Protein 2NA4 (pdb70)

Nearest PDB structures (foldseek):
  2na4-assembly1_A  TM=9.202E-01  e=1.070E-21  Escherichia coli K-12
  3qwm-assembly1_A-2  TM=3.957E-01  e=8.909E-01  Homo sapiens
  6v5b-assembly1_C  TM=3.484E-01  e=1.505E+00  Homo sapiens
  9asq-assembly1_B  TM=3.327E-01  e=1.505E+00  Homo sapiens
  9asm-assembly1_B  TM=2.943E-01  e=1.236E+00  Homo sapiens

Secondary structure (DSSP, 8-state):
-----------EE--STTHHHHHHHHHHH---SS---EEEEEEEETTTEEEEEEEETTEEEEEEEE-SSSS-HHHHHHHHHHHHHHHHTTTTHHHHHHHS----S---

Radius of gyration: 14.86 Å; Cα contacts (8 Å, |Δi|>4): 150; chains: 1; bounding box: 46×32×26 Å

InterPro domains:
  IPR018900 Curli assembly protein CsgE [PF10627] (27-128)

Sequence (108 aa):
AVEVEVPGLLTDHTVSSIGHDFYRAFSDKWESDYTGNLTINERPSARAGSWITITVNQDVIFQTFLFPLKRDFEKTVVAALIQTEEALNRRQINQALLSTGDLAHDEFAVEVEVPGLLTDHTVSSIGHDFYRAFSDKWESDYTGNLTINERPSARAGSWITITVNQDVIFQTFLFPLKRDFEKTVVAALIQTEEALNRRQINQALLSTGDLAHDEFAVEVEVPGLLTDHTVSSIGHDFYRAFSDKWESDYTGNLTINERPSARAGSWITITVNQDVIFQTFLFPLKRDFEKTVVAALIQTEEALNRRQINQALLSTGDLAHDEFAVEVEVPGLLTDHTVSSIGHDFYRAFSDKWESDYTGNLTINERPSARAGSWITITVNQDVIFQTFLFPLKRDFEKTVVAALIQTEEALNRRQINQALLSTGDLAHDEFAVEVEVPGLLTDHTVSSIGHDFYRAFSDKWESDYTGNLTINERPSARAGSWITITVNQDVIFQTFLFPLKRDFEKTVVAALIQTEEALNRRQINQALLSTGDLAHDEFAVEVEVPGLLTDHTVSSIGHDFYRAFSDKWESDYTGNLTINERPSARAGSWITITVNQDVIFQTFLFPLKRDFEKTVVAALIQTEEALNRRQINQALLSTGDLAHDEFAVEVEVPGLLTDHTVSSIGHDFYRAFSDKWESDYTGNLTINERPSARAGSWITITVNQDVIFQTFLFPLKRDFEKTVVAALIQTEEALNRRQINQALLSTGDLAHDEFAVEVEVPGLLTDHTVSSIGHDFYRAFSDKWESDYTGNLTINERPSARAGSWITITVNQDVIFQTFLFPLKRDFEKTVVAALIQTEEALNRRQINQALLSTGDLAHDEFAVEVEVPGLLTDHTVSSIGHDFYRAFSDKWESDYTGNLTINERPSARAGSWITITVNQDVIFQTFLFPLKRDFEKTVVAALIQTEEALNRRQINQALLSTGDLAHDEFAVEVEVPGLLTDHTVSSIGHDFYRAFSDKWESDYTGNLTINERPSARAGSWITITVNQDVIFQTFLFPLKRDFEKTVVAALIQTEEALNRRQINQALLSTGDLAHDEFAVEVEVPGLLTDHTVSSIGHDFYRAFSDKWESDYTGNLTINERPSARAGSWITITVNQDVIFQTFLFPLKRDFEKTVVAALIQTEEALNRRQINQALLSTGDLAHDEFAVEVEVPGLLTDHTVSSIGHDFYRAFSDKWESDYTGNLTINERPSARAGSWITITVNQDVIFQTFLFPLKRDFEKTVVAALIQTEEALNRRQINQALLSTGDLAHDEFAVEVEVPGLLTDHTVSSIGHDFYRAFSDKWESDYTGNLTINERPSARAGSWITITVNQDVIFQTFLFPLKRDFEKTVVAALIQTEEALNRRQINQALLSTGDLAHDEFAVEVEVPGLLTDHTVSSIGHDFYRAFSDKWESDYTGNLTINERPSARAGSWITITVNQDVIFQTFLFPLKRDFEKTVVAALIQTEEALNRRQINQALLSTGDLAHDEFAVEVEVPGLLTDHTVSSIGHDFYRAFSDKWESDYTGNLTINERPSARAGSWITITVNQDVIFQTFLFPLKRDFEKTVVAALIQTEEALNRRQINQALLSTGDLAHDEFAVEVEVPGLLTDHTVSSIGHDFYRAFSDKWESDYTGNLTINERPSARAGSWITITVNQDVIFQTFLFPLKRDFEKTVVAALIQTEEALNRRQINQALLSTGDLAHDEFAVEVEVPGLLTDHTVSSIGHDFYRAFSDKWESDYTGNLTINERPSARAGSWITITVNQDVIFQTFLFPLKRDFEKTVVAALIQTEEALNRRQINQALLSTGDLAHDEFAVEVEVPGLLTDHTVSSIGHDFYRAFSDKWESDYTGNLTINERPSARAGSWITITVNQDVIFQTFLFPLKRDFEKTVVAALIQTEEALNRRQINQALLSTGDLAHDEFAVEVEVPGLLTDHTVSSIGHDFYRAFSDKWESDYTGNLTINERPSARAGSWITITVNQDVIFQTFLFPLKRDFEKTVVAALIQTEEALNRRQINQALLSTGDLAHDEFAVEVEVPGLLTDHTVSSIGHDFYRAFSDKWESDYTGNLTINERPSARAGSWITITVNQDVIFQTFLFPLKRDFEKTVVAALIQTEEALNRRQINQALLSTGDLAHDEF

Foldseek 3Di:
DPDDPPAEDEDQQDDFPLQSVLSVLLVVPADDDDRHQKYWHWDADPVFGIKIFMARPHHTQDIDDDGPVDDCSNVVSVVVNVSVVVSCCVPPVVVVQVVVVDDDRPPD

GO terms:
  GO:0042802 identical protein binding (F, IPI)
  GO:0005515 protein binding (F, IPI)
  GO:0009279 cell outer membrane (C, IDA)
  GO:0062155 curli secretion complex (C, IDA)
  GO:0098777 protein secretion by the type VIII secretion system (P, IDA)
  GO:0098775 curli assembly (P, IMP)

Structure (mmCIF, N/CA/C/O backbone):
data_2NA4
#
_entry.id   2NA4
#
loop_
_atom_site.group_PDB
_atom_site.id
_atom_site.type_symbol
_atom_site.label_atom_id
_atom_site.label_alt_id
_atom_site.label_comp_id
_atom_site.label_asym_id
_atom_site.label_entity_id
_atom_site.label_seq_id
_atom_site.pdbx_PDB_ins_code
_atom_site.Cartn_x
_atom_site.Cartn_y
_atom_site.Cartn_z
_atom_site.occupancy
_atom_site.B_iso_or_equiv
_atom_site.auth_seq_id
_atom_site.auth_comp_id
_atom_site.auth_asym_id
_atom_site.auth_atom_id
_atom_site.pdbx_PDB_model_num
ATOM 1 N N . ALA A 1 1 ? 1.510 -0.180 -0.189 1.00 0.00 1 ALA A N 1
ATOM 2 C CA . ALA A 1 1 ? 2.230 -0.882 -1.291 1.00 0.00 1 ALA A CA 1
ATOM 3 C C . ALA A 1 1 ? 1.275 -1.669 -2.211 1.00 0.00 1 ALA A C 1
ATOM 4 O O . ALA A 1 1 ? 1.008 -1.219 -3.325 1.00 0.00 1 ALA A O 1
ATOM 13 N N . VAL A 1 2 ? 0.744 -2.824 -1.765 1.00 0.00 2 VAL A N 1
ATOM 14 C CA . VAL A 1 2 ? -0.114 -3.743 -2.559 1.00 0.00 2 VAL A CA 1
ATOM 15 C C . VAL A 1 2 ? 0.555 -4.141 -3.892 1.00 0.00 2 VAL A C 1
ATOM 16 O O . VAL A 1 2 ? 0.025 -3.935 -4.985 1.00 0.00 2 VAL A O 1
ATOM 29 N N . GLU A 1 3 ? 1.774 -4.677 -3.789 1.00 0.00 3 GLU A N 1
ATOM 30 C CA . GLU A 1 3 ? 2.632 -5.067 -4.920 1.00 0.00 3 GLU A CA 1
ATOM 31 C C . GLU A 1 3 ? 3.401 -6.373 -4.623 1.00 0.00 3 GLU A C 1
ATOM 32 O O . GLU A 1 3 ? 3.716 -6.669 -3.466 1.00 0.00 3 GLU A O 1
ATOM 44 N N . VAL A 1 4 ? 3.696 -7.160 -5.668 1.00 0.00 4 VAL A N 1
ATOM 45 C CA . VAL A 1 4 ? 4.353 -8.482 -5.590 1.00 0.00 4 VAL A CA 1
ATOM 46 C C . VAL A 1 4 ? 5.552 -8.528 -6.549 1.00 0.00 4 VAL A C 1
ATOM 47 O O . VAL A 1 4 ? 5.564 -7.839 -7.571 1.00 0.00 4 VAL A O 1
ATOM 60 N N . GLU A 1 5 ? 6.557 -9.356 -6.248 1.00 0.00 5 GLU A N 1
ATOM 61 C CA . GLU A 1 5 ? 7.786 -9.561 -7.043 1.00 0.00 5 GLU A CA 1
ATOM 62 C C . GLU A 1 5 ? 7.532 -10.394 -8.325 1.00 0.00 5 GLU A C 1
ATOM 63 O O . GLU A 1 5 ? 8.134 -11.447 -8.553 1.00 0.00 5 GLU A O 1
ATOM 75 N N . VAL A 1 6 ? 6.591 -9.931 -9.155 1.00 0.00 6 VAL A N 1
ATOM 76 C CA . VAL A 1 6 ? 6.151 -10.576 -10.403 1.00 0.00 6 VAL A CA 1
ATOM 77 C C . VAL A 1 6 ? 7.202 -10.489 -11.532 1.00 0.00 6 VAL A C 1
ATOM 78 O O . VAL A 1 6 ? 7.543 -11.543 -12.079 1.00 0.00 6 VAL A O 1
ATOM 91 N N . PRO A 1 7 ? 7.745 -9.305 -11.903 1.00 0.00 7 PRO A N 1
ATOM 92 C CA . PRO A 1 7 ? 8.766 -9.201 -12.949 1.00 0.00 7 PRO A CA 1
ATOM 93 C C . PRO A 1 7 ? 10.179 -9.559 -12.447 1.00 0.00 7 PRO A C 1
ATOM 94 O O . PRO A 1 7 ? 10.440 -9.666 -11.245 1.00 0.00 7 PRO A O 1
ATOM 105 N N . GLY A 1 8 ? 11.105 -9.702 -13.399 1.00 0.00 8 GLY A N 1
ATOM 106 C CA . GLY A 1 8 ? 12.537 -9.951 -13.162 1.00 0.00 8 GLY A CA 1
ATOM 107 C C . GLY A 1 8 ? 13.188 -10.831 -14.238 1.00 0.00 8 GLY A C 1
ATOM 108 O O . GLY A 1 8 ? 12.555 -11.757 -14.750 1.00 0.00 8 GLY A O 1
ATOM 112 N N . LEU A 1 9 ? 14.451 -10.541 -14.590 1.00 0.00 9 LEU A N 1
ATOM 113 C CA . LEU A 1 9 ? 15.243 -11.323 -15.562 1.00 0.00 9 LEU A CA 1
ATOM 114 C C . LEU A 1 9 ? 16.745 -11.432 -15.206 1.00 0.00 9 LEU A C 1
ATOM 115 O O . LEU A 1 9 ? 17.602 -11.460 -16.090 1.00 0.00 9 LEU A O 1
ATOM 131 N N . LEU A 1 10 ? 17.066 -11.521 -13.904 1.00 0.00 10 LEU A N 1
ATOM 132 C CA . LEU A 1 10 ? 18.441 -11.741 -13.425 1.00 0.00 10 LEU A CA 1
ATOM 133 C C . LEU A 1 10 ? 18.971 -13.082 -13.945 1.00 0.00 10 LEU A C 1
ATOM 134 O O . LEU A 1 10 ? 18.549 -14.142 -13.477 1.00 0.00 10 LEU A O 1
ATOM 150 N N . THR A 1 11 ? 19.949 -13.028 -14.848 1.00 0.00 11 THR A N 1
ATOM 151 C CA . THR A 1 11 ? 20.642 -14.211 -15.370 1.00 0.00 11 THR A CA 1
ATOM 152 C C . THR A 1 11 ? 22.092 -14.246 -14.894 1.00 0.00 11 THR A C 1
ATOM 153 O O . THR A 1 11 ? 22.785 -13.229 -14.845 1.00 0.00 11 THR A O 1
ATOM 164 N N . ASP A 1 12 ? 22.552 -15.445 -14.549 1.00 0.00 12 ASP A N 1
ATOM 165 C CA . ASP A 1 12 ? 23.936 -15.794 -14.235 1.00 0.00 12 ASP A CA 1
ATOM 166 C C . ASP A 1 12 ? 24.831 -15.803 -15.494 1.00 0.00 12 ASP A C 1
ATOM 167 O O . ASP A 1 12 ? 25.453 -16.810 -15.841 1.00 0.00 12 ASP A O 1
ATOM 176 N N . HIS A 1 13 ? 24.928 -14.658 -16.185 1.00 0.00 13 HIS A N 1
ATOM 177 C CA . HIS A 1 13 ? 25.859 -14.433 -17.303 1.00 0.00 13 HIS A CA 1
ATOM 178 C C . HIS A 1 13 ? 27.280 -14.150 -16.773 1.00 0.00 13 HIS A C 1
ATOM 179 O O . HIS A 1 13 ? 27.965 -13.217 -17.199 1.00 0.00 13 HIS A O 1
ATOM 193 N N . THR A 1 14 ? 27.715 -14.949 -15.794 1.00 0.00 14 THR A N 1
ATOM 194 C CA . THR A 1 14 ? 28.959 -14.772 -15.043 1.00 0.00 14 THR A CA 1
ATOM 195 C C . THR A 1 14 ? 29.755 -16.083 -14.922 1.00 0.00 14 THR A C 1
ATOM 196 O O . THR A 1 14 ? 29.180 -17.138 -14.647 1.00 0.00 14 THR A O 1
ATOM 207 N N . VAL A 1 15 ? 31.079 -16.040 -15.163 1.00 0.00 15 VAL A N 1
ATOM 208 C CA . VAL A 1 15 ? 31.954 -17.238 -15.306 1.00 0.00 15 VAL A CA 1
ATOM 209 C C . VAL A 1 15 ? 33.290 -17.143 -14.536 1.00 0.00 15 VAL A C 1
ATOM 210 O O . VAL A 1 15 ? 34.316 -17.690 -14.949 1.00 0.00 15 VAL A O 1
ATOM 223 N N . SER A 1 16 ? 33.259 -16.475 -13.380 1.00 0.00 16 SER A N 1
ATOM 224 C CA . SER A 1 16 ? 34.425 -16.177 -12.521 1.00 0.00 16 SER A CA 1
ATOM 225 C C . SER A 1 16 ? 34.242 -16.707 -11.094 1.00 0.00 16 SER A C 1
ATOM 226 O O . SER A 1 16 ? 33.127 -16.711 -10.580 1.00 0.00 16 SER A O 1
ATOM 234 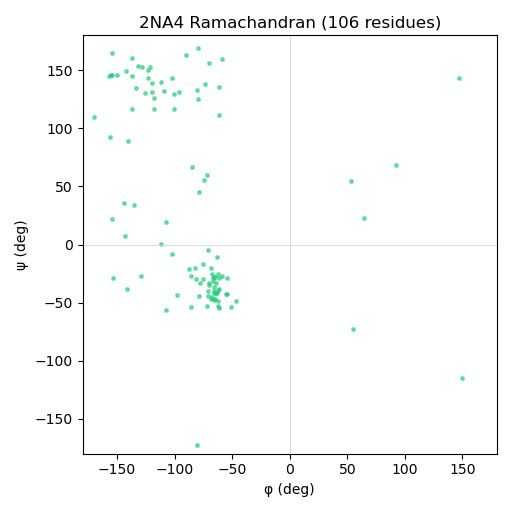N N . SER A 1 17 ? 35.331 -17.071 -10.408 1.00 0.00 17 SER A N 1
ATOM 235 C CA . SER A 1 17 ? 35.310 -17.554 -9.012 1.00 0.00 17 SER A CA 1
ATOM 236 C C . SER A 1 17 ? 34.714 -16.544 -8.013 1.00 0.00 17 SER A C 1
ATOM 237 O O . SER A 1 17 ? 34.153 -16.947 -6.995 1.00 0.00 17 SER A O 1
ATOM 245 N N . ILE A 1 18 ? 34.799 -15.240 -8.315 1.00 0.00 18 ILE A N 1
ATOM 246 C CA . ILE A 1 18 ? 34.076 -14.154 -7.618 1.00 0.00 18 ILE A CA 1
ATOM 247 C C . ILE A 1 18 ? 32.801 -13.735 -8.366 1.00 0.00 18 ILE A C 1
ATOM 248 O O . ILE A 1 18 ? 31.755 -13.569 -7.745 1.00 0.00 18 ILE A O 1
ATOM 264 N N . GLY A 1 19 ? 32.829 -13.591 -9.697 1.00 0.00 19 GLY A N 1
ATOM 265 C CA . GLY A 1 19 ? 31.668 -13.094 -10.459 1.00 0.00 19 GLY A CA 1
ATOM 266 C C . GLY A 1 19 ? 30.455 -14.039 -10.461 1.00 0.00 19 GLY A C 1
ATOM 267 O O . GLY A 1 19 ? 29.314 -13.580 -10.498 1.00 0.00 19 GLY A O 1
ATOM 271 N N . HIS A 1 20 ? 30.676 -15.352 -10.345 1.00 0.00 20 HIS A N 1
ATOM 272 C CA . HIS A 1 20 ? 29.624 -16.366 -10.160 1.00 0.00 20 HIS A CA 1
ATOM 273 C C . HIS A 1 20 ? 28.914 -16.214 -8.805 1.00 0.00 20 HIS A C 1
ATOM 274 O O . HIS A 1 20 ? 27.698 -16.378 -8.713 1.00 0.00 20 HIS A O 1
ATOM 288 N N . ASP A 1 21 ? 29.652 -15.835 -7.757 1.00 0.00 21 ASP A N 1
ATOM 289 C CA . ASP A 1 21 ? 29.092 -15.566 -6.432 1.00 0.00 21 ASP A CA 1
ATOM 290 C C . ASP A 1 21 ? 28.420 -14.188 -6.359 1.00 0.00 21 ASP A C 1
ATOM 291 O O . ASP A 1 21 ? 27.397 -14.065 -5.687 1.00 0.00 21 ASP A O 1
ATOM 300 N N . PHE A 1 22 ? 28.914 -13.167 -7.082 1.00 0.00 22 PHE A N 1
ATOM 301 C CA . PHE A 1 22 ? 28.251 -11.855 -7.164 1.00 0.00 22 PHE A CA 1
ATOM 302 C C . PHE A 1 22 ? 26.802 -11.992 -7.624 1.00 0.00 22 PHE A C 1
ATOM 303 O O . PHE A 1 22 ? 25.932 -11.369 -7.030 1.00 0.00 22 PHE A O 1
ATOM 320 N N . TYR A 1 23 ? 26.529 -12.837 -8.625 1.00 0.00 23 TYR A N 1
ATOM 321 C CA . TYR A 1 23 ? 25.162 -13.113 -9.085 1.00 0.00 23 TYR A CA 1
ATOM 322 C C . TYR A 1 23 ? 24.228 -13.492 -7.921 1.00 0.00 23 TYR A C 1
ATOM 323 O O . TYR A 1 23 ? 23.195 -12.850 -7.716 1.00 0.00 23 TYR A O 1
ATOM 341 N N . ARG A 1 24 ? 24.631 -14.495 -7.127 1.00 0.00 24 ARG A N 1
ATOM 342 C CA . ARG A 1 24 ? 23.830 -15.045 -6.021 1.00 0.00 24 ARG A CA 1
ATOM 343 C C . ARG A 1 24 ? 23.735 -14.074 -4.845 1.00 0.00 24 ARG A C 1
ATOM 344 O O . ARG A 1 24 ? 22.652 -13.837 -4.317 1.00 0.00 24 ARG A O 1
ATOM 365 N N . ALA A 1 25 ? 24.859 -13.464 -4.471 1.00 0.00 25 ALA A N 1
ATOM 366 C CA . ALA A 1 25 ? 24.914 -12.481 -3.394 1.00 0.00 25 ALA A CA 1
ATOM 367 C C . ALA A 1 25 ? 24.095 -11.224 -3.720 1.00 0.00 25 ALA A C 1
ATOM 368 O O . ALA A 1 25 ? 23.359 -10.741 -2.867 1.00 0.00 25 ALA A O 1
ATOM 375 N N . PHE A 1 26 ? 24.164 -10.717 -4.953 1.00 0.00 26 PHE A N 1
ATOM 376 C CA . PHE A 1 26 ? 23.348 -9.589 -5.394 1.00 0.00 26 PHE A CA 1
ATOM 377 C C . PHE A 1 26 ? 21.859 -9.951 -5.335 1.00 0.00 26 PHE A C 1
ATOM 378 O O . PHE A 1 26 ? 21.088 -9.247 -4.687 1.00 0.00 26 PHE A O 1
ATOM 395 N N . SER A 1 27 ? 21.448 -11.067 -5.946 1.00 0.00 27 SER A N 1
ATOM 396 C CA . SER A 1 27 ? 20.031 -11.458 -6.019 1.00 0.00 27 SER A CA 1
ATOM 397 C C . SER A 1 27 ? 19.423 -11.793 -4.645 1.00 0.00 27 SER A C 1
ATOM 398 O O . SER A 1 27 ? 18.233 -11.554 -4.428 1.00 0.00 27 SER A O 1
ATOM 406 N N . ASP A 1 28 ? 20.234 -12.261 -3.690 1.00 0.00 28 ASP A N 1
ATOM 407 C CA . ASP A 1 28 ? 19.834 -12.520 -2.303 1.00 0.00 28 ASP A CA 1
ATOM 408 C C . ASP A 1 28 ? 19.408 -11.247 -1.542 1.00 0.00 28 ASP A C 1
ATOM 409 O O . ASP A 1 28 ? 18.515 -11.329 -0.693 1.00 0.00 28 ASP A O 1
ATOM 418 N N . LYS A 1 29 ? 20.013 -10.082 -1.840 1.00 0.00 29 LYS A N 1
ATOM 419 C CA . LYS A 1 29 ? 19.657 -8.778 -1.231 1.00 0.00 29 LYS A CA 1
ATOM 420 C C . LYS A 1 29 ? 18.997 -7.765 -2.187 1.00 0.00 29 LYS A C 1
ATOM 421 O O . LYS A 1 29 ? 18.633 -6.667 -1.762 1.00 0.00 29 LYS A O 1
ATOM 440 N N . TRP A 1 30 ? 18.792 -8.124 -3.454 1.00 0.00 30 TRP A N 1
ATOM 441 C CA . TRP A 1 30 ? 18.128 -7.281 -4.453 1.00 0.00 30 TRP A CA 1
ATOM 442 C C . TRP A 1 30 ? 16.669 -6.948 -4.084 1.00 0.00 30 TRP A C 1
ATOM 443 O O . TRP A 1 30 ? 15.898 -7.815 -3.662 1.00 0.00 30 TRP A O 1
ATOM 464 N N . GLU A 1 31 ? 16.295 -5.679 -4.263 1.00 0.00 31 GLU A N 1
ATOM 465 C CA . GLU A 1 31 ? 14.940 -5.143 -4.085 1.00 0.00 31 GLU A CA 1
ATOM 466 C C . GLU A 1 31 ? 14.803 -3.849 -4.914 1.00 0.00 31 GLU A C 1
ATOM 467 O O . GLU A 1 31 ? 15.775 -3.097 -5.042 1.00 0.00 31 GLU A O 1
ATOM 479 N N . SER A 1 32 ? 13.626 -3.580 -5.492 1.00 0.00 32 SER A N 1
ATOM 480 C CA . SER A 1 32 ? 13.419 -2.442 -6.405 1.00 0.00 32 SER A CA 1
ATOM 481 C C . SER A 1 32 ? 11.969 -1.940 -6.495 1.00 0.00 32 SER A C 1
ATOM 482 O O . SER A 1 32 ? 11.009 -2.710 -6.429 1.00 0.00 32 SER A O 1
ATOM 490 N N . ASP A 1 33 ? 11.819 -0.619 -6.683 1.00 0.00 33 ASP A N 1
ATOM 491 C CA . ASP A 1 33 ? 10.514 0.039 -6.889 1.00 0.00 33 ASP A CA 1
ATOM 492 C C . ASP A 1 33 ? 10.053 0.034 -8.364 1.00 0.00 33 ASP A C 1
ATOM 493 O O . ASP A 1 33 ? 8.852 0.038 -8.644 1.00 0.00 33 ASP A O 1
ATOM 502 N N . TYR A 1 34 ? 11.006 -0.003 -9.309 1.00 0.00 34 TYR A N 1
ATOM 503 C CA . TYR A 1 34 ? 10.747 -0.140 -10.749 1.00 0.00 34 TYR A CA 1
ATOM 504 C C . TYR A 1 34 ? 10.481 -1.611 -11.156 1.00 0.00 34 TYR A C 1
ATOM 505 O O . TYR A 1 34 ? 10.365 -2.506 -10.316 1.00 0.00 34 TYR A O 1
ATOM 523 N N . THR A 1 35 ? 10.388 -1.876 -12.463 1.00 0.00 35 THR A N 1
ATOM 524 C CA . THR A 1 35 ? 10.028 -3.182 -13.055 1.00 0.00 35 THR A CA 1
ATOM 525 C C . THR A 1 35 ? 11.120 -4.259 -12.907 1.00 0.00 35 THR A C 1
ATOM 526 O O . THR A 1 35 ? 10.898 -5.407 -13.274 1.00 0.00 35 THR A O 1
ATOM 537 N N . GLY A 1 36 ? 12.308 -3.938 -12.377 1.00 0.00 36 GLY A N 1
ATOM 538 C CA . GLY A 1 36 ? 13.325 -4.933 -11.992 1.00 0.00 36 GLY A CA 1
ATOM 539 C C . GLY A 1 36 ? 13.924 -5.753 -13.137 1.00 0.00 36 GLY A C 1
ATOM 540 O O . GLY A 1 36 ? 14.417 -6.860 -12.924 1.00 0.00 36 GLY A O 1
ATOM 544 N N . ASN A 1 37 ? 13.877 -5.243 -14.368 1.00 0.00 37 ASN A N 1
ATOM 545 C CA . ASN A 1 37 ? 14.336 -5.962 -15.562 1.00 0.00 37 ASN A CA 1
ATOM 546 C C . ASN A 1 37 ? 15.851 -5.818 -15.790 1.00 0.00 37 ASN A C 1
ATOM 547 O O . ASN A 1 37 ? 16.296 -5.212 -16.763 1.00 0.00 37 ASN A O 1
ATOM 558 N N . LEU A 1 38 ? 16.643 -6.389 -14.885 1.00 0.00 38 LEU A N 1
ATOM 559 C CA . LEU A 1 38 ? 18.113 -6.325 -14.895 1.00 0.00 38 LEU A CA 1
ATOM 560 C C . LEU A 1 38 ? 18.808 -7.689 -14.960 1.00 0.00 38 LEU A C 1
ATOM 561 O O . LEU A 1 38 ? 18.288 -8.675 -14.448 1.00 0.00 38 LEU A O 1
ATOM 577 N N . THR A 1 39 ? 20.016 -7.721 -15.525 1.00 0.00 39 THR A N 1
ATOM 578 C CA . THR A 1 39 ? 20.895 -8.899 -15.564 1.00 0.00 39 THR A CA 1
ATOM 579 C C . THR A 1 39 ? 22.353 -8.538 -15.253 1.00 0.00 39 THR A C 1
ATOM 580 O O . THR A 1 39 ? 22.746 -7.371 -15.323 1.00 0.00 39 THR A O 1
ATOM 591 N N . ILE A 1 40 ? 23.153 -9.535 -14.870 1.00 0.00 40 ILE A N 1
ATOM 592 C CA . ILE A 1 40 ? 24.521 -9.380 -14.350 1.00 0.00 40 ILE A CA 1
ATOM 593 C C . ILE A 1 40 ? 25.493 -10.085 -15.293 1.00 0.00 40 ILE A C 1
ATOM 594 O O . ILE A 1 40 ? 25.356 -11.274 -15.567 1.00 0.00 40 ILE A O 1
ATOM 610 N N . ASN A 1 41 ? 26.508 -9.352 -15.743 1.00 0.00 41 ASN A N 1
ATOM 611 C CA . ASN A 1 41 ? 27.506 -9.800 -16.707 1.00 0.00 41 ASN A CA 1
ATOM 612 C C . ASN A 1 41 ? 28.896 -9.647 -16.070 1.00 0.00 41 ASN A C 1
ATOM 613 O O . ASN A 1 41 ? 29.121 -8.667 -15.361 1.00 0.00 41 ASN A O 1
ATOM 624 N N . GLU A 1 42 ? 29.840 -10.558 -16.316 1.00 0.00 42 GLU A N 1
ATOM 625 C CA . GLU A 1 42 ? 31.239 -10.357 -15.907 1.00 0.00 42 GLU A CA 1
ATOM 626 C C . GLU A 1 42 ? 32.256 -10.646 -17.020 1.00 0.00 42 GLU A C 1
ATOM 627 O O . GLU A 1 42 ? 31.989 -11.451 -17.919 1.00 0.00 42 GLU A O 1
ATOM 639 N N . ARG A 1 43 ? 33.428 -10.001 -16.944 1.00 0.00 43 ARG A N 1
ATOM 640 C CA . ARG A 1 43 ? 34.595 -10.304 -17.782 1.00 0.00 43 ARG A CA 1
ATOM 641 C C . ARG A 1 43 ? 35.770 -10.761 -16.905 1.00 0.00 43 ARG A C 1
ATOM 642 O O . ARG A 1 43 ? 36.264 -9.948 -16.114 1.00 0.00 43 ARG A O 1
ATOM 663 N N . PRO A 1 44 ? 36.240 -12.013 -17.059 1.00 0.00 44 PRO A N 1
ATOM 664 C CA . PRO A 1 44 ? 37.308 -12.569 -16.241 1.00 0.00 44 PRO A CA 1
ATOM 665 C C . PRO A 1 44 ? 38.671 -12.074 -16.747 1.00 0.00 44 PRO A C 1
ATOM 666 O O . PRO A 1 44 ? 39.009 -12.227 -17.925 1.00 0.00 44 PRO A O 1
ATOM 677 N N . SER A 1 45 ? 39.457 -11.481 -15.846 1.00 0.00 45 SER A N 1
ATOM 678 C CA . SER A 1 45 ? 40.702 -10.772 -16.160 1.00 0.00 45 SER A CA 1
ATOM 679 C C . SER A 1 45 ? 41.749 -11.068 -15.086 1.00 0.00 45 SER A C 1
ATOM 680 O O . SER A 1 45 ? 41.862 -10.350 -14.091 1.00 0.00 45 SER A O 1
ATOM 688 N N . ALA A 1 46 ? 42.535 -12.132 -15.281 1.00 0.00 46 ALA A N 1
ATOM 689 C CA . ALA A 1 46 ? 43.422 -12.712 -14.261 1.00 0.00 46 ALA A CA 1
ATOM 690 C C . ALA A 1 46 ? 44.552 -11.786 -13.757 1.00 0.00 46 ALA A C 1
ATOM 691 O O . ALA A 1 46 ? 45.166 -12.062 -12.723 1.00 0.00 46 ALA A O 1
ATOM 698 N N . ARG A 1 47 ? 44.769 -10.646 -14.429 1.00 0.00 47 ARG A N 1
ATOM 699 C CA . ARG A 1 47 ? 45.569 -9.508 -13.933 1.00 0.00 47 ARG A CA 1
ATOM 700 C C . ARG A 1 47 ? 45.107 -8.973 -12.564 1.00 0.00 47 ARG A C 1
ATOM 701 O O . ARG A 1 47 ? 45.931 -8.433 -11.825 1.00 0.00 47 ARG A O 1
ATOM 722 N N . ALA A 1 48 ? 43.813 -9.107 -12.237 1.00 0.00 48 ALA A N 1
ATOM 723 C CA . ALA A 1 48 ? 43.220 -8.562 -11.010 1.00 0.00 48 ALA A CA 1
ATOM 724 C C . ALA A 1 48 ? 41.970 -9.298 -10.467 1.00 0.00 48 ALA A C 1
ATOM 725 O O . ALA A 1 48 ? 41.743 -9.259 -9.259 1.00 0.00 48 ALA A O 1
ATOM 732 N N . GLY A 1 49 ? 41.149 -9.948 -11.307 1.00 0.00 49 GLY A N 1
ATOM 733 C CA . GLY A 1 49 ? 39.884 -10.580 -10.889 1.00 0.00 49 GLY A CA 1
ATOM 734 C C . GLY A 1 49 ? 38.824 -10.576 -11.995 1.00 0.00 49 GLY A C 1
ATOM 735 O O . GLY A 1 49 ? 39.011 -11.225 -13.025 1.00 0.00 49 GLY A O 1
ATOM 739 N N . SER A 1 50 ? 37.718 -9.855 -11.795 1.00 0.00 50 SER A N 1
ATOM 740 C CA . SER A 1 50 ? 36.639 -9.705 -12.786 1.00 0.00 50 SER A CA 1
ATOM 741 C C . SER A 1 50 ? 36.114 -8.271 -12.897 1.00 0.00 50 SER A C 1
ATOM 742 O O . SER A 1 50 ? 35.975 -7.558 -11.901 1.00 0.00 50 SER A O 1
ATOM 750 N N . TRP A 1 51 ? 35.739 -7.863 -14.113 1.00 0.00 51 TRP A N 1
ATOM 751 C CA . TRP A 1 51 ? 34.819 -6.739 -14.298 1.00 0.00 51 TRP A CA 1
ATOM 752 C C . TRP A 1 51 ? 33.399 -7.242 -14.079 1.00 0.00 51 TRP A C 1
ATOM 753 O O . TRP A 1 51 ? 33.041 -8.254 -14.668 1.00 0.00 51 TRP A O 1
ATOM 774 N N . ILE A 1 52 ? 32.585 -6.532 -13.302 1.00 0.00 52 ILE A N 1
ATOM 775 C CA . ILE A 1 52 ? 31.141 -6.757 -13.162 1.00 0.00 52 ILE A CA 1
ATOM 776 C C . ILE A 1 52 ? 30.392 -5.610 -13.829 1.00 0.00 52 ILE A C 1
ATOM 777 O O . ILE A 1 52 ? 30.679 -4.447 -13.550 1.00 0.00 52 ILE A O 1
ATOM 793 N N . THR A 1 53 ? 29.401 -5.937 -14.656 1.00 0.00 53 THR A N 1
ATOM 794 C CA . THR A 1 53 ? 28.602 -4.976 -15.428 1.00 0.00 53 THR A CA 1
ATOM 795 C C . THR A 1 53 ? 27.133 -5.380 -15.362 1.00 0.00 53 THR A C 1
ATOM 796 O O . THR A 1 53 ? 26.751 -6.446 -15.846 1.00 0.00 53 THR A O 1
ATOM 807 N N . ILE A 1 54 ? 26.292 -4.533 -14.771 1.00 0.00 54 ILE A N 1
ATOM 808 C CA . ILE A 1 54 ? 24.844 -4.756 -14.661 1.00 0.00 54 ILE A CA 1
ATOM 809 C C . ILE A 1 54 ? 24.120 -3.944 -15.733 1.00 0.00 54 ILE A C 1
ATOM 810 O O . ILE A 1 54 ? 24.346 -2.741 -15.904 1.00 0.00 54 ILE A O 1
ATOM 826 N N . THR A 1 55 ? 23.240 -4.624 -16.466 1.00 0.00 55 THR A N 1
ATOM 827 C CA . THR A 1 55 ? 22.463 -4.061 -17.573 1.00 0.00 55 THR A CA 1
ATOM 828 C C . THR A 1 55 ? 20.961 -4.160 -17.293 1.00 0.00 55 THR A C 1
ATOM 829 O O . THR A 1 55 ? 20.485 -5.173 -16.785 1.00 0.00 55 THR A O 1
ATOM 840 N N . VAL A 1 56 ? 20.202 -3.109 -17.619 1.00 0.00 56 VAL A N 1
ATOM 841 C CA . VAL A 1 56 ? 18.728 -3.077 -17.579 1.00 0.00 56 VAL A CA 1
ATOM 842 C C . VAL A 1 56 ? 18.207 -3.272 -18.999 1.00 0.00 56 VAL A C 1
ATOM 843 O O . VAL A 1 56 ? 18.487 -2.467 -19.883 1.00 0.00 56 VAL A O 1
ATOM 856 N N . ASN A 1 57 ? 17.485 -4.373 -19.216 1.00 0.00 57 ASN A N 1
ATOM 857 C CA . ASN A 1 57 ? 17.065 -4.942 -20.509 1.00 0.00 57 ASN A CA 1
ATOM 858 C C . ASN A 1 57 ? 18.233 -5.207 -21.483 1.00 0.00 57 ASN A C 1
ATOM 859 O O . ASN A 1 57 ? 18.613 -6.356 -21.705 1.00 0.00 57 ASN A O 1
ATOM 870 N N . GLN A 1 58 ? 18.798 -4.136 -22.049 1.00 0.00 58 GLN A N 1
ATOM 871 C CA . GLN A 1 58 ? 19.905 -4.136 -23.015 1.00 0.00 58 GLN A CA 1
ATOM 872 C C . GLN A 1 58 ? 20.891 -2.959 -22.823 1.00 0.00 58 GLN A C 1
ATOM 873 O O . GLN A 1 58 ? 21.777 -2.751 -23.652 1.00 0.00 58 GLN A O 1
ATOM 887 N N . ASP A 1 59 ? 20.745 -2.179 -21.744 1.00 0.00 59 ASP A N 1
ATOM 888 C CA . ASP A 1 59 ? 21.490 -0.935 -21.492 1.00 0.00 59 ASP A CA 1
ATOM 889 C C . ASP A 1 59 ? 22.316 -1.026 -20.205 1.00 0.00 59 ASP A C 1
ATOM 890 O O . ASP A 1 59 ? 21.794 -1.407 -19.160 1.00 0.00 59 ASP A O 1
ATOM 899 N N . VAL A 1 60 ? 23.601 -0.657 -20.243 1.00 0.00 60 VAL A N 1
ATOM 900 C CA . VAL A 1 60 ? 24.443 -0.598 -19.031 1.00 0.00 60 VAL A CA 1
ATOM 901 C C . VAL A 1 60 ? 24.082 0.610 -18.163 1.00 0.00 60 VAL A C 1
ATOM 902 O O . VAL A 1 60 ? 23.864 1.711 -18.670 1.00 0.00 60 VAL A O 1
ATOM 915 N N . ILE A 1 61 ? 24.041 0.394 -16.842 1.00 0.00 61 ILE A N 1
ATOM 916 C CA . ILE A 1 61 ? 23.775 1.450 -15.849 1.00 0.00 61 ILE A CA 1
ATOM 917 C C . ILE A 1 61 ? 24.802 1.516 -14.715 1.00 0.00 61 ILE A C 1
ATOM 918 O O . ILE A 1 61 ? 25.009 2.591 -14.155 1.00 0.00 61 ILE A O 1
ATOM 934 N N . PHE A 1 62 ? 25.459 0.399 -14.382 1.00 0.00 62 PHE A N 1
ATOM 935 C CA . PHE A 1 62 ? 26.527 0.371 -13.383 1.00 0.00 62 PHE A CA 1
ATOM 936 C C . PHE A 1 62 ? 27.537 -0.734 -13.700 1.00 0.00 62 PHE A C 1
ATOM 937 O O . PHE A 1 62 ? 27.183 -1.794 -14.218 1.00 0.00 62 PHE A O 1
ATOM 954 N N . GLN A 1 63 ? 28.803 -0.475 -13.384 1.00 0.00 63 GLN A N 1
ATOM 955 C CA . GLN A 1 63 ? 29.890 -1.445 -13.510 1.00 0.00 63 GLN A CA 1
ATOM 956 C C . GLN A 1 63 ? 31.044 -1.138 -12.543 1.00 0.00 63 GLN A C 1
ATOM 957 O O . GLN A 1 63 ? 31.332 0.024 -12.252 1.00 0.00 63 GLN A O 1
ATOM 971 N N . THR A 1 64 ? 31.706 -2.184 -12.045 1.00 0.00 64 THR A N 1
ATOM 972 C CA . THR A 1 64 ? 32.803 -2.097 -11.064 1.00 0.00 64 THR A CA 1
ATOM 973 C C . THR A 1 64 ? 33.744 -3.303 -11.154 1.00 0.00 64 THR A C 1
ATOM 974 O O . THR A 1 64 ? 33.401 -4.322 -11.755 1.00 0.00 64 THR A O 1
ATOM 985 N N . PHE A 1 65 ? 34.930 -3.207 -10.555 1.00 0.00 65 PHE A N 1
ATOM 986 C CA . PHE A 1 65 ? 35.914 -4.288 -10.518 1.00 0.00 65 PHE A CA 1
ATOM 987 C C . PHE A 1 65 ? 35.814 -5.088 -9.206 1.00 0.00 65 PHE A C 1
ATOM 988 O O . PHE A 1 65 ? 35.800 -4.507 -8.117 1.00 0.00 65 PHE A O 1
ATOM 1005 N N . LEU A 1 66 ? 35.761 -6.420 -9.304 1.00 0.00 66 LEU A N 1
ATOM 1006 C CA . LEU A 1 66 ? 35.861 -7.353 -8.179 1.00 0.00 66 LEU A CA 1
ATOM 1007 C C . LEU A 1 66 ? 37.256 -7.992 -8.096 1.00 0.00 66 LEU A C 1
ATOM 1008 O O . LEU A 1 66 ? 37.853 -8.350 -9.114 1.00 0.00 66 LEU A O 1
ATOM 1024 N N . PHE A 1 67 ? 37.730 -8.209 -6.866 1.00 0.00 67 PHE A N 1
ATOM 1025 C CA . PHE A 1 67 ? 39.051 -8.784 -6.569 1.00 0.00 67 PHE A CA 1
ATOM 1026 C C . PHE A 1 67 ? 38.931 -10.021 -5.646 1.00 0.00 67 PHE A C 1
ATOM 1027 O O . PHE A 1 67 ? 38.263 -9.940 -4.614 1.00 0.00 67 PHE A O 1
ATOM 1044 N N . PRO A 1 68 ? 39.566 -11.167 -5.980 1.00 0.00 68 PRO A N 1
ATOM 1045 C CA . PRO A 1 68 ? 39.400 -12.434 -5.254 1.00 0.00 68 PRO A CA 1
ATOM 1046 C C . PRO A 1 68 ? 40.243 -12.544 -3.967 1.00 0.00 68 PRO A C 1
ATOM 1047 O O . PRO A 1 68 ? 39.829 -13.221 -3.025 1.00 0.00 68 PRO A O 1
ATOM 1058 N N . LEU A 1 69 ? 41.412 -11.882 -3.905 1.00 0.00 69 LEU A N 1
ATOM 1059 C CA . LEU A 1 69 ? 42.293 -11.885 -2.720 1.00 0.00 69 LEU A CA 1
ATOM 1060 C C . LEU A 1 69 ? 41.850 -10.867 -1.649 1.00 0.00 69 LEU A C 1
ATOM 1061 O O . LEU A 1 69 ? 42.225 -10.996 -0.480 1.00 0.00 69 LEU A O 1
ATOM 1077 N N . LYS A 1 70 ? 41.055 -9.862 -2.041 1.00 0.00 70 LYS A N 1
ATOM 1078 C CA . LYS A 1 70 ? 40.513 -8.815 -1.151 1.00 0.00 70 LYS A CA 1
ATOM 1079 C C . LYS A 1 70 ? 39.157 -9.218 -0.548 1.00 0.00 70 LYS A C 1
ATOM 1080 O O . LYS A 1 70 ? 38.479 -10.116 -1.048 1.00 0.00 70 LYS A O 1
ATOM 1099 N N . ARG A 1 71 ? 38.752 -8.520 0.522 1.00 0.00 71 ARG A N 1
ATOM 1100 C CA . ARG A 1 71 ? 37.499 -8.754 1.280 1.00 0.00 71 ARG A CA 1
ATOM 1101 C C . ARG A 1 71 ? 36.428 -7.676 1.064 1.00 0.00 71 ARG A C 1
ATOM 1102 O O . ARG A 1 71 ? 35.489 -7.564 1.850 1.00 0.00 71 ARG A O 1
ATOM 1123 N N . ASP A 1 72 ? 36.529 -6.898 -0.017 1.00 0.00 72 ASP A N 1
ATOM 1124 C CA . ASP A 1 72 ? 35.510 -5.906 -0.404 1.00 0.00 72 ASP A CA 1
ATOM 1125 C C . ASP A 1 72 ? 34.253 -6.520 -1.026 1.00 0.00 72 ASP A C 1
ATOM 1126 O O . ASP A 1 72 ? 33.236 -5.839 -1.071 1.00 0.00 72 ASP A O 1
ATOM 1135 N N . PHE A 1 73 ? 34.292 -7.779 -1.484 1.00 0.00 73 PHE A N 1
ATOM 1136 C CA . PHE A 1 73 ? 33.225 -8.407 -2.281 1.00 0.00 73 PHE A CA 1
ATOM 1137 C C . PHE A 1 73 ? 31.818 -8.170 -1.711 1.00 0.00 73 PHE A C 1
ATOM 1138 O O . PHE A 1 73 ? 30.935 -7.712 -2.430 1.00 0.00 73 PHE A O 1
ATOM 1155 N N . GLU A 1 74 ? 31.615 -8.388 -0.406 1.00 0.00 74 GLU A N 1
ATOM 1156 C CA . GLU A 1 74 ? 30.308 -8.188 0.244 1.00 0.00 74 GLU A CA 1
ATOM 1157 C C . GLU A 1 74 ? 29.857 -6.721 0.194 1.00 0.00 74 GLU A C 1
ATOM 1158 O O . GLU A 1 74 ? 28.706 -6.412 -0.115 1.00 0.00 74 GLU A O 1
ATOM 1170 N N . LYS A 1 75 ? 30.802 -5.805 0.428 1.00 0.00 75 LYS A N 1
ATOM 1171 C CA . LYS A 1 75 ? 30.583 -4.353 0.405 1.00 0.00 75 LYS A CA 1
ATOM 1172 C C . LYS A 1 75 ? 30.270 -3.876 -1.013 1.00 0.00 75 LYS A C 1
ATOM 1173 O O . LYS A 1 75 ? 29.282 -3.180 -1.225 1.00 0.00 75 LYS A O 1
ATOM 1192 N N . THR A 1 76 ? 31.028 -4.349 -1.999 1.00 0.00 76 THR A N 1
ATOM 1193 C CA . THR A 1 76 ? 30.815 -4.101 -3.434 1.00 0.00 76 THR A CA 1
ATOM 1194 C C . THR A 1 76 ? 29.472 -4.660 -3.922 1.00 0.00 76 THR A C 1
ATOM 1195 O O . THR A 1 76 ? 28.774 -3.973 -4.664 1.00 0.00 76 THR A O 1
ATOM 1206 N N . VAL A 1 77 ? 29.040 -5.836 -3.447 1.00 0.00 77 VAL A N 1
ATOM 1207 C CA . VAL A 1 77 ? 27.694 -6.383 -3.712 1.00 0.00 77 VAL A CA 1
ATOM 1208 C C . VAL A 1 77 ? 26.619 -5.451 -3.158 1.00 0.00 77 VAL A C 1
ATOM 1209 O O . VAL A 1 77 ? 25.763 -5.010 -3.918 1.00 0.00 77 VAL A O 1
ATOM 1222 N N . VAL A 1 78 ? 26.672 -5.097 -1.867 1.00 0.00 78 VAL A N 1
ATOM 1223 C CA . VAL A 1 78 ? 25.654 -4.241 -1.223 1.00 0.00 78 VAL A CA 1
ATOM 1224 C C . VAL A 1 78 ? 25.604 -2.857 -1.875 1.00 0.00 78 VAL A C 1
ATOM 1225 O O . VAL A 1 78 ? 24.526 -2.317 -2.121 1.00 0.00 78 VAL A O 1
ATOM 1238 N N . ALA A 1 79 ? 26.761 -2.309 -2.241 1.00 0.00 79 ALA A N 1
ATOM 1239 C CA . ALA A 1 79 ? 26.867 -1.008 -2.886 1.00 0.00 79 ALA A CA 1
ATOM 1240 C C . ALA A 1 79 ? 26.327 -1.027 -4.323 1.00 0.00 79 ALA A C 1
ATOM 1241 O O . ALA A 1 79 ? 25.764 -0.035 -4.783 1.00 0.00 79 ALA A O 1
ATOM 1248 N N . ALA A 1 80 ? 26.454 -2.139 -5.051 1.00 0.00 80 ALA A N 1
ATOM 1249 C CA . ALA A 1 80 ? 25.884 -2.278 -6.392 1.00 0.00 80 ALA A CA 1
ATOM 1250 C C . ALA A 1 80 ? 24.348 -2.239 -6.377 1.00 0.00 80 ALA A C 1
ATOM 1251 O O . ALA A 1 80 ? 23.752 -1.773 -7.342 1.00 0.00 80 ALA A O 1
ATOM 1258 N N . LEU A 1 81 ? 23.701 -2.643 -5.277 1.00 0.00 81 LEU A N 1
ATOM 1259 C CA . LEU A 1 81 ? 22.234 -2.605 -5.144 1.00 0.00 81 LEU A CA 1
ATOM 1260 C C . LEU A 1 81 ? 21.732 -1.152 -5.228 1.00 0.00 81 LEU A C 1
ATOM 1261 O O . LEU A 1 81 ? 20.852 -0.826 -6.023 1.00 0.00 81 LEU A O 1
ATOM 1277 N N . ILE A 1 82 ? 22.370 -0.266 -4.454 1.00 0.00 82 ILE A N 1
ATOM 1278 C CA . ILE A 1 82 ? 22.061 1.172 -4.406 1.00 0.00 82 ILE A CA 1
ATOM 1279 C C . ILE A 1 82 ? 22.448 1.836 -5.734 1.00 0.00 82 ILE A C 1
ATOM 1280 O O . ILE A 1 82 ? 21.647 2.543 -6.338 1.00 0.00 82 ILE A O 1
ATOM 1296 N N . GLN A 1 83 ? 23.652 1.560 -6.245 1.00 0.00 83 GLN A N 1
ATOM 1297 C CA . GLN A 1 83 ? 24.157 2.190 -7.475 1.00 0.00 83 GLN A CA 1
ATOM 1298 C C . GLN A 1 83 ? 23.373 1.767 -8.731 1.00 0.00 83 GLN A C 1
ATOM 1299 O O . GLN A 1 83 ? 23.272 2.539 -9.684 1.00 0.00 83 GLN A O 1
ATOM 1313 N N . THR A 1 84 ? 22.748 0.584 -8.708 1.00 0.00 84 THR A N 1
ATOM 1314 C CA . THR A 1 84 ? 21.809 0.138 -9.749 1.00 0.00 84 THR A CA 1
ATOM 1315 C C . THR A 1 84 ? 20.554 1.011 -9.772 1.00 0.00 84 THR A C 1
ATOM 1316 O O . THR A 1 84 ? 20.169 1.487 -10.837 1.00 0.00 84 THR A O 1
ATOM 1327 N N . GLU A 1 85 ? 19.922 1.287 -8.624 1.00 0.00 85 GLU A N 1
ATOM 1328 C CA . GLU A 1 85 ? 18.732 2.149 -8.620 1.00 0.00 85 GLU A CA 1
ATOM 1329 C C . GLU A 1 85 ? 19.085 3.628 -8.809 1.00 0.00 85 GLU A C 1
ATOM 1330 O O . GLU A 1 85 ? 18.302 4.363 -9.399 1.00 0.00 85 GLU A O 1
ATOM 1342 N N . GLU A 1 86 ? 20.257 4.094 -8.379 1.00 0.00 86 GLU A N 1
ATOM 1343 C CA . GLU A 1 86 ? 20.686 5.496 -8.544 1.00 0.00 86 GLU A CA 1
ATOM 1344 C C . GLU A 1 86 ? 20.786 5.931 -10.013 1.00 0.00 86 GLU A C 1
ATOM 1345 O O . GLU A 1 86 ? 20.514 7.090 -10.327 1.00 0.00 86 GLU A O 1
ATOM 1357 N N . ALA A 1 87 ? 21.073 4.996 -10.928 1.00 0.00 87 ALA A N 1
ATOM 1358 C CA . ALA A 1 87 ? 20.994 5.237 -12.369 1.00 0.00 87 ALA A CA 1
ATOM 1359 C C . ALA A 1 87 ? 19.554 5.502 -12.835 1.00 0.00 87 ALA A C 1
ATOM 1360 O O . ALA A 1 87 ? 19.318 6.359 -13.679 1.00 0.00 87 ALA A O 1
ATOM 1367 N N . LEU A 1 88 ? 18.582 4.762 -12.286 1.00 0.00 88 LEU A N 1
ATOM 1368 C CA . LEU A 1 88 ? 17.168 4.794 -12.688 1.00 0.00 88 LEU A CA 1
ATOM 1369 C C . LEU A 1 88 ? 16.370 5.878 -11.951 1.00 0.00 88 LEU A C 1
ATOM 1370 O O . LEU A 1 88 ? 15.346 6.350 -12.446 1.00 0.00 88 LEU A O 1
ATOM 1386 N N . ASN A 1 89 ? 16.872 6.322 -10.800 1.00 0.00 89 ASN A N 1
ATOM 1387 C CA . ASN A 1 89 ? 16.263 7.325 -9.919 1.00 0.00 89 ASN A CA 1
ATOM 1388 C C . ASN A 1 89 ? 16.117 8.707 -10.570 1.00 0.00 89 ASN A C 1
ATOM 1389 O O . ASN A 1 89 ? 15.199 9.443 -10.223 1.00 0.00 89 ASN A O 1
ATOM 1400 N N . ARG A 1 90 ? 16.952 9.035 -11.566 1.00 0.00 90 ARG A N 1
ATOM 1401 C CA . ARG A 1 90 ? 16.843 10.261 -12.386 1.00 0.00 90 ARG A CA 1
ATOM 1402 C C . ARG A 1 90 ? 16.239 10.019 -13.786 1.00 0.00 90 ARG A C 1
ATOM 1403 O O . ARG A 1 90 ? 15.901 10.973 -14.480 1.00 0.00 90 ARG A O 1
ATOM 1424 N N . ARG A 1 91 ? 16.038 8.748 -14.175 1.00 0.00 91 ARG A N 1
ATOM 1425 C CA . ARG A 1 91 ? 15.424 8.337 -15.465 1.00 0.00 91 ARG A CA 1
ATOM 1426 C C . ARG A 1 91 ? 13.897 8.291 -15.392 1.00 0.00 91 ARG A C 1
ATOM 1427 O O . ARG A 1 91 ? 13.216 8.889 -16.221 1.00 0.00 91 ARG A O 1
ATOM 1448 N N . GLN A 1 92 ? 13.381 7.540 -14.410 1.00 0.00 92 GLN A N 1
ATOM 1449 C CA . GLN A 1 92 ? 11.955 7.167 -14.333 1.00 0.00 92 GLN A CA 1
ATOM 1450 C C . GLN A 1 92 ? 11.352 7.174 -12.924 1.00 0.00 92 GLN A C 1
ATOM 1451 O O . GLN A 1 92 ? 10.225 7.632 -12.749 1.00 0.00 92 GLN A O 1
ATOM 1465 N N . ILE A 1 93 ? 12.103 6.740 -11.899 1.00 0.00 93 ILE A N 1
ATOM 1466 C CA . ILE A 1 93 ? 11.589 6.701 -10.507 1.00 0.00 93 ILE A CA 1
ATOM 1467 C C . ILE A 1 93 ? 11.374 8.131 -9.968 1.00 0.00 93 ILE A C 1
ATOM 1468 O O . ILE A 1 93 ? 10.563 8.354 -9.077 1.00 0.00 93 ILE A O 1
ATOM 1484 N N . ASN A 1 94 ? 12.026 9.126 -10.581 1.00 0.00 94 ASN A N 1
ATOM 1485 C CA . ASN A 1 94 ? 11.923 10.549 -10.241 1.00 0.00 94 ASN A CA 1
ATOM 1486 C C . ASN A 1 94 ? 10.472 11.062 -10.272 1.00 0.00 94 ASN A C 1
ATOM 1487 O O . ASN A 1 94 ? 10.043 11.761 -9.359 1.00 0.00 94 ASN A O 1
ATOM 1498 N N . GLN A 1 95 ? 9.692 10.660 -11.285 1.00 0.00 95 GLN A N 1
ATOM 1499 C CA . GLN A 1 95 ? 8.275 11.033 -11.402 1.00 0.00 95 GLN A CA 1
ATOM 1500 C C . GLN A 1 95 ? 7.418 10.322 -10.346 1.00 0.00 95 GLN A C 1
ATOM 1501 O O . GLN A 1 95 ? 6.555 10.943 -9.729 1.00 0.00 95 GLN A O 1
ATOM 1515 N N . ALA A 1 96 ? 7.698 9.042 -10.078 1.00 0.00 96 ALA A N 1
ATOM 1516 C CA . ALA A 1 96 ? 6.974 8.250 -9.082 1.00 0.00 96 ALA A CA 1
ATOM 1517 C C . ALA A 1 96 ? 7.188 8.789 -7.654 1.00 0.00 96 ALA A C 1
ATOM 1518 O O . ALA A 1 96 ? 6.215 9.013 -6.931 1.00 0.00 96 ALA A O 1
ATOM 1525 N N . LEU A 1 97 ? 8.440 9.079 -7.270 1.00 0.00 97 LEU A N 1
ATOM 1526 C CA . LEU A 1 97 ? 8.752 9.613 -5.936 1.00 0.00 97 LEU A CA 1
ATOM 1527 C C . LEU A 1 97 ? 8.263 11.059 -5.749 1.00 0.00 97 LEU A C 1
ATOM 1528 O O . LEU A 1 97 ? 7.777 11.411 -4.675 1.00 0.00 97 LEU A O 1
ATOM 1544 N N . LEU A 1 98 ? 8.301 11.869 -6.811 1.00 0.00 98 LEU A N 1
ATOM 1545 C CA . LEU A 1 98 ? 7.755 13.230 -6.813 1.00 0.00 98 LEU A CA 1
ATOM 1546 C C . LEU A 1 98 ? 6.228 13.214 -6.646 1.00 0.00 98 LEU A C 1
ATOM 1547 O O . LEU A 1 98 ? 5.671 14.024 -5.901 1.00 0.00 98 LEU A O 1
ATOM 1563 N N . SER A 1 99 ? 5.550 12.283 -7.326 1.00 0.00 99 SER A N 1
ATOM 1564 C CA . SER A 1 99 ? 4.093 12.159 -7.278 1.00 0.00 99 SER A CA 1
ATOM 1565 C C . SER A 1 99 ? 3.578 11.733 -5.892 1.00 0.00 99 SER A C 1
ATOM 1566 O O . SER A 1 99 ? 2.490 12.143 -5.477 1.00 0.00 99 SER A O 1
ATOM 1574 N N . THR A 1 100 ? 4.364 10.936 -5.154 1.00 0.00 100 THR A N 1
ATOM 1575 C CA . THR A 1 100 ? 4.053 10.436 -3.813 1.00 0.00 100 THR A CA 1
ATOM 1576 C C . THR A 1 100 ? 5.286 9.773 -3.187 1.00 0.00 100 THR A C 1
ATOM 1577 O O . THR A 1 100 ? 5.748 8.699 -3.582 1.00 0.00 100 THR A O 1
ATOM 1588 N N . GLY A 1 101 ? 5.818 10.454 -2.176 1.00 0.00 101 GLY A N 1
ATOM 1589 C CA . GLY A 1 101 ? 6.854 9.946 -1.272 1.00 0.00 101 GLY A CA 1
ATOM 1590 C C . GLY A 1 101 ? 8.274 10.277 -1.733 1.00 0.00 101 GLY A C 1
ATOM 1591 O O . GLY A 1 101 ? 9.039 9.385 -2.108 1.00 0.00 101 GLY A O 1
ATOM 1595 N N . ASP A 1 102 ? 8.630 11.565 -1.683 1.00 0.00 102 ASP A N 1
ATOM 1596 C CA . ASP A 1 102 ? 10.001 12.034 -1.939 1.00 0.00 102 ASP A CA 1
ATOM 1597 C C . ASP A 1 102 ? 11.036 11.422 -0.972 1.00 0.00 102 ASP A C 1
ATOM 1598 O O . ASP A 1 102 ? 10.710 10.971 0.134 1.00 0.00 102 ASP A O 1
ATOM 1607 N N . LEU A 1 103 ? 12.309 11.445 -1.381 1.00 0.00 103 LEU A N 1
ATOM 1608 C CA . LEU A 1 103 ? 13.428 10.917 -0.597 1.00 0.00 103 LEU A CA 1
ATOM 1609 C C . LEU A 1 103 ? 13.757 11.759 0.657 1.00 0.00 103 LEU A C 1
ATOM 1610 O O . LEU A 1 103 ? 13.493 12.963 0.711 1.00 0.00 103 LEU A O 1
ATOM 1626 N N . ALA A 1 104 ? 14.379 11.112 1.648 1.00 0.00 104 ALA A N 1
ATOM 1627 C CA . ALA A 1 104 ? 14.803 11.739 2.911 1.00 0.00 104 ALA A CA 1
ATOM 1628 C C . ALA A 1 104 ? 15.993 11.036 3.611 1.00 0.00 104 ALA A C 1
ATOM 1629 O O . ALA A 1 104 ? 16.174 11.162 4.826 1.00 0.00 104 ALA A O 1
ATOM 1636 N N . HIS A 1 105 ? 16.790 10.267 2.858 1.00 0.00 105 HIS A N 1
ATOM 1637 C CA . HIS A 1 105 ? 17.855 9.400 3.398 1.00 0.00 105 HIS A CA 1
ATOM 1638 C C . HIS A 1 105 ? 19.266 9.933 3.111 1.00 0.00 105 HIS A C 1
ATOM 1639 O O . HIS A 1 105 ? 20.048 10.147 4.039 1.00 0.00 105 HIS A O 1
ATOM 1653 N N . ASP A 1 106 ? 19.587 10.161 1.833 1.00 0.00 106 ASP A N 1
ATOM 1654 C CA . ASP A 1 106 ? 20.915 10.591 1.373 1.00 0.00 106 ASP A CA 1
ATOM 1655 C C . ASP A 1 106 ? 20.810 11.318 0.016 1.00 0.00 106 ASP A C 1
ATOM 1656 O O . ASP A 1 106 ? 20.794 10.690 -1.045 1.00 0.00 106 ASP A O 1
ATOM 1665 N N . GLU A 1 107 ? 20.683 12.649 0.045 1.00 0.00 107 GLU A N 1
ATOM 1666 C CA . GLU A 1 107 ? 20.472 13.461 -1.165 1.00 0.00 107 GLU A CA 1
ATOM 1667 C C . GLU A 1 107 ? 21.767 13.711 -1.964 1.00 0.00 107 GLU A C 1
ATOM 1668 O O . GLU A 1 107 ? 21.761 13.578 -3.193 1.00 0.00 107 GLU A O 1
ATOM 1680 N N . PHE A 1 108 ? 22.865 14.054 -1.273 1.00 0.00 108 PHE A N 1
ATOM 1681 C CA . PHE A 1 108 ? 24.176 14.409 -1.846 1.00 0.00 108 PHE A CA 1
ATOM 1682 C C . PHE A 1 108 ? 25.343 13.970 -0.938 1.00 0.00 108 PHE A C 1
ATOM 1683 O O . PHE A 1 108 ? 25.350 14.320 0.267 1.00 0.00 108 PHE A O 1
ATOM 1700 N N . ALA A 1 1 ? -3.489 -0.934 -2.164 1.00 0.00 1 ALA A N 2
ATOM 1701 C CA . ALA A 1 1 ? -2.322 -1.131 -3.072 1.00 0.00 1 ALA A CA 2
ATOM 1702 C C . ALA A 1 1 ? -1.849 -2.596 -3.084 1.00 0.00 1 ALA A C 2
ATOM 1703 O O . ALA A 1 1 ? -2.097 -3.340 -2.133 1.00 0.00 1 ALA A O 2
ATOM 1712 N N . VAL A 1 2 ? -1.161 -3.018 -4.155 1.00 0.00 2 VAL A N 2
ATOM 1713 C CA . VAL A 1 2 ? -0.592 -4.374 -4.332 1.00 0.00 2 VAL A CA 2
ATOM 1714 C C . VAL A 1 2 ? 0.862 -4.278 -4.812 1.00 0.00 2 VAL A C 2
ATOM 1715 O O . VAL A 1 2 ? 1.164 -3.533 -5.746 1.00 0.00 2 VAL A O 2
ATOM 1728 N N . GLU A 1 3 ? 1.756 -5.060 -4.201 1.00 0.00 3 GLU A N 2
ATOM 1729 C CA . GLU A 1 3 ? 3.163 -5.205 -4.590 1.00 0.00 3 GLU A CA 2
ATOM 1730 C C . GLU A 1 3 ? 3.621 -6.670 -4.447 1.00 0.00 3 GLU A C 2
ATOM 1731 O O . GLU A 1 3 ? 3.522 -7.267 -3.371 1.00 0.00 3 GLU A O 2
ATOM 1743 N N . VAL A 1 4 ? 4.095 -7.268 -5.550 1.00 0.00 4 VAL A N 2
ATOM 1744 C CA . VAL A 1 4 ? 4.530 -8.678 -5.643 1.00 0.00 4 VAL A CA 2
ATOM 1745 C C . VAL A 1 4 ? 5.738 -8.770 -6.590 1.00 0.00 4 VAL A C 2
ATOM 1746 O O . VAL A 1 4 ? 5.842 -7.995 -7.541 1.00 0.00 4 VAL A O 2
ATOM 1759 N N . GLU A 1 5 ? 6.637 -9.734 -6.369 1.00 0.00 5 GLU A N 2
ATOM 1760 C CA . GLU A 1 5 ? 7.837 -9.990 -7.192 1.00 0.00 5 GLU A CA 2
ATOM 1761 C C . GLU A 1 5 ? 7.499 -10.691 -8.532 1.00 0.00 5 GLU A C 2
ATOM 1762 O O . GLU A 1 5 ? 8.014 -11.766 -8.855 1.00 0.00 5 GLU A O 2
ATOM 1774 N N . VAL A 1 6 ? 6.588 -10.090 -9.307 1.00 0.00 6 VAL A N 2
ATOM 1775 C CA . VAL A 1 6 ? 6.094 -10.596 -10.602 1.00 0.00 6 VAL A CA 2
ATOM 1776 C C . VAL A 1 6 ? 7.137 -10.457 -11.730 1.00 0.00 6 VAL A C 2
ATOM 1777 O O . VAL A 1 6 ? 7.455 -11.481 -12.345 1.00 0.00 6 VAL A O 2
ATOM 1790 N N . PRO A 1 7 ? 7.697 -9.262 -12.029 1.00 0.00 7 PRO A N 2
ATOM 1791 C CA . PRO A 1 7 ? 8.737 -9.119 -13.050 1.00 0.00 7 PRO A CA 2
ATOM 1792 C C . PRO A 1 7 ? 10.135 -9.509 -12.530 1.00 0.00 7 PRO A C 2
ATOM 1793 O O . PRO A 1 7 ? 10.364 -9.678 -11.329 1.00 0.00 7 PRO A O 2
ATOM 1804 N N . GLY A 1 8 ? 11.083 -9.611 -13.465 1.00 0.00 8 GLY A N 2
ATOM 1805 C CA . GLY A 1 8 ? 12.507 -9.874 -13.201 1.00 0.00 8 GLY A CA 2
ATOM 1806 C C . GLY A 1 8 ? 13.168 -10.760 -14.265 1.00 0.00 8 GLY A C 2
ATOM 1807 O O . GLY A 1 8 ? 12.540 -11.687 -14.780 1.00 0.00 8 GLY A O 2
ATOM 1811 N N . LEU A 1 9 ? 14.435 -10.472 -14.602 1.00 0.00 9 LEU A N 2
ATOM 1812 C CA . LEU A 1 9 ? 15.240 -11.263 -15.554 1.00 0.00 9 LEU A CA 2
ATOM 1813 C C . LEU A 1 9 ? 16.732 -11.377 -15.167 1.00 0.00 9 LEU A C 2
ATOM 1814 O O . LEU A 1 9 ? 17.606 -11.417 -16.033 1.00 0.00 9 LEU A O 2
ATOM 1830 N N . LEU A 1 10 ? 17.026 -11.457 -13.857 1.00 0.00 10 LEU A N 2
ATOM 1831 C CA . LEU A 1 10 ? 18.391 -11.686 -13.351 1.00 0.00 10 LEU A CA 2
ATOM 1832 C C . LEU A 1 10 ? 18.916 -13.038 -13.848 1.00 0.00 10 LEU A C 2
ATOM 1833 O O . LEU A 1 10 ? 18.500 -14.089 -13.353 1.00 0.00 10 LEU A O 2
ATOM 1849 N N . THR A 1 11 ? 19.879 -13.004 -14.767 1.00 0.00 11 THR A N 2
ATOM 1850 C CA . THR A 1 11 ? 20.561 -14.198 -15.274 1.00 0.00 11 THR A CA 2
ATOM 1851 C C . THR A 1 11 ? 22.010 -14.234 -14.798 1.00 0.00 11 THR A C 2
ATOM 1852 O O . THR A 1 11 ? 22.709 -13.219 -14.768 1.00 0.00 11 THR A O 2
ATOM 1863 N N . ASP A 1 12 ? 22.463 -15.429 -14.432 1.00 0.00 12 ASP A N 2
ATOM 1864 C CA . ASP A 1 12 ? 23.849 -15.781 -14.138 1.00 0.00 12 ASP A CA 2
ATOM 1865 C C . ASP A 1 12 ? 24.716 -15.813 -15.416 1.00 0.00 12 ASP A C 2
ATOM 1866 O O . ASP A 1 12 ? 25.318 -16.832 -15.766 1.00 0.00 12 ASP A O 2
ATOM 1875 N N . HIS A 1 13 ? 24.813 -14.676 -16.119 1.00 0.00 13 HIS A N 2
ATOM 1876 C CA . HIS A 1 13 ? 25.736 -14.466 -17.245 1.00 0.00 13 HIS A CA 2
ATOM 1877 C C . HIS A 1 13 ? 27.164 -14.197 -16.724 1.00 0.00 13 HIS A C 2
ATOM 1878 O O . HIS A 1 13 ? 27.859 -13.276 -17.158 1.00 0.00 13 HIS A O 2
ATOM 1892 N N . THR A 1 14 ? 27.591 -14.997 -15.743 1.00 0.00 14 THR A N 2
ATOM 1893 C CA . THR A 1 14 ? 28.834 -14.832 -14.990 1.00 0.00 14 THR A CA 2
ATOM 1894 C C . THR A 1 14 ? 29.606 -16.154 -14.855 1.00 0.00 14 THR A C 2
ATOM 1895 O O . THR A 1 14 ? 29.014 -17.195 -14.564 1.00 0.00 14 THR A O 2
ATOM 1906 N N . VAL A 1 15 ? 30.928 -16.133 -15.101 1.00 0.00 15 VAL A N 2
ATOM 1907 C CA . VAL A 1 15 ? 31.786 -17.344 -15.220 1.00 0.00 15 VAL A CA 2
ATOM 1908 C C . VAL A 1 15 ? 33.123 -17.240 -14.455 1.00 0.00 15 VAL A C 2
ATOM 1909 O O . VAL A 1 15 ? 34.152 -17.782 -14.869 1.00 0.00 15 VAL A O 2
ATOM 1922 N N . SER A 1 16 ? 33.089 -16.571 -13.299 1.00 0.00 16 SER A N 2
ATOM 1923 C CA . SER A 1 16 ? 34.254 -16.278 -12.438 1.00 0.00 16 SER A CA 2
ATOM 1924 C C . SER A 1 16 ? 34.041 -16.788 -11.008 1.00 0.00 16 SER A C 2
ATOM 1925 O O . SER A 1 16 ? 32.910 -16.820 -10.535 1.00 0.00 16 SER A O 2
ATOM 1933 N N . SER A 1 17 ? 35.109 -17.124 -10.278 1.00 0.00 17 SER A N 2
ATOM 1934 C CA . SER A 1 17 ? 35.030 -17.558 -8.871 1.00 0.00 17 SER A CA 2
ATOM 1935 C C . SER A 1 17 ? 34.384 -16.508 -7.948 1.00 0.00 17 SER A C 2
ATOM 1936 O O . SER A 1 17 ? 33.610 -16.859 -7.057 1.00 0.00 17 SER A O 2
ATOM 1944 N N . ILE A 1 18 ? 34.641 -15.218 -8.207 1.00 0.00 18 ILE A N 2
ATOM 1945 C CA . ILE A 1 18 ? 33.981 -14.070 -7.556 1.00 0.00 18 ILE A CA 2
ATOM 1946 C C . ILE A 1 18 ? 32.743 -13.609 -8.334 1.00 0.00 18 ILE A C 2
ATOM 1947 O O . ILE A 1 18 ? 31.711 -13.336 -7.730 1.00 0.00 18 ILE A O 2
ATOM 1963 N N . GLY A 1 19 ? 32.781 -13.554 -9.670 1.00 0.00 19 GLY A N 2
ATOM 1964 C CA . GLY A 1 19 ? 31.640 -13.058 -10.458 1.00 0.00 19 GLY A CA 2
ATOM 1965 C C . GLY A 1 19 ? 30.405 -13.970 -10.419 1.00 0.00 19 GLY A C 2
ATOM 1966 O O . GLY A 1 19 ? 29.277 -13.482 -10.475 1.00 0.00 19 GLY A O 2
ATOM 1970 N N . HIS A 1 20 ? 30.591 -15.282 -10.242 1.00 0.00 20 HIS A N 2
ATOM 1971 C CA . HIS A 1 20 ? 29.497 -16.233 -9.986 1.00 0.00 20 HIS A CA 2
ATOM 1972 C C . HIS A 1 20 ? 28.872 -16.007 -8.601 1.00 0.00 20 HIS A C 2
ATOM 1973 O O . HIS A 1 20 ? 27.652 -16.065 -8.454 1.00 0.00 20 HIS A O 2
ATOM 1987 N N . ASP A 1 21 ? 29.686 -15.676 -7.592 1.00 0.00 21 ASP A N 2
ATOM 1988 C CA . ASP A 1 21 ? 29.191 -15.371 -6.250 1.00 0.00 21 ASP A CA 2
ATOM 1989 C C . ASP A 1 21 ? 28.478 -14.013 -6.220 1.00 0.00 21 ASP A C 2
ATOM 1990 O O . ASP A 1 21 ? 27.466 -13.889 -5.531 1.00 0.00 21 ASP A O 2
ATOM 1999 N N . PHE A 1 22 ? 28.932 -13.012 -6.996 1.00 0.00 22 PHE A N 2
ATOM 2000 C CA . PHE A 1 22 ? 28.248 -11.716 -7.106 1.00 0.00 22 PHE A CA 2
ATOM 2001 C C . PHE A 1 22 ? 26.799 -11.888 -7.548 1.00 0.00 22 PHE A C 2
ATOM 2002 O O . PHE A 1 22 ? 25.924 -11.267 -6.962 1.00 0.00 22 PHE A O 2
ATOM 2019 N N . TYR A 1 23 ? 26.528 -12.755 -8.532 1.00 0.00 23 TYR A N 2
ATOM 2020 C CA . TYR A 1 23 ? 25.159 -13.043 -8.976 1.00 0.00 23 TYR A CA 2
ATOM 2021 C C . TYR A 1 23 ? 24.256 -13.462 -7.804 1.00 0.00 23 TYR A C 2
ATOM 2022 O O . TYR A 1 23 ? 23.222 -12.835 -7.564 1.00 0.00 23 TYR A O 2
ATOM 2040 N N . ARG A 1 24 ? 24.684 -14.479 -7.039 1.00 0.00 24 ARG A N 2
ATOM 2041 C CA . ARG A 1 24 ? 23.907 -15.048 -5.924 1.00 0.00 24 ARG A CA 2
ATOM 2042 C C . ARG A 1 24 ? 23.772 -14.061 -4.763 1.00 0.00 24 ARG A C 2
ATOM 2043 O O . ARG A 1 24 ? 22.683 -13.865 -4.229 1.00 0.00 24 ARG A O 2
ATOM 2064 N N . ALA A 1 25 ? 24.871 -13.397 -4.405 1.00 0.00 25 ALA A N 2
ATOM 2065 C CA . ALA A 1 25 ? 24.901 -12.410 -3.331 1.00 0.00 25 ALA A CA 2
ATOM 2066 C C . ALA A 1 25 ? 24.062 -11.169 -3.667 1.00 0.00 25 ALA A C 2
ATOM 2067 O O . ALA A 1 25 ? 23.299 -10.706 -2.826 1.00 0.00 25 ALA A O 2
ATOM 2074 N N . PHE A 1 26 ? 24.143 -10.649 -4.895 1.00 0.00 26 PHE A N 2
ATOM 2075 C CA . PHE A 1 26 ? 23.328 -9.521 -5.341 1.00 0.00 26 PHE A CA 2
ATOM 2076 C C . PHE A 1 26 ? 21.839 -9.880 -5.279 1.00 0.00 26 PHE A C 2
ATOM 2077 O O . PHE A 1 26 ? 21.067 -9.167 -4.642 1.00 0.00 26 PHE A O 2
ATOM 2094 N N . SER A 1 27 ? 21.430 -11.004 -5.875 1.00 0.00 27 SER A N 2
ATOM 2095 C CA . SER A 1 27 ? 20.015 -11.403 -5.934 1.00 0.00 27 SER A CA 2
ATOM 2096 C C . SER A 1 27 ? 19.422 -11.730 -4.552 1.00 0.00 27 SER A C 2
ATOM 2097 O O . SER A 1 27 ? 18.235 -11.487 -4.324 1.00 0.00 27 SER A O 2
ATOM 2105 N N . ASP A 1 28 ? 20.243 -12.192 -3.600 1.00 0.00 28 ASP A N 2
ATOM 2106 C CA . ASP A 1 28 ? 19.850 -12.431 -2.208 1.00 0.00 28 ASP A CA 2
ATOM 2107 C C . ASP A 1 28 ? 19.444 -11.146 -1.456 1.00 0.00 28 ASP A C 2
ATOM 2108 O O . ASP A 1 28 ? 18.560 -11.212 -0.596 1.00 0.00 28 ASP A O 2
ATOM 2117 N N . LYS A 1 29 ? 20.055 -9.988 -1.770 1.00 0.00 29 LYS A N 2
ATOM 2118 C CA . LYS A 1 29 ? 19.718 -8.676 -1.165 1.00 0.00 29 LYS A CA 2
ATOM 2119 C C . LYS A 1 29 ? 19.053 -7.665 -2.119 1.00 0.00 29 LYS A C 2
ATOM 2120 O O . LYS A 1 29 ? 18.730 -6.551 -1.702 1.00 0.00 29 LYS A O 2
ATOM 2139 N N . TRP A 1 30 ? 18.801 -8.040 -3.373 1.00 0.00 30 TRP A N 2
ATOM 2140 C CA . TRP A 1 30 ? 18.138 -7.187 -4.368 1.00 0.00 30 TRP A CA 2
ATOM 2141 C C . TRP A 1 30 ? 16.719 -6.774 -3.935 1.00 0.00 30 TRP A C 2
ATOM 2142 O O . TRP A 1 30 ? 15.905 -7.603 -3.521 1.00 0.00 30 TRP A O 2
ATOM 2163 N N . GLU A 1 31 ? 16.435 -5.474 -4.042 1.00 0.00 31 GLU A N 2
ATOM 2164 C CA . GLU A 1 31 ? 15.152 -4.839 -3.719 1.00 0.00 31 GLU A CA 2
ATOM 2165 C C . GLU A 1 31 ? 14.988 -3.569 -4.577 1.00 0.00 31 GLU A C 2
ATOM 2166 O O . GLU A 1 31 ? 15.955 -2.829 -4.785 1.00 0.00 31 GLU A O 2
ATOM 2178 N N . SER A 1 32 ? 13.781 -3.333 -5.102 1.00 0.00 32 SER A N 2
ATOM 2179 C CA . SER A 1 32 ? 13.531 -2.336 -6.154 1.00 0.00 32 SER A CA 2
ATOM 2180 C C . SER A 1 32 ? 12.125 -1.721 -6.094 1.00 0.00 32 SER A C 2
ATOM 2181 O O . SER A 1 32 ? 11.176 -2.340 -5.604 1.00 0.00 32 SER A O 2
ATOM 2189 N N . ASP A 1 33 ? 11.997 -0.499 -6.625 1.00 0.00 33 ASP A N 2
ATOM 2190 C CA . ASP A 1 33 ? 10.727 0.221 -6.814 1.00 0.00 33 ASP A CA 2
ATOM 2191 C C . ASP A 1 33 ? 10.297 0.346 -8.297 1.00 0.00 33 ASP A C 2
ATOM 2192 O O . ASP A 1 33 ? 9.174 0.774 -8.576 1.00 0.00 33 ASP A O 2
ATOM 2201 N N . TYR A 1 34 ? 11.158 -0.043 -9.253 1.00 0.00 34 TYR A N 2
ATOM 2202 C CA . TYR A 1 34 ? 10.849 -0.094 -10.688 1.00 0.00 34 TYR A CA 2
ATOM 2203 C C . TYR A 1 34 ? 10.531 -1.535 -11.148 1.00 0.00 34 TYR A C 2
ATOM 2204 O O . TYR A 1 34 ? 10.370 -2.451 -10.336 1.00 0.00 34 TYR A O 2
ATOM 2222 N N . THR A 1 35 ? 10.437 -1.756 -12.463 1.00 0.00 35 THR A N 2
ATOM 2223 C CA . THR A 1 35 ? 10.067 -3.039 -13.095 1.00 0.00 35 THR A CA 2
ATOM 2224 C C . THR A 1 35 ? 11.126 -4.144 -12.929 1.00 0.00 35 THR A C 2
ATOM 2225 O O . THR A 1 35 ? 10.863 -5.293 -13.264 1.00 0.00 35 THR A O 2
ATOM 2236 N N . GLY A 1 36 ? 12.327 -3.845 -12.415 1.00 0.00 36 GLY A N 2
ATOM 2237 C CA . GLY A 1 36 ? 13.321 -4.860 -12.019 1.00 0.00 36 GLY A CA 2
ATOM 2238 C C . GLY A 1 36 ? 13.910 -5.690 -13.162 1.00 0.00 36 GLY A C 2
ATOM 2239 O O . GLY A 1 36 ? 14.386 -6.803 -12.947 1.00 0.00 36 GLY A O 2
ATOM 2243 N N . ASN A 1 37 ? 13.876 -5.177 -14.392 1.00 0.00 37 ASN A N 2
ATOM 2244 C CA . ASN A 1 37 ? 14.333 -5.904 -15.581 1.00 0.00 37 ASN A CA 2
ATOM 2245 C C . ASN A 1 37 ? 15.850 -5.777 -15.800 1.00 0.00 37 ASN A C 2
ATOM 2246 O O . ASN A 1 37 ? 16.307 -5.190 -16.779 1.00 0.00 37 ASN A O 2
ATOM 2257 N N . LEU A 1 38 ? 16.631 -6.339 -14.880 1.00 0.00 38 LEU A N 2
ATOM 2258 C CA . LEU A 1 38 ? 18.101 -6.286 -14.881 1.00 0.00 38 LEU A CA 2
ATOM 2259 C C . LEU A 1 38 ? 18.783 -7.655 -14.940 1.00 0.00 38 LEU A C 2
ATOM 2260 O O . LEU A 1 38 ? 18.259 -8.632 -14.412 1.00 0.00 38 LEU A O 2
ATOM 2276 N N . THR A 1 39 ? 19.983 -7.703 -15.518 1.00 0.00 39 THR A N 2
ATOM 2277 C CA . THR A 1 39 ? 20.855 -8.888 -15.545 1.00 0.00 39 THR A CA 2
ATOM 2278 C C . THR A 1 39 ? 22.313 -8.530 -15.236 1.00 0.00 39 THR A C 2
ATOM 2279 O O . THR A 1 39 ? 22.713 -7.366 -15.318 1.00 0.00 39 THR A O 2
ATOM 2290 N N . ILE A 1 40 ? 23.107 -9.527 -14.843 1.00 0.00 40 ILE A N 2
ATOM 2291 C CA . ILE A 1 40 ? 24.476 -9.375 -14.327 1.00 0.00 40 ILE A CA 2
ATOM 2292 C C . ILE A 1 40 ? 25.438 -10.097 -15.266 1.00 0.00 40 ILE A C 2
ATOM 2293 O O . ILE A 1 40 ? 25.295 -11.290 -15.521 1.00 0.00 40 ILE A O 2
ATOM 2309 N N . ASN A 1 41 ? 26.454 -9.376 -15.732 1.00 0.00 41 ASN A N 2
ATOM 2310 C CA . ASN A 1 41 ? 27.442 -9.843 -16.695 1.00 0.00 41 ASN A CA 2
ATOM 2311 C C . ASN A 1 41 ? 28.836 -9.702 -16.064 1.00 0.00 41 ASN A C 2
ATOM 2312 O O . ASN A 1 41 ? 29.080 -8.712 -15.374 1.00 0.00 41 ASN A O 2
ATOM 2323 N N . GLU A 1 42 ? 29.763 -10.634 -16.294 1.00 0.00 42 GLU A N 2
ATOM 2324 C CA . GLU A 1 42 ? 31.167 -10.452 -15.888 1.00 0.00 42 GLU A CA 2
ATOM 2325 C C . GLU A 1 42 ? 32.171 -10.766 -17.006 1.00 0.00 42 GLU A C 2
ATOM 2326 O O . GLU A 1 42 ? 31.881 -11.568 -17.901 1.00 0.00 42 GLU A O 2
ATOM 2338 N N . ARG A 1 43 ? 33.357 -10.144 -16.941 1.00 0.00 43 ARG A N 2
ATOM 2339 C CA . ARG A 1 43 ? 34.507 -10.476 -17.794 1.00 0.00 43 ARG A CA 2
ATOM 2340 C C . ARG A 1 43 ? 35.699 -10.919 -16.933 1.00 0.00 43 ARG A C 2
ATOM 2341 O O . ARG A 1 43 ? 36.215 -10.091 -16.172 1.00 0.00 43 ARG A O 2
ATOM 2362 N N . PRO A 1 44 ? 36.155 -12.179 -17.060 1.00 0.00 44 PRO A N 2
ATOM 2363 C CA . PRO A 1 44 ? 37.223 -12.731 -16.237 1.00 0.00 44 PRO A CA 2
ATOM 2364 C C . PRO A 1 44 ? 38.589 -12.302 -16.792 1.00 0.00 44 PRO A C 2
ATOM 2365 O O . PRO A 1 44 ? 38.911 -12.560 -17.956 1.00 0.00 44 PRO A O 2
ATOM 2376 N N . SER A 1 45 ? 39.397 -11.649 -15.953 1.00 0.00 45 SER A N 2
ATOM 2377 C CA . SER A 1 45 ? 40.644 -10.987 -16.354 1.00 0.00 45 SER A CA 2
ATOM 2378 C C . SER A 1 45 ? 41.724 -11.181 -15.287 1.00 0.00 45 SER A C 2
ATOM 2379 O O . SER A 1 45 ? 41.736 -10.501 -14.258 1.00 0.00 45 SER A O 2
ATOM 2387 N N . ALA A 1 46 ? 42.671 -12.089 -15.546 1.00 0.00 46 ALA A N 2
ATOM 2388 C CA . ALA A 1 46 ? 43.678 -12.544 -14.576 1.00 0.00 46 ALA A CA 2
ATOM 2389 C C . ALA A 1 46 ? 44.661 -11.456 -14.086 1.00 0.00 46 ALA A C 2
ATOM 2390 O O . ALA A 1 46 ? 45.357 -11.654 -13.087 1.00 0.00 46 ALA A O 2
ATOM 2397 N N . ARG A 1 47 ? 44.659 -10.278 -14.732 1.00 0.00 47 ARG A N 2
ATOM 2398 C CA . ARG A 1 47 ? 45.304 -9.043 -14.243 1.00 0.00 47 ARG A CA 2
ATOM 2399 C C . ARG A 1 47 ? 44.887 -8.654 -12.813 1.00 0.00 47 ARG A C 2
ATOM 2400 O O . ARG A 1 47 ? 45.695 -8.064 -12.094 1.00 0.00 47 ARG A O 2
ATOM 2421 N N . ALA A 1 48 ? 43.643 -8.961 -12.414 1.00 0.00 48 ALA A N 2
ATOM 2422 C CA . ALA A 1 48 ? 43.080 -8.543 -11.124 1.00 0.00 48 ALA A CA 2
ATOM 2423 C C . ALA A 1 48 ? 41.886 -9.371 -10.586 1.00 0.00 48 ALA A C 2
ATOM 2424 O O . ALA A 1 48 ? 41.677 -9.372 -9.374 1.00 0.00 48 ALA A O 2
ATOM 2431 N N . GLY A 1 49 ? 41.089 -10.047 -11.428 1.00 0.00 49 GLY A N 2
ATOM 2432 C CA . GLY A 1 49 ? 39.848 -10.721 -11.005 1.00 0.00 49 GLY A CA 2
ATOM 2433 C C . GLY A 1 49 ? 38.768 -10.716 -12.092 1.00 0.00 49 GLY A C 2
ATOM 2434 O O . GLY A 1 49 ? 38.937 -11.362 -13.128 1.00 0.00 49 GLY A O 2
ATOM 2438 N N . SER A 1 50 ? 37.667 -9.992 -11.870 1.00 0.00 50 SER A N 2
ATOM 2439 C CA . SER A 1 50 ? 36.575 -9.839 -12.844 1.00 0.00 50 SER A CA 2
ATOM 2440 C C . SER A 1 50 ? 36.065 -8.401 -12.961 1.00 0.00 50 SER A C 2
ATOM 2441 O O . SER A 1 50 ? 35.921 -7.688 -11.967 1.00 0.00 50 SER A O 2
ATOM 2449 N N . TRP A 1 51 ? 35.702 -7.991 -14.180 1.00 0.00 51 TRP A N 2
ATOM 2450 C CA . TRP A 1 51 ? 34.788 -6.862 -14.366 1.00 0.00 51 TRP A CA 2
ATOM 2451 C C . TRP A 1 51 ? 33.369 -7.349 -14.104 1.00 0.00 51 TRP A C 2
ATOM 2452 O O . TRP A 1 51 ? 33.000 -8.385 -14.643 1.00 0.00 51 TRP A O 2
ATOM 2473 N N . ILE A 1 52 ? 32.565 -6.599 -13.354 1.00 0.00 52 ILE A N 2
ATOM 2474 C CA . ILE A 1 52 ? 31.120 -6.808 -13.193 1.00 0.00 52 ILE A CA 2
ATOM 2475 C C . ILE A 1 52 ? 30.375 -5.656 -13.858 1.00 0.00 52 ILE A C 2
ATOM 2476 O O . ILE A 1 52 ? 30.672 -4.496 -13.585 1.00 0.00 52 ILE A O 2
ATOM 2492 N N . THR A 1 53 ? 29.379 -5.981 -14.680 1.00 0.00 53 THR A N 2
ATOM 2493 C CA . THR A 1 53 ? 28.584 -5.019 -15.452 1.00 0.00 53 THR A CA 2
ATOM 2494 C C . THR A 1 53 ? 27.112 -5.408 -15.375 1.00 0.00 53 THR A C 2
ATOM 2495 O O . THR A 1 53 ? 26.717 -6.471 -15.853 1.00 0.00 53 THR A O 2
ATOM 2506 N N . ILE A 1 54 ? 26.283 -4.550 -14.780 1.00 0.00 54 ILE A N 2
ATOM 2507 C CA . ILE A 1 54 ? 24.834 -4.758 -14.663 1.00 0.00 54 ILE A CA 2
ATOM 2508 C C . ILE A 1 54 ? 24.115 -3.947 -15.740 1.00 0.00 54 ILE A C 2
ATOM 2509 O O . ILE A 1 54 ? 24.351 -2.746 -15.918 1.00 0.00 54 ILE A O 2
ATOM 2525 N N . THR A 1 55 ? 23.230 -4.624 -16.469 1.00 0.00 55 THR A N 2
ATOM 2526 C CA . THR A 1 55 ? 22.456 -4.059 -17.578 1.00 0.00 55 THR A CA 2
ATOM 2527 C C . THR A 1 55 ? 20.954 -4.147 -17.297 1.00 0.00 55 THR A C 2
ATOM 2528 O O . THR A 1 55 ? 20.472 -5.154 -16.784 1.00 0.00 55 THR A O 2
ATOM 2539 N N . VAL A 1 56 ? 20.205 -3.091 -17.628 1.00 0.00 56 VAL A N 2
ATOM 2540 C CA . VAL A 1 56 ? 18.730 -3.050 -17.592 1.00 0.00 56 VAL A CA 2
ATOM 2541 C C . VAL A 1 56 ? 18.212 -3.252 -19.012 1.00 0.00 56 VAL A C 2
ATOM 2542 O O . VAL A 1 56 ? 18.492 -2.450 -19.899 1.00 0.00 56 VAL A O 2
ATOM 2555 N N . ASN A 1 57 ? 17.496 -4.357 -19.226 1.00 0.00 57 ASN A N 2
ATOM 2556 C CA . ASN A 1 57 ? 17.078 -4.931 -20.517 1.00 0.00 57 ASN A CA 2
ATOM 2557 C C . ASN A 1 57 ? 18.248 -5.197 -21.489 1.00 0.00 57 ASN A C 2
ATOM 2558 O O . ASN A 1 57 ? 18.634 -6.346 -21.704 1.00 0.00 57 ASN A O 2
ATOM 2569 N N . GLN A 1 58 ? 18.808 -4.127 -22.061 1.00 0.00 58 GLN A N 2
ATOM 2570 C CA . GLN A 1 58 ? 19.915 -4.128 -23.028 1.00 0.00 58 GLN A CA 2
ATOM 2571 C C . GLN A 1 58 ? 20.904 -2.953 -22.835 1.00 0.00 58 GLN A C 2
ATOM 2572 O O . GLN A 1 58 ? 21.795 -2.752 -23.659 1.00 0.00 58 GLN A O 2
ATOM 2586 N N . ASP A 1 59 ? 20.753 -2.169 -21.759 1.00 0.00 59 ASP A N 2
ATOM 2587 C CA . ASP A 1 59 ? 21.504 -0.929 -21.507 1.00 0.00 59 ASP A CA 2
ATOM 2588 C C . ASP A 1 59 ? 22.333 -1.028 -20.222 1.00 0.00 59 ASP A C 2
ATOM 2589 O O . ASP A 1 59 ? 21.808 -1.404 -19.176 1.00 0.00 59 ASP A O 2
ATOM 2598 N N . VAL A 1 60 ? 23.620 -0.674 -20.264 1.00 0.00 60 VAL A N 2
ATOM 2599 C CA . VAL A 1 60 ? 24.463 -0.617 -19.053 1.00 0.00 60 VAL A CA 2
ATOM 2600 C C . VAL A 1 60 ? 24.113 0.599 -18.193 1.00 0.00 60 VAL A C 2
ATOM 2601 O O . VAL A 1 60 ? 23.912 1.700 -18.706 1.00 0.00 60 VAL A O 2
ATOM 2614 N N . ILE A 1 61 ? 24.064 0.390 -16.872 1.00 0.00 61 ILE A N 2
ATOM 2615 C CA . ILE A 1 61 ? 23.806 1.451 -15.883 1.00 0.00 61 ILE A CA 2
ATOM 2616 C C . ILE A 1 61 ? 24.841 1.519 -14.756 1.00 0.00 61 ILE A C 2
ATOM 2617 O O . ILE A 1 61 ? 25.054 2.596 -14.201 1.00 0.00 61 ILE A O 2
ATOM 2633 N N . PHE A 1 62 ? 25.497 0.401 -14.426 1.00 0.00 62 PHE A N 2
ATOM 2634 C CA . PHE A 1 62 ? 26.570 0.368 -13.434 1.00 0.00 62 PHE A CA 2
ATOM 2635 C C . PHE A 1 62 ? 27.568 -0.749 -13.746 1.00 0.00 62 PHE A C 2
ATOM 2636 O O . PHE A 1 62 ? 27.200 -1.808 -14.254 1.00 0.00 62 PHE A O 2
ATOM 2653 N N . GLN A 1 63 ? 28.840 -0.500 -13.441 1.00 0.00 63 GLN A N 2
ATOM 2654 C CA . GLN A 1 63 ? 29.916 -1.484 -13.558 1.00 0.00 63 GLN A CA 2
ATOM 2655 C C . GLN A 1 63 ? 31.077 -1.182 -12.599 1.00 0.00 63 GLN A C 2
ATOM 2656 O O . GLN A 1 63 ? 31.373 -0.021 -12.309 1.00 0.00 63 GLN A O 2
ATOM 2670 N N . THR A 1 64 ? 31.737 -2.232 -12.107 1.00 0.00 64 THR A N 2
ATOM 2671 C CA . THR A 1 64 ? 32.843 -2.154 -11.136 1.00 0.00 64 THR A CA 2
ATOM 2672 C C . THR A 1 64 ? 33.777 -3.365 -11.243 1.00 0.00 64 THR A C 2
ATOM 2673 O O . THR A 1 64 ? 33.408 -4.389 -11.821 1.00 0.00 64 THR A O 2
ATOM 2684 N N . PHE A 1 65 ? 34.985 -3.269 -10.688 1.00 0.00 65 PHE A N 2
ATOM 2685 C CA . PHE A 1 65 ? 35.959 -4.361 -10.670 1.00 0.00 65 PHE A CA 2
ATOM 2686 C C . PHE A 1 65 ? 35.895 -5.141 -9.343 1.00 0.00 65 PHE A C 2
ATOM 2687 O O . PHE A 1 65 ? 35.943 -4.544 -8.262 1.00 0.00 65 PHE A O 2
ATOM 2704 N N . LEU A 1 66 ? 35.800 -6.471 -9.414 1.00 0.00 66 LEU A N 2
ATOM 2705 C CA . LEU A 1 66 ? 35.901 -7.385 -8.274 1.00 0.00 66 LEU A CA 2
ATOM 2706 C C . LEU A 1 66 ? 37.289 -8.035 -8.176 1.00 0.00 66 LEU A C 2
ATOM 2707 O O . LEU A 1 66 ? 37.886 -8.424 -9.180 1.00 0.00 66 LEU A O 2
ATOM 2723 N N . PHE A 1 67 ? 37.751 -8.220 -6.936 1.00 0.00 67 PHE A N 2
ATOM 2724 C CA . PHE A 1 67 ? 39.067 -8.790 -6.606 1.00 0.00 67 PHE A CA 2
ATOM 2725 C C . PHE A 1 67 ? 38.916 -10.017 -5.676 1.00 0.00 67 PHE A C 2
ATOM 2726 O O . PHE A 1 67 ? 38.241 -9.911 -4.651 1.00 0.00 67 PHE A O 2
ATOM 2743 N N . PRO A 1 68 ? 39.536 -11.173 -5.993 1.00 0.00 68 PRO A N 2
ATOM 2744 C CA . PRO A 1 68 ? 39.379 -12.423 -5.234 1.00 0.00 68 PRO A CA 2
ATOM 2745 C C . PRO A 1 68 ? 40.218 -12.472 -3.941 1.00 0.00 68 PRO A C 2
ATOM 2746 O O . PRO A 1 68 ? 39.833 -13.138 -2.979 1.00 0.00 68 PRO A O 2
ATOM 2757 N N . LEU A 1 69 ? 41.360 -11.765 -3.908 1.00 0.00 69 LEU A N 2
ATOM 2758 C CA . LEU A 1 69 ? 42.278 -11.723 -2.758 1.00 0.00 69 LEU A CA 2
ATOM 2759 C C . LEU A 1 69 ? 41.778 -10.782 -1.642 1.00 0.00 69 LEU A C 2
ATOM 2760 O O . LEU A 1 69 ? 42.135 -10.951 -0.473 1.00 0.00 69 LEU A O 2
ATOM 2776 N N . LYS A 1 70 ? 40.946 -9.797 -2.004 1.00 0.00 70 LYS A N 2
ATOM 2777 C CA . LYS A 1 70 ? 40.357 -8.801 -1.088 1.00 0.00 70 LYS A CA 2
ATOM 2778 C C . LYS A 1 70 ? 39.041 -9.298 -0.468 1.00 0.00 70 LYS A C 2
ATOM 2779 O O . LYS A 1 70 ? 38.325 -10.104 -1.064 1.00 0.00 70 LYS A O 2
ATOM 2798 N N . ARG A 1 71 ? 38.698 -8.768 0.715 1.00 0.00 71 ARG A N 2
ATOM 2799 C CA . ARG A 1 71 ? 37.466 -9.103 1.474 1.00 0.00 71 ARG A CA 2
ATOM 2800 C C . ARG A 1 71 ? 36.307 -8.116 1.258 1.00 0.00 71 ARG A C 2
ATOM 2801 O O . ARG A 1 71 ? 35.222 -8.304 1.803 1.00 0.00 71 ARG A O 2
ATOM 2822 N N . ASP A 1 72 ? 36.507 -7.083 0.434 1.00 0.00 72 ASP A N 2
ATOM 2823 C CA . ASP A 1 72 ? 35.516 -6.022 0.180 1.00 0.00 72 ASP A CA 2
ATOM 2824 C C . ASP A 1 72 ? 34.379 -6.433 -0.775 1.00 0.00 72 ASP A C 2
ATOM 2825 O O . ASP A 1 72 ? 33.433 -5.668 -0.941 1.00 0.00 72 ASP A O 2
ATOM 2834 N N . PHE A 1 73 ? 34.413 -7.643 -1.354 1.00 0.00 73 PHE A N 2
ATOM 2835 C CA . PHE A 1 73 ? 33.356 -8.208 -2.214 1.00 0.00 73 PHE A CA 2
ATOM 2836 C C . PHE A 1 73 ? 31.941 -7.984 -1.657 1.00 0.00 73 PHE A C 2
ATOM 2837 O O . PHE A 1 73 ? 31.055 -7.550 -2.388 1.00 0.00 73 PHE A O 2
ATOM 2854 N N . GLU A 1 74 ? 31.731 -8.201 -0.353 1.00 0.00 74 GLU A N 2
ATOM 2855 C CA . GLU A 1 74 ? 30.418 -8.026 0.289 1.00 0.00 74 GLU A CA 2
ATOM 2856 C C . GLU A 1 74 ? 29.936 -6.572 0.202 1.00 0.00 74 GLU A C 2
ATOM 2857 O O . GLU A 1 74 ? 28.780 -6.294 -0.121 1.00 0.00 74 GLU A O 2
ATOM 2869 N N . LYS A 1 75 ? 30.863 -5.634 0.415 1.00 0.00 75 LYS A N 2
ATOM 2870 C CA . LYS A 1 75 ? 30.616 -4.191 0.346 1.00 0.00 75 LYS A CA 2
ATOM 2871 C C . LYS A 1 75 ? 30.348 -3.764 -1.096 1.00 0.00 75 LYS A C 2
ATOM 2872 O O . LYS A 1 75 ? 29.368 -3.070 -1.346 1.00 0.00 75 LYS A O 2
ATOM 2891 N N . THR A 1 76 ? 31.118 -4.274 -2.059 1.00 0.00 76 THR A N 2
ATOM 2892 C CA . THR A 1 76 ? 30.885 -4.071 -3.502 1.00 0.00 76 THR A CA 2
ATOM 2893 C C . THR A 1 76 ? 29.512 -4.594 -3.944 1.00 0.00 76 THR A C 2
ATOM 2894 O O . THR A 1 76 ? 28.807 -3.898 -4.671 1.00 0.00 76 THR A O 2
ATOM 2905 N N . VAL A 1 77 ? 29.078 -5.762 -3.454 1.00 0.00 77 VAL A N 2
ATOM 2906 C CA . VAL A 1 77 ? 27.731 -6.310 -3.710 1.00 0.00 77 VAL A CA 2
ATOM 2907 C C . VAL A 1 77 ? 26.658 -5.376 -3.158 1.00 0.00 77 VAL A C 2
ATOM 2908 O O . VAL A 1 77 ? 25.792 -4.948 -3.916 1.00 0.00 77 VAL A O 2
ATOM 2921 N N . VAL A 1 78 ? 26.725 -5.003 -1.874 1.00 0.00 78 VAL A N 2
ATOM 2922 C CA . VAL A 1 78 ? 25.714 -4.137 -1.232 1.00 0.00 78 VAL A CA 2
ATOM 2923 C C . VAL A 1 78 ? 25.659 -2.760 -1.898 1.00 0.00 78 VAL A C 2
ATOM 2924 O O . VAL A 1 78 ? 24.580 -2.220 -2.134 1.00 0.00 78 VAL A O 2
ATOM 2937 N N . ALA A 1 79 ? 26.813 -2.219 -2.286 1.00 0.00 79 ALA A N 2
ATOM 2938 C CA . ALA A 1 79 ? 26.911 -0.922 -2.940 1.00 0.00 79 ALA A CA 2
ATOM 2939 C C . ALA A 1 79 ? 26.359 -0.953 -4.373 1.00 0.00 79 ALA A C 2
ATOM 2940 O O . ALA A 1 79 ? 25.797 0.037 -4.840 1.00 0.00 79 ALA A O 2
ATOM 2947 N N . ALA A 1 80 ? 26.475 -2.073 -5.090 1.00 0.00 80 ALA A N 2
ATOM 2948 C CA . ALA A 1 80 ? 25.896 -2.225 -6.425 1.00 0.00 80 ALA A CA 2
ATOM 2949 C C . ALA A 1 80 ? 24.360 -2.183 -6.401 1.00 0.00 80 ALA A C 2
ATOM 2950 O O . ALA A 1 80 ? 23.758 -1.727 -7.368 1.00 0.00 80 ALA A O 2
ATOM 2957 N N . LEU A 1 81 ? 23.720 -2.571 -5.292 1.00 0.00 81 LEU A N 2
ATOM 2958 C CA . LEU A 1 81 ? 22.254 -2.526 -5.145 1.00 0.00 81 LEU A CA 2
ATOM 2959 C C . LEU A 1 81 ? 21.755 -1.074 -5.241 1.00 0.00 81 LEU A C 2
ATOM 2960 O O . LEU A 1 81 ? 20.870 -0.754 -6.032 1.00 0.00 81 LEU A O 2
ATOM 2976 N N . ILE A 1 82 ? 22.402 -0.181 -4.481 1.00 0.00 82 ILE A N 2
ATOM 2977 C CA . ILE A 1 82 ? 22.096 1.257 -4.447 1.00 0.00 82 ILE A CA 2
ATOM 2978 C C . ILE A 1 82 ? 22.477 1.906 -5.783 1.00 0.00 82 ILE A C 2
ATOM 2979 O O . ILE A 1 82 ? 21.676 2.613 -6.388 1.00 0.00 82 ILE A O 2
ATOM 2995 N N . GLN A 1 83 ? 23.674 1.616 -6.303 1.00 0.00 83 GLN A N 2
ATOM 2996 C CA . GLN A 1 83 ? 24.169 2.229 -7.545 1.00 0.00 83 GLN A CA 2
ATOM 2997 C C . GLN A 1 83 ? 23.377 1.790 -8.791 1.00 0.00 83 GLN A C 2
ATOM 2998 O O . GLN A 1 83 ? 23.277 2.548 -9.755 1.00 0.00 83 GLN A O 2
ATOM 3012 N N . THR A 1 84 ? 22.745 0.611 -8.748 1.00 0.00 84 THR A N 2
ATOM 3013 C CA . THR A 1 84 ? 21.798 0.158 -9.777 1.00 0.00 84 THR A CA 2
ATOM 3014 C C . THR A 1 84 ? 20.555 1.046 -9.805 1.00 0.00 84 THR A C 2
ATOM 3015 O O . THR A 1 84 ? 20.167 1.506 -10.876 1.00 0.00 84 THR A O 2
ATOM 3026 N N . GLU A 1 85 ? 19.937 1.351 -8.656 1.00 0.00 85 GLU A N 2
ATOM 3027 C CA . GLU A 1 85 ? 18.760 2.227 -8.659 1.00 0.00 85 GLU A CA 2
ATOM 3028 C C . GLU A 1 85 ? 19.131 3.700 -8.874 1.00 0.00 85 GLU A C 2
ATOM 3029 O O . GLU A 1 85 ? 18.355 4.434 -9.476 1.00 0.00 85 GLU A O 2
ATOM 3041 N N . GLU A 1 86 ? 20.308 4.163 -8.450 1.00 0.00 86 GLU A N 2
ATOM 3042 C CA . GLU A 1 86 ? 20.739 5.563 -8.616 1.00 0.00 86 GLU A CA 2
ATOM 3043 C C . GLU A 1 86 ? 20.847 5.997 -10.085 1.00 0.00 86 GLU A C 2
ATOM 3044 O O . GLU A 1 86 ? 20.588 7.158 -10.402 1.00 0.00 86 GLU A O 2
ATOM 3056 N N . ALA A 1 87 ? 21.126 5.059 -10.998 1.00 0.00 87 ALA A N 2
ATOM 3057 C CA . ALA A 1 87 ? 21.043 5.294 -12.440 1.00 0.00 87 ALA A CA 2
ATOM 3058 C C . ALA A 1 87 ? 19.603 5.576 -12.898 1.00 0.00 87 ALA A C 2
ATOM 3059 O O . ALA A 1 87 ? 19.365 6.449 -13.726 1.00 0.00 87 ALA A O 2
ATOM 3066 N N . LEU A 1 88 ? 18.631 4.837 -12.349 1.00 0.00 88 LEU A N 2
ATOM 3067 C CA . LEU A 1 88 ? 17.215 4.859 -12.744 1.00 0.00 88 LEU A CA 2
ATOM 3068 C C . LEU A 1 88 ? 16.419 5.948 -12.010 1.00 0.00 88 LEU A C 2
ATOM 3069 O O . LEU A 1 88 ? 15.392 6.413 -12.504 1.00 0.00 88 LEU A O 2
ATOM 3085 N N . ASN A 1 89 ? 16.931 6.407 -10.868 1.00 0.00 89 ASN A N 2
ATOM 3086 C CA . ASN A 1 89 ? 16.350 7.442 -10.004 1.00 0.00 89 ASN A CA 2
ATOM 3087 C C . ASN A 1 89 ? 16.195 8.806 -10.699 1.00 0.00 89 ASN A C 2
ATOM 3088 O O . ASN A 1 89 ? 15.282 9.552 -10.358 1.00 0.00 89 ASN A O 2
ATOM 3099 N N . ARG A 1 90 ? 17.014 9.101 -11.718 1.00 0.00 90 ARG A N 2
ATOM 3100 C CA . ARG A 1 90 ? 16.905 10.306 -12.575 1.00 0.00 90 ARG A CA 2
ATOM 3101 C C . ARG A 1 90 ? 16.349 10.025 -13.989 1.00 0.00 90 ARG A C 2
ATOM 3102 O O . ARG A 1 90 ? 16.179 10.949 -14.780 1.00 0.00 90 ARG A O 2
ATOM 3123 N N . ARG A 1 91 ? 16.024 8.757 -14.294 1.00 0.00 91 ARG A N 2
ATOM 3124 C CA . ARG A 1 91 ? 15.399 8.314 -15.567 1.00 0.00 91 ARG A CA 2
ATOM 3125 C C . ARG A 1 91 ? 13.873 8.268 -15.475 1.00 0.00 91 ARG A C 2
ATOM 3126 O O . ARG A 1 91 ? 13.181 8.867 -16.294 1.00 0.00 91 ARG A O 2
ATOM 3147 N N . GLN A 1 92 ? 13.370 7.520 -14.483 1.00 0.00 92 GLN A N 2
ATOM 3148 C CA . GLN A 1 92 ? 11.942 7.171 -14.364 1.00 0.00 92 GLN A CA 2
ATOM 3149 C C . GLN A 1 92 ? 11.386 7.176 -12.936 1.00 0.00 92 GLN A C 2
ATOM 3150 O O . GLN A 1 92 ? 10.260 7.621 -12.721 1.00 0.00 92 GLN A O 2
ATOM 3164 N N . ILE A 1 93 ? 12.174 6.743 -11.939 1.00 0.00 93 ILE A N 2
ATOM 3165 C CA . ILE A 1 93 ? 11.701 6.659 -10.534 1.00 0.00 93 ILE A CA 2
ATOM 3166 C C . ILE A 1 93 ? 11.492 8.066 -9.940 1.00 0.00 93 ILE A C 2
ATOM 3167 O O . ILE A 1 93 ? 10.748 8.237 -8.982 1.00 0.00 93 ILE A O 2
ATOM 3183 N N . ASN A 1 94 ? 12.058 9.105 -10.565 1.00 0.00 94 ASN A N 2
ATOM 3184 C CA . ASN A 1 94 ? 11.912 10.505 -10.150 1.00 0.00 94 ASN A CA 2
ATOM 3185 C C . ASN A 1 94 ? 10.438 10.954 -10.064 1.00 0.00 94 ASN A C 2
ATOM 3186 O O . ASN A 1 94 ? 10.048 11.621 -9.110 1.00 0.00 94 ASN A O 2
ATOM 3197 N N . GLN A 1 95 ? 9.599 10.521 -11.015 1.00 0.00 95 GLN A N 2
ATOM 3198 C CA . GLN A 1 95 ? 8.154 10.802 -11.007 1.00 0.00 95 GLN A CA 2
ATOM 3199 C C . GLN A 1 95 ? 7.416 9.986 -9.932 1.00 0.00 95 GLN A C 2
ATOM 3200 O O . GLN A 1 95 ? 6.492 10.490 -9.296 1.00 0.00 95 GLN A O 2
ATOM 3214 N N . ALA A 1 96 ? 7.854 8.747 -9.680 1.00 0.00 96 ALA A N 2
ATOM 3215 C CA . ALA A 1 96 ? 7.267 7.869 -8.663 1.00 0.00 96 ALA A CA 2
ATOM 3216 C C . ALA A 1 96 ? 7.568 8.345 -7.227 1.00 0.00 96 ALA A C 2
ATOM 3217 O O . ALA A 1 96 ? 6.670 8.341 -6.382 1.00 0.00 96 ALA A O 2
ATOM 3224 N N . LEU A 1 97 ? 8.797 8.813 -6.955 1.00 0.00 97 LEU A N 2
ATOM 3225 C CA . LEU A 1 97 ? 9.181 9.347 -5.637 1.00 0.00 97 LEU A CA 2
ATOM 3226 C C . LEU A 1 97 ? 8.627 10.758 -5.371 1.00 0.00 97 LEU A C 2
ATOM 3227 O O . LEU A 1 97 ? 8.293 11.087 -4.231 1.00 0.00 97 LEU A O 2
ATOM 3243 N N . LEU A 1 98 ? 8.473 11.568 -6.424 1.00 0.00 98 LEU A N 2
ATOM 3244 C CA . LEU A 1 98 ? 7.756 12.851 -6.377 1.00 0.00 98 LEU A CA 2
ATOM 3245 C C . LEU A 1 98 ? 6.230 12.661 -6.223 1.00 0.00 98 LEU A C 2
ATOM 3246 O O . LEU A 1 98 ? 5.563 13.500 -5.612 1.00 0.00 98 LEU A O 2
ATOM 3262 N N . SER A 1 99 ? 5.687 11.547 -6.732 1.00 0.00 99 SER A N 2
ATOM 3263 C CA . SER A 1 99 ? 4.266 11.168 -6.669 1.00 0.00 99 SER A CA 2
ATOM 3264 C C . SER A 1 99 ? 3.336 12.269 -7.219 1.00 0.00 99 SER A C 2
ATOM 3265 O O . SER A 1 99 ? 2.341 12.662 -6.604 1.00 0.00 99 SER A O 2
ATOM 3273 N N . THR A 1 100 ? 3.707 12.829 -8.378 1.00 0.00 100 THR A N 2
ATOM 3274 C CA . THR A 1 100 ? 3.275 14.159 -8.853 1.00 0.00 100 THR A CA 2
ATOM 3275 C C . THR A 1 100 ? 1.756 14.318 -9.026 1.00 0.00 100 THR A C 2
ATOM 3276 O O . THR A 1 100 ? 1.222 15.404 -8.787 1.00 0.00 100 THR A O 2
ATOM 3287 N N . GLY A 1 101 ? 1.053 13.247 -9.416 1.00 0.00 101 GLY A N 2
ATOM 3288 C CA . GLY A 1 101 ? -0.410 13.199 -9.590 1.00 0.00 101 GLY A CA 2
ATOM 3289 C C . GLY A 1 101 ? -1.132 12.231 -8.639 1.00 0.00 101 GLY A C 2
ATOM 3290 O O . GLY A 1 101 ? -2.256 11.812 -8.927 1.00 0.00 101 GLY A O 2
ATOM 3294 N N . ASP A 1 102 ? -0.482 11.828 -7.544 1.00 0.00 102 ASP A N 2
ATOM 3295 C CA . ASP A 1 102 ? -0.870 10.706 -6.676 1.00 0.00 102 ASP A CA 2
ATOM 3296 C C . ASP A 1 102 ? -0.725 11.042 -5.170 1.00 0.00 102 ASP A C 2
ATOM 3297 O O . ASP A 1 102 ? -0.417 12.179 -4.792 1.00 0.00 102 ASP A O 2
ATOM 3306 N N . LEU A 1 103 ? -0.987 10.064 -4.289 1.00 0.00 103 LEU A N 2
ATOM 3307 C CA . LEU A 1 103 ? -0.839 10.200 -2.833 1.00 0.00 103 LEU A CA 2
ATOM 3308 C C . LEU A 1 103 ? 0.593 10.592 -2.434 1.00 0.00 103 LEU A C 2
ATOM 3309 O O . LEU A 1 103 ? 1.567 9.994 -2.897 1.00 0.00 103 LEU A O 2
ATOM 3325 N N . ALA A 1 104 ? 0.686 11.563 -1.521 1.00 0.00 104 ALA A N 2
ATOM 3326 C CA . ALA A 1 104 ? 1.906 11.937 -0.811 1.00 0.00 104 ALA A CA 2
ATOM 3327 C C . ALA A 1 104 ? 1.558 12.742 0.459 1.00 0.00 104 ALA A C 2
ATOM 3328 O O . ALA A 1 104 ? 1.178 13.915 0.379 1.00 0.00 104 ALA A O 2
ATOM 3335 N N . HIS A 1 105 ? 1.685 12.107 1.632 1.00 0.00 105 HIS A N 2
ATOM 3336 C CA . HIS A 1 105 ? 1.333 12.701 2.936 1.00 0.00 105 HIS A CA 2
ATOM 3337 C C . HIS A 1 105 ? 2.415 12.495 4.006 1.00 0.00 105 HIS A C 2
ATOM 3338 O O . HIS A 1 105 ? 2.894 13.472 4.585 1.00 0.00 105 HIS A O 2
ATOM 3352 N N . ASP A 1 106 ? 2.815 11.243 4.263 1.00 0.00 106 ASP A N 2
ATOM 3353 C CA . ASP A 1 106 ? 3.791 10.878 5.308 1.00 0.00 106 ASP A CA 2
ATOM 3354 C C . ASP A 1 106 ? 4.627 9.638 4.909 1.00 0.00 106 ASP A C 2
ATOM 3355 O O . ASP A 1 106 ? 4.890 8.743 5.717 1.00 0.00 106 ASP A O 2
ATOM 3364 N N . GLU A 1 107 ? 4.999 9.543 3.625 1.00 0.00 107 GLU A N 2
ATOM 3365 C CA . GLU A 1 107 ? 5.666 8.356 3.060 1.00 0.00 107 GLU A CA 2
ATOM 3366 C C . GLU A 1 107 ? 7.113 8.168 3.563 1.00 0.00 107 GLU A C 2
ATOM 3367 O O . GLU A 1 107 ? 7.543 7.033 3.797 1.00 0.00 107 GLU A O 2
ATOM 3379 N N . PHE A 1 108 ? 7.856 9.272 3.721 1.00 0.00 108 PHE A N 2
ATOM 3380 C CA . PHE A 1 108 ? 9.259 9.334 4.154 1.00 0.00 108 PHE A CA 2
ATOM 3381 C C . PHE A 1 108 ? 9.606 10.654 4.877 1.00 0.00 108 PHE A C 2
ATOM 3382 O O . PHE A 1 108 ? 10.560 10.647 5.692 1.00 0.00 108 PHE A O 2
ATOM 3399 N N . ALA A 1 1 ? -0.244 1.166 -0.602 1.00 0.00 1 ALA A N 3
ATOM 3400 C CA . ALA A 1 1 ? -0.140 0.343 -1.841 1.00 0.00 1 ALA A CA 3
ATOM 3401 C C . ALA A 1 1 ? 0.499 -1.031 -1.561 1.00 0.00 1 ALA A C 3
ATOM 3402 O O . ALA A 1 1 ? 1.192 -1.204 -0.556 1.00 0.00 1 ALA A O 3
ATOM 3411 N N . VAL A 1 2 ? 0.274 -2.012 -2.447 1.00 0.00 2 VAL A N 3
ATOM 3412 C CA . VAL A 1 2 ? 0.840 -3.380 -2.377 1.00 0.00 2 VAL A CA 3
ATOM 3413 C C . VAL A 1 2 ? 1.470 -3.757 -3.725 1.00 0.00 2 VAL A C 3
ATOM 3414 O O . VAL A 1 2 ? 0.871 -3.542 -4.779 1.00 0.00 2 VAL A O 3
ATOM 3427 N N . GLU A 1 3 ? 2.670 -4.343 -3.690 1.00 0.00 3 GLU A N 3
ATOM 3428 C CA . GLU A 1 3 ? 3.418 -4.831 -4.859 1.00 0.00 3 GLU A CA 3
ATOM 3429 C C . GLU A 1 3 ? 3.919 -6.273 -4.649 1.00 0.00 3 GLU A C 3
ATOM 3430 O O . GLU A 1 3 ? 4.083 -6.729 -3.513 1.00 0.00 3 GLU A O 3
ATOM 3442 N N . VAL A 1 4 ? 4.168 -6.994 -5.751 1.00 0.00 4 VAL A N 3
ATOM 3443 C CA . VAL A 1 4 ? 4.602 -8.407 -5.766 1.00 0.00 4 VAL A CA 3
ATOM 3444 C C . VAL A 1 4 ? 5.781 -8.577 -6.735 1.00 0.00 4 VAL A C 3
ATOM 3445 O O . VAL A 1 4 ? 5.875 -7.865 -7.736 1.00 0.00 4 VAL A O 3
ATOM 3458 N N . GLU A 1 5 ? 6.670 -9.538 -6.471 1.00 0.00 5 GLU A N 3
ATOM 3459 C CA . GLU A 1 5 ? 7.861 -9.861 -7.284 1.00 0.00 5 GLU A CA 3
ATOM 3460 C C . GLU A 1 5 ? 7.505 -10.623 -8.586 1.00 0.00 5 GLU A C 3
ATOM 3461 O O . GLU A 1 5 ? 8.026 -11.705 -8.873 1.00 0.00 5 GLU A O 3
ATOM 3473 N N . VAL A 1 6 ? 6.572 -10.067 -9.367 1.00 0.00 6 VAL A N 3
ATOM 3474 C CA . VAL A 1 6 ? 6.066 -10.625 -10.633 1.00 0.00 6 VAL A CA 3
ATOM 3475 C C . VAL A 1 6 ? 7.095 -10.517 -11.780 1.00 0.00 6 VAL A C 3
ATOM 3476 O O . VAL A 1 6 ? 7.407 -11.557 -12.371 1.00 0.00 6 VAL A O 3
ATOM 3489 N N . PRO A 1 7 ? 7.653 -9.330 -12.116 1.00 0.00 7 PRO A N 3
ATOM 3490 C CA . PRO A 1 7 ? 8.686 -9.208 -13.147 1.00 0.00 7 PRO A CA 3
ATOM 3491 C C . PRO A 1 7 ? 10.090 -9.584 -12.634 1.00 0.00 7 PRO A C 3
ATOM 3492 O O . PRO A 1 7 ? 10.332 -9.722 -11.431 1.00 0.00 7 PRO A O 3
ATOM 3503 N N . GLY A 1 8 ? 11.031 -9.704 -13.575 1.00 0.00 8 GLY A N 3
ATOM 3504 C CA . GLY A 1 8 ? 12.459 -9.951 -13.319 1.00 0.00 8 GLY A CA 3
ATOM 3505 C C . GLY A 1 8 ? 13.133 -10.806 -14.401 1.00 0.00 8 GLY A C 3
ATOM 3506 O O . GLY A 1 8 ? 12.515 -11.725 -14.942 1.00 0.00 8 GLY A O 3
ATOM 3510 N N . LEU A 1 9 ? 14.400 -10.502 -14.725 1.00 0.00 9 LEU A N 3
ATOM 3511 C CA . LEU A 1 9 ? 15.218 -11.267 -15.689 1.00 0.00 9 LEU A CA 3
ATOM 3512 C C . LEU A 1 9 ? 16.713 -11.367 -15.305 1.00 0.00 9 LEU A C 3
ATOM 3513 O O . LEU A 1 9 ? 17.584 -11.406 -16.175 1.00 0.00 9 LEU A O 3
ATOM 3529 N N . LEU A 1 10 ? 17.013 -11.447 -13.997 1.00 0.00 10 LEU A N 3
ATOM 3530 C CA . LEU A 1 10 ? 18.370 -11.722 -13.507 1.00 0.00 10 LEU A CA 3
ATOM 3531 C C . LEU A 1 10 ? 18.836 -13.073 -14.061 1.00 0.00 10 LEU A C 3
ATOM 3532 O O . LEU A 1 10 ? 18.209 -14.108 -13.809 1.00 0.00 10 LEU A O 3
ATOM 3548 N N . THR A 1 11 ? 19.952 -13.044 -14.785 1.00 0.00 11 THR A N 3
ATOM 3549 C CA . THR A 1 11 ? 20.629 -14.234 -15.303 1.00 0.00 11 THR A CA 3
ATOM 3550 C C . THR A 1 11 ? 22.090 -14.251 -14.863 1.00 0.00 11 THR A C 3
ATOM 3551 O O . THR A 1 11 ? 22.769 -13.223 -14.837 1.00 0.00 11 THR A O 3
ATOM 3562 N N . ASP A 1 12 ? 22.578 -15.442 -14.522 1.00 0.00 12 ASP A N 3
ATOM 3563 C CA . ASP A 1 12 ? 23.973 -15.741 -14.214 1.00 0.00 12 ASP A CA 3
ATOM 3564 C C . ASP A 1 12 ? 24.847 -15.769 -15.486 1.00 0.00 12 ASP A C 3
ATOM 3565 O O . ASP A 1 12 ? 25.472 -16.777 -15.825 1.00 0.00 12 ASP A O 3
ATOM 3574 N N . HIS A 1 13 ? 24.919 -14.634 -16.195 1.00 0.00 13 HIS A N 3
ATOM 3575 C CA . HIS A 1 13 ? 25.835 -14.402 -17.325 1.00 0.00 13 HIS A CA 3
ATOM 3576 C C . HIS A 1 13 ? 27.260 -14.112 -16.809 1.00 0.00 13 HIS A C 3
ATOM 3577 O O . HIS A 1 13 ? 27.936 -13.172 -17.236 1.00 0.00 13 HIS A O 3
ATOM 3591 N N . THR A 1 14 ? 27.706 -14.910 -15.836 1.00 0.00 14 THR A N 3
ATOM 3592 C CA . THR A 1 14 ? 28.935 -14.713 -15.070 1.00 0.00 14 THR A CA 3
ATOM 3593 C C . THR A 1 14 ? 29.731 -16.022 -14.923 1.00 0.00 14 THR A C 3
ATOM 3594 O O . THR A 1 14 ? 29.161 -17.067 -14.604 1.00 0.00 14 THR A O 3
ATOM 3605 N N . VAL A 1 15 ? 31.049 -15.986 -15.188 1.00 0.00 15 VAL A N 3
ATOM 3606 C CA . VAL A 1 15 ? 31.918 -17.189 -15.317 1.00 0.00 15 VAL A CA 3
ATOM 3607 C C . VAL A 1 15 ? 33.248 -17.089 -14.542 1.00 0.00 15 VAL A C 3
ATOM 3608 O O . VAL A 1 15 ? 34.284 -17.617 -14.955 1.00 0.00 15 VAL A O 3
ATOM 3621 N N . SER A 1 16 ? 33.200 -16.434 -13.377 1.00 0.00 16 SER A N 3
ATOM 3622 C CA . SER A 1 16 ? 34.353 -16.150 -12.499 1.00 0.00 16 SER A CA 3
ATOM 3623 C C . SER A 1 16 ? 34.127 -16.674 -11.075 1.00 0.00 16 SER A C 3
ATOM 3624 O O . SER A 1 16 ? 32.994 -16.700 -10.602 1.00 0.00 16 SER A O 3
ATOM 3632 N N . SER A 1 17 ? 35.194 -17.029 -10.351 1.00 0.00 17 SER A N 3
ATOM 3633 C CA . SER A 1 17 ? 35.117 -17.489 -8.951 1.00 0.00 17 SER A CA 3
ATOM 3634 C C . SER A 1 17 ? 34.484 -16.452 -8.007 1.00 0.00 17 SER A C 3
ATOM 3635 O O . SER A 1 17 ? 33.745 -16.820 -7.092 1.00 0.00 17 SER A O 3
ATOM 3643 N N . ILE A 1 18 ? 34.713 -15.157 -8.265 1.00 0.00 18 ILE A N 3
ATOM 3644 C CA . ILE A 1 18 ? 34.033 -14.026 -7.605 1.00 0.00 18 ILE A CA 3
ATOM 3645 C C . ILE A 1 18 ? 32.803 -13.564 -8.395 1.00 0.00 18 ILE A C 3
ATOM 3646 O O . ILE A 1 18 ? 31.754 -13.334 -7.804 1.00 0.00 18 ILE A O 3
ATOM 3662 N N . GLY A 1 19 ? 32.864 -13.460 -9.726 1.00 0.00 19 GLY A N 3
ATOM 3663 C CA . GLY A 1 19 ? 31.736 -12.932 -10.512 1.00 0.00 19 GLY A CA 3
ATOM 3664 C C . GLY A 1 19 ? 30.495 -13.834 -10.526 1.00 0.00 19 GLY A C 3
ATOM 3665 O O . GLY A 1 19 ? 29.374 -13.334 -10.595 1.00 0.00 19 GLY A O 3
ATOM 3669 N N . HIS A 1 20 ? 30.663 -15.151 -10.385 1.00 0.00 20 HIS A N 3
ATOM 3670 C CA . HIS A 1 20 ? 29.542 -16.092 -10.224 1.00 0.00 20 HIS A CA 3
ATOM 3671 C C . HIS A 1 20 ? 28.917 -15.987 -8.823 1.00 0.00 20 HIS A C 3
ATOM 3672 O O . HIS A 1 20 ? 27.701 -16.069 -8.674 1.00 0.00 20 HIS A O 3
ATOM 3686 N N . ASP A 1 21 ? 29.721 -15.697 -7.800 1.00 0.00 21 ASP A N 3
ATOM 3687 C CA . ASP A 1 21 ? 29.231 -15.451 -6.444 1.00 0.00 21 ASP A CA 3
ATOM 3688 C C . ASP A 1 21 ? 28.522 -14.091 -6.349 1.00 0.00 21 ASP A C 3
ATOM 3689 O O . ASP A 1 21 ? 27.512 -13.993 -5.651 1.00 0.00 21 ASP A O 3
ATOM 3698 N N . PHE A 1 22 ? 28.974 -13.058 -7.084 1.00 0.00 22 PHE A N 3
ATOM 3699 C CA . PHE A 1 22 ? 28.284 -11.761 -7.152 1.00 0.00 22 PHE A CA 3
ATOM 3700 C C . PHE A 1 22 ? 26.837 -11.929 -7.599 1.00 0.00 22 PHE A C 3
ATOM 3701 O O . PHE A 1 22 ? 25.958 -11.327 -6.998 1.00 0.00 22 PHE A O 3
ATOM 3718 N N . TYR A 1 23 ? 26.575 -12.773 -8.604 1.00 0.00 23 TYR A N 3
ATOM 3719 C CA . TYR A 1 23 ? 25.208 -13.067 -9.050 1.00 0.00 23 TYR A CA 3
ATOM 3720 C C . TYR A 1 23 ? 24.311 -13.511 -7.882 1.00 0.00 23 TYR A C 3
ATOM 3721 O O . TYR A 1 23 ? 23.270 -12.902 -7.631 1.00 0.00 23 TYR A O 3
ATOM 3739 N N . ARG A 1 24 ? 24.756 -14.536 -7.137 1.00 0.00 24 ARG A N 3
ATOM 3740 C CA . ARG A 1 24 ? 23.995 -15.142 -6.033 1.00 0.00 24 ARG A CA 3
ATOM 3741 C C . ARG A 1 24 ? 23.824 -14.167 -4.865 1.00 0.00 24 ARG A C 3
ATOM 3742 O O . ARG A 1 24 ? 22.724 -13.993 -4.346 1.00 0.00 24 ARG A O 3
ATOM 3763 N N . ALA A 1 25 ? 24.909 -13.491 -4.487 1.00 0.00 25 ALA A N 3
ATOM 3764 C CA . ALA A 1 25 ? 24.911 -12.515 -3.403 1.00 0.00 25 ALA A CA 3
ATOM 3765 C C . ALA A 1 25 ? 24.058 -11.281 -3.734 1.00 0.00 25 ALA A C 3
ATOM 3766 O O . ALA A 1 25 ? 23.286 -10.836 -2.892 1.00 0.00 25 ALA A O 3
ATOM 3773 N N . PHE A 1 26 ? 24.139 -10.750 -4.955 1.00 0.00 26 PHE A N 3
ATOM 3774 C CA . PHE A 1 26 ? 23.315 -9.625 -5.394 1.00 0.00 26 PHE A CA 3
ATOM 3775 C C . PHE A 1 26 ? 21.831 -10.003 -5.354 1.00 0.00 26 PHE A C 3
ATOM 3776 O O . PHE A 1 26 ? 21.046 -9.314 -4.708 1.00 0.00 26 PHE A O 3
ATOM 3793 N N . SER A 1 27 ? 21.441 -11.119 -5.979 1.00 0.00 27 SER A N 3
ATOM 3794 C CA . SER A 1 27 ? 20.031 -11.535 -6.061 1.00 0.00 27 SER A CA 3
ATOM 3795 C C . SER A 1 27 ? 19.426 -11.888 -4.692 1.00 0.00 27 SER A C 3
ATOM 3796 O O . SER A 1 27 ? 18.232 -11.669 -4.477 1.00 0.00 27 SER A O 3
ATOM 3804 N N . ASP A 1 28 ? 20.242 -12.348 -3.736 1.00 0.00 28 ASP A N 3
ATOM 3805 C CA . ASP A 1 28 ? 19.836 -12.610 -2.351 1.00 0.00 28 ASP A CA 3
ATOM 3806 C C . ASP A 1 28 ? 19.403 -11.341 -1.588 1.00 0.00 28 ASP A C 3
ATOM 3807 O O . ASP A 1 28 ? 18.507 -11.429 -0.742 1.00 0.00 28 ASP A O 3
ATOM 3816 N N . LYS A 1 29 ? 20.002 -10.169 -1.878 1.00 0.00 29 LYS A N 3
ATOM 3817 C CA . LYS A 1 29 ? 19.637 -8.871 -1.259 1.00 0.00 29 LYS A CA 3
ATOM 3818 C C . LYS A 1 29 ? 18.967 -7.854 -2.206 1.00 0.00 29 LYS A C 3
ATOM 3819 O O . LYS A 1 29 ? 18.600 -6.761 -1.770 1.00 0.00 29 LYS A O 3
ATOM 3838 N N . TRP A 1 30 ? 18.756 -8.205 -3.475 1.00 0.00 30 TRP A N 3
ATOM 3839 C CA . TRP A 1 30 ? 18.081 -7.355 -4.463 1.00 0.00 30 TRP A CA 3
ATOM 3840 C C . TRP A 1 30 ? 16.621 -7.044 -4.084 1.00 0.00 30 TRP A C 3
ATOM 3841 O O . TRP A 1 30 ? 15.849 -7.933 -3.714 1.00 0.00 30 TRP A O 3
ATOM 3862 N N . GLU A 1 31 ? 16.245 -5.768 -4.202 1.00 0.00 31 GLU A N 3
ATOM 3863 C CA . GLU A 1 31 ? 14.889 -5.241 -4.001 1.00 0.00 31 GLU A CA 3
ATOM 3864 C C . GLU A 1 31 ? 14.746 -3.915 -4.774 1.00 0.00 31 GLU A C 3
ATOM 3865 O O . GLU A 1 31 ? 15.675 -3.100 -4.778 1.00 0.00 31 GLU A O 3
ATOM 3877 N N . SER A 1 32 ? 13.605 -3.692 -5.439 1.00 0.00 32 SER A N 3
ATOM 3878 C CA . SER A 1 32 ? 13.391 -2.512 -6.296 1.00 0.00 32 SER A CA 3
ATOM 3879 C C . SER A 1 32 ? 11.924 -2.065 -6.405 1.00 0.00 32 SER A C 3
ATOM 3880 O O . SER A 1 32 ? 10.995 -2.868 -6.279 1.00 0.00 32 SER A O 3
ATOM 3888 N N . ASP A 1 33 ? 11.720 -0.763 -6.649 1.00 0.00 33 ASP A N 3
ATOM 3889 C CA . ASP A 1 33 ? 10.390 -0.154 -6.846 1.00 0.00 33 ASP A CA 3
ATOM 3890 C C . ASP A 1 33 ? 9.938 -0.129 -8.323 1.00 0.00 33 ASP A C 3
ATOM 3891 O O . ASP A 1 33 ? 8.737 -0.137 -8.608 1.00 0.00 33 ASP A O 3
ATOM 3900 N N . TYR A 1 34 ? 10.893 -0.126 -9.265 1.00 0.00 34 TYR A N 3
ATOM 3901 C CA . TYR A 1 34 ? 10.646 -0.216 -10.711 1.00 0.00 34 TYR A CA 3
ATOM 3902 C C . TYR A 1 34 ? 10.397 -1.674 -11.167 1.00 0.00 34 TYR A C 3
ATOM 3903 O O . TYR A 1 34 ? 10.261 -2.593 -10.356 1.00 0.00 34 TYR A O 3
ATOM 3921 N N . THR A 1 35 ? 10.339 -1.902 -12.483 1.00 0.00 35 THR A N 3
ATOM 3922 C CA . THR A 1 35 ? 9.988 -3.192 -13.116 1.00 0.00 35 THR A CA 3
ATOM 3923 C C . THR A 1 35 ? 11.072 -4.276 -12.971 1.00 0.00 35 THR A C 3
ATOM 3924 O O . THR A 1 35 ? 10.850 -5.417 -13.360 1.00 0.00 35 THR A O 3
ATOM 3935 N N . GLY A 1 36 ? 12.255 -3.966 -12.422 1.00 0.00 36 GLY A N 3
ATOM 3936 C CA . GLY A 1 36 ? 13.267 -4.968 -12.041 1.00 0.00 36 GLY A CA 3
ATOM 3937 C C . GLY A 1 36 ? 13.874 -5.776 -13.189 1.00 0.00 36 GLY A C 3
ATOM 3938 O O . GLY A 1 36 ? 14.368 -6.883 -12.988 1.00 0.00 36 GLY A O 3
ATOM 3942 N N . ASN A 1 37 ? 13.841 -5.247 -14.414 1.00 0.00 37 ASN A N 3
ATOM 3943 C CA . ASN A 1 37 ? 14.316 -5.948 -15.613 1.00 0.00 37 ASN A CA 3
ATOM 3944 C C . ASN A 1 37 ? 15.833 -5.796 -15.818 1.00 0.00 37 ASN A C 3
ATOM 3945 O O . ASN A 1 37 ? 16.289 -5.170 -16.772 1.00 0.00 37 ASN A O 3
ATOM 3956 N N . LEU A 1 38 ? 16.617 -6.368 -14.908 1.00 0.00 38 LEU A N 3
ATOM 3957 C CA . LEU A 1 38 ? 18.087 -6.307 -14.905 1.00 0.00 38 LEU A CA 3
ATOM 3958 C C . LEU A 1 38 ? 18.778 -7.673 -14.976 1.00 0.00 38 LEU A C 3
ATOM 3959 O O . LEU A 1 38 ? 18.257 -8.657 -14.461 1.00 0.00 38 LEU A O 3
ATOM 3975 N N . THR A 1 39 ? 19.981 -7.708 -15.548 1.00 0.00 39 THR A N 3
ATOM 3976 C CA . THR A 1 39 ? 20.866 -8.882 -15.574 1.00 0.00 39 THR A CA 3
ATOM 3977 C C . THR A 1 39 ? 22.317 -8.506 -15.256 1.00 0.00 39 THR A C 3
ATOM 3978 O O . THR A 1 39 ? 22.701 -7.335 -15.327 1.00 0.00 39 THR A O 3
ATOM 3989 N N . ILE A 1 40 ? 23.125 -9.494 -14.870 1.00 0.00 40 ILE A N 3
ATOM 3990 C CA . ILE A 1 40 ? 24.489 -9.327 -14.350 1.00 0.00 40 ILE A CA 3
ATOM 3991 C C . ILE A 1 40 ? 25.461 -10.030 -15.293 1.00 0.00 40 ILE A C 3
ATOM 3992 O O . ILE A 1 40 ? 25.315 -11.216 -15.577 1.00 0.00 40 ILE A O 3
ATOM 4008 N N . ASN A 1 41 ? 26.482 -9.302 -15.732 1.00 0.00 41 ASN A N 3
ATOM 4009 C CA . ASN A 1 41 ? 27.478 -9.751 -16.696 1.00 0.00 41 ASN A CA 3
ATOM 4010 C C . ASN A 1 41 ? 28.865 -9.601 -16.056 1.00 0.00 41 ASN A C 3
ATOM 4011 O O . ASN A 1 41 ? 29.090 -8.625 -15.338 1.00 0.00 41 ASN A O 3
ATOM 4022 N N . GLU A 1 42 ? 29.808 -10.511 -16.306 1.00 0.00 42 GLU A N 3
ATOM 4023 C CA . GLU A 1 42 ? 31.208 -10.312 -15.900 1.00 0.00 42 GLU A CA 3
ATOM 4024 C C . GLU A 1 42 ? 32.212 -10.575 -17.030 1.00 0.00 42 GLU A C 3
ATOM 4025 O O . GLU A 1 42 ? 31.945 -11.381 -17.927 1.00 0.00 42 GLU A O 3
ATOM 4037 N N . ARG A 1 43 ? 33.373 -9.908 -16.973 1.00 0.00 43 ARG A N 3
ATOM 4038 C CA . ARG A 1 43 ? 34.527 -10.190 -17.835 1.00 0.00 43 ARG A CA 3
ATOM 4039 C C . ARG A 1 43 ? 35.696 -10.691 -16.977 1.00 0.00 43 ARG A C 3
ATOM 4040 O O . ARG A 1 43 ? 36.194 -9.918 -16.148 1.00 0.00 43 ARG A O 3
ATOM 4061 N N . PRO A 1 44 ? 36.153 -11.940 -17.181 1.00 0.00 44 PRO A N 3
ATOM 4062 C CA . PRO A 1 44 ? 37.212 -12.534 -16.380 1.00 0.00 44 PRO A CA 3
ATOM 4063 C C . PRO A 1 44 ? 38.575 -11.984 -16.817 1.00 0.00 44 PRO A C 3
ATOM 4064 O O . PRO A 1 44 ? 38.936 -12.023 -17.998 1.00 0.00 44 PRO A O 3
ATOM 4075 N N . SER A 1 45 ? 39.338 -11.482 -15.846 1.00 0.00 45 SER A N 3
ATOM 4076 C CA . SER A 1 45 ? 40.595 -10.759 -16.050 1.00 0.00 45 SER A CA 3
ATOM 4077 C C . SER A 1 45 ? 41.596 -11.197 -14.980 1.00 0.00 45 SER A C 3
ATOM 4078 O O . SER A 1 45 ? 41.837 -10.478 -14.014 1.00 0.00 45 SER A O 3
ATOM 4086 N N . ALA A 1 46 ? 42.181 -12.389 -15.138 1.00 0.00 46 ALA A N 3
ATOM 4087 C CA . ALA A 1 46 ? 42.989 -13.073 -14.112 1.00 0.00 46 ALA A CA 3
ATOM 4088 C C . ALA A 1 46 ? 44.227 -12.290 -13.614 1.00 0.00 46 ALA A C 3
ATOM 4089 O O . ALA A 1 46 ? 44.759 -12.580 -12.540 1.00 0.00 46 ALA A O 3
ATOM 4096 N N . ARG A 1 47 ? 44.628 -11.242 -14.349 1.00 0.00 47 ARG A N 3
ATOM 4097 C CA . ARG A 1 47 ? 45.551 -10.175 -13.907 1.00 0.00 47 ARG A CA 3
ATOM 4098 C C . ARG A 1 47 ? 45.162 -9.514 -12.569 1.00 0.00 47 ARG A C 3
ATOM 4099 O O . ARG A 1 47 ? 46.045 -9.033 -11.859 1.00 0.00 47 ARG A O 3
ATOM 4120 N N . ALA A 1 48 ? 43.864 -9.486 -12.232 1.00 0.00 48 ALA A N 3
ATOM 4121 C CA . ALA A 1 48 ? 43.331 -8.852 -11.019 1.00 0.00 48 ALA A CA 3
ATOM 4122 C C . ALA A 1 48 ? 42.029 -9.472 -10.452 1.00 0.00 48 ALA A C 3
ATOM 4123 O O . ALA A 1 48 ? 41.825 -9.413 -9.241 1.00 0.00 48 ALA A O 3
ATOM 4130 N N . GLY A 1 49 ? 41.144 -10.048 -11.279 1.00 0.00 49 GLY A N 3
ATOM 4131 C CA . GLY A 1 49 ? 39.851 -10.605 -10.851 1.00 0.00 49 GLY A CA 3
ATOM 4132 C C . GLY A 1 49 ? 38.799 -10.594 -11.968 1.00 0.00 49 GLY A C 3
ATOM 4133 O O . GLY A 1 49 ? 38.981 -11.255 -12.992 1.00 0.00 49 GLY A O 3
ATOM 4137 N N . SER A 1 50 ? 37.706 -9.852 -11.783 1.00 0.00 50 SER A N 3
ATOM 4138 C CA . SER A 1 50 ? 36.626 -9.697 -12.775 1.00 0.00 50 SER A CA 3
ATOM 4139 C C . SER A 1 50 ? 36.109 -8.260 -12.882 1.00 0.00 50 SER A C 3
ATOM 4140 O O . SER A 1 50 ? 35.990 -7.543 -11.886 1.00 0.00 50 SER A O 3
ATOM 4148 N N . TRP A 1 51 ? 35.720 -7.850 -14.093 1.00 0.00 51 TRP A N 3
ATOM 4149 C CA . TRP A 1 51 ? 34.818 -6.710 -14.273 1.00 0.00 51 TRP A CA 3
ATOM 4150 C C . TRP A 1 51 ? 33.388 -7.196 -14.079 1.00 0.00 51 TRP A C 3
ATOM 4151 O O . TRP A 1 51 ? 33.023 -8.193 -14.687 1.00 0.00 51 TRP A O 3
ATOM 4172 N N . ILE A 1 52 ? 32.577 -6.491 -13.295 1.00 0.00 52 ILE A N 3
ATOM 4173 C CA . ILE A 1 52 ? 31.133 -6.719 -13.148 1.00 0.00 52 ILE A CA 3
ATOM 4174 C C . ILE A 1 52 ? 30.377 -5.570 -13.805 1.00 0.00 52 ILE A C 3
ATOM 4175 O O . ILE A 1 52 ? 30.668 -4.409 -13.529 1.00 0.00 52 ILE A O 3
ATOM 4191 N N . THR A 1 53 ? 29.378 -5.899 -14.622 1.00 0.00 53 THR A N 3
ATOM 4192 C CA . THR A 1 53 ? 28.582 -4.940 -15.399 1.00 0.00 53 THR A CA 3
ATOM 4193 C C . THR A 1 53 ? 27.113 -5.343 -15.339 1.00 0.00 53 THR A C 3
ATOM 4194 O O . THR A 1 53 ? 26.732 -6.404 -15.836 1.00 0.00 53 THR A O 3
ATOM 4205 N N . ILE A 1 54 ? 26.269 -4.504 -14.741 1.00 0.00 54 ILE A N 3
ATOM 4206 C CA . ILE A 1 54 ? 24.821 -4.731 -14.637 1.00 0.00 54 ILE A CA 3
ATOM 4207 C C . ILE A 1 54 ? 24.101 -3.914 -15.709 1.00 0.00 54 ILE A C 3
ATOM 4208 O O . ILE A 1 54 ? 24.330 -2.712 -15.876 1.00 0.00 54 ILE A O 3
ATOM 4224 N N . THR A 1 55 ? 23.221 -4.590 -16.444 1.00 0.00 55 THR A N 3
ATOM 4225 C CA . THR A 1 55 ? 22.448 -4.023 -17.554 1.00 0.00 55 THR A CA 3
ATOM 4226 C C . THR A 1 55 ? 20.945 -4.125 -17.283 1.00 0.00 55 THR A C 3
ATOM 4227 O O . THR A 1 55 ? 20.468 -5.137 -16.773 1.00 0.00 55 THR A O 3
ATOM 4238 N N . VAL A 1 56 ? 20.186 -3.077 -17.618 1.00 0.00 56 VAL A N 3
ATOM 4239 C CA . VAL A 1 56 ? 18.711 -3.047 -17.583 1.00 0.00 56 VAL A CA 3
ATOM 4240 C C . VAL A 1 56 ? 18.194 -3.237 -19.005 1.00 0.00 56 VAL A C 3
ATOM 4241 O O . VAL A 1 56 ? 18.467 -2.422 -19.881 1.00 0.00 56 VAL A O 3
ATOM 4254 N N . ASN A 1 57 ? 17.486 -4.345 -19.230 1.00 0.00 57 ASN A N 3
ATOM 4255 C CA . ASN A 1 57 ? 17.076 -4.908 -20.530 1.00 0.00 57 ASN A CA 3
ATOM 4256 C C . ASN A 1 57 ? 18.252 -5.154 -21.500 1.00 0.00 57 ASN A C 3
ATOM 4257 O O . ASN A 1 57 ? 18.645 -6.298 -21.728 1.00 0.00 57 ASN A O 3
ATOM 4268 N N . GLN A 1 58 ? 18.807 -4.074 -22.057 1.00 0.00 58 GLN A N 3
ATOM 4269 C CA . GLN A 1 58 ? 19.917 -4.057 -23.021 1.00 0.00 58 GLN A CA 3
ATOM 4270 C C . GLN A 1 58 ? 20.899 -2.880 -22.811 1.00 0.00 58 GLN A C 3
ATOM 4271 O O . GLN A 1 58 ? 21.790 -2.664 -23.634 1.00 0.00 58 GLN A O 3
ATOM 4285 N N . ASP A 1 59 ? 20.744 -2.110 -21.727 1.00 0.00 59 ASP A N 3
ATOM 4286 C CA . ASP A 1 59 ? 21.490 -0.868 -21.460 1.00 0.00 59 ASP A CA 3
ATOM 4287 C C . ASP A 1 59 ? 22.313 -0.975 -20.174 1.00 0.00 59 ASP A C 3
ATOM 4288 O O . ASP A 1 59 ? 21.786 -1.362 -19.133 1.00 0.00 59 ASP A O 3
ATOM 4297 N N . VAL A 1 60 ? 23.600 -0.612 -20.205 1.00 0.00 60 VAL A N 3
ATOM 4298 C CA . VAL A 1 60 ? 24.439 -0.563 -18.991 1.00 0.00 60 VAL A CA 3
ATOM 4299 C C . VAL A 1 60 ? 24.079 0.642 -18.118 1.00 0.00 60 VAL A C 3
ATOM 4300 O O . VAL A 1 60 ? 23.866 1.746 -18.621 1.00 0.00 60 VAL A O 3
ATOM 4313 N N . ILE A 1 61 ? 24.033 0.420 -16.799 1.00 0.00 61 ILE A N 3
ATOM 4314 C CA . ILE A 1 61 ? 23.760 1.470 -15.802 1.00 0.00 61 ILE A CA 3
ATOM 4315 C C . ILE A 1 61 ? 24.783 1.534 -14.664 1.00 0.00 61 ILE A C 3
ATOM 4316 O O . ILE A 1 61 ? 24.984 2.606 -14.097 1.00 0.00 61 ILE A O 3
ATOM 4332 N N . PHE A 1 62 ? 25.444 0.417 -14.335 1.00 0.00 62 PHE A N 3
ATOM 4333 C CA . PHE A 1 62 ? 26.508 0.389 -13.332 1.00 0.00 62 PHE A CA 3
ATOM 4334 C C . PHE A 1 62 ? 27.522 -0.711 -13.648 1.00 0.00 62 PHE A C 3
ATOM 4335 O O . PHE A 1 62 ? 27.173 -1.771 -14.170 1.00 0.00 62 PHE A O 3
ATOM 4352 N N . GLN A 1 63 ? 28.788 -0.448 -13.330 1.00 0.00 63 GLN A N 3
ATOM 4353 C CA . GLN A 1 63 ? 29.878 -1.412 -13.462 1.00 0.00 63 GLN A CA 3
ATOM 4354 C C . GLN A 1 63 ? 31.035 -1.108 -12.497 1.00 0.00 63 GLN A C 3
ATOM 4355 O O . GLN A 1 63 ? 31.316 0.052 -12.193 1.00 0.00 63 GLN A O 3
ATOM 4369 N N . THR A 1 64 ? 31.706 -2.156 -12.013 1.00 0.00 64 THR A N 3
ATOM 4370 C CA . THR A 1 64 ? 32.805 -2.076 -11.034 1.00 0.00 64 THR A CA 3
ATOM 4371 C C . THR A 1 64 ? 33.750 -3.280 -11.133 1.00 0.00 64 THR A C 3
ATOM 4372 O O . THR A 1 64 ? 33.396 -4.307 -11.715 1.00 0.00 64 THR A O 3
ATOM 4383 N N . PHE A 1 65 ? 34.949 -3.175 -10.563 1.00 0.00 65 PHE A N 3
ATOM 4384 C CA . PHE A 1 65 ? 35.933 -4.258 -10.526 1.00 0.00 65 PHE A CA 3
ATOM 4385 C C . PHE A 1 65 ? 35.830 -5.055 -9.212 1.00 0.00 65 PHE A C 3
ATOM 4386 O O . PHE A 1 65 ? 35.819 -4.470 -8.124 1.00 0.00 65 PHE A O 3
ATOM 4403 N N . LEU A 1 66 ? 35.773 -6.387 -9.305 1.00 0.00 66 LEU A N 3
ATOM 4404 C CA . LEU A 1 66 ? 35.880 -7.314 -8.176 1.00 0.00 66 LEU A CA 3
ATOM 4405 C C . LEU A 1 66 ? 37.271 -7.956 -8.100 1.00 0.00 66 LEU A C 3
ATOM 4406 O O . LEU A 1 66 ? 37.858 -8.330 -9.118 1.00 0.00 66 LEU A O 3
ATOM 4422 N N . PHE A 1 67 ? 37.755 -8.159 -6.871 1.00 0.00 67 PHE A N 3
ATOM 4423 C CA . PHE A 1 67 ? 39.066 -8.757 -6.576 1.00 0.00 67 PHE A CA 3
ATOM 4424 C C . PHE A 1 67 ? 38.921 -9.970 -5.628 1.00 0.00 67 PHE A C 3
ATOM 4425 O O . PHE A 1 67 ? 38.236 -9.860 -4.609 1.00 0.00 67 PHE A O 3
ATOM 4442 N N . PRO A 1 68 ? 39.551 -11.127 -5.929 1.00 0.00 68 PRO A N 3
ATOM 4443 C CA . PRO A 1 68 ? 39.378 -12.372 -5.169 1.00 0.00 68 PRO A CA 3
ATOM 4444 C C . PRO A 1 68 ? 40.213 -12.432 -3.874 1.00 0.00 68 PRO A C 3
ATOM 4445 O O . PRO A 1 68 ? 39.813 -13.091 -2.912 1.00 0.00 68 PRO A O 3
ATOM 4456 N N . LEU A 1 69 ? 41.370 -11.753 -3.841 1.00 0.00 69 LEU A N 3
ATOM 4457 C CA . LEU A 1 69 ? 42.299 -11.742 -2.696 1.00 0.00 69 LEU A CA 3
ATOM 4458 C C . LEU A 1 69 ? 41.874 -10.718 -1.619 1.00 0.00 69 LEU A C 3
ATOM 4459 O O . LEU A 1 69 ? 42.166 -10.885 -0.434 1.00 0.00 69 LEU A O 3
ATOM 4475 N N . LYS A 1 70 ? 41.164 -9.660 -2.037 1.00 0.00 70 LYS A N 3
ATOM 4476 C CA . LYS A 1 70 ? 40.630 -8.593 -1.165 1.00 0.00 70 LYS A CA 3
ATOM 4477 C C . LYS A 1 70 ? 39.284 -8.988 -0.532 1.00 0.00 70 LYS A C 3
ATOM 4478 O O . LYS A 1 70 ? 38.609 -9.913 -0.988 1.00 0.00 70 LYS A O 3
ATOM 4497 N N . ARG A 1 71 ? 38.885 -8.256 0.518 1.00 0.00 71 ARG A N 3
ATOM 4498 C CA . ARG A 1 71 ? 37.670 -8.504 1.330 1.00 0.00 71 ARG A CA 3
ATOM 4499 C C . ARG A 1 71 ? 36.527 -7.509 1.074 1.00 0.00 71 ARG A C 3
ATOM 4500 O O . ARG A 1 71 ? 35.586 -7.431 1.863 1.00 0.00 71 ARG A O 3
ATOM 4521 N N . ASP A 1 72 ? 36.578 -6.760 -0.029 1.00 0.00 72 ASP A N 3
ATOM 4522 C CA . ASP A 1 72 ? 35.525 -5.803 -0.412 1.00 0.00 72 ASP A CA 3
ATOM 4523 C C . ASP A 1 72 ? 34.271 -6.451 -1.008 1.00 0.00 72 ASP A C 3
ATOM 4524 O O . ASP A 1 72 ? 33.242 -5.789 -1.048 1.00 0.00 72 ASP A O 3
ATOM 4533 N N . PHE A 1 73 ? 34.326 -7.715 -1.451 1.00 0.00 73 PHE A N 3
ATOM 4534 C CA . PHE A 1 73 ? 33.267 -8.361 -2.244 1.00 0.00 73 PHE A CA 3
ATOM 4535 C C . PHE A 1 73 ? 31.853 -8.135 -1.682 1.00 0.00 73 PHE A C 3
ATOM 4536 O O . PHE A 1 73 ? 30.970 -7.685 -2.408 1.00 0.00 73 PHE A O 3
ATOM 4553 N N . GLU A 1 74 ? 31.646 -8.358 -0.379 1.00 0.00 74 GLU A N 3
ATOM 4554 C CA . GLU A 1 74 ? 30.333 -8.175 0.264 1.00 0.00 74 GLU A CA 3
ATOM 4555 C C . GLU A 1 74 ? 29.865 -6.713 0.208 1.00 0.00 74 GLU A C 3
ATOM 4556 O O . GLU A 1 74 ? 28.713 -6.419 -0.114 1.00 0.00 74 GLU A O 3
ATOM 4568 N N . LYS A 1 75 ? 30.797 -5.787 0.451 1.00 0.00 75 LYS A N 3
ATOM 4569 C CA . LYS A 1 75 ? 30.562 -4.337 0.422 1.00 0.00 75 LYS A CA 3
ATOM 4570 C C . LYS A 1 75 ? 30.245 -3.871 -0.999 1.00 0.00 75 LYS A C 3
ATOM 4571 O O . LYS A 1 75 ? 29.252 -3.183 -1.212 1.00 0.00 75 LYS A O 3
ATOM 4590 N N . THR A 1 76 ? 31.006 -4.344 -1.982 1.00 0.00 76 THR A N 3
ATOM 4591 C CA . THR A 1 76 ? 30.792 -4.103 -3.417 1.00 0.00 76 THR A CA 3
ATOM 4592 C C . THR A 1 76 ? 29.454 -4.668 -3.905 1.00 0.00 76 THR A C 3
ATOM 4593 O O . THR A 1 76 ? 28.752 -3.984 -4.647 1.00 0.00 76 THR A O 3
ATOM 4604 N N . VAL A 1 77 ? 29.026 -5.847 -3.432 1.00 0.00 77 VAL A N 3
ATOM 4605 C CA . VAL A 1 77 ? 27.680 -6.395 -3.707 1.00 0.00 77 VAL A CA 3
ATOM 4606 C C . VAL A 1 77 ? 26.602 -5.470 -3.147 1.00 0.00 77 VAL A C 3
ATOM 4607 O O . VAL A 1 77 ? 25.744 -5.026 -3.904 1.00 0.00 77 VAL A O 3
ATOM 4620 N N . VAL A 1 78 ? 26.655 -5.126 -1.854 1.00 0.00 78 VAL A N 3
ATOM 4621 C CA . VAL A 1 78 ? 25.632 -4.280 -1.203 1.00 0.00 78 VAL A CA 3
ATOM 4622 C C . VAL A 1 78 ? 25.571 -2.892 -1.845 1.00 0.00 78 VAL A C 3
ATOM 4623 O O . VAL A 1 78 ? 24.488 -2.356 -2.084 1.00 0.00 78 VAL A O 3
ATOM 4636 N N . ALA A 1 79 ? 26.723 -2.335 -2.213 1.00 0.00 79 ALA A N 3
ATOM 4637 C CA . ALA A 1 79 ? 26.821 -1.029 -2.851 1.00 0.00 79 ALA A CA 3
ATOM 4638 C C . ALA A 1 79 ? 26.283 -1.044 -4.288 1.00 0.00 79 ALA A C 3
ATOM 4639 O O . ALA A 1 79 ? 25.719 -0.051 -4.746 1.00 0.00 79 ALA A O 3
ATOM 4646 N N . ALA A 1 80 ? 26.412 -2.153 -5.020 1.00 0.00 80 ALA A N 3
ATOM 4647 C CA . ALA A 1 80 ? 25.844 -2.288 -6.361 1.00 0.00 80 ALA A CA 3
ATOM 4648 C C . ALA A 1 80 ? 24.308 -2.260 -6.346 1.00 0.00 80 ALA A C 3
ATOM 4649 O O . ALA A 1 80 ? 23.709 -1.793 -7.309 1.00 0.00 80 ALA A O 3
ATOM 4656 N N . LEU A 1 81 ? 23.663 -2.673 -5.248 1.00 0.00 81 LEU A N 3
ATOM 4657 C CA . LEU A 1 81 ? 22.195 -2.644 -5.114 1.00 0.00 81 LEU A CA 3
ATOM 4658 C C . LEU A 1 81 ? 21.686 -1.193 -5.191 1.00 0.00 81 LEU A C 3
ATOM 4659 O O . LEU A 1 81 ? 20.802 -0.868 -5.982 1.00 0.00 81 LEU A O 3
ATOM 4675 N N . ILE A 1 82 ? 22.323 -0.308 -4.414 1.00 0.00 82 ILE A N 3
ATOM 4676 C CA . ILE A 1 82 ? 22.010 1.129 -4.360 1.00 0.00 82 ILE A CA 3
ATOM 4677 C C . ILE A 1 82 ? 22.391 1.800 -5.686 1.00 0.00 82 ILE A C 3
ATOM 4678 O O . ILE A 1 82 ? 21.587 2.507 -6.285 1.00 0.00 82 ILE A O 3
ATOM 4694 N N . GLN A 1 83 ? 23.595 1.532 -6.201 1.00 0.00 83 GLN A N 3
ATOM 4695 C CA . GLN A 1 83 ? 24.097 2.171 -7.429 1.00 0.00 83 GLN A CA 3
ATOM 4696 C C . GLN A 1 83 ? 23.317 1.744 -8.687 1.00 0.00 83 GLN A C 3
ATOM 4697 O O . GLN A 1 83 ? 23.209 2.518 -9.638 1.00 0.00 83 GLN A O 3
ATOM 4711 N N . THR A 1 84 ? 22.705 0.554 -8.668 1.00 0.00 84 THR A N 3
ATOM 4712 C CA . THR A 1 84 ? 21.770 0.104 -9.710 1.00 0.00 84 THR A CA 3
ATOM 4713 C C . THR A 1 84 ? 20.516 0.977 -9.736 1.00 0.00 84 THR A C 3
ATOM 4714 O O . THR A 1 84 ? 20.136 1.457 -10.801 1.00 0.00 84 THR A O 3
ATOM 4725 N N . GLU A 1 85 ? 19.881 1.250 -8.589 1.00 0.00 85 GLU A N 3
ATOM 4726 C CA . GLU A 1 85 ? 18.691 2.113 -8.589 1.00 0.00 85 GLU A CA 3
ATOM 4727 C C . GLU A 1 85 ? 19.046 3.593 -8.776 1.00 0.00 85 GLU A C 3
ATOM 4728 O O . GLU A 1 85 ? 18.268 4.325 -9.377 1.00 0.00 85 GLU A O 3
ATOM 4740 N N . GLU A 1 86 ? 20.212 4.063 -8.332 1.00 0.00 86 GLU A N 3
ATOM 4741 C CA . GLU A 1 86 ? 20.633 5.469 -8.481 1.00 0.00 86 GLU A CA 3
ATOM 4742 C C . GLU A 1 86 ? 20.748 5.917 -9.946 1.00 0.00 86 GLU A C 3
ATOM 4743 O O . GLU A 1 86 ? 20.482 7.080 -10.252 1.00 0.00 86 GLU A O 3
ATOM 4755 N N . ALA A 1 87 ? 21.042 4.989 -10.866 1.00 0.00 87 ALA A N 3
ATOM 4756 C CA . ALA A 1 87 ? 20.961 5.239 -12.305 1.00 0.00 87 ALA A CA 3
ATOM 4757 C C . ALA A 1 87 ? 19.519 5.510 -12.762 1.00 0.00 87 ALA A C 3
ATOM 4758 O O . ALA A 1 87 ? 19.270 6.416 -13.551 1.00 0.00 87 ALA A O 3
ATOM 4765 N N . LEU A 1 88 ? 18.555 4.731 -12.257 1.00 0.00 88 LEU A N 3
ATOM 4766 C CA . LEU A 1 88 ? 17.146 4.769 -12.675 1.00 0.00 88 LEU A CA 3
ATOM 4767 C C . LEU A 1 88 ? 16.347 5.854 -11.941 1.00 0.00 88 LEU A C 3
ATOM 4768 O O . LEU A 1 88 ? 15.337 6.336 -12.453 1.00 0.00 88 LEU A O 3
ATOM 4784 N N . ASN A 1 89 ? 16.836 6.287 -10.779 1.00 0.00 89 ASN A N 3
ATOM 4785 C CA . ASN A 1 89 ? 16.245 7.318 -9.919 1.00 0.00 89 ASN A CA 3
ATOM 4786 C C . ASN A 1 89 ? 16.141 8.696 -10.592 1.00 0.00 89 ASN A C 3
ATOM 4787 O O . ASN A 1 89 ? 15.236 9.456 -10.263 1.00 0.00 89 ASN A O 3
ATOM 4798 N N . ARG A 1 90 ? 16.996 8.995 -11.580 1.00 0.00 90 ARG A N 3
ATOM 4799 C CA . ARG A 1 90 ? 16.928 10.212 -12.426 1.00 0.00 90 ARG A CA 3
ATOM 4800 C C . ARG A 1 90 ? 16.377 9.964 -13.849 1.00 0.00 90 ARG A C 3
ATOM 4801 O O . ARG A 1 90 ? 16.154 10.913 -14.598 1.00 0.00 90 ARG A O 3
ATOM 4822 N N . ARG A 1 91 ? 16.106 8.697 -14.205 1.00 0.00 91 ARG A N 3
ATOM 4823 C CA . ARG A 1 91 ? 15.513 8.280 -15.502 1.00 0.00 91 ARG A CA 3
ATOM 4824 C C . ARG A 1 91 ? 13.985 8.232 -15.457 1.00 0.00 91 ARG A C 3
ATOM 4825 O O . ARG A 1 91 ? 13.317 8.844 -16.286 1.00 0.00 91 ARG A O 3
ATOM 4846 N N . GLN A 1 92 ? 13.454 7.455 -14.504 1.00 0.00 92 GLN A N 3
ATOM 4847 C CA . GLN A 1 92 ? 12.034 7.052 -14.470 1.00 0.00 92 GLN A CA 3
ATOM 4848 C C . GLN A 1 92 ? 11.402 7.023 -13.074 1.00 0.00 92 GLN A C 3
ATOM 4849 O O . GLN A 1 92 ? 10.257 7.439 -12.915 1.00 0.00 92 GLN A O 3
ATOM 4863 N N . ILE A 1 93 ? 12.150 6.600 -12.043 1.00 0.00 93 ILE A N 3
ATOM 4864 C CA . ILE A 1 93 ? 11.617 6.523 -10.661 1.00 0.00 93 ILE A CA 3
ATOM 4865 C C . ILE A 1 93 ? 11.386 7.937 -10.090 1.00 0.00 93 ILE A C 3
ATOM 4866 O O . ILE A 1 93 ? 10.585 8.122 -9.182 1.00 0.00 93 ILE A O 3
ATOM 4882 N N . ASN A 1 94 ? 12.010 8.960 -10.686 1.00 0.00 94 ASN A N 3
ATOM 4883 C CA . ASN A 1 94 ? 11.882 10.366 -10.289 1.00 0.00 94 ASN A CA 3
ATOM 4884 C C . ASN A 1 94 ? 10.420 10.848 -10.286 1.00 0.00 94 ASN A C 3
ATOM 4885 O O . ASN A 1 94 ? 9.990 11.508 -9.346 1.00 0.00 94 ASN A O 3
ATOM 4896 N N . GLN A 1 95 ? 9.633 10.456 -11.297 1.00 0.00 95 GLN A N 3
ATOM 4897 C CA . GLN A 1 95 ? 8.203 10.783 -11.368 1.00 0.00 95 GLN A CA 3
ATOM 4898 C C . GLN A 1 95 ? 7.403 10.025 -10.297 1.00 0.00 95 GLN A C 3
ATOM 4899 O O . GLN A 1 95 ? 6.566 10.614 -9.615 1.00 0.00 95 GLN A O 3
ATOM 4913 N N . ALA A 1 96 ? 7.707 8.739 -10.093 1.00 0.00 96 ALA A N 3
ATOM 4914 C CA . ALA A 1 96 ? 7.018 7.886 -9.122 1.00 0.00 96 ALA A CA 3
ATOM 4915 C C . ALA A 1 96 ? 7.243 8.349 -7.668 1.00 0.00 96 ALA A C 3
ATOM 4916 O O . ALA A 1 96 ? 6.286 8.429 -6.896 1.00 0.00 96 ALA A O 3
ATOM 4923 N N . LEU A 1 97 ? 8.484 8.716 -7.307 1.00 0.00 97 LEU A N 3
ATOM 4924 C CA . LEU A 1 97 ? 8.813 9.201 -5.957 1.00 0.00 97 LEU A CA 3
ATOM 4925 C C . LEU A 1 97 ? 8.320 10.634 -5.692 1.00 0.00 97 LEU A C 3
ATOM 4926 O O . LEU A 1 97 ? 7.962 10.971 -4.563 1.00 0.00 97 LEU A O 3
ATOM 4942 N N . LEU A 1 98 ? 8.263 11.466 -6.738 1.00 0.00 98 LEU A N 3
ATOM 4943 C CA . LEU A 1 98 ? 7.749 12.836 -6.660 1.00 0.00 98 LEU A CA 3
ATOM 4944 C C . LEU A 1 98 ? 6.218 12.863 -6.532 1.00 0.00 98 LEU A C 3
ATOM 4945 O O . LEU A 1 98 ? 5.689 13.660 -5.761 1.00 0.00 98 LEU A O 3
ATOM 4961 N N . SER A 1 99 ? 5.508 11.971 -7.235 1.00 0.00 99 SER A N 3
ATOM 4962 C CA . SER A 1 99 ? 4.035 11.932 -7.278 1.00 0.00 99 SER A CA 3
ATOM 4963 C C . SER A 1 99 ? 3.374 11.784 -5.891 1.00 0.00 99 SER A C 3
ATOM 4964 O O . SER A 1 99 ? 2.252 12.250 -5.674 1.00 0.00 99 SER A O 3
ATOM 4972 N N . THR A 1 100 ? 4.088 11.182 -4.931 1.00 0.00 100 THR A N 3
ATOM 4973 C CA . THR A 1 100 ? 3.668 10.978 -3.530 1.00 0.00 100 THR A CA 3
ATOM 4974 C C . THR A 1 100 ? 4.526 11.752 -2.515 1.00 0.00 100 THR A C 3
ATOM 4975 O O . THR A 1 100 ? 4.450 11.508 -1.307 1.00 0.00 100 THR A O 3
ATOM 4986 N N . GLY A 1 101 ? 5.335 12.703 -2.992 1.00 0.00 101 GLY A N 3
ATOM 4987 C CA . GLY A 1 101 ? 6.305 13.462 -2.198 1.00 0.00 101 GLY A CA 3
ATOM 4988 C C . GLY A 1 101 ? 6.755 14.749 -2.897 1.00 0.00 101 GLY A C 3
ATOM 4989 O O . GLY A 1 101 ? 7.956 14.960 -3.091 1.00 0.00 101 GLY A O 3
ATOM 4993 N N . ASP A 1 102 ? 5.801 15.588 -3.314 1.00 0.00 102 ASP A N 3
ATOM 4994 C CA . ASP A 1 102 ? 6.087 16.846 -4.021 1.00 0.00 102 ASP A CA 3
ATOM 4995 C C . ASP A 1 102 ? 6.907 17.849 -3.187 1.00 0.00 102 ASP A C 3
ATOM 4996 O O . ASP A 1 102 ? 6.896 17.841 -1.951 1.00 0.00 102 ASP A O 3
ATOM 5005 N N . LEU A 1 103 ? 7.580 18.766 -3.892 1.00 0.00 103 LEU A N 3
ATOM 5006 C CA . LEU A 1 103 ? 8.290 19.904 -3.305 1.00 0.00 103 LEU A CA 3
ATOM 5007 C C . LEU A 1 103 ? 7.344 20.963 -2.697 1.00 0.00 103 LEU A C 3
ATOM 5008 O O . LEU A 1 103 ? 6.166 21.049 -3.053 1.00 0.00 103 LEU A O 3
ATOM 5024 N N . ALA A 1 104 ? 7.889 21.800 -1.807 1.00 0.00 104 ALA A N 3
ATOM 5025 C CA . ALA A 1 104 ? 7.154 22.890 -1.147 1.00 0.00 104 ALA A CA 3
ATOM 5026 C C . ALA A 1 104 ? 8.017 24.133 -0.810 1.00 0.00 104 ALA A C 3
ATOM 5027 O O . ALA A 1 104 ? 7.709 24.881 0.123 1.00 0.00 104 ALA A O 3
ATOM 5034 N N . HIS A 1 105 ? 9.116 24.346 -1.551 1.00 0.00 105 HIS A N 3
ATOM 5035 C CA . HIS A 1 105 ? 10.103 25.415 -1.295 1.00 0.00 105 HIS A CA 3
ATOM 5036 C C . HIS A 1 105 ? 10.174 26.455 -2.425 1.00 0.00 105 HIS A C 3
ATOM 5037 O O . HIS A 1 105 ? 10.081 27.656 -2.169 1.00 0.00 105 HIS A O 3
ATOM 5051 N N . ASP A 1 106 ? 10.300 25.995 -3.674 1.00 0.00 106 ASP A N 3
ATOM 5052 C CA . ASP A 1 106 ? 10.454 26.819 -4.883 1.00 0.00 106 ASP A CA 3
ATOM 5053 C C . ASP A 1 106 ? 9.518 26.358 -6.025 1.00 0.00 106 ASP A C 3
ATOM 5054 O O . ASP A 1 106 ? 9.914 26.247 -7.187 1.00 0.00 106 ASP A O 3
ATOM 5063 N N . GLU A 1 107 ? 8.256 26.071 -5.678 1.00 0.00 107 GLU A N 3
ATOM 5064 C CA . GLU A 1 107 ? 7.214 25.613 -6.616 1.00 0.00 107 GLU A CA 3
ATOM 5065 C C . GLU A 1 107 ? 6.963 26.591 -7.778 1.00 0.00 107 GLU A C 3
ATOM 5066 O O . GLU A 1 107 ? 6.819 26.153 -8.926 1.00 0.00 107 GLU A O 3
ATOM 5078 N N . PHE A 1 108 ? 6.913 27.899 -7.481 1.00 0.00 108 PHE A N 3
ATOM 5079 C CA . PHE A 1 108 ? 6.427 28.957 -8.382 1.00 0.00 108 PHE A CA 3
ATOM 5080 C C . PHE A 1 108 ? 7.310 30.220 -8.344 1.00 0.00 108 PHE A C 3
ATOM 5081 O O . PHE A 1 108 ? 7.685 30.678 -7.236 1.00 0.00 108 PHE A O 3
ATOM 5098 N N . ALA A 1 1 ? -0.793 1.332 -4.270 1.00 0.00 1 ALA A N 4
ATOM 5099 C CA . ALA A 1 1 ? -0.507 0.157 -5.141 1.00 0.00 1 ALA A CA 4
ATOM 5100 C C . ALA A 1 1 ? 0.488 -0.815 -4.480 1.00 0.00 1 ALA A C 4
ATOM 5101 O O . ALA A 1 1 ? 1.261 -0.419 -3.606 1.00 0.00 1 ALA A O 4
ATOM 5110 N N . VAL A 1 2 ? 0.474 -2.090 -4.895 1.00 0.00 2 VAL A N 4
ATOM 5111 C CA . VAL A 1 2 ? 1.375 -3.167 -4.418 1.00 0.00 2 VAL A CA 4
ATOM 5112 C C . VAL A 1 2 ? 1.895 -4.031 -5.578 1.00 0.00 2 VAL A C 4
ATOM 5113 O O . VAL A 1 2 ? 1.300 -4.065 -6.657 1.00 0.00 2 VAL A O 4
ATOM 5126 N N . GLU A 1 3 ? 2.992 -4.758 -5.348 1.00 0.00 3 GLU A N 4
ATOM 5127 C CA . GLU A 1 3 ? 3.566 -5.740 -6.283 1.00 0.00 3 GLU A CA 4
ATOM 5128 C C . GLU A 1 3 ? 4.019 -7.016 -5.539 1.00 0.00 3 GLU A C 4
ATOM 5129 O O . GLU A 1 3 ? 4.477 -6.947 -4.396 1.00 0.00 3 GLU A O 4
ATOM 5141 N N . VAL A 1 4 ? 3.896 -8.181 -6.191 1.00 0.00 4 VAL A N 4
ATOM 5142 C CA . VAL A 1 4 ? 4.115 -9.523 -5.593 1.00 0.00 4 VAL A CA 4
ATOM 5143 C C . VAL A 1 4 ? 5.389 -10.196 -6.148 1.00 0.00 4 VAL A C 4
ATOM 5144 O O . VAL A 1 4 ? 5.465 -11.409 -6.337 1.00 0.00 4 VAL A O 4
ATOM 5157 N N . GLU A 1 5 ? 6.389 -9.372 -6.473 1.00 0.00 5 GLU A N 4
ATOM 5158 C CA . GLU A 1 5 ? 7.676 -9.754 -7.087 1.00 0.00 5 GLU A CA 4
ATOM 5159 C C . GLU A 1 5 ? 7.504 -10.495 -8.433 1.00 0.00 5 GLU A C 4
ATOM 5160 O O . GLU A 1 5 ? 8.250 -11.421 -8.766 1.00 0.00 5 GLU A O 4
ATOM 5172 N N . VAL A 1 6 ? 6.486 -10.089 -9.206 1.00 0.00 6 VAL A N 4
ATOM 5173 C CA . VAL A 1 6 ? 6.093 -10.735 -10.472 1.00 0.00 6 VAL A CA 4
ATOM 5174 C C . VAL A 1 6 ? 7.149 -10.591 -11.591 1.00 0.00 6 VAL A C 4
ATOM 5175 O O . VAL A 1 6 ? 7.513 -11.622 -12.169 1.00 0.00 6 VAL A O 4
ATOM 5188 N N . PRO A 1 7 ? 7.666 -9.386 -11.931 1.00 0.00 7 PRO A N 4
ATOM 5189 C CA . PRO A 1 7 ? 8.678 -9.232 -12.979 1.00 0.00 7 PRO A CA 4
ATOM 5190 C C . PRO A 1 7 ? 10.099 -9.588 -12.499 1.00 0.00 7 PRO A C 4
ATOM 5191 O O . PRO A 1 7 ? 10.375 -9.721 -11.304 1.00 0.00 7 PRO A O 4
ATOM 5202 N N . GLY A 1 8 ? 11.016 -9.695 -13.465 1.00 0.00 8 GLY A N 4
ATOM 5203 C CA . GLY A 1 8 ? 12.452 -9.927 -13.248 1.00 0.00 8 GLY A CA 4
ATOM 5204 C C . GLY A 1 8 ? 13.106 -10.777 -14.347 1.00 0.00 8 GLY A C 4
ATOM 5205 O O . GLY A 1 8 ? 12.475 -11.687 -14.888 1.00 0.00 8 GLY A O 4
ATOM 5209 N N . LEU A 1 9 ? 14.370 -10.477 -14.683 1.00 0.00 9 LEU A N 4
ATOM 5210 C CA . LEU A 1 9 ? 15.174 -11.247 -15.654 1.00 0.00 9 LEU A CA 4
ATOM 5211 C C . LEU A 1 9 ? 16.669 -11.367 -15.274 1.00 0.00 9 LEU A C 4
ATOM 5212 O O . LEU A 1 9 ? 17.537 -11.418 -16.147 1.00 0.00 9 LEU A O 4
ATOM 5228 N N . LEU A 1 10 ? 16.971 -11.449 -13.966 1.00 0.00 10 LEU A N 4
ATOM 5229 C CA . LEU A 1 10 ? 18.325 -11.737 -13.479 1.00 0.00 10 LEU A CA 4
ATOM 5230 C C . LEU A 1 10 ? 18.775 -13.090 -14.038 1.00 0.00 10 LEU A C 4
ATOM 5231 O O . LEU A 1 10 ? 18.130 -14.117 -13.801 1.00 0.00 10 LEU A O 4
ATOM 5247 N N . THR A 1 11 ? 19.896 -13.072 -14.754 1.00 0.00 11 THR A N 4
ATOM 5248 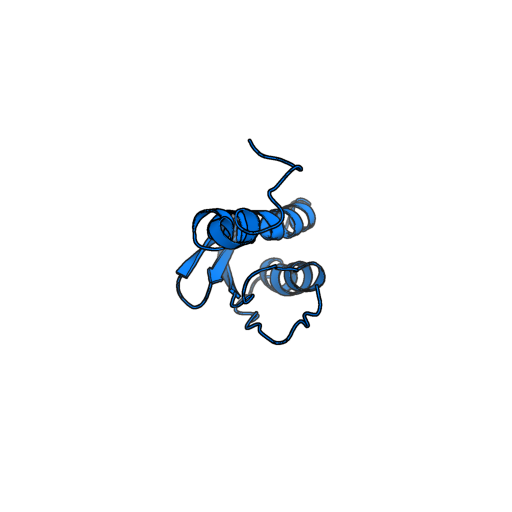C CA . THR A 1 11 ? 20.557 -14.267 -15.280 1.00 0.00 11 THR A CA 4
ATOM 5249 C 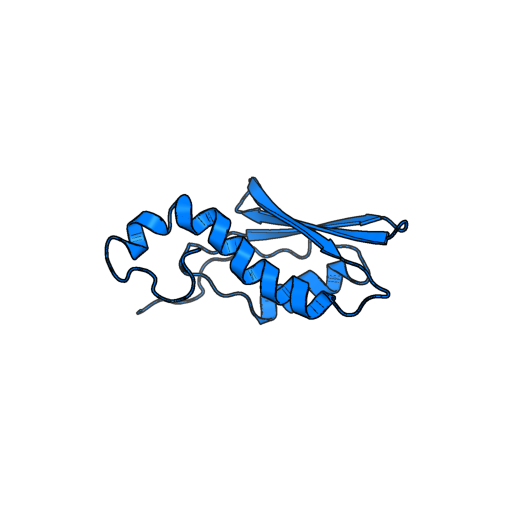C . THR A 1 11 ? 22.017 -14.309 -14.837 1.00 0.00 11 THR A C 4
ATOM 5250 O O . THR A 1 11 ? 22.712 -13.292 -14.803 1.00 0.00 11 THR A O 4
ATOM 5261 N N . ASP A 1 12 ? 22.482 -15.509 -14.501 1.00 0.00 12 ASP A N 4
ATOM 5262 C CA . ASP A 1 12 ? 23.864 -15.843 -14.173 1.00 0.00 12 ASP A CA 4
ATOM 5263 C C . ASP A 1 12 ? 24.766 -15.862 -15.425 1.00 0.00 12 ASP A C 4
ATOM 5264 O O . ASP A 1 12 ? 25.396 -16.870 -15.759 1.00 0.00 12 ASP A O 4
ATOM 5273 N N . HIS A 1 13 ? 24.861 -14.723 -16.126 1.00 0.00 13 HIS A N 4
ATOM 5274 C CA . HIS A 1 13 ? 25.794 -14.497 -17.241 1.00 0.00 13 HIS A CA 4
ATOM 5275 C C . HIS A 1 13 ? 27.211 -14.205 -16.704 1.00 0.00 13 HIS A C 4
ATOM 5276 O O . HIS A 1 13 ? 27.896 -13.275 -17.137 1.00 0.00 13 HIS A O 4
ATOM 5290 N N . THR A 1 14 ? 27.644 -14.993 -15.715 1.00 0.00 14 THR A N 4
ATOM 5291 C CA . THR A 1 14 ? 28.889 -14.812 -14.969 1.00 0.00 14 THR A CA 4
ATOM 5292 C C . THR A 1 14 ? 29.680 -16.124 -14.833 1.00 0.00 14 THR A C 4
ATOM 5293 O O . THR A 1 14 ? 29.103 -17.173 -14.540 1.00 0.00 14 THR A O 4
ATOM 5304 N N . VAL A 1 15 ? 31.002 -16.087 -15.083 1.00 0.00 15 VAL A N 4
ATOM 5305 C CA . VAL A 1 15 ? 31.873 -17.290 -15.217 1.00 0.00 15 VAL A CA 4
ATOM 5306 C C . VAL A 1 15 ? 33.214 -17.191 -14.461 1.00 0.00 15 VAL A C 4
ATOM 5307 O O . VAL A 1 15 ? 34.235 -17.750 -14.871 1.00 0.00 15 VAL A O 4
ATOM 5320 N N . SER A 1 16 ? 33.196 -16.501 -13.315 1.00 0.00 16 SER A N 4
ATOM 5321 C CA . SER A 1 16 ? 34.370 -16.201 -12.468 1.00 0.00 16 SER A CA 4
ATOM 5322 C C . SER A 1 16 ? 34.200 -16.724 -11.037 1.00 0.00 16 SER A C 4
ATOM 5323 O O . SER A 1 16 ? 33.087 -16.731 -10.516 1.00 0.00 16 SER A O 4
ATOM 5331 N N . SER A 1 17 ? 35.295 -17.081 -10.357 1.00 0.00 17 SER A N 4
ATOM 5332 C CA . SER A 1 17 ? 35.284 -17.558 -8.959 1.00 0.00 17 SER A CA 4
ATOM 5333 C C . SER A 1 17 ? 34.689 -16.543 -7.966 1.00 0.00 17 SER A C 4
ATOM 5334 O O . SER A 1 17 ? 34.110 -16.941 -6.955 1.00 0.00 17 SER A O 4
ATOM 5342 N N . ILE A 1 18 ? 34.793 -15.239 -8.264 1.00 0.00 18 ILE A N 4
ATOM 5343 C CA . ILE A 1 18 ? 34.071 -14.147 -7.574 1.00 0.00 18 ILE A CA 4
ATOM 5344 C C . ILE A 1 18 ? 32.794 -13.733 -8.322 1.00 0.00 18 ILE A C 4
ATOM 5345 O O . ILE A 1 18 ? 31.752 -13.558 -7.698 1.00 0.00 18 ILE A O 4
ATOM 5361 N N . GLY A 1 19 ? 32.817 -13.601 -9.653 1.00 0.00 19 GLY A N 4
ATOM 5362 C CA . GLY A 1 19 ? 31.656 -13.102 -10.414 1.00 0.00 19 GLY A CA 4
ATOM 5363 C C . GLY A 1 19 ? 30.437 -14.040 -10.406 1.00 0.00 19 GLY A C 4
ATOM 5364 O O . GLY A 1 19 ? 29.298 -13.572 -10.443 1.00 0.00 19 GLY A O 4
ATOM 5368 N N . HIS A 1 20 ? 30.648 -15.353 -10.278 1.00 0.00 20 HIS A N 4
ATOM 5369 C CA . HIS A 1 20 ? 29.586 -16.351 -10.069 1.00 0.00 20 HIS A CA 4
ATOM 5370 C C . HIS A 1 20 ? 28.895 -16.168 -8.709 1.00 0.00 20 HIS A C 4
ATOM 5371 O O . HIS A 1 20 ? 27.674 -16.283 -8.608 1.00 0.00 20 HIS A O 4
ATOM 5385 N N . ASP A 1 21 ? 29.654 -15.815 -7.669 1.00 0.00 21 ASP A N 4
ATOM 5386 C CA .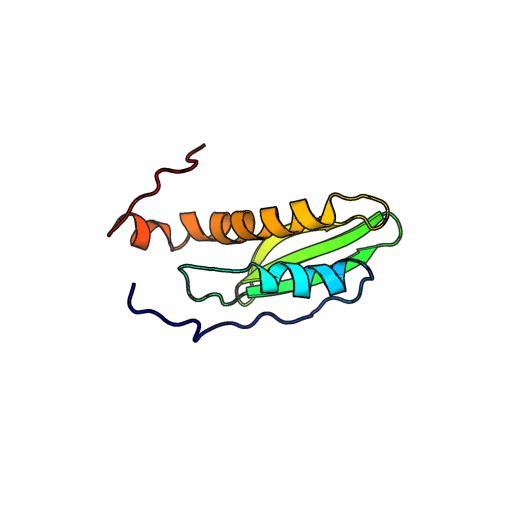 ASP A 1 21 ? 29.109 -15.536 -6.340 1.00 0.00 21 ASP A CA 4
ATOM 5387 C C . ASP A 1 21 ? 28.444 -14.155 -6.271 1.00 0.00 21 ASP A C 4
ATOM 5388 O O . ASP A 1 21 ? 27.428 -14.025 -5.589 1.00 0.00 21 ASP A O 4
ATOM 5397 N N . PHE A 1 22 ? 28.932 -13.142 -7.009 1.00 0.00 22 PHE A N 4
ATOM 5398 C CA . PHE A 1 22 ? 28.263 -11.835 -7.104 1.00 0.00 22 PHE A CA 4
ATOM 5399 C C . PHE A 1 22 ? 26.815 -11.988 -7.560 1.00 0.00 22 PHE A C 4
ATOM 5400 O O . PHE A 1 22 ? 25.941 -11.368 -6.969 1.00 0.00 22 PHE A O 4
ATOM 5417 N N . TYR A 1 23 ? 26.550 -12.838 -8.557 1.00 0.00 23 TYR A N 4
ATOM 5418 C CA . TYR A 1 23 ? 25.185 -13.118 -9.015 1.00 0.00 23 TYR A CA 4
ATOM 5419 C C . TYR A 1 23 ? 24.259 -13.521 -7.853 1.00 0.00 23 TYR A C 4
ATOM 5420 O O . TYR A 1 23 ? 23.231 -12.880 -7.623 1.00 0.00 23 TYR A O 4
ATOM 5438 N N . ARG A 1 24 ? 24.666 -14.545 -7.089 1.00 0.00 24 ARG A N 4
ATOM 5439 C CA . ARG A 1 24 ? 23.875 -15.118 -5.989 1.00 0.00 24 ARG A CA 4
ATOM 5440 C C . ARG A 1 24 ? 23.742 -14.145 -4.816 1.00 0.00 24 ARG A C 4
ATOM 5441 O O . ARG A 1 24 ? 22.650 -13.936 -4.295 1.00 0.00 24 ARG A O 4
ATOM 5462 N N . ALA A 1 25 ? 24.849 -13.506 -4.436 1.00 0.00 25 ALA A N 4
ATOM 5463 C CA . ALA A 1 25 ? 24.877 -12.523 -3.358 1.00 0.00 25 ALA A CA 4
ATOM 5464 C C . ALA A 1 25 ? 24.046 -11.276 -3.693 1.00 0.00 25 ALA A C 4
ATOM 5465 O O . ALA A 1 25 ? 23.290 -10.807 -2.849 1.00 0.00 25 ALA A O 4
ATOM 5472 N N . PHE A 1 26 ? 24.127 -10.759 -4.922 1.00 0.00 26 PHE A N 4
ATOM 5473 C CA . PHE A 1 26 ? 23.309 -9.633 -5.366 1.00 0.00 26 PHE A CA 4
ATOM 5474 C C . PHE A 1 26 ? 21.822 -10.002 -5.320 1.00 0.00 26 PHE A C 4
ATOM 5475 O O . PHE A 1 26 ? 21.044 -9.307 -4.670 1.00 0.00 26 PHE A O 4
ATOM 5492 N N . SER A 1 27 ? 21.420 -11.114 -5.944 1.00 0.00 27 SER A N 4
ATOM 5493 C CA . SER A 1 27 ? 20.007 -11.517 -6.027 1.00 0.00 27 SER A CA 4
ATOM 5494 C C . SER A 1 27 ? 19.394 -11.860 -4.659 1.00 0.00 27 SER A C 4
ATOM 5495 O O . SER A 1 27 ? 18.201 -11.630 -4.449 1.00 0.00 27 SER A O 4
ATOM 5503 N N . ASP A 1 28 ? 20.203 -12.323 -3.699 1.00 0.00 28 ASP A N 4
ATOM 5504 C CA . ASP A 1 28 ? 19.793 -12.583 -2.314 1.00 0.00 28 ASP A CA 4
ATOM 5505 C C . ASP A 1 28 ? 19.359 -11.311 -1.557 1.00 0.00 28 ASP A C 4
ATOM 5506 O O . ASP A 1 28 ? 18.458 -11.394 -0.717 1.00 0.00 28 ASP A O 4
ATOM 5515 N N . LYS A 1 29 ? 19.967 -10.143 -1.847 1.00 0.00 29 LYS A N 4
ATOM 5516 C CA . LYS A 1 29 ? 19.601 -8.840 -1.238 1.00 0.00 29 LYS A CA 4
ATOM 5517 C C . LYS A 1 29 ? 18.942 -7.830 -2.199 1.00 0.00 29 LYS A C 4
ATOM 5518 O O . LYS A 1 29 ? 18.585 -6.728 -1.782 1.00 0.00 29 LYS A O 4
ATOM 5537 N N . TRP A 1 30 ? 18.732 -8.197 -3.464 1.00 0.00 30 TRP A N 4
ATOM 5538 C CA . TRP A 1 30 ? 18.104 -7.343 -4.474 1.00 0.00 30 TRP A CA 4
ATOM 5539 C C . TRP A 1 30 ? 16.641 -6.991 -4.145 1.00 0.00 30 TRP A C 4
ATOM 5540 O O . TRP A 1 30 ? 15.818 -7.865 -3.865 1.00 0.00 30 TRP A O 4
ATOM 5561 N N . GLU A 1 31 ? 16.321 -5.695 -4.220 1.00 0.00 31 GLU A N 4
ATOM 5562 C CA . GLU A 1 31 ? 14.974 -5.124 -4.133 1.00 0.00 31 GLU A CA 4
ATOM 5563 C C . GLU A 1 31 ? 14.989 -3.718 -4.767 1.00 0.00 31 GLU A C 4
ATOM 5564 O O . GLU A 1 31 ? 15.922 -2.945 -4.528 1.00 0.00 31 GLU A O 4
ATOM 5576 N N . SER A 1 32 ? 13.971 -3.378 -5.566 1.00 0.00 32 SER A N 4
ATOM 5577 C CA . SER A 1 32 ? 13.823 -2.043 -6.169 1.00 0.00 32 SER A CA 4
ATOM 5578 C C . SER A 1 32 ? 12.355 -1.645 -6.405 1.00 0.00 32 SER A C 4
ATOM 5579 O O . SER A 1 32 ? 11.454 -2.485 -6.349 1.00 0.00 32 SER A O 4
ATOM 5587 N N . ASP A 1 33 ? 12.112 -0.356 -6.662 1.00 0.00 33 ASP A N 4
ATOM 5588 C CA . ASP A 1 33 ? 10.760 0.212 -6.821 1.00 0.00 33 ASP A CA 4
ATOM 5589 C C . ASP A 1 33 ? 10.204 0.116 -8.260 1.00 0.00 33 ASP A C 4
ATOM 5590 O O . ASP A 1 33 ? 8.986 0.099 -8.459 1.00 0.00 33 ASP A O 4
ATOM 5599 N N . TYR A 1 34 ? 11.089 0.030 -9.261 1.00 0.00 34 TYR A N 4
ATOM 5600 C CA . TYR A 1 34 ? 10.740 -0.157 -10.677 1.00 0.00 34 TYR A CA 4
ATOM 5601 C C . TYR A 1 34 ? 10.505 -1.647 -11.032 1.00 0.00 34 TYR A C 4
ATOM 5602 O O . TYR A 1 34 ? 10.458 -2.521 -10.164 1.00 0.00 34 TYR A O 4
ATOM 5620 N N . THR A 1 35 ? 10.374 -1.949 -12.329 1.00 0.00 35 THR A N 4
ATOM 5621 C CA . THR A 1 35 ? 9.990 -3.265 -12.885 1.00 0.00 35 THR A CA 4
ATOM 5622 C C . THR A 1 35 ? 11.085 -4.340 -12.761 1.00 0.00 35 THR A C 4
ATOM 5623 O O . THR A 1 35 ? 10.855 -5.492 -13.109 1.00 0.00 35 THR A O 4
ATOM 5634 N N . GLY A 1 36 ? 12.291 -4.013 -12.277 1.00 0.00 36 GLY A N 4
ATOM 5635 C CA . GLY A 1 36 ? 13.323 -5.007 -11.932 1.00 0.00 36 GLY A CA 4
ATOM 5636 C C . GLY A 1 36 ? 13.893 -5.810 -13.102 1.00 0.00 36 GLY A C 4
ATOM 5637 O O . GLY A 1 36 ? 14.392 -6.918 -12.920 1.00 0.00 36 GLY A O 4
ATOM 5641 N N . ASN A 1 37 ? 13.819 -5.279 -14.324 1.00 0.00 37 ASN A N 4
ATOM 5642 C CA . ASN A 1 37 ? 14.272 -5.971 -15.535 1.00 0.00 37 ASN A CA 4
ATOM 5643 C C . ASN A 1 37 ? 15.788 -5.823 -15.767 1.00 0.00 37 ASN A C 4
ATOM 5644 O O . ASN A 1 37 ? 16.231 -5.215 -16.741 1.00 0.00 37 ASN A O 4
ATOM 5655 N N . LEU A 1 38 ? 16.583 -6.392 -14.865 1.00 0.00 38 LEU A N 4
ATOM 5656 C CA . LEU A 1 38 ? 18.054 -6.329 -14.871 1.00 0.00 38 LEU A CA 4
ATOM 5657 C C . LEU A 1 38 ? 18.744 -7.697 -14.935 1.00 0.00 38 LEU A C 4
ATOM 5658 O O . LEU A 1 38 ? 18.214 -8.681 -14.429 1.00 0.00 38 LEU A O 4
ATOM 5674 N N . THR A 1 39 ? 19.956 -7.738 -15.489 1.00 0.00 39 THR A N 4
ATOM 5675 C CA . THR A 1 39 ? 20.832 -8.920 -15.513 1.00 0.00 39 THR A CA 4
ATOM 5676 C C . THR A 1 39 ? 22.289 -8.557 -15.203 1.00 0.00 39 THR A C 4
ATOM 5677 O O . THR A 1 39 ? 22.682 -7.389 -15.277 1.00 0.00 39 THR A O 4
ATOM 5688 N N . ILE A 1 40 ? 23.093 -9.551 -14.819 1.00 0.00 40 ILE A N 4
ATOM 5689 C CA . ILE A 1 40 ? 24.461 -9.392 -14.304 1.00 0.00 40 ILE A CA 4
ATOM 5690 C C . ILE A 1 40 ? 25.427 -10.107 -15.245 1.00 0.00 40 ILE A C 4
ATOM 5691 O O . ILE A 1 40 ? 25.280 -11.296 -15.516 1.00 0.00 40 ILE A O 4
ATOM 5707 N N . ASN A 1 41 ? 26.448 -9.385 -15.696 1.00 0.00 41 ASN A N 4
ATOM 5708 C CA . ASN A 1 41 ? 27.439 -9.845 -16.662 1.00 0.00 41 ASN A CA 4
ATOM 5709 C C . ASN A 1 41 ? 28.832 -9.686 -16.033 1.00 0.00 41 ASN A C 4
ATOM 5710 O O . ASN A 1 41 ? 29.060 -8.702 -15.329 1.00 0.00 41 ASN A O 4
ATOM 5721 N N . GLU A 1 42 ? 29.777 -10.595 -16.281 1.00 0.00 42 GLU A N 4
ATOM 5722 C CA . GLU A 1 42 ? 31.177 -10.386 -15.880 1.00 0.00 42 GLU A CA 4
ATOM 5723 C C . GLU A 1 42 ? 32.188 -10.694 -16.993 1.00 0.00 42 GLU A C 4
ATOM 5724 O O . GLU A 1 42 ? 31.919 -11.518 -17.873 1.00 0.00 42 GLU A O 4
ATOM 5736 N N . ARG A 1 43 ? 33.358 -10.042 -16.938 1.00 0.00 43 ARG A N 4
ATOM 5737 C CA . ARG A 1 43 ? 34.523 -10.368 -17.773 1.00 0.00 43 ARG A CA 4
ATOM 5738 C C . ARG A 1 43 ? 35.690 -10.829 -16.887 1.00 0.00 43 ARG A C 4
ATOM 5739 O O . ARG A 1 43 ? 36.190 -10.012 -16.103 1.00 0.00 43 ARG A O 4
ATOM 5760 N N . PRO A 1 44 ? 36.148 -12.085 -17.027 1.00 0.00 44 PRO A N 4
ATOM 5761 C CA . PRO A 1 44 ? 37.226 -12.635 -16.216 1.00 0.00 44 PRO A CA 4
ATOM 5762 C C . PRO A 1 44 ? 38.580 -12.158 -16.760 1.00 0.00 44 PRO A C 4
ATOM 5763 O O . PRO A 1 44 ? 38.904 -12.371 -17.933 1.00 0.00 44 PRO A O 4
ATOM 5774 N N . SER A 1 45 ? 39.374 -11.513 -15.902 1.00 0.00 45 SER A N 4
ATOM 5775 C CA . SER A 1 45 ? 40.600 -10.803 -16.288 1.00 0.00 45 SER A CA 4
ATOM 5776 C C . SER A 1 45 ? 41.694 -11.019 -15.241 1.00 0.00 45 SER A C 4
ATOM 5777 O O . SER A 1 45 ? 41.730 -10.351 -14.204 1.00 0.00 45 SER A O 4
ATOM 5785 N N . ALA A 1 46 ? 42.627 -11.934 -15.525 1.00 0.00 46 ALA A N 4
ATOM 5786 C CA . ALA A 1 46 ? 43.642 -12.416 -14.577 1.00 0.00 46 ALA A CA 4
ATOM 5787 C C . ALA A 1 46 ? 44.643 -11.347 -14.085 1.00 0.00 46 ALA A C 4
ATOM 5788 O O . ALA A 1 46 ? 45.358 -11.572 -13.105 1.00 0.00 46 ALA A O 4
ATOM 5795 N N . ARG A 1 47 ? 44.641 -10.157 -14.705 1.00 0.00 47 ARG A N 4
ATOM 5796 C CA . ARG A 1 47 ? 45.298 -8.936 -14.199 1.00 0.00 47 ARG A CA 4
ATOM 5797 C C . ARG A 1 47 ? 44.901 -8.575 -12.757 1.00 0.00 47 ARG A C 4
ATOM 5798 O O . ARG A 1 47 ? 45.725 -8.014 -12.034 1.00 0.00 47 ARG A O 4
ATOM 5819 N N . ALA A 1 48 ? 43.658 -8.877 -12.349 1.00 0.00 48 ALA A N 4
ATOM 5820 C CA . ALA A 1 48 ? 43.121 -8.485 -11.039 1.00 0.00 48 ALA A CA 4
ATOM 5821 C C . ALA A 1 48 ? 41.914 -9.300 -10.510 1.00 0.00 48 ALA A C 4
ATOM 5822 O O . ALA A 1 48 ? 41.710 -9.318 -9.296 1.00 0.00 48 ALA A O 4
ATOM 5829 N N . GLY A 1 49 ? 41.100 -9.946 -11.360 1.00 0.00 49 GLY A N 4
ATOM 5830 C CA . GLY A 1 49 ? 39.855 -10.613 -10.938 1.00 0.00 49 GLY A CA 4
ATOM 5831 C C . GLY A 1 49 ? 38.777 -10.614 -12.026 1.00 0.00 49 GLY A C 4
ATOM 5832 O O . GLY A 1 49 ? 38.954 -11.252 -13.064 1.00 0.00 49 GLY A O 4
ATOM 5836 N N . SER A 1 50 ? 37.666 -9.905 -11.803 1.00 0.00 50 SER A N 4
ATOM 5837 C CA . SER A 1 50 ? 36.575 -9.756 -12.780 1.00 0.00 50 SER A CA 4
ATOM 5838 C C . SER A 1 50 ? 36.057 -8.320 -12.892 1.00 0.00 50 SER A C 4
ATOM 5839 O O . SER A 1 50 ? 35.919 -7.607 -11.898 1.00 0.00 50 SER A O 4
ATOM 5847 N N . TRP A 1 51 ? 35.687 -7.910 -14.109 1.00 0.00 51 TRP A N 4
ATOM 5848 C CA . TRP A 1 51 ? 34.779 -6.777 -14.299 1.00 0.00 51 TRP A CA 4
ATOM 5849 C C . TRP A 1 51 ? 33.355 -7.268 -14.083 1.00 0.00 51 TRP A C 4
ATOM 5850 O O . TRP A 1 51 ? 32.986 -8.270 -14.681 1.00 0.00 51 TRP A O 4
ATOM 5871 N N . ILE A 1 52 ? 32.547 -6.560 -13.294 1.00 0.00 52 ILE A N 4
ATOM 5872 C CA . ILE A 1 52 ? 31.104 -6.787 -13.142 1.00 0.00 52 ILE A CA 4
ATOM 5873 C C . ILE A 1 52 ? 30.349 -5.642 -13.808 1.00 0.00 52 ILE A C 4
ATOM 5874 O O . ILE A 1 52 ? 30.637 -4.478 -13.534 1.00 0.00 52 ILE A O 4
ATOM 5890 N N . THR A 1 53 ? 29.352 -5.972 -14.626 1.00 0.00 53 THR A N 4
ATOM 5891 C CA . THR A 1 53 ? 28.552 -5.016 -15.400 1.00 0.00 53 THR A CA 4
ATOM 5892 C C . THR A 1 53 ? 27.083 -5.416 -15.327 1.00 0.00 53 THR A C 4
ATOM 5893 O O . THR A 1 53 ? 26.696 -6.480 -15.813 1.00 0.00 53 THR A O 4
ATOM 5904 N N . ILE A 1 54 ? 26.245 -4.568 -14.733 1.00 0.00 54 ILE A N 4
ATOM 5905 C CA . ILE A 1 54 ? 24.797 -4.786 -14.623 1.00 0.00 54 ILE A CA 4
ATOM 5906 C C . ILE A 1 54 ? 24.078 -3.978 -15.702 1.00 0.00 54 ILE A C 4
ATOM 5907 O O . ILE A 1 54 ? 24.306 -2.776 -15.876 1.00 0.00 54 ILE A O 4
ATOM 5923 N N . THR A 1 55 ? 23.202 -4.661 -16.436 1.00 0.00 55 THR A N 4
ATOM 5924 C CA . THR A 1 55 ? 22.425 -4.099 -17.545 1.00 0.00 55 THR A CA 4
ATOM 5925 C C . THR A 1 55 ? 20.925 -4.196 -17.262 1.00 0.00 55 THR A C 4
ATOM 5926 O O . THR A 1 55 ? 20.448 -5.201 -16.743 1.00 0.00 55 THR A O 4
ATOM 5937 N N . VAL A 1 56 ? 20.167 -3.147 -17.598 1.00 0.00 56 VAL A N 4
ATOM 5938 C CA . VAL A 1 56 ? 18.694 -3.110 -17.552 1.00 0.00 56 VAL A CA 4
ATOM 5939 C C . VAL A 1 56 ? 18.166 -3.294 -18.971 1.00 0.00 56 VAL A C 4
ATOM 5940 O O . VAL A 1 56 ? 18.445 -2.483 -19.849 1.00 0.00 56 VAL A O 4
ATOM 5953 N N . ASN A 1 57 ? 17.442 -4.391 -19.193 1.00 0.00 57 ASN A N 4
ATOM 5954 C CA . ASN A 1 57 ? 17.012 -4.947 -20.489 1.00 0.00 57 ASN A CA 4
ATOM 5955 C C . ASN A 1 57 ? 18.175 -5.206 -21.472 1.00 0.00 57 ASN A C 4
ATOM 5956 O O . ASN A 1 57 ? 18.552 -6.354 -21.704 1.00 0.00 57 ASN A O 4
ATOM 5967 N N . GLN A 1 58 ? 18.739 -4.132 -22.032 1.00 0.00 58 GLN A N 4
ATOM 5968 C CA . GLN A 1 58 ? 19.843 -4.127 -23.003 1.00 0.00 58 GLN A CA 4
ATOM 5969 C C . GLN A 1 58 ? 20.836 -2.957 -22.802 1.00 0.00 58 GLN A C 4
ATOM 5970 O O . GLN A 1 58 ? 21.720 -2.747 -23.632 1.00 0.00 58 GLN A O 4
ATOM 5984 N N . ASP A 1 59 ? 20.695 -2.184 -21.717 1.00 0.00 59 ASP A N 4
ATOM 5985 C CA . ASP A 1 59 ? 21.446 -0.946 -21.458 1.00 0.00 59 ASP A CA 4
ATOM 5986 C C . ASP A 1 59 ? 22.281 -1.055 -20.179 1.00 0.00 59 ASP A C 4
ATOM 5987 O O . ASP A 1 59 ? 21.763 -1.444 -19.134 1.00 0.00 59 ASP A O 4
ATOM 5996 N N . VAL A 1 60 ? 23.566 -0.691 -20.221 1.00 0.00 60 VAL A N 4
ATOM 5997 C CA . VAL A 1 60 ? 24.411 -0.634 -19.011 1.00 0.00 60 VAL A CA 4
ATOM 5998 C C . VAL A 1 60 ? 24.056 0.577 -18.147 1.00 0.00 60 VAL A C 4
ATOM 5999 O O . VAL A 1 60 ? 23.848 1.679 -18.657 1.00 0.00 60 VAL A O 4
ATOM 6012 N N . ILE A 1 61 ? 24.006 0.365 -16.826 1.00 0.00 61 ILE A N 4
ATOM 6013 C CA . ILE A 1 61 ? 23.741 1.424 -15.836 1.00 0.00 61 ILE A CA 4
ATOM 6014 C C . ILE A 1 61 ? 24.768 1.492 -14.703 1.00 0.00 61 ILE A C 4
ATOM 6015 O O . ILE A 1 61 ? 24.974 2.568 -14.144 1.00 0.00 61 ILE A O 4
ATOM 6031 N N . PHE A 1 62 ? 25.425 0.377 -14.370 1.00 0.00 62 PHE A N 4
ATOM 6032 C CA . PHE A 1 62 ? 26.495 0.349 -13.373 1.00 0.00 62 PHE A CA 4
ATOM 6033 C C . PHE A 1 62 ? 27.501 -0.760 -13.686 1.00 0.00 62 PHE A C 4
ATOM 6034 O O . PHE A 1 62 ? 27.143 -1.822 -14.197 1.00 0.00 62 PHE A O 4
ATOM 6051 N N . GLN A 1 63 ? 28.769 -0.502 -13.375 1.00 0.00 63 GLN A N 4
ATOM 6052 C CA . GLN A 1 63 ? 29.854 -1.474 -13.498 1.00 0.00 63 GLN A CA 4
ATOM 6053 C C . GLN A 1 63 ? 31.012 -1.164 -12.537 1.00 0.00 63 GLN A C 4
ATOM 6054 O O . GLN A 1 63 ? 31.298 -0.001 -12.245 1.00 0.00 63 GLN A O 4
ATOM 6068 N N . THR A 1 64 ? 31.681 -2.209 -12.046 1.00 0.00 64 THR A N 4
ATOM 6069 C CA . THR A 1 64 ? 32.784 -2.122 -11.072 1.00 0.00 64 THR A CA 4
ATOM 6070 C C . THR A 1 64 ? 33.726 -3.327 -11.167 1.00 0.00 64 THR A C 4
ATOM 6071 O O . THR A 1 64 ? 33.368 -4.356 -11.741 1.00 0.00 64 THR A O 4
ATOM 6082 N N . PHE A 1 65 ? 34.928 -3.221 -10.602 1.00 0.00 65 PHE A N 4
ATOM 6083 C CA . PHE A 1 65 ? 35.910 -4.306 -10.566 1.00 0.00 65 PHE A CA 4
ATOM 6084 C C . PHE A 1 65 ? 35.819 -5.092 -9.243 1.00 0.00 65 PHE A C 4
ATOM 6085 O O . PHE A 1 65 ? 35.828 -4.498 -8.160 1.00 0.00 65 PHE A O 4
ATOM 6102 N N . LEU A 1 66 ? 35.747 -6.424 -9.323 1.00 0.00 66 LEU A N 4
ATOM 6103 C CA . LEU A 1 66 ? 35.847 -7.343 -8.186 1.00 0.00 66 LEU A CA 4
ATOM 6104 C C . LEU A 1 66 ? 37.240 -7.982 -8.095 1.00 0.00 66 LEU A C 4
ATOM 6105 O O . LEU A 1 66 ? 37.834 -8.365 -9.105 1.00 0.00 66 LEU A O 4
ATOM 6121 N N . PHE A 1 67 ? 37.712 -8.171 -6.860 1.00 0.00 67 PHE A N 4
ATOM 6122 C CA . PHE A 1 67 ? 39.027 -8.749 -6.546 1.00 0.00 67 PHE A CA 4
ATOM 6123 C C . PHE A 1 67 ? 38.882 -9.982 -5.623 1.00 0.00 67 PHE A C 4
ATOM 6124 O O . PHE A 1 67 ? 38.195 -9.893 -4.603 1.00 0.00 67 PHE A O 4
ATOM 6141 N N . PRO A 1 68 ? 39.516 -11.130 -5.943 1.00 0.00 68 PRO A N 4
ATOM 6142 C CA . PRO A 1 68 ? 39.364 -12.383 -5.191 1.00 0.00 68 PRO A CA 4
ATOM 6143 C C . PRO A 1 68 ? 40.209 -12.436 -3.902 1.00 0.00 68 PRO A C 4
ATOM 6144 O O . PRO A 1 68 ? 39.823 -13.100 -2.938 1.00 0.00 68 PRO A O 4
ATOM 6155 N N . LEU A 1 69 ? 41.356 -11.738 -3.874 1.00 0.00 69 LEU A N 4
ATOM 6156 C CA . LEU A 1 69 ? 42.287 -11.708 -2.732 1.00 0.00 69 LEU A CA 4
ATOM 6157 C C . LEU A 1 69 ? 41.841 -10.722 -1.632 1.00 0.00 69 LEU A C 4
ATOM 6158 O O . LEU A 1 69 ? 42.198 -10.885 -0.463 1.00 0.00 69 LEU A O 4
ATOM 6174 N N . LYS A 1 70 ? 41.063 -9.700 -2.012 1.00 0.00 70 LYS A N 4
ATOM 6175 C CA . LYS A 1 70 ? 40.555 -8.637 -1.120 1.00 0.00 70 LYS A CA 4
ATOM 6176 C C . LYS A 1 70 ? 39.196 -9.004 -0.497 1.00 0.00 70 LYS A C 4
ATOM 6177 O O . LYS A 1 70 ? 38.494 -9.893 -0.982 1.00 0.00 70 LYS A O 4
ATOM 6196 N N . ARG A 1 71 ? 38.816 -8.289 0.573 1.00 0.00 71 ARG A N 4
ATOM 6197 C CA . ARG A 1 71 ? 37.576 -8.517 1.355 1.00 0.00 71 ARG A CA 4
ATOM 6198 C C . ARG A 1 71 ? 36.427 -7.551 1.021 1.00 0.00 71 ARG A C 4
ATOM 6199 O O . ARG A 1 71 ? 35.411 -7.538 1.712 1.00 0.00 71 ARG A O 4
ATOM 6220 N N . ASP A 1 72 ? 36.551 -6.756 -0.047 1.00 0.00 72 ASP A N 4
ATOM 6221 C CA . ASP A 1 72 ? 35.511 -5.801 -0.465 1.00 0.00 72 ASP A CA 4
ATOM 6222 C C . ASP A 1 72 ? 34.264 -6.454 -1.070 1.00 0.00 72 ASP A C 4
ATOM 6223 O O . ASP A 1 72 ? 33.236 -5.791 -1.124 1.00 0.00 72 ASP A O 4
ATOM 6232 N N . PHE A 1 73 ? 34.322 -7.720 -1.504 1.00 0.00 73 PHE A N 4
ATOM 6233 C CA . PHE A 1 73 ? 33.257 -8.379 -2.279 1.00 0.00 73 PHE A CA 4
ATOM 6234 C C . PHE A 1 73 ? 31.849 -8.150 -1.701 1.00 0.00 73 PHE A C 4
ATOM 6235 O O . PHE A 1 73 ? 30.956 -7.714 -2.422 1.00 0.00 73 PHE A O 4
ATOM 6252 N N . GLU A 1 74 ? 31.656 -8.358 -0.394 1.00 0.00 74 GLU A N 4
ATOM 6253 C CA . GLU A 1 74 ? 30.350 -8.174 0.260 1.00 0.00 74 GLU A CA 4
ATOM 6254 C C . GLU A 1 74 ? 29.882 -6.711 0.205 1.00 0.00 74 GLU A C 4
ATOM 6255 O O . GLU A 1 74 ? 28.728 -6.417 -0.112 1.00 0.00 74 GLU A O 4
ATOM 6267 N N . LYS A 1 75 ? 30.816 -5.785 0.444 1.00 0.00 75 LYS A N 4
ATOM 6268 C CA . LYS A 1 75 ? 30.585 -4.335 0.411 1.00 0.00 75 LYS A CA 4
ATOM 6269 C C . LYS A 1 75 ? 30.243 -3.877 -1.008 1.00 0.00 75 LYS A C 4
ATOM 6270 O O . LYS A 1 75 ? 29.246 -3.194 -1.213 1.00 0.00 75 LYS A O 4
ATOM 6289 N N . THR A 1 76 ? 30.993 -4.352 -2.000 1.00 0.00 76 THR A N 4
ATOM 6290 C CA . THR A 1 76 ? 30.768 -4.117 -3.435 1.00 0.00 76 THR A CA 4
ATOM 6291 C C . THR A 1 76 ? 29.429 -4.692 -3.910 1.00 0.00 76 THR A C 4
ATOM 6292 O O . THR A 1 76 ? 28.722 -4.015 -4.654 1.00 0.00 76 THR A O 4
ATOM 6303 N N . VAL A 1 77 ? 29.008 -5.868 -3.428 1.00 0.00 77 VAL A N 4
ATOM 6304 C CA . VAL A 1 77 ? 27.663 -6.422 -3.690 1.00 0.00 77 VAL A CA 4
ATOM 6305 C C . VAL A 1 77 ? 26.586 -5.491 -3.136 1.00 0.00 77 VAL A C 4
ATOM 6306 O O . VAL A 1 77 ? 25.726 -5.056 -3.896 1.00 0.00 77 VAL A O 4
ATOM 6319 N N . VAL A 1 78 ? 26.643 -5.132 -1.847 1.00 0.00 78 VAL A N 4
ATOM 6320 C CA . VAL A 1 78 ? 25.623 -4.278 -1.204 1.00 0.00 78 VAL A CA 4
ATOM 6321 C C . VAL A 1 78 ? 25.568 -2.894 -1.857 1.00 0.00 78 VAL A C 4
ATOM 6322 O O . VAL A 1 78 ? 24.488 -2.358 -2.103 1.00 0.00 78 VAL A O 4
ATOM 6335 N N . ALA A 1 79 ? 26.723 -2.343 -2.224 1.00 0.00 79 ALA A N 4
ATOM 6336 C CA . ALA A 1 79 ? 26.826 -1.042 -2.871 1.00 0.00 79 ALA A CA 4
ATOM 6337 C C . ALA A 1 79 ? 26.289 -1.065 -4.309 1.00 0.00 79 ALA A C 4
ATOM 6338 O O . ALA A 1 79 ? 25.727 -0.074 -4.773 1.00 0.00 79 ALA A O 4
ATOM 6345 N N . ALA A 1 80 ? 26.417 -2.180 -5.035 1.00 0.00 80 ALA A N 4
ATOM 6346 C CA . ALA A 1 80 ? 25.848 -2.320 -6.376 1.00 0.00 80 ALA A CA 4
ATOM 6347 C C . ALA A 1 80 ? 24.312 -2.286 -6.362 1.00 0.00 80 ALA A C 4
ATOM 6348 O O . ALA A 1 80 ? 23.716 -1.826 -7.330 1.00 0.00 80 ALA A O 4
ATOM 6355 N N . LEU A 1 81 ? 23.666 -2.688 -5.261 1.00 0.00 81 LEU A N 4
ATOM 6356 C CA . LEU A 1 81 ? 22.199 -2.645 -5.127 1.00 0.00 81 LEU A CA 4
ATOM 6357 C C . LEU A 1 81 ? 21.703 -1.189 -5.210 1.00 0.00 81 LEU A C 4
ATOM 6358 O O . LEU A 1 81 ? 20.824 -0.858 -6.004 1.00 0.00 81 LEU A O 4
ATOM 6374 N N . ILE A 1 82 ? 22.348 -0.307 -4.437 1.00 0.00 82 ILE A N 4
ATOM 6375 C CA . ILE A 1 82 ? 22.049 1.133 -4.388 1.00 0.00 82 ILE A CA 4
ATOM 6376 C C . ILE A 1 82 ? 22.432 1.795 -5.719 1.00 0.00 82 ILE A C 4
ATOM 6377 O O . ILE A 1 82 ? 21.633 2.509 -6.316 1.00 0.00 82 ILE A O 4
ATOM 6393 N N . GLN A 1 83 ? 23.631 1.513 -6.236 1.00 0.00 83 GLN A N 4
ATOM 6394 C CA . GLN A 1 83 ? 24.136 2.144 -7.468 1.00 0.00 83 GLN A CA 4
ATOM 6395 C C . GLN A 1 83 ? 23.350 1.721 -8.722 1.00 0.00 83 GLN A C 4
ATOM 6396 O O . GLN A 1 83 ? 23.249 2.494 -9.674 1.00 0.00 83 GLN A O 4
ATOM 6410 N N . THR A 1 84 ? 22.726 0.539 -8.700 1.00 0.00 84 THR A N 4
ATOM 6411 C CA . THR A 1 84 ? 21.782 0.095 -9.737 1.00 0.00 84 THR A CA 4
ATOM 6412 C C . THR A 1 84 ? 20.534 0.976 -9.760 1.00 0.00 84 THR A C 4
ATOM 6413 O O . THR A 1 84 ? 20.155 1.463 -10.822 1.00 0.00 84 THR A O 4
ATOM 6424 N N . GLU A 1 85 ? 19.902 1.247 -8.611 1.00 0.00 85 GLU A N 4
ATOM 6425 C CA . GLU A 1 85 ? 18.714 2.110 -8.601 1.00 0.00 85 GLU A CA 4
ATOM 6426 C C . GLU A 1 85 ? 19.068 3.589 -8.782 1.00 0.00 85 GLU A C 4
ATOM 6427 O O . GLU A 1 85 ? 18.286 4.323 -9.373 1.00 0.00 85 GLU A O 4
ATOM 6439 N N . GLU A 1 86 ? 20.239 4.056 -8.347 1.00 0.00 86 GLU A N 4
ATOM 6440 C CA . GLU A 1 86 ? 20.671 5.458 -8.510 1.00 0.00 86 GLU A CA 4
ATOM 6441 C C . GLU A 1 86 ? 20.750 5.900 -9.980 1.00 0.00 86 GLU A C 4
ATOM 6442 O O . GLU A 1 86 ? 20.456 7.056 -10.286 1.00 0.00 86 GLU A O 4
ATOM 6454 N N . ALA A 1 87 ? 21.045 4.974 -10.899 1.00 0.00 87 ALA A N 4
ATOM 6455 C CA . ALA A 1 87 ? 20.954 5.218 -12.338 1.00 0.00 87 ALA A CA 4
ATOM 6456 C C . ALA A 1 87 ? 19.507 5.482 -12.784 1.00 0.00 87 ALA A C 4
ATOM 6457 O O . ALA A 1 87 ? 19.241 6.401 -13.550 1.00 0.00 87 ALA A O 4
ATOM 6464 N N . LEU A 1 88 ? 18.553 4.685 -12.287 1.00 0.00 88 LEU A N 4
ATOM 6465 C CA . LEU A 1 88 ? 17.142 4.718 -12.695 1.00 0.00 88 LEU A CA 4
ATOM 6466 C C . LEU A 1 88 ? 16.354 5.805 -11.958 1.00 0.00 88 LEU A C 4
ATOM 6467 O O . LEU A 1 88 ? 15.359 6.317 -12.472 1.00 0.00 88 LEU A O 4
ATOM 6483 N N . ASN A 1 89 ? 16.841 6.219 -10.791 1.00 0.00 89 ASN A N 4
ATOM 6484 C CA . ASN A 1 89 ? 16.272 7.270 -9.949 1.00 0.00 89 ASN A CA 4
ATOM 6485 C C . ASN A 1 89 ? 16.248 8.641 -10.634 1.00 0.00 89 ASN A C 4
ATOM 6486 O O . ASN A 1 89 ? 15.330 9.416 -10.390 1.00 0.00 89 ASN A O 4
ATOM 6497 N N . ARG A 1 90 ? 17.182 8.917 -11.552 1.00 0.00 90 ARG A N 4
ATOM 6498 C CA . ARG A 1 90 ? 17.216 10.137 -12.389 1.00 0.00 90 ARG A CA 4
ATOM 6499 C C . ARG A 1 90 ? 16.524 9.964 -13.757 1.00 0.00 90 ARG A C 4
ATOM 6500 O O . ARG A 1 90 ? 16.196 10.953 -14.407 1.00 0.00 90 ARG A O 4
ATOM 6521 N N . ARG A 1 91 ? 16.258 8.715 -14.168 1.00 0.00 91 ARG A N 4
ATOM 6522 C CA . ARG A 1 91 ? 15.615 8.353 -15.456 1.00 0.00 91 ARG A CA 4
ATOM 6523 C C . ARG A 1 91 ? 14.088 8.370 -15.372 1.00 0.00 91 ARG A C 4
ATOM 6524 O O . ARG A 1 91 ? 13.425 8.997 -16.194 1.00 0.00 91 ARG A O 4
ATOM 6545 N N . GLN A 1 92 ? 13.551 7.631 -14.393 1.00 0.00 92 GLN A N 4
ATOM 6546 C CA . GLN A 1 92 ? 12.121 7.275 -14.328 1.00 0.00 92 GLN A CA 4
ATOM 6547 C C . GLN A 1 92 ? 11.500 7.308 -12.928 1.00 0.00 92 GLN A C 4
ATOM 6548 O O . GLN A 1 92 ? 10.383 7.796 -12.772 1.00 0.00 92 GLN A O 4
ATOM 6562 N N . ILE A 1 93 ? 12.220 6.854 -11.889 1.00 0.00 93 ILE A N 4
ATOM 6563 C CA . ILE A 1 93 ? 11.666 6.804 -10.514 1.00 0.00 93 ILE A CA 4
ATOM 6564 C C . ILE A 1 93 ? 11.476 8.228 -9.950 1.00 0.00 93 ILE A C 4
ATOM 6565 O O . ILE A 1 93 ? 10.658 8.446 -9.065 1.00 0.00 93 ILE A O 4
ATOM 6581 N N . ASN A 1 94 ? 12.152 9.226 -10.534 1.00 0.00 94 ASN A N 4
ATOM 6582 C CA . ASN A 1 94 ? 12.082 10.640 -10.142 1.00 0.00 94 ASN A CA 4
ATOM 6583 C C . ASN A 1 94 ? 10.643 11.187 -10.137 1.00 0.00 94 ASN A C 4
ATOM 6584 O O . ASN A 1 94 ? 10.248 11.879 -9.205 1.00 0.00 94 ASN A O 4
ATOM 6595 N N . GLN A 1 95 ? 9.836 10.825 -11.143 1.00 0.00 95 GLN A N 4
ATOM 6596 C CA . GLN A 1 95 ? 8.425 11.231 -11.229 1.00 0.00 95 GLN A CA 4
ATOM 6597 C C . GLN A 1 95 ? 7.571 10.512 -10.173 1.00 0.00 95 GLN A C 4
ATOM 6598 O O . GLN A 1 95 ? 6.765 11.136 -9.483 1.00 0.00 95 GLN A O 4
ATOM 6612 N N . ALA A 1 96 ? 7.805 9.209 -9.981 1.00 0.00 96 ALA A N 4
ATOM 6613 C CA . ALA A 1 96 ? 7.108 8.389 -8.987 1.00 0.00 96 ALA A CA 4
ATOM 6614 C C . ALA A 1 96 ? 7.324 8.910 -7.553 1.00 0.00 96 ALA A C 4
ATOM 6615 O O . ALA A 1 96 ? 6.351 9.102 -6.822 1.00 0.00 96 ALA A O 4
ATOM 6622 N N . LEU A 1 97 ? 8.577 9.216 -7.180 1.00 0.00 97 LEU A N 4
ATOM 6623 C CA . LEU A 1 97 ? 8.904 9.748 -5.847 1.00 0.00 97 LEU A CA 4
ATOM 6624 C C . LEU A 1 97 ? 8.510 11.219 -5.631 1.00 0.00 97 LEU A C 4
ATOM 6625 O O . LEU A 1 97 ? 8.408 11.673 -4.492 1.00 0.00 97 LEU A O 4
ATOM 6641 N N . LEU A 1 98 ? 8.292 11.958 -6.718 1.00 0.00 98 LEU A N 4
ATOM 6642 C CA . LEU A 1 98 ? 7.859 13.358 -6.694 1.00 0.00 98 LEU A CA 4
ATOM 6643 C C . LEU A 1 98 ? 6.330 13.489 -6.566 1.00 0.00 98 LEU A C 4
ATOM 6644 O O . LEU A 1 98 ? 5.859 14.126 -5.621 1.00 0.00 98 LEU A O 4
ATOM 6660 N N . SER A 1 99 ? 5.568 12.879 -7.488 1.00 0.00 99 SER A N 4
ATOM 6661 C CA . SER A 1 99 ? 4.106 13.075 -7.589 1.00 0.00 99 SER A CA 4
ATOM 6662 C C . SER A 1 99 ? 3.282 11.868 -8.065 1.00 0.00 99 SER A C 4
ATOM 6663 O O . SER A 1 99 ? 2.079 11.828 -7.805 1.00 0.00 99 SER A O 4
ATOM 6671 N N . THR A 1 100 ? 3.864 10.891 -8.772 1.00 0.00 100 THR A N 4
ATOM 6672 C CA . THR A 1 100 ? 3.114 9.941 -9.629 1.00 0.00 100 THR A CA 4
ATOM 6673 C C . THR A 1 100 ? 2.653 8.682 -8.886 1.00 0.00 100 THR A C 4
ATOM 6674 O O . THR A 1 100 ? 2.851 7.547 -9.316 1.00 0.00 100 THR A O 4
ATOM 6685 N N . GLY A 1 101 ? 2.004 8.913 -7.744 1.00 0.00 101 GLY A N 4
ATOM 6686 C CA . GLY A 1 101 ? 1.153 7.938 -7.043 1.00 0.00 101 GLY A CA 4
ATOM 6687 C C . GLY A 1 101 ? 1.883 6.905 -6.173 1.00 0.00 101 GLY A C 4
ATOM 6688 O O . GLY A 1 101 ? 1.261 5.953 -5.696 1.00 0.00 101 GLY A O 4
ATOM 6692 N N . ASP A 1 102 ? 3.184 7.090 -5.956 1.00 0.00 102 ASP A N 4
ATOM 6693 C CA . ASP A 1 102 ? 4.035 6.239 -5.108 1.00 0.00 102 ASP A CA 4
ATOM 6694 C C . ASP A 1 102 ? 4.481 6.930 -3.804 1.00 0.00 102 ASP A C 4
ATOM 6695 O O . ASP A 1 102 ? 4.251 8.128 -3.598 1.00 0.00 102 ASP A O 4
ATOM 6704 N N . LEU A 1 103 ? 5.115 6.160 -2.907 1.00 0.00 103 LEU A N 4
ATOM 6705 C CA . LEU A 1 103 ? 5.729 6.678 -1.679 1.00 0.00 103 LEU A CA 4
ATOM 6706 C C . LEU A 1 103 ? 6.813 7.737 -1.963 1.00 0.00 103 LEU A C 4
ATOM 6707 O O . LEU A 1 103 ? 7.402 7.777 -3.049 1.00 0.00 103 LEU A O 4
ATOM 6723 N N . ALA A 1 104 ? 7.098 8.573 -0.962 1.00 0.00 104 ALA A N 4
ATOM 6724 C CA . ALA A 1 104 ? 7.987 9.724 -1.126 1.00 0.00 104 ALA A CA 4
ATOM 6725 C C . ALA A 1 104 ? 8.745 10.129 0.162 1.00 0.00 104 ALA A C 4
ATOM 6726 O O . ALA A 1 104 ? 9.086 11.298 0.360 1.00 0.00 104 ALA A O 4
ATOM 6733 N N . HIS A 1 105 ? 8.980 9.170 1.064 1.00 0.00 105 HIS A N 4
ATOM 6734 C CA . HIS A 1 105 ? 9.382 9.423 2.454 1.00 0.00 105 HIS A CA 4
ATOM 6735 C C . HIS A 1 105 ? 10.896 9.609 2.646 1.00 0.00 105 HIS A C 4
ATOM 6736 O O . HIS A 1 105 ? 11.306 10.518 3.370 1.00 0.00 105 HIS A O 4
ATOM 6750 N N . ASP A 1 106 ? 11.723 8.778 2.006 1.00 0.00 106 ASP A N 4
ATOM 6751 C CA . ASP A 1 106 ? 13.195 8.810 2.116 1.00 0.00 106 ASP A CA 4
ATOM 6752 C C . ASP A 1 106 ? 13.881 8.315 0.816 1.00 0.00 106 ASP A C 4
ATOM 6753 O O . ASP A 1 106 ? 14.900 7.620 0.837 1.00 0.00 106 ASP A O 4
ATOM 6762 N N . GLU A 1 107 ? 13.275 8.619 -0.338 1.00 0.00 107 GLU A N 4
ATOM 6763 C CA . GLU A 1 107 ? 13.558 7.917 -1.604 1.00 0.00 107 GLU A CA 4
ATOM 6764 C C . GLU A 1 107 ? 14.752 8.471 -2.404 1.00 0.00 107 GLU A C 4
ATOM 6765 O O . GLU A 1 107 ? 15.364 7.760 -3.208 1.00 0.00 107 GLU A O 4
ATOM 6777 N N . PHE A 1 108 ? 15.047 9.752 -2.185 1.00 0.00 108 PHE A N 4
ATOM 6778 C CA . PHE A 1 108 ? 15.962 10.613 -2.945 1.00 0.00 108 PHE A CA 4
ATOM 6779 C C . PHE A 1 108 ? 17.134 11.165 -2.102 1.00 0.00 108 PHE A C 4
ATOM 6780 O O . PHE A 1 108 ? 18.212 11.421 -2.687 1.00 0.00 108 PHE A O 4
ATOM 6797 N N . ALA A 1 1 ? -3.156 -1.016 -0.997 1.00 0.00 1 ALA A N 5
ATOM 6798 C CA . ALA A 1 1 ? -2.101 -1.134 -2.044 1.00 0.00 1 ALA A CA 5
ATOM 6799 C C . ALA A 1 1 ? -1.679 -2.599 -2.266 1.00 0.00 1 ALA A C 5
ATOM 6800 O O . ALA A 1 1 ? -1.865 -3.442 -1.386 1.00 0.00 1 ALA A O 5
ATOM 6809 N N . VAL A 1 2 ? -1.104 -2.911 -3.438 1.00 0.00 2 VAL A N 5
ATOM 6810 C CA . VAL A 1 2 ? -0.602 -4.253 -3.817 1.00 0.00 2 VAL A CA 5
ATOM 6811 C C . VAL A 1 2 ? 0.820 -4.146 -4.385 1.00 0.00 2 VAL A C 5
ATOM 6812 O O . VAL A 1 2 ? 1.097 -3.295 -5.230 1.00 0.00 2 VAL A O 5
ATOM 6825 N N . GLU A 1 3 ? 1.715 -5.034 -3.944 1.00 0.00 3 GLU A N 5
ATOM 6826 C CA . GLU A 1 3 ? 3.090 -5.172 -4.448 1.00 0.00 3 GLU A CA 5
ATOM 6827 C C . GLU A 1 3 ? 3.539 -6.644 -4.363 1.00 0.00 3 GLU A C 5
ATOM 6828 O O . GLU A 1 3 ? 3.495 -7.246 -3.286 1.00 0.00 3 GLU A O 5
ATOM 6840 N N . VAL A 1 4 ? 3.956 -7.229 -5.495 1.00 0.00 4 VAL A N 5
ATOM 6841 C CA . VAL A 1 4 ? 4.382 -8.640 -5.609 1.00 0.00 4 VAL A CA 5
ATOM 6842 C C . VAL A 1 4 ? 5.596 -8.734 -6.545 1.00 0.00 4 VAL A C 5
ATOM 6843 O O . VAL A 1 4 ? 5.709 -7.963 -7.499 1.00 0.00 4 VAL A O 5
ATOM 6856 N N . GLU A 1 5 ? 6.497 -9.692 -6.307 1.00 0.00 5 GLU A N 5
ATOM 6857 C CA . GLU A 1 5 ? 7.717 -9.939 -7.104 1.00 0.00 5 GLU A CA 5
ATOM 6858 C C . GLU A 1 5 ? 7.412 -10.652 -8.446 1.00 0.00 5 GLU A C 5
ATOM 6859 O O . GLU A 1 5 ? 7.939 -11.725 -8.749 1.00 0.00 5 GLU A O 5
ATOM 6871 N N . VAL A 1 6 ? 6.512 -10.061 -9.241 1.00 0.00 6 VAL A N 5
ATOM 6872 C CA . VAL A 1 6 ? 6.024 -10.591 -10.527 1.00 0.00 6 VAL A CA 5
ATOM 6873 C C . VAL A 1 6 ? 7.071 -10.483 -11.657 1.00 0.00 6 VAL A C 5
ATOM 6874 O O . VAL A 1 6 ? 7.386 -11.523 -12.246 1.00 0.00 6 VAL A O 5
ATOM 6887 N N . PRO A 1 7 ? 7.636 -9.298 -11.984 1.00 0.00 7 PRO A N 5
ATOM 6888 C CA . PRO A 1 7 ? 8.656 -9.173 -13.027 1.00 0.00 7 PRO A CA 5
ATOM 6889 C C . PRO A 1 7 ? 10.069 -9.536 -12.530 1.00 0.00 7 PRO A C 5
ATOM 6890 O O . PRO A 1 7 ? 10.328 -9.670 -11.330 1.00 0.00 7 PRO A O 5
ATOM 6901 N N . GLY A 1 8 ? 10.998 -9.654 -13.483 1.00 0.00 8 GLY A N 5
ATOM 6902 C CA . GLY A 1 8 ? 12.430 -9.893 -13.249 1.00 0.00 8 GLY A CA 5
ATOM 6903 C C . GLY A 1 8 ? 13.092 -10.741 -14.343 1.00 0.00 8 GLY A C 5
ATOM 6904 O O . GLY A 1 8 ? 12.467 -11.653 -14.887 1.00 0.00 8 GLY A O 5
ATOM 6908 N N . LEU A 1 9 ? 14.358 -10.439 -14.676 1.00 0.00 9 LEU A N 5
ATOM 6909 C CA . LEU A 1 9 ? 15.166 -11.203 -15.648 1.00 0.00 9 LEU A CA 5
ATOM 6910 C C . LEU A 1 9 ? 16.661 -11.322 -15.268 1.00 0.00 9 LEU A C 5
ATOM 6911 O O . LEU A 1 9 ? 17.529 -11.369 -16.140 1.00 0.00 9 LEU A O 5
ATOM 6927 N N . LEU A 1 10 ? 16.962 -11.407 -13.961 1.00 0.00 10 LEU A N 5
ATOM 6928 C CA . LEU A 1 10 ? 18.318 -11.691 -13.473 1.00 0.00 10 LEU A CA 5
ATOM 6929 C C . LEU A 1 10 ? 18.774 -13.044 -14.033 1.00 0.00 10 LEU A C 5
ATOM 6930 O O . LEU A 1 10 ? 18.143 -14.076 -13.780 1.00 0.00 10 LEU A O 5
ATOM 6946 N N . THR A 1 11 ? 19.886 -13.019 -14.763 1.00 0.00 11 THR A N 5
ATOM 6947 C CA . THR A 1 11 ? 20.551 -14.212 -15.289 1.00 0.00 11 THR A CA 5
ATOM 6948 C C . THR A 1 11 ? 22.011 -14.249 -14.849 1.00 0.00 11 THR A C 5
ATOM 6949 O O . THR A 1 11 ? 22.705 -13.230 -14.821 1.00 0.00 11 THR A O 5
ATOM 6960 N N . ASP A 1 12 ? 22.481 -15.447 -14.510 1.00 0.00 12 ASP A N 5
ATOM 6961 C CA . ASP A 1 12 ? 23.869 -15.776 -14.200 1.00 0.00 12 ASP A CA 5
ATOM 6962 C C . ASP A 1 12 ? 24.752 -15.798 -15.466 1.00 0.00 12 ASP A C 5
ATOM 6963 O O . ASP A 1 12 ? 25.368 -16.810 -15.811 1.00 0.00 12 ASP A O 5
ATOM 6972 N N . HIS A 1 13 ? 24.844 -14.657 -16.164 1.00 0.00 13 HIS A N 5
ATOM 6973 C CA . HIS A 1 13 ? 25.776 -14.433 -17.282 1.00 0.00 13 HIS A CA 5
ATOM 6974 C C . HIS A 1 13 ? 27.196 -14.155 -16.747 1.00 0.00 13 HIS A C 5
ATOM 6975 O O . HIS A 1 13 ? 27.887 -13.224 -17.172 1.00 0.00 13 HIS A O 5
ATOM 6989 N N . THR A 1 14 ? 27.622 -14.952 -15.762 1.00 0.00 14 THR A N 5
ATOM 6990 C CA . THR A 1 14 ? 28.855 -14.770 -14.997 1.00 0.00 14 THR A CA 5
ATOM 6991 C C . THR A 1 14 ? 29.633 -16.087 -14.836 1.00 0.00 14 THR A C 5
ATOM 6992 O O . THR A 1 14 ? 29.051 -17.122 -14.506 1.00 0.00 14 THR A O 5
ATOM 7003 N N . VAL A 1 15 ? 30.952 -16.068 -15.100 1.00 0.00 15 VAL A N 5
ATOM 7004 C CA . VAL A 1 15 ? 31.807 -17.282 -15.228 1.00 0.00 15 VAL A CA 5
ATOM 7005 C C . VAL A 1 15 ? 33.150 -17.189 -14.472 1.00 0.00 15 VAL A C 5
ATOM 7006 O O . VAL A 1 15 ? 34.169 -17.745 -14.889 1.00 0.00 15 VAL A O 5
ATOM 7019 N N . SER A 1 16 ? 33.132 -16.512 -13.321 1.00 0.00 16 SER A N 5
ATOM 7020 C CA . SER A 1 16 ? 34.303 -16.239 -12.461 1.00 0.00 16 SER A CA 5
ATOM 7021 C C . SER A 1 16 ? 34.083 -16.741 -11.029 1.00 0.00 16 SER A C 5
ATOM 7022 O O . SER A 1 16 ? 32.959 -16.710 -10.538 1.00 0.00 16 SER A O 5
ATOM 7030 N N . SER A 1 17 ? 35.147 -17.124 -10.315 1.00 0.00 17 SER A N 5
ATOM 7031 C CA . SER A 1 17 ? 35.070 -17.571 -8.910 1.00 0.00 17 SER A CA 5
ATOM 7032 C C . SER A 1 17 ? 34.454 -16.516 -7.974 1.00 0.00 17 SER A C 5
ATOM 7033 O O . SER A 1 17 ? 33.723 -16.866 -7.047 1.00 0.00 17 SER A O 5
ATOM 7041 N N . ILE A 1 18 ? 34.699 -15.224 -8.244 1.00 0.00 18 ILE A N 5
ATOM 7042 C CA . ILE A 1 18 ? 34.021 -14.086 -7.590 1.00 0.00 18 ILE A CA 5
ATOM 7043 C C . ILE A 1 18 ? 32.785 -13.622 -8.371 1.00 0.00 18 ILE A C 5
ATOM 7044 O O . ILE A 1 18 ? 31.746 -13.369 -7.769 1.00 0.00 18 ILE A O 5
ATOM 7060 N N . GLY A 1 19 ? 32.830 -13.532 -9.705 1.00 0.00 19 GLY A N 5
ATOM 7061 C CA . GLY A 1 19 ? 31.697 -13.000 -10.483 1.00 0.00 19 GLY A CA 5
ATOM 7062 C C . GLY A 1 19 ? 30.448 -13.893 -10.479 1.00 0.00 19 GLY A C 5
ATOM 7063 O O . GLY A 1 19 ? 29.329 -13.386 -10.537 1.00 0.00 19 GLY A O 5
ATOM 7067 N N . HIS A 1 20 ? 30.612 -15.210 -10.333 1.00 0.00 20 HIS A N 5
ATOM 7068 C CA . HIS A 1 20 ? 29.500 -16.146 -10.116 1.00 0.00 20 HIS A CA 5
ATOM 7069 C C . HIS A 1 20 ? 28.875 -15.948 -8.727 1.00 0.00 20 HIS A C 5
ATOM 7070 O O . HIS A 1 20 ? 27.654 -15.936 -8.589 1.00 0.00 20 HIS A O 5
ATOM 7084 N N . ASP A 1 21 ? 29.692 -15.687 -7.707 1.00 0.00 21 ASP A N 5
ATOM 7085 C CA . ASP A 1 21 ? 29.204 -15.408 -6.358 1.00 0.00 21 ASP A CA 5
ATOM 7086 C C . ASP A 1 21 ? 28.506 -14.043 -6.292 1.00 0.00 21 ASP A C 5
ATOM 7087 O O . ASP A 1 21 ? 27.498 -13.928 -5.595 1.00 0.00 21 ASP A O 5
ATOM 7096 N N . PHE A 1 22 ? 28.963 -13.026 -7.045 1.00 0.00 22 PHE A N 5
ATOM 7097 C CA . PHE A 1 22 ? 28.274 -11.730 -7.134 1.00 0.00 22 PHE A CA 5
ATOM 7098 C C . PHE A 1 22 ? 26.826 -11.907 -7.579 1.00 0.00 22 PHE A C 5
ATOM 7099 O O . PHE A 1 22 ? 25.947 -11.306 -6.977 1.00 0.00 22 PHE A O 5
ATOM 7116 N N . TYR A 1 23 ? 26.565 -12.754 -8.581 1.00 0.00 23 TYR A N 5
ATOM 7117 C CA . TYR A 1 23 ? 25.198 -13.041 -9.028 1.00 0.00 23 TYR A CA 5
ATOM 7118 C C . TYR A 1 23 ? 24.306 -13.506 -7.865 1.00 0.00 23 TYR A C 5
ATOM 7119 O O . TYR A 1 23 ? 23.262 -12.902 -7.603 1.00 0.00 23 TYR A O 5
ATOM 7137 N N . ARG A 1 24 ? 24.753 -14.538 -7.135 1.00 0.00 24 ARG A N 5
ATOM 7138 C CA . ARG A 1 24 ? 23.989 -15.164 -6.041 1.00 0.00 24 ARG A CA 5
ATOM 7139 C C . ARG A 1 24 ? 23.812 -14.211 -4.856 1.00 0.00 24 ARG A C 5
ATOM 7140 O O . ARG A 1 24 ? 22.715 -14.073 -4.318 1.00 0.00 24 ARG A O 5
ATOM 7161 N N . ALA A 1 25 ? 24.885 -13.516 -4.482 1.00 0.00 25 ALA A N 5
ATOM 7162 C CA . ALA A 1 25 ? 24.880 -12.547 -3.390 1.00 0.00 25 ALA A CA 5
ATOM 7163 C C . ALA A 1 25 ? 24.027 -11.312 -3.716 1.00 0.00 25 ALA A C 5
ATOM 7164 O O . ALA A 1 25 ? 23.244 -10.878 -2.877 1.00 0.00 25 ALA A O 5
ATOM 7171 N N . PHE A 1 26 ? 24.122 -10.763 -4.930 1.00 0.00 26 PHE A N 5
ATOM 7172 C CA . PHE A 1 26 ? 23.305 -9.631 -5.361 1.00 0.00 26 PHE A CA 5
ATOM 7173 C C . PHE A 1 26 ? 21.818 -9.999 -5.323 1.00 0.00 26 PHE A C 5
ATOM 7174 O O . PHE A 1 26 ? 21.038 -9.308 -4.673 1.00 0.00 26 PHE A O 5
ATOM 7191 N N . SER A 1 27 ? 21.421 -11.111 -5.951 1.00 0.00 27 SER A N 5
ATOM 7192 C CA . SER A 1 27 ? 20.010 -11.520 -6.030 1.00 0.00 27 SER A CA 5
ATOM 7193 C C . SER A 1 27 ? 19.408 -11.874 -4.660 1.00 0.00 27 SER A C 5
ATOM 7194 O O . SER A 1 27 ? 18.215 -11.650 -4.442 1.00 0.00 27 SER A O 5
ATOM 7202 N N . ASP A 1 28 ? 20.223 -12.341 -3.707 1.00 0.00 28 ASP A N 5
ATOM 7203 C CA . ASP A 1 28 ? 19.817 -12.602 -2.322 1.00 0.00 28 ASP A CA 5
ATOM 7204 C C . ASP A 1 28 ? 19.401 -11.328 -1.554 1.00 0.00 28 ASP A C 5
ATOM 7205 O O . ASP A 1 28 ? 18.506 -11.410 -0.708 1.00 0.00 28 ASP A O 5
ATOM 7214 N N . LYS A 1 29 ? 20.012 -10.163 -1.842 1.00 0.00 29 LYS A N 5
ATOM 7215 C CA . LYS A 1 29 ? 19.661 -8.864 -1.218 1.00 0.00 29 LYS A CA 5
ATOM 7216 C C . LYS A 1 29 ? 18.992 -7.842 -2.159 1.00 0.00 29 LYS A C 5
ATOM 7217 O O . LYS A 1 29 ? 18.647 -6.741 -1.726 1.00 0.00 29 LYS A O 5
ATOM 7236 N N . TRP A 1 30 ? 18.758 -8.196 -3.424 1.00 0.00 30 TRP A N 5
ATOM 7237 C CA . TRP A 1 30 ? 18.099 -7.337 -4.413 1.00 0.00 30 TRP A CA 5
ATOM 7238 C C . TRP A 1 30 ? 16.648 -6.982 -4.030 1.00 0.00 30 TRP A C 5
ATOM 7239 O O . TRP A 1 30 ? 15.855 -7.845 -3.645 1.00 0.00 30 TRP A O 5
ATOM 7260 N N . GLU A 1 31 ? 16.308 -5.696 -4.159 1.00 0.00 31 GLU A N 5
ATOM 7261 C CA . GLU A 1 31 ? 14.974 -5.122 -3.947 1.00 0.00 31 GLU A CA 5
ATOM 7262 C C . GLU A 1 31 ? 14.866 -3.799 -4.732 1.00 0.00 31 GLU A C 5
ATOM 7263 O O . GLU A 1 31 ? 15.819 -3.015 -4.753 1.00 0.00 31 GLU A O 5
ATOM 7275 N N . SER A 1 32 ? 13.725 -3.545 -5.387 1.00 0.00 32 SER A N 5
ATOM 7276 C CA . SER A 1 32 ? 13.535 -2.363 -6.249 1.00 0.00 32 SER A CA 5
ATOM 7277 C C . SER A 1 32 ? 12.081 -1.873 -6.343 1.00 0.00 32 SER A C 5
ATOM 7278 O O . SER A 1 32 ? 11.131 -2.644 -6.181 1.00 0.00 32 SER A O 5
ATOM 7286 N N . ASP A 1 33 ? 11.910 -0.571 -6.614 1.00 0.00 33 ASP A N 5
ATOM 7287 C CA . ASP A 1 33 ? 10.592 0.071 -6.790 1.00 0.00 33 ASP A CA 5
ATOM 7288 C C . ASP A 1 33 ? 10.060 -0.006 -8.238 1.00 0.00 33 ASP A C 5
ATOM 7289 O O . ASP A 1 33 ? 8.846 -0.031 -8.457 1.00 0.00 33 ASP A O 5
ATOM 7298 N N . TYR A 1 34 ? 10.966 -0.065 -9.226 1.00 0.00 34 TYR A N 5
ATOM 7299 C CA . TYR A 1 34 ? 10.648 -0.198 -10.654 1.00 0.00 34 TYR A CA 5
ATOM 7300 C C . TYR A 1 34 ? 10.378 -1.666 -11.064 1.00 0.00 34 TYR A C 5
ATOM 7301 O O . TYR A 1 34 ? 10.249 -2.561 -10.227 1.00 0.00 34 TYR A O 5
ATOM 7319 N N . THR A 1 35 ? 10.299 -1.924 -12.373 1.00 0.00 35 THR A N 5
ATOM 7320 C CA . THR A 1 35 ? 9.946 -3.225 -12.975 1.00 0.00 35 THR A CA 5
ATOM 7321 C C . THR A 1 35 ? 11.048 -4.294 -12.842 1.00 0.00 35 THR A C 5
ATOM 7322 O O . THR A 1 35 ? 10.841 -5.436 -13.232 1.00 0.00 35 THR A O 5
ATOM 7333 N N . GLY A 1 36 ? 12.230 -3.969 -12.302 1.00 0.00 36 GLY A N 5
ATOM 7334 C CA . GLY A 1 36 ? 13.261 -4.957 -11.937 1.00 0.00 36 GLY A CA 5
ATOM 7335 C C . GLY A 1 36 ? 13.866 -5.750 -13.099 1.00 0.00 36 GLY A C 5
ATOM 7336 O O . GLY A 1 36 ? 14.368 -6.857 -12.909 1.00 0.00 36 GLY A O 5
ATOM 7340 N N . ASN A 1 37 ? 13.812 -5.216 -14.320 1.00 0.00 37 ASN A N 5
ATOM 7341 C CA . ASN A 1 37 ? 14.276 -5.908 -15.528 1.00 0.00 37 ASN A CA 5
ATOM 7342 C C . ASN A 1 37 ? 15.793 -5.761 -15.748 1.00 0.00 37 ASN A C 5
ATOM 7343 O O . ASN A 1 37 ? 16.242 -5.149 -16.715 1.00 0.00 37 ASN A O 5
ATOM 7354 N N . LEU A 1 38 ? 16.583 -6.338 -14.845 1.00 0.00 38 LEU A N 5
ATOM 7355 C CA . LEU A 1 38 ? 18.053 -6.281 -14.851 1.00 0.00 38 LEU A CA 5
ATOM 7356 C C . LEU A 1 38 ? 18.739 -7.648 -14.931 1.00 0.00 38 LEU A C 5
ATOM 7357 O O . LEU A 1 38 ? 18.215 -8.634 -14.424 1.00 0.00 38 LEU A O 5
ATOM 7373 N N . THR A 1 39 ? 19.945 -7.685 -15.500 1.00 0.00 39 THR A N 5
ATOM 7374 C CA . THR A 1 39 ? 20.823 -8.864 -15.534 1.00 0.00 39 THR A CA 5
ATOM 7375 C C . THR A 1 39 ? 22.280 -8.495 -15.227 1.00 0.00 39 THR A C 5
ATOM 7376 O O . THR A 1 39 ? 22.665 -7.325 -15.284 1.00 0.00 39 THR A O 5
ATOM 7387 N N . ILE A 1 40 ? 23.090 -9.490 -14.861 1.00 0.00 40 ILE A N 5
ATOM 7388 C CA . ILE A 1 40 ? 24.457 -9.329 -14.342 1.00 0.00 40 ILE A CA 5
ATOM 7389 C C . ILE A 1 40 ? 25.427 -10.049 -15.275 1.00 0.00 40 ILE A C 5
ATOM 7390 O O . ILE A 1 40 ? 25.270 -11.233 -15.556 1.00 0.00 40 ILE A O 5
ATOM 7406 N N . ASN A 1 41 ? 26.461 -9.334 -15.708 1.00 0.00 41 ASN A N 5
ATOM 7407 C CA . ASN A 1 41 ? 27.450 -9.791 -16.676 1.00 0.00 41 ASN A CA 5
ATOM 7408 C C . ASN A 1 41 ? 28.845 -9.641 -16.049 1.00 0.00 41 ASN A C 5
ATOM 7409 O O . ASN A 1 41 ? 29.080 -8.655 -15.348 1.00 0.00 41 ASN A O 5
ATOM 7420 N N . GLU A 1 42 ? 29.782 -10.559 -16.291 1.00 0.00 42 GLU A N 5
ATOM 7421 C CA . GLU A 1 42 ? 31.183 -10.369 -15.880 1.00 0.00 42 GLU A CA 5
ATOM 7422 C C . GLU A 1 42 ? 32.197 -10.676 -16.993 1.00 0.00 42 GLU A C 5
ATOM 7423 O O . GLU A 1 42 ? 31.925 -11.490 -17.880 1.00 0.00 42 GLU A O 5
ATOM 7435 N N . ARG A 1 43 ? 33.372 -10.034 -16.927 1.00 0.00 43 ARG A N 5
ATOM 7436 C CA . ARG A 1 43 ? 34.535 -10.350 -17.768 1.00 0.00 43 ARG A CA 5
ATOM 7437 C C . ARG A 1 43 ? 35.703 -10.826 -16.892 1.00 0.00 43 ARG A C 5
ATOM 7438 O O . ARG A 1 43 ? 36.214 -10.018 -16.108 1.00 0.00 43 ARG A O 5
ATOM 7459 N N . PRO A 1 44 ? 36.148 -12.088 -17.040 1.00 0.00 44 PRO A N 5
ATOM 7460 C CA . PRO A 1 44 ? 37.215 -12.658 -16.231 1.00 0.00 44 PRO A CA 5
ATOM 7461 C C . PRO A 1 44 ? 38.581 -12.210 -16.773 1.00 0.00 44 PRO A C 5
ATOM 7462 O O . PRO A 1 44 ? 38.905 -12.433 -17.944 1.00 0.00 44 PRO A O 5
ATOM 7473 N N . SER A 1 45 ? 39.385 -11.577 -15.916 1.00 0.00 45 SER A N 5
ATOM 7474 C CA . SER A 1 45 ? 40.631 -10.901 -16.295 1.00 0.00 45 SER A CA 5
ATOM 7475 C C . SER A 1 45 ? 41.707 -11.139 -15.233 1.00 0.00 45 SER A C 5
ATOM 7476 O O . SER A 1 45 ? 41.763 -10.447 -14.213 1.00 0.00 45 SER A O 5
ATOM 7484 N N . ALA A 1 46 ? 42.598 -12.104 -15.482 1.00 0.00 46 ALA A N 5
ATOM 7485 C CA . ALA A 1 46 ? 43.573 -12.613 -14.505 1.00 0.00 46 ALA A CA 5
ATOM 7486 C C . ALA A 1 46 ? 44.619 -11.584 -14.020 1.00 0.00 46 ALA A C 5
ATOM 7487 O O . ALA A 1 46 ? 45.304 -11.820 -13.021 1.00 0.00 46 ALA A O 5
ATOM 7494 N N . ARG A 1 47 ? 44.687 -10.411 -14.667 1.00 0.00 47 ARG A N 5
ATOM 7495 C CA . ARG A 1 47 ? 45.395 -9.212 -14.176 1.00 0.00 47 ARG A CA 5
ATOM 7496 C C . ARG A 1 47 ? 44.974 -8.784 -12.760 1.00 0.00 47 ARG A C 5
ATOM 7497 O O . ARG A 1 47 ? 45.798 -8.224 -12.036 1.00 0.00 47 ARG A O 5
ATOM 7518 N N . ALA A 1 48 ? 43.711 -9.027 -12.374 1.00 0.00 48 ALA A N 5
ATOM 7519 C CA . ALA A 1 48 ? 43.151 -8.570 -11.096 1.00 0.00 48 ALA A CA 5
ATOM 7520 C C . ALA A 1 48 ? 41.931 -9.353 -10.553 1.00 0.00 48 ALA A C 5
ATOM 7521 O O . ALA A 1 48 ? 41.721 -9.342 -9.340 1.00 0.00 48 ALA A O 5
ATOM 7528 N N . GLY A 1 49 ? 41.113 -10.008 -11.393 1.00 0.00 49 GLY A N 5
ATOM 7529 C CA . GLY A 1 49 ? 39.863 -10.661 -10.964 1.00 0.00 49 GLY A CA 5
ATOM 7530 C C . GLY A 1 49 ? 38.783 -10.648 -12.051 1.00 0.00 49 GLY A C 5
ATOM 7531 O O . GLY A 1 49 ? 38.947 -11.292 -13.087 1.00 0.00 49 GLY A O 5
ATOM 7535 N N . SER A 1 50 ? 37.684 -9.921 -11.827 1.00 0.00 50 SER A N 5
ATOM 7536 C CA . SER A 1 50 ? 36.590 -9.762 -12.801 1.00 0.00 50 SER A CA 5
ATOM 7537 C C . SER A 1 50 ? 36.080 -8.323 -12.905 1.00 0.00 50 SER A C 5
ATOM 7538 O O . SER A 1 50 ? 35.946 -7.613 -11.907 1.00 0.00 50 SER A O 5
ATOM 7546 N N . TRP A 1 51 ? 35.705 -7.904 -14.119 1.00 0.00 51 TRP A N 5
ATOM 7547 C CA . TRP A 1 51 ? 34.793 -6.772 -14.294 1.00 0.00 51 TRP A CA 5
ATOM 7548 C C . TRP A 1 51 ? 33.370 -7.263 -14.065 1.00 0.00 51 TRP A C 5
ATOM 7549 O O . TRP A 1 51 ? 33.005 -8.278 -14.644 1.00 0.00 51 TRP A O 5
ATOM 7570 N N . ILE A 1 52 ? 32.562 -6.541 -13.291 1.00 0.00 52 ILE A N 5
ATOM 7571 C CA . ILE A 1 52 ? 31.119 -6.765 -13.132 1.00 0.00 52 ILE A CA 5
ATOM 7572 C C . ILE A 1 52 ? 30.361 -5.614 -13.783 1.00 0.00 52 ILE A C 5
ATOM 7573 O O . ILE A 1 52 ? 30.653 -4.454 -13.503 1.00 0.00 52 ILE A O 5
ATOM 7589 N N . THR A 1 53 ? 29.358 -5.939 -14.598 1.00 0.00 53 THR A N 5
ATOM 7590 C CA . THR A 1 53 ? 28.557 -4.976 -15.365 1.00 0.00 53 THR A CA 5
ATOM 7591 C C . THR A 1 53 ? 27.087 -5.374 -15.297 1.00 0.00 53 THR A C 5
ATOM 7592 O O . THR A 1 53 ? 26.699 -6.435 -15.788 1.00 0.00 53 THR A O 5
ATOM 7603 N N . ILE A 1 54 ? 26.249 -4.527 -14.701 1.00 0.00 54 ILE A N 5
ATOM 7604 C CA . ILE A 1 54 ? 24.799 -4.741 -14.594 1.00 0.00 54 ILE A CA 5
ATOM 7605 C C . ILE A 1 54 ? 24.080 -3.919 -15.662 1.00 0.00 54 ILE A C 5
ATOM 7606 O O . ILE A 1 54 ? 24.313 -2.717 -15.826 1.00 0.00 54 ILE A O 5
ATOM 7622 N N . THR A 1 55 ? 23.196 -4.590 -16.398 1.00 0.00 55 THR A N 5
ATOM 7623 C CA . THR A 1 55 ? 22.421 -4.018 -17.503 1.00 0.00 55 THR A CA 5
ATOM 7624 C C . THR A 1 55 ? 20.919 -4.113 -17.222 1.00 0.00 55 THR A C 5
ATOM 7625 O O . THR A 1 55 ? 20.440 -5.129 -16.723 1.00 0.00 55 THR A O 5
ATOM 7636 N N . VAL A 1 56 ? 20.163 -3.057 -17.536 1.00 0.00 56 VAL A N 5
ATOM 7637 C CA . VAL A 1 56 ? 18.688 -3.027 -17.500 1.00 0.00 56 VAL A CA 5
ATOM 7638 C C . VAL A 1 56 ? 18.170 -3.204 -18.923 1.00 0.00 56 VAL A C 5
ATOM 7639 O O . VAL A 1 56 ? 18.452 -2.387 -19.794 1.00 0.00 56 VAL A O 5
ATOM 7652 N N . ASN A 1 57 ? 17.451 -4.303 -19.157 1.00 0.00 57 ASN A N 5
ATOM 7653 C CA . ASN A 1 57 ? 17.033 -4.853 -20.458 1.00 0.00 57 ASN A CA 5
ATOM 7654 C C . ASN A 1 57 ? 18.205 -5.101 -21.434 1.00 0.00 57 ASN A C 5
ATOM 7655 O O . ASN A 1 57 ? 18.593 -6.245 -21.665 1.00 0.00 57 ASN A O 5
ATOM 7666 N N . GLN A 1 58 ? 18.761 -4.022 -21.991 1.00 0.00 58 GLN A N 5
ATOM 7667 C CA . GLN A 1 58 ? 19.871 -4.005 -22.955 1.00 0.00 58 GLN A CA 5
ATOM 7668 C C . GLN A 1 58 ? 20.856 -2.832 -22.741 1.00 0.00 58 GLN A C 5
ATOM 7669 O O . GLN A 1 58 ? 21.747 -2.614 -23.563 1.00 0.00 58 GLN A O 5
ATOM 7683 N N . ASP A 1 59 ? 20.704 -2.068 -21.653 1.00 0.00 59 ASP A N 5
ATOM 7684 C CA . ASP A 1 59 ? 21.449 -0.828 -21.379 1.00 0.00 59 ASP A CA 5
ATOM 7685 C C . ASP A 1 59 ? 22.283 -0.950 -20.100 1.00 0.00 59 ASP A C 5
ATOM 7686 O O . ASP A 1 59 ? 21.762 -1.338 -19.057 1.00 0.00 59 ASP A O 5
ATOM 7695 N N . VAL A 1 60 ? 23.573 -0.599 -20.144 1.00 0.00 60 VAL A N 5
ATOM 7696 C CA . VAL A 1 60 ? 24.420 -0.556 -18.935 1.00 0.00 60 VAL A CA 5
ATOM 7697 C C . VAL A 1 60 ? 24.069 0.647 -18.057 1.00 0.00 60 VAL A C 5
ATOM 7698 O O . VAL A 1 60 ? 23.862 1.754 -18.556 1.00 0.00 60 VAL A O 5
ATOM 7711 N N . ILE A 1 61 ? 24.020 0.421 -16.739 1.00 0.00 61 ILE A N 5
ATOM 7712 C CA . ILE A 1 61 ? 23.756 1.471 -15.738 1.00 0.00 61 ILE A CA 5
ATOM 7713 C C . ILE A 1 61 ? 24.785 1.527 -14.607 1.00 0.00 61 ILE A C 5
ATOM 7714 O O . ILE A 1 61 ? 24.994 2.597 -14.038 1.00 0.00 61 ILE A O 5
ATOM 7730 N N . PHE A 1 62 ? 25.443 0.408 -14.286 1.00 0.00 62 PHE A N 5
ATOM 7731 C CA . PHE A 1 62 ? 26.515 0.372 -13.293 1.00 0.00 62 PHE A CA 5
ATOM 7732 C C . PHE A 1 62 ? 27.521 -0.734 -13.618 1.00 0.00 62 PHE A C 5
ATOM 7733 O O . PHE A 1 62 ? 27.161 -1.793 -14.134 1.00 0.00 62 PHE A O 5
ATOM 7750 N N . GLN A 1 63 ? 28.790 -0.478 -13.311 1.00 0.00 63 GLN A N 5
ATOM 7751 C CA . GLN A 1 63 ? 29.874 -1.449 -13.443 1.00 0.00 63 GLN A CA 5
ATOM 7752 C C . GLN A 1 63 ? 31.036 -1.147 -12.485 1.00 0.00 63 GLN A C 5
ATOM 7753 O O . GLN A 1 63 ? 31.323 0.013 -12.185 1.00 0.00 63 GLN A O 5
ATOM 7767 N N . THR A 1 64 ? 31.706 -2.196 -12.003 1.00 0.00 64 THR A N 5
ATOM 7768 C CA . THR A 1 64 ? 32.813 -2.117 -11.034 1.00 0.00 64 THR A CA 5
ATOM 7769 C C . THR A 1 64 ? 33.753 -3.324 -11.146 1.00 0.00 64 THR A C 5
ATOM 7770 O O . THR A 1 64 ? 33.388 -4.350 -11.720 1.00 0.00 64 THR A O 5
ATOM 7781 N N . PHE A 1 65 ? 34.962 -3.220 -10.595 1.00 0.00 65 PHE A N 5
ATOM 7782 C CA . PHE A 1 65 ? 35.938 -4.310 -10.568 1.00 0.00 65 PHE A CA 5
ATOM 7783 C C . PHE A 1 65 ? 35.846 -5.103 -9.250 1.00 0.00 65 PHE A C 5
ATOM 7784 O O . PHE A 1 65 ? 35.858 -4.515 -8.165 1.00 0.00 65 PHE A O 5
ATOM 7801 N N . LEU A 1 66 ? 35.774 -6.434 -9.338 1.00 0.00 66 LEU A N 5
ATOM 7802 C CA . LEU A 1 66 ? 35.882 -7.359 -8.208 1.00 0.00 66 LEU A CA 5
ATOM 7803 C C . LEU A 1 66 ? 37.268 -8.016 -8.140 1.00 0.00 66 LEU A C 5
ATOM 7804 O O . LEU A 1 66 ? 37.849 -8.397 -9.159 1.00 0.00 66 LEU A O 5
ATOM 7820 N N . PHE A 1 67 ? 37.751 -8.217 -6.912 1.00 0.00 67 PHE A N 5
ATOM 7821 C CA . PHE A 1 67 ? 39.063 -8.803 -6.610 1.00 0.00 67 PHE A CA 5
ATOM 7822 C C . PHE A 1 67 ? 38.913 -10.033 -5.686 1.00 0.00 67 PHE A C 5
ATOM 7823 O O . PHE A 1 67 ? 38.214 -9.943 -4.673 1.00 0.00 67 PHE A O 5
ATOM 7840 N N . PRO A 1 68 ? 39.553 -11.180 -5.997 1.00 0.00 68 PRO A N 5
ATOM 7841 C CA . PRO A 1 68 ? 39.406 -12.428 -5.236 1.00 0.00 68 PRO A CA 5
ATOM 7842 C C . PRO A 1 68 ? 40.256 -12.469 -3.951 1.00 0.00 68 PRO A C 5
ATOM 7843 O O . PRO A 1 68 ? 39.873 -13.122 -2.979 1.00 0.00 68 PRO A O 5
ATOM 7854 N N . LEU A 1 69 ? 41.409 -11.778 -3.937 1.00 0.00 69 LEU A N 5
ATOM 7855 C CA . LEU A 1 69 ? 42.355 -11.763 -2.808 1.00 0.00 69 LEU A CA 5
ATOM 7856 C C . LEU A 1 69 ? 41.972 -10.731 -1.726 1.00 0.00 69 LEU A C 5
ATOM 7857 O O . LEU A 1 69 ? 42.278 -10.923 -0.547 1.00 0.00 69 LEU A O 5
ATOM 7873 N N . LYS A 1 70 ? 41.289 -9.649 -2.127 1.00 0.00 70 LYS A N 5
ATOM 7874 C CA . LYS A 1 70 ? 40.774 -8.595 -1.227 1.00 0.00 70 LYS A CA 5
ATOM 7875 C C . LYS A 1 70 ? 39.406 -8.968 -0.627 1.00 0.00 70 LYS A C 5
ATOM 7876 O O . LYS A 1 70 ? 38.712 -9.857 -1.122 1.00 0.00 70 LYS A O 5
ATOM 7895 N N . ARG A 1 71 ? 39.019 -8.262 0.446 1.00 0.00 71 ARG A N 5
ATOM 7896 C CA . ARG A 1 71 ? 37.818 -8.536 1.273 1.00 0.00 71 ARG A CA 5
ATOM 7897 C C . ARG A 1 71 ? 36.661 -7.544 1.089 1.00 0.00 71 ARG A C 5
ATOM 7898 O O . ARG A 1 71 ? 35.776 -7.449 1.939 1.00 0.00 71 ARG A O 5
ATOM 7919 N N . ASP A 1 72 ? 36.647 -6.811 -0.026 1.00 0.00 72 ASP A N 5
ATOM 7920 C CA . ASP A 1 72 ? 35.583 -5.852 -0.376 1.00 0.00 72 ASP A CA 5
ATOM 7921 C C . ASP A 1 72 ? 34.321 -6.493 -0.965 1.00 0.00 72 ASP A C 5
ATOM 7922 O O . ASP A 1 72 ? 33.294 -5.824 -1.000 1.00 0.00 72 ASP A O 5
ATOM 7931 N N . PHE A 1 73 ? 34.367 -7.755 -1.413 1.00 0.00 73 PHE A N 5
ATOM 7932 C CA . PHE A 1 73 ? 33.306 -8.386 -2.218 1.00 0.00 73 PHE A CA 5
ATOM 7933 C C . PHE A 1 73 ? 31.891 -8.156 -1.662 1.00 0.00 73 PHE A C 5
ATOM 7934 O O . PHE A 1 73 ? 31.013 -7.703 -2.391 1.00 0.00 73 PHE A O 5
ATOM 7951 N N . GLU A 1 74 ? 31.678 -8.381 -0.360 1.00 0.00 74 GLU A N 5
ATOM 7952 C CA . GLU A 1 74 ? 30.363 -8.196 0.278 1.00 0.00 74 GLU A CA 5
ATOM 7953 C C . GLU A 1 74 ? 29.897 -6.734 0.216 1.00 0.00 74 GLU A C 5
ATOM 7954 O O . GLU A 1 74 ? 28.748 -6.440 -0.113 1.00 0.00 74 GLU A O 5
ATOM 7966 N N . LYS A 1 75 ? 30.829 -5.808 0.462 1.00 0.00 75 LYS A N 5
ATOM 7967 C CA . LYS A 1 75 ? 30.595 -4.359 0.427 1.00 0.00 75 LYS A CA 5
ATOM 7968 C C . LYS A 1 75 ? 30.285 -3.898 -0.997 1.00 0.00 75 LYS A C 5
ATOM 7969 O O . LYS A 1 75 ? 29.297 -3.205 -1.217 1.00 0.00 75 LYS A O 5
ATOM 7988 N N . THR A 1 76 ? 31.047 -4.380 -1.976 1.00 0.00 76 THR A N 5
ATOM 7989 C CA . THR A 1 76 ? 30.834 -4.138 -3.411 1.00 0.00 76 THR A CA 5
ATOM 7990 C C . THR A 1 76 ? 29.489 -4.695 -3.899 1.00 0.00 76 THR A C 5
ATOM 7991 O O . THR A 1 76 ? 28.791 -4.005 -4.640 1.00 0.00 76 THR A O 5
ATOM 8002 N N . VAL A 1 77 ? 29.056 -5.871 -3.426 1.00 0.00 77 VAL A N 5
ATOM 8003 C CA . VAL A 1 77 ? 27.709 -6.415 -3.702 1.00 0.00 77 VAL A CA 5
ATOM 8004 C C . VAL A 1 77 ? 26.633 -5.488 -3.140 1.00 0.00 77 VAL A C 5
ATOM 8005 O O . VAL A 1 77 ? 25.770 -5.048 -3.894 1.00 0.00 77 VAL A O 5
ATOM 8018 N N . VAL A 1 78 ? 26.692 -5.139 -1.849 1.00 0.00 78 VAL A N 5
ATOM 8019 C CA . VAL A 1 78 ? 25.673 -4.292 -1.194 1.00 0.00 78 VAL A CA 5
ATOM 8020 C C . VAL A 1 78 ? 25.610 -2.904 -1.835 1.00 0.00 78 VAL A C 5
ATOM 8021 O O . VAL A 1 78 ? 24.527 -2.367 -2.067 1.00 0.00 78 VAL A O 5
ATOM 8034 N N . ALA A 1 79 ? 26.761 -2.347 -2.209 1.00 0.00 79 ALA A N 5
ATOM 8035 C CA . ALA A 1 79 ? 26.853 -1.037 -2.839 1.00 0.00 79 ALA A CA 5
ATOM 8036 C C . ALA A 1 79 ? 26.302 -1.042 -4.271 1.00 0.00 79 ALA A C 5
ATOM 8037 O O . ALA A 1 79 ? 25.732 -0.048 -4.718 1.00 0.00 79 ALA A O 5
ATOM 8044 N N . ALA A 1 80 ? 26.427 -2.147 -5.011 1.00 0.00 80 ALA A N 5
ATOM 8045 C CA . ALA A 1 80 ? 25.847 -2.278 -6.348 1.00 0.00 80 ALA A CA 5
ATOM 8046 C C . ALA A 1 80 ? 24.311 -2.248 -6.322 1.00 0.00 80 ALA A C 5
ATOM 8047 O O . ALA A 1 80 ? 23.705 -1.777 -7.278 1.00 0.00 80 ALA A O 5
ATOM 8054 N N . LEU A 1 81 ? 23.676 -2.667 -5.221 1.00 0.00 81 LEU A N 5
ATOM 8055 C CA . LEU A 1 81 ? 22.210 -2.638 -5.074 1.00 0.00 81 LEU A CA 5
ATOM 8056 C C . LEU A 1 81 ? 21.699 -1.188 -5.144 1.00 0.00 81 LEU A C 5
ATOM 8057 O O . LEU A 1 81 ? 20.802 -0.863 -5.921 1.00 0.00 81 LEU A O 5
ATOM 8073 N N . ILE A 1 82 ? 22.346 -0.302 -4.377 1.00 0.00 82 ILE A N 5
ATOM 8074 C CA . ILE A 1 82 ? 22.035 1.136 -4.323 1.00 0.00 82 ILE A CA 5
ATOM 8075 C C . ILE A 1 82 ? 22.411 1.802 -5.654 1.00 0.00 82 ILE A C 5
ATOM 8076 O O . ILE A 1 82 ? 21.607 2.513 -6.249 1.00 0.00 82 ILE A O 5
ATOM 8092 N N . GLN A 1 83 ? 23.607 1.527 -6.179 1.00 0.00 83 GLN A N 5
ATOM 8093 C CA . GLN A 1 83 ? 24.094 2.169 -7.412 1.00 0.00 83 GLN A CA 5
ATOM 8094 C C . GLN A 1 83 ? 23.301 1.750 -8.663 1.00 0.00 83 GLN A C 5
ATOM 8095 O O . GLN A 1 83 ? 23.196 2.523 -9.615 1.00 0.00 83 GLN A O 5
ATOM 8109 N N . THR A 1 84 ? 22.670 0.572 -8.634 1.00 0.00 84 THR A N 5
ATOM 8110 C CA . THR A 1 84 ? 21.715 0.132 -9.663 1.00 0.00 84 THR A CA 5
ATOM 8111 C C . THR A 1 84 ? 20.461 1.008 -9.673 1.00 0.00 84 THR A C 5
ATOM 8112 O O . THR A 1 84 ? 20.059 1.469 -10.738 1.00 0.00 84 THR A O 5
ATOM 8123 N N . GLU A 1 85 ? 19.848 1.302 -8.518 1.00 0.00 85 GLU A N 5
ATOM 8124 C CA . GLU A 1 85 ? 18.674 2.188 -8.503 1.00 0.00 85 GLU A CA 5
ATOM 8125 C C . GLU A 1 85 ? 19.055 3.657 -8.726 1.00 0.00 85 GLU A C 5
ATOM 8126 O O . GLU A 1 85 ? 18.301 4.378 -9.368 1.00 0.00 85 GLU A O 5
ATOM 8138 N N . GLU A 1 86 ? 20.241 4.105 -8.304 1.00 0.00 86 GLU A N 5
ATOM 8139 C CA . GLU A 1 86 ? 20.670 5.504 -8.457 1.00 0.00 86 GLU A CA 5
ATOM 8140 C C . GLU A 1 86 ? 20.809 5.952 -9.918 1.00 0.00 86 GLU A C 5
ATOM 8141 O O . GLU A 1 86 ? 20.575 7.123 -10.223 1.00 0.00 86 GLU A O 5
ATOM 8153 N N . ALA A 1 87 ? 21.079 5.019 -10.838 1.00 0.00 87 ALA A N 5
ATOM 8154 C CA . ALA A 1 87 ? 20.967 5.266 -12.274 1.00 0.00 87 ALA A CA 5
ATOM 8155 C C . ALA A 1 87 ? 19.516 5.543 -12.698 1.00 0.00 87 ALA A C 5
ATOM 8156 O O . ALA A 1 87 ? 19.246 6.478 -13.444 1.00 0.00 87 ALA A O 5
ATOM 8163 N N . LEU A 1 88 ? 18.560 4.747 -12.206 1.00 0.00 88 LEU A N 5
ATOM 8164 C CA . LEU A 1 88 ? 17.146 4.797 -12.605 1.00 0.00 88 LEU A CA 5
ATOM 8165 C C . LEU A 1 88 ? 16.365 5.889 -11.857 1.00 0.00 88 LEU A C 5
ATOM 8166 O O . LEU A 1 88 ? 15.343 6.370 -12.349 1.00 0.00 88 LEU A O 5
ATOM 8182 N N . ASN A 1 89 ? 16.894 6.336 -10.719 1.00 0.00 89 ASN A N 5
ATOM 8183 C CA . ASN A 1 89 ? 16.363 7.387 -9.852 1.00 0.00 89 ASN A CA 5
ATOM 8184 C C . ASN A 1 89 ? 16.310 8.759 -10.531 1.00 0.00 89 ASN A C 5
ATOM 8185 O O . ASN A 1 89 ? 15.418 9.553 -10.246 1.00 0.00 89 ASN A O 5
ATOM 8196 N N . ARG A 1 90 ? 17.202 9.000 -11.498 1.00 0.00 90 ARG A N 5
ATOM 8197 C CA . ARG A 1 90 ? 17.186 10.197 -12.366 1.00 0.00 90 ARG A CA 5
ATOM 8198 C C . ARG A 1 90 ? 16.452 9.989 -13.707 1.00 0.00 90 ARG A C 5
ATOM 8199 O O . ARG A 1 90 ? 16.050 10.960 -14.338 1.00 0.00 90 ARG A O 5
ATOM 8220 N N . ARG A 1 91 ? 16.251 8.726 -14.119 1.00 0.00 91 ARG A N 5
ATOM 8221 C CA . ARG A 1 91 ? 15.663 8.336 -15.428 1.00 0.00 91 ARG A CA 5
ATOM 8222 C C . ARG A 1 91 ? 14.133 8.304 -15.409 1.00 0.00 91 ARG A C 5
ATOM 8223 O O . ARG A 1 91 ? 13.485 8.946 -16.230 1.00 0.00 91 ARG A O 5
ATOM 8244 N N . GLN A 1 92 ? 13.580 7.505 -14.488 1.00 0.00 92 GLN A N 5
ATOM 8245 C CA . GLN A 1 92 ? 12.155 7.119 -14.482 1.00 0.00 92 GLN A CA 5
ATOM 8246 C C . GLN A 1 92 ? 11.512 7.093 -13.092 1.00 0.00 92 GLN A C 5
ATOM 8247 O O . GLN A 1 92 ? 10.407 7.600 -12.925 1.00 0.00 92 GLN A O 5
ATOM 8261 N N . ILE A 1 93 ? 12.226 6.600 -12.067 1.00 0.00 93 ILE A N 5
ATOM 8262 C CA . ILE A 1 93 ? 11.718 6.582 -10.674 1.00 0.00 93 ILE A CA 5
ATOM 8263 C C . ILE A 1 93 ? 11.549 8.026 -10.155 1.00 0.00 93 ILE A C 5
ATOM 8264 O O . ILE A 1 93 ? 10.705 8.305 -9.311 1.00 0.00 93 ILE A O 5
ATOM 8280 N N . ASN A 1 94 ? 12.262 8.971 -10.776 1.00 0.00 94 ASN A N 5
ATOM 8281 C CA . ASN A 1 94 ? 12.137 10.422 -10.621 1.00 0.00 94 ASN A CA 5
ATOM 8282 C C . ASN A 1 94 ? 10.678 10.925 -10.690 1.00 0.00 94 ASN A C 5
ATOM 8283 O O . ASN A 1 94 ? 10.290 11.786 -9.907 1.00 0.00 94 ASN A O 5
ATOM 8294 N N . GLN A 1 95 ? 9.854 10.353 -11.581 1.00 0.00 95 GLN A N 5
ATOM 8295 C CA . GLN A 1 95 ? 8.436 10.716 -11.733 1.00 0.00 95 GLN A CA 5
ATOM 8296 C C . GLN A 1 95 ? 7.550 10.110 -10.630 1.00 0.00 95 GLN A C 5
ATOM 8297 O O . GLN A 1 95 ? 6.569 10.727 -10.214 1.00 0.00 95 GLN A O 5
ATOM 8311 N N . ALA A 1 96 ? 7.913 8.926 -10.122 1.00 0.00 96 ALA A N 5
ATOM 8312 C CA . ALA A 1 96 ? 7.207 8.256 -9.027 1.00 0.00 96 ALA A CA 5
ATOM 8313 C C . ALA A 1 96 ? 7.480 8.927 -7.666 1.00 0.00 96 ALA A C 5
ATOM 8314 O O . ALA A 1 96 ? 6.549 9.133 -6.885 1.00 0.00 96 ALA A O 5
ATOM 8321 N N . LEU A 1 97 ? 8.734 9.324 -7.397 1.00 0.00 97 LEU A N 5
ATOM 8322 C CA . LEU A 1 97 ? 9.118 9.986 -6.134 1.00 0.00 97 LEU A CA 5
ATOM 8323 C C . LEU A 1 97 ? 8.663 11.453 -6.022 1.00 0.00 97 LEU A C 5
ATOM 8324 O O . LEU A 1 97 ? 8.548 11.995 -4.922 1.00 0.00 97 LEU A O 5
ATOM 8340 N N . LEU A 1 98 ? 8.384 12.082 -7.168 1.00 0.00 98 LEU A N 5
ATOM 8341 C CA . LEU A 1 98 ? 7.865 13.453 -7.284 1.00 0.00 98 LEU A CA 5
ATOM 8342 C C . LEU A 1 98 ? 6.443 13.631 -6.701 1.00 0.00 98 LEU A C 5
ATOM 8343 O O . LEU A 1 98 ? 6.104 14.735 -6.270 1.00 0.00 98 LEU A O 5
ATOM 8359 N N . SER A 1 99 ? 5.625 12.567 -6.663 1.00 0.00 99 SER A N 5
ATOM 8360 C CA . SER A 1 99 ? 4.242 12.570 -6.143 1.00 0.00 99 SER A CA 5
ATOM 8361 C C . SER A 1 99 ? 3.366 13.671 -6.771 1.00 0.00 99 SER A C 5
ATOM 8362 O O . SER A 1 99 ? 2.929 14.615 -6.108 1.00 0.00 99 SER A O 5
ATOM 8370 N N . THR A 1 100 ? 3.119 13.550 -8.080 1.00 0.00 100 THR A N 5
ATOM 8371 C CA . THR A 1 100 ? 2.427 14.561 -8.914 1.00 0.00 100 THR A CA 5
ATOM 8372 C C . THR A 1 100 ? 0.949 14.793 -8.561 1.00 0.00 100 THR A C 5
ATOM 8373 O O . THR A 1 100 ? 0.391 15.831 -8.923 1.00 0.00 100 THR A O 5
ATOM 8384 N N . GLY A 1 101 ? 0.307 13.855 -7.852 1.00 0.00 101 GLY A N 5
ATOM 8385 C CA . GLY A 1 101 ? -1.104 13.933 -7.442 1.00 0.00 101 GLY A CA 5
ATOM 8386 C C . GLY A 1 101 ? -2.114 13.423 -8.482 1.00 0.00 101 GLY A C 5
ATOM 8387 O O . GLY A 1 101 ? -3.318 13.398 -8.213 1.00 0.00 101 GLY A O 5
ATOM 8391 N N . ASP A 1 102 ? -1.640 12.982 -9.650 1.00 0.00 102 ASP A N 5
ATOM 8392 C CA . ASP A 1 102 ? -2.435 12.242 -10.642 1.00 0.00 102 ASP A CA 5
ATOM 8393 C C . ASP A 1 102 ? -2.619 10.762 -10.240 1.00 0.00 102 ASP A C 5
ATOM 8394 O O . ASP A 1 102 ? -1.891 10.233 -9.391 1.00 0.00 102 ASP A O 5
ATOM 8403 N N . LEU A 1 103 ? -3.589 10.073 -10.858 1.00 0.00 103 LEU A N 5
ATOM 8404 C CA . LEU A 1 103 ? -3.837 8.647 -10.617 1.00 0.00 103 LEU A CA 5
ATOM 8405 C C . LEU A 1 103 ? -2.625 7.778 -10.990 1.00 0.00 103 LEU A C 5
ATOM 8406 O O . LEU A 1 103 ? -2.022 7.942 -12.055 1.00 0.00 103 LEU A O 5
ATOM 8422 N N . ALA A 1 104 ? -2.334 6.805 -10.124 1.00 0.00 104 ALA A N 5
ATOM 8423 C CA . ALA A 1 104 ? -1.423 5.692 -10.391 1.00 0.00 104 ALA A CA 5
ATOM 8424 C C . ALA A 1 104 ? -1.873 4.389 -9.687 1.00 0.00 104 ALA A C 5
ATOM 8425 O O . ALA A 1 104 ? -1.061 3.607 -9.184 1.00 0.00 104 ALA A O 5
ATOM 8432 N N . HIS A 1 105 ? -3.192 4.191 -9.595 1.00 0.00 105 HIS A N 5
ATOM 8433 C CA . HIS A 1 105 ? -3.843 3.247 -8.680 1.00 0.00 105 HIS A CA 5
ATOM 8434 C C . HIS A 1 105 ? -4.375 2.009 -9.417 1.00 0.00 105 HIS A C 5
ATOM 8435 O O . HIS A 1 105 ? -5.194 2.128 -10.329 1.00 0.00 105 HIS A O 5
ATOM 8449 N N . ASP A 1 106 ? -3.926 0.822 -8.989 1.00 0.00 106 ASP A N 5
ATOM 8450 C CA . ASP A 1 106 ? -4.353 -0.498 -9.489 1.00 0.00 106 ASP A CA 5
ATOM 8451 C C . ASP A 1 106 ? -4.215 -0.658 -11.021 1.00 0.00 106 ASP A C 5
ATOM 8452 O O . ASP A 1 106 ? -5.047 -1.279 -11.688 1.00 0.00 106 ASP A O 5
ATOM 8461 N N . GLU A 1 107 ? -3.163 -0.060 -11.597 1.00 0.00 107 GLU A N 5
ATOM 8462 C CA . GLU A 1 107 ? -2.991 0.030 -13.055 1.00 0.00 107 GLU A CA 5
ATOM 8463 C C . GLU A 1 107 ? -2.559 -1.292 -13.720 1.00 0.00 107 GLU A C 5
ATOM 8464 O O . GLU A 1 107 ? -2.912 -1.541 -14.879 1.00 0.00 107 GLU A O 5
ATOM 8476 N N . PHE A 1 108 ? -1.809 -2.132 -12.992 1.00 0.00 108 PHE A N 5
ATOM 8477 C CA . PHE A 1 108 ? -1.202 -3.388 -13.463 1.00 0.00 108 PHE A CA 5
ATOM 8478 C C . PHE A 1 108 ? -1.295 -4.508 -12.408 1.00 0.00 108 PHE A C 5
ATOM 8479 O O . PHE A 1 108 ? -0.943 -4.272 -11.227 1.00 0.00 108 PHE A O 5
ATOM 8496 N N . ALA A 1 1 ? -1.321 -0.212 0.364 1.00 0.00 1 ALA A N 6
ATOM 8497 C CA . ALA A 1 1 ? -0.639 -0.461 -0.937 1.00 0.00 1 ALA A CA 6
ATOM 8498 C C . ALA A 1 1 ? -0.392 -1.964 -1.170 1.00 0.00 1 ALA A C 6
ATOM 8499 O O . ALA A 1 1 ? -0.318 -2.738 -0.213 1.00 0.00 1 ALA A O 6
ATOM 8508 N N . VAL A 1 2 ? -0.252 -2.384 -2.438 1.00 0.00 2 VAL A N 6
ATOM 8509 C CA . VAL A 1 2 ? 0.022 -3.782 -2.848 1.00 0.00 2 VAL A CA 6
ATOM 8510 C C . VAL A 1 2 ? 1.143 -3.825 -3.895 1.00 0.00 2 VAL A C 6
ATOM 8511 O O . VAL A 1 2 ? 1.059 -3.162 -4.928 1.00 0.00 2 VAL A O 6
ATOM 8524 N N . GLU A 1 3 ? 2.164 -4.647 -3.644 1.00 0.00 3 GLU A N 6
ATOM 8525 C CA . GLU A 1 3 ? 3.253 -5.000 -4.575 1.00 0.00 3 GLU A CA 6
ATOM 8526 C C . GLU A 1 3 ? 3.597 -6.499 -4.453 1.00 0.00 3 GLU A C 6
ATOM 8527 O O . GLU A 1 3 ? 3.548 -7.069 -3.357 1.00 0.00 3 GLU A O 6
ATOM 8539 N N . VAL A 1 4 ? 3.955 -7.136 -5.575 1.00 0.00 4 VAL A N 6
ATOM 8540 C CA . VAL A 1 4 ? 4.329 -8.561 -5.666 1.00 0.00 4 VAL A CA 6
ATOM 8541 C C . VAL A 1 4 ? 5.545 -8.705 -6.594 1.00 0.00 4 VAL A C 6
ATOM 8542 O O . VAL A 1 4 ? 5.688 -7.943 -7.552 1.00 0.00 4 VAL A O 6
ATOM 8555 N N . GLU A 1 5 ? 6.412 -9.692 -6.344 1.00 0.00 5 GLU A N 6
ATOM 8556 C CA . GLU A 1 5 ? 7.648 -9.949 -7.110 1.00 0.00 5 GLU A CA 6
ATOM 8557 C C . GLU A 1 5 ? 7.376 -10.644 -8.468 1.00 0.00 5 GLU A C 6
ATOM 8558 O O . GLU A 1 5 ? 7.915 -11.710 -8.778 1.00 0.00 5 GLU A O 6
ATOM 8570 N N . VAL A 1 6 ? 6.489 -10.046 -9.272 1.00 0.00 6 VAL A N 6
ATOM 8571 C CA . VAL A 1 6 ? 6.009 -10.563 -10.564 1.00 0.00 6 VAL A CA 6
ATOM 8572 C C . VAL A 1 6 ? 7.065 -10.458 -11.685 1.00 0.00 6 VAL A C 6
ATOM 8573 O O . VAL A 1 6 ? 7.374 -11.496 -12.281 1.00 0.00 6 VAL A O 6
ATOM 8586 N N . PRO A 1 7 ? 7.646 -9.277 -12.000 1.00 0.00 7 PRO A N 6
ATOM 8587 C CA . PRO A 1 7 ? 8.676 -9.155 -13.035 1.00 0.00 7 PRO A CA 6
ATOM 8588 C C . PRO A 1 7 ? 10.081 -9.542 -12.532 1.00 0.00 7 PRO A C 6
ATOM 8589 O O . PRO A 1 7 ? 10.328 -9.696 -11.334 1.00 0.00 7 PRO A O 6
ATOM 8600 N N . GLY A 1 8 ? 11.014 -9.659 -13.480 1.00 0.00 8 GLY A N 6
ATOM 8601 C CA . GLY A 1 8 ? 12.444 -9.912 -13.237 1.00 0.00 8 GLY A CA 6
ATOM 8602 C C . GLY A 1 8 ? 13.105 -10.767 -14.328 1.00 0.00 8 GLY A C 6
ATOM 8603 O O . GLY A 1 8 ? 12.479 -11.685 -14.861 1.00 0.00 8 GLY A O 6
ATOM 8607 N N . LEU A 1 9 ? 14.369 -10.466 -14.667 1.00 0.00 9 LEU A N 6
ATOM 8608 C CA . LEU A 1 9 ? 15.171 -11.233 -15.639 1.00 0.00 9 LEU A CA 6
ATOM 8609 C C . LEU A 1 9 ? 16.670 -11.341 -15.269 1.00 0.00 9 LEU A C 6
ATOM 8610 O O . LEU A 1 9 ? 17.533 -11.382 -16.147 1.00 0.00 9 LEU A O 6
ATOM 8626 N N . LEU A 1 10 ? 16.981 -11.424 -13.963 1.00 0.00 10 LEU A N 6
ATOM 8627 C CA . LEU A 1 10 ? 18.342 -11.701 -13.487 1.00 0.00 10 LEU A CA 6
ATOM 8628 C C . LEU A 1 10 ? 18.798 -13.050 -14.051 1.00 0.00 10 LEU A C 6
ATOM 8629 O O . LEU A 1 10 ? 18.165 -14.082 -13.806 1.00 0.00 10 LEU A O 6
ATOM 8645 N N . THR A 1 11 ? 19.912 -13.026 -14.779 1.00 0.00 11 THR A N 6
ATOM 8646 C CA . THR A 1 11 ? 20.572 -14.221 -15.306 1.00 0.00 11 THR A CA 6
ATOM 8647 C C . THR A 1 11 ? 22.034 -14.257 -14.874 1.00 0.00 11 THR A C 6
ATOM 8648 O O . THR A 1 11 ? 22.724 -13.236 -14.838 1.00 0.00 11 THR A O 6
ATOM 8659 N N . ASP A 1 12 ? 22.510 -15.456 -14.550 1.00 0.00 12 ASP A N 6
ATOM 8660 C CA . ASP A 1 12 ? 23.899 -15.788 -14.248 1.00 0.00 12 ASP A CA 6
ATOM 8661 C C . ASP A 1 12 ? 24.780 -15.783 -15.516 1.00 0.00 12 ASP A C 6
ATOM 8662 O O . ASP A 1 12 ? 25.400 -16.786 -15.881 1.00 0.00 12 ASP A O 6
ATOM 8671 N N . HIS A 1 13 ? 24.864 -14.632 -16.197 1.00 0.00 13 HIS A N 6
ATOM 8672 C CA . HIS A 1 13 ? 25.781 -14.382 -17.321 1.00 0.00 13 HIS A CA 6
ATOM 8673 C C . HIS A 1 13 ? 27.208 -14.106 -16.802 1.00 0.00 13 HIS A C 6
ATOM 8674 O O . HIS A 1 13 ? 27.894 -13.174 -17.231 1.00 0.00 13 HIS A O 6
ATOM 8688 N N . THR A 1 14 ? 27.648 -14.908 -15.828 1.00 0.00 14 THR A N 6
ATOM 8689 C CA . THR A 1 14 ? 28.893 -14.737 -15.080 1.00 0.00 14 THR A CA 6
ATOM 8690 C C . THR A 1 14 ? 29.686 -16.052 -14.978 1.00 0.00 14 THR A C 6
ATOM 8691 O O . THR A 1 14 ? 29.109 -17.108 -14.708 1.00 0.00 14 THR A O 6
ATOM 8702 N N . VAL A 1 15 ? 31.007 -16.009 -15.226 1.00 0.00 15 VAL A N 6
ATOM 8703 C CA . VAL A 1 15 ? 31.882 -17.206 -15.371 1.00 0.00 15 VAL A CA 6
ATOM 8704 C C . VAL A 1 15 ? 33.213 -17.107 -14.598 1.00 0.00 15 VAL A C 6
ATOM 8705 O O . VAL A 1 15 ? 34.251 -17.624 -15.022 1.00 0.00 15 VAL A O 6
ATOM 8718 N N . SER A 1 16 ? 33.166 -16.467 -13.425 1.00 0.00 16 SER A N 6
ATOM 8719 C CA . SER A 1 16 ? 34.322 -16.186 -12.550 1.00 0.00 16 SER A CA 6
ATOM 8720 C C . SER A 1 16 ? 34.101 -16.726 -11.133 1.00 0.00 16 SER A C 6
ATOM 8721 O O . SER A 1 16 ? 32.966 -16.777 -10.670 1.00 0.00 16 SER A O 6
ATOM 8729 N N . SER A 1 17 ? 35.165 -17.069 -10.401 1.00 0.00 17 SER A N 6
ATOM 8730 C CA . SER A 1 17 ? 35.076 -17.542 -9.006 1.00 0.00 17 SER A CA 6
ATOM 8731 C C . SER A 1 17 ? 34.418 -16.522 -8.060 1.00 0.00 17 SER A C 6
ATOM 8732 O O . SER A 1 17 ? 33.637 -16.902 -7.184 1.00 0.00 17 SER A O 6
ATOM 8740 N N . ILE A 1 18 ? 34.672 -15.226 -8.277 1.00 0.00 18 ILE A N 6
ATOM 8741 C CA . ILE A 1 18 ? 34.000 -14.097 -7.605 1.00 0.00 18 ILE A CA 6
ATOM 8742 C C . ILE A 1 18 ? 32.766 -13.627 -8.383 1.00 0.00 18 ILE A C 6
ATOM 8743 O O . ILE A 1 18 ? 31.729 -13.375 -7.780 1.00 0.00 18 ILE A O 6
ATOM 8759 N N . GLY A 1 19 ? 32.810 -13.543 -9.716 1.00 0.00 19 GLY A N 6
ATOM 8760 C CA . GLY A 1 19 ? 31.667 -13.039 -10.498 1.00 0.00 19 GLY A CA 6
ATOM 8761 C C . GLY A 1 19 ? 30.438 -13.961 -10.481 1.00 0.00 19 GLY A C 6
ATOM 8762 O O . GLY A 1 19 ? 29.305 -13.481 -10.525 1.00 0.00 19 GLY A O 6
ATOM 8766 N N . HIS A 1 20 ? 30.635 -15.275 -10.335 1.00 0.00 20 HIS A N 6
ATOM 8767 C CA . HIS A 1 20 ? 29.550 -16.242 -10.108 1.00 0.00 20 HIS A CA 6
ATOM 8768 C C . HIS A 1 20 ? 28.913 -16.053 -8.722 1.00 0.00 20 HIS A C 6
ATOM 8769 O O . HIS A 1 20 ? 27.694 -16.131 -8.582 1.00 0.00 20 HIS A O 6
ATOM 8783 N N . ASP A 1 21 ? 29.717 -15.729 -7.703 1.00 0.00 21 ASP A N 6
ATOM 8784 C CA . ASP A 1 21 ? 29.213 -15.451 -6.358 1.00 0.00 21 ASP A CA 6
ATOM 8785 C C . ASP A 1 21 ? 28.497 -14.095 -6.302 1.00 0.00 21 ASP A C 6
ATOM 8786 O O . ASP A 1 21 ? 27.477 -13.991 -5.621 1.00 0.00 21 ASP A O 6
ATOM 8795 N N . PHE A 1 22 ? 28.956 -13.071 -7.045 1.00 0.00 22 PHE A N 6
ATOM 8796 C CA . PHE A 1 22 ? 28.266 -11.775 -7.132 1.00 0.00 22 PHE A CA 6
ATOM 8797 C C . PHE A 1 22 ? 26.822 -11.949 -7.589 1.00 0.00 22 PHE A C 6
ATOM 8798 O O . PHE A 1 22 ? 25.937 -11.344 -6.999 1.00 0.00 22 PHE A O 6
ATOM 8815 N N . TYR A 1 23 ? 26.570 -12.799 -8.592 1.00 0.00 23 TYR A N 6
ATOM 8816 C CA . TYR A 1 23 ? 25.209 -13.088 -9.056 1.00 0.00 23 TYR A CA 6
ATOM 8817 C C . TYR A 1 23 ? 24.290 -13.524 -7.902 1.00 0.00 23 TYR A C 6
ATOM 8818 O O . TYR A 1 23 ? 23.252 -12.900 -7.666 1.00 0.00 23 TYR A O 6
ATOM 8836 N N . ARG A 1 24 ? 24.709 -14.552 -7.148 1.00 0.00 24 ARG A N 6
ATOM 8837 C CA . ARG A 1 24 ? 23.925 -15.142 -6.048 1.00 0.00 24 ARG A CA 6
ATOM 8838 C C . ARG A 1 24 ? 23.776 -14.172 -4.874 1.00 0.00 24 ARG A C 6
ATOM 8839 O O . ARG A 1 24 ? 22.682 -13.991 -4.346 1.00 0.00 24 ARG A O 6
ATOM 8860 N N . ALA A 1 25 ? 24.871 -13.512 -4.495 1.00 0.00 25 ALA A N 6
ATOM 8861 C CA . ALA A 1 25 ? 24.883 -12.538 -3.409 1.00 0.00 25 ALA A CA 6
ATOM 8862 C C . ALA A 1 25 ? 24.041 -11.295 -3.731 1.00 0.00 25 ALA A C 6
ATOM 8863 O O . ALA A 1 25 ? 23.280 -10.843 -2.883 1.00 0.00 25 ALA A O 6
ATOM 8870 N N . PHE A 1 26 ? 24.125 -10.757 -4.950 1.00 0.00 26 PHE A N 6
ATOM 8871 C CA . PHE A 1 26 ? 23.309 -9.625 -5.384 1.00 0.00 26 PHE A CA 6
ATOM 8872 C C . PHE A 1 26 ? 21.821 -9.994 -5.346 1.00 0.00 26 PHE A C 6
ATOM 8873 O O . PHE A 1 26 ? 21.039 -9.298 -4.704 1.00 0.00 26 PHE A O 6
ATOM 8890 N N . SER A 1 27 ? 21.424 -11.107 -5.973 1.00 0.00 27 SER A N 6
ATOM 8891 C CA . SER A 1 27 ? 20.013 -11.521 -6.058 1.00 0.00 27 SER A CA 6
ATOM 8892 C C . SER A 1 27 ? 19.405 -11.873 -4.690 1.00 0.00 27 SER A C 6
ATOM 8893 O O . SER A 1 27 ? 18.211 -11.651 -4.476 1.00 0.00 27 SER A O 6
ATOM 8901 N N . ASP A 1 28 ? 20.218 -12.339 -3.735 1.00 0.00 28 ASP A N 6
ATOM 8902 C CA . ASP A 1 28 ? 19.809 -12.602 -2.351 1.00 0.00 28 ASP A CA 6
ATOM 8903 C C . ASP A 1 28 ? 19.387 -11.330 -1.586 1.00 0.00 28 ASP A C 6
ATOM 8904 O O . ASP A 1 28 ? 18.490 -11.413 -0.742 1.00 0.00 28 ASP A O 6
ATOM 8913 N N . LYS A 1 29 ? 19.997 -10.162 -1.871 1.00 0.00 29 LYS A N 6
ATOM 8914 C CA . LYS A 1 29 ? 19.637 -8.864 -1.251 1.00 0.00 29 LYS A CA 6
ATOM 8915 C C . LYS A 1 29 ? 18.967 -7.845 -2.195 1.00 0.00 29 LYS A C 6
ATOM 8916 O O . LYS A 1 29 ? 18.612 -6.748 -1.761 1.00 0.00 29 LYS A O 6
ATOM 8935 N N . TRP A 1 30 ? 18.744 -8.199 -3.460 1.00 0.00 30 TRP A N 6
ATOM 8936 C CA . TRP A 1 30 ? 18.084 -7.343 -4.451 1.00 0.00 30 TRP A CA 6
ATOM 8937 C C . TRP A 1 30 ? 16.627 -7.009 -4.074 1.00 0.00 30 TRP A C 6
ATOM 8938 O O . TRP A 1 30 ? 15.833 -7.892 -3.733 1.00 0.00 30 TRP A O 6
ATOM 8959 N N . GLU A 1 31 ? 16.281 -5.723 -4.158 1.00 0.00 31 GLU A N 6
ATOM 8960 C CA . GLU A 1 31 ? 14.937 -5.167 -3.959 1.00 0.00 31 GLU A CA 6
ATOM 8961 C C . GLU A 1 31 ? 14.848 -3.808 -4.681 1.00 0.00 31 GLU A C 6
ATOM 8962 O O . GLU A 1 31 ? 15.795 -3.017 -4.622 1.00 0.00 31 GLU A O 6
ATOM 8974 N N . SER A 1 32 ? 13.735 -3.530 -5.372 1.00 0.00 32 SER A N 6
ATOM 8975 C CA . SER A 1 32 ? 13.569 -2.305 -6.176 1.00 0.00 32 SER A CA 6
ATOM 8976 C C . SER A 1 32 ? 12.110 -1.840 -6.322 1.00 0.00 32 SER A C 6
ATOM 8977 O O . SER A 1 32 ? 11.171 -2.627 -6.178 1.00 0.00 32 SER A O 6
ATOM 8985 N N . ASP A 1 33 ? 11.924 -0.543 -6.608 1.00 0.00 33 ASP A N 6
ATOM 8986 C CA . ASP A 1 33 ? 10.597 0.084 -6.776 1.00 0.00 33 ASP A CA 6
ATOM 8987 C C . ASP A 1 33 ? 10.089 0.097 -8.236 1.00 0.00 33 ASP A C 6
ATOM 8988 O O . ASP A 1 33 ? 8.887 0.239 -8.477 1.00 0.00 33 ASP A O 6
ATOM 8997 N N . TYR A 1 34 ? 10.993 -0.068 -9.212 1.00 0.00 34 TYR A N 6
ATOM 8998 C CA . TYR A 1 34 ? 10.687 -0.157 -10.646 1.00 0.00 34 TYR A CA 6
ATOM 8999 C C . TYR A 1 34 ? 10.411 -1.614 -11.088 1.00 0.00 34 TYR A C 6
ATOM 9000 O O . TYR A 1 34 ? 10.240 -2.517 -10.267 1.00 0.00 34 TYR A O 6
ATOM 9018 N N . THR A 1 35 ? 10.364 -1.858 -12.403 1.00 0.00 35 THR A N 6
ATOM 9019 C CA . THR A 1 35 ? 9.998 -3.150 -13.020 1.00 0.00 35 THR A CA 6
ATOM 9020 C C . THR A 1 35 ? 11.082 -4.238 -12.880 1.00 0.00 35 THR A C 6
ATOM 9021 O O . THR A 1 35 ? 10.856 -5.378 -13.264 1.00 0.00 35 THR A O 6
ATOM 9032 N N . GLY A 1 36 ? 12.269 -3.927 -12.341 1.00 0.00 36 GLY A N 6
ATOM 9033 C CA . GLY A 1 36 ? 13.289 -4.926 -11.973 1.00 0.00 36 GLY A CA 6
ATOM 9034 C C . GLY A 1 36 ? 13.878 -5.737 -13.128 1.00 0.00 36 GLY A C 6
ATOM 9035 O O . GLY A 1 36 ? 14.369 -6.847 -12.931 1.00 0.00 36 GLY A O 6
ATOM 9039 N N . ASN A 1 37 ? 13.836 -5.209 -14.353 1.00 0.00 37 ASN A N 6
ATOM 9040 C CA . ASN A 1 37 ? 14.302 -5.912 -15.554 1.00 0.00 37 ASN A CA 6
ATOM 9041 C C . ASN A 1 37 ? 15.819 -5.763 -15.768 1.00 0.00 37 ASN A C 6
ATOM 9042 O O . ASN A 1 37 ? 16.269 -5.128 -16.719 1.00 0.00 37 ASN A O 6
ATOM 9053 N N . LEU A 1 38 ? 16.607 -6.346 -14.869 1.00 0.00 38 LEU A N 6
ATOM 9054 C CA . LEU A 1 38 ? 18.078 -6.289 -14.874 1.00 0.00 38 LEU A CA 6
ATOM 9055 C C . LEU A 1 38 ? 18.766 -7.656 -14.946 1.00 0.00 38 LEU A C 6
ATOM 9056 O O . LEU A 1 38 ? 18.241 -8.640 -14.434 1.00 0.00 38 LEU A O 6
ATOM 9072 N N . THR A 1 39 ? 19.973 -7.695 -15.513 1.00 0.00 39 THR A N 6
ATOM 9073 C CA . THR A 1 39 ? 20.850 -8.875 -15.539 1.00 0.00 39 THR A CA 6
ATOM 9074 C C . THR A 1 39 ? 22.305 -8.509 -15.223 1.00 0.00 39 THR A C 6
ATOM 9075 O O . THR A 1 39 ? 22.696 -7.342 -15.292 1.00 0.00 39 THR A O 6
ATOM 9086 N N . ILE A 1 40 ? 23.108 -9.503 -14.837 1.00 0.00 40 ILE A N 6
ATOM 9087 C CA . ILE A 1 40 ? 24.474 -9.342 -14.317 1.00 0.00 40 ILE A CA 6
ATOM 9088 C C . ILE A 1 40 ? 25.445 -10.046 -15.261 1.00 0.00 40 ILE A C 6
ATOM 9089 O O . ILE A 1 40 ? 25.305 -11.234 -15.536 1.00 0.00 40 ILE A O 6
ATOM 9105 N N . ASN A 1 41 ? 26.461 -9.315 -15.710 1.00 0.00 41 ASN A N 6
ATOM 9106 C CA . ASN A 1 41 ? 27.456 -9.768 -16.673 1.00 0.00 41 ASN A CA 6
ATOM 9107 C C . ASN A 1 41 ? 28.844 -9.624 -16.033 1.00 0.00 41 ASN A C 6
ATOM 9108 O O . ASN A 1 41 ? 29.071 -8.654 -15.309 1.00 0.00 41 ASN A O 6
ATOM 9119 N N . GLU A 1 42 ? 29.786 -10.531 -16.293 1.00 0.00 42 GLU A N 6
ATOM 9120 C CA . GLU A 1 42 ? 31.187 -10.336 -15.889 1.00 0.00 42 GLU A CA 6
ATOM 9121 C C . GLU A 1 42 ? 32.190 -10.601 -17.021 1.00 0.00 42 GLU A C 6
ATOM 9122 O O . GLU A 1 42 ? 31.920 -11.404 -17.919 1.00 0.00 42 GLU A O 6
ATOM 9134 N N . ARG A 1 43 ? 33.355 -9.941 -16.961 1.00 0.00 43 ARG A N 6
ATOM 9135 C CA . ARG A 1 43 ? 34.510 -10.233 -17.819 1.00 0.00 43 ARG A CA 6
ATOM 9136 C C . ARG A 1 43 ? 35.690 -10.714 -16.958 1.00 0.00 43 ARG A C 6
ATOM 9137 O O . ARG A 1 43 ? 36.191 -9.923 -16.149 1.00 0.00 43 ARG A O 6
ATOM 9158 N N . PRO A 1 44 ? 36.157 -11.961 -17.148 1.00 0.00 44 PRO A N 6
ATOM 9159 C CA . PRO A 1 44 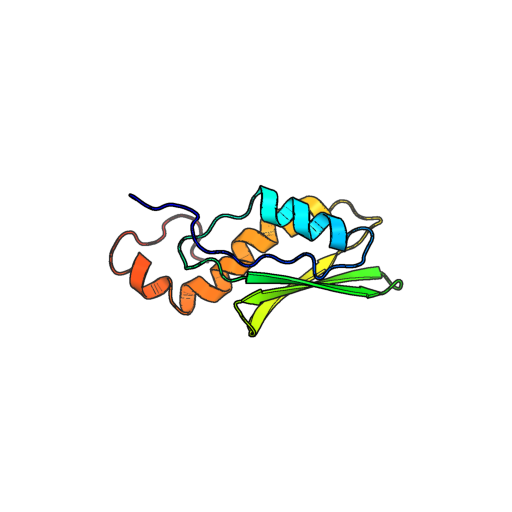? 37.231 -12.535 -16.350 1.00 0.00 44 PRO A CA 6
ATOM 9160 C C . PRO A 1 44 ? 38.589 -12.018 -16.845 1.00 0.00 44 PRO A C 6
ATOM 9161 O O . PRO A 1 44 ? 38.922 -12.135 -18.029 1.00 0.00 44 PRO A O 6
ATOM 9172 N N . SER A 1 45 ? 39.375 -11.444 -15.932 1.00 0.00 45 SER A N 6
ATOM 9173 C CA . SER A 1 45 ? 40.609 -10.713 -16.238 1.00 0.00 45 SER A CA 6
ATOM 9174 C C . SER A 1 45 ? 41.672 -11.015 -15.180 1.00 0.00 45 SER A C 6
ATOM 9175 O O . SER A 1 45 ? 41.784 -10.317 -14.170 1.00 0.00 45 SER A O 6
ATOM 9183 N N . ALA A 1 46 ? 42.476 -12.057 -15.412 1.00 0.00 46 ALA A N 6
ATOM 9184 C CA . ALA A 1 46 ? 43.386 -12.648 -14.418 1.00 0.00 46 ALA A CA 6
ATOM 9185 C C . ALA A 1 46 ? 44.506 -11.715 -13.904 1.00 0.00 46 ALA A C 6
ATOM 9186 O O . ALA A 1 46 ? 45.141 -12.009 -12.887 1.00 0.00 46 ALA A O 6
ATOM 9193 N N . ARG A 1 47 ? 44.693 -10.552 -14.546 1.00 0.00 47 ARG A N 6
ATOM 9194 C CA . ARG A 1 47 ? 45.483 -9.416 -14.032 1.00 0.00 47 ARG A CA 6
ATOM 9195 C C . ARG A 1 47 ? 45.033 -8.927 -12.643 1.00 0.00 47 ARG A C 6
ATOM 9196 O O . ARG A 1 47 ? 45.858 -8.394 -11.900 1.00 0.00 47 ARG A O 6
ATOM 9217 N N . ALA A 1 48 ? 43.747 -9.091 -12.299 1.00 0.00 48 ALA A N 6
ATOM 9218 C CA . ALA A 1 48 ? 43.162 -8.585 -11.051 1.00 0.00 48 ALA A CA 6
ATOM 9219 C C . ALA A 1 48 ? 41.927 -9.349 -10.513 1.00 0.00 48 ALA A C 6
ATOM 9220 O O . ALA A 1 48 ? 41.709 -9.338 -9.301 1.00 0.00 48 ALA A O 6
ATOM 9227 N N . GLY A 1 49 ? 41.112 -9.998 -11.358 1.00 0.00 49 GLY A N 6
ATOM 9228 C CA . GLY A 1 49 ? 39.858 -10.653 -10.945 1.00 0.00 49 GLY A CA 6
ATOM 9229 C C . GLY A 1 49 ? 38.789 -10.626 -12.042 1.00 0.00 49 GLY A C 6
ATOM 9230 O O . GLY A 1 49 ? 38.967 -11.255 -13.087 1.00 0.00 49 GLY A O 6
ATOM 9234 N N . SER A 1 50 ? 37.688 -9.904 -11.822 1.00 0.00 50 SER A N 6
ATOM 9235 C CA . SER A 1 50 ? 36.599 -9.740 -12.799 1.00 0.00 50 SER A CA 6
ATOM 9236 C C . SER A 1 50 ? 36.085 -8.302 -12.890 1.00 0.00 50 SER A C 6
ATOM 9237 O O . SER A 1 50 ? 35.952 -7.598 -11.887 1.00 0.00 50 SER A O 6
ATOM 9245 N N . TRP A 1 51 ? 35.708 -7.876 -14.099 1.00 0.00 51 TRP A N 6
ATOM 9246 C CA . TRP A 1 51 ? 34.794 -6.744 -14.267 1.00 0.00 51 TRP A CA 6
ATOM 9247 C C . TRP A 1 51 ? 33.372 -7.241 -14.049 1.00 0.00 51 TRP A C 6
ATOM 9248 O O . TRP A 1 51 ? 33.008 -8.246 -14.646 1.00 0.00 51 TRP A O 6
ATOM 9269 N N . ILE A 1 52 ? 32.563 -6.534 -13.263 1.00 0.00 52 ILE A N 6
ATOM 9270 C CA . ILE A 1 52 ? 31.119 -6.763 -13.115 1.00 0.00 52 ILE A CA 6
ATOM 9271 C C . ILE A 1 52 ? 30.367 -5.611 -13.767 1.00 0.00 52 ILE A C 6
ATOM 9272 O O . ILE A 1 52 ? 30.657 -4.451 -13.483 1.00 0.00 52 ILE A O 6
ATOM 9288 N N . THR A 1 53 ? 29.369 -5.933 -14.588 1.00 0.00 53 THR A N 6
ATOM 9289 C CA . THR A 1 53 ? 28.582 -4.969 -15.368 1.00 0.00 53 THR A CA 6
ATOM 9290 C C . THR A 1 53 ? 27.110 -5.364 -15.313 1.00 0.00 53 THR A C 6
ATOM 9291 O O . THR A 1 53 ? 26.723 -6.419 -15.815 1.00 0.00 53 THR A O 6
ATOM 9302 N N . ILE A 1 54 ? 26.272 -4.524 -14.709 1.00 0.00 54 ILE A N 6
ATOM 9303 C CA . ILE A 1 54 ? 24.823 -4.744 -14.605 1.00 0.00 54 ILE A CA 6
ATOM 9304 C C . ILE A 1 54 ? 24.106 -3.927 -15.679 1.00 0.00 54 ILE A C 6
ATOM 9305 O O . ILE A 1 54 ? 24.343 -2.726 -15.850 1.00 0.00 54 ILE A O 6
ATOM 9321 N N . THR A 1 55 ? 23.222 -4.600 -16.412 1.00 0.00 55 THR A N 6
ATOM 9322 C CA . THR A 1 55 ? 22.451 -4.031 -17.522 1.00 0.00 55 THR A CA 6
ATOM 9323 C C . THR A 1 55 ? 20.949 -4.122 -17.248 1.00 0.00 55 THR A C 6
ATOM 9324 O O . THR A 1 55 ? 20.467 -5.127 -16.729 1.00 0.00 55 THR A O 6
ATOM 9335 N N . VAL A 1 56 ? 20.195 -3.071 -17.589 1.00 0.00 56 VAL A N 6
ATOM 9336 C CA . VAL A 1 56 ? 18.720 -3.030 -17.548 1.00 0.00 56 VAL A CA 6
ATOM 9337 C C . VAL A 1 56 ? 18.197 -3.221 -18.968 1.00 0.00 56 VAL A C 6
ATOM 9338 O O . VAL A 1 56 ? 18.473 -2.410 -19.848 1.00 0.00 56 VAL A O 6
ATOM 9351 N N . ASN A 1 57 ? 17.480 -4.324 -19.189 1.00 0.00 57 ASN A N 6
ATOM 9352 C CA . ASN A 1 57 ? 17.059 -4.886 -20.485 1.00 0.00 57 ASN A CA 6
ATOM 9353 C C . ASN A 1 57 ? 18.230 -5.149 -21.458 1.00 0.00 57 ASN A C 6
ATOM 9354 O O . ASN A 1 57 ? 18.610 -6.298 -21.684 1.00 0.00 57 ASN A O 6
ATOM 9365 N N . GLN A 1 58 ? 18.796 -4.076 -22.016 1.00 0.00 58 GLN A N 6
ATOM 9366 C CA . GLN A 1 58 ? 19.905 -4.069 -22.983 1.00 0.00 58 GLN A CA 6
ATOM 9367 C C . GLN A 1 58 ? 20.898 -2.900 -22.780 1.00 0.00 58 GLN A C 6
ATOM 9368 O O . GLN A 1 58 ? 21.789 -2.695 -23.606 1.00 0.00 58 GLN A O 6
ATOM 9382 N N . ASP A 1 59 ? 20.754 -2.124 -21.698 1.00 0.00 59 ASP A N 6
ATOM 9383 C CA . ASP A 1 59 ? 21.510 -0.887 -21.439 1.00 0.00 59 ASP A CA 6
ATOM 9384 C C . ASP A 1 59 ? 22.335 -0.994 -20.151 1.00 0.00 59 ASP A C 6
ATOM 9385 O O . ASP A 1 59 ? 21.805 -1.371 -19.107 1.00 0.00 59 ASP A O 6
ATOM 9394 N N . VAL A 1 60 ? 23.626 -0.648 -20.186 1.00 0.00 60 VAL A N 6
ATOM 9395 C CA . VAL A 1 60 ? 24.465 -0.600 -18.973 1.00 0.00 60 VAL A CA 6
ATOM 9396 C C . VAL A 1 60 ? 24.115 0.611 -18.104 1.00 0.00 60 VAL A C 6
ATOM 9397 O O . VAL A 1 60 ? 23.909 1.714 -18.612 1.00 0.00 60 VAL A O 6
ATOM 9410 N N . ILE A 1 61 ? 24.065 0.393 -16.785 1.00 0.00 61 ILE A N 6
ATOM 9411 C CA . ILE A 1 61 ? 23.796 1.448 -15.792 1.00 0.00 61 ILE A CA 6
ATOM 9412 C C . ILE A 1 61 ? 24.819 1.514 -14.655 1.00 0.00 61 ILE A C 6
ATOM 9413 O O . ILE A 1 61 ? 25.024 2.590 -14.095 1.00 0.00 61 ILE A O 6
ATOM 9429 N N . PHE A 1 62 ? 25.472 0.397 -14.318 1.00 0.00 62 PHE A N 6
ATOM 9430 C CA . PHE A 1 62 ? 26.536 0.367 -13.315 1.00 0.00 62 PHE A CA 6
ATOM 9431 C C . PHE A 1 62 ? 27.545 -0.737 -13.628 1.00 0.00 62 PHE A C 6
ATOM 9432 O O . PHE A 1 62 ? 27.191 -1.799 -14.144 1.00 0.00 62 PHE A O 6
ATOM 9449 N N . GLN A 1 63 ? 28.811 -0.477 -13.314 1.00 0.00 63 GLN A N 6
ATOM 9450 C CA . GLN A 1 63 ? 29.897 -1.446 -13.439 1.00 0.00 63 GLN A CA 6
ATOM 9451 C C . GLN A 1 63 ? 31.053 -1.145 -12.473 1.00 0.00 63 GLN A C 6
ATOM 9452 O O . GLN A 1 63 ? 31.342 0.014 -12.173 1.00 0.00 63 GLN A O 6
ATOM 9466 N N . THR A 1 64 ? 31.716 -2.197 -11.985 1.00 0.00 64 THR A N 6
ATOM 9467 C CA . THR A 1 64 ? 32.814 -2.119 -11.004 1.00 0.00 64 THR A CA 6
ATOM 9468 C C . THR A 1 64 ? 33.757 -3.323 -11.107 1.00 0.00 64 THR A C 6
ATOM 9469 O O . THR A 1 64 ? 33.405 -4.345 -11.698 1.00 0.00 64 THR A O 6
ATOM 9480 N N . PHE A 1 65 ? 34.955 -3.223 -10.532 1.00 0.00 65 PHE A N 6
ATOM 9481 C CA . PHE A 1 65 ? 35.939 -4.306 -10.511 1.00 0.00 65 PHE A CA 6
ATOM 9482 C C . PHE A 1 65 ? 35.852 -5.114 -9.202 1.00 0.00 65 PHE A C 6
ATOM 9483 O O . PHE A 1 65 ? 35.870 -4.539 -8.110 1.00 0.00 65 PHE A O 6
ATOM 9500 N N . LEU A 1 66 ? 35.779 -6.444 -9.306 1.00 0.00 66 LEU A N 6
ATOM 9501 C CA . LEU A 1 66 ? 35.883 -7.381 -8.186 1.00 0.00 66 LEU A CA 6
ATOM 9502 C C . LEU A 1 66 ? 37.271 -8.033 -8.119 1.00 0.00 66 LEU A C 6
ATOM 9503 O O . LEU A 1 66 ? 37.854 -8.405 -9.139 1.00 0.00 66 LEU A O 6
ATOM 9519 N N . PHE A 1 67 ? 37.752 -8.241 -6.891 1.00 0.00 67 PHE A N 6
ATOM 9520 C CA . PHE A 1 67 ? 39.062 -8.841 -6.597 1.00 0.00 67 PHE A CA 6
ATOM 9521 C C . PHE A 1 67 ? 38.917 -10.069 -5.667 1.00 0.00 67 PHE A C 6
ATOM 9522 O O . PHE A 1 67 ? 38.227 -9.978 -4.651 1.00 0.00 67 PHE A O 6
ATOM 9539 N N . PRO A 1 68 ? 39.564 -11.215 -5.976 1.00 0.00 68 PRO A N 6
ATOM 9540 C CA . PRO A 1 68 ? 39.400 -12.470 -5.228 1.00 0.00 68 PRO A CA 6
ATOM 9541 C C . PRO A 1 68 ? 40.222 -12.536 -3.925 1.00 0.00 68 PRO A C 6
ATOM 9542 O O . PRO A 1 68 ? 39.799 -13.191 -2.972 1.00 0.00 68 PRO A O 6
ATOM 9553 N N . LEU A 1 69 ? 41.383 -11.859 -3.867 1.00 0.00 69 LEU A N 6
ATOM 9554 C CA . LEU A 1 69 ? 42.268 -11.837 -2.684 1.00 0.00 69 LEU A CA 6
ATOM 9555 C C . LEU A 1 69 ? 41.885 -10.749 -1.662 1.00 0.00 69 LEU A C 6
ATOM 9556 O O . LEU A 1 69 ? 42.324 -10.808 -0.509 1.00 0.00 69 LEU A O 6
ATOM 9572 N N . LYS A 1 70 ? 41.072 -9.763 -2.071 1.00 0.00 70 LYS A N 6
ATOM 9573 C CA . LYS A 1 70 ? 40.587 -8.662 -1.213 1.00 0.00 70 LYS A CA 6
ATOM 9574 C C . LYS A 1 70 ? 39.269 -9.024 -0.507 1.00 0.00 70 LYS A C 6
ATOM 9575 O O . LYS A 1 70 ? 38.560 -9.944 -0.920 1.00 0.00 70 LYS A O 6
ATOM 9594 N N . ARG A 1 71 ? 38.925 -8.262 0.542 1.00 0.00 71 ARG A N 6
ATOM 9595 C CA . ARG A 1 71 ? 37.724 -8.462 1.392 1.00 0.00 71 ARG A CA 6
ATOM 9596 C C . ARG A 1 71 ? 36.568 -7.483 1.140 1.00 0.00 71 ARG A C 6
ATOM 9597 O O . ARG A 1 71 ? 35.652 -7.383 1.954 1.00 0.00 71 ARG A O 6
ATOM 9618 N N . ASP A 1 72 ? 36.586 -6.772 0.012 1.00 0.00 72 ASP A N 6
ATOM 9619 C CA . ASP A 1 72 ? 35.526 -5.826 -0.375 1.00 0.00 72 ASP A CA 6
ATOM 9620 C C . ASP A 1 72 ? 34.278 -6.482 -0.969 1.00 0.00 72 ASP A C 6
ATOM 9621 O O . ASP A 1 72 ? 33.246 -5.823 -1.007 1.00 0.00 72 ASP A O 6
ATOM 9630 N N . PHE A 1 73 ? 34.337 -7.746 -1.410 1.00 0.00 73 PHE A N 6
ATOM 9631 C CA . PHE A 1 73 ? 33.283 -8.385 -2.216 1.00 0.00 73 PHE A CA 6
ATOM 9632 C C . PHE A 1 73 ? 31.870 -8.152 -1.659 1.00 0.00 73 PHE A C 6
ATOM 9633 O O . PHE A 1 73 ? 30.995 -7.687 -2.385 1.00 0.00 73 PHE A O 6
ATOM 9650 N N . GLU A 1 74 ? 31.655 -8.379 -0.359 1.00 0.00 74 GLU A N 6
ATOM 9651 C CA . GLU A 1 74 ? 30.337 -8.200 0.274 1.00 0.00 74 GLU A CA 6
ATOM 9652 C C . GLU A 1 74 ? 29.867 -6.739 0.213 1.00 0.00 74 GLU A C 6
ATOM 9653 O O . GLU A 1 74 ? 28.719 -6.446 -0.123 1.00 0.00 74 GLU A O 6
ATOM 9665 N N . LYS A 1 75 ? 30.796 -5.811 0.464 1.00 0.00 75 LYS A N 6
ATOM 9666 C CA . LYS A 1 75 ? 30.560 -4.363 0.434 1.00 0.00 75 LYS A CA 6
ATOM 9667 C C . LYS A 1 75 ? 30.253 -3.896 -0.989 1.00 0.00 75 LYS A C 6
ATOM 9668 O O . LYS A 1 75 ? 29.265 -3.202 -1.210 1.00 0.00 75 LYS A O 6
ATOM 9687 N N . THR A 1 76 ? 31.016 -4.374 -1.969 1.00 0.00 76 THR A N 6
ATOM 9688 C CA . THR A 1 76 ? 30.806 -4.132 -3.405 1.00 0.00 76 THR A CA 6
ATOM 9689 C C . THR A 1 76 ? 29.468 -4.694 -3.899 1.00 0.00 76 THR A C 6
ATOM 9690 O O . THR A 1 76 ? 28.771 -4.006 -4.643 1.00 0.00 76 THR A O 6
ATOM 9701 N N . VAL A 1 77 ? 29.037 -5.871 -3.428 1.00 0.00 77 VAL A N 6
ATOM 9702 C CA . VAL A 1 77 ? 27.691 -6.415 -3.704 1.00 0.00 77 VAL A CA 6
ATOM 9703 C C . VAL A 1 77 ? 26.614 -5.485 -3.147 1.00 0.00 77 VAL A C 6
ATOM 9704 O O . VAL A 1 77 ? 25.758 -5.039 -3.906 1.00 0.00 77 VAL A O 6
ATOM 9717 N N . VAL A 1 78 ? 26.669 -5.137 -1.856 1.00 0.00 78 VAL A N 6
ATOM 9718 C CA . VAL A 1 78 ? 25.648 -4.288 -1.206 1.00 0.00 78 VAL A CA 6
ATOM 9719 C C . VAL A 1 78 ? 25.591 -2.901 -1.849 1.00 0.00 78 VAL A C 6
ATOM 9720 O O . VAL A 1 78 ? 24.511 -2.364 -2.089 1.00 0.00 78 VAL A O 6
ATOM 9733 N N . ALA A 1 79 ? 26.745 -2.346 -2.215 1.00 0.00 79 ALA A N 6
ATOM 9734 C CA . ALA A 1 79 ? 26.844 -1.036 -2.846 1.00 0.00 79 ALA A CA 6
ATOM 9735 C C . ALA A 1 79 ? 26.300 -1.044 -4.281 1.00 0.00 79 ALA A C 6
ATOM 9736 O O . ALA A 1 79 ? 25.731 -0.050 -4.731 1.00 0.00 79 ALA A O 6
ATOM 9743 N N . ALA A 1 80 ? 26.427 -2.150 -5.018 1.00 0.00 80 ALA A N 6
ATOM 9744 C CA . ALA A 1 80 ? 25.851 -2.284 -6.357 1.00 0.00 80 ALA A CA 6
ATOM 9745 C C . ALA A 1 80 ? 24.315 -2.259 -6.333 1.00 0.00 80 ALA A C 6
ATOM 9746 O O . ALA A 1 80 ? 23.711 -1.793 -7.292 1.00 0.00 80 ALA A O 6
ATOM 9753 N N . LEU A 1 81 ? 23.676 -2.675 -5.233 1.00 0.00 81 LEU A N 6
ATOM 9754 C CA . LEU A 1 81 ? 22.210 -2.645 -5.093 1.00 0.00 81 LEU A CA 6
ATOM 9755 C C . LEU A 1 81 ? 21.703 -1.192 -5.161 1.00 0.00 81 LEU A C 6
ATOM 9756 O O . LEU A 1 81 ? 20.813 -0.863 -5.943 1.00 0.00 81 LEU A O 6
ATOM 9772 N N . ILE A 1 82 ? 22.348 -0.313 -4.384 1.00 0.00 82 ILE A N 6
ATOM 9773 C CA . ILE A 1 82 ? 22.043 1.125 -4.327 1.00 0.00 82 ILE A CA 6
ATOM 9774 C C . ILE A 1 82 ? 22.418 1.793 -5.656 1.00 0.00 82 ILE A C 6
ATOM 9775 O O . ILE A 1 82 ? 21.616 2.506 -6.248 1.00 0.00 82 ILE A O 6
ATOM 9791 N N . GLN A 1 83 ? 23.614 1.518 -6.183 1.00 0.00 83 GLN A N 6
ATOM 9792 C CA . GLN A 1 83 ? 24.103 2.162 -7.413 1.00 0.00 83 GLN A CA 6
ATOM 9793 C C . GLN A 1 83 ? 23.314 1.740 -8.666 1.00 0.00 83 GLN A C 6
ATOM 9794 O O . GLN A 1 83 ? 23.201 2.518 -9.613 1.00 0.00 83 GLN A O 6
ATOM 9808 N N . THR A 1 84 ? 22.699 0.553 -8.646 1.00 0.00 84 THR A N 6
ATOM 9809 C CA . THR A 1 84 ? 21.748 0.111 -9.677 1.00 0.00 84 THR A CA 6
ATOM 9810 C C . THR A 1 84 ? 20.495 0.985 -9.687 1.00 0.00 84 THR A C 6
ATOM 9811 O O . THR A 1 84 ? 20.101 1.453 -10.753 1.00 0.00 84 THR A O 6
ATOM 9822 N N . GLU A 1 85 ? 19.876 1.272 -8.532 1.00 0.00 85 GLU A N 6
ATOM 9823 C CA . GLU A 1 85 ? 18.703 2.157 -8.523 1.00 0.00 85 GLU A CA 6
ATOM 9824 C C . GLU A 1 85 ? 19.083 3.626 -8.744 1.00 0.00 85 GLU A C 6
ATOM 9825 O O . GLU A 1 85 ? 18.335 4.344 -9.394 1.00 0.00 85 GLU A O 6
ATOM 9837 N N . GLU A 1 86 ? 20.263 4.078 -8.309 1.00 0.00 86 GLU A N 6
ATOM 9838 C CA . GLU A 1 86 ? 20.693 5.476 -8.463 1.00 0.00 86 GLU A CA 6
ATOM 9839 C C . GLU A 1 86 ? 20.858 5.913 -9.923 1.00 0.00 86 GLU A C 6
ATOM 9840 O O . GLU A 1 86 ? 20.629 7.080 -10.241 1.00 0.00 86 GLU A O 6
ATOM 9852 N N . ALA A 1 87 ? 21.153 4.974 -10.830 1.00 0.00 87 ALA A N 6
ATOM 9853 C CA . ALA A 1 87 ? 21.071 5.214 -12.268 1.00 0.00 87 ALA A CA 6
ATOM 9854 C C . ALA A 1 87 ? 19.630 5.502 -12.718 1.00 0.00 87 ALA A C 6
ATOM 9855 O O . ALA A 1 87 ? 19.385 6.433 -13.475 1.00 0.00 87 ALA A O 6
ATOM 9862 N N . LEU A 1 88 ? 18.659 4.715 -12.237 1.00 0.00 88 LEU A N 6
ATOM 9863 C CA . LEU A 1 88 ? 17.250 4.783 -12.657 1.00 0.00 88 LEU A CA 6
ATOM 9864 C C . LEU A 1 88 ? 16.459 5.865 -11.914 1.00 0.00 88 LEU A C 6
ATOM 9865 O O . LEU A 1 88 ? 15.444 6.346 -12.421 1.00 0.00 88 LEU A O 6
ATOM 9881 N N . ASN A 1 89 ? 16.953 6.296 -10.755 1.00 0.00 89 ASN A N 6
ATOM 9882 C CA . ASN A 1 89 ? 16.341 7.278 -9.865 1.00 0.00 89 ASN A CA 6
ATOM 9883 C C . ASN A 1 89 ? 16.179 8.648 -10.525 1.00 0.00 89 ASN A C 6
ATOM 9884 O O . ASN A 1 89 ? 15.214 9.353 -10.245 1.00 0.00 89 ASN A O 6
ATOM 9895 N N . ARG A 1 90 ? 17.059 8.980 -11.476 1.00 0.00 90 ARG A N 6
ATOM 9896 C CA . ARG A 1 90 ? 16.996 10.218 -12.278 1.00 0.00 90 ARG A CA 6
ATOM 9897 C C . ARG A 1 90 ? 16.595 10.012 -13.755 1.00 0.00 90 ARG A C 6
ATOM 9898 O O . ARG A 1 90 ? 16.475 10.980 -14.499 1.00 0.00 90 ARG A O 6
ATOM 9919 N N . ARG A 1 91 ? 16.323 8.755 -14.149 1.00 0.00 91 ARG A N 6
ATOM 9920 C CA . ARG A 1 91 ? 15.745 8.370 -15.462 1.00 0.00 91 ARG A CA 6
ATOM 9921 C C . ARG A 1 91 ? 14.215 8.329 -15.426 1.00 0.00 91 ARG A C 6
ATOM 9922 O O . ARG A 1 91 ? 13.550 8.963 -16.240 1.00 0.00 91 ARG A O 6
ATOM 9943 N N . GLN A 1 92 ? 13.676 7.538 -14.488 1.00 0.00 92 GLN A N 6
ATOM 9944 C CA . GLN A 1 92 ? 12.257 7.142 -14.462 1.00 0.00 92 GLN A CA 6
ATOM 9945 C C . GLN A 1 92 ? 11.618 7.130 -13.073 1.00 0.00 92 GLN A C 6
ATOM 9946 O O . GLN A 1 92 ? 10.495 7.599 -12.925 1.00 0.00 92 GLN A O 6
ATOM 9960 N N . ILE A 1 93 ? 12.329 6.680 -12.031 1.00 0.00 93 ILE A N 6
ATOM 9961 C CA . ILE A 1 93 ? 11.749 6.587 -10.667 1.00 0.00 93 ILE A CA 6
ATOM 9962 C C . ILE A 1 93 ? 11.487 7.994 -10.092 1.00 0.00 93 ILE A C 6
ATOM 9963 O O . ILE A 1 93 ? 10.607 8.185 -9.256 1.00 0.00 93 ILE A O 6
ATOM 9979 N N . ASN A 1 94 ? 12.137 9.018 -10.657 1.00 0.00 94 ASN A N 6
ATOM 9980 C CA . ASN A 1 94 ? 11.845 10.433 -10.397 1.00 0.00 94 ASN A CA 6
ATOM 9981 C C . ASN A 1 94 ? 10.355 10.774 -10.620 1.00 0.00 94 ASN A C 6
ATOM 9982 O O . ASN A 1 94 ? 9.759 11.490 -9.821 1.00 0.00 94 ASN A O 6
ATOM 9993 N N . GLN A 1 95 ? 9.730 10.187 -11.652 1.00 0.00 95 GLN A N 6
ATOM 9994 C CA . GLN A 1 95 ? 8.308 10.375 -11.984 1.00 0.00 95 GLN A CA 6
ATOM 9995 C C . GLN A 1 95 ? 7.363 9.796 -10.916 1.00 0.00 95 GLN A C 6
ATOM 9996 O O . GLN A 1 95 ? 6.242 10.278 -10.757 1.00 0.00 95 GLN A O 6
ATOM 10010 N N . ALA A 1 96 ? 7.803 8.766 -10.185 1.00 0.00 96 ALA A N 6
ATOM 10011 C CA . ALA A 1 96 ? 7.044 8.141 -9.102 1.00 0.00 96 ALA A CA 6
ATOM 10012 C C . ALA A 1 96 ? 7.261 8.852 -7.752 1.00 0.00 96 ALA A C 6
ATOM 10013 O O . ALA A 1 96 ? 6.302 9.052 -7.005 1.00 0.00 96 ALA A O 6
ATOM 10020 N N . LEU A 1 97 ? 8.503 9.261 -7.443 1.00 0.00 97 LEU A N 6
ATOM 10021 C CA . LEU A 1 97 ? 8.838 9.871 -6.144 1.00 0.00 97 LEU A CA 6
ATOM 10022 C C . LEU A 1 97 ? 8.447 11.354 -6.028 1.00 0.00 97 LEU A C 6
ATOM 10023 O O . LEU A 1 97 ? 8.146 11.826 -4.930 1.00 0.00 97 LEU A O 6
ATOM 10039 N N . LEU A 1 98 ? 8.441 12.084 -7.151 1.00 0.00 98 LEU A N 6
ATOM 10040 C CA . LEU A 1 98 ? 8.116 13.519 -7.194 1.00 0.00 98 LEU A CA 6
ATOM 10041 C C . LEU A 1 98 ? 6.649 13.791 -6.810 1.00 0.00 98 LEU A C 6
ATOM 10042 O O . LEU A 1 98 ? 6.392 14.584 -5.901 1.00 0.00 98 LEU A O 6
ATOM 10058 N N . SER A 1 99 ? 5.697 13.112 -7.460 1.00 0.00 99 SER A N 6
ATOM 10059 C CA . SER A 1 99 ? 4.288 13.083 -7.047 1.00 0.00 99 SER A CA 6
ATOM 10060 C C . SER A 1 99 ? 3.570 11.821 -7.548 1.00 0.00 99 SER A C 6
ATOM 10061 O O . SER A 1 99 ? 3.263 10.936 -6.745 1.00 0.00 99 SER A O 6
ATOM 10069 N N . THR A 1 100 ? 3.318 11.726 -8.859 1.00 0.00 100 THR A N 6
ATOM 10070 C CA . THR A 1 100 ? 2.689 10.593 -9.553 1.00 0.00 100 THR A CA 6
ATOM 10071 C C . THR A 1 100 ? 2.674 10.836 -11.072 1.00 0.00 100 THR A C 6
ATOM 10072 O O . THR A 1 100 ? 1.910 11.646 -11.605 1.00 0.00 100 THR A O 6
ATOM 10083 N N . GLY A 1 101 ? 3.546 10.123 -11.787 1.00 0.00 101 GLY A N 6
ATOM 10084 C CA . GLY A 1 101 ? 3.582 10.083 -13.257 1.00 0.00 101 GLY A CA 6
ATOM 10085 C C . GLY A 1 101 ? 4.051 11.391 -13.913 1.00 0.00 101 GLY A C 6
ATOM 10086 O O . GLY A 1 101 ? 3.624 11.719 -15.023 1.00 0.00 101 GLY A O 6
ATOM 10090 N N . ASP A 1 102 ? 4.886 12.159 -13.209 1.00 0.00 102 ASP A N 6
ATOM 10091 C CA . ASP A 1 102 ? 5.386 13.474 -13.626 1.00 0.00 102 ASP A CA 6
ATOM 10092 C C . ASP A 1 102 ? 6.299 13.439 -14.872 1.00 0.00 102 ASP A C 6
ATOM 10093 O O . ASP A 1 102 ? 6.741 12.379 -15.325 1.00 0.00 102 ASP A O 6
ATOM 10102 N N . LEU A 1 103 ? 6.627 14.623 -15.409 1.00 0.00 103 LEU A N 6
ATOM 10103 C CA . LEU A 1 103 ? 7.678 14.779 -16.423 1.00 0.00 103 LEU A CA 6
ATOM 10104 C C . LEU A 1 103 ? 9.083 14.441 -15.879 1.00 0.00 103 LEU A C 6
ATOM 10105 O O . LEU A 1 103 ? 9.327 14.464 -14.670 1.00 0.00 103 LEU A O 6
ATOM 10121 N N . ALA A 1 104 ? 10.021 14.185 -16.795 1.00 0.00 104 ALA A N 6
ATOM 10122 C CA . ALA A 1 104 ? 11.445 13.990 -16.490 1.00 0.00 104 ALA A CA 6
ATOM 10123 C C . ALA A 1 104 ? 12.372 14.619 -17.560 1.00 0.00 104 ALA A C 6
ATOM 10124 O O . ALA A 1 104 ? 13.466 14.120 -17.836 1.00 0.00 104 ALA A O 6
ATOM 10131 N N . HIS A 1 105 ? 11.906 15.698 -18.205 1.00 0.00 105 HIS A N 6
ATOM 10132 C CA . HIS A 1 105 ? 12.495 16.246 -19.434 1.00 0.00 105 HIS A CA 6
ATOM 10133 C C . HIS A 1 105 ? 13.483 17.386 -19.150 1.00 0.00 105 HIS A C 6
ATOM 10134 O O . HIS A 1 105 ? 13.125 18.378 -18.512 1.00 0.00 105 HIS A O 6
ATOM 10148 N N . ASP A 1 106 ? 14.716 17.250 -19.654 1.00 0.00 106 ASP A N 6
ATOM 10149 C CA . ASP A 1 106 ? 15.806 18.237 -19.563 1.00 0.00 106 ASP A CA 6
ATOM 10150 C C . ASP A 1 106 ? 16.149 18.662 -18.117 1.00 0.00 106 ASP A C 6
ATOM 10151 O O . ASP A 1 106 ? 16.591 19.787 -17.864 1.00 0.00 106 ASP A O 6
ATOM 10160 N N . GLU A 1 107 ? 15.936 17.762 -17.147 1.00 0.00 107 GLU A N 6
ATOM 10161 C CA . GLU A 1 107 ? 16.070 18.080 -15.719 1.00 0.00 107 GLU A CA 6
ATOM 10162 C C . GLU A 1 107 ? 17.531 18.208 -15.236 1.00 0.00 107 GLU A C 6
ATOM 10163 O O . GLU A 1 107 ? 17.796 18.912 -14.253 1.00 0.00 107 GLU A O 6
ATOM 10175 N N . PHE A 1 108 ? 18.464 17.536 -15.922 1.00 0.00 108 PHE A N 6
ATOM 10176 C CA . PHE A 1 108 ? 19.888 17.405 -15.566 1.00 0.00 108 PHE A CA 6
ATOM 10177 C C . PHE A 1 108 ? 20.814 17.676 -16.769 1.00 0.00 108 PHE A C 6
ATOM 10178 O O . PHE A 1 108 ? 21.774 18.468 -16.613 1.00 0.00 108 PHE A O 6
ATOM 10195 N N . ALA A 1 1 ? -2.621 -0.334 -0.607 1.00 0.00 1 ALA A N 7
ATOM 10196 C CA . ALA A 1 1 ? -2.237 -1.251 -1.718 1.00 0.00 1 ALA A CA 7
ATOM 10197 C C . ALA A 1 1 ? -0.957 -2.042 -1.388 1.00 0.00 1 ALA A C 7
ATOM 10198 O O . ALA A 1 1 ? -0.187 -1.648 -0.510 1.00 0.00 1 ALA A O 7
ATOM 10207 N N . VAL A 1 2 ? -0.721 -3.158 -2.093 1.00 0.00 2 VAL A N 7
ATOM 10208 C CA . VAL A 1 2 ? 0.473 -4.029 -1.960 1.00 0.00 2 VAL A CA 7
ATOM 10209 C C . VAL A 1 2 ? 1.084 -4.376 -3.327 1.00 0.00 2 VAL A C 7
ATOM 10210 O O . VAL A 1 2 ? 0.421 -4.279 -4.362 1.00 0.00 2 VAL A O 7
ATOM 10223 N N . GLU A 1 3 ? 2.351 -4.798 -3.329 1.00 0.00 3 GLU A N 7
ATOM 10224 C CA . GLU A 1 3 ? 3.120 -5.209 -4.514 1.00 0.00 3 GLU A CA 7
ATOM 10225 C C . GLU A 1 3 ? 3.703 -6.631 -4.369 1.00 0.00 3 GLU A C 7
ATOM 10226 O O . GLU A 1 3 ? 3.859 -7.141 -3.255 1.00 0.00 3 GLU A O 7
ATOM 10238 N N . VAL A 1 4 ? 4.022 -7.278 -5.500 1.00 0.00 4 VAL A N 7
ATOM 10239 C CA . VAL A 1 4 ? 4.522 -8.667 -5.570 1.00 0.00 4 VAL A CA 7
ATOM 10240 C C . VAL A 1 4 ? 5.707 -8.746 -6.545 1.00 0.00 4 VAL A C 7
ATOM 10241 O O . VAL A 1 4 ? 5.764 -8.003 -7.524 1.00 0.00 4 VAL A O 7
ATOM 10254 N N . GLU A 1 5 ? 6.640 -9.675 -6.308 1.00 0.00 5 GLU A N 7
ATOM 10255 C CA . GLU A 1 5 ? 7.845 -9.941 -7.123 1.00 0.00 5 GLU A CA 7
ATOM 10256 C C . GLU A 1 5 ? 7.555 -10.634 -8.482 1.00 0.00 5 GLU A C 7
ATOM 10257 O O . GLU A 1 5 ? 8.209 -11.603 -8.875 1.00 0.00 5 GLU A O 7
ATOM 10269 N N . VAL A 1 6 ? 6.545 -10.138 -9.205 1.00 0.00 6 VAL A N 7
ATOM 10270 C CA . VAL A 1 6 ? 6.070 -10.665 -10.498 1.00 0.00 6 VAL A CA 7
ATOM 10271 C C . VAL A 1 6 ? 7.108 -10.515 -11.632 1.00 0.00 6 VAL A C 7
ATOM 10272 O O . VAL A 1 6 ? 7.416 -11.532 -12.264 1.00 0.00 6 VAL A O 7
ATOM 10285 N N . PRO A 1 7 ? 7.672 -9.318 -11.923 1.00 0.00 7 PRO A N 7
ATOM 10286 C CA . PRO A 1 7 ? 8.690 -9.162 -12.963 1.00 0.00 7 PRO A CA 7
ATOM 10287 C C . PRO A 1 7 ? 10.102 -9.553 -12.483 1.00 0.00 7 PRO A C 7
ATOM 10288 O O . PRO A 1 7 ? 10.365 -9.723 -11.288 1.00 0.00 7 PRO A O 7
ATOM 10299 N N . GLY A 1 8 ? 11.026 -9.650 -13.442 1.00 0.00 8 GLY A N 7
ATOM 10300 C CA . GLY A 1 8 ? 12.459 -9.904 -13.220 1.00 0.00 8 GLY A CA 7
ATOM 10301 C C . GLY A 1 8 ? 13.100 -10.777 -14.308 1.00 0.00 8 GLY A C 7
ATOM 10302 O O . GLY A 1 8 ? 12.462 -11.695 -14.827 1.00 0.00 8 GLY A O 7
ATOM 10306 N N . LEU A 1 9 ? 14.363 -10.489 -14.662 1.00 0.00 9 LEU A N 7
ATOM 10307 C CA . LEU A 1 9 ? 15.153 -11.269 -15.636 1.00 0.00 9 LEU A CA 7
ATOM 10308 C C . LEU A 1 9 ? 16.655 -11.381 -15.282 1.00 0.00 9 LEU A C 7
ATOM 10309 O O . LEU A 1 9 ? 17.508 -11.432 -16.169 1.00 0.00 9 LEU A O 7
ATOM 10325 N N . LEU A 1 10 ? 16.979 -11.454 -13.980 1.00 0.00 10 LEU A N 7
ATOM 10326 C CA . LEU A 1 10 ? 18.343 -11.736 -13.514 1.00 0.00 10 LEU A CA 7
ATOM 10327 C C . LEU A 1 10 ? 18.791 -13.091 -14.071 1.00 0.00 10 LEU A C 7
ATOM 10328 O O . LEU A 1 10 ? 18.150 -14.118 -13.823 1.00 0.00 10 LEU A O 7
ATOM 10344 N N . THR A 1 11 ? 19.905 -13.073 -14.798 1.00 0.00 11 THR A N 7
ATOM 10345 C CA . THR A 1 11 ? 20.567 -14.268 -15.322 1.00 0.00 11 THR A CA 7
ATOM 10346 C C . THR A 1 11 ? 22.028 -14.305 -14.886 1.00 0.00 11 THR A C 7
ATOM 10347 O O . THR A 1 11 ? 22.720 -13.285 -14.855 1.00 0.00 11 THR A O 7
ATOM 10358 N N . ASP A 1 12 ? 22.499 -15.502 -14.552 1.00 0.00 12 ASP A N 7
ATOM 10359 C CA . ASP A 1 12 ? 23.887 -15.833 -14.241 1.00 0.00 12 ASP A CA 7
ATOM 10360 C C . ASP A 1 12 ? 24.773 -15.844 -15.505 1.00 0.00 12 ASP A C 7
ATOM 10361 O O . ASP A 1 12 ? 25.393 -16.851 -15.855 1.00 0.00 12 ASP A O 7
ATOM 10370 N N . HIS A 1 13 ? 24.864 -14.699 -16.196 1.00 0.00 13 HIS A N 7
ATOM 10371 C CA . HIS A 1 13 ? 25.788 -14.466 -17.318 1.00 0.00 13 HIS A CA 7
ATOM 10372 C C . HIS A 1 13 ? 27.212 -14.188 -16.794 1.00 0.00 13 HIS A C 7
ATOM 10373 O O . HIS A 1 13 ? 27.905 -13.267 -17.233 1.00 0.00 13 HIS A O 7
ATOM 10387 N N . THR A 1 14 ? 27.643 -14.978 -15.805 1.00 0.00 14 THR A N 7
ATOM 10388 C CA . THR A 1 14 ? 28.889 -14.804 -15.059 1.00 0.00 14 THR A CA 7
ATOM 10389 C C . THR A 1 14 ? 29.672 -16.121 -14.931 1.00 0.00 14 THR A C 7
ATOM 10390 O O . THR A 1 14 ? 29.088 -17.171 -14.653 1.00 0.00 14 THR A O 7
ATOM 10401 N N . VAL A 1 15 ? 30.997 -16.087 -15.166 1.00 0.00 15 VAL A N 7
ATOM 10402 C CA . VAL A 1 15 ? 31.865 -17.289 -15.298 1.00 0.00 15 VAL A CA 7
ATOM 10403 C C . VAL A 1 15 ? 33.193 -17.195 -14.517 1.00 0.00 15 VAL A C 7
ATOM 10404 O O . VAL A 1 15 ? 34.224 -17.738 -14.921 1.00 0.00 15 VAL A O 7
ATOM 10417 N N . SER A 1 16 ? 33.150 -16.527 -13.359 1.00 0.00 16 SER A N 7
ATOM 10418 C CA . SER A 1 16 ? 34.310 -16.241 -12.491 1.00 0.00 16 SER A CA 7
ATOM 10419 C C . SER A 1 16 ? 34.089 -16.749 -11.063 1.00 0.00 16 SER A C 7
ATOM 10420 O O . SER A 1 16 ? 32.963 -16.730 -10.580 1.00 0.00 16 SER A O 7
ATOM 10428 N N . SER A 1 17 ? 35.151 -17.126 -10.341 1.00 0.00 17 SER A N 7
ATOM 10429 C CA . SER A 1 17 ? 35.062 -17.577 -8.938 1.00 0.00 17 SER A CA 7
ATOM 10430 C C . SER A 1 17 ? 34.429 -16.529 -8.004 1.00 0.00 17 SER A C 7
ATOM 10431 O O . SER A 1 17 ? 33.694 -16.887 -7.085 1.00 0.00 17 SER A O 7
ATOM 10439 N N . ILE A 1 18 ? 34.665 -15.235 -8.271 1.00 0.00 18 ILE A N 7
ATOM 10440 C CA . ILE A 1 18 ? 33.982 -14.101 -7.612 1.00 0.00 18 ILE A CA 7
ATOM 10441 C C . ILE A 1 18 ? 32.741 -13.640 -8.386 1.00 0.00 18 ILE A C 7
ATOM 10442 O O . ILE A 1 18 ? 31.708 -13.389 -7.777 1.00 0.00 18 ILE A O 7
ATOM 10458 N N . GLY A 1 19 ? 32.782 -13.553 -9.720 1.00 0.00 19 GLY A N 7
ATOM 10459 C CA . GLY A 1 19 ? 31.636 -13.046 -10.498 1.00 0.00 19 GLY A CA 7
ATOM 10460 C C . GLY A 1 19 ? 30.403 -13.963 -10.473 1.00 0.00 19 GLY A C 7
ATOM 10461 O O . GLY A 1 19 ? 29.271 -13.482 -10.514 1.00 0.00 19 GLY A O 7
ATOM 10465 N N . HIS A 1 20 ? 30.599 -15.276 -10.321 1.00 0.00 20 HIS A N 7
ATOM 10466 C CA . HIS A 1 20 ? 29.525 -16.247 -10.069 1.00 0.00 20 HIS A CA 7
ATOM 10467 C C . HIS A 1 20 ? 28.893 -16.039 -8.685 1.00 0.00 20 HIS A C 7
ATOM 10468 O O . HIS A 1 20 ? 27.673 -16.112 -8.540 1.00 0.00 20 HIS A O 7
ATOM 10482 N N . ASP A 1 21 ? 29.699 -15.704 -7.670 1.00 0.00 21 ASP A N 7
ATOM 10483 C CA . ASP A 1 21 ? 29.200 -15.416 -6.326 1.00 0.00 21 ASP A CA 7
ATOM 10484 C C . ASP A 1 21 ? 28.490 -14.057 -6.276 1.00 0.00 21 ASP A C 7
ATOM 10485 O O . ASP A 1 21 ? 27.473 -13.942 -5.591 1.00 0.00 21 ASP A O 7
ATOM 10494 N N . PHE A 1 22 ? 28.951 -13.045 -7.031 1.00 0.00 22 PHE A N 7
ATOM 10495 C CA . PHE A 1 22 ? 28.264 -11.750 -7.136 1.00 0.00 22 PHE A CA 7
ATOM 10496 C C . PHE A 1 22 ? 26.821 -11.926 -7.595 1.00 0.00 22 PHE A C 7
ATOM 10497 O O . PHE A 1 22 ? 25.936 -11.319 -7.010 1.00 0.00 22 PHE A O 7
ATOM 10514 N N . TYR A 1 23 ? 26.571 -12.783 -8.593 1.00 0.00 23 TYR A N 7
ATOM 10515 C CA . TYR A 1 23 ? 25.211 -13.075 -9.059 1.00 0.00 23 TYR A CA 7
ATOM 10516 C C . TYR A 1 23 ? 24.289 -13.498 -7.901 1.00 0.00 23 TYR A C 7
ATOM 10517 O O . TYR A 1 23 ? 23.251 -12.873 -7.672 1.00 0.00 23 TYR A O 7
ATOM 10535 N N . ARG A 1 24 ? 24.710 -14.519 -7.140 1.00 0.00 24 ARG A N 7
ATOM 10536 C CA . ARG A 1 24 ? 23.923 -15.108 -6.044 1.00 0.00 24 ARG A CA 7
ATOM 10537 C C . ARG A 1 24 ? 23.761 -14.134 -4.874 1.00 0.00 24 ARG A C 7
ATOM 10538 O O . ARG A 1 24 ? 22.662 -13.951 -4.355 1.00 0.00 24 ARG A O 7
ATOM 10559 N N . ALA A 1 25 ? 24.851 -13.467 -4.495 1.00 0.00 25 ALA A N 7
ATOM 10560 C CA . ALA A 1 25 ? 24.857 -12.488 -3.413 1.00 0.00 25 ALA A CA 7
ATOM 10561 C C . ALA A 1 25 ? 24.022 -11.244 -3.753 1.00 0.00 25 ALA A C 7
ATOM 10562 O O . ALA A 1 25 ? 23.251 -10.785 -2.917 1.00 0.00 25 ALA A O 7
ATOM 10569 N N . PHE A 1 26 ? 24.117 -10.719 -4.977 1.00 0.00 26 PHE A N 7
ATOM 10570 C CA . PHE A 1 26 ? 23.305 -9.590 -5.426 1.00 0.00 26 PHE A CA 7
ATOM 10571 C C . PHE A 1 26 ? 21.817 -9.957 -5.391 1.00 0.00 26 PHE A C 7
ATOM 10572 O O . PHE A 1 26 ? 21.033 -9.258 -4.755 1.00 0.00 26 PHE A O 7
ATOM 10589 N N . SER A 1 27 ? 21.423 -11.074 -6.012 1.00 0.00 27 SER A N 7
ATOM 10590 C CA . SER A 1 27 ? 20.011 -11.481 -6.100 1.00 0.00 27 SER A CA 7
ATOM 10591 C C . SER A 1 27 ? 19.395 -11.816 -4.732 1.00 0.00 27 SER A C 7
ATOM 10592 O O . SER A 1 27 ? 18.202 -11.581 -4.525 1.00 0.00 27 SER A O 7
ATOM 10600 N N . ASP A 1 28 ? 20.199 -12.279 -3.767 1.00 0.00 28 ASP A N 7
ATOM 10601 C CA . ASP A 1 28 ? 19.782 -12.525 -2.383 1.00 0.00 28 ASP A CA 7
ATOM 10602 C C . ASP A 1 28 ? 19.350 -11.245 -1.638 1.00 0.00 28 ASP A C 7
ATOM 10603 O O . ASP A 1 28 ? 18.443 -11.318 -0.803 1.00 0.00 28 ASP A O 7
ATOM 10612 N N . LYS A 1 29 ? 19.962 -10.082 -1.932 1.00 0.00 29 LYS A N 7
ATOM 10613 C CA . LYS A 1 29 ? 19.599 -8.774 -1.335 1.00 0.00 29 LYS A CA 7
ATOM 10614 C C . LYS A 1 29 ? 18.943 -7.768 -2.304 1.00 0.00 29 LYS A C 7
ATOM 10615 O O . LYS A 1 29 ? 18.621 -6.649 -1.904 1.00 0.00 29 LYS A O 7
ATOM 10634 N N . TRP A 1 30 ? 18.702 -8.154 -3.555 1.00 0.00 30 TRP A N 7
ATOM 10635 C CA . TRP A 1 30 ? 18.091 -7.294 -4.575 1.00 0.00 30 TRP A CA 7
ATOM 10636 C C . TRP A 1 30 ? 16.634 -6.916 -4.254 1.00 0.00 30 TRP A C 7
ATOM 10637 O O . TRP A 1 30 ? 15.771 -7.782 -4.096 1.00 0.00 30 TRP A O 7
ATOM 10658 N N . GLU A 1 31 ? 16.365 -5.607 -4.211 1.00 0.00 31 GLU A N 7
ATOM 10659 C CA . GLU A 1 31 ? 15.053 -4.979 -4.077 1.00 0.00 31 GLU A CA 7
ATOM 10660 C C . GLU A 1 31 ? 15.092 -3.619 -4.798 1.00 0.00 31 GLU A C 7
ATOM 10661 O O . GLU A 1 31 ? 16.070 -2.877 -4.660 1.00 0.00 31 GLU A O 7
ATOM 10673 N N . SER A 1 32 ? 14.037 -3.270 -5.543 1.00 0.00 32 SER A N 7
ATOM 10674 C CA . SER A 1 32 ? 13.898 -1.944 -6.170 1.00 0.00 32 SER A CA 7
ATOM 10675 C C . SER A 1 32 ? 12.435 -1.532 -6.402 1.00 0.00 32 SER A C 7
ATOM 10676 O O . SER A 1 32 ? 11.525 -2.362 -6.343 1.00 0.00 32 SER A O 7
ATOM 10684 N N . ASP A 1 33 ? 12.205 -0.241 -6.668 1.00 0.00 33 ASP A N 7
ATOM 10685 C CA . ASP A 1 33 ? 10.859 0.342 -6.833 1.00 0.00 33 ASP A CA 7
ATOM 10686 C C . ASP A 1 33 ? 10.286 0.195 -8.259 1.00 0.00 33 ASP A C 7
ATOM 10687 O O . ASP A 1 33 ? 9.067 0.132 -8.441 1.00 0.00 33 ASP A O 7
ATOM 10696 N N . TYR A 1 34 ? 11.162 0.121 -9.270 1.00 0.00 34 TYR A N 7
ATOM 10697 C CA . TYR A 1 34 ? 10.810 -0.061 -10.685 1.00 0.00 34 TYR A CA 7
ATOM 10698 C C . TYR A 1 34 ? 10.561 -1.548 -11.047 1.00 0.00 34 TYR A C 7
ATOM 10699 O O . TYR A 1 34 ? 10.483 -2.424 -10.182 1.00 0.00 34 TYR A O 7
ATOM 10717 N N . THR A 1 35 ? 10.445 -1.847 -12.346 1.00 0.00 35 THR A N 7
ATOM 10718 C CA . THR A 1 35 ? 10.047 -3.158 -12.903 1.00 0.00 35 THR A CA 7
ATOM 10719 C C . THR A 1 35 ? 11.131 -4.245 -12.779 1.00 0.00 35 THR A C 7
ATOM 10720 O O . THR A 1 35 ? 10.875 -5.401 -13.090 1.00 0.00 35 THR A O 7
ATOM 10731 N N . GLY A 1 36 ? 12.350 -3.924 -12.324 1.00 0.00 36 GLY A N 7
ATOM 10732 C CA . GLY A 1 36 ? 13.373 -4.930 -11.974 1.00 0.00 36 GLY A CA 7
ATOM 10733 C C . GLY A 1 36 ? 13.919 -5.758 -13.138 1.00 0.00 36 GLY A C 7
ATOM 10734 O O . GLY A 1 36 ? 14.403 -6.870 -12.943 1.00 0.00 36 GLY A O 7
ATOM 10738 N N . ASN A 1 37 ? 13.853 -5.239 -14.365 1.00 0.00 37 ASN A N 7
ATOM 10739 C CA . ASN A 1 37 ? 14.293 -5.953 -15.570 1.00 0.00 37 ASN A CA 7
ATOM 10740 C C . ASN A 1 37 ? 15.808 -5.812 -15.815 1.00 0.00 37 ASN A C 7
ATOM 10741 O O . ASN A 1 37 ? 16.246 -5.185 -16.776 1.00 0.00 37 ASN A O 7
ATOM 10752 N N . LEU A 1 38 ? 16.608 -6.398 -14.926 1.00 0.00 38 LEU A N 7
ATOM 10753 C CA . LEU A 1 38 ? 18.081 -6.339 -14.945 1.00 0.00 38 LEU A CA 7
ATOM 10754 C C . LEU A 1 38 ? 18.771 -7.707 -15.004 1.00 0.00 38 LEU A C 7
ATOM 10755 O O . LEU A 1 38 ? 18.245 -8.687 -14.487 1.00 0.00 38 LEU A O 7
ATOM 10771 N N . THR A 1 39 ? 19.979 -7.749 -15.567 1.00 0.00 39 THR A N 7
ATOM 10772 C CA . THR A 1 39 ? 20.859 -8.928 -15.583 1.00 0.00 39 THR A CA 7
ATOM 10773 C C . THR A 1 39 ? 22.316 -8.557 -15.279 1.00 0.00 39 THR A C 7
ATOM 10774 O O . THR A 1 39 ? 22.703 -7.390 -15.356 1.00 0.00 39 THR A O 7
ATOM 10785 N N . ILE A 1 40 ? 23.124 -9.547 -14.896 1.00 0.00 40 ILE A N 7
ATOM 10786 C CA . ILE A 1 40 ? 24.491 -9.384 -14.379 1.00 0.00 40 ILE A CA 7
ATOM 10787 C C . ILE A 1 40 ? 25.461 -10.102 -15.313 1.00 0.00 40 ILE A C 7
ATOM 10788 O O . ILE A 1 40 ? 25.316 -11.293 -15.576 1.00 0.00 40 ILE A O 7
ATOM 10804 N N . ASN A 1 41 ? 26.484 -9.383 -15.764 1.00 0.00 41 ASN A N 7
ATOM 10805 C CA . ASN A 1 41 ? 27.476 -9.846 -16.726 1.00 0.00 41 ASN A CA 7
ATOM 10806 C C . ASN A 1 41 ? 28.869 -9.687 -16.097 1.00 0.00 41 ASN A C 7
ATOM 10807 O O . ASN A 1 41 ? 29.097 -8.704 -15.392 1.00 0.00 41 ASN A O 7
ATOM 10818 N N . GLU A 1 42 ? 29.814 -10.598 -16.343 1.00 0.00 42 GLU A N 7
ATOM 10819 C CA . GLU A 1 42 ? 31.212 -10.400 -15.926 1.00 0.00 42 GLU A CA 7
ATOM 10820 C C . GLU A 1 42 ? 32.237 -10.705 -17.031 1.00 0.00 42 GLU A C 7
ATOM 10821 O O . GLU A 1 42 ? 31.977 -11.526 -17.917 1.00 0.00 42 GLU A O 7
ATOM 10833 N N . ARG A 1 43 ? 33.404 -10.050 -16.962 1.00 0.00 43 ARG A N 7
ATOM 10834 C CA . ARG A 1 43 ? 34.572 -10.334 -17.809 1.00 0.00 43 ARG A CA 7
ATOM 10835 C C . ARG A 1 43 ? 35.762 -10.766 -16.939 1.00 0.00 43 ARG A C 7
ATOM 10836 O O . ARG A 1 43 ? 36.288 -9.928 -16.197 1.00 0.00 43 ARG A O 7
ATOM 10857 N N . PRO A 1 44 ? 36.218 -12.026 -17.047 1.00 0.00 44 PRO A N 7
ATOM 10858 C CA . PRO A 1 44 ? 37.289 -12.563 -16.216 1.00 0.00 44 PRO A CA 7
ATOM 10859 C C . PRO A 1 44 ? 38.662 -12.147 -16.767 1.00 0.00 44 PRO A C 7
ATOM 10860 O O . PRO A 1 44 ? 38.911 -12.240 -17.973 1.00 0.00 44 PRO A O 7
ATOM 10871 N N . SER A 1 45 ? 39.564 -11.685 -15.895 1.00 0.00 45 SER A N 7
ATOM 10872 C CA . SER A 1 45 ? 40.925 -11.272 -16.272 1.00 0.00 45 SER A CA 7
ATOM 10873 C C . SER A 1 45 ? 41.943 -11.500 -15.143 1.00 0.00 45 SER A C 7
ATOM 10874 O O . SER A 1 45 ? 41.855 -10.930 -14.052 1.00 0.00 45 SER A O 7
ATOM 10882 N N . ALA A 1 46 ? 42.967 -12.315 -15.422 1.00 0.00 46 ALA A N 7
ATOM 10883 C CA . ALA A 1 46 ? 43.961 -12.760 -14.434 1.00 0.00 46 ALA A CA 7
ATOM 10884 C C . ALA A 1 46 ? 44.864 -11.633 -13.885 1.00 0.00 46 ALA A C 7
ATOM 10885 O O . ALA A 1 46 ? 45.519 -11.807 -12.854 1.00 0.00 46 ALA A O 7
ATOM 10892 N N . ARG A 1 47 ? 44.842 -10.455 -14.528 1.00 0.00 47 ARG A N 7
ATOM 10893 C CA . ARG A 1 47 ? 45.431 -9.197 -14.035 1.00 0.00 47 ARG A CA 7
ATOM 10894 C C . ARG A 1 47 ? 44.991 -8.828 -12.608 1.00 0.00 47 ARG A C 7
ATOM 10895 O O . ARG A 1 47 ? 45.794 -8.257 -11.868 1.00 0.00 47 ARG A O 7
ATOM 10916 N N . ALA A 1 48 ? 43.738 -9.128 -12.234 1.00 0.00 48 ALA A N 7
ATOM 10917 C CA . ALA A 1 48 ? 43.159 -8.702 -10.953 1.00 0.00 48 ALA A CA 7
ATOM 10918 C C . ALA A 1 48 ? 41.911 -9.474 -10.462 1.00 0.00 48 ALA A C 7
ATOM 10919 O O . ALA A 1 48 ? 41.667 -9.477 -9.254 1.00 0.00 48 ALA A O 7
ATOM 10926 N N . GLY A 1 49 ? 41.103 -10.098 -11.333 1.00 0.00 49 GLY A N 7
ATOM 10927 C CA . GLY A 1 49 ? 39.827 -10.722 -10.941 1.00 0.00 49 GLY A CA 7
ATOM 10928 C C . GLY A 1 49 ? 38.770 -10.694 -12.050 1.00 0.00 49 GLY A C 7
ATOM 10929 O O . GLY A 1 49 ? 38.924 -11.367 -13.071 1.00 0.00 49 GLY A O 7
ATOM 10933 N N . SER A 1 50 ? 37.689 -9.933 -11.851 1.00 0.00 50 SER A N 7
ATOM 10934 C CA . SER A 1 50 ? 36.603 -9.771 -12.830 1.00 0.00 50 SER A CA 7
ATOM 10935 C C . SER A 1 50 ? 36.090 -8.331 -12.933 1.00 0.00 50 SER A C 7
ATOM 10936 O O . SER A 1 50 ? 35.955 -7.624 -11.934 1.00 0.00 50 SER A O 7
ATOM 10944 N N . TRP A 1 51 ? 35.721 -7.912 -14.147 1.00 0.00 51 TRP A N 7
ATOM 10945 C CA . TRP A 1 51 ? 34.813 -6.780 -14.333 1.00 0.00 51 TRP A CA 7
ATOM 10946 C C . TRP A 1 51 ? 33.387 -7.271 -14.129 1.00 0.00 51 TRP A C 7
ATOM 10947 O O . TRP A 1 51 ? 33.024 -8.276 -14.723 1.00 0.00 51 TRP A O 7
ATOM 10968 N N . ILE A 1 52 ? 32.573 -6.558 -13.352 1.00 0.00 52 ILE A N 7
ATOM 10969 C CA . ILE A 1 52 ? 31.129 -6.779 -13.209 1.00 0.00 52 ILE A CA 7
ATOM 10970 C C . ILE A 1 52 ? 30.378 -5.637 -13.884 1.00 0.00 52 ILE A C 7
ATOM 10971 O O . ILE A 1 52 ? 30.670 -4.472 -13.620 1.00 0.00 52 ILE A O 7
ATOM 10987 N N . THR A 1 53 ? 29.382 -5.971 -14.701 1.00 0.00 53 THR A N 7
ATOM 10988 C CA . THR A 1 53 ? 28.585 -5.020 -15.487 1.00 0.00 53 THR A CA 7
ATOM 10989 C C . THR A 1 53 ? 27.114 -5.417 -15.417 1.00 0.00 53 THR A C 7
ATOM 10990 O O . THR A 1 53 ? 26.728 -6.484 -15.897 1.00 0.00 53 THR A O 7
ATOM 11001 N N . ILE A 1 54 ? 26.275 -4.565 -14.830 1.00 0.00 54 ILE A N 7
ATOM 11002 C CA . ILE A 1 54 ? 24.827 -4.783 -14.717 1.00 0.00 54 ILE A CA 7
ATOM 11003 C C . ILE A 1 54 ? 24.104 -3.982 -15.799 1.00 0.00 54 ILE A C 7
ATOM 11004 O O . ILE A 1 54 ? 24.337 -2.783 -15.987 1.00 0.00 54 ILE A O 7
ATOM 11020 N N . THR A 1 55 ? 23.217 -4.666 -16.519 1.00 0.00 55 THR A N 7
ATOM 11021 C CA . THR A 1 55 ? 22.443 -4.116 -17.634 1.00 0.00 55 THR A CA 7
ATOM 11022 C C . THR A 1 55 ? 20.941 -4.207 -17.356 1.00 0.00 55 THR A C 7
ATOM 11023 O O . THR A 1 55 ? 20.461 -5.207 -16.826 1.00 0.00 55 THR A O 7
ATOM 11034 N N . VAL A 1 56 ? 20.184 -3.161 -17.704 1.00 0.00 56 VAL A N 7
ATOM 11035 C CA . VAL A 1 56 ? 18.710 -3.121 -17.662 1.00 0.00 56 VAL A CA 7
ATOM 11036 C C . VAL A 1 56 ? 18.184 -3.340 -19.076 1.00 0.00 56 VAL A C 7
ATOM 11037 O O . VAL A 1 56 ? 18.461 -2.549 -19.973 1.00 0.00 56 VAL A O 7
ATOM 11050 N N . ASN A 1 57 ? 17.463 -4.445 -19.272 1.00 0.00 57 ASN A N 7
ATOM 11051 C CA . ASN A 1 57 ? 17.039 -5.035 -20.555 1.00 0.00 57 ASN A CA 7
ATOM 11052 C C . ASN A 1 57 ? 18.206 -5.315 -21.528 1.00 0.00 57 ASN A C 7
ATOM 11053 O O . ASN A 1 57 ? 18.580 -6.468 -21.737 1.00 0.00 57 ASN A O 7
ATOM 11064 N N . GLN A 1 58 ? 18.774 -4.253 -22.106 1.00 0.00 58 GLN A N 7
ATOM 11065 C CA . GLN A 1 58 ? 19.883 -4.270 -23.073 1.00 0.00 58 GLN A CA 7
ATOM 11066 C C . GLN A 1 58 ? 20.874 -3.094 -22.897 1.00 0.00 58 GLN A C 7
ATOM 11067 O O . GLN A 1 58 ? 21.762 -2.904 -23.728 1.00 0.00 58 GLN A O 7
ATOM 11081 N N . ASP A 1 59 ? 20.730 -2.295 -21.831 1.00 0.00 59 ASP A N 7
ATOM 11082 C CA . ASP A 1 59 ? 21.482 -1.051 -21.600 1.00 0.00 59 ASP A CA 7
ATOM 11083 C C . ASP A 1 59 ? 22.307 -1.123 -20.311 1.00 0.00 59 ASP A C 7
ATOM 11084 O O . ASP A 1 59 ? 21.782 -1.486 -19.261 1.00 0.00 59 ASP A O 7
ATOM 11093 N N . VAL A 1 60 ? 23.593 -0.759 -20.352 1.00 0.00 60 VAL A N 7
ATOM 11094 C CA . VAL A 1 60 ? 24.432 -0.686 -19.139 1.00 0.00 60 VAL A CA 7
ATOM 11095 C C . VAL A 1 60 ? 24.073 0.533 -18.287 1.00 0.00 60 VAL A C 7
ATOM 11096 O O . VAL A 1 60 ? 23.856 1.628 -18.807 1.00 0.00 60 VAL A O 7
ATOM 11109 N N . ILE A 1 61 ? 24.033 0.334 -16.963 1.00 0.00 61 ILE A N 7
ATOM 11110 C CA . ILE A 1 61 ? 23.769 1.402 -15.982 1.00 0.00 61 ILE A CA 7
ATOM 11111 C C . ILE A 1 61 ? 24.800 1.481 -14.851 1.00 0.00 61 ILE A C 7
ATOM 11112 O O . ILE A 1 61 ? 25.007 2.563 -14.304 1.00 0.00 61 ILE A O 7
ATOM 11128 N N . PHE A 1 62 ? 25.459 0.370 -14.506 1.00 0.00 62 PHE A N 7
ATOM 11129 C CA . PHE A 1 62 ? 26.525 0.354 -13.505 1.00 0.00 62 PHE A CA 7
ATOM 11130 C C . PHE A 1 62 ? 27.536 -0.757 -13.803 1.00 0.00 62 PHE A C 7
ATOM 11131 O O . PHE A 1 62 ? 27.181 -1.823 -14.309 1.00 0.00 62 PHE A O 7
ATOM 11148 N N . GLN A 1 63 ? 28.803 -0.497 -13.487 1.00 0.00 63 GLN A N 7
ATOM 11149 C CA . GLN A 1 63 ? 29.890 -1.467 -13.605 1.00 0.00 63 GLN A CA 7
ATOM 11150 C C . GLN A 1 63 ? 31.048 -1.154 -12.645 1.00 0.00 63 GLN A C 7
ATOM 11151 O O . GLN A 1 63 ? 31.334 0.009 -12.358 1.00 0.00 63 GLN A O 7
ATOM 11165 N N . THR A 1 64 ? 31.717 -2.197 -12.147 1.00 0.00 64 THR A N 7
ATOM 11166 C CA . THR A 1 64 ? 32.816 -2.107 -11.167 1.00 0.00 64 THR A CA 7
ATOM 11167 C C . THR A 1 64 ? 33.750 -3.320 -11.242 1.00 0.00 64 THR A C 7
ATOM 11168 O O . THR A 1 64 ? 33.398 -4.345 -11.828 1.00 0.00 64 THR A O 7
ATOM 11179 N N . PHE A 1 65 ? 34.940 -3.229 -10.648 1.00 0.00 65 PHE A N 7
ATOM 11180 C CA . PHE A 1 65 ? 35.913 -4.322 -10.597 1.00 0.00 65 PHE A CA 7
ATOM 11181 C C . PHE A 1 65 ? 35.800 -5.114 -9.280 1.00 0.00 65 PHE A C 7
ATOM 11182 O O . PHE A 1 65 ? 35.758 -4.524 -8.197 1.00 0.00 65 PHE A O 7
ATOM 11199 N N . LEU A 1 66 ? 35.771 -6.447 -9.366 1.00 0.00 66 LEU A N 7
ATOM 11200 C CA . LEU A 1 66 ? 35.856 -7.370 -8.231 1.00 0.00 66 LEU A CA 7
ATOM 11201 C C . LEU A 1 66 ? 37.236 -8.037 -8.119 1.00 0.00 66 LEU A C 7
ATOM 11202 O O . LEU A 1 66 ? 37.857 -8.401 -9.120 1.00 0.00 66 LEU A O 7
ATOM 11218 N N . PHE A 1 67 ? 37.662 -8.265 -6.873 1.00 0.00 67 PHE A N 7
ATOM 11219 C CA . PHE A 1 67 ? 38.967 -8.848 -6.523 1.00 0.00 67 PHE A CA 7
ATOM 11220 C C . PHE A 1 67 ? 38.799 -10.071 -5.591 1.00 0.00 67 PHE A C 7
ATOM 11221 O O . PHE A 1 67 ? 38.082 -9.973 -4.594 1.00 0.00 67 PHE A O 7
ATOM 11238 N N . PRO A 1 68 ? 39.442 -11.224 -5.882 1.00 0.00 68 PRO A N 7
ATOM 11239 C CA . PRO A 1 68 ? 39.247 -12.477 -5.138 1.00 0.00 68 PRO A CA 7
ATOM 11240 C C . PRO A 1 68 ? 40.022 -12.545 -3.807 1.00 0.00 68 PRO A C 7
ATOM 11241 O O . PRO A 1 68 ? 39.557 -13.176 -2.857 1.00 0.00 68 PRO A O 7
ATOM 11252 N N . LEU A 1 69 ? 41.194 -11.896 -3.725 1.00 0.00 69 LEU A N 7
ATOM 11253 C CA . LEU A 1 69 ? 42.061 -11.897 -2.534 1.00 0.00 69 LEU A CA 7
ATOM 11254 C C . LEU A 1 69 ? 41.621 -10.859 -1.480 1.00 0.00 69 LEU A C 7
ATOM 11255 O O . LEU A 1 69 ? 41.912 -11.007 -0.290 1.00 0.00 69 LEU A O 7
ATOM 11271 N N . LYS A 1 70 ? 40.916 -9.808 -1.919 1.00 0.00 70 LYS A N 7
ATOM 11272 C CA . LYS A 1 70 ? 40.461 -8.672 -1.093 1.00 0.00 70 LYS A CA 7
ATOM 11273 C C . LYS A 1 70 ? 39.110 -8.967 -0.412 1.00 0.00 70 LYS A C 7
ATOM 11274 O O . LYS A 1 70 ? 38.275 -9.689 -0.958 1.00 0.00 70 LYS A O 7
ATOM 11293 N N . ARG A 1 71 ? 38.871 -8.367 0.764 1.00 0.00 71 ARG A N 7
ATOM 11294 C CA . ARG A 1 71 ? 37.653 -8.576 1.588 1.00 0.00 71 ARG A CA 7
ATOM 11295 C C . ARG A 1 71 ? 36.449 -7.684 1.240 1.00 0.00 71 ARG A C 7
ATOM 11296 O O . ARG A 1 71 ? 35.420 -7.749 1.910 1.00 0.00 71 ARG A O 7
ATOM 11317 N N . ASP A 1 72 ? 36.556 -6.843 0.208 1.00 0.00 72 ASP A N 7
ATOM 11318 C CA . ASP A 1 72 ? 35.534 -5.838 -0.142 1.00 0.00 72 ASP A CA 7
ATOM 11319 C C . ASP A 1 72 ? 34.363 -6.357 -0.997 1.00 0.00 72 ASP A C 7
ATOM 11320 O O . ASP A 1 72 ? 33.393 -5.623 -1.179 1.00 0.00 72 ASP A O 7
ATOM 11329 N N . PHE A 1 73 ? 34.388 -7.618 -1.454 1.00 0.00 73 PHE A N 7
ATOM 11330 C CA . PHE A 1 73 ? 33.332 -8.237 -2.276 1.00 0.00 73 PHE A CA 7
ATOM 11331 C C . PHE A 1 73 ? 31.919 -8.016 -1.710 1.00 0.00 73 PHE A C 7
ATOM 11332 O O . PHE A 1 73 ? 31.027 -7.590 -2.441 1.00 0.00 73 PHE A O 7
ATOM 11349 N N . GLU A 1 74 ? 31.715 -8.229 -0.405 1.00 0.00 74 GLU A N 7
ATOM 11350 C CA . GLU A 1 74 ? 30.397 -8.077 0.234 1.00 0.00 74 GLU A CA 7
ATOM 11351 C C . GLU A 1 74 ? 29.894 -6.630 0.147 1.00 0.00 74 GLU A C 7
ATOM 11352 O O . GLU A 1 74 ? 28.738 -6.368 -0.188 1.00 0.00 74 GLU A O 7
ATOM 11364 N N . LYS A 1 75 ? 30.803 -5.678 0.379 1.00 0.00 75 LYS A N 7
ATOM 11365 C CA . LYS A 1 75 ? 30.517 -4.242 0.322 1.00 0.00 75 LYS A CA 7
ATOM 11366 C C . LYS A 1 75 ? 30.240 -3.803 -1.116 1.00 0.00 75 LYS A C 7
ATOM 11367 O O . LYS A 1 75 ? 29.250 -3.123 -1.356 1.00 0.00 75 LYS A O 7
ATOM 11386 N N . THR A 1 76 ? 31.014 -4.292 -2.085 1.00 0.00 76 THR A N 7
ATOM 11387 C CA . THR A 1 76 ? 30.778 -4.087 -3.527 1.00 0.00 76 THR A CA 7
ATOM 11388 C C . THR A 1 76 ? 29.426 -4.650 -3.978 1.00 0.00 76 THR A C 7
ATOM 11389 O O . THR A 1 76 ? 28.712 -3.973 -4.714 1.00 0.00 76 THR A O 7
ATOM 11400 N N . VAL A 1 77 ? 29.011 -5.826 -3.487 1.00 0.00 77 VAL A N 7
ATOM 11401 C CA . VAL A 1 77 ? 27.672 -6.393 -3.747 1.00 0.00 77 VAL A CA 7
ATOM 11402 C C . VAL A 1 77 ? 26.585 -5.466 -3.206 1.00 0.00 77 VAL A C 7
ATOM 11403 O O . VAL A 1 77 ? 25.717 -5.054 -3.969 1.00 0.00 77 VAL A O 7
ATOM 11416 N N . VAL A 1 78 ? 26.644 -5.082 -1.925 1.00 0.00 78 VAL A N 7
ATOM 11417 C CA . VAL A 1 78 ? 25.620 -4.224 -1.293 1.00 0.00 78 VAL A CA 7
ATOM 11418 C C . VAL A 1 78 ? 25.563 -2.846 -1.959 1.00 0.00 78 VAL A C 7
ATOM 11419 O O . VAL A 1 78 ? 24.483 -2.314 -2.213 1.00 0.00 78 VAL A O 7
ATOM 11432 N N . ALA A 1 79 ? 26.717 -2.293 -2.327 1.00 0.00 79 ALA A N 7
ATOM 11433 C CA . ALA A 1 79 ? 26.817 -0.991 -2.975 1.00 0.00 79 ALA A CA 7
ATOM 11434 C C . ALA A 1 79 ? 26.291 -1.021 -4.417 1.00 0.00 79 ALA A C 7
ATOM 11435 O O . ALA A 1 79 ? 25.737 -0.030 -4.891 1.00 0.00 79 ALA A O 7
ATOM 11442 N N . ALA A 1 80 ? 26.422 -2.140 -5.134 1.00 0.00 80 ALA A N 7
ATOM 11443 C CA . ALA A 1 80 ? 25.860 -2.289 -6.476 1.00 0.00 80 ALA A CA 7
ATOM 11444 C C . ALA A 1 80 ? 24.324 -2.249 -6.472 1.00 0.00 80 ALA A C 7
ATOM 11445 O O . ALA A 1 80 ? 23.735 -1.792 -7.446 1.00 0.00 80 ALA A O 7
ATOM 11452 N N . LEU A 1 81 ? 23.672 -2.640 -5.371 1.00 0.00 81 LEU A N 7
ATOM 11453 C CA . LEU A 1 81 ? 22.204 -2.585 -5.241 1.00 0.00 81 LEU A CA 7
ATOM 11454 C C . LEU A 1 81 ? 21.720 -1.126 -5.332 1.00 0.00 81 LEU A C 7
ATOM 11455 O O . LEU A 1 81 ? 20.845 -0.792 -6.129 1.00 0.00 81 LEU A O 7
ATOM 11471 N N . ILE A 1 82 ? 22.370 -0.243 -4.563 1.00 0.00 82 ILE A N 7
ATOM 11472 C CA . ILE A 1 82 ? 22.083 1.199 -4.525 1.00 0.00 82 ILE A CA 7
ATOM 11473 C C . ILE A 1 82 ? 22.472 1.849 -5.860 1.00 0.00 82 ILE A C 7
ATOM 11474 O O . ILE A 1 82 ? 21.678 2.565 -6.464 1.00 0.00 82 ILE A O 7
ATOM 11490 N N . GLN A 1 83 ? 23.669 1.555 -6.373 1.00 0.00 83 GLN A N 7
ATOM 11491 C CA . GLN A 1 83 ? 24.176 2.170 -7.611 1.00 0.00 83 GLN A CA 7
ATOM 11492 C C . GLN A 1 83 ? 23.387 1.739 -8.862 1.00 0.00 83 GLN A C 7
ATOM 11493 O O . GLN A 1 83 ? 23.293 2.501 -9.822 1.00 0.00 83 GLN A O 7
ATOM 11507 N N . THR A 1 84 ? 22.753 0.561 -8.825 1.00 0.00 84 THR A N 7
ATOM 11508 C CA . THR A 1 84 ? 21.804 0.116 -9.856 1.00 0.00 84 THR A CA 7
ATOM 11509 C C . THR A 1 84 ? 20.561 1.007 -9.885 1.00 0.00 84 THR A C 7
ATOM 11510 O O . THR A 1 84 ? 20.181 1.479 -10.953 1.00 0.00 84 THR A O 7
ATOM 11521 N N . GLU A 1 85 ? 19.939 1.302 -8.736 1.00 0.00 85 GLU A N 7
ATOM 11522 C CA . GLU A 1 85 ? 18.758 2.173 -8.736 1.00 0.00 85 GLU A CA 7
ATOM 11523 C C . GLU A 1 85 ? 19.125 3.647 -8.942 1.00 0.00 85 GLU A C 7
ATOM 11524 O O . GLU A 1 85 ? 18.349 4.380 -9.541 1.00 0.00 85 GLU A O 7
ATOM 11536 N N . GLU A 1 86 ? 20.303 4.108 -8.519 1.00 0.00 86 GLU A N 7
ATOM 11537 C CA . GLU A 1 86 ? 20.747 5.501 -8.701 1.00 0.00 86 GLU A CA 7
ATOM 11538 C C . GLU A 1 86 ? 20.825 5.931 -10.173 1.00 0.00 86 GLU A C 7
ATOM 11539 O O . GLU A 1 86 ? 20.534 7.085 -10.487 1.00 0.00 86 GLU A O 7
ATOM 11551 N N . ALA A 1 87 ? 21.115 4.996 -11.085 1.00 0.00 87 ALA A N 7
ATOM 11552 C CA . ALA A 1 87 ? 21.024 5.232 -12.525 1.00 0.00 87 ALA A CA 7
ATOM 11553 C C . ALA A 1 87 ? 19.580 5.508 -12.973 1.00 0.00 87 ALA A C 7
ATOM 11554 O O . ALA A 1 87 ? 19.329 6.401 -13.776 1.00 0.00 87 ALA A O 7
ATOM 11561 N N . LEU A 1 88 ? 18.616 4.747 -12.441 1.00 0.00 88 LEU A N 7
ATOM 11562 C CA . LEU A 1 88 ? 17.202 4.787 -12.833 1.00 0.00 88 LEU A CA 7
ATOM 11563 C C . LEU A 1 88 ? 16.428 5.887 -12.097 1.00 0.00 88 LEU A C 7
ATOM 11564 O O . LEU A 1 88 ? 15.422 6.387 -12.600 1.00 0.00 88 LEU A O 7
ATOM 11580 N N . ASN A 1 89 ? 16.937 6.321 -10.946 1.00 0.00 89 ASN A N 7
ATOM 11581 C CA . ASN A 1 89 ? 16.367 7.371 -10.098 1.00 0.00 89 ASN A CA 7
ATOM 11582 C C . ASN A 1 89 ? 16.288 8.733 -10.800 1.00 0.00 89 ASN A C 7
ATOM 11583 O O . ASN A 1 89 ? 15.358 9.486 -10.535 1.00 0.00 89 ASN A O 7
ATOM 11594 N N . ARG A 1 90 ? 17.190 9.023 -11.747 1.00 0.00 90 ARG A N 7
ATOM 11595 C CA . ARG A 1 90 ? 17.169 10.248 -12.582 1.00 0.00 90 ARG A CA 7
ATOM 11596 C C . ARG A 1 90 ? 16.554 10.036 -13.984 1.00 0.00 90 ARG A C 7
ATOM 11597 O O . ARG A 1 90 ? 16.315 11.001 -14.706 1.00 0.00 90 ARG A O 7
ATOM 11618 N N . ARG A 1 91 ? 16.249 8.779 -14.346 1.00 0.00 91 ARG A N 7
ATOM 11619 C CA . ARG A 1 91 ? 15.585 8.387 -15.614 1.00 0.00 91 ARG A CA 7
ATOM 11620 C C . ARG A 1 91 ? 14.060 8.400 -15.493 1.00 0.00 91 ARG A C 7
ATOM 11621 O O . ARG A 1 91 ? 13.375 9.006 -16.311 1.00 0.00 91 ARG A O 7
ATOM 11642 N N . GLN A 1 92 ? 13.550 7.681 -14.483 1.00 0.00 92 GLN A N 7
ATOM 11643 C CA . GLN A 1 92 ? 12.123 7.330 -14.371 1.00 0.00 92 GLN A CA 7
ATOM 11644 C C . GLN A 1 92 ? 11.537 7.380 -12.956 1.00 0.00 92 GLN A C 7
ATOM 11645 O O . GLN A 1 92 ? 10.422 7.864 -12.778 1.00 0.00 92 GLN A O 7
ATOM 11659 N N . ILE A 1 93 ? 12.282 6.936 -11.931 1.00 0.00 93 ILE A N 7
ATOM 11660 C CA . ILE A 1 93 ? 11.745 6.868 -10.549 1.00 0.00 93 ILE A CA 7
ATOM 11661 C C . ILE A 1 93 ? 11.529 8.284 -9.975 1.00 0.00 93 ILE A C 7
ATOM 11662 O O . ILE A 1 93 ? 10.713 8.479 -9.083 1.00 0.00 93 ILE A O 7
ATOM 11678 N N . ASN A 1 94 ? 12.178 9.301 -10.557 1.00 0.00 94 ASN A N 7
ATOM 11679 C CA . ASN A 1 94 ? 12.046 10.710 -10.167 1.00 0.00 94 ASN A CA 7
ATOM 11680 C C . ASN A 1 94 ? 10.589 11.202 -10.229 1.00 0.00 94 ASN A C 7
ATOM 11681 O O . ASN A 1 94 ? 10.115 11.852 -9.302 1.00 0.00 94 ASN A O 7
ATOM 11692 N N . GLN A 1 95 ? 9.854 10.835 -11.287 1.00 0.00 95 GLN A N 7
ATOM 11693 C CA . GLN A 1 95 ? 8.437 11.193 -11.439 1.00 0.00 95 GLN A CA 7
ATOM 11694 C C . GLN A 1 95 ? 7.558 10.448 -10.426 1.00 0.00 95 GLN A C 7
ATOM 11695 O O . GLN A 1 95 ? 6.670 11.043 -9.819 1.00 0.00 95 GLN A O 7
ATOM 11709 N N . ALA A 1 96 ? 7.845 9.164 -10.183 1.00 0.00 96 ALA A N 7
ATOM 11710 C CA . ALA A 1 96 ? 7.102 8.338 -9.229 1.00 0.00 96 ALA A CA 7
ATOM 11711 C C . ALA A 1 96 ? 7.270 8.842 -7.783 1.00 0.00 96 ALA A C 7
ATOM 11712 O O . ALA A 1 96 ? 6.275 9.049 -7.085 1.00 0.00 96 ALA A O 7
ATOM 11719 N N . LEU A 1 97 ? 8.509 9.118 -7.350 1.00 0.00 97 LEU A N 7
ATOM 11720 C CA . LEU A 1 97 ? 8.781 9.606 -5.991 1.00 0.00 97 LEU A CA 7
ATOM 11721 C C . LEU A 1 97 ? 8.283 11.044 -5.767 1.00 0.00 97 LEU A C 7
ATOM 11722 O O . LEU A 1 97 ? 7.776 11.360 -4.692 1.00 0.00 97 LEU A O 7
ATOM 11738 N N . LEU A 1 98 ? 8.341 11.888 -6.802 1.00 0.00 98 LEU A N 7
ATOM 11739 C CA . LEU A 1 98 ? 7.785 13.244 -6.776 1.00 0.00 98 LEU A CA 7
ATOM 11740 C C . LEU A 1 98 ? 6.254 13.210 -6.653 1.00 0.00 98 LEU A C 7
ATOM 11741 O O . LEU A 1 98 ? 5.670 13.987 -5.895 1.00 0.00 98 LEU A O 7
ATOM 11757 N N . SER A 1 99 ? 5.603 12.298 -7.384 1.00 0.00 99 SER A N 7
ATOM 11758 C CA . SER A 1 99 ? 4.147 12.152 -7.369 1.00 0.00 99 SER A CA 7
ATOM 11759 C C . SER A 1 99 ? 3.616 11.641 -6.018 1.00 0.00 99 SER A C 7
ATOM 11760 O O . SER A 1 99 ? 2.509 11.999 -5.607 1.00 0.00 99 SER A O 7
ATOM 11768 N N . THR A 1 100 ? 4.408 10.829 -5.303 1.00 0.00 100 THR A N 7
ATOM 11769 C CA . THR A 1 100 ? 4.073 10.240 -4.005 1.00 0.00 100 THR A CA 7
ATOM 11770 C C . THR A 1 100 ? 5.311 9.596 -3.367 1.00 0.00 100 THR A C 7
ATOM 11771 O O . THR A 1 100 ? 5.821 8.553 -3.787 1.00 0.00 100 THR A O 7
ATOM 11782 N N . GLY A 1 101 ? 5.788 10.254 -2.315 1.00 0.00 101 GLY A N 7
ATOM 11783 C CA . GLY A 1 101 ? 6.804 9.740 -1.391 1.00 0.00 101 GLY A CA 7
ATOM 11784 C C . GLY A 1 101 ? 8.229 10.161 -1.754 1.00 0.00 101 GLY A C 7
ATOM 11785 O O . GLY A 1 101 ? 9.061 9.323 -2.110 1.00 0.00 101 GLY A O 7
ATOM 11789 N N . ASP A 1 102 ? 8.515 11.463 -1.640 1.00 0.00 102 ASP A N 7
ATOM 11790 C CA . ASP A 1 102 ? 9.874 12.005 -1.793 1.00 0.00 102 ASP A CA 7
ATOM 11791 C C . ASP A 1 102 ? 10.874 11.430 -0.768 1.00 0.00 102 ASP A C 7
ATOM 11792 O O . ASP A 1 102 ? 10.502 10.945 0.307 1.00 0.00 102 ASP A O 7
ATOM 11801 N N . LEU A 1 103 ? 12.166 11.533 -1.093 1.00 0.00 103 LEU A N 7
ATOM 11802 C CA . LEU A 1 103 ? 13.270 11.088 -0.237 1.00 0.00 103 LEU A CA 7
ATOM 11803 C C . LEU A 1 103 ? 13.479 11.970 1.016 1.00 0.00 103 LEU A C 7
ATOM 11804 O O . LEU A 1 103 ? 13.095 13.141 1.046 1.00 0.00 103 LEU A O 7
ATOM 11820 N N . ALA A 1 104 ? 14.136 11.401 2.034 1.00 0.00 104 ALA A N 7
ATOM 11821 C CA . ALA A 1 104 ? 14.461 12.090 3.294 1.00 0.00 104 ALA A CA 7
ATOM 11822 C C . ALA A 1 104 ? 15.732 11.560 4.004 1.00 0.00 104 ALA A C 7
ATOM 11823 O O . ALA A 1 104 ? 15.849 11.644 5.232 1.00 0.00 104 ALA A O 7
ATOM 11830 N N . HIS A 1 105 ? 16.672 10.966 3.251 1.00 0.00 105 HIS A N 7
ATOM 11831 C CA . HIS A 1 105 ? 17.895 10.353 3.803 1.00 0.00 105 HIS A CA 7
ATOM 11832 C C . HIS A 1 105 ? 19.098 10.449 2.853 1.00 0.00 105 HIS A C 7
ATOM 11833 O O . HIS A 1 105 ? 20.087 11.108 3.172 1.00 0.00 105 HIS A O 7
ATOM 11847 N N . ASP A 1 106 ? 19.008 9.836 1.666 1.00 0.00 106 ASP A N 7
ATOM 11848 C CA . ASP A 1 106 ? 20.115 9.727 0.698 1.00 0.00 106 ASP A CA 7
ATOM 11849 C C . ASP A 1 106 ? 20.216 10.963 -0.227 1.00 0.00 106 ASP A C 7
ATOM 11850 O O . ASP A 1 106 ? 20.296 10.863 -1.454 1.00 0.00 106 ASP A O 7
ATOM 11859 N N . GLU A 1 107 ? 20.135 12.153 0.374 1.00 0.00 107 GLU A N 7
ATOM 11860 C CA . GLU A 1 107 ? 19.987 13.442 -0.320 1.00 0.00 107 GLU A CA 7
ATOM 11861 C C . GLU A 1 107 ? 21.283 13.974 -0.963 1.00 0.00 107 GLU A C 7
ATOM 11862 O O . GLU A 1 107 ? 21.215 14.699 -1.963 1.00 0.00 107 GLU A O 7
ATOM 11874 N N . PHE A 1 108 ? 22.450 13.618 -0.411 1.00 0.00 108 PHE A N 7
ATOM 11875 C CA . PHE A 1 108 ? 23.787 14.022 -0.869 1.00 0.00 108 PHE A CA 7
ATOM 11876 C C . PHE A 1 108 ? 24.878 12.976 -0.547 1.00 0.00 108 PHE A C 7
ATOM 11877 O O . PHE A 1 108 ? 24.737 12.206 0.435 1.00 0.00 108 PHE A O 7
ATOM 11894 N N . ALA A 1 1 ? -1.335 -0.234 -2.208 1.00 0.00 1 ALA A N 8
ATOM 11895 C CA . ALA A 1 1 ? -1.825 -1.255 -1.240 1.00 0.00 1 ALA A CA 8
ATOM 11896 C C . ALA A 1 1 ? -0.797 -2.383 -1.022 1.00 0.00 1 ALA A C 8
ATOM 11897 O O . ALA A 1 1 ? -0.119 -2.397 0.006 1.00 0.00 1 ALA A O 8
ATOM 11906 N N . VAL A 1 2 ? -0.656 -3.324 -1.971 1.00 0.00 2 VAL A N 8
ATOM 11907 C CA . VAL A 1 2 ? 0.303 -4.453 -1.915 1.00 0.00 2 VAL A CA 8
ATOM 11908 C C . VAL A 1 2 ? 0.816 -4.819 -3.318 1.00 0.00 2 VAL A C 8
ATOM 11909 O O . VAL A 1 2 ? 0.114 -4.636 -4.314 1.00 0.00 2 VAL A O 8
ATOM 11922 N N . GLU A 1 3 ? 2.048 -5.326 -3.402 1.00 0.00 3 GLU A N 8
ATOM 11923 C CA . GLU A 1 3 ? 2.733 -5.726 -4.637 1.00 0.00 3 GLU A CA 8
ATOM 11924 C C . GLU A 1 3 ? 3.479 -7.070 -4.486 1.00 0.00 3 GLU A C 8
ATOM 11925 O O . GLU A 1 3 ? 3.746 -7.524 -3.369 1.00 0.00 3 GLU A O 8
ATOM 11937 N N . VAL A 1 4 ? 3.814 -7.711 -5.615 1.00 0.00 4 VAL A N 8
ATOM 11938 C CA . VAL A 1 4 ? 4.474 -9.030 -5.681 1.00 0.00 4 VAL A CA 8
ATOM 11939 C C . VAL A 1 4 ? 5.635 -8.970 -6.681 1.00 0.00 4 VAL A C 8
ATOM 11940 O O . VAL A 1 4 ? 5.563 -8.253 -7.680 1.00 0.00 4 VAL A O 8
ATOM 11953 N N . GLU A 1 5 ? 6.695 -9.744 -6.442 1.00 0.00 5 GLU A N 8
ATOM 11954 C CA . GLU A 1 5 ? 7.888 -9.883 -7.295 1.00 0.00 5 GLU A CA 8
ATOM 11955 C C . GLU A 1 5 ? 7.627 -10.688 -8.597 1.00 0.00 5 GLU A C 8
ATOM 11956 O O . GLU A 1 5 ? 8.307 -11.667 -8.914 1.00 0.00 5 GLU A O 8
ATOM 11968 N N . VAL A 1 6 ? 6.603 -10.271 -9.349 1.00 0.00 6 VAL A N 8
ATOM 11969 C CA . VAL A 1 6 ? 6.155 -10.871 -10.617 1.00 0.00 6 VAL A CA 8
ATOM 11970 C C . VAL A 1 6 ? 7.185 -10.709 -11.756 1.00 0.00 6 VAL A C 8
ATOM 11971 O O . VAL A 1 6 ? 7.543 -11.732 -12.352 1.00 0.00 6 VAL A O 8
ATOM 11984 N N . PRO A 1 7 ? 7.696 -9.499 -12.081 1.00 0.00 7 PRO A N 8
ATOM 11985 C CA . PRO A 1 7 ? 8.728 -9.332 -13.107 1.00 0.00 7 PRO A CA 8
ATOM 11986 C C . PRO A 1 7 ? 10.142 -9.662 -12.589 1.00 0.00 7 PRO A C 8
ATOM 11987 O O . PRO A 1 7 ? 10.387 -9.789 -11.386 1.00 0.00 7 PRO A O 8
ATOM 11998 N N . GLY A 1 8 ? 11.085 -9.760 -13.529 1.00 0.00 8 GLY A N 8
ATOM 11999 C CA . GLY A 1 8 ? 12.518 -9.987 -13.275 1.00 0.00 8 GLY A CA 8
ATOM 12000 C C . GLY A 1 8 ? 13.192 -10.866 -14.338 1.00 0.00 8 GLY A C 8
ATOM 12001 O O . GLY A 1 8 ? 12.573 -11.793 -14.862 1.00 0.00 8 GLY A O 8
ATOM 12005 N N . LEU A 1 9 ? 14.460 -10.570 -14.666 1.00 0.00 9 LEU A N 8
ATOM 12006 C CA . LEU A 1 9 ? 15.270 -11.341 -15.630 1.00 0.00 9 LEU A CA 8
ATOM 12007 C C . LEU A 1 9 ? 16.767 -11.442 -15.252 1.00 0.00 9 LEU A C 8
ATOM 12008 O O . LEU A 1 9 ? 17.636 -11.458 -16.124 1.00 0.00 9 LEU A O 8
ATOM 12024 N N . LEU A 1 10 ? 17.070 -11.540 -13.946 1.00 0.00 10 LEU A N 8
ATOM 12025 C CA . LEU A 1 10 ? 18.439 -11.762 -13.453 1.00 0.00 10 LEU A CA 8
ATOM 12026 C C . LEU A 1 10 ? 18.976 -13.099 -13.977 1.00 0.00 10 LEU A C 8
ATOM 12027 O O . LEU A 1 10 ? 18.558 -14.162 -13.512 1.00 0.00 10 LEU A O 8
ATOM 12043 N N . THR A 1 11 ? 19.950 -13.038 -14.883 1.00 0.00 11 THR A N 8
ATOM 12044 C CA . THR A 1 11 ? 20.646 -14.215 -15.411 1.00 0.00 11 THR A CA 8
ATOM 12045 C C . THR A 1 11 ? 22.096 -14.247 -14.935 1.00 0.00 11 THR A C 8
ATOM 12046 O O . THR A 1 11 ? 22.784 -13.227 -14.880 1.00 0.00 11 THR A O 8
ATOM 12057 N N . ASP A 1 12 ? 22.559 -15.446 -14.596 1.00 0.00 12 ASP A N 8
ATOM 12058 C CA . ASP A 1 12 ? 23.948 -15.792 -14.299 1.00 0.00 12 ASP A CA 8
ATOM 12059 C C . ASP A 1 12 ? 24.829 -15.786 -15.567 1.00 0.00 12 ASP A C 8
ATOM 12060 O O . ASP A 1 12 ? 25.448 -16.788 -15.932 1.00 0.00 12 ASP A O 8
ATOM 12069 N N . HIS A 1 13 ? 24.916 -14.633 -16.247 1.00 0.00 13 HIS A N 8
ATOM 12070 C CA . HIS A 1 13 ? 25.838 -14.391 -17.369 1.00 0.00 13 HIS A CA 8
ATOM 12071 C C . HIS A 1 13 ? 27.262 -14.114 -16.841 1.00 0.00 13 HIS A C 8
ATOM 12072 O O . HIS A 1 13 ? 27.944 -13.173 -17.255 1.00 0.00 13 HIS A O 8
ATOM 12086 N N . THR A 1 14 ? 27.703 -14.928 -15.877 1.00 0.00 14 THR A N 8
ATOM 12087 C CA . THR A 1 14 ? 28.945 -14.758 -15.122 1.00 0.00 14 THR A CA 8
ATOM 12088 C C . THR A 1 14 ? 29.748 -16.068 -15.028 1.00 0.00 14 THR A C 8
ATOM 12089 O O . THR A 1 14 ? 29.179 -17.130 -14.773 1.00 0.00 14 THR A O 8
ATOM 12100 N N . VAL A 1 15 ? 31.071 -16.012 -15.267 1.00 0.00 15 VAL A N 8
ATOM 12101 C CA . VAL A 1 15 ? 31.959 -17.200 -15.419 1.00 0.00 15 VAL A CA 8
ATOM 12102 C C . VAL A 1 15 ? 33.288 -17.094 -14.641 1.00 0.00 15 VAL A C 8
ATOM 12103 O O . VAL A 1 15 ? 34.331 -17.599 -15.065 1.00 0.00 15 VAL A O 8
ATOM 12116 N N . SER A 1 16 ? 33.233 -16.461 -13.466 1.00 0.00 16 SER A N 8
ATOM 12117 C CA . SER A 1 16 ? 34.385 -16.166 -12.587 1.00 0.00 16 SER A CA 8
ATOM 12118 C C . SER A 1 16 ? 34.164 -16.713 -11.172 1.00 0.00 16 SER A C 8
ATOM 12119 O O . SER A 1 16 ? 33.029 -16.757 -10.710 1.00 0.00 16 SER A O 8
ATOM 12127 N N . SER A 1 17 ? 35.225 -17.066 -10.441 1.00 0.00 17 SER A N 8
ATOM 12128 C CA . SER A 1 17 ? 35.130 -17.554 -9.051 1.00 0.00 17 SER A CA 8
ATOM 12129 C C . SER A 1 17 ? 34.449 -16.552 -8.101 1.00 0.00 17 SER A C 8
ATOM 12130 O O . SER A 1 17 ? 33.675 -16.952 -7.230 1.00 0.00 17 SER A O 8
ATOM 12138 N N . ILE A 1 18 ? 34.678 -15.249 -8.311 1.00 0.00 18 ILE A N 8
ATOM 12139 C CA . ILE A 1 18 ? 33.986 -14.138 -7.628 1.00 0.00 18 ILE A CA 8
ATOM 12140 C C . ILE A 1 18 ? 32.745 -13.678 -8.401 1.00 0.00 18 ILE A C 8
ATOM 12141 O O . ILE A 1 18 ? 31.701 -13.455 -7.796 1.00 0.00 18 ILE A O 8
ATOM 12157 N N . GLY A 1 19 ? 32.792 -13.568 -9.733 1.00 0.00 19 GLY A N 8
ATOM 12158 C CA . GLY A 1 19 ? 31.644 -13.076 -10.513 1.00 0.00 19 GLY A CA 8
ATOM 12159 C C . GLY A 1 19 ? 30.429 -14.019 -10.506 1.00 0.00 19 GLY A C 8
ATOM 12160 O O . GLY A 1 19 ? 29.288 -13.560 -10.549 1.00 0.00 19 GLY A O 8
ATOM 12164 N N . HIS A 1 20 ? 30.650 -15.330 -10.370 1.00 0.00 20 HIS A N 8
ATOM 12165 C CA . HIS A 1 20 ? 29.596 -16.334 -10.164 1.00 0.00 20 HIS A CA 8
ATOM 12166 C C . HIS A 1 20 ? 28.926 -16.181 -8.789 1.00 0.00 20 HIS A C 8
ATOM 12167 O O . HIS A 1 20 ? 27.711 -16.333 -8.668 1.00 0.00 20 HIS A O 8
ATOM 12181 N N . ASP A 1 21 ? 29.696 -15.809 -7.759 1.00 0.00 21 ASP A N 8
ATOM 12182 C CA . ASP A 1 21 ? 29.167 -15.543 -6.420 1.00 0.00 21 ASP A CA 8
ATOM 12183 C C . ASP A 1 21 ? 28.443 -14.191 -6.363 1.00 0.00 21 ASP A C 8
ATOM 12184 O O . ASP A 1 21 ? 27.414 -14.096 -5.693 1.00 0.00 21 ASP A O 8
ATOM 12193 N N . PHE A 1 22 ? 28.909 -13.161 -7.091 1.00 0.00 22 PHE A N 8
ATOM 12194 C CA . PHE A 1 22 ? 28.226 -11.861 -7.166 1.00 0.00 22 PHE A CA 8
ATOM 12195 C C . PHE A 1 22 ? 26.781 -12.016 -7.630 1.00 0.00 22 PHE A C 8
ATOM 12196 O O . PHE A 1 22 ? 25.902 -11.408 -7.038 1.00 0.00 22 PHE A O 8
ATOM 12213 N N . TYR A 1 23 ? 26.522 -12.860 -8.636 1.00 0.00 23 TYR A N 8
ATOM 12214 C CA . TYR A 1 23 ? 25.160 -13.146 -9.105 1.00 0.00 23 TYR A CA 8
ATOM 12215 C C . TYR A 1 23 ? 24.224 -13.541 -7.949 1.00 0.00 23 TYR A C 8
ATOM 12216 O O . TYR A 1 23 ? 23.186 -12.907 -7.744 1.00 0.00 23 TYR A O 8
ATOM 12234 N N . ARG A 1 24 ? 24.632 -14.545 -7.159 1.00 0.00 24 ARG A N 8
ATOM 12235 C CA . ARG A 1 24 ? 23.828 -15.104 -6.059 1.00 0.00 24 ARG A CA 8
ATOM 12236 C C . ARG A 1 24 ? 23.728 -14.142 -4.877 1.00 0.00 24 ARG A C 8
ATOM 12237 O O . ARG A 1 24 ? 22.643 -13.914 -4.348 1.00 0.00 24 ARG A O 8
ATOM 12258 N N . ALA A 1 25 ? 24.849 -13.528 -4.497 1.00 0.00 25 ALA A N 8
ATOM 12259 C CA . ALA A 1 25 ? 24.894 -12.552 -3.412 1.00 0.00 25 ALA A CA 8
ATOM 12260 C C . ALA A 1 25 ? 24.069 -11.298 -3.731 1.00 0.00 25 ALA A C 8
ATOM 12261 O O . ALA A 1 25 ? 23.332 -10.823 -2.874 1.00 0.00 25 ALA A O 8
ATOM 12268 N N . PHE A 1 26 ? 24.134 -10.783 -4.961 1.00 0.00 26 PHE A N 8
ATOM 12269 C CA . PHE A 1 26 ? 23.315 -9.656 -5.396 1.00 0.00 26 PHE A CA 8
ATOM 12270 C C . PHE A 1 26 ? 21.827 -10.024 -5.342 1.00 0.00 26 PHE A C 8
ATOM 12271 O O . PHE A 1 26 ? 21.052 -9.328 -4.691 1.00 0.00 26 PHE A O 8
ATOM 12288 N N . SER A 1 27 ? 21.424 -11.139 -5.961 1.00 0.00 27 SER A N 8
ATOM 12289 C CA . SER A 1 27 ? 20.008 -11.535 -6.040 1.00 0.00 27 SER A CA 8
ATOM 12290 C C . SER A 1 27 ? 19.400 -11.883 -4.670 1.00 0.00 27 SER A C 8
ATOM 12291 O O . SER A 1 27 ? 18.208 -11.651 -4.454 1.00 0.00 27 SER A O 8
ATOM 12299 N N . ASP A 1 28 ? 20.211 -12.352 -3.716 1.00 0.00 28 ASP A N 8
ATOM 12300 C CA . ASP A 1 28 ? 19.811 -12.620 -2.332 1.00 0.00 28 ASP A CA 8
ATOM 12301 C C . ASP A 1 28 ? 19.376 -11.354 -1.565 1.00 0.00 28 ASP A C 8
ATOM 12302 O O . ASP A 1 28 ? 18.480 -11.444 -0.721 1.00 0.00 28 ASP A O 8
ATOM 12311 N N . LYS A 1 29 ? 19.978 -10.184 -1.855 1.00 0.00 29 LYS A N 8
ATOM 12312 C CA . LYS A 1 29 ? 19.614 -8.884 -1.241 1.00 0.00 29 LYS A CA 8
ATOM 12313 C C . LYS A 1 29 ? 18.947 -7.872 -2.193 1.00 0.00 29 LYS A C 8
ATOM 12314 O O . LYS A 1 29 ? 18.587 -6.774 -1.767 1.00 0.00 29 LYS A O 8
ATOM 12333 N N . TRP A 1 30 ? 18.735 -8.232 -3.459 1.00 0.00 30 TRP A N 8
ATOM 12334 C CA . TRP A 1 30 ? 18.077 -7.383 -4.458 1.00 0.00 30 TRP A CA 8
ATOM 12335 C C . TRP A 1 30 ? 16.614 -7.058 -4.099 1.00 0.00 30 TRP A C 8
ATOM 12336 O O . TRP A 1 30 ? 15.825 -7.941 -3.752 1.00 0.00 3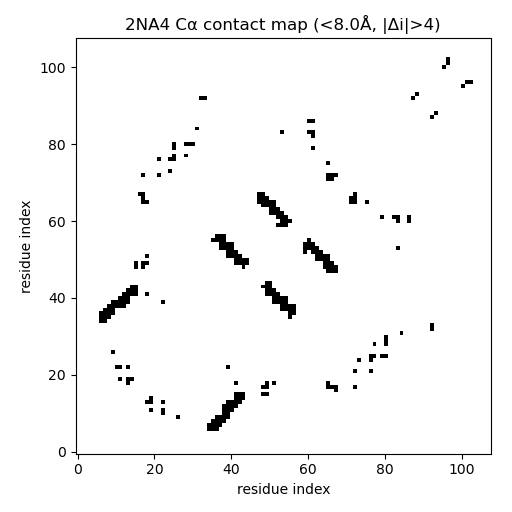0 TRP A O 8
ATOM 12357 N N . GLU A 1 31 ? 16.257 -5.775 -4.210 1.00 0.00 31 GLU A N 8
ATOM 12358 C CA . GLU A 1 31 ? 14.906 -5.228 -4.037 1.00 0.00 31 GLU A CA 8
ATOM 12359 C C . GLU A 1 31 ? 14.806 -3.890 -4.798 1.00 0.00 31 GLU A C 8
ATOM 12360 O O . GLU A 1 31 ? 15.751 -3.095 -4.776 1.00 0.00 31 GLU A O 8
ATOM 12372 N N . SER A 1 32 ? 13.682 -3.636 -5.481 1.00 0.00 32 SER A N 8
ATOM 12373 C CA . SER A 1 32 ? 13.499 -2.440 -6.323 1.00 0.00 32 SER A CA 8
ATOM 12374 C C . SER A 1 32 ? 12.040 -1.968 -6.437 1.00 0.00 32 SER A C 8
ATOM 12375 O O . SER A 1 32 ? 11.100 -2.755 -6.308 1.00 0.00 32 SER A O 8
ATOM 12383 N N . ASP A 1 33 ? 11.855 -0.663 -6.686 1.00 0.00 33 ASP A N 8
ATOM 12384 C CA . ASP A 1 33 ? 10.530 -0.038 -6.869 1.00 0.00 33 ASP A CA 8
ATOM 12385 C C . ASP A 1 33 ? 10.013 -0.107 -8.323 1.00 0.00 33 ASP A C 8
ATOM 12386 O O . ASP A 1 33 ? 8.801 -0.141 -8.555 1.00 0.00 33 ASP A O 8
ATOM 12395 N N . TYR A 1 34 ? 10.930 -0.151 -9.301 1.00 0.00 34 TYR A N 8
ATOM 12396 C CA . TYR A 1 34 ? 10.626 -0.291 -10.732 1.00 0.00 34 TYR A CA 8
ATOM 12397 C C . TYR A 1 34 ? 10.371 -1.766 -11.133 1.00 0.00 34 TYR A C 8
ATOM 12398 O O . TYR A 1 34 ? 10.252 -2.658 -10.290 1.00 0.00 34 TYR A O 8
ATOM 12416 N N . THR A 1 35 ? 10.290 -2.037 -12.440 1.00 0.00 35 THR A N 8
ATOM 12417 C CA . THR A 1 35 ? 9.947 -3.347 -13.031 1.00 0.00 35 THR A CA 8
ATOM 12418 C C . THR A 1 35 ? 11.057 -4.407 -12.883 1.00 0.00 35 THR A C 8
ATOM 12419 O O . THR A 1 35 ? 10.854 -5.558 -13.247 1.00 0.00 35 THR A O 8
ATOM 12430 N N . GLY A 1 36 ? 12.240 -4.065 -12.355 1.00 0.00 36 GLY A N 8
ATOM 12431 C CA . GLY A 1 36 ? 13.279 -5.041 -11.982 1.00 0.00 36 GLY A CA 8
ATOM 12432 C C . GLY A 1 36 ? 13.894 -5.834 -13.138 1.00 0.00 36 GLY A C 8
ATOM 12433 O O . GLY A 1 36 ? 14.409 -6.933 -12.941 1.00 0.00 36 GLY A O 8
ATOM 12437 N N . ASN A 1 37 ? 13.834 -5.310 -14.363 1.00 0.00 37 ASN A N 8
ATOM 12438 C CA . ASN A 1 37 ? 14.309 -6.003 -15.566 1.00 0.00 37 ASN A CA 8
ATOM 12439 C C . ASN A 1 37 ? 15.824 -5.840 -15.784 1.00 0.00 37 ASN A C 8
ATOM 12440 O O . ASN A 1 37 ? 16.267 -5.219 -16.748 1.00 0.00 37 ASN A O 8
ATOM 12451 N N . LEU A 1 38 ? 16.618 -6.410 -14.881 1.00 0.00 38 LEU A N 8
ATOM 12452 C CA . LEU A 1 38 ? 18.089 -6.337 -14.888 1.00 0.00 38 LEU A CA 8
ATOM 12453 C C . LEU A 1 38 ? 18.789 -7.697 -14.962 1.00 0.00 38 LEU A C 8
ATOM 12454 O O . LEU A 1 38 ? 18.272 -8.690 -14.456 1.00 0.00 38 LEU A O 8
ATOM 12470 N N . THR A 1 39 ? 19.995 -7.723 -15.530 1.00 0.00 39 THR A N 8
ATOM 12471 C CA . THR A 1 39 ? 20.878 -8.898 -15.575 1.00 0.00 39 THR A CA 8
ATOM 12472 C C . THR A 1 39 ? 22.332 -8.534 -15.254 1.00 0.00 39 THR A C 8
ATOM 12473 O O . THR A 1 39 ? 22.723 -7.366 -15.317 1.00 0.00 39 THR A O 8
ATOM 12484 N N . ILE A 1 40 ? 23.133 -9.531 -14.872 1.00 0.00 40 ILE A N 8
ATOM 12485 C CA . ILE A 1 40 ? 24.499 -9.377 -14.352 1.00 0.00 40 ILE A CA 8
ATOM 12486 C C . ILE A 1 40 ? 25.471 -10.069 -15.305 1.00 0.00 40 ILE A C 8
ATOM 12487 O O . ILE A 1 40 ? 25.343 -11.259 -15.580 1.00 0.00 40 ILE A O 8
ATOM 12503 N N . ASN A 1 41 ? 26.477 -9.326 -15.756 1.00 0.00 41 ASN A N 8
ATOM 12504 C CA . ASN A 1 41 ? 27.479 -9.766 -16.717 1.00 0.00 41 ASN A CA 8
ATOM 12505 C C . ASN A 1 41 ? 28.863 -9.629 -16.066 1.00 0.00 41 ASN A C 8
ATOM 12506 O O . ASN A 1 41 ? 29.090 -8.655 -15.346 1.00 0.00 41 ASN A O 8
ATOM 12517 N N . GLU A 1 42 ? 29.802 -10.545 -16.312 1.00 0.00 42 GLU A N 8
ATOM 12518 C CA . GLU A 1 42 ? 31.202 -10.354 -15.900 1.00 0.00 42 GLU A CA 8
ATOM 12519 C C . GLU A 1 42 ? 32.213 -10.622 -17.024 1.00 0.00 42 GLU A C 8
ATOM 12520 O O . GLU A 1 42 ? 31.946 -11.410 -17.938 1.00 0.00 42 GLU A O 8
ATOM 12532 N N . ARG A 1 43 ? 33.380 -9.972 -16.936 1.00 0.00 43 ARG A N 8
ATOM 12533 C CA . ARG A 1 43 ? 34.537 -10.210 -17.805 1.00 0.00 43 ARG A CA 8
ATOM 12534 C C . ARG A 1 43 ? 35.737 -10.657 -16.957 1.00 0.00 43 ARG A C 8
ATOM 12535 O O . ARG A 1 43 ? 36.235 -9.847 -16.166 1.00 0.00 43 ARG A O 8
ATOM 12556 N N . PRO A 1 44 ? 36.219 -11.901 -17.128 1.00 0.00 44 PRO A N 8
ATOM 12557 C CA . PRO A 1 44 ? 37.286 -12.460 -16.311 1.00 0.00 44 PRO A CA 8
ATOM 12558 C C . PRO A 1 44 ? 38.651 -11.954 -16.802 1.00 0.00 44 PRO A C 8
ATOM 12559 O O . PRO A 1 44 ? 38.989 -12.078 -17.983 1.00 0.00 44 PRO A O 8
ATOM 12570 N N . SER A 1 45 ? 39.439 -11.388 -15.884 1.00 0.00 45 SER A N 8
ATOM 12571 C CA . SER A 1 45 ? 40.690 -10.683 -16.180 1.00 0.00 45 SER A CA 8
ATOM 12572 C C . SER A 1 45 ? 41.739 -11.010 -15.116 1.00 0.00 45 SER A C 8
ATOM 12573 O O . SER A 1 45 ? 41.831 -10.342 -14.083 1.00 0.00 45 SER A O 8
ATOM 12581 N N . ALA A 1 46 ? 42.559 -12.035 -15.370 1.00 0.00 46 ALA A N 8
ATOM 12582 C CA . ALA A 1 46 ? 43.475 -12.637 -14.386 1.00 0.00 46 ALA A CA 8
ATOM 12583 C C . ALA A 1 46 ? 44.576 -11.698 -13.844 1.00 0.00 46 ALA A C 8
ATOM 12584 O O . ALA A 1 46 ? 45.212 -12.008 -12.833 1.00 0.00 46 ALA A O 8
ATOM 12591 N N . ARG A 1 47 ? 44.747 -10.516 -14.458 1.00 0.00 47 ARG A N 8
ATOM 12592 C CA . ARG A 1 47 ? 45.519 -9.382 -13.911 1.00 0.00 47 ARG A CA 8
ATOM 12593 C C . ARG A 1 47 ? 45.074 -8.957 -12.500 1.00 0.00 47 ARG A C 8
ATOM 12594 O O . ARG A 1 47 ? 45.904 -8.464 -11.735 1.00 0.00 47 ARG A O 8
ATOM 12615 N N . ALA A 1 48 ? 43.784 -9.125 -12.165 1.00 0.00 48 ALA A N 8
ATOM 12616 C CA . ALA A 1 48 ? 43.210 -8.665 -10.894 1.00 0.00 48 ALA A CA 8
ATOM 12617 C C . ALA A 1 48 ? 41.940 -9.403 -10.400 1.00 0.00 48 ALA A C 8
ATOM 12618 O O . ALA A 1 48 ? 41.693 -9.400 -9.195 1.00 0.00 48 ALA A O 8
ATOM 12625 N N . GLY A 1 49 ? 41.123 -10.013 -11.274 1.00 0.00 49 GLY A N 8
ATOM 12626 C CA . GLY A 1 49 ? 39.847 -10.645 -10.890 1.00 0.00 49 GLY A CA 8
ATOM 12627 C C . GLY A 1 49 ? 38.800 -10.611 -12.008 1.00 0.00 49 GLY A C 8
ATOM 12628 O O . GLY A 1 49 ? 38.994 -11.237 -13.051 1.00 0.00 49 GLY A O 8
ATOM 12632 N N . SER A 1 50 ? 37.695 -9.889 -11.805 1.00 0.00 50 SER A N 8
ATOM 12633 C CA . SER A 1 50 ? 36.615 -9.728 -12.792 1.00 0.00 50 SER A CA 8
ATOM 12634 C C . SER A 1 50 ? 36.091 -8.293 -12.885 1.00 0.00 50 SER A C 8
ATOM 12635 O O . SER A 1 50 ? 35.966 -7.589 -11.883 1.00 0.00 50 SER A O 8
ATOM 12643 N N . TRP A 1 51 ? 35.705 -7.873 -14.092 1.00 0.00 51 TRP A N 8
ATOM 12644 C CA . TRP A 1 51 ? 34.801 -6.735 -14.264 1.00 0.00 51 TRP A CA 8
ATOM 12645 C C . TRP A 1 51 ? 33.372 -7.226 -14.077 1.00 0.00 51 TRP A C 8
ATOM 12646 O O . TRP A 1 51 ? 33.009 -8.222 -14.690 1.00 0.00 51 TRP A O 8
ATOM 12667 N N . ILE A 1 52 ? 32.556 -6.525 -13.293 1.00 0.00 52 ILE A N 8
ATOM 12668 C CA . ILE A 1 52 ? 31.110 -6.751 -13.157 1.00 0.00 52 ILE A CA 8
ATOM 12669 C C . ILE A 1 52 ? 30.363 -5.599 -13.817 1.00 0.00 52 ILE A C 8
ATOM 12670 O O . ILE A 1 52 ? 30.651 -4.439 -13.532 1.00 0.00 52 ILE A O 8
ATOM 12686 N N . THR A 1 53 ? 29.371 -5.920 -14.645 1.00 0.00 53 THR A N 8
ATOM 12687 C CA . THR A 1 53 ? 28.573 -4.954 -15.412 1.00 0.00 53 THR A CA 8
ATOM 12688 C C . THR A 1 53 ? 27.105 -5.357 -15.349 1.00 0.00 53 THR A C 8
ATOM 12689 O O . THR A 1 53 ? 26.722 -6.420 -15.842 1.00 0.00 53 THR A O 8
ATOM 12700 N N . ILE A 1 54 ? 26.263 -4.517 -14.750 1.00 0.00 54 ILE A N 8
ATOM 12701 C CA . ILE A 1 54 ? 24.815 -4.742 -14.640 1.00 0.00 54 ILE A CA 8
ATOM 12702 C C . ILE A 1 54 ? 24.091 -3.926 -15.710 1.00 0.00 54 ILE A C 8
ATOM 12703 O O . ILE A 1 54 ? 24.313 -2.721 -15.872 1.00 0.00 54 ILE A O 8
ATOM 12719 N N . THR A 1 55 ? 23.217 -4.604 -16.449 1.00 0.00 55 THR A N 8
ATOM 12720 C CA . THR A 1 55 ? 22.435 -4.036 -17.551 1.00 0.00 55 THR A CA 8
ATOM 12721 C C . THR A 1 55 ? 20.935 -4.146 -17.268 1.00 0.00 55 THR A C 8
ATOM 12722 O O . THR A 1 55 ? 20.466 -5.167 -16.767 1.00 0.00 55 THR A O 8
ATOM 12733 N N . VAL A 1 56 ? 20.169 -3.097 -17.581 1.00 0.00 56 VAL A N 8
ATOM 12734 C CA . VAL A 1 56 ? 18.694 -3.077 -17.538 1.00 0.00 56 VAL A CA 8
ATOM 12735 C C . VAL A 1 56 ? 18.172 -3.258 -18.960 1.00 0.00 56 VAL A C 8
ATOM 12736 O O . VAL A 1 56 ? 18.450 -2.442 -19.834 1.00 0.00 56 VAL A O 8
ATOM 12749 N N . ASN A 1 57 ? 17.453 -4.357 -19.189 1.00 0.00 57 ASN A N 8
ATOM 12750 C CA . ASN A 1 57 ? 17.042 -4.915 -20.490 1.00 0.00 57 ASN A CA 8
ATOM 12751 C C . ASN A 1 57 ? 18.221 -5.170 -21.455 1.00 0.00 57 ASN A C 8
ATOM 12752 O O . ASN A 1 57 ? 18.614 -6.316 -21.670 1.00 0.00 57 ASN A O 8
ATOM 12763 N N . GLN A 1 58 ? 18.780 -4.096 -22.019 1.00 0.00 58 GLN A N 8
ATOM 12764 C CA . GLN A 1 58 ? 19.911 -4.089 -22.959 1.00 0.00 58 GLN A CA 8
ATOM 12765 C C . GLN A 1 58 ? 20.882 -2.903 -22.749 1.00 0.00 58 GLN A C 8
ATOM 12766 O O . GLN A 1 58 ? 21.797 -2.699 -23.548 1.00 0.00 58 GLN A O 8
ATOM 12780 N N . ASP A 1 59 ? 20.695 -2.113 -21.683 1.00 0.00 59 ASP A N 8
ATOM 12781 C CA . ASP A 1 59 ? 21.421 -0.861 -21.420 1.00 0.00 59 ASP A CA 8
ATOM 12782 C C . ASP A 1 59 ? 22.259 -0.962 -20.142 1.00 0.00 59 ASP A C 8
ATOM 12783 O O . ASP A 1 59 ? 21.747 -1.354 -19.096 1.00 0.00 59 ASP A O 8
ATOM 12792 N N . VAL A 1 60 ? 23.543 -0.592 -20.189 1.00 0.00 60 VAL A N 8
ATOM 12793 C CA . VAL A 1 60 ? 24.394 -0.546 -18.984 1.00 0.00 60 VAL A CA 8
ATOM 12794 C C . VAL A 1 60 ? 24.040 0.654 -18.101 1.00 0.00 60 VAL A C 8
ATOM 12795 O O . VAL A 1 60 ? 23.825 1.761 -18.596 1.00 0.00 60 VAL A O 8
ATOM 12808 N N . ILE A 1 61 ? 24.000 0.424 -16.782 1.00 0.00 61 ILE A N 8
ATOM 12809 C CA . ILE A 1 61 ? 23.734 1.470 -15.778 1.00 0.00 61 ILE A CA 8
ATOM 12810 C C . ILE A 1 61 ? 24.763 1.526 -14.646 1.00 0.00 61 ILE A C 8
ATOM 12811 O O . ILE A 1 61 ? 24.964 2.594 -14.071 1.00 0.00 61 ILE A O 8
ATOM 12827 N N . PHE A 1 62 ? 25.429 0.409 -14.330 1.00 0.00 62 PHE A N 8
ATOM 12828 C CA . PHE A 1 62 ? 26.499 0.375 -13.333 1.00 0.00 62 PHE A CA 8
ATOM 12829 C C . PHE A 1 62 ? 27.512 -0.726 -13.657 1.00 0.00 62 PHE A C 8
ATOM 12830 O O . PHE A 1 62 ? 27.159 -1.783 -14.182 1.00 0.00 62 PHE A O 8
ATOM 12847 N N . GLN A 1 63 ? 28.778 -0.466 -13.343 1.00 0.00 63 GLN A N 8
ATOM 12848 C CA . GLN A 1 63 ? 29.869 -1.429 -13.483 1.00 0.00 63 GLN A CA 8
ATOM 12849 C C . GLN A 1 63 ? 31.029 -1.129 -12.521 1.00 0.00 63 GLN A C 8
ATOM 12850 O O . GLN A 1 63 ? 31.318 0.031 -12.223 1.00 0.00 63 GLN A O 8
ATOM 12864 N N . THR A 1 64 ? 31.694 -2.180 -12.033 1.00 0.00 64 THR A N 8
ATOM 12865 C CA . THR A 1 64 ? 32.790 -2.101 -11.051 1.00 0.00 64 THR A CA 8
ATOM 12866 C C . THR A 1 64 ? 33.728 -3.309 -11.142 1.00 0.00 64 THR A C 8
ATOM 12867 O O . THR A 1 64 ? 33.385 -4.324 -11.750 1.00 0.00 64 THR A O 8
ATOM 12878 N N . PHE A 1 65 ? 34.911 -3.221 -10.535 1.00 0.00 65 PHE A N 8
ATOM 12879 C CA . PHE A 1 65 ? 35.889 -4.309 -10.492 1.00 0.00 65 PHE A CA 8
ATOM 12880 C C . PHE A 1 65 ? 35.764 -5.122 -9.189 1.00 0.00 65 PHE A C 8
ATOM 12881 O O . PHE A 1 65 ? 35.720 -4.550 -8.096 1.00 0.00 65 PHE A O 8
ATOM 12898 N N . LEU A 1 66 ? 35.727 -6.455 -9.297 1.00 0.00 66 LEU A N 8
ATOM 12899 C CA . LEU A 1 66 ? 35.817 -7.394 -8.177 1.00 0.00 66 LEU A CA 8
ATOM 12900 C C . LEU A 1 66 ? 37.202 -8.050 -8.092 1.00 0.00 66 LEU A C 8
ATOM 12901 O O . LEU A 1 66 ? 37.806 -8.408 -9.105 1.00 0.00 66 LEU A O 8
ATOM 12917 N N . PHE A 1 67 ? 37.656 -8.281 -6.858 1.00 0.00 67 PHE A N 8
ATOM 12918 C CA . PHE A 1 67 ? 38.965 -8.868 -6.542 1.00 0.00 67 PHE A CA 8
ATOM 12919 C C . PHE A 1 67 ? 38.808 -10.101 -5.622 1.00 0.00 67 PHE A C 8
ATOM 12920 O O . PHE A 1 67 ? 38.081 -10.024 -4.629 1.00 0.00 67 PHE A O 8
ATOM 12937 N N . PRO A 1 68 ? 39.475 -11.237 -5.917 1.00 0.00 68 PRO A N 8
ATOM 12938 C CA . PRO A 1 68 ? 39.319 -12.492 -5.171 1.00 0.00 68 PRO A CA 8
ATOM 12939 C C . PRO A 1 68 ? 40.129 -12.538 -3.859 1.00 0.00 68 PRO A C 8
ATOM 12940 O O . PRO A 1 68 ? 39.708 -13.184 -2.897 1.00 0.00 68 PRO A O 8
ATOM 12951 N N . LEU A 1 69 ? 41.285 -11.856 -3.811 1.00 0.00 69 LEU A N 8
ATOM 12952 C CA . LEU A 1 69 ? 42.194 -11.837 -2.652 1.00 0.00 69 LEU A CA 8
ATOM 12953 C C . LEU A 1 69 ? 41.757 -10.818 -1.583 1.00 0.00 69 LEU A C 8
ATOM 12954 O O . LEU A 1 69 ? 41.954 -11.046 -0.387 1.00 0.00 69 LEU A O 8
ATOM 12970 N N . LYS A 1 70 ? 41.153 -9.702 -2.016 1.00 0.00 70 LYS A N 8
ATOM 12971 C CA . LYS A 1 70 ? 40.660 -8.617 -1.143 1.00 0.00 70 LYS A CA 8
ATOM 12972 C C . LYS A 1 70 ? 39.307 -8.976 -0.498 1.00 0.00 70 LYS A C 8
ATOM 12973 O O . LYS A 1 70 ? 38.607 -9.883 -0.952 1.00 0.00 70 LYS A O 8
ATOM 12992 N N . ARG A 1 71 ? 38.927 -8.233 0.553 1.00 0.00 71 ARG A N 8
ATOM 12993 C CA . ARG A 1 71 ? 37.709 -8.468 1.370 1.00 0.00 71 ARG A CA 8
ATOM 12994 C C . ARG A 1 71 ? 36.545 -7.503 1.097 1.00 0.00 71 ARG A C 8
ATOM 12995 O O . ARG A 1 71 ? 35.628 -7.392 1.908 1.00 0.00 71 ARG A O 8
ATOM 13016 N N . ASP A 1 72 ? 36.561 -6.807 -0.041 1.00 0.00 72 ASP A N 8
ATOM 13017 C CA . ASP A 1 72 ? 35.504 -5.859 -0.432 1.00 0.00 72 ASP A CA 8
ATOM 13018 C C . ASP A 1 72 ? 34.248 -6.515 -1.014 1.00 0.00 72 ASP A C 8
ATOM 13019 O O . ASP A 1 72 ? 33.219 -5.852 -1.054 1.00 0.00 72 ASP A O 8
ATOM 13028 N N . PHE A 1 73 ? 34.297 -7.782 -1.448 1.00 0.00 73 PHE A N 8
ATOM 13029 C CA . PHE A 1 73 ? 33.233 -8.420 -2.245 1.00 0.00 73 PHE A CA 8
ATOM 13030 C C . PHE A 1 73 ? 31.822 -8.191 -1.681 1.00 0.00 73 PHE A C 8
ATOM 13031 O O . PHE A 1 73 ? 30.940 -7.738 -2.405 1.00 0.00 73 PHE A O 8
ATOM 13048 N N . GLU A 1 74 ? 31.615 -8.413 -0.377 1.00 0.00 74 GLU A N 8
ATOM 13049 C CA . GLU A 1 74 ? 30.304 -8.225 0.266 1.00 0.00 74 GLU A CA 8
ATOM 13050 C C . GLU A 1 74 ? 29.842 -6.762 0.213 1.00 0.00 74 GLU A C 8
ATOM 13051 O O . GLU A 1 74 ? 28.689 -6.463 -0.100 1.00 0.00 74 GLU A O 8
ATOM 13063 N N . LYS A 1 75 ? 30.779 -5.837 0.449 1.00 0.00 75 LYS A N 8
ATOM 13064 C CA . LYS A 1 75 ? 30.547 -4.388 0.419 1.00 0.00 75 LYS A CA 8
ATOM 13065 C C . LYS A 1 75 ? 30.230 -3.922 -1.002 1.00 0.00 75 LYS A C 8
ATOM 13066 O O . LYS A 1 75 ? 29.238 -3.233 -1.217 1.00 0.00 75 LYS A O 8
ATOM 13085 N N . THR A 1 76 ? 30.991 -4.397 -1.987 1.00 0.00 76 THR A N 8
ATOM 13086 C CA . THR A 1 76 ? 30.772 -4.158 -3.422 1.00 0.00 76 THR A CA 8
ATOM 13087 C C . THR A 1 76 ? 29.430 -4.721 -3.903 1.00 0.00 76 THR A C 8
ATOM 13088 O O . THR A 1 76 ? 28.726 -4.037 -4.644 1.00 0.00 76 THR A O 8
ATOM 13099 N N . VAL A 1 77 ? 29.003 -5.897 -3.424 1.00 0.00 77 VAL A N 8
ATOM 13100 C CA . VAL A 1 77 ? 27.659 -6.449 -3.688 1.00 0.00 77 VAL A CA 8
ATOM 13101 C C . VAL A 1 77 ? 26.581 -5.520 -3.134 1.00 0.00 77 VAL A C 8
ATOM 13102 O O . VAL A 1 77 ? 25.724 -5.080 -3.895 1.00 0.00 77 VAL A O 8
ATOM 13115 N N . VAL A 1 78 ? 26.633 -5.166 -1.844 1.00 0.00 78 VAL A N 8
ATOM 13116 C CA . VAL A 1 78 ? 25.611 -4.314 -1.199 1.00 0.00 78 VAL A CA 8
ATOM 13117 C C . VAL A 1 78 ? 25.556 -2.929 -1.847 1.00 0.00 78 VAL A C 8
ATOM 13118 O O . VAL A 1 78 ? 24.477 -2.391 -2.091 1.00 0.00 78 VAL A O 8
ATOM 13131 N N . ALA A 1 79 ? 26.712 -2.377 -2.214 1.00 0.00 79 ALA A N 8
ATOM 13132 C CA . ALA A 1 79 ? 26.813 -1.073 -2.854 1.00 0.00 79 ALA A CA 8
ATOM 13133 C C . ALA A 1 79 ? 26.275 -1.089 -4.291 1.00 0.00 79 ALA A C 8
ATOM 13134 O O . ALA A 1 79 ? 25.712 -0.096 -4.748 1.00 0.00 79 ALA A O 8
ATOM 13141 N N . ALA A 1 80 ? 26.403 -2.199 -5.022 1.00 0.00 80 ALA A N 8
ATOM 13142 C CA . ALA A 1 80 ? 25.833 -2.334 -6.363 1.00 0.00 80 ALA A CA 8
ATOM 13143 C C . ALA A 1 80 ? 24.297 -2.299 -6.347 1.00 0.00 80 ALA A C 8
ATOM 13144 O O . ALA A 1 80 ? 23.699 -1.828 -7.309 1.00 0.00 80 ALA A O 8
ATOM 13151 N N . LEU A 1 81 ? 23.653 -2.711 -5.249 1.00 0.00 81 LEU A N 8
ATOM 13152 C CA . LEU A 1 81 ? 22.185 -2.675 -5.113 1.00 0.00 81 LEU A CA 8
ATOM 13153 C C . LEU A 1 81 ? 21.682 -1.222 -5.187 1.00 0.00 81 LEU A C 8
ATOM 13154 O O . LEU A 1 81 ? 20.799 -0.892 -5.975 1.00 0.00 81 LEU A O 8
ATOM 13170 N N . ILE A 1 82 ? 22.325 -0.341 -4.411 1.00 0.00 82 ILE A N 8
ATOM 13171 C CA . ILE A 1 82 ? 22.017 1.097 -4.351 1.00 0.00 82 ILE A CA 8
ATOM 13172 C C . ILE A 1 82 ? 22.398 1.770 -5.675 1.00 0.00 82 ILE A C 8
ATOM 13173 O O . ILE A 1 82 ? 21.593 2.480 -6.271 1.00 0.00 82 ILE A O 8
ATOM 13189 N N . GLN A 1 83 ? 23.599 1.500 -6.193 1.00 0.00 83 GLN A N 8
ATOM 13190 C CA . GLN A 1 83 ? 24.100 2.141 -7.420 1.00 0.00 83 GLN A CA 8
ATOM 13191 C C . GLN A 1 83 ? 23.315 1.726 -8.678 1.00 0.00 83 GLN A C 8
ATOM 13192 O O . GLN A 1 83 ? 23.209 2.505 -9.623 1.00 0.00 83 GLN A O 8
ATOM 13206 N N . THR A 1 84 ? 22.694 0.540 -8.663 1.00 0.00 84 THR A N 8
ATOM 13207 C CA . THR A 1 84 ? 21.754 0.099 -9.705 1.00 0.00 84 THR A CA 8
ATOM 13208 C C . THR A 1 84 ? 20.499 0.971 -9.721 1.00 0.00 84 THR A C 8
ATOM 13209 O O . THR A 1 84 ? 20.110 1.454 -10.781 1.00 0.00 84 THR A O 8
ATOM 13220 N N . GLU A 1 85 ? 19.869 1.237 -8.569 1.00 0.00 85 GLU A N 8
ATOM 13221 C CA . GLU A 1 85 ? 18.679 2.099 -8.555 1.00 0.00 85 GLU A CA 8
ATOM 13222 C C . GLU A 1 85 ? 19.033 3.579 -8.730 1.00 0.00 85 GLU A C 8
ATOM 13223 O O . GLU A 1 85 ? 18.248 4.316 -9.313 1.00 0.00 85 GLU A O 8
ATOM 13235 N N . GLU A 1 86 ? 20.204 4.046 -8.296 1.00 0.00 86 GLU A N 8
ATOM 13236 C CA . GLU A 1 86 ? 20.624 5.452 -8.446 1.00 0.00 86 GLU A CA 8
ATOM 13237 C C . GLU A 1 86 ? 20.714 5.904 -9.912 1.00 0.00 86 GLU A C 8
ATOM 13238 O O . GLU A 1 86 ? 20.419 7.061 -10.213 1.00 0.00 86 GLU A O 8
ATOM 13250 N N . ALA A 1 87 ? 21.010 4.982 -10.836 1.00 0.00 87 ALA A N 8
ATOM 13251 C CA . ALA A 1 87 ? 20.911 5.232 -12.274 1.00 0.00 87 ALA A CA 8
ATOM 13252 C C . ALA A 1 87 ? 19.461 5.491 -12.714 1.00 0.00 87 ALA A C 8
ATOM 13253 O O . ALA A 1 87 ? 19.188 6.417 -13.470 1.00 0.00 87 ALA A O 8
ATOM 13260 N N . LEU A 1 88 ? 18.511 4.687 -12.220 1.00 0.00 88 LEU A N 8
ATOM 13261 C CA . LEU A 1 88 ? 17.099 4.723 -12.624 1.00 0.00 88 LEU A CA 8
ATOM 13262 C C . LEU A 1 88 ? 16.313 5.807 -11.877 1.00 0.00 88 LEU A C 8
ATOM 13263 O O . LEU A 1 88 ? 15.308 6.308 -12.379 1.00 0.00 88 LEU A O 8
ATOM 13279 N N . ASN A 1 89 ? 16.815 6.235 -10.719 1.00 0.00 89 ASN A N 8
ATOM 13280 C CA . ASN A 1 89 ? 16.250 7.290 -9.876 1.00 0.00 89 ASN A CA 8
ATOM 13281 C C . ASN A 1 89 ? 16.225 8.658 -10.566 1.00 0.00 89 ASN A C 8
ATOM 13282 O O . ASN A 1 89 ? 15.322 9.448 -10.313 1.00 0.00 89 ASN A O 8
ATOM 13293 N N . ARG A 1 90 ? 17.153 8.913 -11.495 1.00 0.00 90 ARG A N 8
ATOM 13294 C CA . ARG A 1 90 ? 17.191 10.132 -12.335 1.00 0.00 90 ARG A CA 8
ATOM 13295 C C . ARG A 1 90 ? 16.549 9.953 -13.726 1.00 0.00 90 ARG A C 8
ATOM 13296 O O . ARG A 1 90 ? 16.307 10.939 -14.418 1.00 0.00 90 ARG A O 8
ATOM 13317 N N . ARG A 1 91 ? 16.238 8.704 -14.116 1.00 0.00 91 ARG A N 8
ATOM 13318 C CA . ARG A 1 91 ? 15.588 8.341 -15.400 1.00 0.00 91 ARG A CA 8
ATOM 13319 C C . ARG A 1 91 ? 14.061 8.351 -15.307 1.00 0.00 91 ARG A C 8
ATOM 13320 O O . ARG A 1 91 ? 13.392 8.986 -16.117 1.00 0.00 91 ARG A O 8
ATOM 13341 N N . GLN A 1 92 ? 13.529 7.601 -14.331 1.00 0.00 92 GLN A N 8
ATOM 13342 C CA . GLN A 1 92 ? 12.101 7.245 -14.259 1.00 0.00 92 GLN A CA 8
ATOM 13343 C C . GLN A 1 92 ? 11.479 7.307 -12.859 1.00 0.00 92 GLN A C 8
ATOM 13344 O O . GLN A 1 92 ? 10.368 7.812 -12.712 1.00 0.00 92 GLN A O 8
ATOM 13358 N N . ILE A 1 93 ? 12.197 6.871 -11.811 1.00 0.00 93 ILE A N 8
ATOM 13359 C CA . ILE A 1 93 ? 11.651 6.883 -10.430 1.00 0.00 93 ILE A CA 8
ATOM 13360 C C . ILE A 1 93 ? 11.493 8.331 -9.922 1.00 0.00 93 ILE A C 8
ATOM 13361 O O . ILE A 1 93 ? 10.688 8.606 -9.040 1.00 0.00 93 ILE A O 8
ATOM 13377 N N . ASN A 1 94 ? 12.177 9.289 -10.558 1.00 0.00 94 ASN A N 8
ATOM 13378 C CA . ASN A 1 94 ? 12.078 10.726 -10.285 1.00 0.00 94 ASN A CA 8
ATOM 13379 C C . ASN A 1 94 ? 10.628 11.243 -10.368 1.00 0.00 94 ASN A C 8
ATOM 13380 O O . ASN A 1 94 ? 10.195 12.010 -9.513 1.00 0.00 94 ASN A O 8
ATOM 13391 N N . GLN A 1 95 ? 9.850 10.769 -11.353 1.00 0.00 95 GLN A N 8
ATOM 13392 C CA . GLN A 1 95 ? 8.431 11.125 -11.502 1.00 0.00 95 GLN A CA 8
ATOM 13393 C C . GLN A 1 95 ? 7.558 10.452 -10.432 1.00 0.00 95 GLN A C 8
ATOM 13394 O O . GLN A 1 95 ? 6.674 11.090 -9.862 1.00 0.00 95 GLN A O 8
ATOM 13408 N N . ALA A 1 96 ? 7.845 9.191 -10.096 1.00 0.00 96 ALA A N 8
ATOM 13409 C CA . ALA A 1 96 ? 7.123 8.450 -9.059 1.00 0.00 96 ALA A CA 8
ATOM 13410 C C . ALA A 1 96 ? 7.321 9.073 -7.663 1.00 0.00 96 ALA A C 8
ATOM 13411 O O . ALA A 1 96 ? 6.343 9.319 -6.955 1.00 0.00 96 ALA A O 8
ATOM 13418 N N . LEU A 1 97 ? 8.564 9.412 -7.292 1.00 0.00 97 LEU A N 8
ATOM 13419 C CA . LEU A 1 97 ? 8.858 10.034 -5.992 1.00 0.00 97 LEU A CA 8
ATOM 13420 C C . LEU A 1 97 ? 8.359 11.486 -5.901 1.00 0.00 97 LEU A C 8
ATOM 13421 O O . LEU A 1 97 ? 7.886 11.912 -4.851 1.00 0.00 97 LEU A O 8
ATOM 13437 N N . LEU A 1 98 ? 8.375 12.218 -7.019 1.00 0.00 98 LEU A N 8
ATOM 13438 C CA . LEU A 1 98 ? 7.769 13.548 -7.134 1.00 0.00 98 LEU A CA 8
ATOM 13439 C C . LEU A 1 98 ? 6.250 13.477 -6.910 1.00 0.00 98 LEU A C 8
ATOM 13440 O O . LEU A 1 98 ? 5.676 14.313 -6.209 1.00 0.00 98 LEU A O 8
ATOM 13456 N N . SER A 1 99 ? 5.596 12.469 -7.497 1.00 0.00 99 SER A N 8
ATOM 13457 C CA . SER A 1 99 ? 4.152 12.282 -7.365 1.00 0.00 99 SER A CA 8
ATOM 13458 C C . SER A 1 99 ? 3.739 11.853 -5.946 1.00 0.00 99 SER A C 8
ATOM 13459 O O . SER A 1 99 ? 2.702 12.291 -5.437 1.00 0.00 99 SER A O 8
ATOM 13467 N N . THR A 1 100 ? 4.579 11.043 -5.285 1.00 0.00 100 THR A N 8
ATOM 13468 C CA . THR A 1 100 ? 4.313 10.374 -4.007 1.00 0.00 100 THR A CA 8
ATOM 13469 C C . THR A 1 100 ? 5.634 10.040 -3.308 1.00 0.00 100 THR A C 8
ATOM 13470 O O . THR A 1 100 ? 6.269 9.013 -3.556 1.00 0.00 100 THR A O 8
ATOM 13481 N N . GLY A 1 101 ? 6.012 10.921 -2.386 1.00 0.00 101 GLY A N 8
ATOM 13482 C CA . GLY A 1 101 ? 7.088 10.701 -1.413 1.00 0.00 101 GLY A CA 8
ATOM 13483 C C . GLY A 1 101 ? 8.409 11.361 -1.812 1.00 0.00 101 GLY A C 8
ATOM 13484 O O . GLY A 1 101 ? 9.406 10.676 -2.050 1.00 0.00 101 GLY A O 8
ATOM 13488 N N . ASP A 1 102 ? 8.405 12.696 -1.887 1.00 0.00 102 ASP A N 8
ATOM 13489 C CA . ASP A 1 102 ? 9.594 13.499 -2.213 1.00 0.00 102 ASP A CA 8
ATOM 13490 C C . ASP A 1 102 ? 10.783 13.267 -1.259 1.00 0.00 102 ASP A C 8
ATOM 13491 O O . ASP A 1 102 ? 10.627 12.874 -0.097 1.00 0.00 102 ASP A O 8
ATOM 13500 N N . LEU A 1 103 ? 11.985 13.591 -1.749 1.00 0.00 103 LEU A N 8
ATOM 13501 C CA . LEU A 1 103 ? 13.222 13.588 -0.966 1.00 0.00 103 LEU A CA 8
ATOM 13502 C C . LEU A 1 103 ? 13.297 14.742 0.059 1.00 0.00 103 LEU A C 8
ATOM 13503 O O . LEU A 1 103 ? 12.630 15.770 -0.085 1.00 0.00 103 LEU A O 8
ATOM 13519 N N . ALA A 1 104 ? 14.159 14.583 1.069 1.00 0.00 104 ALA A N 8
ATOM 13520 C CA . ALA A 1 104 ? 14.419 15.600 2.100 1.00 0.00 104 ALA A CA 8
ATOM 13521 C C . ALA A 1 104 ? 15.888 15.634 2.596 1.00 0.00 104 ALA A C 8
ATOM 13522 O O . ALA A 1 104 ? 16.160 16.018 3.739 1.00 0.00 104 ALA A O 8
ATOM 13529 N N . HIS A 1 105 ? 16.833 15.190 1.754 1.00 0.00 105 HIS A N 8
ATOM 13530 C CA . HIS A 1 105 ? 18.268 15.099 2.082 1.00 0.00 105 HIS A CA 8
ATOM 13531 C C . HIS A 1 105 ? 19.130 16.151 1.360 1.00 0.00 105 HIS A C 8
ATOM 13532 O O . HIS A 1 105 ? 19.954 16.808 2.000 1.00 0.00 105 HIS A O 8
ATOM 13546 N N . ASP A 1 106 ? 18.938 16.325 0.046 1.00 0.00 106 ASP A N 8
ATOM 13547 C CA . ASP A 1 106 ? 19.709 17.256 -0.793 1.00 0.00 106 ASP A CA 8
ATOM 13548 C C . ASP A 1 106 ? 18.854 17.813 -1.955 1.00 0.00 106 ASP A C 8
ATOM 13549 O O . ASP A 1 106 ? 19.146 17.602 -3.134 1.00 0.00 106 ASP A O 8
ATOM 13558 N N . GLU A 1 107 ? 17.741 18.479 -1.624 1.00 0.00 107 GLU A N 8
ATOM 13559 C CA . GLU A 1 107 ? 16.748 18.961 -2.598 1.00 0.00 107 GLU A CA 8
ATOM 13560 C C . GLU A 1 107 ? 17.313 19.968 -3.621 1.00 0.00 107 GLU A C 8
ATOM 13561 O O . GLU A 1 107 ? 16.977 19.887 -4.808 1.00 0.00 107 GLU A O 8
ATOM 13573 N N . PHE A 1 108 ? 18.169 20.899 -3.165 1.00 0.00 108 PHE A N 8
ATOM 13574 C CA . PHE A 1 108 ? 18.761 21.989 -3.957 1.00 0.00 108 PHE A CA 8
ATOM 13575 C C . PHE A 1 108 ? 20.206 22.305 -3.521 1.00 0.00 108 PHE A C 8
ATOM 13576 O O . PHE A 1 108 ? 20.450 22.514 -2.308 1.00 0.00 108 PHE A O 8
ATOM 13593 N N . ALA A 1 1 ? 0.245 0.904 -5.675 1.00 0.00 1 ALA A N 9
ATOM 13594 C CA . ALA A 1 1 ? -0.927 0.173 -5.114 1.00 0.00 1 ALA A CA 9
ATOM 13595 C C . ALA A 1 1 ? -0.503 -1.102 -4.360 1.00 0.00 1 ALA A C 9
ATOM 13596 O O . ALA A 1 1 ? -0.445 -1.089 -3.129 1.00 0.00 1 ALA A O 9
ATOM 13605 N N . VAL A 1 2 ? -0.185 -2.200 -5.067 1.00 0.00 2 VAL A N 9
ATOM 13606 C CA . VAL A 1 2 ? 0.276 -3.483 -4.487 1.00 0.00 2 VAL A CA 9
ATOM 13607 C C . VAL A 1 2 ? 1.256 -4.197 -5.430 1.00 0.00 2 VAL A C 9
ATOM 13608 O O . VAL A 1 2 ? 1.144 -4.087 -6.652 1.00 0.00 2 VAL A O 9
ATOM 13621 N N . GLU A 1 3 ? 2.226 -4.924 -4.867 1.00 0.00 3 GLU A N 9
ATOM 13622 C CA . GLU A 1 3 ? 3.257 -5.676 -5.598 1.00 0.00 3 GLU A CA 9
ATOM 13623 C C . GLU A 1 3 ? 3.427 -7.103 -5.041 1.00 0.00 3 GLU A C 9
ATOM 13624 O O . GLU A 1 3 ? 3.297 -7.329 -3.834 1.00 0.00 3 GLU A O 9
ATOM 13636 N N . VAL A 1 4 ? 3.739 -8.064 -5.925 1.00 0.00 4 VAL A N 9
ATOM 13637 C CA . VAL A 1 4 ? 3.876 -9.505 -5.596 1.00 0.00 4 VAL A CA 9
ATOM 13638 C C . VAL A 1 4 ? 5.165 -10.120 -6.185 1.00 0.00 4 VAL A C 9
ATOM 13639 O O . VAL A 1 4 ? 5.252 -11.320 -6.442 1.00 0.00 4 VAL A O 9
ATOM 13652 N N . GLU A 1 5 ? 6.172 -9.274 -6.431 1.00 0.00 5 GLU A N 9
ATOM 13653 C CA . GLU A 1 5 ? 7.487 -9.630 -7.004 1.00 0.00 5 GLU A CA 9
ATOM 13654 C C . GLU A 1 5 ? 7.376 -10.330 -8.377 1.00 0.00 5 GLU A C 9
ATOM 13655 O O . GLU A 1 5 ? 8.103 -11.279 -8.686 1.00 0.00 5 GLU A O 9
ATOM 13667 N N . VAL A 1 6 ? 6.423 -9.864 -9.196 1.00 0.00 6 VAL A N 9
ATOM 13668 C CA . VAL A 1 6 ? 6.057 -10.493 -10.478 1.00 0.00 6 VAL A CA 9
ATOM 13669 C C . VAL A 1 6 ? 7.150 -10.368 -11.562 1.00 0.00 6 VAL A C 9
ATOM 13670 O O . VAL A 1 6 ? 7.516 -11.406 -12.127 1.00 0.00 6 VAL A O 9
ATOM 13683 N N . PRO A 1 7 ? 7.693 -9.171 -11.889 1.00 0.00 7 PRO A N 9
ATOM 13684 C CA . PRO A 1 7 ? 8.713 -9.032 -12.931 1.00 0.00 7 PRO A CA 9
ATOM 13685 C C . PRO A 1 7 ? 10.126 -9.409 -12.444 1.00 0.00 7 PRO A C 9
ATOM 13686 O O . PRO A 1 7 ? 10.394 -9.551 -11.248 1.00 0.00 7 PRO A O 9
ATOM 13697 N N . GLY A 1 8 ? 11.045 -9.527 -13.407 1.00 0.00 8 GLY A N 9
ATOM 13698 C CA . GLY A 1 8 ? 12.477 -9.783 -13.186 1.00 0.00 8 GLY A CA 9
ATOM 13699 C C . GLY A 1 8 ? 13.113 -10.645 -14.285 1.00 0.00 8 GLY A C 9
ATOM 13700 O O . GLY A 1 8 ? 12.473 -11.557 -14.811 1.00 0.00 8 GLY A O 9
ATOM 13704 N N . LEU A 1 9 ? 14.374 -10.353 -14.638 1.00 0.00 9 LEU A N 9
ATOM 13705 C CA . LEU A 1 9 ? 15.164 -11.131 -15.614 1.00 0.00 9 LEU A CA 9
ATOM 13706 C C . LEU A 1 9 ? 16.659 -11.263 -15.243 1.00 0.00 9 LEU A C 9
ATOM 13707 O O . LEU A 1 9 ? 17.522 -11.324 -16.120 1.00 0.00 9 LEU A O 9
ATOM 13723 N N . LEU A 1 10 ? 16.964 -11.343 -13.936 1.00 0.00 10 LEU A N 9
ATOM 13724 C CA . LEU A 1 10 ? 18.320 -11.637 -13.453 1.00 0.00 10 LEU A CA 9
ATOM 13725 C C . LEU A 1 10 ? 18.759 -12.996 -14.006 1.00 0.00 10 LEU A C 9
ATOM 13726 O O . LEU A 1 10 ? 18.117 -14.019 -13.750 1.00 0.00 10 LEU A O 9
ATOM 13742 N N . THR A 1 11 ? 19.872 -12.986 -14.735 1.00 0.00 11 THR A N 9
ATOM 13743 C CA . THR A 1 11 ? 20.526 -14.186 -15.256 1.00 0.00 11 THR A CA 9
ATOM 13744 C C . THR A 1 11 ? 21.987 -14.231 -14.822 1.00 0.00 11 THR A C 9
ATOM 13745 O O . THR A 1 11 ? 22.684 -13.214 -14.789 1.00 0.00 11 THR A O 9
ATOM 13756 N N . ASP A 1 12 ? 22.452 -15.431 -14.492 1.00 0.00 12 ASP A N 9
ATOM 13757 C CA . ASP A 1 12 ? 23.840 -15.775 -14.199 1.00 0.00 12 ASP A CA 9
ATOM 13758 C C . ASP A 1 12 ? 24.712 -15.785 -15.473 1.00 0.00 12 ASP A C 9
ATOM 13759 O O . ASP A 1 12 ? 25.316 -16.797 -15.839 1.00 0.00 12 ASP A O 9
ATOM 13768 N N . HIS A 1 13 ? 24.804 -14.637 -16.158 1.00 0.00 13 HIS A N 9
ATOM 13769 C CA . HIS A 1 13 ? 25.715 -14.401 -17.291 1.00 0.00 13 HIS A CA 9
ATOM 13770 C C . HIS A 1 13 ? 27.149 -14.144 -16.784 1.00 0.00 13 HIS A C 9
ATOM 13771 O O . HIS A 1 13 ? 27.840 -13.215 -17.210 1.00 0.00 13 HIS A O 9
ATOM 13785 N N . THR A 1 14 ? 27.590 -14.959 -15.822 1.00 0.00 14 THR A N 9
ATOM 13786 C CA . THR A 1 14 ? 28.836 -14.800 -15.071 1.00 0.00 14 THR A CA 9
ATOM 13787 C C . THR A 1 14 ? 29.627 -16.118 -14.988 1.00 0.00 14 THR A C 9
ATOM 13788 O O . THR A 1 14 ? 29.038 -17.189 -14.829 1.00 0.00 14 THR A O 9
ATOM 13799 N N . VAL A 1 15 ? 30.963 -16.065 -15.139 1.00 0.00 15 VAL A N 9
ATOM 13800 C CA . VAL A 1 15 ? 31.841 -17.260 -15.263 1.00 0.00 15 VAL A CA 9
ATOM 13801 C C . VAL A 1 15 ? 33.180 -17.131 -14.496 1.00 0.00 15 VAL A C 9
ATOM 13802 O O . VAL A 1 15 ? 34.237 -17.596 -14.931 1.00 0.00 15 VAL A O 9
ATOM 13815 N N . SER A 1 16 ? 33.130 -16.520 -13.305 1.00 0.00 16 SER A N 9
ATOM 13816 C CA . SER A 1 16 ? 34.294 -16.232 -12.443 1.00 0.00 16 SER A CA 9
ATOM 13817 C C . SER A 1 16 ? 34.097 -16.752 -11.014 1.00 0.00 16 SER A C 9
ATOM 13818 O O . SER A 1 16 ? 32.977 -16.752 -10.509 1.00 0.00 16 SER A O 9
ATOM 13826 N N . SER A 1 17 ? 35.179 -17.120 -10.318 1.00 0.00 17 SER A N 9
ATOM 13827 C CA . SER A 1 17 ? 35.145 -17.595 -8.920 1.00 0.00 17 SER A CA 9
ATOM 13828 C C . SER A 1 17 ? 34.563 -16.567 -7.932 1.00 0.00 17 SER A C 9
ATOM 13829 O O . SER A 1 17 ? 33.973 -16.948 -6.923 1.00 0.00 17 SER A O 9
ATOM 13837 N N . ILE A 1 18 ? 34.693 -15.267 -8.237 1.00 0.00 18 ILE A N 9
ATOM 13838 C CA . ILE A 1 18 ? 33.988 -14.160 -7.558 1.00 0.00 18 ILE A CA 9
ATOM 13839 C C . ILE A 1 18 ? 32.726 -13.728 -8.318 1.00 0.00 18 ILE A C 9
ATOM 13840 O O . ILE A 1 18 ? 31.686 -13.527 -7.701 1.00 0.00 18 ILE A O 9
ATOM 13856 N N . GLY A 1 19 ? 32.760 -13.610 -9.653 1.00 0.00 19 GLY A N 9
ATOM 13857 C CA . GLY A 1 19 ? 31.609 -13.098 -10.422 1.00 0.00 19 GLY A CA 9
ATOM 13858 C C . GLY A 1 19 ? 30.374 -14.016 -10.417 1.00 0.00 19 GLY A C 9
ATOM 13859 O O . GLY A 1 19 ? 29.245 -13.528 -10.467 1.00 0.00 19 GLY A O 9
ATOM 13863 N N . HIS A 1 20 ? 30.560 -15.331 -10.279 1.00 0.00 20 HIS A N 9
ATOM 13864 C CA . HIS A 1 20 ? 29.475 -16.300 -10.067 1.00 0.00 20 HIS A CA 9
ATOM 13865 C C . HIS A 1 20 ? 28.807 -16.113 -8.696 1.00 0.00 20 HIS A C 9
ATOM 13866 O O . HIS A 1 20 ? 27.587 -16.209 -8.576 1.00 0.00 20 HIS A O 9
ATOM 13880 N N . ASP A 1 21 ? 29.585 -15.779 -7.664 1.00 0.00 21 ASP A N 9
ATOM 13881 C CA . ASP A 1 21 ? 29.056 -15.496 -6.328 1.00 0.00 21 ASP A CA 9
ATOM 13882 C C . ASP A 1 21 ? 28.400 -14.111 -6.257 1.00 0.00 21 ASP A C 9
ATOM 13883 O O . ASP A 1 21 ? 27.386 -13.975 -5.572 1.00 0.00 21 ASP A O 9
ATOM 13892 N N . PHE A 1 22 ? 28.889 -13.102 -7.001 1.00 0.00 22 PHE A N 9
ATOM 13893 C CA . PHE A 1 22 ? 28.225 -11.794 -7.099 1.00 0.00 22 PHE A CA 9
ATOM 13894 C C . PHE A 1 22 ? 26.777 -11.945 -7.552 1.00 0.00 22 PHE A C 9
ATOM 13895 O O . PHE A 1 22 ? 25.903 -11.329 -6.954 1.00 0.00 22 PHE A O 9
ATOM 13912 N N . TYR A 1 23 ? 26.506 -12.791 -8.552 1.00 0.00 23 TYR A N 9
ATOM 13913 C CA . TYR A 1 23 ? 25.141 -13.068 -9.009 1.00 0.00 23 TYR A CA 9
ATOM 13914 C C . TYR A 1 23 ? 24.216 -13.476 -7.849 1.00 0.00 23 TYR A C 9
ATOM 13915 O O . TYR A 1 23 ? 23.186 -12.836 -7.624 1.00 0.00 23 TYR A O 9
ATOM 13933 N N . ARG A 1 24 ? 24.622 -14.496 -7.077 1.00 0.00 24 ARG A N 9
ATOM 13934 C CA . ARG A 1 24 ? 23.832 -15.057 -5.968 1.00 0.00 24 ARG A CA 9
ATOM 13935 C C . ARG A 1 24 ? 23.695 -14.069 -4.808 1.00 0.00 24 ARG A C 9
ATOM 13936 O O . ARG A 1 24 ? 22.602 -13.857 -4.288 1.00 0.00 24 ARG A O 9
ATOM 13957 N N . ALA A 1 25 ? 24.800 -13.426 -4.432 1.00 0.00 25 ALA A N 9
ATOM 13958 C CA . ALA A 1 25 ? 24.829 -12.441 -3.355 1.00 0.00 25 ALA A CA 9
ATOM 13959 C C . ALA A 1 25 ? 24.007 -11.189 -3.692 1.00 0.00 25 ALA A C 9
ATOM 13960 O O . ALA A 1 25 ? 23.246 -10.719 -2.853 1.00 0.00 25 ALA A O 9
ATOM 13967 N N . PHE A 1 26 ? 24.099 -10.671 -4.919 1.00 0.00 26 PHE A N 9
ATOM 13968 C CA . PHE A 1 26 ? 23.298 -9.535 -5.366 1.00 0.00 26 PHE A CA 9
ATOM 13969 C C . PHE A 1 26 ? 21.806 -9.887 -5.323 1.00 0.00 26 PHE A C 9
ATOM 13970 O O . PHE A 1 26 ? 21.032 -9.178 -4.684 1.00 0.00 26 PHE A O 9
ATOM 13987 N N . SER A 1 27 ? 21.397 -11.001 -5.937 1.00 0.00 27 SER A N 9
ATOM 13988 C CA . SER A 1 27 ? 19.979 -11.387 -6.018 1.00 0.00 27 SER A CA 9
ATOM 13989 C C . SER A 1 27 ? 19.365 -11.714 -4.646 1.00 0.00 27 SER A C 9
ATOM 13990 O O . SER A 1 27 ? 18.176 -11.466 -4.434 1.00 0.00 27 SER A O 9
ATOM 13998 N N . ASP A 1 28 ? 20.170 -12.184 -3.685 1.00 0.00 28 ASP A N 9
ATOM 13999 C CA . ASP A 1 28 ? 19.758 -12.427 -2.299 1.00 0.00 28 ASP A CA 9
ATOM 14000 C C . ASP A 1 28 ? 19.346 -11.144 -1.548 1.00 0.00 28 ASP A C 9
ATOM 14001 O O . ASP A 1 28 ? 18.448 -11.209 -0.702 1.00 0.00 28 ASP A O 9
ATOM 14010 N N . LYS A 1 29 ? 19.964 -9.985 -1.850 1.00 0.00 29 LYS A N 9
ATOM 14011 C CA . LYS A 1 29 ? 19.619 -8.676 -1.246 1.00 0.00 29 LYS A CA 9
ATOM 14012 C C . LYS A 1 29 ? 18.968 -7.659 -2.203 1.00 0.00 29 LYS A C 9
ATOM 14013 O O . LYS A 1 29 ? 18.633 -6.549 -1.784 1.00 0.00 29 LYS A O 9
ATOM 14032 N N . TRP A 1 30 ? 18.735 -8.027 -3.463 1.00 0.00 30 TRP A N 9
ATOM 14033 C CA . TRP A 1 30 ? 18.105 -7.166 -4.468 1.00 0.00 30 TRP A CA 9
ATOM 14034 C C . TRP A 1 30 ? 16.658 -6.778 -4.109 1.00 0.00 30 TRP A C 9
ATOM 14035 O O . TRP A 1 30 ? 15.831 -7.623 -3.759 1.00 0.00 30 TRP A O 9
ATOM 14056 N N . GLU A 1 31 ? 16.359 -5.480 -4.216 1.00 0.00 31 GLU A N 9
ATOM 14057 C CA . GLU A 1 31 ? 15.049 -4.864 -3.979 1.00 0.00 31 GLU A CA 9
ATOM 14058 C C . GLU A 1 31 ? 14.992 -3.517 -4.727 1.00 0.00 31 GLU A C 9
ATOM 14059 O O . GLU A 1 31 ? 15.945 -2.733 -4.660 1.00 0.00 31 GLU A O 9
ATOM 14071 N N . SER A 1 32 ? 13.904 -3.260 -5.463 1.00 0.00 32 SER A N 9
ATOM 14072 C CA . SER A 1 32 ? 13.748 -2.044 -6.279 1.00 0.00 32 SER A CA 9
ATOM 14073 C C . SER A 1 32 ? 12.293 -1.573 -6.429 1.00 0.00 32 SER A C 9
ATOM 14074 O O . SER A 1 32 ? 11.348 -2.362 -6.338 1.00 0.00 32 SER A O 9
ATOM 14082 N N . ASP A 1 33 ? 12.118 -0.267 -6.679 1.00 0.00 33 ASP A N 9
ATOM 14083 C CA . ASP A 1 33 ? 10.796 0.363 -6.849 1.00 0.00 33 ASP A CA 9
ATOM 14084 C C . ASP A 1 33 ? 10.259 0.318 -8.298 1.00 0.00 33 ASP A C 9
ATOM 14085 O O . ASP A 1 33 ? 9.046 0.385 -8.517 1.00 0.00 33 ASP A O 9
ATOM 14094 N N . TYR A 1 34 ? 11.153 0.189 -9.288 1.00 0.00 34 TYR A N 9
ATOM 14095 C CA . TYR A 1 34 ? 10.815 0.053 -10.712 1.00 0.00 34 TYR A CA 9
ATOM 14096 C C . TYR A 1 34 ? 10.520 -1.419 -11.096 1.00 0.00 34 TYR A C 9
ATOM 14097 O O . TYR A 1 34 ? 10.385 -2.298 -10.242 1.00 0.00 34 TYR A O 9
ATOM 14115 N N . THR A 1 35 ? 10.420 -1.703 -12.400 1.00 0.00 35 THR A N 9
ATOM 14116 C CA . THR A 1 35 ? 10.037 -3.014 -12.964 1.00 0.00 35 THR A CA 9
ATOM 14117 C C . THR A 1 35 ? 11.122 -4.099 -12.812 1.00 0.00 35 THR A C 9
ATOM 14118 O O . THR A 1 35 ? 10.886 -5.250 -13.157 1.00 0.00 35 THR A O 9
ATOM 14129 N N . GLY A 1 36 ? 12.319 -3.780 -12.304 1.00 0.00 36 GLY A N 9
ATOM 14130 C CA . GLY A 1 36 ? 13.339 -4.777 -11.929 1.00 0.00 36 GLY A CA 9
ATOM 14131 C C . GLY A 1 36 ? 13.917 -5.604 -13.080 1.00 0.00 36 GLY A C 9
ATOM 14132 O O . GLY A 1 36 ? 14.400 -6.716 -12.872 1.00 0.00 36 GLY A O 9
ATOM 14136 N N . ASN A 1 37 ? 13.862 -5.094 -14.312 1.00 0.00 37 ASN A N 9
ATOM 14137 C CA . ASN A 1 37 ? 14.303 -5.819 -15.509 1.00 0.00 37 ASN A CA 9
ATOM 14138 C C . ASN A 1 37 ? 15.820 -5.698 -15.748 1.00 0.00 37 ASN A C 9
ATOM 14139 O O . ASN A 1 37 ? 16.266 -5.100 -16.726 1.00 0.00 37 ASN A O 9
ATOM 14150 N N . LEU A 1 38 ? 16.612 -6.280 -14.851 1.00 0.00 38 LEU A N 9
ATOM 14151 C CA . LEU A 1 38 ? 18.083 -6.234 -14.869 1.00 0.00 38 LEU A CA 9
ATOM 14152 C C . LEU A 1 38 ? 18.759 -7.607 -14.932 1.00 0.00 38 LEU A C 9
ATOM 14153 O O . LEU A 1 38 ? 18.226 -8.583 -14.415 1.00 0.00 38 LEU A O 9
ATOM 14169 N N . THR A 1 39 ? 19.965 -7.661 -15.498 1.00 0.00 39 THR A N 9
ATOM 14170 C CA . THR A 1 39 ? 20.834 -8.848 -15.515 1.00 0.00 39 THR A CA 9
ATOM 14171 C C . THR A 1 39 ? 22.294 -8.495 -15.204 1.00 0.00 39 THR A C 9
ATOM 14172 O O . THR A 1 39 ? 22.694 -7.330 -15.281 1.00 0.00 39 THR A O 9
ATOM 14183 N N . ILE A 1 40 ? 23.088 -9.494 -14.815 1.00 0.00 40 ILE A N 9
ATOM 14184 C CA . ILE A 1 40 ? 24.458 -9.347 -14.302 1.00 0.00 40 ILE A CA 9
ATOM 14185 C C . ILE A 1 40 ? 25.418 -10.062 -15.246 1.00 0.00 40 ILE A C 9
ATOM 14186 O O . ILE A 1 40 ? 25.281 -11.257 -15.497 1.00 0.00 40 ILE A O 9
ATOM 14202 N N . ASN A 1 41 ? 26.427 -9.335 -15.717 1.00 0.00 41 ASN A N 9
ATOM 14203 C CA . ASN A 1 41 ? 27.421 -9.802 -16.675 1.00 0.00 41 ASN A CA 9
ATOM 14204 C C . ASN A 1 41 ? 28.807 -9.657 -16.032 1.00 0.00 41 ASN A C 9
ATOM 14205 O O . ASN A 1 41 ? 29.038 -8.677 -15.325 1.00 0.00 41 ASN A O 9
ATOM 14216 N N . GLU A 1 42 ? 29.743 -10.577 -16.271 1.00 0.00 42 GLU A N 9
ATOM 14217 C CA . GLU A 1 42 ? 31.141 -10.387 -15.852 1.00 0.00 42 GLU A CA 9
ATOM 14218 C C . GLU A 1 42 ? 32.145 -10.639 -16.977 1.00 0.00 42 GLU A C 9
ATOM 14219 O O . GLU A 1 42 ? 31.831 -11.311 -17.966 1.00 0.00 42 GLU A O 9
ATOM 14231 N N . ARG A 1 43 ? 33.364 -10.110 -16.826 1.00 0.00 43 ARG A N 9
ATOM 14232 C CA . ARG A 1 43 ? 34.499 -10.433 -17.694 1.00 0.00 43 ARG A CA 9
ATOM 14233 C C . ARG A 1 43 ? 35.727 -10.870 -16.880 1.00 0.00 43 ARG A C 9
ATOM 14234 O O . ARG A 1 43 ? 36.269 -10.040 -16.146 1.00 0.00 43 ARG A O 9
ATOM 14255 N N . PRO A 1 44 ? 36.194 -12.122 -17.035 1.00 0.00 44 PRO A N 9
ATOM 14256 C CA . PRO A 1 44 ? 37.277 -12.665 -16.226 1.00 0.00 44 PRO A CA 9
ATOM 14257 C C . PRO A 1 44 ? 38.647 -12.247 -16.781 1.00 0.00 44 PRO A C 9
ATOM 14258 O O . PRO A 1 44 ? 38.892 -12.334 -17.987 1.00 0.00 44 PRO A O 9
ATOM 14269 N N . SER A 1 45 ? 39.554 -11.800 -15.904 1.00 0.00 45 SER A N 9
ATOM 14270 C CA . SER A 1 45 ? 40.930 -11.432 -16.277 1.00 0.00 45 SER A CA 9
ATOM 14271 C C . SER A 1 45 ? 41.918 -11.591 -15.112 1.00 0.00 45 SER A C 9
ATOM 14272 O O . SER A 1 45 ? 41.804 -10.925 -14.078 1.00 0.00 45 SER A O 9
ATOM 14280 N N . ALA A 1 46 ? 42.936 -12.438 -15.297 1.00 0.00 46 ALA A N 9
ATOM 14281 C CA . ALA A 1 46 ? 43.901 -12.827 -14.256 1.00 0.00 46 ALA A CA 9
ATOM 14282 C C . ALA A 1 46 ? 44.832 -11.692 -13.781 1.00 0.00 46 ALA A C 9
ATOM 14283 O O . ALA A 1 46 ? 45.508 -11.830 -12.757 1.00 0.00 46 ALA A O 9
ATOM 14290 N N . ARG A 1 47 ? 44.821 -10.545 -14.473 1.00 0.00 47 ARG A N 9
ATOM 14291 C CA . ARG A 1 47 ? 45.433 -9.281 -14.024 1.00 0.00 47 ARG A CA 9
ATOM 14292 C C . ARG A 1 47 ? 44.938 -8.817 -12.642 1.00 0.00 47 ARG A C 9
ATOM 14293 O O . ARG A 1 47 ? 45.700 -8.169 -11.924 1.00 0.00 47 ARG A O 9
ATOM 14314 N N . ALA A 1 48 ? 43.679 -9.120 -12.286 1.00 0.00 48 ALA A N 9
ATOM 14315 C CA . ALA A 1 48 ? 43.048 -8.615 -11.059 1.00 0.00 48 ALA A CA 9
ATOM 14316 C C . ALA A 1 48 ? 41.839 -9.415 -10.519 1.00 0.00 48 ALA A C 9
ATOM 14317 O O . ALA A 1 48 ? 41.597 -9.360 -9.313 1.00 0.00 48 ALA A O 9
ATOM 14324 N N . GLY A 1 49 ? 41.061 -10.125 -11.351 1.00 0.00 49 GLY A N 9
ATOM 14325 C CA . GLY A 1 49 ? 39.794 -10.754 -10.935 1.00 0.00 49 GLY A CA 9
ATOM 14326 C C . GLY A 1 49 ? 38.731 -10.747 -12.039 1.00 0.00 49 GLY A C 9
ATOM 14327 O O . GLY A 1 49 ? 38.899 -11.408 -13.066 1.00 0.00 49 GLY A O 9
ATOM 14331 N N . SER A 1 50 ? 37.641 -10.001 -11.837 1.00 0.00 50 SER A N 9
ATOM 14332 C CA . SER A 1 50 ? 36.550 -9.846 -12.812 1.00 0.00 50 SER A CA 9
ATOM 14333 C C . SER A 1 50 ? 36.045 -8.404 -12.921 1.00 0.00 50 SER A C 9
ATOM 14334 O O . SER A 1 50 ? 35.894 -7.700 -11.919 1.00 0.00 50 SER A O 9
ATOM 14342 N N . TRP A 1 51 ? 35.692 -7.978 -14.136 1.00 0.00 51 TRP A N 9
ATOM 14343 C CA . TRP A 1 51 ? 34.757 -6.864 -14.311 1.00 0.00 51 TRP A CA 9
ATOM 14344 C C . TRP A 1 51 ? 33.352 -7.365 -14.009 1.00 0.00 51 TRP A C 9
ATOM 14345 O O . TRP A 1 51 ? 32.996 -8.428 -14.499 1.00 0.00 51 TRP A O 9
ATOM 14366 N N . ILE A 1 52 ? 32.542 -6.596 -13.287 1.00 0.00 52 ILE A N 9
ATOM 14367 C CA . ILE A 1 52 ? 31.095 -6.798 -13.137 1.00 0.00 52 ILE A CA 9
ATOM 14368 C C . ILE A 1 52 ? 30.364 -5.644 -13.812 1.00 0.00 52 ILE A C 9
ATOM 14369 O O . ILE A 1 52 ? 30.672 -4.485 -13.545 1.00 0.00 52 ILE A O 9
ATOM 14385 N N . THR A 1 53 ? 29.367 -5.961 -14.637 1.00 0.00 53 THR A N 9
ATOM 14386 C CA . THR A 1 53 ? 28.587 -4.999 -15.426 1.00 0.00 53 THR A CA 9
ATOM 14387 C C . THR A 1 53 ? 27.112 -5.383 -15.362 1.00 0.00 53 THR A C 9
ATOM 14388 O O . THR A 1 53 ? 26.716 -6.442 -15.849 1.00 0.00 53 THR A O 9
ATOM 14399 N N . ILE A 1 54 ? 26.282 -4.527 -14.769 1.00 0.00 54 ILE A N 9
ATOM 14400 C CA . ILE A 1 54 ? 24.833 -4.735 -14.654 1.00 0.00 54 ILE A CA 9
ATOM 14401 C C . ILE A 1 54 ? 24.115 -3.928 -15.735 1.00 0.00 54 ILE A C 9
ATOM 14402 O O . ILE A 1 54 ? 24.351 -2.729 -15.919 1.00 0.00 54 ILE A O 9
ATOM 14418 N N . THR A 1 55 ? 23.229 -4.608 -16.461 1.00 0.00 55 THR A N 9
ATOM 14419 C CA . THR A 1 55 ? 22.454 -4.050 -17.573 1.00 0.00 55 THR A CA 9
ATOM 14420 C C . THR A 1 55 ? 20.952 -4.129 -17.286 1.00 0.00 55 THR A C 9
ATOM 14421 O O . THR A 1 55 ? 20.468 -5.132 -16.768 1.00 0.00 55 THR A O 9
ATOM 14432 N N . VAL A 1 56 ? 20.202 -3.073 -17.617 1.00 0.00 56 VAL A N 9
ATOM 14433 C CA . VAL A 1 56 ? 18.728 -3.029 -17.576 1.00 0.00 56 VAL A CA 9
ATOM 14434 C C . VAL A 1 56 ? 18.202 -3.242 -18.992 1.00 0.00 56 VAL A C 9
ATOM 14435 O O . VAL A 1 56 ? 18.492 -2.454 -19.888 1.00 0.00 56 VAL A O 9
ATOM 14448 N N . ASN A 1 57 ? 17.468 -4.337 -19.191 1.00 0.00 57 ASN A N 9
ATOM 14449 C CA . ASN A 1 57 ? 17.042 -4.920 -20.475 1.00 0.00 57 ASN A CA 9
ATOM 14450 C C . ASN A 1 57 ? 18.209 -5.217 -21.442 1.00 0.00 57 ASN A C 9
ATOM 14451 O O . ASN A 1 57 ? 18.576 -6.374 -21.643 1.00 0.00 57 ASN A O 9
ATOM 14462 N N . GLN A 1 58 ? 18.788 -4.163 -22.025 1.00 0.00 58 GLN A N 9
ATOM 14463 C CA . GLN A 1 58 ? 19.898 -4.194 -22.987 1.00 0.00 58 GLN A CA 9
ATOM 14464 C C . GLN A 1 58 ? 20.894 -3.022 -22.815 1.00 0.00 58 GLN A C 9
ATOM 14465 O O . GLN A 1 58 ? 21.782 -2.835 -23.647 1.00 0.00 58 GLN A O 9
ATOM 14479 N N . ASP A 1 59 ? 20.753 -2.222 -21.751 1.00 0.00 59 ASP A N 9
ATOM 14480 C CA . ASP A 1 59 ? 21.505 -0.978 -21.520 1.00 0.00 59 ASP A CA 9
ATOM 14481 C C . ASP A 1 59 ? 22.333 -1.054 -20.233 1.00 0.00 59 ASP A C 9
ATOM 14482 O O . ASP A 1 59 ? 21.806 -1.405 -19.179 1.00 0.00 59 ASP A O 9
ATOM 14491 N N . VAL A 1 60 ? 23.624 -0.709 -20.281 1.00 0.00 60 VAL A N 9
ATOM 14492 C CA . VAL A 1 60 ? 24.470 -0.642 -19.072 1.00 0.00 60 VAL A CA 9
ATOM 14493 C C . VAL A 1 60 ? 24.122 0.579 -18.218 1.00 0.00 60 VAL A C 9
ATOM 14494 O O . VAL A 1 60 ? 23.913 1.676 -18.738 1.00 0.00 60 VAL A O 9
ATOM 14507 N N . ILE A 1 61 ? 24.083 0.379 -16.894 1.00 0.00 61 ILE A N 9
ATOM 14508 C CA . ILE A 1 61 ? 23.834 1.451 -15.913 1.00 0.00 61 ILE A CA 9
ATOM 14509 C C . ILE A 1 61 ? 24.869 1.521 -14.787 1.00 0.00 61 ILE A C 9
ATOM 14510 O O . ILE A 1 61 ? 25.088 2.601 -14.241 1.00 0.00 61 ILE A O 9
ATOM 14526 N N . PHE A 1 62 ? 25.521 0.404 -14.444 1.00 0.00 62 PHE A N 9
ATOM 14527 C CA . PHE A 1 62 ? 26.597 0.382 -13.453 1.00 0.00 62 PHE A CA 9
ATOM 14528 C C . PHE A 1 62 ? 27.596 -0.737 -13.758 1.00 0.00 62 PHE A C 9
ATOM 14529 O O . PHE A 1 62 ? 27.226 -1.803 -14.252 1.00 0.00 62 PHE A O 9
ATOM 14546 N N . GLN A 1 63 ? 28.868 -0.487 -13.458 1.00 0.00 63 GLN A N 9
ATOM 14547 C CA . GLN A 1 63 ? 29.940 -1.473 -13.570 1.00 0.00 63 GLN A CA 9
ATOM 14548 C C . GLN A 1 63 ? 31.107 -1.166 -12.616 1.00 0.00 63 GLN A C 9
ATOM 14549 O O . GLN A 1 63 ? 31.410 -0.004 -12.342 1.00 0.00 63 GLN A O 9
ATOM 14563 N N . THR A 1 64 ? 31.762 -2.214 -12.110 1.00 0.00 64 THR A N 9
ATOM 14564 C CA . THR A 1 64 ? 32.868 -2.130 -11.139 1.00 0.00 64 THR A CA 9
ATOM 14565 C C . THR A 1 64 ? 33.790 -3.352 -11.229 1.00 0.00 64 THR A C 9
ATOM 14566 O O . THR A 1 64 ? 33.417 -4.370 -11.813 1.00 0.00 64 THR A O 9
ATOM 14577 N N . PHE A 1 65 ? 34.989 -3.275 -10.653 1.00 0.00 65 PHE A N 9
ATOM 14578 C CA . PHE A 1 65 ? 35.945 -4.382 -10.622 1.00 0.00 65 PHE A CA 9
ATOM 14579 C C . PHE A 1 65 ? 35.866 -5.152 -9.291 1.00 0.00 65 PHE A C 9
ATOM 14580 O O . PHE A 1 65 ? 35.915 -4.549 -8.215 1.00 0.00 65 PHE A O 9
ATOM 14597 N N . LEU A 1 66 ? 35.759 -6.482 -9.359 1.00 0.00 66 LEU A N 9
ATOM 14598 C CA . LEU A 1 66 ? 35.857 -7.394 -8.215 1.00 0.00 66 LEU A CA 9
ATOM 14599 C C . LEU A 1 66 ? 37.245 -8.046 -8.124 1.00 0.00 66 LEU A C 9
ATOM 14600 O O . LEU A 1 66 ? 37.840 -8.426 -9.134 1.00 0.00 66 LEU A O 9
ATOM 14616 N N . PHE A 1 67 ? 37.712 -8.249 -6.889 1.00 0.00 67 PHE A N 9
ATOM 14617 C CA . PHE A 1 67 ? 39.022 -8.838 -6.576 1.00 0.00 67 PHE A CA 9
ATOM 14618 C C . PHE A 1 67 ? 38.874 -10.068 -5.653 1.00 0.00 67 PHE A C 9
ATOM 14619 O O . PHE A 1 67 ? 38.194 -9.977 -4.629 1.00 0.00 67 PHE A O 9
ATOM 14636 N N . PRO A 1 68 ? 39.502 -11.220 -5.976 1.00 0.00 68 PRO A N 9
ATOM 14637 C CA . PRO A 1 68 ? 39.343 -12.472 -5.222 1.00 0.00 68 PRO A CA 9
ATOM 14638 C C . PRO A 1 68 ? 40.209 -12.544 -3.948 1.00 0.00 68 PRO A C 9
ATOM 14639 O O . PRO A 1 68 ? 39.840 -13.231 -2.996 1.00 0.00 68 PRO A O 9
ATOM 14650 N N . LEU A 1 69 ? 41.354 -11.837 -3.915 1.00 0.00 69 LEU A N 9
ATOM 14651 C CA . LEU A 1 69 ? 42.294 -11.833 -2.776 1.00 0.00 69 LEU A CA 9
ATOM 14652 C C . LEU A 1 69 ? 41.937 -10.791 -1.698 1.00 0.00 69 LEU A C 9
ATOM 14653 O O . LEU A 1 69 ? 42.470 -10.841 -0.587 1.00 0.00 69 LEU A O 9
ATOM 14669 N N . LYS A 1 70 ? 41.037 -9.853 -2.026 1.00 0.00 70 LYS A N 9
ATOM 14670 C CA . LYS A 1 70 ? 40.536 -8.793 -1.124 1.00 0.00 70 LYS A CA 9
ATOM 14671 C C . LYS A 1 70 ? 39.150 -9.133 -0.557 1.00 0.00 70 LYS A C 9
ATOM 14672 O O . LYS A 1 70 ? 38.426 -9.961 -1.109 1.00 0.00 70 LYS A O 9
ATOM 14691 N N . ARG A 1 71 ? 38.766 -8.457 0.535 1.00 0.00 71 ARG A N 9
ATOM 14692 C CA . ARG A 1 71 ? 37.495 -8.681 1.266 1.00 0.00 71 ARG A CA 9
ATOM 14693 C C . ARG A 1 71 ? 36.404 -7.632 0.995 1.00 0.00 71 ARG A C 9
ATOM 14694 O O . ARG A 1 71 ? 35.401 -7.584 1.702 1.00 0.00 71 ARG A O 9
ATOM 14715 N N . ASP A 1 72 ? 36.558 -6.818 -0.053 1.00 0.00 72 ASP A N 9
ATOM 14716 C CA . ASP A 1 72 ? 35.545 -5.834 -0.465 1.00 0.00 72 ASP A CA 9
ATOM 14717 C C . ASP A 1 72 ? 34.288 -6.456 -1.084 1.00 0.00 72 ASP A C 9
ATOM 14718 O O . ASP A 1 72 ? 33.272 -5.776 -1.141 1.00 0.00 72 ASP A O 9
ATOM 14727 N N . PHE A 1 73 ? 34.326 -7.721 -1.524 1.00 0.00 73 PHE A N 9
ATOM 14728 C CA . PHE A 1 73 ? 33.250 -8.366 -2.295 1.00 0.00 73 PHE A CA 9
ATOM 14729 C C . PHE A 1 73 ? 31.846 -8.118 -1.716 1.00 0.00 73 PHE A C 9
ATOM 14730 O O . PHE A 1 73 ? 30.958 -7.674 -2.438 1.00 0.00 73 PHE A O 9
ATOM 14747 N N . GLU A 1 74 ? 31.652 -8.318 -0.408 1.00 0.00 74 GLU A N 9
ATOM 14748 C CA . GLU A 1 74 ? 30.351 -8.109 0.252 1.00 0.00 74 GLU A CA 9
ATOM 14749 C C . GLU A 1 74 ? 29.906 -6.640 0.190 1.00 0.00 74 GLU A C 9
ATOM 14750 O O . GLU A 1 74 ? 28.756 -6.331 -0.123 1.00 0.00 74 GLU A O 9
ATOM 14762 N N . LYS A 1 75 ? 30.854 -5.726 0.417 1.00 0.00 75 LYS A N 9
ATOM 14763 C CA . LYS A 1 75 ? 30.645 -4.275 0.371 1.00 0.00 75 LYS A CA 9
ATOM 14764 C C . LYS A 1 75 ? 30.309 -3.822 -1.051 1.00 0.00 75 LYS A C 9
ATOM 14765 O O . LYS A 1 75 ? 29.320 -3.127 -1.257 1.00 0.00 75 LYS A O 9
ATOM 14784 N N . THR A 1 76 ? 31.050 -4.311 -2.041 1.00 0.00 76 THR A N 9
ATOM 14785 C CA . THR A 1 76 ? 30.822 -4.083 -3.474 1.00 0.00 76 THR A CA 9
ATOM 14786 C C . THR A 1 76 ? 29.474 -4.645 -3.942 1.00 0.00 76 THR A C 9
ATOM 14787 O O . THR A 1 76 ? 28.772 -3.964 -4.686 1.00 0.00 76 THR A O 9
ATOM 14798 N N . VAL A 1 77 ? 29.041 -5.814 -3.450 1.00 0.00 77 VAL A N 9
ATOM 14799 C CA . VAL A 1 77 ? 27.692 -6.355 -3.710 1.00 0.00 77 VAL A CA 9
ATOM 14800 C C . VAL A 1 77 ? 26.628 -5.407 -3.163 1.00 0.00 77 VAL A C 9
ATOM 14801 O O . VAL A 1 77 ? 25.774 -4.966 -3.924 1.00 0.00 77 VAL A O 9
ATOM 14814 N N . VAL A 1 78 ? 26.691 -5.043 -1.875 1.00 0.00 78 VAL A N 9
ATOM 14815 C CA . VAL A 1 78 ? 25.682 -4.173 -1.236 1.00 0.00 78 VAL A CA 9
ATOM 14816 C C . VAL A 1 78 ? 25.644 -2.791 -1.895 1.00 0.00 78 VAL A C 9
ATOM 14817 O O . VAL A 1 78 ? 24.571 -2.245 -2.146 1.00 0.00 78 VAL A O 9
ATOM 14830 N N . ALA A 1 79 ? 26.805 -2.255 -2.262 1.00 0.00 79 ALA A N 9
ATOM 14831 C CA . ALA A 1 79 ? 26.921 -0.959 -2.917 1.00 0.00 79 ALA A CA 9
ATOM 14832 C C . ALA A 1 79 ? 26.385 -0.985 -4.357 1.00 0.00 79 ALA A C 9
ATOM 14833 O O . ALA A 1 79 ? 25.838 0.012 -4.827 1.00 0.00 79 ALA A O 9
ATOM 14840 N N . ALA A 1 80 ? 26.497 -2.105 -5.077 1.00 0.00 80 ALA A N 9
ATOM 14841 C CA . ALA A 1 80 ? 25.927 -2.251 -6.418 1.00 0.00 80 ALA A CA 9
ATOM 14842 C C . ALA A 1 80 ? 24.394 -2.198 -6.404 1.00 0.00 80 ALA A C 9
ATOM 14843 O O . ALA A 1 80 ? 23.803 -1.732 -7.372 1.00 0.00 80 ALA A O 9
ATOM 14850 N N . LEU A 1 81 ? 23.743 -2.588 -5.302 1.00 0.00 81 LEU A N 9
ATOM 14851 C CA . LEU A 1 81 ? 22.277 -2.523 -5.166 1.00 0.00 81 LEU A CA 9
ATOM 14852 C C . LEU A 1 81 ? 21.799 -1.061 -5.254 1.00 0.00 81 LEU A C 9
ATOM 14853 O O . LEU A 1 81 ? 20.915 -0.726 -6.042 1.00 0.00 81 LEU A O 9
ATOM 14869 N N . ILE A 1 82 ? 22.460 -0.181 -4.491 1.00 0.00 82 ILE A N 9
ATOM 14870 C CA . ILE A 1 82 ? 22.177 1.263 -4.451 1.00 0.00 82 ILE A CA 9
ATOM 14871 C C . ILE A 1 82 ? 22.571 1.912 -5.783 1.00 0.00 82 ILE A C 9
ATOM 14872 O O . ILE A 1 82 ? 21.781 2.632 -6.388 1.00 0.00 82 ILE A O 9
ATOM 14888 N N . GLN A 1 83 ? 23.768 1.617 -6.297 1.00 0.00 83 GLN A N 9
ATOM 14889 C CA . GLN A 1 83 ? 24.278 2.233 -7.532 1.00 0.00 83 GLN A CA 9
ATOM 14890 C C . GLN A 1 83 ? 23.485 1.813 -8.783 1.00 0.00 83 GLN A C 9
ATOM 14891 O O . GLN A 1 83 ? 23.389 2.582 -9.739 1.00 0.00 83 GLN A O 9
ATOM 14905 N N . THR A 1 84 ? 22.848 0.637 -8.753 1.00 0.00 84 THR A N 9
ATOM 14906 C CA . THR A 1 84 ? 21.894 0.200 -9.785 1.00 0.00 84 THR A CA 9
ATOM 14907 C C . THR A 1 84 ? 20.655 1.093 -9.807 1.00 0.00 84 THR A C 9
ATOM 14908 O O . THR A 1 84 ? 20.271 1.566 -10.874 1.00 0.00 84 THR A O 9
ATOM 14919 N N . GLU A 1 85 ? 20.034 1.389 -8.658 1.00 0.00 85 GLU A N 9
ATOM 14920 C CA . GLU A 1 85 ? 18.859 2.269 -8.656 1.00 0.00 85 GLU A CA 9
ATOM 14921 C C . GLU A 1 85 ? 19.235 3.740 -8.863 1.00 0.00 85 GLU A C 9
ATOM 14922 O O . GLU A 1 85 ? 18.461 4.483 -9.455 1.00 0.00 85 GLU A O 9
ATOM 14934 N N . GLU A 1 86 ? 20.419 4.192 -8.446 1.00 0.00 86 GLU A N 9
ATOM 14935 C CA . GLU A 1 86 ? 20.865 5.587 -8.619 1.00 0.00 86 GLU A CA 9
ATOM 14936 C C . GLU A 1 86 ? 20.964 6.012 -10.095 1.00 0.00 86 GLU A C 9
ATOM 14937 O O . GLU A 1 86 ? 20.712 7.174 -10.414 1.00 0.00 86 GLU A O 9
ATOM 14949 N N . ALA A 1 87 ? 21.229 5.067 -11.006 1.00 0.00 87 ALA A N 9
ATOM 14950 C CA . ALA A 1 87 ? 21.141 5.298 -12.450 1.00 0.00 87 ALA A CA 9
ATOM 14951 C C . ALA A 1 87 ? 19.701 5.579 -12.910 1.00 0.00 87 ALA A C 9
ATOM 14952 O O . ALA A 1 87 ? 19.471 6.424 -13.767 1.00 0.00 87 ALA A O 9
ATOM 14959 N N . LEU A 1 88 ? 18.724 4.860 -12.341 1.00 0.00 88 LEU A N 9
ATOM 14960 C CA . LEU A 1 88 ? 17.305 4.906 -12.722 1.00 0.00 88 LEU A CA 9
ATOM 14961 C C . LEU A 1 88 ? 16.536 6.011 -11.987 1.00 0.00 88 LEU A C 9
ATOM 14962 O O . LEU A 1 88 ? 15.514 6.496 -12.472 1.00 0.00 88 LEU A O 9
ATOM 14978 N N . ASN A 1 89 ? 17.064 6.464 -10.850 1.00 0.00 89 ASN A N 9
ATOM 14979 C CA . ASN A 1 89 ? 16.490 7.501 -9.988 1.00 0.00 89 ASN A CA 9
ATOM 14980 C C . ASN A 1 89 ? 16.354 8.859 -10.690 1.00 0.00 89 ASN A C 9
ATOM 14981 O O . ASN A 1 89 ? 15.406 9.585 -10.406 1.00 0.00 89 ASN A O 9
ATOM 14992 N N . ARG A 1 90 ? 17.221 9.168 -11.663 1.00 0.00 90 ARG A N 9
ATOM 14993 C CA . ARG A 1 90 ? 17.146 10.389 -12.502 1.00 0.00 90 ARG A CA 9
ATOM 14994 C C . ARG A 1 90 ? 16.530 10.149 -13.898 1.00 0.00 90 ARG A C 9
ATOM 14995 O O . ARG A 1 90 ? 16.291 11.099 -14.640 1.00 0.00 90 ARG A O 9
ATOM 15016 N N . ARG A 1 91 ? 16.220 8.886 -14.235 1.00 0.00 91 ARG A N 9
ATOM 15017 C CA . ARG A 1 91 ? 15.555 8.476 -15.497 1.00 0.00 91 ARG A CA 9
ATOM 15018 C C . ARG A 1 91 ? 14.031 8.481 -15.365 1.00 0.00 91 ARG A C 9
ATOM 15019 O O . ARG A 1 91 ? 13.337 9.090 -16.175 1.00 0.00 91 ARG A O 9
ATOM 15040 N N . GLN A 1 92 ? 13.529 7.771 -14.346 1.00 0.00 92 GLN A N 9
ATOM 15041 C CA . GLN A 1 92 ? 12.092 7.485 -14.182 1.00 0.00 92 GLN A CA 9
ATOM 15042 C C . GLN A 1 92 ? 11.572 7.492 -12.743 1.00 0.00 92 GLN A C 9
ATOM 15043 O O . GLN A 1 92 ? 10.482 8.000 -12.500 1.00 0.00 92 GLN A O 9
ATOM 15057 N N . ILE A 1 93 ? 12.342 6.995 -11.764 1.00 0.00 93 ILE A N 9
ATOM 15058 C CA . ILE A 1 93 ? 11.849 6.883 -10.367 1.00 0.00 93 ILE A CA 9
ATOM 15059 C C . ILE A 1 93 ? 11.612 8.282 -9.758 1.00 0.00 93 ILE A C 9
ATOM 15060 O O . ILE A 1 93 ? 10.772 8.446 -8.881 1.00 0.00 93 ILE A O 9
ATOM 15076 N N . ASN A 1 94 ? 12.241 9.321 -10.320 1.00 0.00 94 ASN A N 9
ATOM 15077 C CA . ASN A 1 94 ? 11.996 10.732 -9.990 1.00 0.00 94 ASN A CA 9
ATOM 15078 C C . ASN A 1 94 ? 10.515 11.135 -10.147 1.00 0.00 94 ASN A C 9
ATOM 15079 O O . ASN A 1 94 ? 9.997 11.916 -9.352 1.00 0.00 94 ASN A O 9
ATOM 15090 N N . GLN A 1 95 ? 9.818 10.567 -11.143 1.00 0.00 95 GLN A N 9
ATOM 15091 C CA . GLN A 1 95 ? 8.386 10.795 -11.374 1.00 0.00 95 GLN A CA 9
ATOM 15092 C C . GLN A 1 95 ? 7.540 10.070 -10.318 1.00 0.00 95 GLN A C 9
ATOM 15093 O O . GLN A 1 95 ? 6.611 10.644 -9.755 1.00 0.00 95 GLN A O 9
ATOM 15107 N N . ALA A 1 96 ? 7.902 8.823 -9.999 1.00 0.00 96 ALA A N 9
ATOM 15108 C CA . ALA A 1 96 ? 7.191 7.982 -9.036 1.00 0.00 96 ALA A CA 9
ATOM 15109 C C . ALA A 1 96 ? 7.315 8.512 -7.597 1.00 0.00 96 ALA A C 9
ATOM 15110 O O . ALA A 1 96 ? 6.306 8.641 -6.902 1.00 0.00 96 ALA A O 9
ATOM 15117 N N . LEU A 1 97 ? 8.519 8.908 -7.161 1.00 0.00 97 LEU A N 9
ATOM 15118 C CA . LEU A 1 97 ? 8.731 9.433 -5.801 1.00 0.00 97 LEU A CA 9
ATOM 15119 C C . LEU A 1 97 ? 8.047 10.793 -5.573 1.00 0.00 97 LEU A C 9
ATOM 15120 O O . LEU A 1 97 ? 7.581 11.078 -4.470 1.00 0.00 97 LEU A O 9
ATOM 15136 N N . LEU A 1 98 ? 7.922 11.594 -6.636 1.00 0.00 98 LEU A N 9
ATOM 15137 C CA . LEU A 1 98 ? 7.186 12.862 -6.642 1.00 0.00 98 LEU A CA 9
ATOM 15138 C C . LEU A 1 98 ? 5.666 12.635 -6.646 1.00 0.00 98 LEU A C 9
ATOM 15139 O O . LEU A 1 98 ? 4.937 13.290 -5.902 1.00 0.00 98 LEU A O 9
ATOM 15155 N N . SER A 1 99 ? 5.189 11.666 -7.437 1.00 0.00 99 SER A N 9
ATOM 15156 C CA . SER A 1 99 ? 3.775 11.267 -7.477 1.00 0.00 99 SER A CA 9
ATOM 15157 C C . SER A 1 99 ? 3.298 10.629 -6.155 1.00 0.00 99 SER A C 9
ATOM 15158 O O . SER A 1 99 ? 2.111 10.660 -5.826 1.00 0.00 99 SER A O 9
ATOM 15166 N N . THR A 1 100 ? 4.242 10.131 -5.343 1.00 0.00 100 THR A N 9
ATOM 15167 C CA . THR A 1 100 ? 4.016 9.532 -4.008 1.00 0.00 100 THR A CA 9
ATOM 15168 C C . THR A 1 100 ? 4.274 10.555 -2.880 1.00 0.00 100 THR A C 9
ATOM 15169 O O . THR A 1 100 ? 4.771 10.225 -1.802 1.00 0.00 100 THR A O 9
ATOM 15180 N N . GLY A 1 101 ? 3.963 11.835 -3.130 1.00 0.00 101 GLY A N 9
ATOM 15181 C CA . GLY A 1 101 ? 4.143 12.968 -2.208 1.00 0.00 101 GLY A CA 9
ATOM 15182 C C . GLY A 1 101 ? 3.095 13.051 -1.083 1.00 0.00 101 GLY A C 9
ATOM 15183 O O . GLY A 1 101 ? 2.589 14.135 -0.787 1.00 0.00 101 GLY A O 9
ATOM 15187 N N . ASP A 1 102 ? 2.723 11.911 -0.496 1.00 0.00 102 ASP A N 9
ATOM 15188 C CA . ASP A 1 102 ? 1.692 11.793 0.544 1.00 0.00 102 ASP A CA 9
ATOM 15189 C C . ASP A 1 102 ? 2.112 12.386 1.905 1.00 0.00 102 ASP A C 9
ATOM 15190 O O . ASP A 1 102 ? 3.296 12.608 2.184 1.00 0.00 102 ASP A O 9
ATOM 15199 N N . LEU A 1 103 ? 1.119 12.615 2.773 1.00 0.00 103 LEU A N 9
ATOM 15200 C CA . LEU A 1 103 ? 1.313 13.140 4.126 1.00 0.00 103 LEU A CA 9
ATOM 15201 C C . LEU A 1 103 ? 1.995 12.143 5.087 1.00 0.00 103 LEU A C 9
ATOM 15202 O O . LEU A 1 103 ? 1.923 10.923 4.916 1.00 0.00 103 LEU A O 9
ATOM 15218 N N . ALA A 1 104 ? 2.618 12.690 6.133 1.00 0.00 104 ALA A N 9
ATOM 15219 C CA . ALA A 1 104 ? 3.273 11.936 7.213 1.00 0.00 104 ALA A CA 9
ATOM 15220 C C . ALA A 1 104 ? 3.301 12.710 8.559 1.00 0.00 104 ALA A C 9
ATOM 15221 O O . ALA A 1 104 ? 4.196 12.520 9.386 1.00 0.00 104 ALA A O 9
ATOM 15228 N N . HIS A 1 105 ? 2.345 13.631 8.762 1.00 0.00 105 HIS A N 9
ATOM 15229 C CA . HIS A 1 105 ? 2.400 14.660 9.818 1.00 0.00 105 HIS A CA 9
ATOM 15230 C C . HIS A 1 105 ? 1.806 14.215 11.166 1.00 0.00 105 HIS A C 9
ATOM 15231 O O . HIS A 1 105 ? 2.302 14.619 12.220 1.00 0.00 105 HIS A O 9
ATOM 15245 N N . ASP A 1 106 ? 0.770 13.368 11.139 1.00 0.00 106 ASP A N 9
ATOM 15246 C CA . ASP A 1 106 ? -0.016 12.956 12.319 1.00 0.00 106 ASP A CA 9
ATOM 15247 C C . ASP A 1 106 ? -0.176 11.420 12.424 1.00 0.00 106 ASP A C 9
ATOM 15248 O O . ASP A 1 106 ? -1.143 10.903 12.987 1.00 0.00 106 ASP A O 9
ATOM 15257 N N . GLU A 1 107 ? 0.774 10.673 11.851 1.00 0.00 107 GLU A N 9
ATOM 15258 C CA . GLU A 1 107 ? 0.730 9.204 11.765 1.00 0.00 107 GLU A CA 9
ATOM 15259 C C . GLU A 1 107 ? 1.028 8.502 13.107 1.00 0.00 107 GLU A C 9
ATOM 15260 O O . GLU A 1 107 ? 0.492 7.418 13.365 1.00 0.00 107 GLU A O 9
ATOM 15272 N N . PHE A 1 108 ? 1.847 9.129 13.963 1.00 0.00 108 PHE A N 9
ATOM 15273 C CA . PHE A 1 108 ? 2.297 8.626 15.272 1.00 0.00 108 PHE A CA 9
ATOM 15274 C C . PHE A 1 108 ? 2.366 9.751 16.326 1.00 0.00 108 PHE A C 9
ATOM 15275 O O . PHE A 1 108 ? 2.938 10.829 16.037 1.00 0.00 108 PHE A O 9
ATOM 15292 N N . ALA A 1 1 ? -4.248 -7.749 -3.835 1.00 0.00 1 ALA A N 10
ATOM 15293 C CA . ALA A 1 1 ? -2.779 -7.487 -3.870 1.00 0.00 1 ALA A CA 10
ATOM 15294 C C . ALA A 1 1 ? -2.465 -6.066 -4.380 1.00 0.00 1 ALA A C 10
ATOM 15295 O O . ALA A 1 1 ? -3.302 -5.439 -5.031 1.00 0.00 1 ALA A O 10
ATOM 15304 N N . VAL A 1 2 ? -1.254 -5.554 -4.096 1.00 0.00 2 VAL A N 10
ATOM 15305 C CA . VAL A 1 2 ? -0.782 -4.223 -4.559 1.00 0.00 2 VAL A CA 10
ATOM 15306 C C . VAL A 1 2 ? 0.669 -4.227 -5.072 1.00 0.00 2 VAL A C 10
ATOM 15307 O O . VAL A 1 2 ? 0.979 -3.530 -6.038 1.00 0.00 2 VAL A O 10
ATOM 15320 N N . GLU A 1 3 ? 1.553 -5.041 -4.482 1.00 0.00 3 GLU A N 10
ATOM 15321 C CA . GLU A 1 3 ? 2.958 -5.194 -4.893 1.00 0.00 3 GLU A CA 10
ATOM 15322 C C . GLU A 1 3 ? 3.417 -6.652 -4.703 1.00 0.00 3 GLU A C 10
ATOM 15323 O O . GLU A 1 3 ? 3.322 -7.199 -3.601 1.00 0.00 3 GLU A O 10
ATOM 15335 N N . VAL A 1 4 ? 3.902 -7.285 -5.780 1.00 0.00 4 VAL A N 10
ATOM 15336 C CA . VAL A 1 4 ? 4.355 -8.693 -5.811 1.00 0.00 4 VAL A CA 10
ATOM 15337 C C . VAL A 1 4 ? 5.597 -8.810 -6.709 1.00 0.00 4 VAL A C 10
ATOM 15338 O O . VAL A 1 4 ? 5.727 -8.080 -7.691 1.00 0.00 4 VAL A O 10
ATOM 15351 N N . GLU A 1 5 ? 6.493 -9.757 -6.417 1.00 0.00 5 GLU A N 10
ATOM 15352 C CA . GLU A 1 5 ? 7.733 -10.050 -7.167 1.00 0.00 5 GLU A CA 10
ATOM 15353 C C . GLU A 1 5 ? 7.506 -10.755 -8.534 1.00 0.00 5 GLU A C 10
ATOM 15354 O O . GLU A 1 5 ? 8.204 -11.702 -8.903 1.00 0.00 5 GLU A O 10
ATOM 15366 N N . VAL A 1 6 ? 6.505 -10.293 -9.293 1.00 0.00 6 VAL A N 10
ATOM 15367 C CA . VAL A 1 6 ? 6.097 -10.833 -10.604 1.00 0.00 6 VAL A CA 10
ATOM 15368 C C . VAL A 1 6 ? 7.158 -10.627 -11.706 1.00 0.00 6 VAL A C 10
ATOM 15369 O O . VAL A 1 6 ? 7.523 -11.624 -12.341 1.00 0.00 6 VAL A O 10
ATOM 15382 N N . PRO A 1 7 ? 7.677 -9.405 -11.972 1.00 0.00 7 PRO A N 10
ATOM 15383 C CA . PRO A 1 7 ? 8.694 -9.197 -13.004 1.00 0.00 7 PRO A CA 10
ATOM 15384 C C . PRO A 1 7 ? 10.112 -9.573 -12.529 1.00 0.00 7 PRO A C 10
ATOM 15385 O O . PRO A 1 7 ? 10.376 -9.763 -11.338 1.00 0.00 7 PRO A O 10
ATOM 15396 N N . GLY A 1 8 ? 11.036 -9.634 -13.490 1.00 0.00 8 GLY A N 10
ATOM 15397 C CA . GLY A 1 8 ? 12.469 -9.889 -13.276 1.00 0.00 8 GLY A CA 10
ATOM 15398 C C . GLY A 1 8 ? 13.105 -10.745 -14.378 1.00 0.00 8 GLY A C 10
ATOM 15399 O O . GLY A 1 8 ? 12.464 -11.652 -14.912 1.00 0.00 8 GLY A O 10
ATOM 15403 N N . LEU A 1 9 ? 14.368 -10.454 -14.728 1.00 0.00 9 LEU A N 10
ATOM 15404 C CA . LEU A 1 9 ? 15.154 -11.218 -15.717 1.00 0.00 9 LEU A CA 10
ATOM 15405 C C . LEU A 1 9 ? 16.654 -11.346 -15.359 1.00 0.00 9 LEU A C 10
ATOM 15406 O O . LEU A 1 9 ? 17.510 -11.378 -16.243 1.00 0.00 9 LEU A O 10
ATOM 15422 N N . LEU A 1 10 ? 16.971 -11.450 -14.057 1.00 0.00 10 LEU A N 10
ATOM 15423 C CA . LEU A 1 10 ? 18.333 -11.741 -13.590 1.00 0.00 10 LEU A CA 10
ATOM 15424 C C . LEU A 1 10 ? 18.782 -13.087 -14.174 1.00 0.00 10 LEU A C 10
ATOM 15425 O O . LEU A 1 10 ? 18.154 -14.121 -13.929 1.00 0.00 10 LEU A O 10
ATOM 15441 N N . THR A 1 11 ? 19.879 -13.054 -14.929 1.00 0.00 11 THR A N 10
ATOM 15442 C CA . THR A 1 11 ? 20.531 -14.239 -15.494 1.00 0.00 11 THR A CA 10
ATOM 15443 C C . THR A 1 11 ? 21.968 -14.339 -14.998 1.00 0.00 11 THR A C 10
ATOM 15444 O O . THR A 1 11 ? 22.702 -13.349 -14.955 1.00 0.00 11 THR A O 10
ATOM 15455 N N . ASP A 1 12 ? 22.384 -15.550 -14.641 1.00 0.00 12 ASP A N 10
ATOM 15456 C CA . ASP A 1 12 ? 23.744 -15.907 -14.252 1.00 0.00 12 ASP A CA 10
ATOM 15457 C C . ASP A 1 12 ? 24.677 -15.988 -15.477 1.00 0.00 12 ASP A C 10
ATOM 15458 O O . ASP A 1 12 ? 25.170 -17.054 -15.851 1.00 0.00 12 ASP A O 10
ATOM 15467 N N . HIS A 1 13 ? 24.935 -14.837 -16.117 1.00 0.00 13 HIS A N 10
ATOM 15468 C CA . HIS A 1 13 ? 25.876 -14.737 -17.250 1.00 0.00 13 HIS A CA 10
ATOM 15469 C C . HIS A 1 13 ? 27.351 -14.874 -16.819 1.00 0.00 13 HIS A C 10
ATOM 15470 O O . HIS A 1 13 ? 28.262 -14.808 -17.646 1.00 0.00 13 HIS A O 10
ATOM 15484 N N . THR A 1 14 ? 27.600 -15.005 -15.514 1.00 0.00 14 THR A N 10
ATOM 15485 C CA . THR A 1 14 ? 28.905 -14.827 -14.882 1.00 0.00 14 THR A CA 10
ATOM 15486 C C . THR A 1 14 ? 29.705 -16.136 -14.767 1.00 0.00 14 THR A C 10
ATOM 15487 O O . THR A 1 14 ? 29.144 -17.191 -14.464 1.00 0.00 14 THR A O 10
ATOM 15498 N N . VAL A 1 15 ? 31.023 -16.083 -15.025 1.00 0.00 15 VAL A N 10
ATOM 15499 C CA . VAL A 1 15 ? 31.904 -17.274 -15.144 1.00 0.00 15 VAL A CA 10
ATOM 15500 C C . VAL A 1 15 ? 33.265 -17.115 -14.423 1.00 0.00 15 VAL A C 10
ATOM 15501 O O . VAL A 1 15 ? 34.301 -17.635 -14.843 1.00 0.00 15 VAL A O 10
ATOM 15514 N N . SER A 1 16 ? 33.250 -16.417 -13.283 1.00 0.00 16 SER A N 10
ATOM 15515 C CA . SER A 1 16 ? 34.422 -16.113 -12.437 1.00 0.00 16 SER A CA 10
ATOM 15516 C C . SER A 1 16 ? 34.253 -16.665 -11.014 1.00 0.00 16 SER A C 10
ATOM 15517 O O . SER A 1 16 ? 33.135 -16.734 -10.506 1.00 0.00 16 SER A O 10
ATOM 15525 N N . SER A 1 17 ? 35.356 -16.995 -10.332 1.00 0.00 17 SER A N 10
ATOM 15526 C CA . SER A 1 17 ? 35.357 -17.483 -8.940 1.00 0.00 17 SER A CA 10
ATOM 15527 C C . SER A 1 17 ? 34.739 -16.490 -7.938 1.00 0.00 17 SER A C 10
ATOM 15528 O O . SER A 1 17 ? 34.136 -16.911 -6.949 1.00 0.00 17 SER A O 10
ATOM 15536 N N . ILE A 1 18 ? 34.834 -15.184 -8.217 1.00 0.00 18 ILE A N 10
ATOM 15537 C CA . ILE A 1 18 ? 34.111 -14.101 -7.521 1.00 0.00 18 ILE A CA 10
ATOM 15538 C C . ILE A 1 18 ? 32.839 -13.688 -8.274 1.00 0.00 18 ILE A C 10
ATOM 15539 O O . ILE A 1 18 ? 31.791 -13.516 -7.658 1.00 0.00 18 ILE A O 10
ATOM 15555 N N . GLY A 1 19 ? 32.873 -13.558 -9.606 1.00 0.00 19 GLY A N 10
ATOM 15556 C CA . GLY A 1 19 ? 31.720 -13.054 -10.373 1.00 0.00 19 GLY A CA 10
ATOM 15557 C C . GLY A 1 19 ? 30.502 -13.988 -10.378 1.00 0.00 19 GLY A C 10
ATOM 15558 O O . GLY A 1 19 ? 29.368 -13.515 -10.438 1.00 0.00 19 GLY A O 10
ATOM 15562 N N . HIS A 1 20 ? 30.702 -15.302 -10.242 1.00 0.00 20 HIS A N 10
ATOM 15563 C CA . HIS A 1 20 ? 29.612 -16.272 -10.052 1.00 0.00 20 HIS A CA 10
ATOM 15564 C C . HIS A 1 20 ? 28.907 -16.062 -8.704 1.00 0.00 20 HIS A C 10
ATOM 15565 O O . HIS A 1 20 ? 27.681 -16.068 -8.631 1.00 0.00 20 HIS A O 10
ATOM 15579 N N . ASP A 1 21 ? 29.664 -15.778 -7.645 1.00 0.00 21 ASP A N 10
ATOM 15580 C CA . ASP A 1 21 ? 29.101 -15.485 -6.328 1.00 0.00 21 ASP A CA 10
ATOM 15581 C C . ASP A 1 21 ? 28.438 -14.103 -6.278 1.00 0.00 21 ASP A C 10
ATOM 15582 O O . ASP A 1 21 ? 27.426 -13.962 -5.594 1.00 0.00 21 ASP A O 10
ATOM 15591 N N . PHE A 1 22 ? 28.924 -13.100 -7.033 1.00 0.00 22 PHE A N 10
ATOM 15592 C CA . PHE A 1 22 ? 28.247 -11.797 -7.145 1.00 0.00 22 PHE A CA 10
ATOM 15593 C C . PHE A 1 22 ? 26.802 -11.966 -7.599 1.00 0.00 22 PHE A C 10
ATOM 15594 O O . PHE A 1 22 ? 25.920 -11.359 -7.007 1.00 0.00 22 PHE A O 10
ATOM 15611 N N . TYR A 1 23 ? 26.545 -12.819 -8.599 1.00 0.00 23 TYR A N 10
ATOM 15612 C CA . TYR A 1 23 ? 25.180 -13.108 -9.053 1.00 0.00 23 TYR A CA 10
ATOM 15613 C C . TYR A 1 23 ? 24.276 -13.552 -7.891 1.00 0.00 23 TYR A C 10
ATOM 15614 O O . TYR A 1 23 ? 23.234 -12.940 -7.643 1.00 0.00 23 TYR A O 10
ATOM 15632 N N . ARG A 1 24 ? 24.712 -14.580 -7.147 1.00 0.00 24 ARG A N 10
ATOM 15633 C CA . ARG A 1 24 ? 23.939 -15.200 -6.057 1.00 0.00 24 ARG A CA 10
ATOM 15634 C C . ARG A 1 24 ? 23.744 -14.235 -4.884 1.00 0.00 24 ARG A C 10
ATOM 15635 O O . ARG A 1 24 ? 22.637 -14.082 -4.371 1.00 0.00 24 ARG A O 10
ATOM 15656 N N . ALA A 1 25 ? 24.815 -13.547 -4.494 1.00 0.00 25 ALA A N 10
ATOM 15657 C CA . ALA A 1 25 ? 24.801 -12.571 -3.411 1.00 0.00 25 ALA A CA 10
ATOM 15658 C C . ALA A 1 25 ? 23.956 -11.336 -3.756 1.00 0.00 25 ALA A C 10
ATOM 15659 O O . ALA A 1 25 ? 23.168 -10.892 -2.927 1.00 0.00 25 ALA A O 10
ATOM 15666 N N . PHE A 1 26 ? 24.064 -10.798 -4.974 1.00 0.00 26 PHE A N 10
ATOM 15667 C CA . PHE A 1 26 ? 23.251 -9.668 -5.420 1.00 0.00 26 PHE A CA 10
ATOM 15668 C C . PHE A 1 26 ? 21.764 -10.036 -5.396 1.00 0.00 26 PHE A C 10
ATOM 15669 O O . PHE A 1 26 ? 20.976 -9.343 -4.756 1.00 0.00 26 PHE A O 10
ATOM 15686 N N . SER A 1 27 ? 21.373 -11.148 -6.027 1.00 0.00 27 SER A N 10
ATOM 15687 C CA . SER A 1 27 ? 19.962 -11.556 -6.122 1.00 0.00 27 SER A CA 10
ATOM 15688 C C . SER A 1 27 ? 19.342 -11.909 -4.759 1.00 0.00 27 SER A C 10
ATOM 15689 O O . SER A 1 27 ? 18.146 -11.684 -4.557 1.00 0.00 27 SER A O 10
ATOM 15697 N N . ASP A 1 28 ? 20.145 -12.376 -3.796 1.00 0.00 28 ASP A N 10
ATOM 15698 C CA . ASP A 1 28 ? 19.721 -12.638 -2.416 1.00 0.00 28 ASP A CA 10
ATOM 15699 C C . ASP A 1 28 ? 19.288 -11.367 -1.656 1.00 0.00 28 ASP A C 10
ATOM 15700 O O . ASP A 1 28 ? 18.380 -11.451 -0.822 1.00 0.00 28 ASP A O 10
ATOM 15709 N N . LYS A 1 29 ? 19.899 -10.200 -1.936 1.00 0.00 29 LYS A N 10
ATOM 15710 C CA . LYS A 1 29 ? 19.534 -8.901 -1.317 1.00 0.00 29 LYS A CA 10
ATOM 15711 C C . LYS A 1 29 ? 18.878 -7.881 -2.270 1.00 0.00 29 LYS A C 10
ATOM 15712 O O . LYS A 1 29 ? 18.525 -6.781 -1.842 1.00 0.00 29 LYS A O 10
ATOM 15731 N N . TRP A 1 30 ? 18.668 -8.234 -3.537 1.00 0.00 30 TRP A N 10
ATOM 15732 C CA . TRP A 1 30 ? 18.039 -7.366 -4.539 1.00 0.00 30 TRP A CA 10
ATOM 15733 C C . TRP A 1 30 ? 16.576 -7.017 -4.208 1.00 0.00 30 TRP A C 10
ATOM 15734 O O . TRP A 1 30 ? 15.749 -7.895 -3.948 1.00 0.00 30 TRP A O 10
ATOM 15755 N N . GLU A 1 31 ? 16.262 -5.719 -4.255 1.00 0.00 31 GLU A N 10
ATOM 15756 C CA . GLU A 1 31 ? 14.917 -5.142 -4.149 1.00 0.00 31 GLU A CA 10
ATOM 15757 C C . GLU A 1 31 ? 14.939 -3.722 -4.750 1.00 0.00 31 GLU A C 10
ATOM 15758 O O . GLU A 1 31 ? 15.878 -2.960 -4.495 1.00 0.00 31 GLU A O 10
ATOM 15770 N N . SER A 1 32 ? 13.920 -3.355 -5.538 1.00 0.00 32 SER A N 10
ATOM 15771 C CA . SER A 1 32 ? 13.791 -2.007 -6.118 1.00 0.00 32 SER A CA 10
ATOM 15772 C C . SER A 1 32 ? 12.332 -1.582 -6.359 1.00 0.00 32 SER A C 10
ATOM 15773 O O . SER A 1 32 ? 11.416 -2.407 -6.326 1.00 0.00 32 SER A O 10
ATOM 15781 N N . ASP A 1 33 ? 12.113 -0.285 -6.597 1.00 0.00 33 ASP A N 10
ATOM 15782 C CA . ASP A 1 33 ? 10.776 0.316 -6.761 1.00 0.00 33 ASP A CA 10
ATOM 15783 C C . ASP A 1 33 ? 10.198 0.174 -8.186 1.00 0.00 33 ASP A C 10
ATOM 15784 O O . ASP A 1 33 ? 8.978 0.118 -8.366 1.00 0.00 33 ASP A O 10
ATOM 15793 N N . TYR A 1 34 ? 11.073 0.093 -9.197 1.00 0.00 34 TYR A N 10
ATOM 15794 C CA . TYR A 1 34 ? 10.722 -0.083 -10.613 1.00 0.00 34 TYR A CA 10
ATOM 15795 C C . TYR A 1 34 ? 10.475 -1.567 -10.984 1.00 0.00 34 TYR A C 10
ATOM 15796 O O . TYR A 1 34 ? 10.391 -2.446 -10.123 1.00 0.00 34 TYR A O 10
ATOM 15814 N N . THR A 1 35 ? 10.369 -1.860 -12.284 1.00 0.00 35 THR A N 10
ATOM 15815 C CA . THR A 1 35 ? 9.980 -3.170 -12.849 1.00 0.00 35 THR A CA 10
ATOM 15816 C C . THR A 1 35 ? 11.069 -4.252 -12.723 1.00 0.00 35 THR A C 10
ATOM 15817 O O . THR A 1 35 ? 10.819 -5.409 -13.035 1.00 0.00 35 THR A O 10
ATOM 15828 N N . GLY A 1 36 ? 12.285 -3.926 -12.265 1.00 0.00 36 GLY A N 10
ATOM 15829 C CA . GLY A 1 36 ? 13.313 -4.926 -11.920 1.00 0.00 36 GLY A CA 10
ATOM 15830 C C . GLY A 1 36 ? 13.870 -5.737 -13.091 1.00 0.00 36 GLY A C 10
ATOM 15831 O O . GLY A 1 36 ? 14.360 -6.850 -12.905 1.00 0.00 36 GLY A O 10
ATOM 15835 N N . ASN A 1 37 ? 13.804 -5.207 -14.312 1.00 0.00 37 ASN A N 10
ATOM 15836 C CA . ASN A 1 37 ? 14.249 -5.909 -15.523 1.00 0.00 37 ASN A CA 10
ATOM 15837 C C . ASN A 1 37 ? 15.765 -5.765 -15.758 1.00 0.00 37 ASN A C 10
ATOM 15838 O O . ASN A 1 37 ? 16.207 -5.123 -16.707 1.00 0.00 37 ASN A O 10
ATOM 15849 N N . LEU A 1 38 ? 16.561 -6.365 -14.875 1.00 0.00 38 LEU A N 10
ATOM 15850 C CA . LEU A 1 38 ? 18.033 -6.303 -14.886 1.00 0.00 38 LEU A CA 10
ATOM 15851 C C . LEU A 1 38 ? 18.723 -7.670 -14.957 1.00 0.00 38 LEU A C 10
ATOM 15852 O O . LEU A 1 38 ? 18.185 -8.661 -14.476 1.00 0.00 38 LEU A O 10
ATOM 15868 N N . THR A 1 39 ? 19.942 -7.702 -15.495 1.00 0.00 39 THR A N 10
ATOM 15869 C CA . THR A 1 39 ? 20.810 -8.888 -15.548 1.00 0.00 39 THR A CA 10
ATOM 15870 C C . THR A 1 39 ? 22.273 -8.540 -15.248 1.00 0.00 39 THR A C 10
ATOM 15871 O O . THR A 1 39 ? 22.671 -7.375 -15.313 1.00 0.00 39 THR A O 10
ATOM 15882 N N . ILE A 1 40 ? 23.074 -9.543 -14.883 1.00 0.00 40 ILE A N 10
ATOM 15883 C CA . ILE A 1 40 ? 24.449 -9.394 -14.381 1.00 0.00 40 ILE A CA 10
ATOM 15884 C C . ILE A 1 40 ? 25.405 -10.097 -15.340 1.00 0.00 40 ILE A C 10
ATOM 15885 O O . ILE A 1 40 ? 25.223 -11.264 -15.680 1.00 0.00 40 ILE A O 10
ATOM 15901 N N . ASN A 1 41 ? 26.459 -9.388 -15.736 1.00 0.00 41 ASN A N 10
ATOM 15902 C CA . ASN A 1 41 ? 27.443 -9.835 -16.713 1.00 0.00 41 ASN A CA 10
ATOM 15903 C C . ASN A 1 41 ? 28.840 -9.648 -16.106 1.00 0.00 41 ASN A C 10
ATOM 15904 O O . ASN A 1 41 ? 29.072 -8.633 -15.449 1.00 0.00 41 ASN A O 10
ATOM 15915 N N . GLU A 1 42 ? 29.776 -10.580 -16.304 1.00 0.00 42 GLU A N 10
ATOM 15916 C CA . GLU A 1 42 ? 31.178 -10.360 -15.905 1.00 0.00 42 GLU A CA 10
ATOM 15917 C C . GLU A 1 42 ? 32.196 -10.672 -17.009 1.00 0.00 42 GLU A C 10
ATOM 15918 O O . GLU A 1 42 ? 31.938 -11.509 -17.881 1.00 0.00 42 GLU A O 10
ATOM 15930 N N . ARG A 1 43 ? 33.360 -10.009 -16.951 1.00 0.00 43 ARG A N 10
ATOM 15931 C CA . ARG A 1 43 ? 34.532 -10.323 -17.777 1.00 0.00 43 ARG A CA 10
ATOM 15932 C C . ARG A 1 43 ? 35.691 -10.799 -16.885 1.00 0.00 43 ARG A C 10
ATOM 15933 O O . ARG A 1 43 ? 36.194 -9.991 -16.096 1.00 0.00 43 ARG A O 10
ATOM 15954 N N . PRO A 1 44 ? 36.132 -12.062 -17.025 1.00 0.00 44 PRO A N 10
ATOM 15955 C CA . PRO A 1 44 ? 37.190 -12.633 -16.203 1.00 0.00 44 PRO A CA 10
ATOM 15956 C C . PRO A 1 44 ? 38.558 -12.184 -16.737 1.00 0.00 44 PRO A C 10
ATOM 15957 O O . PRO A 1 44 ? 38.898 -12.426 -17.899 1.00 0.00 44 PRO A O 10
ATOM 15968 N N . SER A 1 45 ? 39.344 -11.523 -15.883 1.00 0.00 45 SER A N 10
ATOM 15969 C CA . SER A 1 45 ? 40.569 -10.817 -16.273 1.00 0.00 45 SER A CA 10
ATOM 15970 C C . SER A 1 45 ? 41.669 -11.039 -15.231 1.00 0.00 45 SER A C 10
ATOM 15971 O O . SER A 1 45 ? 41.721 -10.363 -14.200 1.00 0.00 45 SER A O 10
ATOM 15979 N N . ALA A 1 46 ? 42.587 -11.967 -15.517 1.00 0.00 46 ALA A N 10
ATOM 15980 C CA . ALA A 1 46 ? 43.607 -12.454 -14.577 1.00 0.00 46 ALA A CA 10
ATOM 15981 C C . ALA A 1 46 ? 44.624 -11.392 -14.103 1.00 0.00 46 ALA A C 10
ATOM 15982 O O . ALA A 1 46 ? 45.351 -11.621 -13.132 1.00 0.00 46 ALA A O 10
ATOM 15989 N N . ARG A 1 47 ? 44.624 -10.204 -14.726 1.00 0.00 47 ARG A N 10
ATOM 15990 C CA . ARG A 1 47 ? 45.298 -8.987 -14.231 1.00 0.00 47 ARG A CA 10
ATOM 15991 C C . ARG A 1 47 ? 44.923 -8.626 -12.783 1.00 0.00 47 ARG A C 10
ATOM 15992 O O . ARG A 1 47 ? 45.767 -8.087 -12.066 1.00 0.00 47 ARG A O 10
ATOM 16013 N N . ALA A 1 48 ? 43.678 -8.904 -12.364 1.00 0.00 48 ALA A N 10
ATOM 16014 C CA . ALA A 1 48 ? 43.166 -8.511 -11.043 1.00 0.00 48 ALA A CA 10
ATOM 16015 C C . ALA A 1 48 ? 41.940 -9.293 -10.509 1.00 0.00 48 ALA A C 10
ATOM 16016 O O . ALA A 1 48 ? 41.737 -9.301 -9.295 1.00 0.00 48 ALA A O 10
ATOM 16023 N N . GLY A 1 49 ? 41.108 -9.925 -11.353 1.00 0.00 49 GLY A N 10
ATOM 16024 C CA . GLY A 1 49 ? 39.856 -10.572 -10.922 1.00 0.00 49 GLY A CA 10
ATOM 16025 C C . GLY A 1 49 ? 38.776 -10.577 -12.010 1.00 0.00 49 GLY A C 10
ATOM 16026 O O . GLY A 1 49 ? 38.950 -11.223 -13.044 1.00 0.00 49 GLY A O 10
ATOM 16030 N N . SER A 1 50 ? 37.668 -9.865 -11.789 1.00 0.00 50 SER A N 10
ATOM 16031 C CA . SER A 1 50 ? 36.571 -9.727 -12.762 1.00 0.00 50 SER A CA 10
ATOM 16032 C C . SER A 1 50 ? 36.044 -8.295 -12.880 1.00 0.00 50 SER A C 10
ATOM 16033 O O . SER A 1 50 ? 35.904 -7.577 -11.887 1.00 0.00 50 SER A O 10
ATOM 16041 N N . TRP A 1 51 ? 35.672 -7.892 -14.098 1.00 0.00 51 TRP A N 10
ATOM 16042 C CA . TRP A 1 51 ? 34.775 -6.751 -14.297 1.00 0.00 51 TRP A CA 10
ATOM 16043 C C . TRP A 1 51 ? 33.345 -7.229 -14.100 1.00 0.00 51 TRP A C 10
ATOM 16044 O O . TRP A 1 51 ? 32.970 -8.214 -14.723 1.00 0.00 51 TRP A O 10
ATOM 16065 N N . ILE A 1 52 ? 32.540 -6.534 -13.299 1.00 0.00 52 ILE A N 10
ATOM 16066 C CA . ILE A 1 52 ? 31.096 -6.759 -13.148 1.00 0.00 52 ILE A CA 10
ATOM 16067 C C . ILE A 1 52 ? 30.340 -5.615 -13.811 1.00 0.00 52 ILE A C 10
ATOM 16068 O O . ILE A 1 52 ? 30.625 -4.452 -13.535 1.00 0.00 52 ILE A O 10
ATOM 16084 N N . THR A 1 53 ? 29.343 -5.947 -14.628 1.00 0.00 53 THR A N 10
ATOM 16085 C CA . THR A 1 53 ? 28.542 -4.994 -15.405 1.00 0.00 53 THR A CA 10
ATOM 16086 C C . THR A 1 53 ? 27.074 -5.401 -15.339 1.00 0.00 53 THR A C 10
ATOM 16087 O O . THR A 1 53 ? 26.694 -6.469 -15.821 1.00 0.00 53 THR A O 10
ATOM 16098 N N . ILE A 1 54 ? 26.231 -4.553 -14.752 1.00 0.00 54 ILE A N 10
ATOM 16099 C CA . ILE A 1 54 ? 24.782 -4.773 -14.645 1.00 0.00 54 ILE A CA 10
ATOM 16100 C C . ILE A 1 54 ? 24.063 -3.956 -15.717 1.00 0.00 54 ILE A C 10
ATOM 16101 O O . ILE A 1 54 ? 24.295 -2.754 -15.888 1.00 0.00 54 ILE A O 10
ATOM 16117 N N . THR A 1 55 ? 23.180 -4.631 -16.450 1.00 0.00 55 THR A N 10
ATOM 16118 C CA . THR A 1 55 ? 22.404 -4.065 -17.557 1.00 0.00 55 THR A CA 10
ATOM 16119 C C . THR A 1 55 ? 20.902 -4.154 -17.273 1.00 0.00 55 THR A C 10
ATOM 16120 O O . THR A 1 55 ? 20.424 -5.155 -16.745 1.00 0.00 55 THR A O 10
ATOM 16131 N N . VAL A 1 56 ? 20.148 -3.105 -17.614 1.00 0.00 56 VAL A N 10
ATOM 16132 C CA . VAL A 1 56 ? 18.675 -3.062 -17.568 1.00 0.00 56 VAL A CA 10
ATOM 16133 C C . VAL A 1 56 ? 18.144 -3.258 -18.984 1.00 0.00 56 VAL A C 10
ATOM 16134 O O . VAL A 1 56 ? 18.430 -2.459 -19.872 1.00 0.00 56 VAL A O 10
ATOM 16147 N N . ASN A 1 57 ? 17.409 -4.350 -19.192 1.00 0.00 57 ASN A N 10
ATOM 16148 C CA . ASN A 1 57 ? 16.985 -4.923 -20.481 1.00 0.00 57 ASN A CA 10
ATOM 16149 C C . ASN A 1 57 ? 18.152 -5.208 -21.452 1.00 0.00 57 ASN A C 10
ATOM 16150 O O . ASN A 1 57 ? 18.523 -6.362 -21.662 1.00 0.00 57 ASN A O 10
ATOM 16161 N N . GLN A 1 58 ? 18.730 -4.147 -22.024 1.00 0.00 58 GLN A N 10
ATOM 16162 C CA . GLN A 1 58 ? 19.847 -4.167 -22.981 1.00 0.00 58 GLN A CA 10
ATOM 16163 C C . GLN A 1 58 ? 20.840 -2.994 -22.794 1.00 0.00 58 GLN A C 10
ATOM 16164 O O . GLN A 1 58 ? 21.735 -2.804 -23.617 1.00 0.00 58 GLN A O 10
ATOM 16178 N N . ASP A 1 59 ? 20.690 -2.199 -21.727 1.00 0.00 59 ASP A N 10
ATOM 16179 C CA . ASP A 1 59 ? 21.441 -0.956 -21.486 1.00 0.00 59 ASP A CA 10
ATOM 16180 C C . ASP A 1 59 ? 22.268 -1.041 -20.199 1.00 0.00 59 ASP A C 10
ATOM 16181 O O . ASP A 1 59 ? 21.744 -1.413 -19.151 1.00 0.00 59 ASP A O 10
ATOM 16190 N N . VAL A 1 60 ? 23.554 -0.679 -20.238 1.00 0.00 60 VAL A N 10
ATOM 16191 C CA . VAL A 1 60 ? 24.395 -0.618 -19.026 1.00 0.00 60 VAL A CA 10
ATOM 16192 C C . VAL A 1 60 ? 24.037 0.593 -18.162 1.00 0.00 60 VAL A C 10
ATOM 16193 O O . VAL A 1 60 ? 23.824 1.693 -18.671 1.00 0.00 60 VAL A O 10
ATOM 16206 N N . ILE A 1 61 ? 23.992 0.378 -16.841 1.00 0.00 61 ILE A N 10
ATOM 16207 C CA . ILE A 1 61 ? 23.722 1.435 -15.850 1.00 0.00 61 ILE A CA 10
ATOM 16208 C C . ILE A 1 61 ? 24.748 1.503 -14.715 1.00 0.00 61 ILE A C 10
ATOM 16209 O O . ILE A 1 61 ? 24.956 2.579 -14.157 1.00 0.00 61 ILE A O 10
ATOM 16225 N N . PHE A 1 62 ? 25.403 0.387 -14.377 1.00 0.00 62 PHE A N 10
ATOM 16226 C CA . PHE A 1 62 ? 26.468 0.359 -13.376 1.00 0.00 62 PHE A CA 10
ATOM 16227 C C . PHE A 1 62 ? 27.478 -0.746 -13.690 1.00 0.00 62 PHE A C 10
ATOM 16228 O O . PHE A 1 62 ? 27.123 -1.809 -14.201 1.00 0.00 62 PHE A O 10
ATOM 16245 N N . GLN A 1 63 ? 28.745 -0.484 -13.379 1.00 0.00 63 GLN A N 10
ATOM 16246 C CA . GLN A 1 63 ? 29.831 -1.453 -13.501 1.00 0.00 63 GLN A CA 10
ATOM 16247 C C . GLN A 1 63 ? 30.986 -1.141 -12.536 1.00 0.00 63 GLN A C 10
ATOM 16248 O O . GLN A 1 63 ? 31.269 0.022 -12.243 1.00 0.00 63 GLN A O 10
ATOM 16262 N N . THR A 1 64 ? 31.653 -2.185 -12.042 1.00 0.00 64 THR A N 10
ATOM 16263 C CA . THR A 1 64 ? 32.753 -2.097 -11.065 1.00 0.00 64 THR A CA 10
ATOM 16264 C C . THR A 1 64 ? 33.695 -3.302 -11.158 1.00 0.00 64 THR A C 10
ATOM 16265 O O . THR A 1 64 ? 33.339 -4.333 -11.731 1.00 0.00 64 THR A O 10
ATOM 16276 N N . PHE A 1 65 ? 34.896 -3.193 -10.593 1.00 0.00 65 PHE A N 10
ATOM 16277 C CA . PHE A 1 65 ? 35.878 -4.276 -10.552 1.00 0.00 65 PHE A CA 10
ATOM 16278 C C . PHE A 1 65 ? 35.781 -5.062 -9.229 1.00 0.00 65 PHE A C 10
ATOM 16279 O O . PHE A 1 65 ? 35.774 -4.466 -8.147 1.00 0.00 65 PHE A O 10
ATOM 16296 N N . LEU A 1 66 ? 35.719 -6.394 -9.308 1.00 0.00 66 LEU A N 10
ATOM 16297 C CA . LEU A 1 66 ? 35.824 -7.310 -8.169 1.00 0.00 66 LEU A CA 10
ATOM 16298 C C . LEU A 1 66 ? 37.221 -7.942 -8.077 1.00 0.00 66 LEU A C 10
ATOM 16299 O O . LEU A 1 66 ? 37.818 -8.323 -9.086 1.00 0.00 66 LEU A O 10
ATOM 16315 N N . PHE A 1 67 ? 37.697 -8.122 -6.842 1.00 0.00 67 PHE A N 10
ATOM 16316 C CA . PHE A 1 67 ? 39.019 -8.679 -6.527 1.00 0.00 67 PHE A CA 10
ATOM 16317 C C . PHE A 1 67 ? 38.893 -9.905 -5.594 1.00 0.00 67 PHE A C 10
ATOM 16318 O O . PHE A 1 67 ? 38.193 -9.824 -4.581 1.00 0.00 67 PHE A O 10
ATOM 16335 N N . PRO A 1 68 ? 39.553 -11.043 -5.901 1.00 0.00 68 PRO A N 10
ATOM 16336 C CA . PRO A 1 68 ? 39.413 -12.296 -5.147 1.00 0.00 68 PRO A CA 10
ATOM 16337 C C . PRO A 1 68 ? 40.253 -12.338 -3.853 1.00 0.00 68 PRO A C 10
ATOM 16338 O O . PRO A 1 68 ? 39.868 -13.003 -2.891 1.00 0.00 68 PRO A O 10
ATOM 16349 N N . LEU A 1 69 ? 41.396 -11.633 -3.822 1.00 0.00 69 LEU A N 10
ATOM 16350 C CA . LEU A 1 69 ? 42.321 -11.602 -2.675 1.00 0.00 69 LEU A CA 10
ATOM 16351 C C . LEU A 1 69 ? 41.871 -10.614 -1.581 1.00 0.00 69 LEU A C 10
ATOM 16352 O O . LEU A 1 69 ? 42.163 -10.812 -0.399 1.00 0.00 69 LEU A O 10
ATOM 16368 N N . LYS A 1 70 ? 41.150 -9.556 -1.977 1.00 0.00 70 LYS A N 10
ATOM 16369 C CA . LYS A 1 70 ? 40.583 -8.530 -1.078 1.00 0.00 70 LYS A CA 10
ATOM 16370 C C . LYS A 1 70 ? 39.224 -8.960 -0.500 1.00 0.00 70 LYS A C 10
ATOM 16371 O O . LYS A 1 70 ? 38.566 -9.863 -1.018 1.00 0.00 70 LYS A O 10
ATOM 16390 N N . ARG A 1 71 ? 38.795 -8.280 0.574 1.00 0.00 71 ARG A N 10
ATOM 16391 C CA . ARG A 1 71 ? 37.554 -8.564 1.333 1.00 0.00 71 ARG A CA 10
ATOM 16392 C C . ARG A 1 71 ? 36.427 -7.550 1.088 1.00 0.00 71 ARG A C 10
ATOM 16393 O O . ARG A 1 71 ? 35.480 -7.471 1.869 1.00 0.00 71 ARG A O 10
ATOM 16414 N N . ASP A 1 72 ? 36.497 -6.784 -0.003 1.00 0.00 72 ASP A N 10
ATOM 16415 C CA . ASP A 1 72 ? 35.452 -5.821 -0.393 1.00 0.00 72 ASP A CA 10
ATOM 16416 C C . ASP A 1 72 ? 34.203 -6.468 -0.996 1.00 0.00 72 ASP A C 10
ATOM 16417 O O . ASP A 1 72 ? 33.173 -5.808 -1.037 1.00 0.00 72 ASP A O 10
ATOM 16426 N N . PHE A 1 73 ? 34.263 -7.730 -1.443 1.00 0.00 73 PHE A N 10
ATOM 16427 C CA . PHE A 1 73 ? 33.205 -8.381 -2.234 1.00 0.00 73 PHE A CA 10
ATOM 16428 C C . PHE A 1 73 ? 31.793 -8.161 -1.667 1.00 0.00 73 PHE A C 10
ATOM 16429 O O . PHE A 1 73 ? 30.904 -7.720 -2.390 1.00 0.00 73 PHE A O 10
ATOM 16446 N N . GLU A 1 74 ? 31.593 -8.381 -0.362 1.00 0.00 74 GLU A N 10
ATOM 16447 C CA . GLU A 1 74 ? 30.283 -8.203 0.287 1.00 0.00 74 GLU A CA 10
ATOM 16448 C C . GLU A 1 74 ? 29.805 -6.744 0.224 1.00 0.00 74 GLU A C 10
ATOM 16449 O O . GLU A 1 74 ? 28.652 -6.458 -0.097 1.00 0.00 74 GLU A O 10
ATOM 16461 N N . LYS A 1 75 ? 30.734 -5.813 0.459 1.00 0.00 75 LYS A N 10
ATOM 16462 C CA . LYS A 1 75 ? 30.495 -4.365 0.423 1.00 0.00 75 LYS A CA 10
ATOM 16463 C C . LYS A 1 75 ? 30.177 -3.908 -1.001 1.00 0.00 75 LYS A C 10
ATOM 16464 O O . LYS A 1 75 ? 29.182 -3.225 -1.217 1.00 0.00 75 LYS A O 10
ATOM 16483 N N . THR A 1 76 ? 30.939 -4.382 -1.984 1.00 0.00 76 THR A N 10
ATOM 16484 C CA . THR A 1 76 ? 30.719 -4.148 -3.421 1.00 0.00 76 THR A CA 10
ATOM 16485 C C . THR A 1 76 ? 29.383 -4.721 -3.903 1.00 0.00 76 THR A C 10
ATOM 16486 O O . THR A 1 76 ? 28.680 -4.041 -4.649 1.00 0.00 76 THR A O 10
ATOM 16497 N N . VAL A 1 77 ? 28.955 -5.897 -3.424 1.00 0.00 77 VAL A N 10
ATOM 16498 C CA . VAL A 1 77 ? 27.612 -6.447 -3.700 1.00 0.00 77 VAL A CA 10
ATOM 16499 C C . VAL A 1 77 ? 26.532 -5.521 -3.145 1.00 0.00 77 VAL A C 10
ATOM 16500 O O . VAL A 1 77 ? 25.678 -5.078 -3.907 1.00 0.00 77 VAL A O 10
ATOM 16513 N N . VAL A 1 78 ? 26.580 -5.172 -1.854 1.00 0.00 78 VAL A N 10
ATOM 16514 C CA . VAL A 1 78 ? 25.555 -4.321 -1.210 1.00 0.00 78 VAL A CA 10
ATOM 16515 C C . VAL A 1 78 ? 25.504 -2.935 -1.857 1.00 0.00 78 VAL A C 10
ATOM 16516 O O . VAL A 1 78 ? 24.427 -2.398 -2.111 1.00 0.00 78 VAL A O 10
ATOM 16529 N N . ALA A 1 79 ? 26.662 -2.381 -2.213 1.00 0.00 79 ALA A N 10
ATOM 16530 C CA . ALA A 1 79 ? 26.770 -1.079 -2.856 1.00 0.00 79 ALA A CA 10
ATOM 16531 C C . ALA A 1 79 ? 26.251 -1.102 -4.300 1.00 0.00 79 ALA A C 10
ATOM 16532 O O . ALA A 1 79 ? 25.698 -0.109 -4.770 1.00 0.00 79 ALA A O 10
ATOM 16539 N N . ALA A 1 80 ? 26.381 -2.217 -5.025 1.00 0.00 80 ALA A N 10
ATOM 16540 C CA . ALA A 1 80 ? 25.822 -2.355 -6.369 1.00 0.00 80 ALA A CA 10
ATOM 16541 C C . ALA A 1 80 ? 24.287 -2.320 -6.365 1.00 0.00 80 ALA A C 10
ATOM 16542 O O . ALA A 1 80 ? 23.697 -1.851 -7.333 1.00 0.00 80 ALA A O 10
ATOM 16549 N N . LEU A 1 81 ? 23.633 -2.728 -5.270 1.00 0.00 81 LEU A N 10
ATOM 16550 C CA . LEU A 1 81 ? 22.167 -2.674 -5.141 1.00 0.00 81 LEU A CA 10
ATOM 16551 C C . LEU A 1 81 ? 21.684 -1.214 -5.211 1.00 0.00 81 LEU A C 10
ATOM 16552 O O . LEU A 1 81 ? 20.805 -0.869 -6.001 1.00 0.00 81 LEU A O 10
ATOM 16568 N N . ILE A 1 82 ? 22.339 -0.342 -4.435 1.00 0.00 82 ILE A N 10
ATOM 16569 C CA . ILE A 1 82 ? 22.056 1.101 -4.377 1.00 0.00 82 ILE A CA 10
ATOM 16570 C C . ILE A 1 82 ? 22.444 1.767 -5.703 1.00 0.00 82 ILE A C 10
ATOM 16571 O O . ILE A 1 82 ? 21.648 2.487 -6.298 1.00 0.00 82 ILE A O 10
ATOM 16587 N N . GLN A 1 83 ? 23.641 1.483 -6.221 1.00 0.00 83 GLN A N 10
ATOM 16588 C CA . GLN A 1 83 ? 24.148 2.116 -7.450 1.00 0.00 83 GLN A CA 10
ATOM 16589 C C . GLN A 1 83 ? 23.362 1.701 -8.707 1.00 0.00 83 GLN A C 10
ATOM 16590 O O . GLN A 1 83 ? 23.264 2.478 -9.657 1.00 0.00 83 GLN A O 10
ATOM 16604 N N . THR A 1 84 ? 22.731 0.522 -8.687 1.00 0.00 84 THR A N 10
ATOM 16605 C CA . THR A 1 84 ? 21.785 0.087 -9.726 1.00 0.00 84 THR A CA 10
ATOM 16606 C C . THR A 1 84 ? 20.544 0.979 -9.745 1.00 0.00 84 THR A C 10
ATOM 16607 O O . THR A 1 84 ? 20.167 1.467 -10.808 1.00 0.00 84 THR A O 10
ATOM 16618 N N . GLU A 1 85 ? 19.918 1.259 -8.594 1.00 0.00 85 GLU A N 10
ATOM 16619 C CA . GLU A 1 85 ? 18.744 2.140 -8.587 1.00 0.00 85 GLU A CA 10
ATOM 16620 C C . GLU A 1 85 ? 19.121 3.613 -8.778 1.00 0.00 85 GLU A C 10
ATOM 16621 O O . GLU A 1 85 ? 18.352 4.358 -9.375 1.00 0.00 85 GLU A O 10
ATOM 16633 N N . GLU A 1 86 ? 20.299 4.064 -8.341 1.00 0.00 86 GLU A N 10
ATOM 16634 C CA . GLU A 1 86 ? 20.741 5.462 -8.493 1.00 0.00 86 GLU A CA 10
ATOM 16635 C C . GLU A 1 86 ? 20.854 5.906 -9.959 1.00 0.00 86 GLU A C 10
ATOM 16636 O O . GLU A 1 86 ? 20.597 7.071 -10.265 1.00 0.00 86 GLU A O 10
ATOM 16648 N N . ALA A 1 87 ? 21.131 4.975 -10.879 1.00 0.00 87 ALA A N 10
ATOM 16649 C CA . ALA A 1 87 ? 21.044 5.224 -12.318 1.00 0.00 87 ALA A CA 10
ATOM 16650 C C . ALA A 1 87 ? 19.601 5.515 -12.765 1.00 0.00 87 ALA A C 10
ATOM 16651 O O . ALA A 1 87 ? 19.356 6.433 -13.541 1.00 0.00 87 ALA A O 10
ATOM 16658 N N . LEU A 1 88 ? 18.631 4.742 -12.260 1.00 0.00 88 LEU A N 10
ATOM 16659 C CA . LEU A 1 88 ? 17.220 4.807 -12.663 1.00 0.00 88 LEU A CA 10
ATOM 16660 C C . LEU A 1 88 ? 16.458 5.914 -11.923 1.00 0.00 88 LEU A C 10
ATOM 16661 O O . LEU A 1 88 ? 15.453 6.419 -12.424 1.00 0.00 88 LEU A O 10
ATOM 16677 N N . ASN A 1 89 ? 16.976 6.348 -10.774 1.00 0.00 89 ASN A N 10
ATOM 16678 C CA . ASN A 1 89 ? 16.445 7.426 -9.938 1.00 0.00 89 ASN A CA 10
ATOM 16679 C C . ASN A 1 89 ? 16.412 8.790 -10.640 1.00 0.00 89 ASN A C 10
ATOM 16680 O O . ASN A 1 89 ? 15.530 9.589 -10.347 1.00 0.00 89 ASN A O 10
ATOM 16691 N N . ARG A 1 90 ? 17.297 9.034 -11.614 1.00 0.00 90 ARG A N 10
ATOM 16692 C CA . ARG A 1 90 ? 17.297 10.242 -12.475 1.00 0.00 90 ARG A CA 10
ATOM 16693 C C . ARG A 1 90 ? 16.681 10.015 -13.875 1.00 0.00 90 ARG A C 10
ATOM 16694 O O . ARG A 1 90 ? 16.454 10.973 -14.609 1.00 0.00 90 ARG A O 10
ATOM 16715 N N . ARG A 1 91 ? 16.360 8.758 -14.222 1.00 0.00 91 ARG A N 10
ATOM 16716 C CA . ARG A 1 91 ? 15.718 8.359 -15.501 1.00 0.00 91 ARG A CA 10
ATOM 16717 C C . ARG A 1 91 ? 14.190 8.373 -15.417 1.00 0.00 91 ARG A C 10
ATOM 16718 O O . ARG A 1 91 ? 13.526 9.011 -16.230 1.00 0.00 91 ARG A O 10
ATOM 16739 N N . GLN A 1 92 ? 13.652 7.624 -14.446 1.00 0.00 92 GLN A N 10
ATOM 16740 C CA . GLN A 1 92 ? 12.215 7.297 -14.361 1.00 0.00 92 GLN A CA 10
ATOM 16741 C C . GLN A 1 92 ? 11.632 7.304 -12.946 1.00 0.00 92 GLN A C 10
ATOM 16742 O O . GLN A 1 92 ? 10.534 7.819 -12.745 1.00 0.00 92 GLN A O 10
ATOM 16756 N N . ILE A 1 93 ? 12.370 6.817 -11.937 1.00 0.00 93 ILE A N 10
ATOM 16757 C CA . ILE A 1 93 ? 11.860 6.767 -10.544 1.00 0.00 93 ILE A CA 10
ATOM 16758 C C . ILE A 1 93 ? 11.696 8.193 -9.977 1.00 0.00 93 ILE A C 10
ATOM 16759 O O . ILE A 1 93 ? 10.892 8.421 -9.082 1.00 0.00 93 ILE A O 10
ATOM 16775 N N . ASN A 1 94 ? 12.352 9.185 -10.591 1.00 0.00 94 ASN A N 10
ATOM 16776 C CA . ASN A 1 94 ? 12.190 10.614 -10.294 1.00 0.00 94 ASN A CA 10
ATOM 16777 C C . ASN A 1 94 ? 10.723 11.083 -10.387 1.00 0.00 94 ASN A C 10
ATOM 16778 O O . ASN A 1 94 ? 10.281 11.898 -9.582 1.00 0.00 94 ASN A O 10
ATOM 16789 N N . GLN A 1 95 ? 9.955 10.525 -11.335 1.00 0.00 95 GLN A N 10
ATOM 16790 C CA . GLN A 1 95 ? 8.519 10.788 -11.477 1.00 0.00 95 GLN A CA 10
ATOM 16791 C C . GLN A 1 95 ? 7.719 10.088 -10.367 1.00 0.00 95 GLN A C 10
ATOM 16792 O O . GLN A 1 95 ? 6.861 10.700 -9.736 1.00 0.00 95 GLN A O 10
ATOM 16806 N N . ALA A 1 96 ? 8.043 8.825 -10.076 1.00 0.00 96 ALA A N 10
ATOM 16807 C CA . ALA A 1 96 ? 7.346 8.013 -9.074 1.00 0.00 96 ALA A CA 10
ATOM 16808 C C . ALA A 1 96 ? 7.523 8.550 -7.639 1.00 0.00 96 ALA A C 10
ATOM 16809 O O . ALA A 1 96 ? 6.557 8.587 -6.875 1.00 0.00 96 ALA A O 10
ATOM 16816 N N . LEU A 1 97 ? 8.728 9.024 -7.286 1.00 0.00 97 LEU A N 10
ATOM 16817 C CA . LEU A 1 97 ? 9.019 9.587 -5.955 1.00 0.00 97 LEU A CA 10
ATOM 16818 C C . LEU A 1 97 ? 8.451 11.001 -5.736 1.00 0.00 97 LEU A C 10
ATOM 16819 O O . LEU A 1 97 ? 8.226 11.414 -4.598 1.00 0.00 97 LEU A O 10
ATOM 16835 N N . LEU A 1 98 ? 8.211 11.728 -6.830 1.00 0.00 98 LEU A N 10
ATOM 16836 C CA . LEU A 1 98 ? 7.613 13.071 -6.838 1.00 0.00 98 LEU A CA 10
ATOM 16837 C C . LEU A 1 98 ? 6.070 13.042 -6.887 1.00 0.00 98 LEU A C 10
ATOM 16838 O O . LEU A 1 98 ? 5.416 13.887 -6.275 1.00 0.00 98 LEU A O 10
ATOM 16854 N N . SER A 1 99 ? 5.479 12.063 -7.582 1.00 0.00 99 SER A N 10
ATOM 16855 C CA . SER A 1 99 ? 4.032 11.934 -7.826 1.00 0.00 99 SER A CA 10
ATOM 16856 C C . SER A 1 99 ? 3.305 11.154 -6.710 1.00 0.00 99 SER A C 10
ATOM 16857 O O . SER A 1 99 ? 2.400 10.351 -6.941 1.00 0.00 99 SER A O 10
ATOM 16865 N N . THR A 1 100 ? 3.718 11.395 -5.464 1.00 0.00 100 THR A N 10
ATOM 16866 C CA . THR A 1 100 ? 3.214 10.765 -4.222 1.00 0.00 100 THR A CA 10
ATOM 16867 C C . THR A 1 100 ? 1.968 11.454 -3.631 1.00 0.00 100 THR A C 10
ATOM 16868 O O . THR A 1 100 ? 1.689 11.349 -2.434 1.00 0.00 100 THR A O 10
ATOM 16879 N N . GLY A 1 101 ? 1.197 12.160 -4.468 1.00 0.00 101 GLY A N 10
ATOM 16880 C CA . GLY A 1 101 ? -0.028 12.899 -4.124 1.00 0.00 101 GLY A CA 10
ATOM 16881 C C . GLY A 1 101 ? -1.254 12.006 -3.870 1.00 0.00 101 GLY A C 10
ATOM 16882 O O . GLY A 1 101 ? -2.290 12.175 -4.517 1.00 0.00 101 GLY A O 10
ATOM 16886 N N . ASP A 1 102 ? -1.127 11.068 -2.926 1.00 0.00 102 ASP A N 10
ATOM 16887 C CA . ASP A 1 102 ? -2.114 10.047 -2.540 1.00 0.00 102 ASP A CA 10
ATOM 16888 C C . ASP A 1 102 ? -2.561 9.110 -3.690 1.00 0.00 102 ASP A C 10
ATOM 16889 O O . ASP A 1 102 ? -2.024 9.142 -4.804 1.00 0.00 102 ASP A O 10
ATOM 16898 N N . LEU A 1 103 ? -3.539 8.239 -3.421 1.00 0.00 103 LEU A N 10
ATOM 16899 C CA . LEU A 1 103 ? -4.221 7.434 -4.431 1.00 0.00 103 LEU A CA 10
ATOM 16900 C C . LEU A 1 103 ? -5.095 8.313 -5.333 1.00 0.00 103 LEU A C 10
ATOM 16901 O O . LEU A 1 103 ? -5.894 9.127 -4.860 1.00 0.00 103 LEU A O 10
ATOM 16917 N N . ALA A 1 104 ? -4.961 8.083 -6.639 1.00 0.00 104 ALA A N 10
ATOM 16918 C CA . ALA A 1 104 ? -5.774 8.730 -7.673 1.00 0.00 104 ALA A CA 10
ATOM 16919 C C . ALA A 1 104 ? -5.889 7.939 -9.003 1.00 0.00 104 ALA A C 10
ATOM 16920 O O . ALA A 1 104 ? -6.109 8.530 -10.065 1.00 0.00 104 ALA A O 10
ATOM 16927 N N . HIS A 1 105 ? -5.717 6.609 -8.967 1.00 0.00 105 HIS A N 10
ATOM 16928 C CA . HIS A 1 105 ? -5.760 5.747 -10.167 1.00 0.00 105 HIS A CA 10
ATOM 16929 C C . HIS A 1 105 ? -6.249 4.320 -9.872 1.00 0.00 105 HIS A C 10
ATOM 16930 O O . HIS A 1 105 ? -7.204 3.851 -10.491 1.00 0.00 105 HIS A O 10
ATOM 16944 N N . ASP A 1 106 ? -5.653 3.654 -8.875 1.00 0.00 106 ASP A N 10
ATOM 16945 C CA . ASP A 1 106 ? -5.975 2.278 -8.452 1.00 0.00 106 ASP A CA 10
ATOM 16946 C C . ASP A 1 106 ? -7.234 2.205 -7.551 1.00 0.00 106 ASP A C 10
ATOM 16947 O O . ASP A 1 106 ? -7.268 1.513 -6.531 1.00 0.00 106 ASP A O 10
ATOM 16956 N N . GLU A 1 107 ? -8.271 2.969 -7.904 1.00 0.00 107 GLU A N 10
ATOM 16957 C CA . GLU A 1 107 ? -9.473 3.209 -7.090 1.00 0.00 107 GLU A CA 10
ATOM 16958 C C . GLU A 1 107 ? -10.307 1.947 -6.810 1.00 0.00 107 GLU A C 10
ATOM 16959 O O . GLU A 1 107 ? -10.851 1.813 -5.707 1.00 0.00 107 GLU A O 10
ATOM 16971 N N . PHE A 1 108 ? -10.402 1.034 -7.788 1.00 0.00 108 PHE A N 10
ATOM 16972 C CA . PHE A 1 108 ? -11.344 -0.096 -7.800 1.00 0.00 108 PHE A CA 10
ATOM 16973 C C . PHE A 1 108 ? -10.681 -1.420 -8.228 1.00 0.00 108 PHE A C 10
ATOM 16974 O O . PHE A 1 108 ? -10.904 -2.446 -7.541 1.00 0.00 108 PHE A O 10
ATOM 16991 N N . ALA A 1 1 ? -1.907 -1.166 -8.475 1.00 0.00 1 ALA A N 11
ATOM 16992 C CA . ALA A 1 1 ? -0.675 -1.981 -8.679 1.00 0.00 1 ALA A CA 11
ATOM 16993 C C . ALA A 1 1 ? -0.397 -2.904 -7.478 1.00 0.00 1 ALA A C 11
ATOM 16994 O O . ALA A 1 1 ? -0.913 -2.675 -6.382 1.00 0.00 1 ALA A O 11
ATOM 17003 N N . VAL A 1 2 ? 0.423 -3.950 -7.674 1.00 0.00 2 VAL A N 11
ATOM 17004 C CA . VAL A 1 2 ? 0.847 -4.915 -6.630 1.00 0.00 2 VAL A CA 11
ATOM 17005 C C . VAL A 1 2 ? 2.368 -5.140 -6.635 1.00 0.00 2 VAL A C 11
ATOM 17006 O O . VAL A 1 2 ? 3.049 -4.871 -7.624 1.00 0.00 2 VAL A O 11
ATOM 17019 N N . GLU A 1 3 ? 2.900 -5.637 -5.517 1.00 0.00 3 GLU A N 11
ATOM 17020 C CA . GLU A 1 3 ? 4.336 -5.692 -5.186 1.00 0.00 3 GLU A CA 11
ATOM 17021 C C . GLU A 1 3 ? 4.875 -7.125 -4.965 1.00 0.00 3 GLU A C 11
ATOM 17022 O O . GLU A 1 3 ? 5.860 -7.333 -4.256 1.00 0.00 3 GLU A O 11
ATOM 17034 N N . VAL A 1 4 ? 4.239 -8.135 -5.578 1.00 0.00 4 VAL A N 11
ATOM 17035 C CA . VAL A 1 4 ? 4.438 -9.580 -5.286 1.00 0.00 4 VAL A CA 11
ATOM 17036 C C . VAL A 1 4 ? 5.664 -10.200 -5.998 1.00 0.00 4 VAL A C 11
ATOM 17037 O O . VAL A 1 4 ? 5.703 -11.393 -6.301 1.00 0.00 4 VAL A O 11
ATOM 17050 N N . GLU A 1 5 ? 6.665 -9.374 -6.306 1.00 0.00 5 GLU A N 11
ATOM 17051 C CA . GLU A 1 5 ? 7.914 -9.733 -7.008 1.00 0.00 5 GLU A CA 11
ATOM 17052 C C . GLU A 1 5 ? 7.654 -10.390 -8.383 1.00 0.00 5 GLU A C 11
ATOM 17053 O O . GLU A 1 5 ? 8.326 -11.345 -8.785 1.00 0.00 5 GLU A O 11
ATOM 17065 N N . VAL A 1 6 ? 6.632 -9.888 -9.093 1.00 0.00 6 VAL A N 11
ATOM 17066 C CA . VAL A 1 6 ? 6.112 -10.492 -10.333 1.00 0.00 6 VAL A CA 11
ATOM 17067 C C . VAL A 1 6 ? 7.113 -10.431 -11.509 1.00 0.00 6 VAL A C 11
ATOM 17068 O O . VAL A 1 6 ? 7.390 -11.491 -12.081 1.00 0.00 6 VAL A O 11
ATOM 17081 N N . PRO A 1 7 ? 7.682 -9.264 -11.895 1.00 0.00 7 PRO A N 11
ATOM 17082 C CA . PRO A 1 7 ? 8.686 -9.189 -12.961 1.00 0.00 7 PRO A CA 11
ATOM 17083 C C . PRO A 1 7 ? 10.104 -9.555 -12.480 1.00 0.00 7 PRO A C 11
ATOM 17084 O O . PRO A 1 7 ? 10.390 -9.639 -11.282 1.00 0.00 7 PRO A O 11
ATOM 17095 N N . GLY A 1 8 ? 11.011 -9.726 -13.447 1.00 0.00 8 GLY A N 11
ATOM 17096 C CA . GLY A 1 8 ? 12.446 -9.969 -13.229 1.00 0.00 8 GLY A CA 11
ATOM 17097 C C . GLY A 1 8 ? 13.101 -10.811 -14.333 1.00 0.00 8 GLY A C 11
ATOM 17098 O O . GLY A 1 8 ? 12.469 -11.716 -14.882 1.00 0.00 8 GLY A O 11
ATOM 17102 N N . LEU A 1 9 ? 14.367 -10.514 -14.665 1.00 0.00 9 LEU A N 11
ATOM 17103 C CA . LEU A 1 9 ? 15.170 -11.271 -15.647 1.00 0.00 9 LEU A CA 11
ATOM 17104 C C . LEU A 1 9 ? 16.672 -11.377 -15.288 1.00 0.00 9 LEU A C 11
ATOM 17105 O O . LEU A 1 9 ? 17.531 -11.394 -16.171 1.00 0.00 9 LEU A O 11
ATOM 17121 N N . LEU A 1 10 ? 16.991 -11.483 -13.987 1.00 0.00 10 LEU A N 11
ATOM 17122 C CA . LEU A 1 10 ? 18.360 -11.747 -13.523 1.00 0.00 10 LEU A CA 11
ATOM 17123 C C . LEU A 1 10 ? 18.835 -13.085 -14.103 1.00 0.00 10 LEU A C 11
ATOM 17124 O O . LEU A 1 10 ? 18.231 -14.132 -13.852 1.00 0.00 10 LEU A O 11
ATOM 17140 N N . THR A 1 11 ? 19.936 -13.032 -14.851 1.00 0.00 11 THR A N 11
ATOM 17141 C CA . THR A 1 11 ? 20.630 -14.203 -15.390 1.00 0.00 11 THR A CA 11
ATOM 17142 C C . THR A 1 11 ? 22.086 -14.207 -14.935 1.00 0.00 11 THR A C 11
ATOM 17143 O O . THR A 1 11 ? 22.746 -13.168 -14.883 1.00 0.00 11 THR A O 11
ATOM 17154 N N . ASP A 1 12 ? 22.593 -15.393 -14.618 1.00 0.00 12 ASP A N 11
ATOM 17155 C CA . ASP A 1 12 ? 23.986 -15.678 -14.288 1.00 0.00 12 ASP A CA 11
ATOM 17156 C C . ASP A 1 12 ? 24.891 -15.646 -15.539 1.00 0.00 12 ASP A C 11
ATOM 17157 O O . ASP A 1 12 ? 25.483 -16.653 -15.936 1.00 0.00 12 ASP A O 11
ATOM 17166 N N . HIS A 1 13 ? 25.026 -14.468 -16.167 1.00 0.00 13 HIS A N 11
ATOM 17167 C CA . HIS A 1 13 ? 25.967 -14.219 -17.276 1.00 0.00 13 HIS A CA 11
ATOM 17168 C C . HIS A 1 13 ? 27.410 -14.048 -16.756 1.00 0.00 13 HIS A C 11
ATOM 17169 O O . HIS A 1 13 ? 28.156 -13.148 -17.150 1.00 0.00 13 HIS A O 11
ATOM 17183 N N . THR A 1 14 ? 27.789 -14.890 -15.791 1.00 0.00 14 THR A N 11
ATOM 17184 C CA . THR A 1 14 ? 28.992 -14.742 -14.976 1.00 0.00 14 THR A CA 11
ATOM 17185 C C . THR A 1 14 ? 29.792 -16.052 -14.880 1.00 0.00 14 THR A C 11
ATOM 17186 O O . THR A 1 14 ? 29.231 -17.108 -14.583 1.00 0.00 14 THR A O 11
ATOM 17197 N N . VAL A 1 15 ? 31.103 -16.001 -15.176 1.00 0.00 15 VAL A N 11
ATOM 17198 C CA . VAL A 1 15 ? 31.965 -17.191 -15.396 1.00 0.00 15 VAL A CA 11
ATOM 17199 C C . VAL A 1 15 ? 33.336 -17.115 -14.697 1.00 0.00 15 VAL A C 11
ATOM 17200 O O . VAL A 1 15 ? 34.342 -17.626 -15.196 1.00 0.00 15 VAL A O 11
ATOM 17213 N N . SER A 1 16 ? 33.362 -16.518 -13.502 1.00 0.00 16 SER A N 11
ATOM 17214 C CA . SER A 1 16 ? 34.569 -16.379 -12.658 1.00 0.00 16 SER A CA 11
ATOM 17215 C C . SER A 1 16 ? 34.274 -16.682 -11.188 1.00 0.00 16 SER A C 11
ATOM 17216 O O . SER A 1 16 ? 33.126 -16.588 -10.769 1.00 0.00 16 SER A O 11
ATOM 17224 N N . SER A 1 17 ? 35.276 -17.032 -10.378 1.00 0.00 17 SER A N 11
ATOM 17225 C CA . SER A 1 17 ? 35.072 -17.469 -8.980 1.00 0.00 17 SER A CA 11
ATOM 17226 C C . SER A 1 17 ? 34.315 -16.440 -8.123 1.00 0.00 17 SER A C 11
ATOM 17227 O O . SER A 1 17 ? 33.389 -16.791 -7.390 1.00 0.00 17 SER A O 11
ATOM 17235 N N . ILE A 1 18 ? 34.660 -15.158 -8.278 1.00 0.00 18 ILE A N 11
ATOM 17236 C CA . ILE A 1 18 ? 33.996 -14.009 -7.638 1.00 0.00 18 ILE A CA 11
ATOM 17237 C C . ILE A 1 18 ? 32.773 -13.532 -8.425 1.00 0.00 18 ILE A C 11
ATOM 17238 O O . ILE A 1 18 ? 31.740 -13.267 -7.823 1.00 0.00 18 ILE A O 11
ATOM 17254 N N . GLY A 1 19 ? 32.822 -13.448 -9.756 1.00 0.00 19 GLY A N 11
ATOM 17255 C CA . GLY A 1 19 ? 31.673 -12.972 -10.541 1.00 0.00 19 GLY A CA 11
ATOM 17256 C C . GLY A 1 19 ? 30.479 -13.935 -10.504 1.00 0.00 19 GLY A C 11
ATOM 17257 O O . GLY A 1 19 ? 29.328 -13.498 -10.510 1.00 0.00 19 GLY A O 11
ATOM 17261 N N . HIS A 1 20 ? 30.738 -15.238 -10.371 1.00 0.00 20 HIS A N 11
ATOM 17262 C CA . HIS A 1 20 ? 29.713 -16.262 -10.124 1.00 0.00 20 HIS A CA 11
ATOM 17263 C C . HIS A 1 20 ? 29.035 -16.056 -8.762 1.00 0.00 20 HIS A C 11
ATOM 17264 O O . HIS A 1 20 ? 27.814 -16.165 -8.651 1.00 0.00 20 HIS A O 11
ATOM 17278 N N . ASP A 1 21 ? 29.806 -15.690 -7.731 1.00 0.00 21 ASP A N 11
ATOM 17279 C CA . ASP A 1 21 ? 29.271 -15.408 -6.400 1.00 0.00 21 ASP A CA 11
ATOM 17280 C C . ASP A 1 21 ? 28.534 -14.063 -6.359 1.00 0.00 21 ASP A C 11
ATOM 17281 O O . ASP A 1 21 ? 27.507 -13.968 -5.686 1.00 0.00 21 ASP A O 11
ATOM 17290 N N . PHE A 1 22 ? 28.989 -13.036 -7.100 1.00 0.00 22 PHE A N 11
ATOM 17291 C CA . PHE A 1 22 ? 28.302 -11.740 -7.187 1.00 0.00 22 PHE A CA 11
ATOM 17292 C C . PHE A 1 22 ? 26.857 -11.912 -7.640 1.00 0.00 22 PHE A C 11
ATOM 17293 O O . PHE A 1 22 ? 25.974 -11.311 -7.041 1.00 0.00 22 PHE A O 11
ATOM 17310 N N . TYR A 1 23 ? 26.602 -12.760 -8.641 1.00 0.00 23 TYR A N 11
ATOM 17311 C CA . TYR A 1 23 ? 25.240 -13.063 -9.092 1.00 0.00 23 TYR A CA 11
ATOM 17312 C C . TYR A 1 23 ? 24.333 -13.504 -7.930 1.00 0.00 23 TYR A C 11
ATOM 17313 O O . TYR A 1 23 ? 23.294 -12.888 -7.684 1.00 0.00 23 TYR A O 11
ATOM 17331 N N . ARG A 1 24 ? 24.763 -14.532 -7.181 1.00 0.00 24 ARG A N 11
ATOM 17332 C CA . ARG A 1 24 ? 23.988 -15.132 -6.082 1.00 0.00 24 ARG A CA 11
ATOM 17333 C C . ARG A 1 24 ? 23.830 -14.166 -4.907 1.00 0.00 24 ARG A C 11
ATOM 17334 O O . ARG A 1 24 ? 22.732 -13.986 -4.385 1.00 0.00 24 ARG A O 11
ATOM 17355 N N . ALA A 1 25 ? 24.921 -13.504 -4.523 1.00 0.00 25 ALA A N 11
ATOM 17356 C CA . ALA A 1 25 ? 24.932 -12.534 -3.434 1.00 0.00 25 ALA A CA 11
ATOM 17357 C C . ALA A 1 25 ? 24.081 -11.297 -3.756 1.00 0.00 25 ALA A C 11
ATOM 17358 O O . ALA A 1 25 ? 23.318 -10.850 -2.906 1.00 0.00 25 ALA A O 11
ATOM 17365 N N . PHE A 1 26 ? 24.155 -10.764 -4.978 1.00 0.00 26 PHE A N 11
ATOM 17366 C CA . PHE A 1 26 ? 23.325 -9.641 -5.406 1.00 0.00 26 PHE A CA 11
ATOM 17367 C C . PHE A 1 26 ? 21.841 -10.025 -5.359 1.00 0.00 26 PHE A C 11
ATOM 17368 O O . PHE A 1 26 ? 21.056 -9.339 -4.709 1.00 0.00 26 PHE A O 11
ATOM 17385 N N . SER A 1 27 ? 21.451 -11.138 -5.989 1.00 0.00 27 SER A N 11
ATOM 17386 C CA . SER A 1 27 ? 20.042 -11.555 -6.068 1.00 0.00 27 SER A CA 11
ATOM 17387 C C . SER A 1 27 ? 19.443 -11.919 -4.699 1.00 0.00 27 SER A C 11
ATOM 17388 O O . SER A 1 27 ? 18.248 -11.707 -4.480 1.00 0.00 27 SER A O 11
ATOM 17396 N N . ASP A 1 28 ? 20.263 -12.381 -3.749 1.00 0.00 28 ASP A N 11
ATOM 17397 C CA . ASP A 1 28 ? 19.864 -12.650 -2.364 1.00 0.00 28 ASP A CA 11
ATOM 17398 C C . ASP A 1 28 ? 19.427 -11.386 -1.594 1.00 0.00 28 ASP A C 11
ATOM 17399 O O . ASP A 1 28 ? 18.533 -11.483 -0.748 1.00 0.00 28 ASP A O 11
ATOM 17408 N N . LYS A 1 29 ? 20.021 -10.211 -1.881 1.00 0.00 29 LYS A N 11
ATOM 17409 C CA . LYS A 1 29 ? 19.650 -8.918 -1.253 1.00 0.00 29 LYS A CA 11
ATOM 17410 C C . LYS A 1 29 ? 18.971 -7.901 -2.193 1.00 0.00 29 LYS A C 11
ATOM 17411 O O . LYS A 1 29 ? 18.611 -6.806 -1.754 1.00 0.00 29 LYS A O 11
ATOM 17430 N N . TRP A 1 30 ? 18.745 -8.251 -3.459 1.00 0.00 30 TRP A N 11
ATOM 17431 C CA . TRP A 1 30 ? 18.063 -7.398 -4.440 1.00 0.00 30 TRP A CA 11
ATOM 17432 C C . TRP A 1 30 ? 16.603 -7.091 -4.056 1.00 0.00 30 TRP A C 11
ATOM 17433 O O . TRP A 1 30 ? 15.833 -7.985 -3.694 1.00 0.00 30 TRP A O 11
ATOM 17454 N N . GLU A 1 31 ? 16.224 -5.813 -4.156 1.00 0.00 31 GLU A N 11
ATOM 17455 C CA . GLU A 1 31 ? 14.880 -5.280 -3.903 1.00 0.00 31 GLU A CA 11
ATOM 17456 C C . GLU A 1 31 ? 14.723 -3.944 -4.655 1.00 0.00 31 GLU A C 11
ATOM 17457 O O . GLU A 1 31 ? 15.626 -3.101 -4.604 1.00 0.00 31 GLU A O 11
ATOM 17469 N N . SER A 1 32 ? 13.608 -3.751 -5.373 1.00 0.00 32 SER A N 11
ATOM 17470 C CA . SER A 1 32 ? 13.380 -2.555 -6.204 1.00 0.00 32 SER A CA 11
ATOM 17471 C C . SER A 1 32 ? 11.904 -2.148 -6.352 1.00 0.00 32 SER A C 11
ATOM 17472 O O . SER A 1 32 ? 10.996 -2.984 -6.300 1.00 0.00 32 SER A O 11
ATOM 17480 N N . ASP A 1 33 ? 11.669 -0.844 -6.565 1.00 0.00 33 ASP A N 11
ATOM 17481 C CA . ASP A 1 33 ? 10.328 -0.264 -6.768 1.00 0.00 33 ASP A CA 11
ATOM 17482 C C . ASP A 1 33 ? 9.883 -0.226 -8.248 1.00 0.00 33 ASP A C 11
ATOM 17483 O O . ASP A 1 33 ? 8.685 -0.295 -8.539 1.00 0.00 33 ASP A O 11
ATOM 17492 N N . TYR A 1 34 ? 10.839 -0.144 -9.185 1.00 0.00 34 TYR A N 11
ATOM 17493 C CA . TYR A 1 34 ? 10.593 -0.214 -10.634 1.00 0.00 34 TYR A CA 11
ATOM 17494 C C . TYR A 1 34 ? 10.355 -1.670 -11.108 1.00 0.00 34 TYR A C 11
ATOM 17495 O O . TYR A 1 34 ? 10.228 -2.601 -10.309 1.00 0.00 34 TYR A O 11
ATOM 17513 N N . THR A 1 35 ? 10.296 -1.883 -12.428 1.00 0.00 35 THR A N 11
ATOM 17514 C CA . THR A 1 35 ? 9.944 -3.168 -13.067 1.00 0.00 35 THR A CA 11
ATOM 17515 C C . THR A 1 35 ? 11.032 -4.252 -12.936 1.00 0.00 35 THR A C 11
ATOM 17516 O O . THR A 1 35 ? 10.821 -5.383 -13.355 1.00 0.00 35 THR A O 11
ATOM 17527 N N . GLY A 1 36 ? 12.205 -3.949 -12.363 1.00 0.00 36 GLY A N 11
ATOM 17528 C CA . GLY A 1 36 ? 13.212 -4.954 -11.976 1.00 0.00 36 GLY A CA 11
ATOM 17529 C C . GLY A 1 36 ? 13.825 -5.762 -13.121 1.00 0.00 36 GLY A C 11
ATOM 17530 O O . GLY A 1 36 ? 14.318 -6.869 -12.917 1.00 0.00 36 GLY A O 11
ATOM 17534 N N . ASN A 1 37 ? 13.797 -5.233 -14.346 1.00 0.00 37 ASN A N 11
ATOM 17535 C CA . ASN A 1 37 ? 14.268 -5.937 -15.544 1.00 0.00 37 ASN A CA 11
ATOM 17536 C C . ASN A 1 37 ? 15.784 -5.785 -15.747 1.00 0.00 37 ASN A C 11
ATOM 17537 O O . ASN A 1 37 ? 16.240 -5.147 -16.692 1.00 0.00 37 ASN A O 11
ATOM 17548 N N . LEU A 1 38 ? 16.567 -6.371 -14.845 1.00 0.00 38 LEU A N 11
ATOM 17549 C CA . LEU A 1 38 ? 18.037 -6.305 -14.839 1.00 0.00 38 LEU A CA 11
ATOM 17550 C C . LEU A 1 38 ? 18.731 -7.668 -14.916 1.00 0.00 38 LEU A C 11
ATOM 17551 O O . LEU A 1 38 ? 18.205 -8.661 -14.425 1.00 0.00 38 LEU A O 11
ATOM 17567 N N . THR A 1 39 ? 19.944 -7.693 -15.470 1.00 0.00 39 THR A N 11
ATOM 17568 C CA . THR A 1 39 ? 20.815 -8.875 -15.526 1.00 0.00 39 THR A CA 11
ATOM 17569 C C . THR A 1 39 ? 22.274 -8.525 -15.217 1.00 0.00 39 THR A C 11
ATOM 17570 O O . THR A 1 39 ? 22.675 -7.361 -15.284 1.00 0.00 39 THR A O 11
ATOM 17581 N N . ILE A 1 40 ? 23.068 -9.529 -14.839 1.00 0.00 40 ILE A N 11
ATOM 17582 C CA . ILE A 1 40 ? 24.438 -9.383 -14.323 1.00 0.00 40 ILE A CA 11
ATOM 17583 C C . ILE A 1 40 ? 25.398 -10.089 -15.274 1.00 0.00 40 ILE A C 11
ATOM 17584 O O . ILE A 1 40 ? 25.235 -11.268 -15.584 1.00 0.00 40 ILE A O 11
ATOM 17600 N N . ASN A 1 41 ? 26.432 -9.369 -15.697 1.00 0.00 41 ASN A N 11
ATOM 17601 C CA . ASN A 1 41 ? 27.424 -9.827 -16.659 1.00 0.00 41 ASN A CA 11
ATOM 17602 C C . ASN A 1 41 ? 28.814 -9.701 -16.022 1.00 0.00 41 ASN A C 11
ATOM 17603 O O . ASN A 1 41 ? 29.065 -8.717 -15.324 1.00 0.00 41 ASN A O 11
ATOM 17614 N N . GLU A 1 42 ? 29.727 -10.647 -16.255 1.00 0.00 42 GLU A N 11
ATOM 17615 C CA . GLU A 1 42 ? 31.145 -10.466 -15.891 1.00 0.00 42 GLU A CA 11
ATOM 17616 C C . GLU A 1 42 ? 32.123 -10.708 -17.047 1.00 0.00 42 GLU A C 11
ATOM 17617 O O . GLU A 1 42 ? 31.847 -11.491 -17.960 1.00 0.00 42 GLU A O 11
ATOM 17629 N N . ARG A 1 43 ? 33.290 -10.054 -16.977 1.00 0.00 43 ARG A N 11
ATOM 17630 C CA . ARG A 1 43 ? 34.452 -10.308 -17.831 1.00 0.00 43 ARG A CA 11
ATOM 17631 C C . ARG A 1 43 ? 35.608 -10.809 -16.954 1.00 0.00 43 ARG A C 11
ATOM 17632 O O . ARG A 1 43 ? 36.047 -10.058 -16.078 1.00 0.00 43 ARG A O 11
ATOM 17653 N N . PRO A 1 44 ? 36.110 -12.033 -17.188 1.00 0.00 44 PRO A N 11
ATOM 17654 C CA . PRO A 1 44 ? 37.204 -12.605 -16.419 1.00 0.00 44 PRO A CA 11
ATOM 17655 C C . PRO A 1 44 ? 38.533 -11.989 -16.884 1.00 0.00 44 PRO A C 11
ATOM 1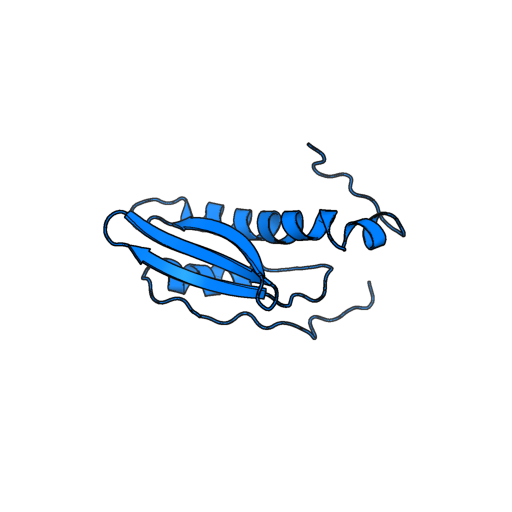7656 O O . PRO A 1 44 ? 38.887 -12.056 -18.066 1.00 0.00 44 PRO A O 11
ATOM 17667 N N . SER A 1 45 ? 39.269 -11.378 -15.953 1.00 0.00 45 SER A N 11
ATOM 17668 C CA . SER A 1 45 ? 40.437 -10.534 -16.237 1.00 0.00 45 SER A CA 11
ATOM 17669 C C . SER A 1 45 ? 41.572 -10.866 -15.270 1.00 0.00 45 SER A C 11
ATOM 17670 O O . SER A 1 45 ? 41.722 -10.245 -14.214 1.00 0.00 45 SER A O 11
ATOM 17678 N N . ALA A 1 46 ? 42.400 -11.847 -15.643 1.00 0.00 46 ALA A N 11
ATOM 17679 C CA . ALA A 1 46 ? 43.420 -12.468 -14.786 1.00 0.00 46 ALA A CA 11
ATOM 17680 C C . ALA A 1 46 ? 44.534 -11.522 -14.288 1.00 0.00 46 ALA A C 11
ATOM 17681 O O . ALA A 1 46 ? 45.294 -11.885 -13.385 1.00 0.00 46 ALA A O 11
ATOM 17688 N N . ARG A 1 47 ? 44.584 -10.285 -14.804 1.00 0.00 47 ARG A N 11
ATOM 17689 C CA . ARG A 1 47 ? 45.348 -9.163 -14.224 1.00 0.00 47 ARG A CA 11
ATOM 17690 C C . ARG A 1 47 ? 45.044 -8.930 -12.732 1.00 0.00 47 ARG A C 11
ATOM 17691 O O . ARG A 1 47 ? 45.947 -8.524 -12.000 1.00 0.00 47 ARG A O 11
ATOM 17712 N N . ALA A 1 48 ? 43.805 -9.199 -12.285 1.00 0.00 48 ALA A N 11
ATOM 17713 C CA . ALA A 1 48 ? 43.427 -9.141 -10.865 1.00 0.00 48 ALA A CA 11
ATOM 17714 C C . ALA A 1 48 ? 42.161 -9.936 -10.468 1.00 0.00 48 ALA A C 11
ATOM 17715 O O . ALA A 1 48 ? 42.093 -10.398 -9.330 1.00 0.00 48 ALA A O 11
ATOM 17722 N N . GLY A 1 49 ? 41.151 -10.087 -11.339 1.00 0.00 49 GLY A N 11
ATOM 17723 C CA . GLY A 1 49 ? 39.849 -10.657 -10.955 1.00 0.00 49 GLY A CA 11
ATOM 17724 C C . GLY A 1 49 ? 38.785 -10.591 -12.057 1.00 0.00 49 GLY A C 11
ATOM 17725 O O . GLY A 1 49 ? 38.955 -11.208 -13.109 1.00 0.00 49 GLY A O 11
ATOM 17729 N N . SER A 1 50 ? 37.679 -9.875 -11.824 1.00 0.00 50 SER A N 11
ATOM 17730 C CA . SER A 1 50 ? 36.561 -9.758 -12.777 1.00 0.00 50 SER A CA 11
ATOM 17731 C C . SER A 1 50 ? 35.985 -8.349 -12.894 1.00 0.00 50 SER A C 11
ATOM 17732 O O . SER A 1 50 ? 35.831 -7.632 -11.906 1.00 0.00 50 SER A O 11
ATOM 17740 N N . TRP A 1 51 ? 35.597 -7.963 -14.112 1.00 0.00 51 TRP A N 11
ATOM 17741 C CA . TRP A 1 51 ? 34.789 -6.766 -14.356 1.00 0.00 51 TRP A CA 11
ATOM 17742 C C . TRP A 1 51 ? 33.312 -7.137 -14.328 1.00 0.00 51 TRP A C 11
ATOM 17743 O O . TRP A 1 51 ? 32.878 -7.936 -15.150 1.00 0.00 51 TRP A O 11
ATOM 17764 N N . ILE A 1 52 ? 32.547 -6.573 -13.396 1.00 0.00 52 ILE A N 11
ATOM 17765 C CA . ILE A 1 52 ? 31.104 -6.786 -13.238 1.00 0.00 52 ILE A CA 11
ATOM 17766 C C . ILE A 1 52 ? 30.348 -5.636 -13.891 1.00 0.00 52 ILE A C 11
ATOM 17767 O O . ILE A 1 52 ? 30.645 -4.475 -13.618 1.00 0.00 52 ILE A O 11
ATOM 17783 N N . THR A 1 53 ? 29.333 -5.962 -14.685 1.00 0.00 53 THR A N 11
ATOM 17784 C CA . THR A 1 53 ? 28.521 -4.994 -15.433 1.00 0.00 53 THR A CA 11
ATOM 17785 C C . THR A 1 53 ? 27.054 -5.394 -15.339 1.00 0.00 53 THR A C 11
ATOM 17786 O O . THR A 1 53 ? 26.662 -6.456 -15.824 1.00 0.00 53 THR A O 11
ATOM 17797 N N . ILE A 1 54 ? 26.224 -4.552 -14.723 1.00 0.00 54 ILE A N 11
ATOM 17798 C CA . ILE A 1 54 ? 24.776 -4.769 -14.605 1.00 0.00 54 ILE A CA 11
ATOM 17799 C C . ILE A 1 54 ? 24.052 -3.939 -15.663 1.00 0.00 54 ILE A C 11
ATOM 17800 O O . ILE A 1 54 ? 24.284 -2.735 -15.819 1.00 0.00 54 ILE A O 11
ATOM 17816 N N . THR A 1 55 ? 23.169 -4.606 -16.402 1.00 0.00 55 THR A N 11
ATOM 17817 C CA . THR A 1 55 ? 22.399 -4.029 -17.506 1.00 0.00 55 THR A CA 11
ATOM 17818 C C . THR A 1 55 ? 20.896 -4.125 -17.229 1.00 0.00 55 THR A C 11
ATOM 17819 O O . THR A 1 55 ? 20.416 -5.139 -16.728 1.00 0.00 55 THR A O 11
ATOM 17830 N N . VAL A 1 56 ? 20.142 -3.067 -17.545 1.00 0.00 56 VAL A N 11
ATOM 17831 C CA . VAL A 1 56 ? 18.667 -3.034 -17.506 1.00 0.00 56 VAL A CA 11
ATOM 17832 C C . VAL A 1 56 ? 18.148 -3.216 -18.927 1.00 0.00 56 VAL A C 11
ATOM 17833 O O . VAL A 1 56 ? 18.430 -2.405 -19.804 1.00 0.00 56 VAL A O 11
ATOM 17846 N N . ASN A 1 57 ? 17.426 -4.315 -19.152 1.00 0.00 57 ASN A N 11
ATOM 17847 C CA . ASN A 1 57 ? 17.018 -4.880 -20.451 1.00 0.00 57 ASN A CA 11
ATOM 17848 C C . ASN A 1 57 ? 18.196 -5.143 -21.413 1.00 0.00 57 ASN A C 11
ATOM 17849 O O . ASN A 1 57 ? 18.578 -6.292 -21.634 1.00 0.00 57 ASN A O 11
ATOM 17860 N N . GLN A 1 58 ? 18.770 -4.071 -21.968 1.00 0.00 58 GLN A N 11
ATOM 17861 C CA . GLN A 1 58 ? 19.889 -4.070 -22.920 1.00 0.00 58 GLN A CA 11
ATOM 17862 C C . GLN A 1 58 ? 20.875 -2.895 -22.713 1.00 0.00 58 GLN A C 11
ATOM 17863 O O . GLN A 1 58 ? 21.774 -2.689 -23.529 1.00 0.00 58 GLN A O 11
ATOM 17877 N N . ASP A 1 59 ? 20.716 -2.115 -21.636 1.00 0.00 59 ASP A N 11
ATOM 17878 C CA . ASP A 1 59 ? 21.458 -0.872 -21.375 1.00 0.00 59 ASP A CA 11
ATOM 17879 C C . ASP A 1 59 ? 22.283 -0.970 -20.088 1.00 0.00 59 ASP A C 11
ATOM 17880 O O . ASP A 1 59 ? 21.751 -1.338 -19.041 1.00 0.00 59 ASP A O 11
ATOM 17889 N N . VAL A 1 60 ? 23.574 -0.627 -20.125 1.00 0.00 60 VAL A N 11
ATOM 17890 C CA . VAL A 1 60 ? 24.414 -0.576 -18.912 1.00 0.00 60 VAL A CA 11
ATOM 17891 C C . VAL A 1 60 ? 24.051 0.627 -18.038 1.00 0.00 60 VAL A C 11
ATOM 17892 O O . VAL A 1 60 ? 23.843 1.734 -18.538 1.00 0.00 60 VAL A O 11
ATOM 17905 N N . ILE A 1 61 ? 23.998 0.399 -16.720 1.00 0.00 61 ILE A N 11
ATOM 17906 C CA . ILE A 1 61 ? 23.722 1.446 -15.720 1.00 0.00 61 ILE A CA 11
ATOM 17907 C C . ILE A 1 61 ? 24.738 1.501 -14.576 1.00 0.00 61 ILE A C 11
ATOM 17908 O O . ILE A 1 61 ? 24.942 2.570 -14.004 1.00 0.00 61 ILE A O 11
ATOM 17924 N N . PHE A 1 62 ? 25.389 0.380 -14.247 1.00 0.00 62 PHE A N 11
ATOM 17925 C CA . PHE A 1 62 ? 26.444 0.336 -13.235 1.00 0.00 62 PHE A CA 11
ATOM 17926 C C . PHE A 1 62 ? 27.450 -0.772 -13.553 1.00 0.00 62 PHE A C 11
ATOM 17927 O O . PHE A 1 62 ? 27.099 -1.810 -14.118 1.00 0.00 62 PHE A O 11
ATOM 17944 N N . GLN A 1 63 ? 28.711 -0.542 -13.196 1.00 0.00 63 GLN A N 11
ATOM 17945 C CA . GLN A 1 63 ? 29.797 -1.505 -13.363 1.00 0.00 63 GLN A CA 11
ATOM 17946 C C . GLN A 1 63 ? 30.948 -1.247 -12.376 1.00 0.00 63 GLN A C 11
ATOM 17947 O O . GLN A 1 63 ? 31.227 -0.102 -12.016 1.00 0.00 63 GLN A O 11
ATOM 17961 N N . THR A 1 64 ? 31.619 -2.316 -11.937 1.00 0.00 64 THR A N 11
ATOM 17962 C CA . THR A 1 64 ? 32.710 -2.278 -10.946 1.00 0.00 64 THR A CA 11
ATOM 17963 C C . THR A 1 64 ? 33.685 -3.451 -11.108 1.00 0.00 64 THR A C 11
ATOM 17964 O O . THR A 1 64 ? 33.336 -4.484 -11.680 1.00 0.00 64 THR A O 11
ATOM 17975 N N . PHE A 1 65 ? 34.911 -3.306 -10.604 1.00 0.00 65 PHE A N 11
ATOM 17976 C CA . PHE A 1 65 ? 35.967 -4.315 -10.694 1.00 0.00 65 PHE A CA 11
ATOM 17977 C C . PHE A 1 65 ? 36.115 -5.068 -9.360 1.00 0.00 65 PHE A C 11
ATOM 17978 O O . PHE A 1 65 ? 36.410 -4.467 -8.323 1.00 0.00 65 PHE A O 11
ATOM 17995 N N . LEU A 1 66 ? 35.880 -6.385 -9.380 1.00 0.00 66 LEU A N 11
ATOM 17996 C CA . LEU A 1 66 ? 35.974 -7.277 -8.223 1.00 0.00 66 LEU A CA 11
ATOM 17997 C C . LEU A 1 66 ? 37.376 -7.890 -8.076 1.00 0.00 66 LEU A C 11
ATOM 17998 O O . LEU A 1 66 ? 38.040 -8.219 -9.063 1.00 0.00 66 LEU A O 11
ATOM 18014 N N . PHE A 1 67 ? 37.765 -8.127 -6.820 1.00 0.00 67 PHE A N 11
ATOM 18015 C CA . PHE A 1 67 ? 39.024 -8.773 -6.430 1.00 0.00 67 PHE A CA 11
ATOM 18016 C C . PHE A 1 67 ? 38.758 -10.034 -5.573 1.00 0.00 67 PHE A C 11
ATOM 18017 O O . PHE A 1 67 ? 37.937 -9.977 -4.655 1.00 0.00 67 PHE A O 11
ATOM 18034 N N . PRO A 1 68 ? 39.440 -11.168 -5.842 1.00 0.00 68 PRO A N 11
ATOM 18035 C CA . PRO A 1 68 ? 39.249 -12.429 -5.115 1.00 0.00 68 PRO A CA 11
ATOM 18036 C C . PRO A 1 68 ? 40.021 -12.489 -3.781 1.00 0.00 68 PRO A C 11
ATOM 18037 O O . PRO A 1 68 ? 39.551 -13.106 -2.824 1.00 0.00 68 PRO A O 11
ATOM 18048 N N . LEU A 1 69 ? 41.199 -11.848 -3.709 1.00 0.00 69 LEU A N 11
ATOM 18049 C CA . LEU A 1 69 ? 42.075 -11.846 -2.527 1.00 0.00 69 LEU A CA 11
ATOM 18050 C C . LEU A 1 69 ? 41.645 -10.793 -1.489 1.00 0.00 69 LEU A C 11
ATOM 18051 O O . LEU A 1 69 ? 41.756 -11.027 -0.282 1.00 0.00 69 LEU A O 11
ATOM 18067 N N . LYS A 1 70 ? 41.139 -9.644 -1.957 1.00 0.00 70 LYS A N 11
ATOM 18068 C CA . LYS A 1 70 ? 40.689 -8.517 -1.115 1.00 0.00 70 LYS A CA 11
ATOM 18069 C C . LYS A 1 70 ? 39.264 -8.749 -0.583 1.00 0.00 70 LYS A C 11
ATOM 18070 O O . LYS A 1 70 ? 38.434 -9.371 -1.245 1.00 0.00 70 LYS A O 11
ATOM 18089 N N . ARG A 1 71 ? 38.972 -8.229 0.618 1.00 0.00 71 ARG A N 11
ATOM 18090 C CA . ARG A 1 71 ? 37.724 -8.482 1.380 1.00 0.00 71 ARG A CA 11
ATOM 18091 C C . ARG A 1 71 ? 36.585 -7.478 1.146 1.00 0.00 71 ARG A C 11
ATOM 18092 O O . ARG A 1 71 ? 35.678 -7.366 1.968 1.00 0.00 71 ARG A O 11
ATOM 18113 N N . ASP A 1 72 ? 36.607 -6.754 0.024 1.00 0.00 72 ASP A N 11
ATOM 18114 C CA . ASP A 1 72 ? 35.552 -5.798 -0.356 1.00 0.00 72 ASP A CA 11
ATOM 18115 C C . ASP A 1 72 ? 34.305 -6.443 -0.970 1.00 0.00 72 ASP A C 11
ATOM 18116 O O . ASP A 1 72 ? 33.275 -5.782 -1.012 1.00 0.00 72 ASP A O 11
ATOM 18125 N N . PHE A 1 73 ? 34.365 -7.701 -1.428 1.00 0.00 73 PHE A N 11
ATOM 18126 C CA . PHE A 1 73 ? 33.313 -8.335 -2.244 1.00 0.00 73 PHE A CA 11
ATOM 18127 C C . PHE A 1 73 ? 31.894 -8.120 -1.692 1.00 0.00 73 PHE A C 11
ATOM 18128 O O . PHE A 1 73 ? 31.014 -7.669 -2.421 1.00 0.00 73 PHE A O 11
ATOM 18145 N N . GLU A 1 74 ? 31.677 -8.355 -0.392 1.00 0.00 74 GLU A N 11
ATOM 18146 C CA . GLU A 1 74 ? 30.359 -8.184 0.243 1.00 0.00 74 GLU A CA 11
ATOM 18147 C C . GLU A 1 74 ? 29.884 -6.726 0.192 1.00 0.00 74 GLU A C 11
ATOM 18148 O O . GLU A 1 74 ? 28.733 -6.437 -0.135 1.00 0.00 74 GLU A O 11
ATOM 18160 N N . LYS A 1 75 ? 30.809 -5.794 0.446 1.00 0.00 75 LYS A N 11
ATOM 18161 C CA . LYS A 1 75 ? 30.566 -4.346 0.419 1.00 0.00 75 LYS A CA 11
ATOM 18162 C C . LYS A 1 75 ? 30.258 -3.879 -1.004 1.00 0.00 75 LYS A C 11
ATOM 18163 O O . LYS A 1 75 ? 29.265 -3.193 -1.223 1.00 0.00 75 LYS A O 11
ATOM 18182 N N . THR A 1 76 ? 31.026 -4.350 -1.983 1.00 0.00 76 THR A N 11
ATOM 18183 C CA . THR A 1 76 ? 30.812 -4.109 -3.420 1.00 0.00 76 THR A CA 11
ATOM 18184 C C . THR A 1 76 ? 29.470 -4.669 -3.907 1.00 0.00 76 THR A C 11
ATOM 18185 O O . THR A 1 76 ? 28.767 -3.980 -4.644 1.00 0.00 76 THR A O 11
ATOM 18196 N N . VAL A 1 77 ? 29.041 -5.849 -3.439 1.00 0.00 77 VAL A N 11
ATOM 18197 C CA . VAL A 1 77 ? 27.698 -6.398 -3.719 1.00 0.00 77 VAL A CA 11
ATOM 18198 C C . VAL A 1 77 ? 26.615 -5.484 -3.149 1.00 0.00 77 VAL A C 11
ATOM 18199 O O . VAL A 1 77 ? 25.752 -5.042 -3.900 1.00 0.00 77 VAL A O 11
ATOM 18212 N N . VAL A 1 78 ? 26.670 -5.147 -1.855 1.00 0.00 78 VAL A N 11
ATOM 18213 C CA . VAL A 1 78 ? 25.645 -4.311 -1.195 1.00 0.00 78 VAL A CA 11
ATOM 18214 C C . VAL A 1 78 ? 25.574 -2.919 -1.829 1.00 0.00 78 VAL A C 11
ATOM 18215 O O . VAL A 1 78 ? 24.489 -2.390 -2.062 1.00 0.00 78 VAL A O 11
ATOM 18228 N N . ALA A 1 79 ? 26.723 -2.354 -2.196 1.00 0.00 79 ALA A N 11
ATOM 18229 C CA . ALA A 1 79 ? 26.810 -1.044 -2.825 1.00 0.00 79 ALA A CA 11
ATOM 18230 C C . ALA A 1 79 ? 26.266 -1.053 -4.261 1.00 0.00 79 ALA A C 11
ATOM 18231 O O . ALA A 1 79 ? 25.693 -0.061 -4.709 1.00 0.00 79 ALA A O 11
ATOM 18238 N N . ALA A 1 80 ? 26.396 -2.158 -4.999 1.00 0.00 80 ALA A N 11
ATOM 18239 C CA . ALA A 1 80 ? 25.819 -2.290 -6.337 1.00 0.00 80 ALA A CA 11
ATOM 18240 C C . ALA A 1 80 ? 24.284 -2.264 -6.311 1.00 0.00 80 ALA A C 11
ATOM 18241 O O . ALA A 1 80 ? 23.676 -1.786 -7.262 1.00 0.00 80 ALA A O 11
ATOM 18248 N N . LEU A 1 81 ? 23.650 -2.694 -5.213 1.00 0.00 81 LEU A N 11
ATOM 18249 C CA . LEU A 1 81 ? 22.183 -2.669 -5.066 1.00 0.00 81 LEU A CA 11
ATOM 18250 C C . LEU A 1 81 ? 21.670 -1.220 -5.121 1.00 0.00 81 LEU A C 11
ATOM 18251 O O . LEU A 1 81 ? 20.774 -0.888 -5.895 1.00 0.00 81 LEU A O 11
ATOM 18267 N N . ILE A 1 82 ? 22.317 -0.343 -4.344 1.00 0.00 82 ILE A N 11
ATOM 18268 C CA . ILE A 1 82 ? 22.014 1.095 -4.280 1.00 0.00 82 ILE A CA 11
ATOM 18269 C C . ILE A 1 82 ? 22.378 1.765 -5.610 1.00 0.00 82 ILE A C 11
ATOM 18270 O O . ILE A 1 82 ? 21.569 2.477 -6.195 1.00 0.00 82 ILE A O 11
ATOM 18286 N N . GLN A 1 83 ? 23.570 1.494 -6.149 1.00 0.00 83 GLN A N 11
ATOM 18287 C CA . GLN A 1 83 ? 24.048 2.145 -7.379 1.00 0.00 83 GLN A CA 11
ATOM 18288 C C . GLN A 1 83 ? 23.248 1.732 -8.628 1.00 0.00 83 GLN A C 11
ATOM 18289 O O . GLN A 1 83 ? 23.127 2.514 -9.570 1.00 0.00 83 GLN A O 11
ATOM 18303 N N . THR A 1 84 ? 22.630 0.546 -8.608 1.00 0.00 84 THR A N 11
ATOM 18304 C CA . THR A 1 84 ? 21.673 0.108 -9.634 1.00 0.00 84 THR A CA 11
ATOM 18305 C C . THR A 1 84 ? 20.419 0.983 -9.639 1.00 0.00 84 THR A C 11
ATOM 18306 O O . THR A 1 84 ? 20.016 1.447 -10.704 1.00 0.00 84 THR A O 11
ATOM 18317 N N . GLU A 1 85 ? 19.810 1.275 -8.481 1.00 0.00 85 GLU A N 11
ATOM 18318 C CA . GLU A 1 85 ? 18.644 2.172 -8.460 1.00 0.00 85 GLU A CA 11
ATOM 18319 C C . GLU A 1 85 ? 19.043 3.637 -8.669 1.00 0.00 85 GLU A C 11
ATOM 18320 O O . GLU A 1 85 ? 18.304 4.365 -9.320 1.00 0.00 85 GLU A O 11
ATOM 18332 N N . GLU A 1 86 ? 20.226 4.076 -8.230 1.00 0.00 86 GLU A N 11
ATOM 18333 C CA . GLU A 1 86 ? 20.669 5.471 -8.382 1.00 0.00 86 GLU A CA 11
ATOM 18334 C C . GLU A 1 86 ? 20.844 5.906 -9.842 1.00 0.00 86 GLU A C 11
ATOM 18335 O O . GLU A 1 86 ? 20.639 7.079 -10.158 1.00 0.00 86 GLU A O 11
ATOM 18347 N N . ALA A 1 87 ? 21.114 4.962 -10.752 1.00 0.00 87 ALA A N 11
ATOM 18348 C CA . ALA A 1 87 ? 21.020 5.201 -12.190 1.00 0.00 87 ALA A CA 11
ATOM 18349 C C . ALA A 1 87 ? 19.576 5.503 -12.622 1.00 0.00 87 ALA A C 11
ATOM 18350 O O . ALA A 1 87 ? 19.327 6.463 -13.341 1.00 0.00 87 ALA A O 11
ATOM 18357 N N . LEU A 1 88 ? 18.604 4.705 -12.164 1.00 0.00 88 LEU A N 11
ATOM 18358 C CA . LEU A 1 88 ? 17.196 4.784 -12.585 1.00 0.00 88 LEU A CA 11
ATOM 18359 C C . LEU A 1 88 ? 16.418 5.878 -11.841 1.00 0.00 88 LEU A C 11
ATOM 18360 O O . LEU A 1 88 ? 15.425 6.394 -12.358 1.00 0.00 88 LEU A O 11
ATOM 18376 N N . ASN A 1 89 ? 16.916 6.297 -10.678 1.00 0.00 89 ASN A N 11
ATOM 18377 C CA . ASN A 1 89 ? 16.343 7.303 -9.787 1.00 0.00 89 ASN A CA 11
ATOM 18378 C C . ASN A 1 89 ? 16.285 8.683 -10.440 1.00 0.00 89 ASN A C 11
ATOM 18379 O O . ASN A 1 89 ? 15.419 9.484 -10.110 1.00 0.00 89 ASN A O 11
ATOM 18390 N N . ARG A 1 90 ? 17.163 8.924 -11.418 1.00 0.00 90 ARG A N 11
ATOM 18391 C CA . ARG A 1 90 ? 17.223 10.139 -12.252 1.00 0.00 90 ARG A CA 11
ATOM 18392 C C . ARG A 1 90 ? 16.882 9.940 -13.744 1.00 0.00 90 ARG A C 11
ATOM 18393 O O . ARG A 1 90 ? 16.985 10.878 -14.530 1.00 0.00 90 ARG A O 11
ATOM 18414 N N . ARG A 1 91 ? 16.423 8.731 -14.110 1.00 0.00 91 ARG A N 11
ATOM 18415 C CA . ARG A 1 91 ? 15.844 8.380 -15.433 1.00 0.00 91 ARG A CA 11
ATOM 18416 C C . ARG A 1 91 ? 14.314 8.408 -15.423 1.00 0.00 91 ARG A C 11
ATOM 18417 O O . ARG A 1 91 ? 13.697 9.075 -16.249 1.00 0.00 91 ARG A O 11
ATOM 18438 N N . GLN A 1 92 ? 13.720 7.640 -14.499 1.00 0.00 92 GLN A N 11
ATOM 18439 C CA . GLN A 1 92 ? 12.280 7.323 -14.486 1.00 0.00 92 GLN A CA 11
ATOM 18440 C C . GLN A 1 92 ? 11.628 7.366 -13.101 1.00 0.00 92 GLN A C 11
ATOM 18441 O O . GLN A 1 92 ? 10.520 7.878 -12.962 1.00 0.00 92 GLN A O 11
ATOM 18455 N N . ILE A 1 93 ? 12.323 6.894 -12.056 1.00 0.00 93 ILE A N 11
ATOM 18456 C CA . ILE A 1 93 ? 11.753 6.851 -10.690 1.00 0.00 93 ILE A CA 11
ATOM 18457 C C . ILE A 1 93 ? 11.605 8.277 -10.121 1.00 0.00 93 ILE A C 11
ATOM 18458 O O . ILE A 1 93 ? 10.770 8.518 -9.258 1.00 0.00 93 ILE A O 11
ATOM 18474 N N . ASN A 1 94 ? 12.322 9.257 -10.688 1.00 0.00 94 ASN A N 11
ATOM 18475 C CA . ASN A 1 94 ? 12.250 10.677 -10.314 1.00 0.00 94 ASN A CA 11
ATOM 18476 C C . ASN A 1 94 ? 10.826 11.247 -10.442 1.00 0.00 94 ASN A C 11
ATOM 18477 O O . ASN A 1 94 ? 10.358 11.954 -9.554 1.00 0.00 94 ASN A O 11
ATOM 18488 N N . GLN A 1 95 ? 10.109 10.889 -11.515 1.00 0.00 95 GLN A N 11
ATOM 18489 C CA . GLN A 1 95 ? 8.714 11.295 -11.719 1.00 0.00 95 GLN A CA 11
ATOM 18490 C C . GLN A 1 95 ? 7.773 10.557 -10.755 1.00 0.00 95 GLN A C 11
ATOM 18491 O O . GLN A 1 95 ? 6.895 11.171 -10.152 1.00 0.00 95 GLN A O 11
ATOM 18505 N N . ALA A 1 96 ? 8.000 9.254 -10.547 1.00 0.00 96 ALA A N 11
ATOM 18506 C CA . ALA A 1 96 ? 7.178 8.427 -9.662 1.00 0.00 96 ALA A CA 11
ATOM 18507 C C . ALA A 1 96 ? 7.258 8.897 -8.198 1.00 0.00 96 ALA A C 11
ATOM 18508 O O . ALA A 1 96 ? 6.226 9.046 -7.542 1.00 0.00 96 ALA A O 11
ATOM 18515 N N . LEU A 1 97 ? 8.466 9.201 -7.700 1.00 0.00 97 LEU A N 11
ATOM 18516 C CA . LEU A 1 97 ? 8.661 9.685 -6.327 1.00 0.00 97 LEU A CA 11
ATOM 18517 C C . LEU A 1 97 ? 8.145 11.119 -6.121 1.00 0.00 97 LEU A C 11
ATOM 18518 O O . LEU A 1 97 ? 7.560 11.414 -5.078 1.00 0.00 97 LEU A O 11
ATOM 18534 N N . LEU A 1 98 ? 8.276 11.976 -7.140 1.00 0.00 98 LEU A N 11
ATOM 18535 C CA . LEU A 1 98 ? 7.803 13.367 -7.124 1.00 0.00 98 LEU A CA 11
ATOM 18536 C C . LEU A 1 98 ? 6.267 13.442 -7.122 1.00 0.00 98 LEU A C 11
ATOM 18537 O O . LEU A 1 98 ? 5.694 14.325 -6.482 1.00 0.00 98 LEU A O 11
ATOM 18553 N N . SER A 1 99 ? 5.600 12.464 -7.742 1.00 0.00 99 SER A N 11
ATOM 18554 C CA . SER A 1 99 ? 4.147 12.254 -7.682 1.00 0.00 99 SER A CA 11
ATOM 18555 C C . SER A 1 99 ? 3.705 11.552 -6.381 1.00 0.00 99 SER A C 11
ATOM 18556 O O . SER A 1 99 ? 2.819 10.692 -6.380 1.00 0.00 99 SER A O 11
ATOM 18564 N N . THR A 1 100 ? 4.344 11.918 -5.265 1.00 0.00 100 THR A N 11
ATOM 18565 C CA . THR A 1 100 ? 4.102 11.414 -3.896 1.00 0.00 100 THR A CA 11
ATOM 18566 C C . THR A 1 100 ? 4.262 9.887 -3.806 1.00 0.00 100 THR A C 11
ATOM 18567 O O . THR A 1 100 ? 3.347 9.158 -3.415 1.00 0.00 100 THR A O 11
ATOM 18578 N N . GLY A 1 101 ? 5.440 9.398 -4.213 1.00 0.00 101 GLY A N 11
ATOM 18579 C CA . GLY A 1 101 ? 5.770 7.968 -4.332 1.00 0.00 101 GLY A CA 11
ATOM 18580 C C . GLY A 1 101 ? 7.042 7.524 -3.598 1.00 0.00 101 GLY A C 11
ATOM 18581 O O . GLY A 1 101 ? 7.640 6.514 -3.972 1.00 0.00 101 GLY A O 11
ATOM 18585 N N . ASP A 1 102 ? 7.491 8.275 -2.587 1.00 0.00 102 ASP A N 11
ATOM 18586 C CA . ASP A 1 102 ? 8.630 7.886 -1.740 1.00 0.00 102 ASP A CA 11
ATOM 18587 C C . ASP A 1 102 ? 8.336 6.653 -0.862 1.00 0.00 102 ASP A C 11
ATOM 18588 O O . ASP A 1 102 ? 7.180 6.315 -0.578 1.00 0.00 102 ASP A O 11
ATOM 18597 N N . LEU A 1 103 ? 9.408 6.019 -0.371 1.00 0.00 103 LEU A N 11
ATOM 18598 C CA . LEU A 1 103 ? 9.349 5.011 0.690 1.00 0.00 103 LEU A CA 11
ATOM 18599 C C . LEU A 1 103 ? 8.925 5.598 2.055 1.00 0.00 103 LEU A C 11
ATOM 18600 O O . LEU A 1 103 ? 8.984 6.811 2.275 1.00 0.00 103 LEU A O 11
ATOM 18616 N N . ALA A 1 104 ? 8.554 4.719 2.990 1.00 0.00 104 ALA A N 11
ATOM 18617 C CA . ALA A 1 104 ? 8.225 5.070 4.377 1.00 0.00 104 ALA A CA 11
ATOM 18618 C C . ALA A 1 104 ? 8.796 4.048 5.391 1.00 0.00 104 ALA A C 11
ATOM 18619 O O . ALA A 1 104 ? 8.184 3.746 6.419 1.00 0.00 104 ALA A O 11
ATOM 18626 N N . HIS A 1 105 ? 9.957 3.464 5.065 1.00 0.00 105 HIS A N 11
ATOM 18627 C CA . HIS A 1 105 ? 10.447 2.218 5.668 1.00 0.00 105 HIS A CA 11
ATOM 18628 C C . HIS A 1 105 ? 11.422 2.482 6.826 1.00 0.00 105 HIS A C 11
ATOM 18629 O O . HIS A 1 105 ? 12.543 2.945 6.606 1.00 0.00 105 HIS A O 11
ATOM 18643 N N . ASP A 1 106 ? 10.997 2.152 8.051 1.00 0.00 106 ASP A N 11
ATOM 18644 C CA . ASP A 1 106 ? 11.799 2.195 9.290 1.00 0.00 106 ASP A CA 11
ATOM 18645 C C . ASP A 1 106 ? 12.538 3.537 9.514 1.00 0.00 106 ASP A C 11
ATOM 18646 O O . ASP A 1 106 ? 13.711 3.580 9.895 1.00 0.00 106 ASP A O 11
ATOM 18655 N N . GLU A 1 107 ? 11.858 4.654 9.223 1.00 0.00 107 GLU A N 11
ATOM 18656 C CA . GLU A 1 107 ? 12.495 5.976 9.120 1.00 0.00 107 GLU A CA 11
ATOM 18657 C C . GLU A 1 107 ? 12.946 6.568 10.471 1.00 0.00 107 GLU A C 11
ATOM 18658 O O . GLU A 1 107 ? 13.962 7.272 10.524 1.00 0.00 107 GLU A O 11
ATOM 18670 N N . PHE A 1 108 ? 12.203 6.282 11.551 1.00 0.00 108 PHE A N 11
ATOM 18671 C CA . PHE A 1 108 ? 12.393 6.831 12.903 1.00 0.00 108 PHE A CA 11
ATOM 18672 C C . PHE A 1 108 ? 12.127 5.781 14.000 1.00 0.00 108 PHE A C 11
ATOM 18673 O O . PHE A 1 108 ? 12.980 5.641 14.908 1.00 0.00 108 PHE A O 11
ATOM 18690 N N . ALA A 1 1 ? -3.044 -2.993 -6.614 1.00 0.00 1 ALA A N 12
ATOM 18691 C CA . ALA A 1 1 ? -1.907 -3.262 -5.686 1.00 0.00 1 ALA A CA 12
ATOM 18692 C C . ALA A 1 1 ? -0.535 -3.147 -6.381 1.00 0.00 1 ALA A C 12
ATOM 18693 O O . ALA A 1 1 ? 0.172 -2.167 -6.155 1.00 0.00 1 ALA A O 12
ATOM 18702 N N . VAL A 1 2 ? -0.148 -4.124 -7.225 1.00 0.00 2 VAL A N 12
ATOM 18703 C CA . VAL A 1 2 ? 1.188 -4.223 -7.872 1.00 0.00 2 VAL A CA 12
ATOM 18704 C C . VAL A 1 2 ? 2.325 -4.175 -6.830 1.00 0.00 2 VAL A C 12
ATOM 18705 O O . VAL A 1 2 ? 3.238 -3.353 -6.886 1.00 0.00 2 VAL A O 12
ATOM 18718 N N . GLU A 1 3 ? 2.224 -5.058 -5.829 1.00 0.00 3 GLU A N 12
ATOM 18719 C CA . GLU A 1 3 ? 3.086 -5.094 -4.630 1.00 0.00 3 GLU A CA 12
ATOM 18720 C C . GLU A 1 3 ? 3.786 -6.463 -4.451 1.00 0.00 3 GLU A C 12
ATOM 18721 O O . GLU A 1 3 ? 4.104 -6.887 -3.338 1.00 0.00 3 GLU A O 12
ATOM 18733 N N . VAL A 1 4 ? 4.000 -7.186 -5.561 1.00 0.00 4 VAL A N 12
ATOM 18734 C CA . VAL A 1 4 ? 4.560 -8.552 -5.609 1.00 0.00 4 VAL A CA 12
ATOM 18735 C C . VAL A 1 4 ? 5.715 -8.606 -6.619 1.00 0.00 4 VAL A C 12
ATOM 18736 O O . VAL A 1 4 ? 5.721 -7.865 -7.604 1.00 0.00 4 VAL A O 12
ATOM 18749 N N . GLU A 1 5 ? 6.686 -9.499 -6.403 1.00 0.00 5 GLU A N 12
ATOM 18750 C CA . GLU A 1 5 ? 7.870 -9.717 -7.260 1.00 0.00 5 GLU A CA 12
ATOM 18751 C C . GLU A 1 5 ? 7.522 -10.475 -8.565 1.00 0.00 5 GLU A C 12
ATOM 18752 O O . GLU A 1 5 ? 8.065 -11.541 -8.870 1.00 0.00 5 GLU A O 12
ATOM 18764 N N . VAL A 1 6 ? 6.567 -9.931 -9.327 1.00 0.00 6 VAL A N 12
ATOM 18765 C CA . VAL A 1 6 ? 6.046 -10.491 -10.586 1.00 0.00 6 VAL A CA 12
ATOM 18766 C C . VAL A 1 6 ? 7.064 -10.400 -11.744 1.00 0.00 6 VAL A C 12
ATOM 18767 O O . VAL A 1 6 ? 7.352 -11.446 -12.337 1.00 0.00 6 VAL A O 12
ATOM 18780 N N . PRO A 1 7 ? 7.638 -9.224 -12.086 1.00 0.00 7 PRO A N 12
ATOM 18781 C CA . PRO A 1 7 ? 8.666 -9.121 -13.126 1.00 0.00 7 PRO A CA 12
ATOM 18782 C C . PRO A 1 7 ? 10.070 -9.507 -12.619 1.00 0.00 7 PRO A C 12
ATOM 18783 O O . PRO A 1 7 ? 10.320 -9.638 -11.417 1.00 0.00 7 PRO A O 12
ATOM 18794 N N . GLY A 1 8 ? 11.004 -9.646 -13.565 1.00 0.00 8 GLY A N 12
ATOM 18795 C CA . GLY A 1 8 ? 12.431 -9.906 -13.318 1.00 0.00 8 GLY A CA 12
ATOM 18796 C C . GLY A 1 8 ? 13.093 -10.768 -14.405 1.00 0.00 8 GLY A C 12
ATOM 18797 O O . GLY A 1 8 ? 12.461 -11.677 -14.945 1.00 0.00 8 GLY A O 12
ATOM 18801 N N . LEU A 1 9 ? 14.362 -10.477 -14.736 1.00 0.00 9 LEU A N 12
ATOM 18802 C CA . LEU A 1 9 ? 15.161 -11.244 -15.712 1.00 0.00 9 LEU A CA 12
ATOM 18803 C C . LEU A 1 9 ? 16.662 -11.355 -15.356 1.00 0.00 9 LEU A C 12
ATOM 18804 O O . LEU A 1 9 ? 17.519 -11.388 -16.240 1.00 0.00 9 LEU A O 12
ATOM 18820 N N . LEU A 1 10 ? 16.986 -11.452 -14.054 1.00 0.00 10 LEU A N 12
ATOM 18821 C CA . LEU A 1 10 ? 18.351 -11.742 -13.594 1.00 0.00 10 LEU A CA 12
ATOM 18822 C C . LEU A 1 10 ? 18.798 -13.089 -14.181 1.00 0.00 10 LEU A C 12
ATOM 18823 O O . LEU A 1 10 ? 18.158 -14.120 -13.950 1.00 0.00 10 LEU A O 12
ATOM 18839 N N . THR A 1 11 ? 19.904 -13.058 -14.923 1.00 0.00 11 THR A N 12
ATOM 18840 C CA . THR A 1 11 ? 20.557 -14.244 -15.486 1.00 0.00 11 THR A CA 12
ATOM 18841 C C . THR A 1 11 ? 21.999 -14.335 -15.002 1.00 0.00 11 THR A C 12
ATOM 18842 O O . THR A 1 11 ? 22.727 -13.342 -14.962 1.00 0.00 11 THR A O 12
ATOM 18853 N N . ASP A 1 12 ? 22.424 -15.546 -14.652 1.00 0.00 12 ASP A N 12
ATOM 18854 C CA . ASP A 1 12 ? 23.789 -15.899 -14.276 1.00 0.00 12 ASP A CA 12
ATOM 18855 C C . ASP A 1 12 ? 24.712 -15.967 -15.510 1.00 0.00 12 ASP A C 12
ATOM 18856 O O . ASP A 1 12 ? 25.206 -17.030 -15.895 1.00 0.00 12 ASP A O 12
ATOM 18865 N N . HIS A 1 13 ? 24.962 -14.812 -16.144 1.00 0.00 13 HIS A N 12
ATOM 18866 C CA . HIS A 1 13 ? 25.898 -14.696 -17.282 1.00 0.00 13 HIS A CA 12
ATOM 18867 C C . HIS A 1 13 ? 27.378 -14.817 -16.860 1.00 0.00 13 HIS A C 12
ATOM 18868 O O . HIS A 1 13 ? 28.286 -14.691 -17.682 1.00 0.00 13 HIS A O 12
ATOM 18882 N N . THR A 1 14 ? 27.634 -14.999 -15.562 1.00 0.00 14 THR A N 12
ATOM 18883 C CA . THR A 1 14 ? 28.937 -14.832 -14.924 1.00 0.00 14 THR A CA 12
ATOM 18884 C C . THR A 1 14 ? 29.739 -16.143 -14.839 1.00 0.00 14 THR A C 12
ATOM 18885 O O . THR A 1 14 ? 29.173 -17.212 -14.601 1.00 0.00 14 THR A O 12
ATOM 18896 N N . VAL A 1 15 ? 31.064 -16.081 -15.062 1.00 0.00 15 VAL A N 12
ATOM 18897 C CA . VAL A 1 15 ? 31.951 -17.266 -15.190 1.00 0.00 15 VAL A CA 12
ATOM 18898 C C . VAL A 1 15 ? 33.309 -17.105 -14.464 1.00 0.00 15 VAL A C 12
ATOM 18899 O O . VAL A 1 15 ? 34.357 -17.585 -14.904 1.00 0.00 15 VAL A O 12
ATOM 18912 N N . SER A 1 16 ? 33.281 -16.453 -13.296 1.00 0.00 16 SER A N 12
ATOM 18913 C CA . SER A 1 16 ? 34.450 -16.166 -12.438 1.00 0.00 16 SER A CA 12
ATOM 18914 C C . SER A 1 16 ? 34.228 -16.679 -11.012 1.00 0.00 16 SER A C 12
ATOM 18915 O O . SER A 1 16 ? 33.099 -16.666 -10.533 1.00 0.00 16 SER A O 12
ATOM 18923 N N . SER A 1 17 ? 35.288 -17.055 -10.287 1.00 0.00 17 SER A N 12
ATOM 18924 C CA . SER A 1 17 ? 35.193 -17.527 -8.891 1.00 0.00 17 SER A CA 12
ATOM 18925 C C . SER A 1 17 ? 34.539 -16.501 -7.947 1.00 0.00 17 SER A C 12
ATOM 18926 O O . SER A 1 17 ? 33.809 -16.881 -7.032 1.00 0.00 17 SER A O 12
ATOM 18934 N N . ILE A 1 18 ? 34.750 -15.199 -8.201 1.00 0.00 18 ILE A N 12
ATOM 18935 C CA . ILE A 1 18 ? 34.046 -14.083 -7.534 1.00 0.00 18 ILE A CA 12
ATOM 18936 C C . ILE A 1 18 ? 32.796 -13.643 -8.308 1.00 0.00 18 ILE A C 12
ATOM 18937 O O . ILE A 1 18 ? 31.753 -13.421 -7.703 1.00 0.00 18 ILE A O 12
ATOM 18953 N N . GLY A 1 19 ? 32.839 -13.544 -9.641 1.00 0.00 19 GLY A N 12
ATOM 18954 C CA . GLY A 1 19 ? 31.686 -13.057 -10.424 1.00 0.00 19 GLY A CA 12
ATOM 18955 C C . GLY A 1 19 ? 30.466 -13.992 -10.392 1.00 0.00 19 GLY A C 12
ATOM 18956 O O . GLY A 1 19 ? 29.328 -13.527 -10.423 1.00 0.00 19 GLY A O 12
ATOM 18960 N N . HIS A 1 20 ? 30.682 -15.303 -10.254 1.00 0.00 20 HIS A N 12
ATOM 18961 C CA . HIS A 1 20 ? 29.629 -16.303 -10.029 1.00 0.00 20 HIS A CA 12
ATOM 18962 C C . HIS A 1 20 ? 28.952 -16.113 -8.663 1.00 0.00 20 HIS A C 12
ATOM 18963 O O . HIS A 1 20 ? 27.731 -16.230 -8.550 1.00 0.00 20 HIS A O 12
ATOM 18977 N N . ASP A 1 21 ? 29.722 -15.745 -7.634 1.00 0.00 21 ASP A N 12
ATOM 18978 C CA . ASP A 1 21 ? 29.188 -15.452 -6.304 1.00 0.00 21 ASP A CA 12
ATOM 18979 C C . ASP A 1 21 ? 28.468 -14.097 -6.276 1.00 0.00 21 ASP A C 12
ATOM 18980 O O . ASP A 1 21 ? 27.443 -13.984 -5.605 1.00 0.00 21 ASP A O 12
ATOM 18989 N N . PHE A 1 22 ? 28.936 -13.083 -7.028 1.00 0.00 22 PHE A N 12
ATOM 18990 C CA . PHE A 1 22 ? 28.253 -11.785 -7.134 1.00 0.00 22 PHE A CA 12
ATOM 18991 C C . PHE A 1 22 ? 26.809 -11.957 -7.591 1.00 0.00 22 PHE A C 12
ATOM 18992 O O . PHE A 1 22 ? 25.927 -11.344 -7.006 1.00 0.00 22 PHE A O 12
ATOM 19009 N N . TYR A 1 23 ? 26.555 -12.816 -8.584 1.00 0.00 23 TYR A N 12
ATOM 19010 C CA . TYR A 1 23 ? 25.195 -13.112 -9.047 1.00 0.00 23 TYR A CA 12
ATOM 19011 C C . TYR A 1 23 ? 24.267 -13.509 -7.886 1.00 0.00 23 TYR A C 12
ATOM 19012 O O . TYR A 1 23 ? 23.232 -12.873 -7.668 1.00 0.00 23 TYR A O 12
ATOM 19030 N N . ARG A 1 24 ? 24.677 -14.524 -7.111 1.00 0.00 24 ARG A N 12
ATOM 19031 C CA . ARG A 1 24 ? 23.884 -15.092 -6.010 1.00 0.00 24 ARG A CA 12
ATOM 19032 C C . ARG A 1 24 ? 23.744 -14.110 -4.846 1.00 0.00 24 ARG A C 12
ATOM 19033 O O . ARG A 1 24 ? 22.647 -13.900 -4.332 1.00 0.00 24 ARG A O 12
ATOM 19054 N N . ALA A 1 25 ? 24.846 -13.464 -4.467 1.00 0.00 25 ALA A N 12
ATOM 19055 C CA . ALA A 1 25 ? 24.866 -12.475 -3.394 1.00 0.00 25 ALA A CA 12
ATOM 19056 C C . ALA A 1 25 ? 24.030 -11.234 -3.738 1.00 0.00 25 ALA A C 12
ATOM 19057 O O . ALA A 1 25 ? 23.267 -10.766 -2.899 1.00 0.00 25 ALA A O 12
ATOM 19064 N N . PHE A 1 26 ? 24.114 -10.721 -4.967 1.00 0.00 26 PHE A N 12
ATOM 19065 C CA . PHE A 1 26 ? 23.300 -9.594 -5.419 1.00 0.00 26 PHE A CA 12
ATOM 19066 C C . PHE A 1 26 ? 21.811 -9.960 -5.378 1.00 0.00 26 PHE A C 12
ATOM 19067 O O . PHE A 1 26 ? 21.031 -9.261 -4.736 1.00 0.00 26 PHE A O 12
ATOM 19084 N N . SER A 1 27 ? 21.412 -11.077 -5.997 1.00 0.00 27 SER A N 12
ATOM 19085 C CA . SER A 1 27 ? 19.999 -11.479 -6.082 1.00 0.00 27 SER A CA 12
ATOM 19086 C C . SER A 1 27 ? 19.385 -11.815 -4.712 1.00 0.00 27 SER A C 12
ATOM 19087 O O . SER A 1 27 ? 18.192 -11.583 -4.504 1.00 0.00 27 SER A O 12
ATOM 19095 N N . ASP A 1 28 ? 20.191 -12.278 -3.750 1.00 0.00 28 ASP A N 12
ATOM 19096 C CA . ASP A 1 28 ? 19.778 -12.533 -2.366 1.00 0.00 28 ASP A CA 12
ATOM 19097 C C . ASP A 1 28 ? 19.347 -11.259 -1.610 1.00 0.00 28 ASP A C 12
ATOM 19098 O O . ASP A 1 28 ? 18.444 -11.340 -0.771 1.00 0.00 28 ASP A O 12
ATOM 19107 N N . LYS A 1 29 ? 19.957 -10.095 -1.899 1.00 0.00 29 LYS A N 12
ATOM 19108 C CA . LYS A 1 29 ? 19.595 -8.791 -1.291 1.00 0.00 29 LYS A CA 12
ATOM 19109 C C . LYS A 1 29 ? 18.935 -7.781 -2.250 1.00 0.00 29 LYS A C 12
ATOM 19110 O O . LYS A 1 29 ? 18.578 -6.678 -1.830 1.00 0.00 29 LYS A O 12
ATOM 19129 N N . TRP A 1 30 ? 18.722 -8.145 -3.514 1.00 0.00 30 TRP A N 12
ATOM 19130 C CA . TRP A 1 30 ? 18.067 -7.297 -4.514 1.00 0.00 30 TRP A CA 12
ATOM 19131 C C . TRP A 1 30 ? 16.608 -6.960 -4.151 1.00 0.00 30 TRP A C 12
ATOM 19132 O O . TRP A 1 30 ? 15.810 -7.839 -3.815 1.00 0.00 30 TRP A O 12
ATOM 19153 N N . GLU A 1 31 ? 16.266 -5.672 -4.242 1.00 0.00 31 GLU A N 12
ATOM 19154 C CA . GLU A 1 31 ? 14.922 -5.111 -4.056 1.00 0.00 31 GLU A CA 12
ATOM 19155 C C . GLU A 1 31 ? 14.847 -3.746 -4.770 1.00 0.00 31 GLU A C 12
ATOM 19156 O O . GLU A 1 31 ? 15.802 -2.966 -4.708 1.00 0.00 31 GLU A O 12
ATOM 19168 N N . SER A 1 32 ? 13.736 -3.453 -5.460 1.00 0.00 32 SER A N 12
ATOM 19169 C CA . SER A 1 32 ? 13.589 -2.224 -6.262 1.00 0.00 32 SER A CA 12
ATOM 19170 C C . SER A 1 32 ? 12.137 -1.736 -6.410 1.00 0.00 32 SER A C 12
ATOM 19171 O O . SER A 1 32 ? 11.183 -2.496 -6.225 1.00 0.00 32 SER A O 12
ATOM 19179 N N . ASP A 1 33 ? 11.974 -0.449 -6.751 1.00 0.00 33 ASP A N 12
ATOM 19180 C CA . ASP A 1 33 ? 10.665 0.219 -6.910 1.00 0.00 33 ASP A CA 12
ATOM 19181 C C . ASP A 1 33 ? 10.170 0.307 -8.373 1.00 0.00 33 ASP A C 12
ATOM 19182 O O . ASP A 1 33 ? 9.028 0.705 -8.617 1.00 0.00 33 ASP A O 12
ATOM 19191 N N . TYR A 1 34 ? 11.011 -0.066 -9.347 1.00 0.00 34 TYR A N 12
ATOM 19192 C CA . TYR A 1 34 ? 10.697 -0.114 -10.778 1.00 0.00 34 TYR A CA 12
ATOM 19193 C C . TYR A 1 34 ? 10.388 -1.559 -11.240 1.00 0.00 34 TYR A C 12
ATOM 19194 O O . TYR A 1 34 ? 10.175 -2.461 -10.427 1.00 0.00 34 TYR A O 12
ATOM 19212 N N . THR A 1 35 ? 10.361 -1.797 -12.556 1.00 0.00 35 THR A N 12
ATOM 19213 C CA . THR A 1 35 ? 9.996 -3.085 -13.183 1.00 0.00 35 THR A CA 12
ATOM 19214 C C . THR A 1 35 ? 11.066 -4.182 -13.024 1.00 0.00 35 THR A C 12
ATOM 19215 O O . THR A 1 35 ? 10.832 -5.321 -13.409 1.00 0.00 35 THR A O 12
ATOM 19226 N N . GLY A 1 36 ? 12.246 -3.886 -12.464 1.00 0.00 36 GLY A N 12
ATOM 19227 C CA . GLY A 1 36 ? 13.248 -4.896 -12.074 1.00 0.00 36 GLY A CA 12
ATOM 19228 C C . GLY A 1 36 ? 13.853 -5.719 -13.215 1.00 0.00 36 GLY A C 12
ATOM 19229 O O . GLY A 1 36 ? 14.338 -6.828 -12.999 1.00 0.00 36 GLY A O 12
ATOM 19233 N N . ASN A 1 37 ? 13.828 -5.201 -14.444 1.00 0.00 37 ASN A N 12
ATOM 19234 C CA . ASN A 1 37 ? 14.301 -5.919 -15.634 1.00 0.00 37 ASN A CA 12
ATOM 19235 C C . ASN A 1 37 ? 15.819 -5.778 -15.837 1.00 0.00 37 ASN A C 12
ATOM 19236 O O . ASN A 1 37 ? 16.279 -5.144 -16.783 1.00 0.00 37 ASN A O 12
ATOM 19247 N N . LEU A 1 38 ? 16.600 -6.372 -14.936 1.00 0.00 38 LEU A N 12
ATOM 19248 C CA . LEU A 1 38 ? 18.072 -6.315 -14.932 1.00 0.00 38 LEU A CA 12
ATOM 19249 C C . LEU A 1 38 ? 18.763 -7.680 -14.992 1.00 0.00 38 LEU A C 12
ATOM 19250 O O . LEU A 1 38 ? 18.225 -8.668 -14.502 1.00 0.00 38 LEU A O 12
ATOM 19266 N N . THR A 1 39 ? 19.984 -7.712 -15.527 1.00 0.00 39 THR A N 12
ATOM 19267 C CA . THR A 1 39 ? 20.854 -8.898 -15.566 1.00 0.00 39 THR A CA 12
ATOM 19268 C C . THR A 1 39 ? 22.315 -8.546 -15.260 1.00 0.00 39 THR A C 12
ATOM 19269 O O . THR A 1 39 ? 22.713 -7.381 -15.329 1.00 0.00 39 THR A O 12
ATOM 19280 N N . ILE A 1 40 ? 23.115 -9.549 -14.888 1.00 0.00 40 ILE A N 12
ATOM 19281 C CA . ILE A 1 40 ? 24.488 -9.401 -14.381 1.00 0.00 40 ILE A CA 12
ATOM 19282 C C . ILE A 1 40 ? 25.447 -10.100 -15.340 1.00 0.00 40 ILE A C 12
ATOM 19283 O O . ILE A 1 40 ? 25.270 -11.268 -15.678 1.00 0.00 40 ILE A O 12
ATOM 19299 N N . ASN A 1 41 ? 26.500 -9.389 -15.734 1.00 0.00 41 ASN A N 12
ATOM 19300 C CA . ASN A 1 41 ? 27.489 -9.837 -16.707 1.00 0.00 41 ASN A CA 12
ATOM 19301 C C . ASN A 1 41 ? 28.883 -9.656 -16.090 1.00 0.00 41 ASN A C 12
ATOM 19302 O O . ASN A 1 41 ? 29.117 -8.644 -15.432 1.00 0.00 41 ASN A O 12
ATOM 19313 N N . GLU A 1 42 ? 29.813 -10.594 -16.284 1.00 0.00 42 GLU A N 12
ATOM 19314 C CA . GLU A 1 42 ? 31.217 -10.387 -15.879 1.00 0.00 42 GLU A CA 12
ATOM 19315 C C . GLU A 1 42 ? 32.232 -10.677 -16.992 1.00 0.00 42 GLU A C 12
ATOM 19316 O O . GLU A 1 42 ? 31.974 -11.503 -17.874 1.00 0.00 42 GLU A O 12
ATOM 19328 N N . ARG A 1 43 ? 33.393 -10.009 -16.934 1.00 0.00 43 ARG A N 12
ATOM 19329 C CA . ARG A 1 43 ? 34.563 -10.311 -17.770 1.00 0.00 43 ARG A CA 12
ATOM 19330 C C . ARG A 1 43 ? 35.723 -10.792 -16.885 1.00 0.00 43 ARG A C 12
ATOM 19331 O O . ARG A 1 43 ? 36.221 -9.993 -16.083 1.00 0.00 43 ARG A O 12
ATOM 19352 N N . PRO A 1 44 ? 36.174 -12.050 -17.045 1.00 0.00 44 PRO A N 12
ATOM 19353 C CA . PRO A 1 44 ? 37.226 -12.630 -16.222 1.00 0.00 44 PRO A CA 12
ATOM 19354 C C . PRO A 1 44 ? 38.598 -12.145 -16.710 1.00 0.00 44 PRO A C 12
ATOM 19355 O O . PRO A 1 44 ? 38.954 -12.308 -17.883 1.00 0.00 44 PRO A O 12
ATOM 19366 N N . SER A 1 45 ? 39.372 -11.546 -15.803 1.00 0.00 45 SER A N 12
ATOM 19367 C CA . SER A 1 45 ? 40.612 -10.826 -16.110 1.00 0.00 45 SER A CA 12
ATOM 19368 C C . SER A 1 45 ? 41.663 -11.123 -15.041 1.00 0.00 45 SER A C 12
ATOM 19369 O O . SER A 1 45 ? 41.802 -10.390 -14.059 1.00 0.00 45 SER A O 12
ATOM 19377 N N . ALA A 1 46 ? 42.425 -12.206 -15.227 1.00 0.00 46 ALA A N 12
ATOM 19378 C CA . ALA A 1 46 ? 43.315 -12.786 -14.210 1.00 0.00 46 ALA A CA 12
ATOM 19379 C C . ALA A 1 46 ? 44.466 -11.873 -13.731 1.00 0.00 46 ALA A C 12
ATOM 19380 O O . ALA A 1 46 ? 45.092 -12.148 -12.705 1.00 0.00 46 ALA A O 12
ATOM 19387 N N . ARG A 1 47 ? 44.691 -10.742 -14.417 1.00 0.00 47 ARG A N 12
ATOM 19388 C CA . ARG A 1 47 ? 45.511 -9.610 -13.939 1.00 0.00 47 ARG A CA 12
ATOM 19389 C C . ARG A 1 47 ? 45.077 -9.062 -12.566 1.00 0.00 47 ARG A C 12
ATOM 19390 O O . ARG A 1 47 ? 45.918 -8.534 -11.839 1.00 0.00 47 ARG A O 12
ATOM 19411 N N . ALA A 1 48 ? 43.784 -9.173 -12.223 1.00 0.00 48 ALA A N 12
ATOM 19412 C CA . ALA A 1 48 ? 43.215 -8.621 -10.988 1.00 0.00 48 ALA A CA 12
ATOM 19413 C C . ALA A 1 48 ? 41.956 -9.336 -10.437 1.00 0.00 48 ALA A C 12
ATOM 19414 O O . ALA A 1 48 ? 41.734 -9.289 -9.228 1.00 0.00 48 ALA A O 12
ATOM 19421 N N . GLY A 1 49 ? 41.124 -9.979 -11.271 1.00 0.00 49 GLY A N 12
ATOM 19422 C CA . GLY A 1 49 ? 39.854 -10.594 -10.846 1.00 0.00 49 GLY A CA 12
ATOM 19423 C C . GLY A 1 49 ? 38.794 -10.597 -11.954 1.00 0.00 49 GLY A C 12
ATOM 19424 O O . GLY A 1 49 ? 38.975 -11.261 -12.974 1.00 0.00 49 GLY A O 12
ATOM 19428 N N . SER A 1 50 ? 37.695 -9.862 -11.764 1.00 0.00 50 SER A N 12
ATOM 19429 C CA . SER A 1 50 ? 36.618 -9.716 -12.759 1.00 0.00 50 SER A CA 12
ATOM 19430 C C . SER A 1 50 ? 36.098 -8.281 -12.877 1.00 0.00 50 SER A C 12
ATOM 19431 O O . SER A 1 50 ? 35.966 -7.560 -11.885 1.00 0.00 50 SER A O 12
ATOM 19439 N N . TRP A 1 51 ? 35.716 -7.880 -14.094 1.00 0.00 51 TRP A N 12
ATOM 19440 C CA . TRP A 1 51 ? 34.805 -6.750 -14.286 1.00 0.00 51 TRP A CA 12
ATOM 19441 C C . TRP A 1 51 ? 33.381 -7.242 -14.079 1.00 0.00 51 TRP A C 12
ATOM 19442 O O . TRP A 1 51 ? 33.017 -8.246 -14.677 1.00 0.00 51 TRP A O 12
ATOM 19463 N N . ILE A 1 52 ? 32.569 -6.533 -13.297 1.00 0.00 52 ILE A N 12
ATOM 19464 C CA . ILE A 1 52 ? 31.125 -6.759 -13.153 1.00 0.00 52 ILE A CA 12
ATOM 19465 C C . ILE A 1 52 ? 30.373 -5.614 -13.819 1.00 0.00 52 ILE A C 12
ATOM 19466 O O . ILE A 1 52 ? 30.660 -4.450 -13.547 1.00 0.00 52 ILE A O 12
ATOM 19482 N N . THR A 1 53 ? 29.377 -5.946 -14.638 1.00 0.00 53 THR A N 12
ATOM 19483 C CA . THR A 1 53 ? 28.580 -4.992 -15.421 1.00 0.00 53 THR A CA 12
ATOM 19484 C C . THR A 1 53 ? 27.112 -5.399 -15.357 1.00 0.00 53 THR A C 12
ATOM 19485 O O . THR A 1 53 ? 26.735 -6.469 -15.835 1.00 0.00 53 THR A O 12
ATOM 19496 N N . ILE A 1 54 ? 26.267 -4.548 -14.776 1.00 0.00 54 ILE A N 12
ATOM 19497 C CA . ILE A 1 54 ? 24.818 -4.769 -14.673 1.00 0.00 54 ILE A CA 12
ATOM 19498 C C . ILE A 1 54 ? 24.102 -3.958 -15.751 1.00 0.00 54 ILE A C 12
ATOM 19499 O O . ILE A 1 54 ? 24.335 -2.756 -15.925 1.00 0.00 54 ILE A O 12
ATOM 19515 N N . THR A 1 55 ? 23.221 -4.636 -16.483 1.00 0.00 55 THR A N 12
ATOM 19516 C CA . THR A 1 55 ? 22.451 -4.075 -17.597 1.00 0.00 55 THR A CA 12
ATOM 19517 C C . THR A 1 55 ? 20.948 -4.167 -17.321 1.00 0.00 55 THR A C 12
ATOM 19518 O O . THR A 1 55 ? 20.468 -5.167 -16.794 1.00 0.00 55 THR A O 12
ATOM 19529 N N . VAL A 1 56 ? 20.194 -3.119 -17.669 1.00 0.00 56 VAL A N 12
ATOM 19530 C CA . VAL A 1 56 ? 18.720 -3.080 -17.635 1.00 0.00 56 VAL A CA 12
ATOM 19531 C C . VAL A 1 56 ? 18.201 -3.281 -19.055 1.00 0.00 56 VAL A C 12
ATOM 19532 O O . VAL A 1 56 ? 18.487 -2.482 -19.941 1.00 0.00 56 VAL A O 12
ATOM 19545 N N . ASN A 1 57 ? 17.475 -4.380 -19.266 1.00 0.00 57 ASN A N 12
ATOM 19546 C CA . ASN A 1 57 ? 17.064 -4.958 -20.557 1.00 0.00 57 ASN A CA 12
ATOM 19547 C C . ASN A 1 57 ? 18.241 -5.235 -21.519 1.00 0.00 57 ASN A C 12
ATOM 19548 O O . ASN A 1 57 ? 18.622 -6.387 -21.724 1.00 0.00 57 ASN A O 12
ATOM 19559 N N . GLN A 1 58 ? 18.812 -4.171 -22.090 1.00 0.00 58 GLN A N 12
ATOM 19560 C CA . GLN A 1 58 ? 19.931 -4.181 -23.045 1.00 0.00 58 GLN A CA 12
ATOM 19561 C C . GLN A 1 58 ? 20.917 -3.005 -22.854 1.00 0.00 58 GLN A C 12
ATOM 19562 O O . GLN A 1 58 ? 21.814 -2.808 -23.674 1.00 0.00 58 GLN A O 12
ATOM 19576 N N . ASP A 1 59 ? 20.759 -2.213 -21.785 1.00 0.00 59 ASP A N 12
ATOM 19577 C CA . ASP A 1 59 ? 21.505 -0.967 -21.538 1.00 0.00 59 ASP A CA 12
ATOM 19578 C C . ASP A 1 59 ? 22.326 -1.052 -20.247 1.00 0.00 59 ASP A C 12
ATOM 19579 O O . ASP A 1 59 ? 21.797 -1.427 -19.202 1.00 0.00 59 ASP A O 12
ATOM 19588 N N . VAL A 1 60 ? 23.611 -0.686 -20.279 1.00 0.00 60 VAL A N 12
ATOM 19589 C CA . VAL A 1 60 ? 24.446 -0.625 -19.063 1.00 0.00 60 VAL A CA 12
ATOM 19590 C C . VAL A 1 60 ? 24.085 0.588 -18.202 1.00 0.00 60 VAL A C 12
ATOM 19591 O O . VAL A 1 60 ? 23.874 1.688 -18.714 1.00 0.00 60 VAL A O 12
ATOM 19604 N N . ILE A 1 61 ? 24.037 0.377 -16.880 1.00 0.00 61 ILE A N 12
ATOM 19605 C CA . ILE A 1 61 ? 23.768 1.436 -15.891 1.00 0.00 61 ILE A CA 12
ATOM 19606 C C . ILE A 1 61 ? 24.792 1.506 -14.755 1.00 0.00 61 ILE A C 12
ATOM 19607 O O . ILE A 1 61 ? 24.997 2.582 -14.197 1.00 0.00 61 ILE A O 12
ATOM 19623 N N . PHE A 1 62 ? 25.447 0.390 -14.416 1.00 0.00 62 PHE A N 12
ATOM 19624 C CA . PHE A 1 62 ? 26.511 0.364 -13.413 1.00 0.00 62 PHE A CA 12
ATOM 19625 C C . PHE A 1 62 ? 27.521 -0.743 -13.722 1.00 0.00 62 PHE A C 12
ATOM 19626 O O . PHE A 1 62 ? 27.168 -1.807 -14.233 1.00 0.00 62 PHE A O 12
ATOM 19643 N N . GLN A 1 63 ? 28.787 -0.480 -13.406 1.00 0.00 63 GLN A N 12
ATOM 19644 C CA . GLN A 1 63 ? 29.876 -1.449 -13.526 1.00 0.00 63 GLN A CA 12
ATOM 19645 C C . GLN A 1 63 ? 31.029 -1.137 -12.560 1.00 0.00 63 GLN A C 12
ATOM 19646 O O . GLN A 1 63 ? 31.310 0.026 -12.266 1.00 0.00 63 GLN A O 12
ATOM 19660 N N . THR A 1 64 ? 31.697 -2.181 -12.064 1.00 0.00 64 THR A N 12
ATOM 19661 C CA . THR A 1 64 ? 32.791 -2.092 -11.080 1.00 0.00 64 THR A CA 12
ATOM 19662 C C . THR A 1 64 ? 33.737 -3.295 -11.167 1.00 0.00 64 THR A C 12
ATOM 19663 O O . THR A 1 64 ? 33.391 -4.323 -11.751 1.00 0.00 64 THR A O 12
ATOM 19674 N N . PHE A 1 65 ? 34.929 -3.187 -10.581 1.00 0.00 65 PHE A N 12
ATOM 19675 C CA . PHE A 1 65 ? 35.913 -4.269 -10.532 1.00 0.00 65 PHE A CA 12
ATOM 19676 C C . PHE A 1 65 ? 35.801 -5.063 -9.217 1.00 0.00 65 PHE A C 12
ATOM 19677 O O . PHE A 1 65 ? 35.785 -4.475 -8.132 1.00 0.00 65 PHE A O 12
ATOM 19694 N N . LEU A 1 66 ? 35.745 -6.395 -9.307 1.00 0.00 66 LEU A N 12
ATOM 19695 C CA . LEU A 1 66 ? 35.844 -7.319 -8.176 1.00 0.00 66 LEU A CA 12
ATOM 19696 C C . LEU A 1 66 ? 37.235 -7.966 -8.098 1.00 0.00 66 LEU A C 12
ATOM 19697 O O . LEU A 1 66 ? 37.823 -8.339 -9.115 1.00 0.00 66 LEU A O 12
ATOM 19713 N N . PHE A 1 67 ? 37.713 -8.170 -6.869 1.00 0.00 67 PHE A N 12
ATOM 19714 C CA . PHE A 1 67 ? 39.024 -8.766 -6.570 1.00 0.00 67 PHE A CA 12
ATOM 19715 C C . PHE A 1 67 ? 38.877 -9.986 -5.631 1.00 0.00 67 PHE A C 12
ATOM 19716 O O . PHE A 1 67 ? 38.175 -9.890 -4.622 1.00 0.00 67 PHE A O 12
ATOM 19733 N N . PRO A 1 68 ? 39.531 -11.130 -5.925 1.00 0.00 68 PRO A N 12
ATOM 19734 C CA . PRO A 1 68 ? 39.385 -12.374 -5.157 1.00 0.00 68 PRO A CA 12
ATOM 19735 C C . PRO A 1 68 ? 40.216 -12.401 -3.858 1.00 0.00 68 PRO A C 12
ATOM 19736 O O . PRO A 1 68 ? 39.819 -13.046 -2.887 1.00 0.00 68 PRO A O 12
ATOM 19747 N N . LEU A 1 69 ? 41.362 -11.702 -3.830 1.00 0.00 69 LEU A N 12
ATOM 19748 C CA . LEU A 1 69 ? 42.280 -11.653 -2.678 1.00 0.00 69 LEU A CA 12
ATOM 19749 C C . LEU A 1 69 ? 41.846 -10.620 -1.617 1.00 0.00 69 LEU A C 12
ATOM 19750 O O . LEU A 1 69 ? 42.173 -10.761 -0.437 1.00 0.00 69 LEU A O 12
ATOM 19766 N N . LYS A 1 70 ? 41.097 -9.590 -2.038 1.00 0.00 70 LYS A N 12
ATOM 19767 C CA . LYS A 1 70 ? 40.564 -8.520 -1.170 1.00 0.00 70 LYS A CA 12
ATOM 19768 C C . LYS A 1 70 ? 39.245 -8.935 -0.496 1.00 0.00 70 LYS A C 12
ATOM 19769 O O . LYS A 1 70 ? 38.577 -9.875 -0.932 1.00 0.00 70 LYS A O 12
ATOM 19788 N N . ARG A 1 71 ? 38.849 -8.199 0.553 1.00 0.00 71 ARG A N 12
ATOM 19789 C CA . ARG A 1 71 ? 37.622 -8.439 1.351 1.00 0.00 71 ARG A CA 12
ATOM 19790 C C . ARG A 1 71 ? 36.470 -7.465 1.049 1.00 0.00 71 ARG A C 12
ATOM 19791 O O . ARG A 1 71 ? 35.484 -7.426 1.782 1.00 0.00 71 ARG A O 12
ATOM 19812 N N . ASP A 1 72 ? 36.558 -6.698 -0.042 1.00 0.00 72 ASP A N 12
ATOM 19813 C CA . ASP A 1 72 ? 35.508 -5.746 -0.448 1.00 0.00 72 ASP A CA 12
ATOM 19814 C C . ASP A 1 72 ? 34.255 -6.401 -1.040 1.00 0.00 72 ASP A C 12
ATOM 19815 O O . ASP A 1 72 ? 33.229 -5.736 -1.099 1.00 0.00 72 ASP A O 12
ATOM 19824 N N . PHE A 1 73 ? 34.307 -7.672 -1.462 1.00 0.00 73 PHE A N 12
ATOM 19825 C CA . PHE A 1 73 ? 33.244 -8.326 -2.245 1.00 0.00 73 PHE A CA 12
ATOM 19826 C C . PHE A 1 73 ? 31.834 -8.089 -1.680 1.00 0.00 73 PHE A C 12
ATOM 19827 O O . PHE A 1 73 ? 30.950 -7.648 -2.410 1.00 0.00 73 PHE A O 12
ATOM 19844 N N . GLU A 1 74 ? 31.628 -8.295 -0.375 1.00 0.00 74 GLU A N 12
ATOM 19845 C CA . GLU A 1 74 ? 30.316 -8.103 0.267 1.00 0.00 74 GLU A CA 12
ATOM 19846 C C . GLU A 1 74 ? 29.853 -6.641 0.200 1.00 0.00 74 GLU A C 12
ATOM 19847 O O . GLU A 1 74 ? 28.704 -6.344 -0.128 1.00 0.00 74 GLU A O 12
ATOM 19859 N N . LYS A 1 75 ? 30.789 -5.715 0.439 1.00 0.00 75 LYS A N 12
ATOM 19860 C CA . LYS A 1 75 ? 30.563 -4.265 0.395 1.00 0.00 75 LYS A CA 12
ATOM 19861 C C . LYS A 1 75 ? 30.232 -3.817 -1.029 1.00 0.00 75 LYS A C 12
ATOM 19862 O O . LYS A 1 75 ? 29.236 -3.133 -1.244 1.00 0.00 75 LYS A O 12
ATOM 19881 N N . THR A 1 76 ? 30.985 -4.300 -2.014 1.00 0.00 76 THR A N 12
ATOM 19882 C CA . THR A 1 76 ? 30.765 -4.073 -3.450 1.00 0.00 76 THR A CA 12
ATOM 19883 C C . THR A 1 76 ? 29.427 -4.646 -3.929 1.00 0.00 76 THR A C 12
ATOM 19884 O O . THR A 1 76 ? 28.724 -3.970 -4.677 1.00 0.00 76 THR A O 12
ATOM 19895 N N . VAL A 1 77 ? 29.001 -5.820 -3.444 1.00 0.00 77 VAL A N 12
ATOM 19896 C CA . VAL A 1 77 ? 27.657 -6.372 -3.712 1.00 0.00 77 VAL A CA 12
ATOM 19897 C C . VAL A 1 77 ? 26.578 -5.439 -3.166 1.00 0.00 77 VAL A C 12
ATOM 19898 O O . VAL A 1 77 ? 25.723 -5.005 -3.931 1.00 0.00 77 VAL A O 12
ATOM 19911 N N . VAL A 1 78 ? 26.630 -5.076 -1.878 1.00 0.00 78 VAL A N 12
ATOM 19912 C CA . VAL A 1 78 ? 25.607 -4.219 -1.241 1.00 0.00 78 VAL A CA 12
ATOM 19913 C C . VAL A 1 78 ? 25.555 -2.839 -1.901 1.00 0.00 78 VAL A C 12
ATOM 19914 O O . VAL A 1 78 ? 24.476 -2.304 -2.154 1.00 0.00 78 VAL A O 12
ATOM 19927 N N . ALA A 1 79 ? 26.711 -2.291 -2.268 1.00 0.00 79 ALA A N 12
ATOM 19928 C CA . ALA A 1 79 ? 26.817 -0.993 -2.920 1.00 0.00 79 ALA A CA 12
ATOM 19929 C C . ALA A 1 79 ? 26.284 -1.022 -4.361 1.00 0.00 79 ALA A C 12
ATOM 19930 O O . ALA A 1 79 ? 25.725 -0.033 -4.830 1.00 0.00 79 ALA A O 12
ATOM 19937 N N . ALA A 1 80 ? 26.413 -2.140 -5.081 1.00 0.00 80 ALA A N 12
ATOM 19938 C CA . ALA A 1 80 ? 25.849 -2.285 -6.423 1.00 0.00 80 ALA A CA 12
ATOM 19939 C C . ALA A 1 80 ? 24.314 -2.250 -6.415 1.00 0.00 80 ALA A C 12
ATOM 19940 O O . ALA A 1 80 ? 23.722 -1.789 -7.385 1.00 0.00 80 ALA A O 12
ATOM 19947 N N . LEU A 1 81 ? 23.664 -2.648 -5.315 1.00 0.00 81 LEU A N 12
ATOM 19948 C CA . LEU A 1 81 ? 22.197 -2.605 -5.185 1.00 0.00 81 LEU A CA 12
ATOM 19949 C C . LEU A 1 81 ? 21.700 -1.151 -5.274 1.00 0.00 81 LEU A C 12
ATOM 19950 O O . LEU A 1 81 ? 20.821 -0.823 -6.070 1.00 0.00 81 LEU A O 12
ATOM 19966 N N . ILE A 1 82 ? 22.342 -0.265 -4.502 1.00 0.00 82 ILE A N 12
ATOM 19967 C CA . ILE A 1 82 ? 22.040 1.175 -4.459 1.00 0.00 82 ILE A CA 12
ATOM 19968 C C . ILE A 1 82 ? 22.429 1.834 -5.788 1.00 0.00 82 ILE A C 12
ATOM 19969 O O . ILE A 1 82 ? 21.633 2.545 -6.394 1.00 0.00 82 ILE A O 12
ATOM 19985 N N . GLN A 1 83 ? 23.630 1.550 -6.301 1.00 0.00 83 GLN A N 12
ATOM 19986 C CA . GLN A 1 83 ? 24.137 2.177 -7.532 1.00 0.00 83 GLN A CA 12
ATOM 19987 C C . GLN A 1 83 ? 23.355 1.749 -8.788 1.00 0.00 83 GLN A C 12
ATOM 19988 O O . GLN A 1 83 ? 23.255 2.518 -9.743 1.00 0.00 83 GLN A O 12
ATOM 20002 N N . THR A 1 84 ? 22.732 0.566 -8.762 1.00 0.00 84 THR A N 12
ATOM 20003 C CA . THR A 1 84 ? 21.789 0.120 -9.801 1.00 0.00 84 THR A CA 12
ATOM 20004 C C . THR A 1 84 ? 20.541 1.003 -9.830 1.00 0.00 84 THR A C 12
ATOM 20005 O O . THR A 1 84 ? 20.162 1.479 -10.897 1.00 0.00 84 THR A O 12
ATOM 20016 N N . GLU A 1 85 ? 19.911 1.288 -8.683 1.00 0.00 85 GLU A N 12
ATOM 20017 C CA . GLU A 1 85 ? 18.728 2.158 -8.684 1.00 0.00 85 GLU A CA 12
ATOM 20018 C C . GLU A 1 85 ? 19.091 3.633 -8.883 1.00 0.00 85 GLU A C 12
ATOM 20019 O O . GLU A 1 85 ? 18.315 4.367 -9.483 1.00 0.00 85 GLU A O 12
ATOM 20031 N N . GLU A 1 86 ? 20.265 4.100 -8.451 1.00 0.00 86 GLU A N 12
ATOM 20032 C CA . GLU A 1 86 ? 20.690 5.503 -8.610 1.00 0.00 86 GLU A CA 12
ATOM 20033 C C . GLU A 1 86 ? 20.794 5.945 -10.077 1.00 0.00 86 GLU A C 12
ATOM 20034 O O . GLU A 1 86 ? 20.528 7.106 -10.386 1.00 0.00 86 GLU A O 12
ATOM 20046 N N . ALA A 1 87 ? 21.075 5.012 -10.995 1.00 0.00 87 ALA A N 12
ATOM 20047 C CA . ALA A 1 87 ? 20.989 5.254 -12.436 1.00 0.00 87 ALA A CA 12
ATOM 20048 C C . ALA A 1 87 ? 19.545 5.529 -12.887 1.00 0.00 87 ALA A C 12
ATOM 20049 O O . ALA A 1 87 ? 19.294 6.429 -13.682 1.00 0.00 87 ALA A O 12
ATOM 20056 N N . LEU A 1 88 ? 18.581 4.759 -12.368 1.00 0.00 88 LEU A N 12
ATOM 20057 C CA . LEU A 1 88 ? 17.169 4.791 -12.773 1.00 0.00 88 LEU A CA 12
ATOM 20058 C C . LEU A 1 88 ? 16.380 5.882 -12.039 1.00 0.00 88 LEU A C 12
ATOM 20059 O O . LEU A 1 88 ? 15.377 6.379 -12.550 1.00 0.00 88 LEU A O 12
ATOM 20075 N N . ASN A 1 89 ? 16.874 6.311 -10.878 1.00 0.00 89 ASN A N 12
ATOM 20076 C CA . ASN A 1 89 ? 16.303 7.362 -10.032 1.00 0.00 89 ASN A CA 12
ATOM 20077 C C . ASN A 1 89 ? 16.231 8.729 -10.727 1.00 0.00 89 ASN A C 12
ATOM 20078 O O . ASN A 1 89 ? 15.316 9.496 -10.448 1.00 0.00 89 ASN A O 12
ATOM 20089 N N . ARG A 1 90 ? 17.126 9.008 -11.686 1.00 0.00 90 ARG A N 12
ATOM 20090 C CA . ARG A 1 90 ? 17.108 10.224 -12.536 1.00 0.00 90 ARG A CA 12
ATOM 20091 C C 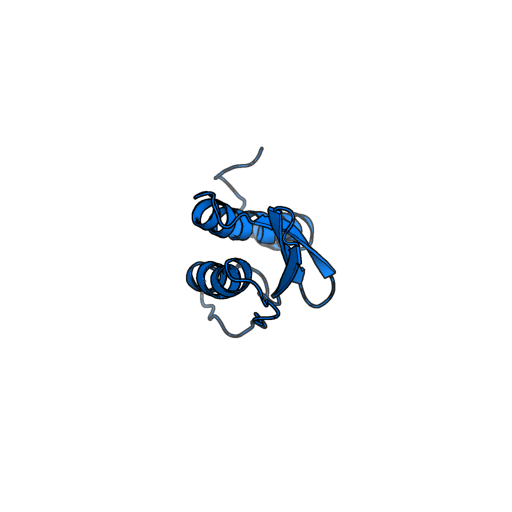. ARG A 1 90 ? 16.461 10.003 -13.922 1.00 0.00 90 ARG A C 12
ATOM 20092 O O . ARG A 1 90 ? 16.177 10.969 -14.626 1.00 0.00 90 ARG A O 12
ATOM 20113 N N . ARG A 1 91 ? 16.180 8.743 -14.291 1.00 0.00 91 ARG A N 12
ATOM 20114 C CA . ARG A 1 91 ? 15.548 8.348 -15.576 1.00 0.00 91 ARG A CA 12
ATOM 20115 C C . ARG A 1 91 ? 14.021 8.346 -15.496 1.00 0.00 91 ARG A C 12
ATOM 20116 O O . ARG A 1 91 ? 13.353 8.962 -16.323 1.00 0.00 91 ARG A O 12
ATOM 20137 N N . GLN A 1 92 ? 13.489 7.604 -14.516 1.00 0.00 92 GLN A N 12
ATOM 20138 C CA . GLN A 1 92 ? 12.057 7.254 -14.441 1.00 0.00 92 GLN A CA 12
ATOM 20139 C C . GLN A 1 92 ? 11.454 7.252 -13.032 1.00 0.00 92 GLN A C 12
ATOM 20140 O O . GLN A 1 92 ? 10.326 7.707 -12.853 1.00 0.00 92 GLN A O 12
ATOM 20154 N N . ILE A 1 93 ? 12.201 6.800 -12.013 1.00 0.00 93 ILE A N 12
ATOM 20155 C CA . ILE A 1 93 ? 11.673 6.714 -10.628 1.00 0.00 93 ILE A CA 12
ATOM 20156 C C . ILE A 1 93 ? 11.466 8.122 -10.032 1.00 0.00 93 ILE A C 12
ATOM 20157 O O . ILE A 1 93 ? 10.691 8.297 -9.102 1.00 0.00 93 ILE A O 12
ATOM 20173 N N . ASN A 1 94 ? 12.083 9.151 -10.621 1.00 0.00 94 ASN A N 12
ATOM 20174 C CA . ASN A 1 94 ? 11.988 10.550 -10.186 1.00 0.00 94 ASN A CA 12
ATOM 20175 C C . ASN A 1 94 ? 10.537 11.065 -10.108 1.00 0.00 94 ASN A C 12
ATOM 20176 O O . ASN A 1 94 ? 10.178 11.752 -9.156 1.00 0.00 94 ASN A O 12
ATOM 20187 N N . GLN A 1 95 ? 9.684 10.679 -11.067 1.00 0.00 95 GLN A N 12
ATOM 20188 C CA . GLN A 1 95 ? 8.248 11.004 -11.052 1.00 0.00 95 GLN A CA 12
ATOM 20189 C C . GLN A 1 95 ? 7.506 10.197 -9.975 1.00 0.00 95 GLN A C 12
ATOM 20190 O O . GLN A 1 95 ? 6.695 10.741 -9.224 1.00 0.00 95 GLN A O 12
ATOM 20204 N N . ALA A 1 96 ? 7.840 8.907 -9.853 1.00 0.00 96 ALA A N 12
ATOM 20205 C CA . ALA A 1 96 ? 7.199 7.985 -8.920 1.00 0.00 96 ALA A CA 12
ATOM 20206 C C . ALA A 1 96 ? 7.452 8.367 -7.450 1.00 0.00 96 ALA A C 12
ATOM 20207 O O . ALA A 1 96 ? 6.511 8.395 -6.657 1.00 0.00 96 ALA A O 12
ATOM 20214 N N . LEU A 1 97 ? 8.698 8.723 -7.104 1.00 0.00 97 LEU A N 12
ATOM 20215 C CA . LEU A 1 97 ? 9.078 9.133 -5.744 1.00 0.00 97 LEU A CA 12
ATOM 20216 C C . LEU A 1 97 ? 8.569 10.535 -5.367 1.00 0.00 97 LEU A C 12
ATOM 20217 O O . LEU A 1 97 ? 8.304 10.807 -4.195 1.00 0.00 97 LEU A O 12
ATOM 20233 N N . LEU A 1 98 ? 8.414 11.410 -6.364 1.00 0.00 98 LEU A N 12
ATOM 20234 C CA . LEU A 1 98 ? 7.901 12.774 -6.198 1.00 0.00 98 LEU A CA 12
ATOM 20235 C C . LEU A 1 98 ? 6.374 12.798 -6.021 1.00 0.00 98 LEU A C 12
ATOM 20236 O O . LEU A 1 98 ? 5.872 13.550 -5.183 1.00 0.00 98 LEU A O 12
ATOM 20252 N N . SER A 1 99 ? 5.636 11.995 -6.801 1.00 0.00 99 SER A N 12
ATOM 20253 C CA . SER A 1 99 ? 4.166 11.987 -6.766 1.00 0.00 99 SER A CA 12
ATOM 20254 C C . SER A 1 99 ? 3.495 10.674 -7.197 1.00 0.00 99 SER A C 12
ATOM 20255 O O . SER A 1 99 ? 2.564 10.211 -6.534 1.00 0.00 99 SER A O 12
ATOM 20263 N N . THR A 1 100 ? 3.924 10.067 -8.309 1.00 0.00 100 THR A N 12
ATOM 20264 C CA . THR A 1 100 ? 3.048 9.156 -9.081 1.00 0.00 100 THR A CA 12
ATOM 20265 C C . THR A 1 100 ? 3.086 7.676 -8.676 1.00 0.00 100 THR A C 12
ATOM 20266 O O . THR A 1 100 ? 2.246 6.900 -9.140 1.00 0.00 100 THR A O 12
ATOM 20277 N N . GLY A 1 101 ? 4.020 7.264 -7.813 1.00 0.00 101 GLY A N 12
ATOM 20278 C CA . GLY A 1 101 ? 4.188 5.861 -7.410 1.00 0.00 101 GLY A CA 12
ATOM 20279 C C . GLY A 1 101 ? 3.270 5.432 -6.259 1.00 0.00 101 GLY A C 12
ATOM 20280 O O . GLY A 1 101 ? 2.661 4.363 -6.313 1.00 0.00 101 GLY A O 12
ATOM 20284 N N . ASP A 1 102 ? 3.165 6.271 -5.224 1.00 0.00 102 ASP A N 12
ATOM 20285 C CA . ASP A 1 102 ? 2.517 5.967 -3.937 1.00 0.00 102 ASP A CA 12
ATOM 20286 C C . ASP A 1 102 ? 2.047 7.243 -3.206 1.00 0.00 102 ASP A C 12
ATOM 20287 O O . ASP A 1 102 ? 2.455 8.362 -3.539 1.00 0.00 102 ASP A O 12
ATOM 20296 N N . LEU A 1 103 ? 1.228 7.065 -2.162 1.00 0.00 103 LEU A N 12
ATOM 20297 C CA . LEU A 1 103 ? 0.903 8.117 -1.189 1.00 0.00 103 LEU A CA 12
ATOM 20298 C C . LEU A 1 103 ? 2.133 8.590 -0.380 1.00 0.00 103 LEU A C 12
ATOM 20299 O O . LEU A 1 103 ? 3.140 7.885 -0.275 1.00 0.00 103 LEU A O 12
ATOM 20315 N N . ALA A 1 104 ? 2.010 9.765 0.247 1.00 0.00 104 ALA A N 12
ATOM 20316 C CA . ALA A 1 104 ? 3.046 10.359 1.104 1.00 0.00 104 ALA A CA 12
ATOM 20317 C C . ALA A 1 104 ? 2.464 11.106 2.330 1.00 0.00 104 ALA A C 12
ATOM 20318 O O . ALA A 1 104 ? 2.996 12.130 2.766 1.00 0.00 104 ALA A O 12
ATOM 20325 N N . HIS A 1 105 ? 1.334 10.622 2.866 1.00 0.00 105 HIS A N 12
ATOM 20326 C CA . HIS A 1 105 ? 0.522 11.345 3.859 1.00 0.00 105 HIS A CA 12
ATOM 20327 C C . HIS A 1 105 ? 1.171 11.438 5.252 1.00 0.00 105 HIS A C 12
ATOM 20328 O O . HIS A 1 105 ? 1.148 12.506 5.867 1.00 0.00 105 HIS A O 12
ATOM 20342 N N . ASP A 1 106 ? 1.757 10.339 5.745 1.00 0.00 106 ASP A N 12
ATOM 20343 C CA . ASP A 1 106 ? 2.286 10.234 7.118 1.00 0.00 106 ASP A CA 12
ATOM 20344 C C . ASP A 1 106 ? 3.480 9.255 7.232 1.00 0.00 106 ASP A C 12
ATOM 20345 O O . ASP A 1 106 ? 3.612 8.506 8.203 1.00 0.00 106 ASP A O 12
ATOM 20354 N N . GLU A 1 107 ? 4.347 9.213 6.211 1.00 0.00 107 GLU A N 12
ATOM 20355 C CA . GLU A 1 107 ? 5.470 8.260 6.149 1.00 0.00 107 GLU A CA 12
ATOM 20356 C C . GLU A 1 107 ? 6.586 8.553 7.173 1.00 0.00 107 GLU A C 12
ATOM 20357 O O . GLU A 1 107 ? 7.185 7.615 7.712 1.00 0.00 107 GLU A O 12
ATOM 20369 N N . PHE A 1 108 ? 6.856 9.839 7.444 1.00 0.00 108 PHE A N 12
ATOM 20370 C CA . PHE A 1 108 ? 7.945 10.337 8.301 1.00 0.00 108 PHE A CA 12
ATOM 20371 C C . PHE A 1 108 ? 7.524 11.584 9.104 1.00 0.00 108 PHE A C 12
ATOM 20372 O O . PHE A 1 108 ? 7.782 11.617 10.329 1.00 0.00 108 PHE A O 12
ATOM 20389 N N . ALA A 1 1 ? -4.494 -1.328 -5.181 1.00 0.00 1 ALA A N 13
ATOM 20390 C CA . ALA A 1 1 ? -3.037 -1.412 -5.490 1.00 0.00 1 ALA A CA 13
ATOM 20391 C C . ALA A 1 1 ? -2.480 -2.825 -5.233 1.00 0.00 1 ALA A C 13
ATOM 20392 O O . ALA A 1 1 ? -3.073 -3.608 -4.487 1.00 0.00 1 ALA A O 13
ATOM 20401 N N . VAL A 1 2 ? -1.335 -3.163 -5.845 1.00 0.00 2 VAL A N 13
ATOM 20402 C CA . VAL A 1 2 ? -0.626 -4.451 -5.680 1.00 0.00 2 VAL A CA 13
ATOM 20403 C C . VAL A 1 2 ? 0.897 -4.263 -5.780 1.00 0.00 2 VAL A C 13
ATOM 20404 O O . VAL A 1 2 ? 1.378 -3.445 -6.566 1.00 0.00 2 VAL A O 13
ATOM 20417 N N . GLU A 1 3 ? 1.663 -5.023 -4.991 1.00 0.00 3 GLU A N 13
ATOM 20418 C CA . GLU A 1 3 ? 3.132 -5.051 -5.041 1.00 0.00 3 GLU A CA 13
ATOM 20419 C C . GLU A 1 3 ? 3.652 -6.474 -4.757 1.00 0.00 3 GLU A C 13
ATOM 20420 O O . GLU A 1 3 ? 3.606 -6.953 -3.620 1.00 0.00 3 GLU A O 13
ATOM 20432 N N . VAL A 1 4 ? 4.111 -7.165 -5.809 1.00 0.00 4 VAL A N 13
ATOM 20433 C CA . VAL A 1 4 ? 4.605 -8.558 -5.784 1.00 0.00 4 VAL A CA 13
ATOM 20434 C C . VAL A 1 4 ? 5.790 -8.683 -6.754 1.00 0.00 4 VAL A C 13
ATOM 20435 O O . VAL A 1 4 ? 5.838 -7.985 -7.769 1.00 0.00 4 VAL A O 13
ATOM 20448 N N . GLU A 1 5 ? 6.729 -9.598 -6.487 1.00 0.00 5 GLU A N 13
ATOM 20449 C CA . GLU A 1 5 ? 7.919 -9.866 -7.321 1.00 0.00 5 GLU A CA 13
ATOM 20450 C C . GLU A 1 5 ? 7.584 -10.652 -8.616 1.00 0.00 5 GLU A C 13
ATOM 20451 O O . GLU A 1 5 ? 8.148 -11.712 -8.901 1.00 0.00 5 GLU A O 13
ATOM 20463 N N . VAL A 1 6 ? 6.623 -10.139 -9.393 1.00 0.00 6 VAL A N 13
ATOM 20464 C CA . VAL A 1 6 ? 6.141 -10.713 -10.661 1.00 0.00 6 VAL A CA 13
ATOM 20465 C C . VAL A 1 6 ? 7.172 -10.577 -11.802 1.00 0.00 6 VAL A C 13
ATOM 20466 O O . VAL A 1 6 ? 7.510 -11.606 -12.396 1.00 0.00 6 VAL A O 13
ATOM 20479 N N . PRO A 1 7 ? 7.703 -9.375 -12.131 1.00 0.00 7 PRO A N 13
ATOM 20480 C CA . PRO A 1 7 ? 8.743 -9.229 -13.152 1.00 0.00 7 PRO A CA 13
ATOM 20481 C C . PRO A 1 7 ? 10.144 -9.601 -12.628 1.00 0.00 7 PRO A C 13
ATOM 20482 O O . PRO A 1 7 ? 10.373 -9.756 -11.424 1.00 0.00 7 PRO A O 13
ATOM 20493 N N . GLY A 1 8 ? 11.095 -9.699 -13.559 1.00 0.00 8 GLY A N 13
ATOM 20494 C CA . GLY A 1 8 ? 12.522 -9.944 -13.292 1.00 0.00 8 GLY A CA 13
ATOM 20495 C C . GLY A 1 8 ? 13.193 -10.832 -14.348 1.00 0.00 8 GLY A C 13
ATOM 20496 O O . GLY A 1 8 ? 12.575 -11.767 -14.858 1.00 0.00 8 GLY A O 13
ATOM 20500 N N . LEU A 1 9 ? 14.458 -10.535 -14.684 1.00 0.00 9 LEU A N 13
ATOM 20501 C CA . LEU A 1 9 ? 15.270 -11.322 -15.632 1.00 0.00 9 LEU A CA 13
ATOM 20502 C C . LEU A 1 9 ? 16.764 -11.423 -15.246 1.00 0.00 9 LEU A C 13
ATOM 20503 O O . LEU A 1 9 ? 17.638 -11.458 -16.112 1.00 0.00 9 LEU A O 13
ATOM 20519 N N . LEU A 1 10 ? 17.060 -11.499 -13.936 1.00 0.00 10 LEU A N 13
ATOM 20520 C CA . LEU A 1 10 ? 18.425 -11.725 -13.433 1.00 0.00 10 LEU A CA 13
ATOM 20521 C C . LEU A 1 10 ? 18.951 -13.075 -13.932 1.00 0.00 10 LEU A C 13
ATOM 20522 O O . LEU A 1 10 ? 18.527 -14.128 -13.448 1.00 0.00 10 LEU A O 13
ATOM 20538 N N . THR A 1 11 ? 19.925 -13.036 -14.839 1.00 0.00 11 THR A N 13
ATOM 20539 C CA . THR A 1 11 ? 20.614 -14.227 -15.345 1.00 0.00 11 THR A CA 13
ATOM 20540 C C . THR A 1 11 ? 22.060 -14.260 -14.859 1.00 0.00 11 THR A C 13
ATOM 20541 O O . THR A 1 11 ? 22.754 -13.243 -14.819 1.00 0.00 11 THR A O 13
ATOM 20552 N N . ASP A 1 12 ? 22.514 -15.454 -14.494 1.00 0.00 12 ASP A N 13
ATOM 20553 C CA . ASP A 1 12 ? 23.897 -15.799 -14.178 1.00 0.00 12 ASP A CA 13
ATOM 20554 C C . ASP A 1 12 ? 24.785 -15.827 -15.441 1.00 0.00 12 ASP A C 13
ATOM 20555 O O . ASP A 1 12 ? 25.398 -16.843 -15.780 1.00 0.00 12 ASP A O 13
ATOM 20564 N N . HIS A 1 13 ? 24.884 -14.690 -16.145 1.00 0.00 13 HIS A N 13
ATOM 20565 C CA . HIS A 1 13 ? 25.817 -14.477 -17.263 1.00 0.00 13 HIS A CA 13
ATOM 20566 C C . HIS A 1 13 ? 27.238 -14.200 -16.732 1.00 0.00 13 HIS A C 13
ATOM 20567 O O . HIS A 1 13 ? 27.933 -13.277 -17.164 1.00 0.00 13 HIS A O 13
ATOM 20581 N N . THR A 1 14 ? 27.663 -14.995 -15.745 1.00 0.00 14 THR A N 13
ATOM 20582 C CA . THR A 1 14 ? 28.901 -14.821 -14.987 1.00 0.00 14 THR A CA 13
ATOM 20583 C C . THR A 1 14 ? 29.681 -16.140 -14.848 1.00 0.00 14 THR A C 13
ATOM 20584 O O . THR A 1 14 ? 29.095 -17.184 -14.557 1.00 0.00 14 THR A O 13
ATOM 20595 N N . VAL A 1 15 ? 31.004 -16.112 -15.091 1.00 0.00 15 VAL A N 13
ATOM 20596 C CA . VAL A 1 15 ? 31.868 -17.320 -15.212 1.00 0.00 15 VAL A CA 13
ATOM 20597 C C . VAL A 1 15 ? 33.203 -17.218 -14.442 1.00 0.00 15 VAL A C 13
ATOM 20598 O O . VAL A 1 15 ? 34.233 -17.758 -14.853 1.00 0.00 15 VAL A O 13
ATOM 20611 N N . SER A 1 16 ? 33.165 -16.549 -13.286 1.00 0.00 16 SER A N 13
ATOM 20612 C CA . SER A 1 16 ? 34.326 -16.264 -12.416 1.00 0.00 16 SER A CA 13
ATOM 20613 C C . SER A 1 16 ? 34.096 -16.762 -10.986 1.00 0.00 16 SER A C 13
ATOM 20614 O O . SER A 1 16 ? 32.966 -16.732 -10.509 1.00 0.00 16 SER A O 13
ATOM 20622 N N . SER A 1 17 ? 35.150 -17.139 -10.256 1.00 0.00 17 SER A N 13
ATOM 20623 C CA . SER A 1 17 ? 35.049 -17.589 -8.853 1.00 0.00 17 SER A CA 13
ATOM 20624 C C . SER A 1 17 ? 34.411 -16.540 -7.923 1.00 0.00 17 SER A C 13
ATOM 20625 O O . SER A 1 17 ? 33.672 -16.898 -7.006 1.00 0.00 17 SER A O 13
ATOM 20633 N N . ILE A 1 18 ? 34.646 -15.245 -8.190 1.00 0.00 18 ILE A N 13
ATOM 20634 C CA . ILE A 1 18 ? 33.958 -14.111 -7.536 1.00 0.00 18 ILE A CA 13
ATOM 20635 C C . ILE A 1 18 ? 32.716 -13.661 -8.316 1.00 0.00 18 ILE A C 13
ATOM 20636 O O . ILE A 1 18 ? 31.675 -13.419 -7.715 1.00 0.00 18 ILE A O 13
ATOM 20652 N N . GLY A 1 19 ? 32.762 -13.575 -9.651 1.00 0.00 19 GLY A N 13
ATOM 20653 C CA . GLY A 1 19 ? 31.619 -13.074 -10.436 1.00 0.00 19 GLY A CA 13
ATOM 20654 C C . GLY A 1 19 ? 30.387 -13.993 -10.413 1.00 0.00 19 GLY A C 13
ATOM 20655 O O . GLY A 1 19 ? 29.255 -13.513 -10.458 1.00 0.00 19 GLY A O 13
ATOM 20659 N N . HIS A 1 20 ? 30.585 -15.305 -10.262 1.00 0.00 20 HIS A N 13
ATOM 20660 C CA . HIS A 1 20 ? 29.514 -16.288 -10.029 1.00 0.00 20 HIS A CA 13
ATOM 20661 C C . HIS A 1 20 ? 28.852 -16.085 -8.658 1.00 0.00 20 HIS A C 13
ATOM 20662 O O . HIS A 1 20 ? 27.631 -16.186 -8.535 1.00 0.00 20 HIS A O 13
ATOM 20676 N N . ASP A 1 21 ? 29.635 -15.729 -7.634 1.00 0.00 21 ASP A N 13
ATOM 20677 C CA . ASP A 1 21 ? 29.112 -15.431 -6.300 1.00 0.00 21 ASP A CA 13
ATOM 20678 C C . ASP A 1 21 ? 28.405 -14.070 -6.270 1.00 0.00 21 ASP A C 13
ATOM 20679 O O . ASP A 1 21 ? 27.382 -13.947 -5.598 1.00 0.00 21 ASP A O 13
ATOM 20688 N N . PHE A 1 22 ? 28.878 -13.061 -7.023 1.00 0.00 22 PHE A N 13
ATOM 20689 C CA . PHE A 1 22 ? 28.205 -11.758 -7.127 1.00 0.00 22 PHE A CA 13
ATOM 20690 C C . PHE A 1 22 ? 26.761 -11.912 -7.592 1.00 0.00 22 PHE A C 13
ATOM 20691 O O . PHE A 1 22 ? 25.885 -11.283 -7.014 1.00 0.00 22 PHE A O 13
ATOM 20708 N N . TYR A 1 23 ? 26.497 -12.773 -8.580 1.00 0.00 23 TYR A N 13
ATOM 20709 C CA . TYR A 1 23 ? 25.130 -13.061 -9.037 1.00 0.00 23 TYR A CA 13
ATOM 20710 C C . TYR A 1 23 ? 24.207 -13.445 -7.868 1.00 0.00 23 TYR A C 13
ATOM 20711 O O . TYR A 1 23 ? 23.173 -12.805 -7.656 1.00 0.00 23 TYR A O 13
ATOM 20729 N N . ARG A 1 24 ? 24.620 -14.445 -7.077 1.00 0.00 24 ARG A N 13
ATOM 20730 C CA . ARG A 1 24 ? 23.831 -14.991 -5.961 1.00 0.00 24 ARG A CA 13
ATOM 20731 C C . ARG A 1 24 ? 23.710 -13.997 -4.806 1.00 0.00 24 ARG A C 13
ATOM 20732 O O . ARG A 1 24 ? 22.620 -13.767 -4.289 1.00 0.00 24 ARG A O 13
ATOM 20753 N N . ALA A 1 25 ? 24.822 -13.362 -4.436 1.00 0.00 25 ALA A N 13
ATOM 20754 C CA . ALA A 1 25 ? 24.859 -12.366 -3.370 1.00 0.00 25 ALA A CA 13
ATOM 20755 C C . ALA A 1 25 ? 24.035 -11.117 -3.717 1.00 0.00 25 ALA A C 13
ATOM 20756 O O . ALA A 1 25 ? 23.289 -10.630 -2.875 1.00 0.00 25 ALA A O 13
ATOM 20763 N N . PHE A 1 26 ? 24.113 -10.620 -4.954 1.00 0.00 26 PHE A N 13
ATOM 20764 C CA . PHE A 1 26 ? 23.298 -9.498 -5.412 1.00 0.00 26 PHE A CA 13
ATOM 20765 C C . PHE A 1 26 ? 21.810 -9.864 -5.356 1.00 0.00 26 PHE A C 13
ATOM 20766 O O . PHE A 1 26 ? 21.035 -9.157 -4.718 1.00 0.00 26 PHE A O 13
ATOM 20783 N N . SER A 1 27 ? 21.408 -10.989 -5.959 1.00 0.00 27 SER A N 13
ATOM 20784 C CA . SER A 1 27 ? 19.994 -11.389 -6.036 1.00 0.00 27 SER A CA 13
ATOM 20785 C C . SER A 1 27 ? 19.381 -11.708 -4.661 1.00 0.00 27 SER A C 13
ATOM 20786 O O . SER A 1 27 ? 18.193 -11.461 -4.450 1.00 0.00 27 SER A O 13
ATOM 20794 N N . ASP A 1 28 ? 20.187 -12.172 -3.698 1.00 0.00 28 ASP A N 13
ATOM 20795 C CA . ASP A 1 28 ? 19.777 -12.416 -2.311 1.00 0.00 28 ASP A CA 13
ATOM 20796 C C . ASP A 1 28 ? 19.342 -11.136 -1.568 1.00 0.00 28 ASP A C 13
ATOM 20797 O O . ASP A 1 28 ? 18.447 -11.210 -0.721 1.00 0.00 28 ASP A O 13
ATOM 20806 N N . LYS A 1 29 ? 19.942 -9.972 -1.882 1.00 0.00 29 LYS A N 13
ATOM 20807 C CA . LYS A 1 29 ? 19.573 -8.659 -1.301 1.00 0.00 29 LYS A CA 13
ATOM 20808 C C . LYS A 1 29 ? 18.927 -7.667 -2.291 1.00 0.00 29 LYS A C 13
ATOM 20809 O O . LYS A 1 29 ? 18.622 -6.533 -1.919 1.00 0.00 29 LYS A O 13
ATOM 20828 N N . TRP A 1 30 ? 18.673 -8.083 -3.531 1.00 0.00 30 TRP A N 13
ATOM 20829 C CA . TRP A 1 30 ? 18.055 -7.246 -4.563 1.00 0.00 30 TRP A CA 13
ATOM 20830 C C . TRP A 1 30 ? 16.579 -6.923 -4.277 1.00 0.00 30 TRP A C 13
ATOM 20831 O O . TRP A 1 30 ? 15.761 -7.818 -4.045 1.00 0.00 30 TRP A O 13
ATOM 20852 N N . GLU A 1 31 ? 16.233 -5.634 -4.350 1.00 0.00 31 GLU A N 13
ATOM 20853 C CA . GLU A 1 31 ? 14.887 -5.086 -4.350 1.00 0.00 31 GLU A CA 13
ATOM 20854 C C . GLU A 1 31 ? 14.904 -3.682 -4.990 1.00 0.00 31 GLU A C 13
ATOM 20855 O O . GLU A 1 31 ? 15.877 -2.938 -4.831 1.00 0.00 31 GLU A O 13
ATOM 20867 N N . SER A 1 32 ? 13.838 -3.313 -5.709 1.00 0.00 32 SER A N 13
ATOM 20868 C CA . SER A 1 32 ? 13.673 -1.968 -6.283 1.00 0.00 32 SER A CA 13
ATOM 20869 C C . SER A 1 32 ? 12.200 -1.601 -6.539 1.00 0.00 32 SER A C 13
ATOM 20870 O O . SER A 1 32 ? 11.320 -2.465 -6.507 1.00 0.00 32 SER A O 13
ATOM 20878 N N . ASP A 1 33 ? 11.926 -0.319 -6.800 1.00 0.00 33 ASP A N 13
ATOM 20879 C CA . ASP A 1 33 ? 10.564 0.201 -7.030 1.00 0.00 33 ASP A CA 13
ATOM 20880 C C . ASP A 1 33 ? 10.069 0.044 -8.486 1.00 0.00 33 ASP A C 13
ATOM 20881 O O . ASP A 1 33 ? 8.870 -0.132 -8.721 1.00 0.00 33 ASP A O 13
ATOM 20890 N N . TYR A 1 34 ? 10.987 0.082 -9.462 1.00 0.00 34 TYR A N 13
ATOM 20891 C CA . TYR A 1 34 ? 10.692 -0.106 -10.891 1.00 0.00 34 TYR A CA 13
ATOM 20892 C C . TYR A 1 34 ? 10.488 -1.597 -11.263 1.00 0.00 34 TYR A C 13
ATOM 20893 O O . TYR A 1 34 ? 10.427 -2.481 -10.405 1.00 0.00 34 TYR A O 13
ATOM 20911 N N . THR A 1 35 ? 10.395 -1.891 -12.566 1.00 0.00 35 THR A N 13
ATOM 20912 C CA . THR A 1 35 ? 10.026 -3.206 -13.131 1.00 0.00 35 THR A CA 13
ATOM 20913 C C . THR A 1 35 ? 11.118 -4.282 -12.981 1.00 0.00 35 THR A C 13
ATOM 20914 O O . THR A 1 35 ? 10.885 -5.438 -13.309 1.00 0.00 35 THR A O 13
ATOM 20925 N N . GLY A 1 36 ? 12.317 -3.951 -12.484 1.00 0.00 36 GLY A N 13
ATOM 20926 C CA . GLY A 1 36 ? 13.337 -4.946 -12.103 1.00 0.00 36 GLY A CA 13
ATOM 20927 C C . GLY A 1 36 ? 13.921 -5.772 -13.248 1.00 0.00 36 GLY A C 13
ATOM 20928 O O . GLY A 1 36 ? 14.411 -6.880 -13.037 1.00 0.00 36 GLY A O 13
ATOM 20932 N N . ASN A 1 37 ? 13.879 -5.259 -14.479 1.00 0.00 37 ASN A N 13
ATOM 20933 C CA . ASN A 1 37 ? 14.346 -5.980 -15.670 1.00 0.00 37 ASN A CA 13
ATOM 20934 C C . ASN A 1 37 ? 15.863 -5.833 -15.884 1.00 0.00 37 ASN A C 13
ATOM 20935 O O . ASN A 1 37 ? 16.318 -5.224 -16.849 1.00 0.00 37 ASN A O 13
ATOM 20946 N N . LEU A 1 38 ? 16.645 -6.391 -14.963 1.00 0.00 38 LEU A N 13
ATOM 20947 C CA . LEU A 1 38 ? 18.115 -6.325 -14.953 1.00 0.00 38 LEU A CA 13
ATOM 20948 C C . LEU A 1 38 ? 18.810 -7.690 -14.999 1.00 0.00 38 LEU A C 13
ATOM 20949 O O . LEU A 1 38 ? 18.286 -8.669 -14.476 1.00 0.00 38 LEU A O 13
ATOM 20965 N N . THR A 1 39 ? 20.016 -7.733 -15.565 1.00 0.00 39 THR A N 13
ATOM 20966 C CA . THR A 1 39 ? 20.891 -8.915 -15.589 1.00 0.00 39 THR A CA 13
ATOM 20967 C C . THR A 1 39 ? 22.347 -8.554 -15.275 1.00 0.00 39 THR A C 13
ATOM 20968 O O . THR A 1 39 ? 22.743 -7.387 -15.352 1.00 0.00 39 THR A O 13
ATOM 20979 N N . ILE A 1 40 ? 23.144 -9.549 -14.880 1.00 0.00 40 ILE A N 13
ATOM 20980 C CA . ILE A 1 40 ? 24.509 -9.391 -14.357 1.00 0.00 40 ILE A CA 13
ATOM 20981 C C . ILE A 1 40 ? 25.482 -10.111 -15.288 1.00 0.00 40 ILE A C 13
ATOM 20982 O O . ILE A 1 40 ? 25.340 -11.303 -15.549 1.00 0.00 40 ILE A O 13
ATOM 20998 N N . ASN A 1 41 ? 26.502 -9.387 -15.740 1.00 0.00 41 ASN A N 13
ATOM 20999 C CA . ASN A 1 41 ? 27.499 -9.849 -16.697 1.00 0.00 41 ASN A CA 13
ATOM 21000 C C . ASN A 1 41 ? 28.887 -9.701 -16.055 1.00 0.00 41 ASN A C 13
ATOM 21001 O O . ASN A 1 41 ? 29.120 -8.714 -15.357 1.00 0.00 41 ASN A O 13
ATOM 21012 N N . GLU A 1 42 ? 29.822 -10.626 -16.283 1.00 0.00 42 GLU A N 13
ATOM 21013 C CA . GLU A 1 42 ? 31.222 -10.435 -15.869 1.00 0.00 42 GLU A CA 13
ATOM 21014 C C . GLU A 1 42 ? 32.238 -10.739 -16.980 1.00 0.00 42 GLU A C 13
ATOM 21015 O O . GLU A 1 42 ? 31.970 -11.558 -17.866 1.00 0.00 42 GLU A O 13
ATOM 21027 N N . ARG A 1 43 ? 33.408 -10.091 -16.914 1.00 0.00 43 ARG A N 13
ATOM 21028 C CA . ARG A 1 43 ? 34.576 -10.405 -17.749 1.00 0.00 43 ARG A CA 13
ATOM 21029 C C . ARG A 1 43 ? 35.740 -10.875 -16.865 1.00 0.00 43 ARG A C 13
ATOM 21030 O O . ARG A 1 43 ? 36.239 -10.067 -16.073 1.00 0.00 43 ARG A O 13
ATOM 21051 N N . PRO A 1 44 ? 36.195 -12.132 -17.013 1.00 0.00 44 PRO A N 13
ATOM 21052 C CA . PRO A 1 44 ? 37.256 -12.698 -16.193 1.00 0.00 44 PRO A CA 13
ATOM 21053 C C . PRO A 1 44 ? 38.623 -12.219 -16.704 1.00 0.00 44 PRO A C 13
ATOM 21054 O O . PRO A 1 44 ? 38.964 -12.401 -17.877 1.00 0.00 44 PRO A O 13
ATOM 21065 N N . SER A 1 45 ? 39.406 -11.604 -15.816 1.00 0.00 45 SER A N 13
ATOM 21066 C CA . SER A 1 45 ? 40.642 -10.890 -16.153 1.00 0.00 45 SER A CA 13
ATOM 21067 C C . SER A 1 45 ? 41.711 -11.161 -15.093 1.00 0.00 45 SER A C 13
ATOM 21068 O O . SER A 1 45 ? 41.794 -10.467 -14.076 1.00 0.00 45 SER A O 13
ATOM 21076 N N . ALA A 1 46 ? 42.558 -12.166 -15.335 1.00 0.00 46 ALA A N 13
ATOM 21077 C CA . ALA A 1 46 ? 43.506 -12.715 -14.353 1.00 0.00 46 ALA A CA 13
ATOM 21078 C C . ALA A 1 46 ? 44.588 -11.732 -13.856 1.00 0.00 46 ALA A C 13
ATOM 21079 O O . ALA A 1 46 ? 45.256 -12.000 -12.853 1.00 0.00 46 ALA A O 13
ATOM 21086 N N . ARG A 1 47 ? 44.708 -10.559 -14.496 1.00 0.00 47 ARG A N 13
ATOM 21087 C CA . ARG A 1 47 ? 45.453 -9.390 -13.987 1.00 0.00 47 ARG A CA 13
ATOM 21088 C C . ARG A 1 47 ? 45.029 -8.956 -12.573 1.00 0.00 47 ARG A C 13
ATOM 21089 O O . ARG A 1 47 ? 45.863 -8.436 -11.833 1.00 0.00 47 ARG A O 13
ATOM 21110 N N . ALA A 1 48 ? 43.751 -9.152 -12.208 1.00 0.00 48 ALA A N 13
ATOM 21111 C CA . ALA A 1 48 ? 43.195 -8.689 -10.929 1.00 0.00 48 ALA A CA 13
ATOM 21112 C C . ALA A 1 48 ? 41.940 -9.437 -10.409 1.00 0.00 48 ALA A C 13
ATOM 21113 O O . ALA A 1 48 ? 41.710 -9.421 -9.200 1.00 0.00 48 ALA A O 13
ATOM 21120 N N . GLY A 1 49 ? 41.119 -10.069 -11.262 1.00 0.00 49 GLY A N 13
ATOM 21121 C CA . GLY A 1 49 ? 39.852 -10.703 -10.853 1.00 0.00 49 GLY A CA 13
ATOM 21122 C C . GLY A 1 49 ? 38.793 -10.689 -11.960 1.00 0.00 49 GLY A C 13
ATOM 21123 O O . GLY A 1 49 ? 38.972 -11.343 -12.988 1.00 0.00 49 GLY A O 13
ATOM 21127 N N . SER A 1 50 ? 37.694 -9.955 -11.763 1.00 0.00 50 SER A N 13
ATOM 21128 C CA . SER A 1 50 ? 36.618 -9.799 -12.756 1.00 0.00 50 SER A CA 13
ATOM 21129 C C . SER A 1 50 ? 36.109 -8.360 -12.876 1.00 0.00 50 SER A C 13
ATOM 21130 O O . SER A 1 50 ? 35.980 -7.639 -11.885 1.00 0.00 50 SER A O 13
ATOM 21138 N N . TRP A 1 51 ? 35.737 -7.956 -14.094 1.00 0.00 51 TRP A N 13
ATOM 21139 C CA . TRP A 1 51 ? 34.830 -6.821 -14.286 1.00 0.00 51 TRP A CA 13
ATOM 21140 C C . TRP A 1 51 ? 33.403 -7.308 -14.077 1.00 0.00 51 TRP A C 13
ATOM 21141 O O . TRP A 1 51 ? 33.038 -8.319 -14.661 1.00 0.00 51 TRP A O 13
ATOM 21162 N N . ILE A 1 52 ? 32.590 -6.583 -13.311 1.00 0.00 52 ILE A N 13
ATOM 21163 C CA . ILE A 1 52 ? 31.144 -6.798 -13.167 1.00 0.00 52 ILE A CA 13
ATOM 21164 C C . ILE A 1 52 ? 30.398 -5.652 -13.841 1.00 0.00 52 ILE A C 13
ATOM 21165 O O . ILE A 1 52 ? 30.692 -4.489 -13.572 1.00 0.00 52 ILE A O 13
ATOM 21181 N N . THR A 1 53 ? 29.401 -5.981 -14.661 1.00 0.00 53 THR A N 13
ATOM 21182 C CA . THR A 1 53 ? 28.605 -5.023 -15.439 1.00 0.00 53 THR A CA 13
ATOM 21183 C C . THR A 1 53 ? 27.135 -5.417 -15.371 1.00 0.00 53 THR A C 13
ATOM 21184 O O . THR A 1 53 ? 26.746 -6.484 -15.851 1.00 0.00 53 THR A O 13
ATOM 21195 N N . ILE A 1 54 ? 26.297 -4.562 -14.785 1.00 0.00 54 ILE A N 13
ATOM 21196 C CA . ILE A 1 54 ? 24.846 -4.772 -14.682 1.00 0.00 54 ILE A CA 13
ATOM 21197 C C . ILE A 1 54 ? 24.136 -3.967 -15.769 1.00 0.00 54 ILE A C 13
ATOM 21198 O O . ILE A 1 54 ? 24.370 -2.767 -15.949 1.00 0.00 54 ILE A O 13
ATOM 21214 N N . THR A 1 55 ? 23.257 -4.649 -16.500 1.00 0.00 55 THR A N 13
ATOM 21215 C CA . THR A 1 55 ? 22.488 -4.091 -17.617 1.00 0.00 55 THR A CA 13
ATOM 21216 C C . THR A 1 55 ? 20.986 -4.182 -17.345 1.00 0.00 55 THR A C 13
ATOM 21217 O O . THR A 1 55 ? 20.503 -5.183 -16.820 1.00 0.00 55 THR A O 13
ATOM 21228 N N . VAL A 1 56 ? 20.233 -3.135 -17.699 1.00 0.00 56 VAL A N 13
ATOM 21229 C CA . VAL A 1 56 ? 18.758 -3.101 -17.680 1.00 0.00 56 VAL A CA 13
ATOM 21230 C C . VAL A 1 56 ? 18.256 -3.321 -19.103 1.00 0.00 56 VAL A C 13
ATOM 21231 O O . VAL A 1 56 ? 18.544 -2.528 -19.995 1.00 0.00 56 VAL A O 13
ATOM 21244 N N . ASN A 1 57 ? 17.541 -4.427 -19.311 1.00 0.00 57 ASN A N 13
ATOM 21245 C CA . ASN A 1 57 ? 17.139 -5.019 -20.599 1.00 0.00 57 ASN A CA 13
ATOM 21246 C C . ASN A 1 57 ? 18.320 -5.290 -21.557 1.00 0.00 57 ASN A C 13
ATOM 21247 O O . ASN A 1 57 ? 18.710 -6.440 -21.757 1.00 0.00 57 ASN A O 13
ATOM 21258 N N . GLN A 1 58 ? 18.882 -4.224 -22.134 1.00 0.00 58 GLN A N 13
ATOM 21259 C CA . GLN A 1 58 ? 19.999 -4.232 -23.090 1.00 0.00 58 GLN A CA 13
ATOM 21260 C C . GLN A 1 58 ? 20.982 -3.051 -22.901 1.00 0.00 58 GLN A C 13
ATOM 21261 O O . GLN A 1 58 ? 21.878 -2.854 -23.722 1.00 0.00 58 GLN A O 13
ATOM 21275 N N . ASP A 1 59 ? 20.822 -2.257 -21.835 1.00 0.00 59 ASP A N 13
ATOM 21276 C CA . ASP A 1 59 ? 21.567 -1.011 -21.589 1.00 0.00 59 ASP A CA 13
ATOM 21277 C C . ASP A 1 59 ? 22.376 -1.087 -20.290 1.00 0.00 59 ASP A C 13
ATOM 21278 O O . ASP A 1 59 ? 21.841 -1.464 -19.249 1.00 0.00 59 ASP A O 13
ATOM 21287 N N . VAL A 1 60 ? 23.659 -0.710 -20.310 1.00 0.00 60 VAL A N 13
ATOM 21288 C CA . VAL A 1 60 ? 24.485 -0.644 -19.087 1.00 0.00 60 VAL A CA 13
ATOM 21289 C C . VAL A 1 60 ? 24.114 0.569 -18.229 1.00 0.00 60 VAL A C 13
ATOM 21290 O O . VAL A 1 60 ? 23.899 1.666 -18.745 1.00 0.00 60 VAL A O 13
ATOM 21303 N N . ILE A 1 61 ? 24.062 0.361 -16.908 1.00 0.00 61 ILE A N 13
ATOM 21304 C CA . ILE A 1 61 ? 23.801 1.424 -15.921 1.00 0.00 61 ILE A CA 13
ATOM 21305 C C . ILE A 1 61 ? 24.835 1.497 -14.793 1.00 0.00 61 ILE A C 13
ATOM 21306 O O . ILE A 1 61 ? 25.046 2.576 -14.242 1.00 0.00 61 ILE A O 13
ATOM 21322 N N . PHE A 1 62 ? 25.493 0.382 -14.455 1.00 0.00 62 PHE A N 13
ATOM 21323 C CA . PHE A 1 62 ? 26.564 0.359 -13.459 1.00 0.00 62 PHE A CA 13
ATOM 21324 C C . PHE A 1 62 ? 27.568 -0.755 -13.762 1.00 0.00 62 PHE A C 13
ATOM 21325 O O . PHE A 1 62 ? 27.208 -1.819 -14.267 1.00 0.00 62 PHE A O 13
ATOM 21342 N N . GLN A 1 63 ? 28.837 -0.501 -13.448 1.00 0.00 63 GLN A N 13
ATOM 21343 C CA . GLN A 1 63 ? 29.919 -1.478 -13.560 1.00 0.00 63 GLN A CA 13
ATOM 21344 C C . GLN A 1 63 ? 31.075 -1.170 -12.596 1.00 0.00 63 GLN A C 13
ATOM 21345 O O . GLN A 1 63 ? 31.365 -0.007 -12.308 1.00 0.00 63 GLN A O 13
ATOM 21359 N N . THR A 1 64 ? 31.737 -2.216 -12.097 1.00 0.00 64 THR A N 13
ATOM 21360 C CA . THR A 1 64 ? 32.836 -2.128 -11.119 1.00 0.00 64 THR A CA 13
ATOM 21361 C C . THR A 1 64 ? 33.768 -3.344 -11.195 1.00 0.00 64 THR A C 13
ATOM 21362 O O . THR A 1 64 ? 33.412 -4.371 -11.776 1.00 0.00 64 THR A O 13
ATOM 21373 N N . PHE A 1 65 ? 34.959 -3.248 -10.608 1.00 0.00 65 PHE A N 13
ATOM 21374 C CA . PHE A 1 65 ? 35.931 -4.341 -10.553 1.00 0.00 65 PHE A CA 13
ATOM 21375 C C . PHE A 1 65 ? 35.811 -5.129 -9.234 1.00 0.00 65 PHE A C 13
ATOM 21376 O O . PHE A 1 65 ? 35.776 -4.535 -8.152 1.00 0.00 65 PHE A O 13
ATOM 21393 N N . LEU A 1 66 ? 35.766 -6.461 -9.317 1.00 0.00 66 LEU A N 13
ATOM 21394 C CA . LEU A 1 66 ? 35.852 -7.382 -8.180 1.00 0.00 66 LEU A CA 13
ATOM 21395 C C . LEU A 1 66 ? 37.234 -8.048 -8.085 1.00 0.00 66 LEU A C 13
ATOM 21396 O O . LEU A 1 66 ? 37.834 -8.424 -9.094 1.00 0.00 66 LEU A O 13
ATOM 21412 N N . PHE A 1 67 ? 37.687 -8.265 -6.847 1.00 0.00 67 PHE A N 13
ATOM 21413 C CA . PHE A 1 67 ? 38.994 -8.856 -6.525 1.00 0.00 67 PHE A CA 13
ATOM 21414 C C . PHE A 1 67 ? 38.833 -10.081 -5.593 1.00 0.00 67 PHE A C 13
ATOM 21415 O O . PHE A 1 67 ? 38.112 -9.988 -4.596 1.00 0.00 67 PHE A O 13
ATOM 21432 N N . PRO A 1 68 ? 39.484 -11.229 -5.881 1.00 0.00 68 PRO A N 13
ATOM 21433 C CA . PRO A 1 68 ? 39.299 -12.481 -5.133 1.00 0.00 68 PRO A CA 13
ATOM 21434 C C . PRO A 1 68 ? 40.088 -12.552 -3.811 1.00 0.00 68 PRO A C 13
ATOM 21435 O O . PRO A 1 68 ? 39.629 -13.189 -2.861 1.00 0.00 68 PRO A O 13
ATOM 21446 N N . LEU A 1 69 ? 41.261 -11.902 -3.732 1.00 0.00 69 LEU A N 13
ATOM 21447 C CA . LEU A 1 69 ? 42.118 -11.892 -2.528 1.00 0.00 69 LEU A CA 13
ATOM 21448 C C . LEU A 1 69 ? 41.724 -10.798 -1.517 1.00 0.00 69 LEU A C 13
ATOM 21449 O O . LEU A 1 69 ? 42.070 -10.895 -0.336 1.00 0.00 69 LEU A O 13
ATOM 21465 N N . LYS A 1 70 ? 41.000 -9.764 -1.968 1.00 0.00 70 LYS A N 13
ATOM 21466 C CA . LYS A 1 70 ? 40.527 -8.632 -1.145 1.00 0.00 70 LYS A CA 13
ATOM 21467 C C . LYS A 1 70 ? 39.120 -8.897 -0.582 1.00 0.00 70 LYS A C 13
ATOM 21468 O O . LYS A 1 70 ? 38.323 -9.617 -1.184 1.00 0.00 70 LYS A O 13
ATOM 21487 N N . ARG A 1 71 ? 38.803 -8.299 0.575 1.00 0.00 71 ARG A N 13
ATOM 21488 C CA . ARG A 1 71 ? 37.547 -8.518 1.334 1.00 0.00 71 ARG A CA 13
ATOM 21489 C C . ARG A 1 71 ? 36.460 -7.462 1.082 1.00 0.00 71 ARG A C 13
ATOM 21490 O O . ARG A 1 71 ? 35.537 -7.316 1.881 1.00 0.00 71 ARG A O 13
ATOM 21511 N N . ASP A 1 72 ? 36.533 -6.737 -0.037 1.00 0.00 72 ASP A N 13
ATOM 21512 C CA . ASP A 1 72 ? 35.507 -5.759 -0.442 1.00 0.00 72 ASP A CA 13
ATOM 21513 C C . ASP A 1 72 ? 34.244 -6.392 -1.033 1.00 0.00 72 ASP A C 13
ATOM 21514 O O . ASP A 1 72 ? 33.228 -5.711 -1.088 1.00 0.00 72 ASP A O 13
ATOM 21523 N N . PHE A 1 73 ? 34.278 -7.662 -1.460 1.00 0.00 73 PHE A N 13
ATOM 21524 C CA . PHE A 1 73 ? 33.211 -8.299 -2.250 1.00 0.00 73 PHE A CA 13
ATOM 21525 C C . PHE A 1 73 ? 31.801 -8.042 -1.693 1.00 0.00 73 PHE A C 13
ATOM 21526 O O . PHE A 1 73 ? 30.926 -7.590 -2.426 1.00 0.00 73 PHE A O 13
ATOM 21543 N N . GLU A 1 74 ? 31.589 -8.237 -0.386 1.00 0.00 74 GLU A N 13
ATOM 21544 C CA . GLU A 1 74 ? 30.279 -8.020 0.253 1.00 0.00 74 GLU A CA 13
ATOM 21545 C C . GLU A 1 74 ? 29.836 -6.551 0.172 1.00 0.00 74 GLU A C 13
ATOM 21546 O O . GLU A 1 74 ? 28.690 -6.244 -0.156 1.00 0.00 74 GLU A O 13
ATOM 21558 N N . LYS A 1 75 ? 30.783 -5.636 0.401 1.00 0.00 75 LYS A N 13
ATOM 21559 C CA . LYS A 1 75 ? 30.572 -4.182 0.346 1.00 0.00 75 LYS A CA 13
ATOM 21560 C C . LYS A 1 75 ? 30.258 -3.739 -1.084 1.00 0.00 75 LYS A C 13
ATOM 21561 O O . LYS A 1 75 ? 29.276 -3.039 -1.311 1.00 0.00 75 LYS A O 13
ATOM 21580 N N . THR A 1 76 ? 31.012 -4.242 -2.057 1.00 0.00 76 THR A N 13
ATOM 21581 C CA . THR A 1 76 ? 30.805 -4.020 -3.496 1.00 0.00 76 THR A CA 13
ATOM 21582 C C . THR A 1 76 ? 29.460 -4.577 -3.980 1.00 0.00 76 THR A C 13
ATOM 21583 O O . THR A 1 76 ? 28.771 -3.898 -4.740 1.00 0.00 76 THR A O 13
ATOM 21594 N N . VAL A 1 77 ? 29.015 -5.739 -3.485 1.00 0.00 77 VAL A N 13
ATOM 21595 C CA . VAL A 1 77 ? 27.663 -6.276 -3.748 1.00 0.00 77 VAL A CA 13
ATOM 21596 C C . VAL A 1 77 ? 26.596 -5.324 -3.213 1.00 0.00 77 VAL A C 13
ATOM 21597 O O . VAL A 1 77 ? 25.748 -4.884 -3.984 1.00 0.00 77 VAL A O 13
ATOM 21610 N N . VAL A 1 78 ? 26.650 -4.952 -1.928 1.00 0.00 78 VAL A N 13
ATOM 21611 C CA . VAL A 1 78 ? 25.636 -4.078 -1.299 1.00 0.00 78 VAL A CA 13
ATOM 21612 C C . VAL A 1 78 ? 25.593 -2.707 -1.977 1.00 0.00 78 VAL A C 13
ATOM 21613 O O . VAL A 1 78 ? 24.518 -2.167 -2.235 1.00 0.00 78 VAL A O 13
ATOM 21626 N N . ALA A 1 79 ? 26.754 -2.171 -2.352 1.00 0.00 79 ALA A N 13
ATOM 21627 C CA . ALA A 1 79 ? 26.865 -0.882 -3.017 1.00 0.00 79 ALA A CA 13
ATOM 21628 C C . ALA A 1 79 ? 26.317 -0.918 -4.451 1.00 0.00 79 ALA A C 13
ATOM 21629 O O . ALA A 1 79 ? 25.754 0.071 -4.922 1.00 0.00 79 ALA A O 13
ATOM 21636 N N . ALA A 1 80 ? 26.432 -2.041 -5.162 1.00 0.00 80 ALA A N 13
ATOM 21637 C CA . ALA A 1 80 ? 25.854 -2.199 -6.497 1.00 0.00 80 ALA A CA 13
ATOM 21638 C C . ALA A 1 80 ? 24.319 -2.164 -6.475 1.00 0.00 80 ALA A C 13
ATOM 21639 O O . ALA A 1 80 ? 23.716 -1.715 -7.445 1.00 0.00 80 ALA A O 13
ATOM 21646 N N . LEU A 1 81 ? 23.679 -2.553 -5.364 1.00 0.00 81 LEU A N 13
ATOM 21647 C CA . LEU A 1 81 ? 22.213 -2.505 -5.221 1.00 0.00 81 LEU A CA 13
ATOM 21648 C C . LEU A 1 81 ? 21.723 -1.049 -5.311 1.00 0.00 81 LEU A C 13
ATOM 21649 O O . LEU A 1 81 ? 20.841 -0.720 -6.102 1.00 0.00 81 LEU A O 13
ATOM 21665 N N . ILE A 1 82 ? 22.377 -0.164 -4.547 1.00 0.00 82 ILE A N 13
ATOM 21666 C CA . ILE A 1 82 ? 22.096 1.279 -4.517 1.00 0.00 82 ILE A CA 13
ATOM 21667 C C . ILE A 1 82 ? 22.462 1.912 -5.865 1.00 0.00 82 ILE A C 13
ATOM 21668 O O . ILE A 1 82 ? 21.664 2.627 -6.464 1.00 0.00 82 ILE A O 13
ATOM 21684 N N . GLN A 1 83 ? 23.646 1.609 -6.402 1.00 0.00 83 GLN A N 13
ATOM 21685 C CA . GLN A 1 83 ? 24.127 2.225 -7.649 1.00 0.00 83 GLN A CA 13
ATOM 21686 C C . GLN A 1 83 ? 23.324 1.783 -8.887 1.00 0.00 83 GLN A C 13
ATOM 21687 O O . GLN A 1 83 ? 23.226 2.532 -9.859 1.00 0.00 83 GLN A O 13
ATOM 21701 N N . THR A 1 84 ? 22.680 0.613 -8.827 1.00 0.00 84 THR A N 13
ATOM 21702 C CA . THR A 1 84 ? 21.712 0.162 -9.838 1.00 0.00 84 THR A CA 13
ATOM 21703 C C . THR A 1 84 ? 20.464 1.047 -9.849 1.00 0.00 84 THR A C 13
ATOM 21704 O O . THR A 1 84 ? 20.061 1.501 -10.918 1.00 0.00 84 THR A O 13
ATOM 21715 N N . GLU A 1 85 ? 19.863 1.358 -8.692 1.00 0.00 85 GLU A N 13
ATOM 21716 C CA . GLU A 1 85 ? 18.694 2.249 -8.675 1.00 0.00 85 GLU A CA 13
ATOM 21717 C C . GLU A 1 85 ? 19.080 3.709 -8.934 1.00 0.00 85 GLU A C 13
ATOM 21718 O O . GLU A 1 85 ? 18.321 4.418 -9.581 1.00 0.00 85 GLU A O 13
ATOM 21730 N N . GLU A 1 86 ? 20.271 4.165 -8.533 1.00 0.00 86 GLU A N 13
ATOM 21731 C CA . GLU A 1 86 ? 20.695 5.562 -8.712 1.00 0.00 86 GLU A CA 13
ATOM 21732 C C . GLU A 1 86 ? 20.816 5.987 -10.181 1.00 0.00 86 GLU A C 13
ATOM 21733 O O . GLU A 1 86 ? 20.562 7.149 -10.503 1.00 0.00 86 GLU A O 13
ATOM 21745 N N . ALA A 1 87 ? 21.095 5.043 -11.085 1.00 0.00 87 ALA A N 13
ATOM 21746 C CA . ALA A 1 87 ? 20.986 5.266 -12.526 1.00 0.00 87 ALA A CA 13
ATOM 21747 C C . ALA A 1 87 ? 19.536 5.540 -12.958 1.00 0.00 87 ALA A C 13
ATOM 21748 O O . ALA A 1 87 ? 19.275 6.443 -13.744 1.00 0.00 87 ALA A O 13
ATOM 21755 N N . LEU A 1 88 ? 18.577 4.770 -12.429 1.00 0.00 88 LEU A N 13
ATOM 21756 C CA . LEU A 1 88 ? 17.158 4.807 -12.811 1.00 0.00 88 LEU A CA 13
ATOM 21757 C C . LEU A 1 88 ? 16.382 5.904 -12.071 1.00 0.00 88 LEU A C 13
ATOM 21758 O O . LEU A 1 88 ? 15.379 6.413 -12.573 1.00 0.00 88 LEU A O 13
ATOM 21774 N N . ASN A 1 89 ? 16.893 6.336 -10.921 1.00 0.00 89 ASN A N 13
ATOM 21775 C CA . ASN A 1 89 ? 16.329 7.364 -10.045 1.00 0.00 89 ASN A CA 13
ATOM 21776 C C . ASN A 1 89 ? 16.220 8.725 -10.734 1.00 0.00 89 ASN A C 13
ATOM 21777 O O . ASN A 1 89 ? 15.267 9.464 -10.502 1.00 0.00 89 ASN A O 13
ATOM 21788 N N . ARG A 1 90 ? 17.133 9.014 -11.666 1.00 0.00 90 ARG A N 13
ATOM 21789 C CA . ARG A 1 90 ? 17.131 10.227 -12.508 1.00 0.00 90 ARG A CA 13
ATOM 21790 C C . ARG A 1 90 ? 16.528 10.021 -13.910 1.00 0.00 90 ARG A C 13
ATOM 21791 O O . ARG A 1 90 ? 16.266 10.996 -14.608 1.00 0.00 90 ARG A O 13
ATOM 21812 N N . ARG A 1 91 ? 16.241 8.767 -14.294 1.00 0.00 91 ARG A N 13
ATOM 21813 C CA . ARG A 1 91 ? 15.574 8.408 -15.571 1.00 0.00 91 ARG A CA 13
ATOM 21814 C C . ARG A 1 91 ? 14.053 8.463 -15.449 1.00 0.00 91 ARG A C 13
ATOM 21815 O O . ARG A 1 91 ? 13.385 9.089 -16.264 1.00 0.00 91 ARG A O 13
ATOM 21836 N N . GLN A 1 92 ? 13.528 7.785 -14.419 1.00 0.00 92 GLN A N 13
ATOM 21837 C CA . GLN A 1 92 ? 12.084 7.532 -14.276 1.00 0.00 92 GLN A CA 13
ATOM 21838 C C . GLN A 1 92 ? 11.524 7.519 -12.854 1.00 0.00 92 GLN A C 13
ATOM 21839 O O . GLN A 1 92 ? 10.410 7.998 -12.654 1.00 0.00 92 GLN A O 13
ATOM 21853 N N . ILE A 1 93 ? 12.257 6.993 -11.862 1.00 0.00 93 ILE A N 13
ATOM 21854 C CA . ILE A 1 93 ? 11.692 6.732 -10.515 1.00 0.00 93 ILE A CA 13
ATOM 21855 C C . ILE A 1 93 ? 11.355 8.047 -9.787 1.00 0.00 93 ILE A C 13
ATOM 21856 O O . ILE A 1 93 ? 10.473 8.066 -8.936 1.00 0.00 93 ILE A O 13
ATOM 21872 N N . ASN A 1 94 ? 11.945 9.174 -10.212 1.00 0.00 94 ASN A N 13
ATOM 21873 C CA . ASN A 1 94 ? 11.577 10.534 -9.761 1.00 0.00 94 ASN A CA 13
ATOM 21874 C C . ASN A 1 94 ? 10.063 10.801 -9.824 1.00 0.00 94 ASN A C 13
ATOM 21875 O O . ASN A 1 94 ? 9.506 11.368 -8.888 1.00 0.00 94 ASN A O 13
ATOM 21886 N N . GLN A 1 95 ? 9.387 10.320 -10.871 1.00 0.00 95 GLN A N 13
ATOM 21887 C CA . GLN A 1 95 ? 7.933 10.462 -11.046 1.00 0.00 95 GLN A CA 13
ATOM 21888 C C . GLN A 1 95 ? 7.143 9.819 -9.890 1.00 0.00 95 GLN A C 13
ATOM 21889 O O . GLN A 1 95 ? 6.156 10.388 -9.418 1.00 0.00 95 GLN A O 13
ATOM 21903 N N . ALA A 1 96 ? 7.608 8.661 -9.402 1.00 0.00 96 ALA A N 13
ATOM 21904 C CA . ALA A 1 96 ? 6.988 7.943 -8.291 1.00 0.00 96 ALA A CA 13
ATOM 21905 C C . ALA A 1 96 ? 7.385 8.536 -6.924 1.00 0.00 96 ALA A C 13
ATOM 21906 O O . ALA A 1 96 ? 6.506 8.895 -6.137 1.00 0.00 96 ALA A O 13
ATOM 21913 N N . LEU A 1 97 ? 8.691 8.724 -6.674 1.00 0.00 97 LEU A N 13
ATOM 21914 C CA . LEU A 1 97 ? 9.206 9.181 -5.369 1.00 0.00 97 LEU A CA 13
ATOM 21915 C C . LEU A 1 97 ? 8.805 10.621 -4.990 1.00 0.00 97 LEU A C 13
ATOM 21916 O O . LEU A 1 97 ? 8.807 10.985 -3.813 1.00 0.00 97 LEU A O 13
ATOM 21932 N N . LEU A 1 98 ? 8.432 11.425 -5.989 1.00 0.00 98 LEU A N 13
ATOM 21933 C CA . LEU A 1 98 ? 7.840 12.762 -5.833 1.00 0.00 98 LEU A CA 13
ATOM 21934 C C . LEU A 1 98 ? 6.430 12.744 -5.189 1.00 0.00 98 LEU A C 13
ATOM 21935 O O . LEU A 1 98 ? 5.997 13.762 -4.643 1.00 0.00 98 LEU A O 13
ATOM 21951 N N . SER A 1 99 ? 5.724 11.606 -5.218 1.00 0.00 99 SER A N 13
ATOM 21952 C CA . SER A 1 99 ? 4.357 11.429 -4.685 1.00 0.00 99 SER A CA 13
ATOM 21953 C C . SER A 1 99 ? 3.297 12.355 -5.321 1.00 0.00 99 SER A C 13
ATOM 21954 O O . SER A 1 99 ? 2.408 12.868 -4.634 1.00 0.00 99 SER A O 13
ATOM 21962 N N . THR A 1 100 ? 3.373 12.551 -6.646 1.00 0.00 100 THR A N 13
ATOM 21963 C CA . THR A 1 100 ? 2.476 13.418 -7.440 1.00 0.00 100 THR A CA 13
ATOM 21964 C C . THR A 1 100 ? 2.046 12.668 -8.707 1.00 0.00 100 THR A C 13
ATOM 21965 O O . THR A 1 100 ? 2.561 12.894 -9.804 1.00 0.00 100 THR A O 13
ATOM 21976 N N . GLY A 1 101 ? 1.120 11.721 -8.524 1.00 0.00 101 GLY A N 13
ATOM 21977 C CA . GLY A 1 101 ? 0.486 10.927 -9.593 1.00 0.00 101 GLY A CA 13
ATOM 21978 C C . GLY A 1 101 ? 0.620 9.403 -9.460 1.00 0.00 101 GLY A C 13
ATOM 21979 O O . GLY A 1 101 ? 0.038 8.663 -10.256 1.00 0.00 101 GLY A O 13
ATOM 21983 N N . ASP A 1 102 ? 1.349 8.928 -8.448 1.00 0.00 102 ASP A N 13
ATOM 21984 C CA . ASP A 1 102 ? 1.553 7.508 -8.119 1.00 0.00 102 ASP A CA 13
ATOM 21985 C C . ASP A 1 102 ? 1.359 7.226 -6.616 1.00 0.00 102 ASP A C 13
ATOM 21986 O O . ASP A 1 102 ? 1.333 8.145 -5.789 1.00 0.00 102 ASP A O 13
ATOM 21995 N N . LEU A 1 103 ? 1.245 5.939 -6.263 1.00 0.00 103 LEU A N 13
ATOM 21996 C CA . LEU A 1 103 ? 1.195 5.472 -4.873 1.00 0.00 103 LEU A CA 13
ATOM 21997 C C . LEU A 1 103 ? 2.490 5.771 -4.088 1.00 0.00 103 LEU A C 13
ATOM 21998 O O . LEU A 1 103 ? 3.567 5.937 -4.666 1.00 0.00 103 LEU A O 13
ATOM 22014 N N . ALA A 1 104 ? 2.378 5.780 -2.756 1.00 0.00 104 ALA A N 13
ATOM 22015 C CA . ALA A 1 104 ? 3.499 6.047 -1.848 1.00 0.00 104 ALA A CA 13
ATOM 22016 C C . ALA A 1 104 ? 3.421 5.277 -0.505 1.00 0.00 104 ALA A C 13
ATOM 22017 O O . ALA A 1 104 ? 3.914 5.743 0.526 1.00 0.00 104 ALA A O 13
ATOM 22024 N N . HIS A 1 105 ? 2.770 4.104 -0.499 1.00 0.00 105 HIS A N 13
ATOM 22025 C CA . HIS A 1 105 ? 2.474 3.338 0.725 1.00 0.00 105 HIS A CA 13
ATOM 22026 C C . HIS A 1 105 ? 3.682 2.548 1.261 1.00 0.00 105 HIS A C 13
ATOM 22027 O O . HIS A 1 105 ? 3.980 2.604 2.456 1.00 0.00 105 HIS A O 13
ATOM 22041 N N . ASP A 1 106 ? 4.381 1.821 0.382 1.00 0.00 106 ASP A N 13
ATOM 22042 C CA . ASP A 1 106 ? 5.439 0.859 0.736 1.00 0.00 106 ASP A CA 13
ATOM 22043 C C . ASP A 1 106 ? 6.561 0.766 -0.328 1.00 0.00 106 ASP A C 13
ATOM 22044 O O . ASP A 1 106 ? 7.095 -0.309 -0.610 1.00 0.00 106 ASP A O 13
ATOM 22053 N N . GLU A 1 107 ? 6.919 1.905 -0.935 1.00 0.00 107 GLU A N 13
ATOM 22054 C CA . GLU A 1 107 ? 7.906 1.991 -2.029 1.00 0.00 107 GLU A CA 13
ATOM 22055 C C . GLU A 1 107 ? 9.307 1.469 -1.646 1.00 0.00 107 GLU A C 13
ATOM 22056 O O . GLU A 1 107 ? 9.950 0.776 -2.443 1.00 0.00 107 GLU A O 13
ATOM 22068 N N . PHE A 1 108 ? 9.766 1.802 -0.429 1.00 0.00 108 PHE A N 13
ATOM 22069 C CA . PHE A 1 108 ? 11.116 1.541 0.093 1.00 0.00 108 PHE A CA 13
ATOM 22070 C C . PHE A 1 108 ? 11.095 1.205 1.599 1.00 0.00 108 PHE A C 13
ATOM 22071 O O . PHE A 1 108 ? 11.809 0.259 2.010 1.00 0.00 108 PHE A O 13
ATOM 22088 N N . ALA A 1 1 ? -4.150 -3.274 -0.574 1.00 0.00 1 ALA A N 14
ATOM 22089 C CA . ALA A 1 1 ? -3.359 -4.062 -1.562 1.00 0.00 1 ALA A CA 14
ATOM 22090 C C . ALA A 1 1 ? -1.845 -3.841 -1.383 1.00 0.00 1 ALA A C 14
ATOM 22091 O O . ALA A 1 1 ? -1.424 -2.833 -0.814 1.00 0.00 1 ALA A O 14
ATOM 22100 N N . VAL A 1 2 ? -1.019 -4.778 -1.876 1.00 0.00 2 VAL A N 14
ATOM 22101 C CA . VAL A 1 2 ? 0.462 -4.719 -1.849 1.00 0.00 2 VAL A CA 14
ATOM 22102 C C . VAL A 1 2 ? 1.076 -5.098 -3.205 1.00 0.00 2 VAL A C 14
ATOM 22103 O O . VAL A 1 2 ? 0.472 -5.827 -3.995 1.00 0.00 2 VAL A O 14
ATOM 22116 N N . GLU A 1 3 ? 2.293 -4.618 -3.471 1.00 0.00 3 GLU A N 14
ATOM 22117 C CA . GLU A 1 3 ? 3.096 -5.015 -4.641 1.00 0.00 3 GLU A CA 14
ATOM 22118 C C . GLU A 1 3 ? 3.738 -6.411 -4.470 1.00 0.00 3 GLU A C 14
ATOM 22119 O O . GLU A 1 3 ? 3.941 -6.883 -3.346 1.00 0.00 3 GLU A O 14
ATOM 22131 N N . VAL A 1 4 ? 4.057 -7.077 -5.590 1.00 0.00 4 VAL A N 14
ATOM 22132 C CA . VAL A 1 4 ? 4.612 -8.445 -5.635 1.00 0.00 4 VAL A CA 14
ATOM 22133 C C . VAL A 1 4 ? 5.771 -8.498 -6.643 1.00 0.00 4 VAL A C 14
ATOM 22134 O O . VAL A 1 4 ? 5.766 -7.768 -7.637 1.00 0.00 4 VAL A O 14
ATOM 22147 N N . GLU A 1 5 ? 6.753 -9.379 -6.423 1.00 0.00 5 GLU A N 14
ATOM 22148 C CA . GLU A 1 5 ? 7.941 -9.565 -7.280 1.00 0.00 5 GLU A CA 14
ATOM 22149 C C . GLU A 1 5 ? 7.618 -10.343 -8.580 1.00 0.00 5 GLU A C 14
ATOM 22150 O O . GLU A 1 5 ? 8.195 -11.394 -8.875 1.00 0.00 5 GLU A O 14
ATOM 22162 N N . VAL A 1 6 ? 6.647 -9.836 -9.344 1.00 0.00 6 VAL A N 14
ATOM 22163 C CA . VAL A 1 6 ? 6.130 -10.426 -10.591 1.00 0.00 6 VAL A CA 14
ATOM 22164 C C . VAL A 1 6 ? 7.138 -10.341 -11.757 1.00 0.00 6 VAL A C 14
ATOM 22165 O O . VAL A 1 6 ? 7.436 -11.395 -12.333 1.00 0.00 6 VAL A O 14
ATOM 22178 N N . PRO A 1 7 ? 7.694 -9.164 -12.128 1.00 0.00 7 PRO A N 14
ATOM 22179 C CA . PRO A 1 7 ? 8.709 -9.069 -13.179 1.00 0.00 7 PRO A CA 14
ATOM 22180 C C . PRO A 1 7 ? 10.118 -9.447 -12.682 1.00 0.00 7 PRO A C 14
ATOM 22181 O O . PRO A 1 7 ? 10.380 -9.564 -11.481 1.00 0.00 7 PRO A O 14
ATOM 22192 N N . GLY A 1 8 ? 11.041 -9.596 -13.637 1.00 0.00 8 GLY A N 14
ATOM 22193 C CA . GLY A 1 8 ? 12.471 -9.854 -13.399 1.00 0.00 8 GLY A CA 14
ATOM 22194 C C . GLY A 1 8 ? 13.121 -10.735 -14.474 1.00 0.00 8 GLY A C 14
ATOM 22195 O O . GLY A 1 8 ? 12.483 -11.648 -15.000 1.00 0.00 8 GLY A O 14
ATOM 22199 N N . LEU A 1 9 ? 14.392 -10.457 -14.809 1.00 0.00 9 LEU A N 14
ATOM 22200 C CA . LEU A 1 9 ? 15.193 -11.252 -15.762 1.00 0.00 9 LEU A CA 14
ATOM 22201 C C . LEU A 1 9 ? 16.688 -11.370 -15.382 1.00 0.00 9 LEU A C 14
ATOM 22202 O O . LEU A 1 9 ? 17.556 -11.433 -16.254 1.00 0.00 9 LEU A O 14
ATOM 22218 N N . LEU A 1 10 ? 16.991 -11.435 -14.073 1.00 0.00 10 LEU A N 14
ATOM 22219 C CA . LEU A 1 10 ? 18.344 -11.722 -13.582 1.00 0.00 10 LEU A CA 14
ATOM 22220 C C . LEU A 1 10 ? 18.791 -13.085 -14.121 1.00 0.00 10 LEU A C 14
ATOM 22221 O O . LEU A 1 10 ? 18.130 -14.103 -13.891 1.00 0.00 10 LEU A O 14
ATOM 22237 N N . THR A 1 11 ? 19.927 -13.082 -14.813 1.00 0.00 11 THR A N 14
ATOM 22238 C CA . THR A 1 11 ? 20.590 -14.286 -15.316 1.00 0.00 11 THR A CA 14
ATOM 22239 C C . THR A 1 11 ? 22.047 -14.327 -14.862 1.00 0.00 11 THR A C 14
ATOM 22240 O O . THR A 1 11 ? 22.744 -13.310 -14.835 1.00 0.00 11 THR A O 14
ATOM 22251 N N . ASP A 1 12 ? 22.509 -15.523 -14.511 1.00 0.00 12 ASP A N 14
ATOM 22252 C CA . ASP A 1 12 ? 23.887 -15.857 -14.165 1.00 0.00 12 ASP A CA 14
ATOM 22253 C C . ASP A 1 12 ? 24.808 -15.884 -15.403 1.00 0.00 12 ASP A C 14
ATOM 22254 O O . ASP A 1 12 ? 25.443 -16.894 -15.721 1.00 0.00 12 ASP A O 14
ATOM 22263 N N . HIS A 1 13 ? 24.908 -14.752 -16.113 1.00 0.00 13 HIS A N 14
ATOM 22264 C CA . HIS A 1 13 ? 25.846 -14.538 -17.227 1.00 0.00 13 HIS A CA 14
ATOM 22265 C C . HIS A 1 13 ? 27.263 -14.239 -16.692 1.00 0.00 13 HIS A C 14
ATOM 22266 O O . HIS A 1 13 ? 27.946 -13.313 -17.134 1.00 0.00 13 HIS A O 14
ATOM 22280 N N . THR A 1 14 ? 27.696 -15.014 -15.691 1.00 0.00 14 THR A N 14
ATOM 22281 C CA . THR A 1 14 ? 28.941 -14.817 -14.945 1.00 0.00 14 THR A CA 14
ATOM 22282 C C . THR A 1 14 ? 29.749 -16.120 -14.803 1.00 0.00 14 THR A C 14
ATOM 22283 O O . THR A 1 14 ? 29.182 -17.176 -14.517 1.00 0.00 14 THR A O 14
ATOM 22294 N N . VAL A 1 15 ? 31.074 -16.067 -15.035 1.00 0.00 15 VAL A N 14
ATOM 22295 C CA . VAL A 1 15 ? 31.961 -17.258 -15.156 1.00 0.00 15 VAL A CA 14
ATOM 22296 C C . VAL A 1 15 ? 33.286 -17.142 -14.371 1.00 0.00 15 VAL A C 14
ATOM 22297 O O . VAL A 1 15 ? 34.319 -17.696 -14.758 1.00 0.00 15 VAL A O 14
ATOM 22310 N N . SER A 1 16 ? 33.239 -16.450 -13.229 1.00 0.00 16 SER A N 14
ATOM 22311 C CA . SER A 1 16 ? 34.391 -16.135 -12.357 1.00 0.00 16 SER A CA 14
ATOM 22312 C C . SER A 1 16 ? 34.196 -16.671 -10.934 1.00 0.00 16 SER A C 14
ATOM 22313 O O . SER A 1 16 ? 33.071 -16.720 -10.450 1.00 0.00 16 SER A O 14
ATOM 22321 N N . SER A 1 17 ? 35.277 -17.002 -10.220 1.00 0.00 17 SER A N 14
ATOM 22322 C CA . SER A 1 17 ? 35.229 -17.480 -8.824 1.00 0.00 17 SER A CA 14
ATOM 22323 C C . SER A 1 17 ? 34.576 -16.481 -7.852 1.00 0.00 17 SER A C 14
ATOM 22324 O O . SER A 1 17 ? 33.885 -16.890 -6.917 1.00 0.00 17 SER A O 14
ATOM 22332 N N . ILE A 1 18 ? 34.735 -15.175 -8.104 1.00 0.00 18 ILE A N 14
ATOM 22333 C CA . ILE A 1 18 ? 34.017 -14.076 -7.425 1.00 0.00 18 ILE A CA 14
ATOM 22334 C C . ILE A 1 18 ? 32.763 -13.651 -8.200 1.00 0.00 18 ILE A C 14
ATOM 22335 O O . ILE A 1 18 ? 31.711 -13.457 -7.600 1.00 0.00 18 ILE A O 14
ATOM 22351 N N . GLY A 1 19 ? 32.815 -13.540 -9.531 1.00 0.00 19 GLY A N 14
ATOM 22352 C CA . GLY A 1 19 ? 31.677 -13.042 -10.325 1.00 0.00 19 GLY A CA 14
ATOM 22353 C C . GLY A 1 19 ? 30.457 -13.978 -10.335 1.00 0.00 19 GLY A C 14
ATOM 22354 O O . GLY A 1 19 ? 29.320 -13.515 -10.415 1.00 0.00 19 GLY A O 14
ATOM 22358 N N . HIS A 1 20 ? 30.667 -15.286 -10.168 1.00 0.00 20 HIS A N 14
ATOM 22359 C CA . HIS A 1 20 ? 29.602 -16.285 -9.967 1.00 0.00 20 HIS A CA 14
ATOM 22360 C C . HIS A 1 20 ? 28.904 -16.100 -8.609 1.00 0.00 20 HIS A C 14
ATOM 22361 O O . HIS A 1 20 ? 27.685 -16.216 -8.502 1.00 0.00 20 HIS A O 14
ATOM 22375 N N . ASP A 1 21 ? 29.660 -15.734 -7.568 1.00 0.00 21 ASP A N 14
ATOM 22376 C CA . ASP A 1 21 ? 29.101 -15.406 -6.255 1.00 0.00 21 ASP A CA 14
ATOM 22377 C C . ASP A 1 21 ? 28.414 -14.036 -6.242 1.00 0.00 21 ASP A C 14
ATOM 22378 O O . ASP A 1 21 ? 27.384 -13.901 -5.585 1.00 0.00 21 ASP A O 14
ATOM 22387 N N . PHE A 1 22 ? 28.902 -13.040 -7.002 1.00 0.00 22 PHE A N 14
ATOM 22388 C CA . PHE A 1 22 ? 28.237 -11.734 -7.130 1.00 0.00 22 PHE A CA 14
ATOM 22389 C C . PHE A 1 22 ? 26.795 -11.890 -7.600 1.00 0.00 22 PHE A C 14
ATOM 22390 O O . PHE A 1 22 ? 25.914 -11.268 -7.023 1.00 0.00 22 PHE A O 14
ATOM 22407 N N . TYR A 1 23 ? 26.542 -12.754 -8.590 1.00 0.00 23 TYR A N 14
ATOM 22408 C CA . TYR A 1 23 ? 25.183 -13.045 -9.063 1.00 0.00 23 TYR A CA 14
ATOM 22409 C C . TYR A 1 23 ? 24.237 -13.411 -7.905 1.00 0.00 23 TYR A C 14
ATOM 22410 O O . TYR A 1 23 ? 23.207 -12.764 -7.704 1.00 0.00 23 TYR A O 14
ATOM 22428 N N . ARG A 1 24 ? 24.633 -14.420 -7.118 1.00 0.00 24 ARG A N 14
ATOM 22429 C CA . ARG A 1 24 ? 23.822 -14.998 -6.035 1.00 0.00 24 ARG A CA 14
ATOM 22430 C C . ARG A 1 24 ? 23.679 -14.035 -4.858 1.00 0.00 24 ARG A C 14
ATOM 22431 O O . ARG A 1 24 ? 22.581 -13.829 -4.345 1.00 0.00 24 ARG A O 14
ATOM 22452 N N . ALA A 1 25 ? 24.780 -13.395 -4.473 1.00 0.00 25 ALA A N 14
ATOM 22453 C CA . ALA A 1 25 ? 24.797 -12.395 -3.408 1.00 0.00 25 ALA A CA 14
ATOM 22454 C C . ALA A 1 25 ? 23.967 -11.154 -3.769 1.00 0.00 25 ALA A C 14
ATOM 22455 O O . ALA A 1 25 ? 23.200 -10.678 -2.938 1.00 0.00 25 ALA A O 14
ATOM 22462 N N . PHE A 1 26 ? 24.061 -10.650 -5.002 1.00 0.00 26 PHE A N 14
ATOM 22463 C CA . PHE A 1 26 ? 23.249 -9.526 -5.465 1.00 0.00 26 PHE A CA 14
ATOM 22464 C C . PHE A 1 26 ? 21.760 -9.896 -5.437 1.00 0.00 26 PHE A C 14
ATOM 22465 O O . PHE A 1 26 ? 20.971 -9.193 -4.809 1.00 0.00 26 PHE A O 14
ATOM 22482 N N . SER A 1 27 ? 21.370 -11.016 -6.053 1.00 0.00 27 SER A N 14
ATOM 22483 C CA . SER A 1 27 ? 19.960 -11.425 -6.154 1.00 0.00 27 SER A CA 14
ATOM 22484 C C . SER A 1 27 ? 19.329 -11.758 -4.791 1.00 0.00 27 SER A C 14
ATOM 22485 O O . SER A 1 27 ? 18.133 -11.527 -4.599 1.00 0.00 27 SER A O 14
ATOM 22493 N N . ASP A 1 28 ? 20.125 -12.211 -3.816 1.00 0.00 28 ASP A N 14
ATOM 22494 C CA . ASP A 1 28 ? 19.695 -12.455 -2.435 1.00 0.00 28 ASP A CA 14
ATOM 22495 C C . ASP A 1 28 ? 19.245 -11.175 -1.700 1.00 0.00 28 ASP A C 14
ATOM 22496 O O . ASP A 1 28 ? 18.332 -11.251 -0.872 1.00 0.00 28 ASP A O 14
ATOM 22505 N N . LYS A 1 29 ? 19.852 -10.010 -1.996 1.00 0.00 29 LYS A N 14
ATOM 22506 C CA . LYS A 1 29 ? 19.472 -8.701 -1.410 1.00 0.00 29 LYS A CA 14
ATOM 22507 C C . LYS A 1 29 ? 18.820 -7.705 -2.391 1.00 0.00 29 LYS A C 14
ATOM 22508 O O . LYS A 1 29 ? 18.465 -6.595 -1.992 1.00 0.00 29 LYS A O 14
ATOM 22527 N N . TRP A 1 30 ? 18.614 -8.090 -3.650 1.00 0.00 30 TRP A N 14
ATOM 22528 C CA . TRP A 1 30 ? 17.993 -7.244 -4.675 1.00 0.00 30 TRP A CA 14
ATOM 22529 C C . TRP A 1 30 ? 16.522 -6.900 -4.368 1.00 0.00 30 TRP A C 14
ATOM 22530 O O . TRP A 1 30 ? 15.700 -7.781 -4.100 1.00 0.00 30 TRP A O 14
ATOM 22551 N N . GLU A 1 31 ? 16.199 -5.605 -4.441 1.00 0.00 31 GLU A N 14
ATOM 22552 C CA . GLU A 1 31 ? 14.854 -5.031 -4.330 1.00 0.00 31 GLU A CA 14
ATOM 22553 C C . GLU A 1 31 ? 14.872 -3.616 -4.941 1.00 0.00 31 GLU A C 14
ATOM 22554 O O . GLU A 1 31 ? 15.770 -2.826 -4.631 1.00 0.00 31 GLU A O 14
ATOM 22566 N N . SER A 1 32 ? 13.906 -3.293 -5.812 1.00 0.00 32 SER A N 14
ATOM 22567 C CA . SER A 1 32 ? 13.768 -1.951 -6.401 1.00 0.00 32 SER A CA 14
ATOM 22568 C C . SER A 1 32 ? 12.314 -1.572 -6.733 1.00 0.00 32 SER A C 14
ATOM 22569 O O . SER A 1 32 ? 11.435 -2.433 -6.836 1.00 0.00 32 SER A O 14
ATOM 22577 N N . ASP A 1 33 ? 12.061 -0.270 -6.913 1.00 0.00 33 ASP A N 14
ATOM 22578 C CA . ASP A 1 33 ? 10.715 0.295 -7.117 1.00 0.00 33 ASP A CA 14
ATOM 22579 C C . ASP A 1 33 ? 10.185 0.150 -8.562 1.00 0.00 33 ASP A C 14
ATOM 22580 O O . ASP A 1 33 ? 8.974 0.037 -8.778 1.00 0.00 33 ASP A O 14
ATOM 22589 N N . TYR A 1 34 ? 11.090 0.139 -9.548 1.00 0.00 34 TYR A N 14
ATOM 22590 C CA . TYR A 1 34 ? 10.781 -0.019 -10.976 1.00 0.00 34 TYR A CA 14
ATOM 22591 C C . TYR A 1 34 ? 10.537 -1.500 -11.367 1.00 0.00 34 TYR A C 14
ATOM 22592 O O . TYR A 1 34 ? 10.433 -2.389 -10.519 1.00 0.00 34 TYR A O 14
ATOM 22610 N N . THR A 1 35 ? 10.456 -1.781 -12.673 1.00 0.00 35 THR A N 14
ATOM 22611 C CA . THR A 1 35 ? 10.068 -3.085 -13.252 1.00 0.00 35 THR A CA 14
ATOM 22612 C C . THR A 1 35 ? 11.145 -4.177 -13.111 1.00 0.00 35 THR A C 14
ATOM 22613 O O . THR A 1 35 ? 10.905 -5.322 -13.474 1.00 0.00 35 THR A O 14
ATOM 22624 N N . GLY A 1 36 ? 12.341 -3.873 -12.589 1.00 0.00 36 GLY A N 14
ATOM 22625 C CA . GLY A 1 36 ? 13.342 -4.885 -12.205 1.00 0.00 36 GLY A CA 14
ATOM 22626 C C . GLY A 1 36 ? 13.925 -5.716 -13.347 1.00 0.00 36 GLY A C 14
ATOM 22627 O O . GLY A 1 36 ? 14.406 -6.827 -13.134 1.00 0.00 36 GLY A O 14
ATOM 22631 N N . ASN A 1 37 ? 13.894 -5.204 -14.579 1.00 0.00 37 ASN A N 14
ATOM 22632 C CA . ASN A 1 37 ? 14.355 -5.928 -15.770 1.00 0.00 37 ASN A CA 14
ATOM 22633 C C . ASN A 1 37 ? 15.874 -5.800 -15.980 1.00 0.00 37 ASN A C 14
ATOM 22634 O O . ASN A 1 37 ? 16.337 -5.193 -16.943 1.00 0.00 37 ASN A O 14
ATOM 22645 N N . LEU A 1 38 ? 16.649 -6.374 -15.064 1.00 0.00 38 LEU A N 14
ATOM 22646 C CA . LEU A 1 38 ? 18.121 -6.326 -15.050 1.00 0.00 38 LEU A CA 14
ATOM 22647 C C . LEU A 1 38 ? 18.801 -7.699 -15.091 1.00 0.00 38 LEU A C 14
ATOM 22648 O O . LEU A 1 38 ? 18.262 -8.672 -14.575 1.00 0.00 38 LEU A O 14
ATOM 22664 N N . THR A 1 39 ? 20.016 -7.755 -15.639 1.00 0.00 39 THR A N 14
ATOM 22665 C CA . THR A 1 39 ? 20.887 -8.940 -15.634 1.00 0.00 39 THR A CA 14
ATOM 22666 C C . THR A 1 39 ? 22.341 -8.578 -15.304 1.00 0.00 39 THR A C 14
ATOM 22667 O O . THR A 1 39 ? 22.740 -7.415 -15.392 1.00 0.00 39 THR A O 14
ATOM 22678 N N . ILE A 1 40 ? 23.132 -9.569 -14.888 1.00 0.00 40 ILE A N 14
ATOM 22679 C CA . ILE A 1 40 ? 24.494 -9.408 -14.360 1.00 0.00 40 ILE A CA 14
ATOM 22680 C C . ILE A 1 40 ? 25.464 -10.137 -15.287 1.00 0.00 40 ILE A C 14
ATOM 22681 O O . ILE A 1 40 ? 25.329 -11.334 -15.526 1.00 0.00 40 ILE A O 14
ATOM 22697 N N . ASN A 1 41 ? 26.474 -9.413 -15.760 1.00 0.00 41 ASN A N 14
ATOM 22698 C CA . ASN A 1 41 ? 27.479 -9.892 -16.701 1.00 0.00 41 ASN A CA 14
ATOM 22699 C C . ASN A 1 41 ? 28.858 -9.742 -16.042 1.00 0.00 41 ASN A C 14
ATOM 22700 O O . ASN A 1 41 ? 29.072 -8.771 -15.315 1.00 0.00 41 ASN A O 14
ATOM 22711 N N . GLU A 1 42 ? 29.807 -10.646 -16.289 1.00 0.00 42 GLU A N 14
ATOM 22712 C CA . GLU A 1 42 ? 31.205 -10.427 -15.893 1.00 0.00 42 GLU A CA 14
ATOM 22713 C C . GLU A 1 42 ? 32.217 -10.738 -17.007 1.00 0.00 42 GLU A C 14
ATOM 22714 O O . GLU A 1 42 ? 31.997 -11.632 -17.830 1.00 0.00 42 GLU A O 14
ATOM 22726 N N . ARG A 1 43 ? 33.337 -10.006 -17.004 1.00 0.00 43 ARG A N 14
ATOM 22727 C CA . ARG A 1 43 ? 34.520 -10.260 -17.834 1.00 0.00 43 ARG A CA 14
ATOM 22728 C C . ARG A 1 43 ? 35.668 -10.761 -16.948 1.00 0.00 43 ARG A C 14
ATOM 22729 O O . ARG A 1 43 ? 36.163 -9.982 -16.126 1.00 0.00 43 ARG A O 14
ATOM 22750 N N . PRO A 1 44 ? 36.127 -12.011 -17.134 1.00 0.00 44 PRO A N 14
ATOM 22751 C CA . PRO A 1 44 ? 37.219 -12.569 -16.352 1.00 0.00 44 PRO A CA 14
ATOM 22752 C C . PRO A 1 44 ? 38.558 -12.004 -16.849 1.00 0.00 44 PRO A C 14
ATOM 22753 O O . PRO A 1 44 ? 38.894 -12.106 -18.033 1.00 0.00 44 PRO A O 14
ATOM 22764 N N . SER A 1 45 ? 39.329 -11.415 -15.932 1.00 0.00 45 SER A N 14
ATOM 22765 C CA . SER A 1 45 ? 40.576 -10.699 -16.221 1.00 0.00 45 SER A CA 14
ATOM 22766 C C . SER A 1 45 ? 41.645 -11.101 -15.205 1.00 0.00 45 SER A C 14
ATOM 22767 O O . SER A 1 45 ? 41.773 -10.501 -14.135 1.00 0.00 45 SER A O 14
ATOM 22775 N N . ALA A 1 46 ? 42.434 -12.124 -15.550 1.00 0.00 46 ALA A N 14
ATOM 22776 C CA . ALA A 1 46 ? 43.360 -12.814 -14.641 1.00 0.00 46 ALA A CA 14
ATOM 22777 C C . ALA A 1 46 ? 44.498 -11.941 -14.064 1.00 0.00 46 ALA A C 14
ATOM 22778 O O . ALA A 1 46 ? 45.170 -12.349 -13.115 1.00 0.00 46 ALA A O 14
ATOM 22785 N N . ARG A 1 47 ? 44.658 -10.710 -14.574 1.00 0.00 47 ARG A N 14
ATOM 22786 C CA . ARG A 1 47 ? 45.455 -9.637 -13.950 1.00 0.00 47 ARG A CA 14
ATOM 22787 C C . ARG A 1 47 ? 45.075 -9.366 -12.484 1.00 0.00 47 ARG A C 14
ATOM 22788 O O . ARG A 1 47 ? 45.954 -8.992 -11.707 1.00 0.00 47 ARG A O 14
ATOM 22809 N N . ALA A 1 48 ? 43.799 -9.558 -12.107 1.00 0.00 48 ALA A N 14
ATOM 22810 C CA . ALA A 1 48 ? 43.351 -9.452 -10.711 1.00 0.00 48 ALA A CA 14
ATOM 22811 C C . ALA A 1 48 ? 42.035 -10.189 -10.366 1.00 0.00 48 ALA A C 14
ATOM 22812 O O . ALA A 1 48 ? 41.926 -10.691 -9.249 1.00 0.00 48 ALA A O 14
ATOM 22819 N N . GLY A 1 49 ? 41.034 -10.247 -11.257 1.00 0.00 49 GLY A N 14
ATOM 22820 C CA . GLY A 1 49 ? 39.690 -10.730 -10.897 1.00 0.00 49 GLY A CA 14
ATOM 22821 C C . GLY A 1 49 ? 38.649 -10.621 -12.015 1.00 0.00 49 GLY A C 14
ATOM 22822 O O . GLY A 1 49 ? 38.874 -11.118 -13.118 1.00 0.00 49 GLY A O 14
ATOM 22826 N N . SER A 1 50 ? 37.495 -10.005 -11.734 1.00 0.00 50 SER A N 14
ATOM 22827 C CA . SER A 1 50 ? 36.343 -9.936 -12.650 1.00 0.00 50 SER A CA 14
ATOM 22828 C C . SER A 1 50 ? 35.764 -8.528 -12.792 1.00 0.00 50 SER A C 14
ATOM 22829 O O . SER A 1 50 ? 35.507 -7.832 -11.810 1.00 0.00 50 SER A O 14
ATOM 22837 N N . TRP A 1 51 ? 35.519 -8.100 -14.033 1.00 0.00 51 TRP A N 14
ATOM 22838 C CA . TRP A 1 51 ? 34.821 -6.849 -14.334 1.00 0.00 51 TRP A CA 14
ATOM 22839 C C . TRP A 1 51 ? 33.319 -7.109 -14.388 1.00 0.00 51 TRP A C 14
ATOM 22840 O O . TRP A 1 51 ? 32.841 -7.741 -15.325 1.00 0.00 51 TRP A O 14
ATOM 22861 N N . ILE A 1 52 ? 32.584 -6.655 -13.373 1.00 0.00 52 ILE A N 14
ATOM 22862 C CA . ILE A 1 52 ? 31.134 -6.826 -13.240 1.00 0.00 52 ILE A CA 14
ATOM 22863 C C . ILE A 1 52 ? 30.414 -5.679 -13.937 1.00 0.00 52 ILE A C 14
ATOM 22864 O O . ILE A 1 52 ? 30.729 -4.517 -13.695 1.00 0.00 52 ILE A O 14
ATOM 22880 N N . THR A 1 53 ? 29.407 -6.009 -14.742 1.00 0.00 53 THR A N 14
ATOM 22881 C CA . THR A 1 53 ? 28.617 -5.051 -15.526 1.00 0.00 53 THR A CA 14
ATOM 22882 C C . THR A 1 53 ? 27.145 -5.441 -15.450 1.00 0.00 53 THR A C 14
ATOM 22883 O O . THR A 1 53 ? 26.751 -6.499 -15.941 1.00 0.00 53 THR A O 14
ATOM 22894 N N . ILE A 1 54 ? 26.315 -4.595 -14.840 1.00 0.00 54 ILE A N 14
ATOM 22895 C CA . ILE A 1 54 ? 24.864 -4.802 -14.736 1.00 0.00 54 ILE A CA 14
ATOM 22896 C C . ILE A 1 54 ? 24.159 -3.999 -15.827 1.00 0.00 54 ILE A C 14
ATOM 22897 O O . ILE A 1 54 ? 24.396 -2.800 -16.008 1.00 0.00 54 ILE A O 14
ATOM 22913 N N . THR A 1 55 ? 23.285 -4.682 -16.564 1.00 0.00 55 THR A N 14
ATOM 22914 C CA . THR A 1 55 ? 22.529 -4.123 -17.688 1.00 0.00 55 THR A CA 14
ATOM 22915 C C . THR A 1 55 ? 21.024 -4.209 -17.428 1.00 0.00 55 THR A C 14
ATOM 22916 O O . THR A 1 55 ? 20.533 -5.209 -16.908 1.00 0.00 55 THR A O 14
ATOM 22927 N N . VAL A 1 56 ? 20.278 -3.159 -17.786 1.00 0.00 56 VAL A N 14
ATOM 22928 C CA . VAL A 1 56 ? 18.805 -3.114 -17.770 1.00 0.00 56 VAL A CA 14
ATOM 22929 C C . VAL A 1 56 ? 18.305 -3.324 -19.195 1.00 0.00 56 VAL A C 14
ATOM 22930 O O . VAL A 1 56 ? 18.594 -2.524 -20.079 1.00 0.00 56 VAL A O 14
ATOM 22943 N N . ASN A 1 57 ? 17.591 -4.430 -19.413 1.00 0.00 57 ASN A N 14
ATOM 22944 C CA . ASN A 1 57 ? 17.185 -5.005 -20.708 1.00 0.00 57 ASN A CA 14
ATOM 22945 C C . ASN A 1 57 ? 18.361 -5.265 -21.675 1.00 0.00 57 ASN A C 14
ATOM 22946 O O . ASN A 1 57 ? 18.744 -6.414 -21.898 1.00 0.00 57 ASN A O 14
ATOM 22957 N N . GLN A 1 58 ? 18.928 -4.193 -22.235 1.00 0.00 58 GLN A N 14
ATOM 22958 C CA . GLN A 1 58 ? 20.038 -4.190 -23.199 1.00 0.00 58 GLN A CA 14
ATOM 22959 C C . GLN A 1 58 ? 21.031 -3.020 -22.995 1.00 0.00 58 GLN A C 14
ATOM 22960 O O . GLN A 1 58 ? 21.922 -2.814 -23.820 1.00 0.00 58 GLN A O 14
ATOM 22974 N N . ASP A 1 59 ? 20.887 -2.245 -21.912 1.00 0.00 59 ASP A N 14
ATOM 22975 C CA . ASP A 1 59 ? 21.643 -1.009 -21.651 1.00 0.00 59 ASP A CA 14
ATOM 22976 C C . ASP A 1 59 ? 22.450 -1.107 -20.352 1.00 0.00 59 ASP A C 14
ATOM 22977 O O . ASP A 1 59 ? 21.909 -1.489 -19.316 1.00 0.00 59 ASP A O 14
ATOM 22986 N N . VAL A 1 60 ? 23.736 -0.741 -20.367 1.00 0.00 60 VAL A N 14
ATOM 22987 C CA . VAL A 1 60 ? 24.555 -0.677 -19.140 1.00 0.00 60 VAL A CA 14
ATOM 22988 C C . VAL A 1 60 ? 24.183 0.539 -18.287 1.00 0.00 60 VAL A C 14
ATOM 22989 O O . VAL A 1 60 ? 23.975 1.635 -18.806 1.00 0.00 60 VAL A O 14
ATOM 23002 N N . ILE A 1 61 ? 24.122 0.334 -16.966 1.00 0.00 61 ILE A N 14
ATOM 23003 C CA . ILE A 1 61 ? 23.854 1.402 -15.986 1.00 0.00 61 ILE A CA 14
ATOM 23004 C C . ILE A 1 61 ? 24.865 1.465 -14.837 1.00 0.00 61 ILE A C 14
ATOM 23005 O O . ILE A 1 61 ? 25.069 2.542 -14.279 1.00 0.00 61 ILE A O 14
ATOM 23021 N N . PHE A 1 62 ? 25.510 0.347 -14.486 1.00 0.00 62 PHE A N 14
ATOM 23022 C CA . PHE A 1 62 ? 26.557 0.321 -13.464 1.00 0.00 62 PHE A CA 14
ATOM 23023 C C . PHE A 1 62 ? 27.561 -0.801 -13.738 1.00 0.00 62 PHE A C 14
ATOM 23024 O O . PHE A 1 62 ? 27.212 -1.852 -14.277 1.00 0.00 62 PHE A O 14
ATOM 23041 N N . GLN A 1 63 ? 28.821 -0.570 -13.372 1.00 0.00 63 GLN A N 14
ATOM 23042 C CA . GLN A 1 63 ? 29.904 -1.540 -13.516 1.00 0.00 63 GLN A CA 14
ATOM 23043 C C . GLN A 1 63 ? 31.060 -1.276 -12.534 1.00 0.00 63 GLN A C 14
ATOM 23044 O O . GLN A 1 63 ? 31.355 -0.127 -12.205 1.00 0.00 63 GLN A O 14
ATOM 23058 N N . THR A 1 64 ? 31.720 -2.340 -12.066 1.00 0.00 64 THR A N 14
ATOM 23059 C CA . THR A 1 64 ? 32.825 -2.283 -11.088 1.00 0.00 64 THR A CA 14
ATOM 23060 C C . THR A 1 64 ? 33.758 -3.497 -11.191 1.00 0.00 64 THR A C 14
ATOM 23061 O O . THR A 1 64 ? 33.357 -4.558 -11.671 1.00 0.00 64 THR A O 14
ATOM 23072 N N . PHE A 1 65 ? 35.007 -3.364 -10.739 1.00 0.00 65 PHE A N 14
ATOM 23073 C CA . PHE A 1 65 ? 36.009 -4.433 -10.765 1.00 0.00 65 PHE A CA 14
ATOM 23074 C C . PHE A 1 65 ? 36.108 -5.124 -9.393 1.00 0.00 65 PHE A C 14
ATOM 23075 O O . PHE A 1 65 ? 36.436 -4.487 -8.387 1.00 0.00 65 PHE A O 14
ATOM 23092 N N . LEU A 1 66 ? 35.806 -6.425 -9.346 1.00 0.00 66 LEU A N 14
ATOM 23093 C CA . LEU A 1 66 ? 35.892 -7.260 -8.144 1.00 0.00 66 LEU A CA 14
ATOM 23094 C C . LEU A 1 66 ? 37.300 -7.850 -7.951 1.00 0.00 66 LEU A C 14
ATOM 23095 O O . LEU A 1 66 ? 37.981 -8.198 -8.920 1.00 0.00 66 LEU A O 14
ATOM 23111 N N . PHE A 1 67 ? 37.683 -8.041 -6.685 1.00 0.00 67 PHE A N 14
ATOM 23112 C CA . PHE A 1 67 ? 38.959 -8.647 -6.274 1.00 0.00 67 PHE A CA 14
ATOM 23113 C C . PHE A 1 67 ? 38.735 -9.865 -5.344 1.00 0.00 67 PHE A C 14
ATOM 23114 O O . PHE A 1 67 ? 37.958 -9.765 -4.393 1.00 0.00 67 PHE A O 14
ATOM 23131 N N . PRO A 1 68 ? 39.406 -11.013 -5.589 1.00 0.00 68 PRO A N 14
ATOM 23132 C CA . PRO A 1 68 ? 39.215 -12.256 -4.830 1.00 0.00 68 PRO A CA 14
ATOM 23133 C C . PRO A 1 68 ? 40.004 -12.318 -3.504 1.00 0.00 68 PRO A C 14
ATOM 23134 O O . PRO A 1 68 ? 39.537 -12.944 -2.550 1.00 0.00 68 PRO A O 14
ATOM 23145 N N . LEU A 1 69 ? 41.185 -11.680 -3.426 1.00 0.00 69 LEU A N 14
ATOM 23146 C CA . LEU A 1 69 ? 42.030 -11.668 -2.213 1.00 0.00 69 LEU A CA 14
ATOM 23147 C C . LEU A 1 69 ? 41.586 -10.603 -1.191 1.00 0.00 69 LEU A C 14
ATOM 23148 O O . LEU A 1 69 ? 41.815 -10.769 0.011 1.00 0.00 69 LEU A O 14
ATOM 23164 N N . LYS A 1 70 ? 40.941 -9.526 -1.659 1.00 0.00 70 LYS A N 14
ATOM 23165 C CA . LYS A 1 70 ? 40.366 -8.457 -0.816 1.00 0.00 70 LYS A CA 14
ATOM 23166 C C . LYS A 1 70 ? 38.974 -8.833 -0.285 1.00 0.00 70 LYS A C 14
ATOM 23167 O O . LYS A 1 70 ? 38.285 -9.691 -0.840 1.00 0.00 70 LYS A O 14
ATOM 23186 N N . ARG A 1 71 ? 38.551 -8.150 0.790 1.00 0.00 71 ARG A N 14
ATOM 23187 C CA . ARG A 1 71 ? 37.273 -8.380 1.506 1.00 0.00 71 ARG A CA 14
ATOM 23188 C C . ARG A 1 71 ? 36.161 -7.385 1.140 1.00 0.00 71 ARG A C 14
ATOM 23189 O O . ARG A 1 71 ? 35.119 -7.354 1.790 1.00 0.00 71 ARG A O 14
ATOM 23210 N N . ASP A 1 72 ? 36.345 -6.589 0.081 1.00 0.00 72 ASP A N 14
ATOM 23211 C CA . ASP A 1 72 ? 35.336 -5.625 -0.385 1.00 0.00 72 ASP A CA 14
ATOM 23212 C C . ASP A 1 72 ? 34.107 -6.274 -1.029 1.00 0.00 72 ASP A C 14
ATOM 23213 O O . ASP A 1 72 ? 33.082 -5.611 -1.110 1.00 0.00 72 ASP A O 14
ATOM 23222 N N . PHE A 1 73 ? 34.175 -7.541 -1.461 1.00 0.00 73 PHE A N 14
ATOM 23223 C CA . PHE A 1 73 ? 33.124 -8.209 -2.244 1.00 0.00 73 PHE A CA 14
ATOM 23224 C C . PHE A 1 73 ? 31.708 -7.978 -1.688 1.00 0.00 73 PHE A C 14
ATOM 23225 O O . PHE A 1 73 ? 30.823 -7.552 -2.426 1.00 0.00 73 PHE A O 14
ATOM 23242 N N . GLU A 1 74 ? 31.499 -8.170 -0.381 1.00 0.00 74 GLU A N 14
ATOM 23243 C CA . GLU A 1 74 ? 30.183 -7.982 0.254 1.00 0.00 74 GLU A CA 14
ATOM 23244 C C . GLU A 1 74 ? 29.715 -6.521 0.176 1.00 0.00 74 GLU A C 14
ATOM 23245 O O . GLU A 1 74 ? 28.568 -6.231 -0.168 1.00 0.00 74 GLU A O 14
ATOM 23257 N N . LYS A 1 75 ? 30.643 -5.591 0.426 1.00 0.00 75 LYS A N 14
ATOM 23258 C CA . LYS A 1 75 ? 30.412 -4.142 0.376 1.00 0.00 75 LYS A CA 14
ATOM 23259 C C . LYS A 1 75 ? 30.095 -3.698 -1.053 1.00 0.00 75 LYS A C 14
ATOM 23260 O O . LYS A 1 75 ? 29.098 -3.021 -1.281 1.00 0.00 75 LYS A O 14
ATOM 23279 N N . THR A 1 76 ? 30.864 -4.179 -2.025 1.00 0.00 76 THR A N 14
ATOM 23280 C CA . THR A 1 76 ? 30.669 -3.966 -3.466 1.00 0.00 76 THR A CA 14
ATOM 23281 C C . THR A 1 76 ? 29.337 -4.540 -3.960 1.00 0.00 76 THR A C 14
ATOM 23282 O O . THR A 1 76 ? 28.644 -3.867 -4.719 1.00 0.00 76 THR A O 14
ATOM 23293 N N . VAL A 1 77 ? 28.905 -5.713 -3.478 1.00 0.00 77 VAL A N 14
ATOM 23294 C CA . VAL A 1 77 ? 27.567 -6.269 -3.765 1.00 0.00 77 VAL A CA 14
ATOM 23295 C C . VAL A 1 77 ? 26.478 -5.342 -3.232 1.00 0.00 77 VAL A C 14
ATOM 23296 O O . VAL A 1 77 ? 25.628 -4.915 -4.006 1.00 0.00 77 VAL A O 14
ATOM 23309 N N . VAL A 1 78 ? 26.512 -4.975 -1.945 1.00 0.00 78 VAL A N 14
ATOM 23310 C CA . VAL A 1 78 ? 25.482 -4.116 -1.325 1.00 0.00 78 VAL A CA 14
ATOM 23311 C C . VAL A 1 78 ? 25.436 -2.739 -1.994 1.00 0.00 78 VAL A C 14
ATOM 23312 O O . VAL A 1 78 ? 24.361 -2.212 -2.272 1.00 0.00 78 VAL A O 14
ATOM 23325 N N . ALA A 1 79 ? 26.596 -2.187 -2.341 1.00 0.00 79 ALA A N 14
ATOM 23326 C CA . ALA A 1 79 ? 26.709 -0.895 -3.004 1.00 0.00 79 ALA A CA 14
ATOM 23327 C C . ALA A 1 79 ? 26.200 -0.942 -4.451 1.00 0.00 79 ALA A C 14
ATOM 23328 O O . ALA A 1 79 ? 25.648 0.043 -4.940 1.00 0.00 79 ALA A O 14
ATOM 23335 N N . ALA A 1 80 ? 26.339 -2.067 -5.156 1.00 0.00 80 ALA A N 14
ATOM 23336 C CA . ALA A 1 80 ? 25.794 -2.228 -6.504 1.00 0.00 80 ALA A CA 14
ATOM 23337 C C . ALA A 1 80 ? 24.259 -2.191 -6.517 1.00 0.00 80 ALA A C 14
ATOM 23338 O O . ALA A 1 80 ? 23.680 -1.737 -7.498 1.00 0.00 80 ALA A O 14
ATOM 23345 N N . LEU A 1 81 ? 23.595 -2.582 -5.424 1.00 0.00 81 LEU A N 14
ATOM 23346 C CA . LEU A 1 81 ? 22.126 -2.532 -5.312 1.00 0.00 81 LEU A CA 14
ATOM 23347 C C . LEU A 1 81 ? 21.640 -1.074 -5.414 1.00 0.00 81 LEU A C 14
ATOM 23348 O O . LEU A 1 81 ? 20.776 -0.746 -6.226 1.00 0.00 81 LEU A O 14
ATOM 23364 N N . ILE A 1 82 ? 22.274 -0.186 -4.639 1.00 0.00 82 ILE A N 14
ATOM 23365 C CA . ILE A 1 82 ? 21.978 1.254 -4.612 1.00 0.00 82 ILE A CA 14
ATOM 23366 C C . ILE A 1 82 ? 22.398 1.906 -5.936 1.00 0.00 82 ILE A C 14
ATOM 23367 O O . ILE A 1 82 ? 21.617 2.620 -6.557 1.00 0.00 82 ILE A O 14
ATOM 23383 N N . GLN A 1 83 ? 23.606 1.616 -6.430 1.00 0.00 83 GLN A N 14
ATOM 23384 C CA . GLN A 1 83 ? 24.123 2.225 -7.666 1.00 0.00 83 GLN A CA 14
ATOM 23385 C C . GLN A 1 83 ? 23.344 1.793 -8.921 1.00 0.00 83 GLN A C 14
ATOM 23386 O O . GLN A 1 83 ? 23.245 2.558 -9.879 1.00 0.00 83 GLN A O 14
ATOM 23400 N N . THR A 1 84 ? 22.719 0.608 -8.894 1.00 0.00 84 THR A N 14
ATOM 23401 C CA . THR A 1 84 ? 21.781 0.158 -9.935 1.00 0.00 84 THR A CA 14
ATOM 23402 C C . THR A 1 84 ? 20.538 1.045 -9.977 1.00 0.00 84 THR A C 14
ATOM 23403 O O . THR A 1 84 ? 20.167 1.516 -11.050 1.00 0.00 84 THR A O 14
ATOM 23414 N N . GLU A 1 85 ? 19.903 1.343 -8.836 1.00 0.00 85 GLU A N 14
ATOM 23415 C CA . GLU A 1 85 ? 18.726 2.217 -8.848 1.00 0.00 85 GLU A CA 14
ATOM 23416 C C . GLU A 1 85 ? 19.099 3.691 -9.056 1.00 0.00 85 GLU A C 14
ATOM 23417 O O . GLU A 1 85 ? 18.326 4.425 -9.661 1.00 0.00 85 GLU A O 14
ATOM 23429 N N . GLU A 1 86 ? 20.274 4.156 -8.626 1.00 0.00 86 GLU A N 14
ATOM 23430 C CA . GLU A 1 86 ? 20.706 5.552 -8.797 1.00 0.00 86 GLU A CA 14
ATOM 23431 C C . GLU A 1 86 ? 20.806 5.980 -10.269 1.00 0.00 86 GLU A C 14
ATOM 23432 O O . GLU A 1 86 ? 20.501 7.128 -10.593 1.00 0.00 86 GLU A O 14
ATOM 23444 N N . ALA A 1 87 ? 21.118 5.046 -11.177 1.00 0.00 87 ALA A N 14
ATOM 23445 C CA . ALA A 1 87 ? 21.036 5.273 -12.621 1.00 0.00 87 ALA A CA 14
ATOM 23446 C C . ALA A 1 87 ? 19.595 5.542 -13.084 1.00 0.00 87 ALA A C 14
ATOM 23447 O O . ALA A 1 87 ? 19.346 6.423 -13.900 1.00 0.00 87 ALA A O 14
ATOM 23454 N N . LEU A 1 88 ? 18.630 4.788 -12.545 1.00 0.00 88 LEU A N 14
ATOM 23455 C CA . LEU A 1 88 ? 17.216 4.815 -12.940 1.00 0.00 88 LEU A CA 14
ATOM 23456 C C . LEU A 1 88 ? 16.434 5.917 -12.214 1.00 0.00 88 LEU A C 14
ATOM 23457 O O . LEU A 1 88 ? 15.424 6.408 -12.717 1.00 0.00 88 LEU A O 14
ATOM 23473 N N . ASN A 1 89 ? 16.942 6.376 -11.072 1.00 0.00 89 ASN A N 14
ATOM 23474 C CA . ASN A 1 89 ? 16.353 7.423 -10.229 1.00 0.00 89 ASN A CA 14
ATOM 23475 C C . ASN A 1 89 ? 16.268 8.774 -10.946 1.00 0.00 89 ASN A C 14
ATOM 23476 O O . ASN A 1 89 ? 15.318 9.522 -10.734 1.00 0.00 89 ASN A O 14
ATOM 23487 N N . ARG A 1 90 ? 17.188 9.042 -11.880 1.00 0.00 90 ARG A N 14
ATOM 23488 C CA . ARG A 1 90 ? 17.191 10.243 -12.744 1.00 0.00 90 ARG A CA 14
ATOM 23489 C C . ARG A 1 90 ? 16.557 10.021 -14.130 1.00 0.00 90 ARG A C 14
ATOM 23490 O O . ARG A 1 90 ? 16.285 10.988 -14.837 1.00 0.00 90 ARG A O 14
ATOM 23511 N N . ARG A 1 91 ? 16.258 8.763 -14.489 1.00 0.00 91 ARG A N 14
ATOM 23512 C CA . ARG A 1 91 ? 15.570 8.381 -15.745 1.00 0.00 91 ARG A CA 14
ATOM 23513 C C . ARG A 1 91 ? 14.051 8.431 -15.590 1.00 0.00 91 ARG A C 14
ATOM 23514 O O . ARG A 1 91 ? 13.361 9.035 -16.406 1.00 0.00 91 ARG A O 14
ATOM 23535 N N . GLN A 1 92 ? 13.553 7.781 -14.531 1.00 0.00 92 GLN A N 14
ATOM 23536 C CA . GLN A 1 92 ? 12.111 7.548 -14.335 1.00 0.00 92 GLN A CA 14
ATOM 23537 C C . GLN A 1 92 ? 11.585 7.607 -12.900 1.00 0.00 92 GLN A C 14
ATOM 23538 O O . GLN A 1 92 ? 10.488 8.124 -12.698 1.00 0.00 92 GLN A O 14
ATOM 23552 N N . ILE A 1 93 ? 12.326 7.105 -11.900 1.00 0.00 93 ILE A N 14
ATOM 23553 C CA . ILE A 1 93 ? 11.770 6.912 -10.534 1.00 0.00 93 ILE A CA 14
ATOM 23554 C C . ILE A 1 93 ? 11.464 8.258 -9.852 1.00 0.00 93 ILE A C 14
ATOM 23555 O O . ILE A 1 93 ? 10.612 8.318 -8.972 1.00 0.00 93 ILE A O 14
ATOM 23571 N N . ASN A 1 94 ? 12.047 9.363 -10.333 1.00 0.00 94 ASN A N 14
ATOM 23572 C CA . ASN A 1 94 ? 11.710 10.736 -9.898 1.00 0.00 94 ASN A CA 14
ATOM 23573 C C . ASN A 1 94 ? 10.202 11.038 -9.944 1.00 0.00 94 ASN A C 14
ATOM 23574 O O . ASN A 1 94 ? 9.682 11.690 -9.043 1.00 0.00 94 ASN A O 14
ATOM 23585 N N . GLN A 1 95 ? 9.490 10.496 -10.934 1.00 0.00 95 GLN A N 14
ATOM 23586 C CA . GLN A 1 95 ? 8.031 10.625 -11.059 1.00 0.00 95 GLN A CA 14
ATOM 23587 C C . GLN A 1 95 ? 7.303 9.963 -9.873 1.00 0.00 95 GLN A C 14
ATOM 23588 O O . GLN A 1 95 ? 6.419 10.563 -9.262 1.00 0.00 95 GLN A O 14
ATOM 23602 N N . ALA A 1 96 ? 7.719 8.747 -9.506 1.00 0.00 96 ALA A N 14
ATOM 23603 C CA . ALA A 1 96 ? 7.135 7.976 -8.409 1.00 0.00 96 ALA A CA 14
ATOM 23604 C C . ALA A 1 96 ? 7.489 8.572 -7.036 1.00 0.00 96 ALA A C 14
ATOM 23605 O O . ALA A 1 96 ? 6.594 8.811 -6.227 1.00 0.00 96 ALA A O 14
ATOM 23612 N N . LEU A 1 97 ? 8.768 8.894 -6.792 1.00 0.00 97 LEU A N 14
ATOM 23613 C CA . LEU A 1 97 ? 9.218 9.453 -5.503 1.00 0.00 97 LEU A CA 14
ATOM 23614 C C . LEU A 1 97 ? 8.673 10.865 -5.221 1.00 0.00 97 LEU A C 14
ATOM 23615 O O . LEU A 1 97 ? 8.455 11.234 -4.066 1.00 0.00 97 LEU A O 14
ATOM 23631 N N . LEU A 1 98 ? 8.383 11.632 -6.275 1.00 0.00 98 LEU A N 14
ATOM 23632 C CA . LEU A 1 98 ? 7.639 12.892 -6.189 1.00 0.00 98 LEU A CA 14
ATOM 23633 C C . LEU A 1 98 ? 6.160 12.638 -5.855 1.00 0.00 98 LEU A C 14
ATOM 23634 O O . LEU A 1 98 ? 5.601 13.304 -4.983 1.00 0.00 98 LEU A O 14
ATOM 23650 N N . SER A 1 99 ? 5.531 11.671 -6.536 1.00 0.00 99 SER A N 14
ATOM 23651 C CA . SER A 1 99 ? 4.112 11.343 -6.347 1.00 0.00 99 SER A CA 14
ATOM 23652 C C . SER A 1 99 ? 3.805 10.835 -4.928 1.00 0.00 99 SER A C 14
ATOM 23653 O O . SER A 1 99 ? 2.745 11.139 -4.371 1.00 0.00 99 SER A O 14
ATOM 23661 N N . THR A 1 100 ? 4.752 10.125 -4.305 1.00 0.00 100 THR A N 14
ATOM 23662 C CA . THR A 1 100 ? 4.647 9.649 -2.910 1.00 0.00 100 THR A CA 14
ATOM 23663 C C . THR A 1 100 ? 5.079 10.707 -1.889 1.00 0.00 100 THR A C 14
ATOM 23664 O O . THR A 1 100 ? 4.430 10.859 -0.851 1.00 0.00 100 THR A O 14
ATOM 23675 N N . GLY A 1 101 ? 6.140 11.468 -2.184 1.00 0.00 101 GLY A N 14
ATOM 23676 C CA . GLY A 1 101 ? 6.640 12.564 -1.347 1.00 0.00 101 GLY A CA 14
ATOM 23677 C C . GLY A 1 101 ? 7.339 12.132 -0.047 1.00 0.00 101 GLY A C 14
ATOM 23678 O O . GLY A 1 101 ? 7.527 12.959 0.849 1.00 0.00 101 GLY A O 14
ATOM 23682 N N . ASP A 1 102 ? 7.708 10.854 0.080 1.00 0.00 102 ASP A N 14
ATOM 23683 C CA . ASP A 1 102 ? 8.404 10.313 1.260 1.00 0.00 102 ASP A CA 14
ATOM 23684 C C . ASP A 1 102 ? 9.882 10.755 1.354 1.00 0.00 102 ASP A C 14
ATOM 23685 O O . ASP A 1 102 ? 10.509 11.155 0.366 1.00 0.00 102 ASP A O 14
ATOM 23694 N N . LEU A 1 103 ? 10.446 10.674 2.566 1.00 0.00 103 LEU A N 14
ATOM 23695 C CA . LEU A 1 103 ? 11.817 11.097 2.883 1.00 0.00 103 LEU A CA 14
ATOM 23696 C C . LEU A 1 103 ? 12.886 10.202 2.232 1.00 0.00 103 LEU A C 14
ATOM 23697 O O . LEU A 1 103 ? 12.796 8.973 2.269 1.00 0.00 103 LEU A O 14
ATOM 23713 N N . ALA A 1 104 ? 13.939 10.848 1.718 1.00 0.00 104 ALA A N 14
ATOM 23714 C CA . ALA A 1 104 ? 15.212 10.227 1.342 1.00 0.00 104 ALA A CA 14
ATOM 23715 C C . ALA A 1 104 ? 16.341 11.285 1.291 1.00 0.00 104 ALA A C 14
ATOM 23716 O O . ALA A 1 104 ? 16.606 11.874 0.240 1.00 0.00 104 ALA A O 14
ATOM 23723 N N . HIS A 1 105 ? 16.989 11.540 2.441 1.00 0.00 105 HIS A N 14
ATOM 23724 C CA . HIS A 1 105 ? 18.030 12.582 2.579 1.00 0.00 105 HIS A CA 14
ATOM 23725 C C . HIS A 1 105 ? 19.436 12.028 2.855 1.00 0.00 105 HIS A C 14
ATOM 23726 O O . HIS A 1 105 ? 20.382 12.386 2.150 1.00 0.00 105 HIS A O 14
ATOM 23740 N N . ASP A 1 106 ? 19.583 11.164 3.866 1.00 0.00 106 ASP A N 14
ATOM 23741 C CA . ASP A 1 106 ? 20.877 10.623 4.325 1.00 0.00 106 ASP A CA 14
ATOM 23742 C C . ASP A 1 106 ? 20.745 9.171 4.847 1.00 0.00 106 ASP A C 14
ATOM 23743 O O . ASP A 1 106 ? 21.358 8.775 5.841 1.00 0.00 106 ASP A O 14
ATOM 23752 N N . GLU A 1 107 ? 19.884 8.376 4.201 1.00 0.00 107 GLU A N 14
ATOM 23753 C CA . GLU A 1 107 ? 19.504 7.030 4.671 1.00 0.00 107 GLU A CA 14
ATOM 23754 C C . GLU A 1 107 ? 20.608 5.968 4.492 1.00 0.00 107 GLU A C 14
ATOM 23755 O O . GLU A 1 107 ? 20.672 5.012 5.273 1.00 0.00 107 GLU A O 14
ATOM 23767 N N . PHE A 1 108 ? 21.479 6.149 3.490 1.00 0.00 108 PHE A N 14
ATOM 23768 C CA . PHE A 1 108 ? 22.599 5.262 3.135 1.00 0.00 108 PHE A CA 14
ATOM 23769 C C . PHE A 1 108 ? 23.874 6.056 2.783 1.00 0.00 108 PHE A C 14
ATOM 23770 O O . PHE A 1 108 ? 24.949 5.728 3.335 1.00 0.00 108 PHE A O 14
ATOM 23787 N N . ALA A 1 1 ? 2.388 -4.447 1.190 1.00 0.00 1 ALA A N 15
ATOM 23788 C CA . ALA A 1 1 ? 3.047 -4.228 -0.131 1.00 0.00 1 ALA A CA 15
ATOM 23789 C C . ALA A 1 1 ? 2.020 -4.156 -1.277 1.00 0.00 1 ALA A C 15
ATOM 23790 O O . ALA A 1 1 ? 0.908 -4.672 -1.149 1.00 0.00 1 ALA A O 15
ATOM 23799 N N . VAL A 1 2 ? 2.388 -3.523 -2.404 1.00 0.00 2 VAL A N 15
ATOM 23800 C CA . VAL A 1 2 ? 1.503 -3.309 -3.580 1.00 0.00 2 VAL A CA 15
ATOM 23801 C C . VAL A 1 2 ? 1.822 -4.204 -4.792 1.00 0.00 2 VAL A C 15
ATOM 23802 O O . VAL A 1 2 ? 1.122 -4.148 -5.803 1.00 0.00 2 VAL A O 15
ATOM 23815 N N . GLU A 1 3 ? 2.862 -5.041 -4.705 1.00 0.00 3 GLU A N 15
ATOM 23816 C CA . GLU A 1 3 ? 3.306 -5.955 -5.771 1.00 0.00 3 GLU A CA 15
ATOM 23817 C C . GLU A 1 3 ? 3.791 -7.302 -5.192 1.00 0.00 3 GLU A C 15
ATOM 23818 O O . GLU A 1 3 ? 4.314 -7.356 -4.076 1.00 0.00 3 GLU A O 15
ATOM 23830 N N . VAL A 1 4 ? 3.636 -8.391 -5.960 1.00 0.00 4 VAL A N 15
ATOM 23831 C CA . VAL A 1 4 ? 3.936 -9.785 -5.544 1.00 0.00 4 VAL A CA 15
ATOM 23832 C C . VAL A 1 4 ? 5.277 -10.290 -6.124 1.00 0.00 4 VAL A C 15
ATOM 23833 O O . VAL A 1 4 ? 5.474 -11.479 -6.372 1.00 0.00 4 VAL A O 15
ATOM 23846 N N . GLU A 1 5 ? 6.199 -9.360 -6.392 1.00 0.00 5 GLU A N 15
ATOM 23847 C CA . GLU A 1 5 ? 7.526 -9.594 -6.997 1.00 0.00 5 GLU A CA 15
ATOM 23848 C C . GLU A 1 5 ? 7.446 -10.316 -8.362 1.00 0.00 5 GLU A C 15
ATOM 23849 O O . GLU A 1 5 ? 8.248 -11.199 -8.680 1.00 0.00 5 GLU A O 15
ATOM 23861 N N . VAL A 1 6 ? 6.436 -9.950 -9.165 1.00 0.00 6 VAL A N 15
ATOM 23862 C CA . VAL A 1 6 ? 6.088 -10.628 -10.428 1.00 0.00 6 VAL A CA 15
ATOM 23863 C C . VAL A 1 6 ? 7.166 -10.494 -11.529 1.00 0.00 6 VAL A C 15
ATOM 23864 O O . VAL A 1 6 ? 7.544 -11.533 -12.085 1.00 0.00 6 VAL A O 15
ATOM 23877 N N . PRO A 1 7 ? 7.682 -9.293 -11.880 1.00 0.00 7 PRO A N 15
ATOM 23878 C CA . PRO A 1 7 ? 8.687 -9.149 -12.937 1.00 0.00 7 PRO A CA 15
ATOM 23879 C C . PRO A 1 7 ? 10.113 -9.499 -12.467 1.00 0.00 7 PRO A C 15
ATOM 23880 O O . PRO A 1 7 ? 10.401 -9.618 -11.272 1.00 0.00 7 PRO A O 15
ATOM 23891 N N . GLY A 1 8 ? 11.019 -9.621 -13.440 1.00 0.00 8 GLY A N 15
ATOM 23892 C CA . GLY A 1 8 ? 12.456 -9.858 -13.236 1.00 0.00 8 GLY A CA 15
ATOM 23893 C C . GLY A 1 8 ? 13.096 -10.716 -14.336 1.00 0.00 8 GLY A C 15
ATOM 23894 O O . GLY A 1 8 ? 12.455 -11.623 -14.869 1.00 0.00 8 GLY A O 15
ATOM 23898 N N . LEU A 1 9 ? 14.360 -10.427 -14.682 1.00 0.00 9 LEU A N 15
ATOM 23899 C CA . LEU A 1 9 ? 15.153 -11.205 -15.655 1.00 0.00 9 LEU A CA 15
ATOM 23900 C C . LEU A 1 9 ? 16.649 -11.334 -15.283 1.00 0.00 9 LEU A C 15
ATOM 23901 O O . LEU A 1 9 ? 17.513 -11.390 -16.160 1.00 0.00 9 LEU A O 15
ATOM 23917 N N . LEU A 1 10 ? 16.956 -11.415 -13.977 1.00 0.00 10 LEU A N 15
ATOM 23918 C CA . LEU A 1 10 ? 18.314 -11.701 -13.495 1.00 0.00 10 LEU A CA 15
ATOM 23919 C C . LEU A 1 10 ? 18.762 -13.056 -14.051 1.00 0.00 10 LEU A C 15
ATOM 23920 O O . LEU A 1 10 ? 18.122 -14.084 -13.802 1.00 0.00 10 LEU A O 15
ATOM 23936 N N . THR A 1 11 ? 19.877 -13.038 -14.777 1.00 0.00 11 THR A N 15
ATOM 23937 C CA . THR A 1 11 ? 20.537 -14.235 -15.301 1.00 0.00 11 THR A CA 15
ATOM 23938 C C . THR A 1 11 ? 21.998 -14.274 -14.861 1.00 0.00 11 THR A C 15
ATOM 23939 O O . THR A 1 11 ? 22.692 -13.255 -14.828 1.00 0.00 11 THR A O 15
ATOM 23950 N N . ASP A 1 12 ? 22.466 -15.473 -14.528 1.00 0.00 12 ASP A N 15
ATOM 23951 C CA . ASP A 1 12 ? 23.853 -15.808 -14.222 1.00 0.00 12 ASP A CA 15
ATOM 23952 C C . ASP A 1 12 ? 24.735 -15.819 -15.489 1.00 0.00 12 ASP A C 15
ATOM 23953 O O . ASP A 1 12 ? 25.351 -16.828 -15.843 1.00 0.00 12 ASP A O 15
ATOM 23962 N N . HIS A 1 13 ? 24.826 -14.674 -16.179 1.00 0.00 13 HIS A N 15
ATOM 23963 C CA . HIS A 1 13 ? 25.748 -14.439 -17.301 1.00 0.00 13 HIS A CA 15
ATOM 23964 C C . HIS A 1 13 ? 27.175 -14.168 -16.778 1.00 0.00 13 HIS A C 15
ATOM 23965 O O . HIS A 1 13 ? 27.867 -13.240 -17.208 1.00 0.00 13 HIS A O 15
ATOM 23979 N N . THR A 1 14 ? 27.608 -14.970 -15.801 1.00 0.00 14 THR A N 15
ATOM 23980 C CA . THR A 1 14 ? 28.850 -14.799 -15.047 1.00 0.00 14 THR A CA 15
ATOM 23981 C C . THR A 1 14 ? 29.637 -16.115 -14.929 1.00 0.00 14 THR A C 15
ATOM 23982 O O . THR A 1 14 ? 29.055 -17.169 -14.666 1.00 0.00 14 THR A O 15
ATOM 23993 N N . VAL A 1 15 ? 30.961 -16.076 -15.159 1.00 0.00 15 VAL A N 15
ATOM 23994 C CA . VAL A 1 15 ? 31.836 -17.274 -15.295 1.00 0.00 15 VAL A CA 15
ATOM 23995 C C . VAL A 1 15 ? 33.158 -17.181 -14.503 1.00 0.00 15 VAL A C 15
ATOM 23996 O O . VAL A 1 15 ? 34.194 -17.714 -14.906 1.00 0.00 15 VAL A O 15
ATOM 24009 N N . SER A 1 16 ? 33.101 -16.528 -13.339 1.00 0.00 16 SER A N 15
ATOM 24010 C CA . SER A 1 16 ? 34.252 -16.239 -12.459 1.00 0.00 16 SER A CA 15
ATOM 24011 C C . SER A 1 16 ? 34.026 -16.769 -11.039 1.00 0.00 16 SER A C 15
ATOM 24012 O O . SER A 1 16 ? 32.891 -16.814 -10.579 1.00 0.00 16 SER A O 15
ATOM 24020 N N . SER A 1 17 ? 35.088 -17.111 -10.301 1.00 0.00 17 SER A N 15
ATOM 24021 C CA . SER A 1 17 ? 34.994 -17.567 -8.901 1.00 0.00 17 SER A CA 15
ATOM 24022 C C . SER A 1 17 ? 34.331 -16.532 -7.973 1.00 0.00 17 SER A C 15
ATOM 24023 O O . SER A 1 17 ? 33.546 -16.900 -7.097 1.00 0.00 17 SER A O 15
ATOM 24031 N N . ILE A 1 18 ? 34.587 -15.239 -8.208 1.00 0.00 18 ILE A N 15
ATOM 24032 C CA . ILE A 1 18 ? 33.916 -14.103 -7.550 1.00 0.00 18 ILE A CA 15
ATOM 24033 C C . ILE A 1 18 ? 32.686 -13.634 -8.336 1.00 0.00 18 ILE A C 15
ATOM 24034 O O . ILE A 1 18 ? 31.649 -13.371 -7.739 1.00 0.00 18 ILE A O 15
ATOM 24050 N N . GLY A 1 19 ? 32.737 -13.561 -9.670 1.00 0.00 19 GLY A N 15
ATOM 24051 C CA . GLY A 1 19 ? 31.599 -13.061 -10.461 1.00 0.00 19 GLY A CA 15
ATOM 24052 C C . GLY A 1 19 ? 30.369 -13.982 -10.443 1.00 0.00 19 GLY A C 15
ATOM 24053 O O . GLY A 1 19 ? 29.238 -13.500 -10.499 1.00 0.00 19 GLY A O 15
ATOM 24057 N N . HIS A 1 20 ? 30.563 -15.294 -10.283 1.00 0.00 20 HIS A N 15
ATOM 24058 C CA . HIS A 1 20 ? 29.475 -16.256 -10.048 1.00 0.00 20 HIS A CA 15
ATOM 24059 C C . HIS A 1 20 ? 28.838 -16.055 -8.665 1.00 0.00 20 HIS A C 15
ATOM 24060 O O . HIS A 1 20 ? 27.619 -16.131 -8.525 1.00 0.00 20 HIS A O 15
ATOM 24074 N N . ASP A 1 21 ? 29.642 -15.724 -7.648 1.00 0.00 21 ASP A N 15
ATOM 24075 C CA . ASP A 1 21 ? 29.137 -15.438 -6.305 1.00 0.00 21 ASP A CA 15
ATOM 24076 C C . ASP A 1 21 ? 28.427 -14.079 -6.257 1.00 0.00 21 ASP A C 15
ATOM 24077 O O . ASP A 1 21 ? 27.407 -13.964 -5.576 1.00 0.00 21 ASP A O 15
ATOM 24086 N N . PHE A 1 22 ? 28.892 -13.063 -7.008 1.00 0.00 22 PHE A N 15
ATOM 24087 C CA . PHE A 1 22 ? 28.210 -11.765 -7.108 1.00 0.00 22 PHE A CA 15
ATOM 24088 C C . PHE A 1 22 ? 26.766 -11.937 -7.568 1.00 0.00 22 PHE A C 15
ATOM 24089 O O . PHE A 1 22 ? 25.884 -11.327 -6.981 1.00 0.00 22 PHE A O 15
ATOM 24106 N N . TYR A 1 23 ? 26.512 -12.791 -8.566 1.00 0.00 23 TYR A N 15
ATOM 24107 C CA . TYR A 1 23 ? 25.151 -13.079 -9.031 1.00 0.00 23 TYR A CA 15
ATOM 24108 C C . TYR A 1 23 ? 24.228 -13.499 -7.874 1.00 0.00 23 TYR A C 15
ATOM 24109 O O . TYR A 1 23 ? 23.190 -12.870 -7.648 1.00 0.00 23 TYR A O 15
ATOM 24127 N N . ARG A 1 24 ? 24.642 -14.518 -7.107 1.00 0.00 24 ARG A N 15
ATOM 24128 C CA . ARG A 1 24 ? 23.852 -15.093 -6.005 1.00 0.00 24 ARG A CA 15
ATOM 24129 C C . ARG A 1 24 ? 23.703 -14.109 -4.842 1.00 0.00 24 ARG A C 15
ATOM 24130 O O . ARG A 1 24 ? 22.606 -13.910 -4.324 1.00 0.00 24 ARG A O 15
ATOM 24151 N N . ALA A 1 25 ? 24.800 -13.457 -4.461 1.00 0.00 25 ALA A N 15
ATOM 24152 C CA . ALA A 1 25 ? 24.819 -12.477 -3.380 1.00 0.00 25 ALA A CA 15
ATOM 24153 C C . ALA A 1 25 ? 23.988 -11.230 -3.716 1.00 0.00 25 ALA A C 15
ATOM 24154 O O . ALA A 1 25 ? 23.226 -10.766 -2.874 1.00 0.00 25 ALA A O 15
ATOM 24161 N N . PHE A 1 26 ? 24.078 -10.708 -4.940 1.00 0.00 26 PHE A N 15
ATOM 24162 C CA . PHE A 1 26 ? 23.267 -9.578 -5.388 1.00 0.00 26 PHE A CA 15
ATOM 24163 C C . PHE A 1 26 ? 21.779 -9.941 -5.347 1.00 0.00 26 PHE A C 15
ATOM 24164 O O . PHE A 1 26 ? 21.002 -9.242 -4.703 1.00 0.00 26 PHE A O 15
ATOM 24181 N N . SER A 1 27 ? 21.376 -11.054 -5.968 1.00 0.00 27 SER A N 15
ATOM 24182 C CA . SER A 1 27 ? 19.963 -11.455 -6.053 1.00 0.00 27 SER A CA 15
ATOM 24183 C C . SER A 1 27 ? 19.349 -11.792 -4.683 1.00 0.00 27 SER A C 15
ATOM 24184 O O . SER A 1 27 ? 18.157 -11.557 -4.474 1.00 0.00 27 SER A O 15
ATOM 24192 N N . ASP A 1 28 ? 20.155 -12.256 -3.721 1.00 0.00 28 ASP A N 15
ATOM 24193 C CA . ASP A 1 28 ? 19.742 -12.507 -2.336 1.00 0.00 28 ASP A CA 15
ATOM 24194 C C . ASP A 1 28 ? 19.317 -11.229 -1.583 1.00 0.00 28 ASP A C 15
ATOM 24195 O O . ASP A 1 28 ? 18.414 -11.305 -0.743 1.00 0.00 28 ASP A O 15
ATOM 24204 N N . LYS A 1 29 ? 19.930 -10.067 -1.876 1.00 0.00 29 LYS A N 15
ATOM 24205 C CA . LYS A 1 29 ? 19.572 -8.760 -1.269 1.00 0.00 29 LYS A CA 15
ATOM 24206 C C . LYS A 1 29 ? 18.917 -7.748 -2.231 1.00 0.00 29 LYS A C 15
ATOM 24207 O O . LYS A 1 29 ? 18.574 -6.640 -1.817 1.00 0.00 29 LYS A O 15
ATOM 24226 N N . TRP A 1 30 ? 18.697 -8.118 -3.492 1.00 0.00 30 TRP A N 15
ATOM 24227 C CA . TRP A 1 30 ? 18.078 -7.260 -4.507 1.00 0.00 30 TRP A CA 15
ATOM 24228 C C . TRP A 1 30 ? 16.621 -6.884 -4.177 1.00 0.00 30 TRP A C 15
ATOM 24229 O O . TRP A 1 30 ? 15.788 -7.743 -3.880 1.00 0.00 30 TRP A O 15
ATOM 24250 N N . GLU A 1 31 ? 16.318 -5.585 -4.270 1.00 0.00 31 GLU A N 15
ATOM 24251 C CA . GLU A 1 31 ? 14.980 -4.995 -4.176 1.00 0.00 31 GLU A CA 15
ATOM 24252 C C . GLU A 1 31 ? 15.006 -3.598 -4.829 1.00 0.00 31 GLU A C 15
ATOM 24253 O O . GLU A 1 31 ? 15.948 -2.831 -4.608 1.00 0.00 31 GLU A O 15
ATOM 24265 N N . SER A 1 32 ? 13.983 -3.257 -5.624 1.00 0.00 32 SER A N 15
ATOM 24266 C CA . SER A 1 32 ? 13.841 -1.925 -6.236 1.00 0.00 32 SER A CA 15
ATOM 24267 C C . SER A 1 32 ? 12.375 -1.519 -6.467 1.00 0.00 32 SER A C 15
ATOM 24268 O O . SER A 1 32 ? 11.468 -2.351 -6.401 1.00 0.00 32 SER A O 15
ATOM 24276 N N . ASP A 1 33 ? 12.139 -0.230 -6.735 1.00 0.00 33 ASP A N 15
ATOM 24277 C CA . ASP A 1 33 ? 10.791 0.346 -6.896 1.00 0.00 33 ASP A CA 15
ATOM 24278 C C . ASP A 1 33 ? 10.225 0.222 -8.327 1.00 0.00 33 ASP A C 15
ATOM 24279 O O . ASP A 1 33 ? 9.005 0.180 -8.516 1.00 0.00 33 ASP A O 15
ATOM 24288 N N . TYR A 1 34 ? 11.104 0.139 -9.334 1.00 0.00 34 TYR A N 15
ATOM 24289 C CA . TYR A 1 34 ? 10.751 -0.055 -10.749 1.00 0.00 34 TYR A CA 15
ATOM 24290 C C . TYR A 1 34 ? 10.502 -1.545 -11.093 1.00 0.00 34 TYR A C 15
ATOM 24291 O O . TYR A 1 34 ? 10.437 -2.412 -10.219 1.00 0.00 34 TYR A O 15
ATOM 24309 N N . THR A 1 35 ? 10.378 -1.857 -12.389 1.00 0.00 35 THR A N 15
ATOM 24310 C CA . THR A 1 35 ? 9.989 -3.175 -12.935 1.00 0.00 35 THR A CA 15
ATOM 24311 C C . THR A 1 35 ? 11.084 -4.252 -12.805 1.00 0.00 35 THR A C 15
ATOM 24312 O O . THR A 1 35 ? 10.852 -5.406 -13.145 1.00 0.00 35 THR A O 15
ATOM 24323 N N . GLY A 1 36 ? 12.288 -3.925 -12.318 1.00 0.00 36 GLY A N 15
ATOM 24324 C CA . GLY A 1 36 ? 13.316 -4.921 -11.960 1.00 0.00 36 GLY A CA 15
ATOM 24325 C C . GLY A 1 36 ? 13.891 -5.733 -13.122 1.00 0.00 36 GLY A C 15
ATOM 24326 O O . GLY A 1 36 ? 14.387 -6.841 -12.928 1.00 0.00 36 GLY A O 15
ATOM 24330 N N . ASN A 1 37 ? 13.823 -5.213 -14.348 1.00 0.00 37 ASN A N 15
ATOM 24331 C CA . ASN A 1 37 ? 14.270 -5.920 -15.553 1.00 0.00 37 ASN A CA 15
ATOM 24332 C C . ASN A 1 37 ? 15.786 -5.782 -15.791 1.00 0.00 37 ASN A C 15
ATOM 24333 O O . ASN A 1 37 ? 16.229 -5.177 -16.766 1.00 0.00 37 ASN A O 15
ATOM 24344 N N . LEU A 1 38 ? 16.581 -6.355 -14.891 1.00 0.00 38 LEU A N 15
ATOM 24345 C CA . LEU A 1 38 ? 18.052 -6.298 -14.899 1.00 0.00 38 LEU A CA 15
ATOM 24346 C C . LEU A 1 38 ? 18.740 -7.667 -14.960 1.00 0.00 38 LEU A C 15
ATOM 24347 O O . LEU A 1 38 ? 18.209 -8.647 -14.449 1.00 0.00 38 LEU A O 15
ATOM 24363 N N . THR A 1 39 ? 19.949 -7.712 -15.520 1.00 0.00 39 THR A N 15
ATOM 24364 C CA . THR A 1 39 ? 20.825 -8.895 -15.542 1.00 0.00 39 THR A CA 15
ATOM 24365 C C . THR A 1 39 ? 22.283 -8.530 -15.234 1.00 0.00 39 THR A C 15
ATOM 24366 O O . THR A 1 39 ? 22.673 -7.362 -15.302 1.00 0.00 39 THR A O 15
ATOM 24377 N N . ILE A 1 40 ? 23.088 -9.526 -14.858 1.00 0.00 40 ILE A N 15
ATOM 24378 C CA . ILE A 1 40 ? 24.455 -9.368 -14.339 1.00 0.00 40 ILE A CA 15
ATOM 24379 C C . ILE A 1 40 ? 25.424 -10.084 -15.276 1.00 0.00 40 ILE A C 15
ATOM 24380 O O . ILE A 1 40 ? 25.280 -11.274 -15.541 1.00 0.00 40 ILE A O 15
ATOM 24396 N N . ASN A 1 41 ? 26.445 -9.361 -15.726 1.00 0.00 41 ASN A N 15
ATOM 24397 C CA . ASN A 1 41 ? 27.439 -9.822 -16.688 1.00 0.00 41 ASN A CA 15
ATOM 24398 C C . ASN A 1 41 ? 28.831 -9.671 -16.055 1.00 0.00 41 ASN A C 15
ATOM 24399 O O . ASN A 1 41 ? 29.062 -8.690 -15.348 1.00 0.00 41 ASN A O 15
ATOM 24410 N N . GLU A 1 42 ? 29.772 -10.586 -16.300 1.00 0.00 42 GLU A N 15
ATOM 24411 C CA . GLU A 1 42 ? 31.171 -10.398 -15.885 1.00 0.00 42 GLU A CA 15
ATOM 24412 C C . GLU A 1 42 ? 32.189 -10.697 -16.994 1.00 0.00 42 GLU A C 15
ATOM 24413 O O . GLU A 1 42 ? 31.915 -11.494 -17.897 1.00 0.00 42 GLU A O 15
ATOM 24425 N N . ARG A 1 43 ? 33.370 -10.065 -16.913 1.00 0.00 43 ARG A N 15
ATOM 24426 C CA . ARG A 1 43 ? 34.531 -10.363 -17.766 1.00 0.00 43 ARG A CA 15
ATOM 24427 C C . ARG A 1 43 ? 35.734 -10.776 -16.905 1.00 0.00 43 ARG A C 15
ATOM 24428 O O . ARG A 1 43 ? 36.256 -9.927 -16.173 1.00 0.00 43 ARG A O 15
ATOM 24449 N N . PRO A 1 44 ? 36.205 -12.031 -17.011 1.00 0.00 44 PRO A N 15
ATOM 24450 C CA . PRO A 1 44 ? 37.280 -12.555 -16.175 1.00 0.00 44 PRO A CA 15
ATOM 24451 C C . PRO A 1 44 ? 38.654 -12.149 -16.733 1.00 0.00 44 PRO A C 15
ATOM 24452 O O . PRO A 1 44 ? 38.897 -12.243 -17.940 1.00 0.00 44 PRO A O 15
ATOM 24463 N N . SER A 1 45 ? 39.566 -11.697 -15.864 1.00 0.00 45 SER A N 15
ATOM 24464 C CA . SER A 1 45 ? 40.935 -11.318 -16.246 1.00 0.00 45 SER A CA 15
ATOM 24465 C C . SER A 1 45 ? 41.928 -11.464 -15.088 1.00 0.00 45 SER A C 15
ATOM 24466 O O . SER A 1 45 ? 41.789 -10.832 -14.036 1.00 0.00 45 SER A O 15
ATOM 24474 N N . ALA A 1 46 ? 42.986 -12.254 -15.302 1.00 0.00 46 ALA A N 15
ATOM 24475 C CA . ALA A 1 46 ? 43.979 -12.606 -14.279 1.00 0.00 46 ALA A CA 15
ATOM 24476 C C . ALA A 1 46 ? 44.845 -11.426 -13.787 1.00 0.00 46 ALA A C 15
ATOM 24477 O O . ALA A 1 46 ? 45.533 -11.546 -12.770 1.00 0.00 46 ALA A O 15
ATOM 24484 N N . ARG A 1 47 ? 44.758 -10.265 -14.454 1.00 0.00 47 ARG A N 15
ATOM 24485 C CA . ARG A 1 47 ? 45.308 -8.977 -13.991 1.00 0.00 47 ARG A CA 15
ATOM 24486 C C . ARG A 1 47 ? 44.841 -8.582 -12.579 1.00 0.00 47 ARG A C 15
ATOM 24487 O O . ARG A 1 47 ? 45.595 -7.927 -11.860 1.00 0.00 47 ARG A O 15
ATOM 24508 N N . ALA A 1 48 ? 43.608 -8.954 -12.201 1.00 0.00 48 ALA A N 15
ATOM 24509 C CA . ALA A 1 48 ? 42.983 -8.524 -10.943 1.00 0.00 48 ALA A CA 15
ATOM 24510 C C . ALA A 1 48 ? 41.793 -9.376 -10.439 1.00 0.00 48 ALA A C 15
ATOM 24511 O O . ALA A 1 48 ? 41.550 -9.382 -9.232 1.00 0.00 48 ALA A O 15
ATOM 24518 N N . GLY A 1 49 ? 41.032 -10.066 -11.304 1.00 0.00 49 GLY A N 15
ATOM 24519 C CA . GLY A 1 49 ? 39.775 -10.732 -10.919 1.00 0.00 49 GLY A CA 15
ATOM 24520 C C . GLY A 1 49 ? 38.717 -10.702 -12.027 1.00 0.00 49 GLY A C 15
ATOM 24521 O O . GLY A 1 49 ? 38.891 -11.344 -13.065 1.00 0.00 49 GLY A O 15
ATOM 24525 N N . SER A 1 50 ? 37.623 -9.964 -11.818 1.00 0.00 50 SER A N 15
ATOM 24526 C CA . SER A 1 50 ? 36.534 -9.804 -12.794 1.00 0.00 50 SER A CA 15
ATOM 24527 C C . SER A 1 50 ? 36.023 -8.364 -12.898 1.00 0.00 50 SER A C 15
ATOM 24528 O O . SER A 1 50 ? 35.863 -7.667 -11.894 1.00 0.00 50 SER A O 15
ATOM 24536 N N . TRP A 1 51 ? 35.681 -7.931 -14.115 1.00 0.00 51 TRP A N 15
ATOM 24537 C CA . TRP A 1 51 ? 34.762 -6.807 -14.295 1.00 0.00 51 TRP A CA 15
ATOM 24538 C C . TRP A 1 51 ? 33.345 -7.307 -14.049 1.00 0.00 51 TRP A C 15
ATOM 24539 O O . TRP A 1 51 ? 32.986 -8.338 -14.604 1.00 0.00 51 TRP A O 15
ATOM 24560 N N . ILE A 1 52 ? 32.533 -6.574 -13.292 1.00 0.00 52 ILE A N 15
ATOM 24561 C CA . ILE A 1 52 ? 31.089 -6.793 -13.141 1.00 0.00 52 ILE A CA 15
ATOM 24562 C C . ILE A 1 52 ? 30.344 -5.645 -13.809 1.00 0.00 52 ILE A C 15
ATOM 24563 O O . ILE A 1 52 ? 30.639 -4.483 -13.536 1.00 0.00 52 ILE A O 15
ATOM 24579 N N . THR A 1 53 ? 29.350 -5.970 -14.633 1.00 0.00 53 THR A N 15
ATOM 24580 C CA . THR A 1 53 ? 28.561 -5.011 -15.416 1.00 0.00 53 THR A CA 15
ATOM 24581 C C . THR A 1 53 ? 27.089 -5.404 -15.354 1.00 0.00 53 THR A C 15
ATOM 24582 O O . THR A 1 53 ? 26.698 -6.462 -15.848 1.00 0.00 53 THR A O 15
ATOM 24593 N N . ILE A 1 54 ? 26.254 -4.557 -14.755 1.00 0.00 54 ILE A N 15
ATOM 24594 C CA . ILE A 1 54 ? 24.804 -4.770 -14.648 1.00 0.00 54 ILE A CA 15
ATOM 24595 C C . ILE A 1 54 ? 24.091 -3.965 -15.733 1.00 0.00 54 ILE A C 15
ATOM 24596 O O . ILE A 1 54 ? 24.323 -2.764 -15.912 1.00 0.00 54 ILE A O 15
ATOM 24612 N N . THR A 1 55 ? 23.215 -4.648 -16.466 1.00 0.00 55 THR A N 15
ATOM 24613 C CA . THR A 1 55 ? 22.441 -4.090 -17.578 1.00 0.00 55 THR A CA 15
ATOM 24614 C C . THR A 1 55 ? 20.940 -4.184 -17.298 1.00 0.00 55 THR A C 15
ATOM 24615 O O . THR A 1 55 ? 20.461 -5.188 -16.776 1.00 0.00 55 THR A O 15
ATOM 24626 N N . VAL A 1 56 ? 20.183 -3.135 -17.636 1.00 0.00 56 VAL A N 15
ATOM 24627 C CA . VAL A 1 56 ? 18.709 -3.101 -17.592 1.00 0.00 56 VAL A CA 15
ATOM 24628 C C . VAL A 1 56 ? 18.183 -3.290 -19.011 1.00 0.00 56 VAL A C 15
ATOM 24629 O O . VAL A 1 56 ? 18.467 -2.485 -19.893 1.00 0.00 56 VAL A O 15
ATOM 24642 N N . ASN A 1 57 ? 17.451 -4.384 -19.227 1.00 0.00 57 ASN A N 15
ATOM 24643 C CA . ASN A 1 57 ? 17.025 -4.946 -20.521 1.00 0.00 57 ASN A CA 15
ATOM 24644 C C . ASN A 1 57 ? 18.192 -5.217 -21.496 1.00 0.00 57 ASN A C 15
ATOM 24645 O O . ASN A 1 57 ? 18.568 -6.369 -21.714 1.00 0.00 57 ASN A O 15
ATOM 24656 N N . GLN A 1 58 ? 18.762 -4.151 -22.065 1.00 0.00 58 GLN A N 15
ATOM 24657 C CA . GLN A 1 58 ? 19.879 -4.160 -23.021 1.00 0.00 58 GLN A CA 15
ATOM 24658 C C . GLN A 1 58 ? 20.871 -2.989 -22.823 1.00 0.00 58 GLN A C 15
ATOM 24659 O O . GLN A 1 58 ? 21.775 -2.796 -23.637 1.00 0.00 58 GLN A O 15
ATOM 24673 N N . ASP A 1 59 ? 20.715 -2.201 -21.751 1.00 0.00 59 ASP A N 15
ATOM 24674 C CA . ASP A 1 59 ? 21.464 -0.959 -21.498 1.00 0.00 59 ASP A CA 15
ATOM 24675 C C . ASP A 1 59 ? 22.301 -1.061 -20.220 1.00 0.00 59 ASP A C 15
ATOM 24676 O O . ASP A 1 59 ? 21.782 -1.436 -19.170 1.00 0.00 59 ASP A O 15
ATOM 24685 N N . VAL A 1 60 ? 23.589 -0.706 -20.266 1.00 0.00 60 VAL A N 15
ATOM 24686 C CA . VAL A 1 60 ? 24.435 -0.648 -19.059 1.00 0.00 60 VAL A CA 15
ATOM 24687 C C . VAL A 1 60 ? 24.086 0.566 -18.196 1.00 0.00 60 VAL A C 15
ATOM 24688 O O . VAL A 1 60 ? 23.878 1.667 -18.708 1.00 0.00 60 VAL A O 15
ATOM 24701 N N . ILE A 1 61 ? 24.041 0.358 -16.873 1.00 0.00 61 ILE A N 15
ATOM 24702 C CA . ILE A 1 61 ? 23.780 1.421 -15.887 1.00 0.00 61 ILE A CA 15
ATOM 24703 C C . ILE A 1 61 ? 24.806 1.491 -14.754 1.00 0.00 61 ILE A C 15
ATOM 24704 O O . ILE A 1 61 ? 25.015 2.570 -14.201 1.00 0.00 61 ILE A O 15
ATOM 24720 N N . PHE A 1 62 ? 25.463 0.376 -14.414 1.00 0.00 62 PHE A N 15
ATOM 24721 C CA . PHE A 1 62 ? 26.534 0.354 -13.417 1.00 0.00 62 PHE A CA 15
ATOM 24722 C C . PHE A 1 62 ? 27.539 -0.758 -13.721 1.00 0.00 62 PHE A C 15
ATOM 24723 O O . PHE A 1 62 ? 27.180 -1.823 -14.226 1.00 0.00 62 PHE A O 15
ATOM 24740 N N . GLN A 1 63 ? 28.808 -0.502 -13.412 1.00 0.00 63 GLN A N 15
ATOM 24741 C CA . GLN A 1 63 ? 29.891 -1.477 -13.527 1.00 0.00 63 GLN A CA 15
ATOM 24742 C C . GLN A 1 63 ? 31.053 -1.170 -12.568 1.00 0.00 63 GLN A C 15
ATOM 24743 O O . GLN A 1 63 ? 31.342 -0.008 -12.278 1.00 0.00 63 GLN A O 15
ATOM 24757 N N . THR A 1 64 ? 31.719 -2.217 -12.076 1.00 0.00 64 THR A N 15
ATOM 24758 C CA . THR A 1 64 ? 32.826 -2.134 -11.102 1.00 0.00 64 THR A CA 15
ATOM 24759 C C . THR A 1 64 ? 33.757 -3.347 -11.197 1.00 0.00 64 THR A C 15
ATOM 24760 O O . THR A 1 64 ? 33.392 -4.368 -11.781 1.00 0.00 64 THR A O 15
ATOM 24771 N N . PHE A 1 65 ? 34.960 -3.260 -10.626 1.00 0.00 65 PHE A N 15
ATOM 24772 C CA . PHE A 1 65 ? 35.929 -4.357 -10.599 1.00 0.00 65 PHE A CA 15
ATOM 24773 C C . PHE A 1 65 ? 35.858 -5.133 -9.270 1.00 0.00 65 PHE A C 15
ATOM 24774 O O . PHE A 1 65 ? 35.924 -4.536 -8.192 1.00 0.00 65 PHE A O 15
ATOM 24791 N N . LEU A 1 66 ? 35.741 -6.464 -9.341 1.00 0.00 66 LEU A N 15
ATOM 24792 C CA . LEU A 1 66 ? 35.836 -7.380 -8.201 1.00 0.00 66 LEU A CA 15
ATOM 24793 C C . LEU A 1 66 ? 37.219 -8.041 -8.114 1.00 0.00 66 LEU A C 15
ATOM 24794 O O . LEU A 1 66 ? 37.803 -8.439 -9.124 1.00 0.00 66 LEU A O 15
ATOM 24810 N N . PHE A 1 67 ? 37.692 -8.227 -6.880 1.00 0.00 67 PHE A N 15
ATOM 24811 C CA . PHE A 1 67 ? 38.984 -8.850 -6.559 1.00 0.00 67 PHE A CA 15
ATOM 24812 C C . PHE A 1 67 ? 38.792 -10.077 -5.638 1.00 0.00 67 PHE A C 15
ATOM 24813 O O . PHE A 1 67 ? 38.065 -9.979 -4.647 1.00 0.00 67 PHE A O 15
ATOM 24830 N N . PRO A 1 68 ? 39.442 -11.226 -5.921 1.00 0.00 68 PRO A N 15
ATOM 24831 C CA . PRO A 1 68 ? 39.280 -12.466 -5.151 1.00 0.00 68 PRO A CA 15
ATOM 24832 C C . PRO A 1 68 ? 40.098 -12.490 -3.843 1.00 0.00 68 PRO A C 15
ATOM 24833 O O . PRO A 1 68 ? 39.685 -13.122 -2.870 1.00 0.00 68 PRO A O 15
ATOM 24844 N N . LEU A 1 69 ? 41.252 -11.804 -3.812 1.00 0.00 69 LEU A N 15
ATOM 24845 C CA . LEU A 1 69 ? 42.168 -11.767 -2.658 1.00 0.00 69 LEU A CA 15
ATOM 24846 C C . LEU A 1 69 ? 41.753 -10.718 -1.604 1.00 0.00 69 LEU A C 15
ATOM 24847 O O . LEU A 1 69 ? 42.071 -10.862 -0.422 1.00 0.00 69 LEU A O 15
ATOM 24863 N N . LYS A 1 70 ? 41.037 -9.669 -2.033 1.00 0.00 70 LYS A N 15
ATOM 24864 C CA . LYS A 1 70 ? 40.552 -8.570 -1.174 1.00 0.00 70 LYS A CA 15
ATOM 24865 C C . LYS A 1 70 ? 39.223 -8.923 -0.484 1.00 0.00 70 LYS A C 15
ATOM 24866 O O . LYS A 1 70 ? 38.511 -9.837 -0.904 1.00 0.00 70 LYS A O 15
ATOM 24885 N N . ARG A 1 71 ? 38.873 -8.162 0.563 1.00 0.00 71 ARG A N 15
ATOM 24886 C CA . ARG A 1 71 ? 37.664 -8.362 1.400 1.00 0.00 71 ARG A CA 15
ATOM 24887 C C . ARG A 1 71 ? 36.484 -7.441 1.045 1.00 0.00 71 ARG A C 15
ATOM 24888 O O . ARG A 1 71 ? 35.483 -7.421 1.758 1.00 0.00 71 ARG A O 15
ATOM 24909 N N . ASP A 1 72 ? 36.569 -6.693 -0.059 1.00 0.00 72 ASP A N 15
ATOM 24910 C CA . ASP A 1 72 ? 35.515 -5.753 -0.480 1.00 0.00 72 ASP A CA 15
ATOM 24911 C C . ASP A 1 72 ? 34.261 -6.417 -1.059 1.00 0.00 72 ASP A C 15
ATOM 24912 O O . ASP A 1 72 ? 33.233 -5.752 -1.118 1.00 0.00 72 ASP A O 15
ATOM 24921 N N . PHE A 1 73 ? 34.311 -7.691 -1.469 1.00 0.00 73 PHE A N 15
ATOM 24922 C CA . PHE A 1 73 ? 33.244 -8.348 -2.245 1.00 0.00 73 PHE A CA 15
ATOM 24923 C C . PHE A 1 73 ? 31.835 -8.106 -1.678 1.00 0.00 73 PHE A C 15
ATOM 24924 O O . PHE A 1 73 ? 30.949 -7.667 -2.407 1.00 0.00 73 PHE A O 15
ATOM 24941 N N . GLU A 1 74 ? 31.632 -8.308 -0.371 1.00 0.00 74 GLU A N 15
ATOM 24942 C CA . GLU A 1 74 ? 30.321 -8.113 0.273 1.00 0.00 74 GLU A CA 15
ATOM 24943 C C . GLU A 1 74 ? 29.862 -6.648 0.202 1.00 0.00 74 GLU A C 15
ATOM 24944 O O . GLU A 1 74 ? 28.712 -6.351 -0.124 1.00 0.00 74 GLU A O 15
ATOM 24956 N N . LYS A 1 75 ? 30.799 -5.725 0.438 1.00 0.00 75 LYS A N 15
ATOM 24957 C CA . LYS A 1 75 ? 30.578 -4.275 0.391 1.00 0.00 75 LYS A CA 15
ATOM 24958 C C . LYS A 1 75 ? 30.241 -3.829 -1.033 1.00 0.00 75 LYS A C 15
ATOM 24959 O O . LYS A 1 75 ? 29.247 -3.143 -1.245 1.00 0.00 75 LYS A O 15
ATOM 24978 N N . THR A 1 76 ? 30.990 -4.317 -2.019 1.00 0.00 76 THR A N 15
ATOM 24979 C CA . THR A 1 76 ? 30.767 -4.094 -3.456 1.00 0.00 76 THR A CA 15
ATOM 24980 C C . THR A 1 76 ? 29.424 -4.663 -3.928 1.00 0.00 76 THR A C 15
ATOM 24981 O O . THR A 1 76 ? 28.720 -3.984 -4.673 1.00 0.00 76 THR A O 15
ATOM 24992 N N . VAL A 1 77 ? 28.997 -5.835 -3.441 1.00 0.00 77 VAL A N 15
ATOM 24993 C CA . VAL A 1 77 ? 27.650 -6.384 -3.705 1.00 0.00 77 VAL A CA 15
ATOM 24994 C C . VAL A 1 77 ? 26.575 -5.446 -3.158 1.00 0.00 77 VAL A C 15
ATOM 24995 O O . VAL A 1 77 ? 25.717 -5.013 -3.920 1.00 0.00 77 VAL A O 15
ATOM 25008 N N . VAL A 1 78 ? 26.633 -5.080 -1.871 1.00 0.00 78 VAL A N 15
ATOM 25009 C CA . VAL A 1 78 ? 25.616 -4.219 -1.232 1.00 0.00 78 VAL A CA 15
ATOM 25010 C C . VAL A 1 78 ? 25.568 -2.837 -1.891 1.00 0.00 78 VAL A C 15
ATOM 25011 O O . VAL A 1 78 ? 24.491 -2.297 -2.141 1.00 0.00 78 VAL A O 15
ATOM 25024 N N . ALA A 1 79 ? 26.726 -2.292 -2.258 1.00 0.00 79 ALA A N 15
ATOM 25025 C CA . ALA A 1 79 ? 26.835 -0.993 -2.908 1.00 0.00 79 ALA A CA 15
ATOM 25026 C C . ALA A 1 79 ? 26.302 -1.018 -4.348 1.00 0.00 79 ALA A C 15
ATOM 25027 O O . ALA A 1 79 ? 25.746 -0.025 -4.816 1.00 0.00 79 ALA A O 15
ATOM 25034 N N . ALA A 1 80 ? 26.424 -2.136 -5.068 1.00 0.00 80 ALA A N 15
ATOM 25035 C CA . ALA A 1 80 ? 25.858 -2.279 -6.410 1.00 0.00 80 ALA A CA 15
ATOM 25036 C C . ALA A 1 80 ? 24.322 -2.238 -6.401 1.00 0.00 80 ALA A C 15
ATOM 25037 O O . ALA A 1 80 ? 23.731 -1.779 -7.372 1.00 0.00 80 ALA A O 15
ATOM 25044 N N . LEU A 1 81 ? 23.671 -2.631 -5.299 1.00 0.00 81 LEU A N 15
ATOM 25045 C CA . LEU A 1 81 ? 22.204 -2.581 -5.169 1.00 0.00 81 LEU A CA 15
ATOM 25046 C C . LEU A 1 81 ? 21.715 -1.123 -5.260 1.00 0.00 81 LEU A C 15
ATOM 25047 O O . LEU A 1 81 ? 20.835 -0.793 -6.053 1.00 0.00 81 LEU A O 15
ATOM 25063 N N . ILE A 1 82 ? 22.364 -0.238 -4.494 1.00 0.00 82 ILE A N 15
ATOM 25064 C CA . ILE A 1 82 ? 22.071 1.204 -4.454 1.00 0.00 82 ILE A CA 15
ATOM 25065 C C . ILE A 1 82 ? 22.465 1.857 -5.785 1.00 0.00 82 ILE A C 15
ATOM 25066 O O . ILE A 1 82 ? 21.672 2.572 -6.392 1.00 0.00 82 ILE A O 15
ATOM 25082 N N . GLN A 1 83 ? 23.665 1.569 -6.296 1.00 0.00 83 GLN A N 15
ATOM 25083 C CA . GLN A 1 83 ? 24.174 2.188 -7.530 1.00 0.00 83 GLN A CA 15
ATOM 25084 C C . GLN A 1 83 ? 23.390 1.760 -8.783 1.00 0.00 83 GLN A C 15
ATOM 25085 O O . GLN A 1 83 ? 23.295 2.526 -9.742 1.00 0.00 83 GLN A O 15
ATOM 25099 N N . THR A 1 84 ? 22.760 0.580 -8.754 1.00 0.00 84 THR A N 15
ATOM 25100 C CA . THR A 1 84 ? 21.815 0.136 -9.790 1.00 0.00 84 THR A CA 15
ATOM 25101 C C . THR A 1 84 ? 20.572 1.025 -9.818 1.00 0.00 84 THR A C 15
ATOM 25102 O O . THR A 1 84 ? 20.190 1.499 -10.885 1.00 0.00 84 THR A O 15
ATOM 25113 N N . GLU A 1 85 ? 19.946 1.315 -8.670 1.00 0.00 85 GLU A N 15
ATOM 25114 C CA . GLU A 1 85 ? 18.764 2.186 -8.669 1.00 0.00 85 GLU A CA 15
ATOM 25115 C C . GLU A 1 85 ? 19.127 3.660 -8.876 1.00 0.00 85 GLU A C 15
ATOM 25116 O O . GLU A 1 85 ? 18.345 4.395 -9.468 1.00 0.00 85 GLU A O 15
ATOM 25128 N N . GLU A 1 86 ? 20.305 4.125 -8.457 1.00 0.00 86 GLU A N 15
ATOM 25129 C CA . GLU A 1 86 ? 20.731 5.527 -8.625 1.00 0.00 86 GLU A CA 15
ATOM 25130 C C . GLU A 1 86 ? 20.817 5.963 -10.096 1.00 0.00 86 GLU A C 15
ATOM 25131 O O . GLU A 1 86 ? 20.518 7.114 -10.412 1.00 0.00 86 GLU A O 15
ATOM 25143 N N . ALA A 1 87 ? 21.114 5.031 -11.010 1.00 0.00 87 ALA A N 15
ATOM 25144 C CA . ALA A 1 87 ? 21.016 5.263 -12.453 1.00 0.00 87 ALA A CA 15
ATOM 25145 C C . ALA A 1 87 ? 19.569 5.525 -12.899 1.00 0.00 87 ALA A C 15
ATOM 25146 O O . ALA A 1 87 ? 19.303 6.418 -13.696 1.00 0.00 87 ALA A O 15
ATOM 25153 N N . LEU A 1 88 ? 18.614 4.752 -12.365 1.00 0.00 88 LEU A N 15
ATOM 25154 C CA . LEU A 1 88 ? 17.197 4.780 -12.751 1.00 0.00 88 LEU A CA 15
ATOM 25155 C C . LEU A 1 88 ? 16.420 5.879 -12.018 1.00 0.00 88 LEU A C 15
ATOM 25156 O O . LEU A 1 88 ? 15.407 6.369 -12.516 1.00 0.00 88 LEU A O 15
ATOM 25172 N N . ASN A 1 89 ? 16.936 6.336 -10.878 1.00 0.00 89 ASN A N 15
ATOM 25173 C CA . ASN A 1 89 ? 16.364 7.394 -10.043 1.00 0.00 89 ASN A CA 15
ATOM 25174 C C . ASN A 1 89 ? 16.280 8.740 -10.773 1.00 0.00 89 ASN A C 15
ATOM 25175 O O . ASN A 1 89 ? 15.332 9.493 -10.565 1.00 0.00 89 ASN A O 15
ATOM 25186 N N . ARG A 1 90 ? 17.195 8.998 -11.717 1.00 0.00 90 ARG A N 15
ATOM 25187 C CA . ARG A 1 90 ? 17.188 10.189 -12.592 1.00 0.00 90 ARG A CA 15
ATOM 25188 C C . ARG A 1 90 ? 16.527 9.959 -13.963 1.00 0.00 90 ARG A C 15
ATOM 25189 O O . ARG A 1 90 ? 16.223 10.923 -14.660 1.00 0.00 90 ARG A O 15
ATOM 25210 N N . ARG A 1 91 ? 16.240 8.698 -14.318 1.00 0.00 91 ARG A N 15
ATOM 25211 C CA . ARG A 1 91 ? 15.552 8.309 -15.572 1.00 0.00 91 ARG A CA 15
ATOM 25212 C C . ARG A 1 91 ? 14.033 8.345 -15.415 1.00 0.00 91 ARG A C 15
ATOM 25213 O O . ARG A 1 91 ? 13.336 8.950 -16.224 1.00 0.00 91 ARG A O 15
ATOM 25234 N N . GLN A 1 92 ? 13.543 7.687 -14.358 1.00 0.00 92 GLN A N 15
ATOM 25235 C CA . GLN A 1 92 ? 12.105 7.442 -14.153 1.00 0.00 92 GLN A CA 15
ATOM 25236 C C . GLN A 1 92 ? 11.597 7.495 -12.713 1.00 0.00 92 GLN A C 15
ATOM 25237 O O . GLN A 1 92 ? 10.511 8.017 -12.490 1.00 0.00 92 GLN A O 15
ATOM 25251 N N . ILE A 1 93 ? 12.347 6.997 -11.718 1.00 0.00 93 ILE A N 15
ATOM 25252 C CA . ILE A 1 93 ? 11.791 6.814 -10.351 1.00 0.00 93 ILE A CA 15
ATOM 25253 C C . ILE A 1 93 ? 11.451 8.167 -9.696 1.00 0.00 93 ILE A C 15
ATOM 25254 O O . ILE A 1 93 ? 10.565 8.235 -8.850 1.00 0.00 93 ILE A O 15
ATOM 25270 N N . ASN A 1 94 ? 12.036 9.270 -10.183 1.00 0.00 94 ASN A N 15
ATOM 25271 C CA . ASN A 1 94 ? 11.634 10.644 -9.823 1.00 0.00 94 ASN A CA 15
ATOM 25272 C C . ASN A 1 94 ? 10.119 10.885 -9.954 1.00 0.00 94 ASN A C 15
ATOM 25273 O O . ASN A 1 94 ? 9.524 11.497 -9.074 1.00 0.00 94 ASN A O 15
ATOM 25284 N N . GLN A 1 95 ? 9.478 10.327 -10.984 1.00 0.00 95 GLN A N 15
ATOM 25285 C CA . GLN A 1 95 ? 8.031 10.445 -11.223 1.00 0.00 95 GLN A CA 15
ATOM 25286 C C . GLN A 1 95 ? 7.193 9.818 -10.090 1.00 0.00 95 GLN A C 15
ATOM 25287 O O . GLN A 1 95 ? 6.119 10.325 -9.762 1.00 0.00 95 GLN A O 15
ATOM 25301 N N . ALA A 1 96 ? 7.696 8.744 -9.467 1.00 0.00 96 ALA A N 15
ATOM 25302 C CA . ALA A 1 96 ? 7.051 8.061 -8.344 1.00 0.00 96 ALA A CA 15
ATOM 25303 C C . ALA A 1 96 ? 7.382 8.720 -6.990 1.00 0.00 96 ALA A C 15
ATOM 25304 O O . ALA A 1 96 ? 6.473 9.013 -6.211 1.00 0.00 96 ALA A O 15
ATOM 25311 N N . LEU A 1 97 ? 8.665 9.011 -6.721 1.00 0.00 97 LEU A N 15
ATOM 25312 C CA . LEU A 1 97 ? 9.114 9.580 -5.433 1.00 0.00 97 LEU A CA 15
ATOM 25313 C C . LEU A 1 97 ? 8.656 11.033 -5.193 1.00 0.00 97 LEU A C 15
ATOM 25314 O O . LEU A 1 97 ? 8.538 11.471 -4.047 1.00 0.00 97 LEU A O 15
ATOM 25330 N N . LEU A 1 98 ? 8.361 11.761 -6.273 1.00 0.00 98 LEU A N 15
ATOM 25331 C CA . LEU A 1 98 ? 7.771 13.109 -6.263 1.00 0.00 98 LEU A CA 15
ATOM 25332 C C . LEU A 1 98 ? 6.285 13.133 -5.830 1.00 0.00 98 LEU A C 15
ATOM 25333 O O . LEU A 1 98 ? 5.757 14.202 -5.520 1.00 0.00 98 LEU A O 15
ATOM 25349 N N . SER A 1 99 ? 5.596 11.984 -5.816 1.00 0.00 99 SER A N 15
ATOM 25350 C CA . SER A 1 99 ? 4.177 11.850 -5.427 1.00 0.00 99 SER A CA 15
ATOM 25351 C C . SER A 1 99 ? 3.231 12.829 -6.150 1.00 0.00 99 SER A C 15
ATOM 25352 O O . SER A 1 99 ? 2.364 13.459 -5.537 1.00 0.00 99 SER A O 15
ATOM 25360 N N . THR A 1 100 ? 3.415 12.980 -7.470 1.00 0.00 100 THR A N 15
ATOM 25361 C CA . THR A 1 100 ? 2.605 13.847 -8.355 1.00 0.00 100 THR A CA 15
ATOM 25362 C C . THR A 1 100 ? 2.592 15.329 -7.922 1.00 0.00 100 THR A C 15
ATOM 25363 O O . THR A 1 100 ? 1.591 16.037 -8.054 1.00 0.00 100 THR A O 15
ATOM 25374 N N . GLY A 1 101 ? 3.726 15.823 -7.403 1.00 0.00 101 GLY A N 15
ATOM 25375 C CA . GLY A 1 101 ? 3.956 17.246 -7.097 1.00 0.00 101 GLY A CA 15
ATOM 25376 C C . GLY A 1 101 ? 4.030 18.169 -8.330 1.00 0.00 101 GLY A C 15
ATOM 25377 O O . GLY A 1 101 ? 3.908 19.388 -8.198 1.00 0.00 101 GLY A O 15
ATOM 25381 N N . ASP A 1 102 ? 4.183 17.591 -9.526 1.00 0.00 102 ASP A N 15
ATOM 25382 C CA . ASP A 1 102 ? 4.087 18.248 -10.839 1.00 0.00 102 ASP A CA 15
ATOM 25383 C C . ASP A 1 102 ? 3.185 17.444 -11.799 1.00 0.00 102 ASP A C 15
ATOM 25384 O O . ASP A 1 102 ? 2.836 16.289 -11.528 1.00 0.00 102 ASP A O 15
ATOM 25393 N N . LEU A 1 103 ? 2.813 18.053 -12.934 1.00 0.00 103 LEU A N 15
ATOM 25394 C CA . LEU A 1 103 ? 1.992 17.415 -13.970 1.00 0.00 103 LEU A CA 15
ATOM 25395 C C . LEU A 1 103 ? 2.663 16.174 -14.596 1.00 0.00 103 LEU A C 15
ATOM 25396 O O . LEU A 1 103 ? 3.890 16.058 -14.647 1.00 0.00 103 LEU A O 15
ATOM 25412 N N . ALA A 1 104 ? 1.835 15.263 -15.113 1.00 0.00 104 ALA A N 15
ATOM 25413 C CA . ALA A 1 104 ? 2.273 14.018 -15.761 1.00 0.00 104 ALA A CA 15
ATOM 25414 C C . ALA A 1 104 ? 1.258 13.475 -16.798 1.00 0.00 104 ALA A C 15
ATOM 25415 O O . ALA A 1 104 ? 1.215 12.278 -17.088 1.00 0.00 104 ALA A O 15
ATOM 25422 N N . HIS A 1 105 ? 0.407 14.357 -17.333 1.00 0.00 105 HIS A N 15
ATOM 25423 C CA . HIS A 1 105 ? -0.863 13.998 -17.987 1.00 0.00 105 HIS A CA 15
ATOM 25424 C C . HIS A 1 105 ? -0.699 13.409 -19.398 1.00 0.00 105 HIS A C 15
ATOM 25425 O O . HIS A 1 105 ? -1.487 12.551 -19.800 1.00 0.00 105 HIS A O 15
ATOM 25439 N N . ASP A 1 106 ? 0.325 13.848 -20.139 1.00 0.00 106 ASP A N 15
ATOM 25440 C CA . ASP A 1 106 ? 0.654 13.365 -21.493 1.00 0.00 106 ASP A CA 15
ATOM 25441 C C . ASP A 1 106 ? 2.180 13.231 -21.717 1.00 0.00 106 ASP A C 15
ATOM 25442 O O . ASP A 1 106 ? 2.682 13.315 -22.841 1.00 0.00 106 ASP A O 15
ATOM 25451 N N . GLU A 1 107 ? 2.942 13.053 -20.631 1.00 0.00 107 GLU A N 15
ATOM 25452 C CA . GLU A 1 107 ? 4.414 13.070 -20.651 1.00 0.00 107 GLU A CA 15
ATOM 25453 C C . GLU A 1 107 ? 5.031 11.721 -21.076 1.00 0.00 107 GLU A C 15
ATOM 25454 O O . GLU A 1 107 ? 6.049 11.703 -21.777 1.00 0.00 107 GLU A O 15
ATOM 25466 N N . PHE A 1 108 ? 4.407 10.605 -20.668 1.00 0.00 108 PHE A N 15
ATOM 25467 C CA . PHE A 1 108 ? 4.832 9.215 -20.909 1.00 0.00 108 PHE A CA 15
ATOM 25468 C C . PHE A 1 108 ? 3.626 8.294 -21.184 1.00 0.00 108 PHE A C 15
ATOM 25469 O O . PHE A 1 108 ? 3.675 7.528 -22.175 1.00 0.00 108 PHE A O 15
ATOM 25486 N N . ALA A 1 1 ? 2.351 -0.603 -3.734 1.00 0.00 1 ALA A N 16
ATOM 25487 C CA . ALA A 1 1 ? 1.152 -0.464 -4.607 1.00 0.00 1 ALA A CA 16
ATOM 25488 C C . ALA A 1 1 ? 0.992 -1.676 -5.552 1.00 0.00 1 ALA A C 16
ATOM 25489 O O . ALA A 1 1 ? 1.450 -1.646 -6.695 1.00 0.00 1 ALA A O 16
ATOM 25498 N N . VAL A 1 2 ? 0.329 -2.747 -5.081 1.00 0.00 2 VAL A N 16
ATOM 25499 C CA . VAL A 1 2 ? 0.054 -4.002 -5.830 1.00 0.00 2 VAL A CA 16
ATOM 25500 C C . VAL A 1 2 ? 1.336 -4.638 -6.404 1.00 0.00 2 VAL A C 16
ATOM 25501 O O . VAL A 1 2 ? 1.515 -4.787 -7.615 1.00 0.00 2 VAL A O 16
ATOM 25514 N N . GLU A 1 3 ? 2.261 -4.994 -5.507 1.00 0.00 3 GLU A N 16
ATOM 25515 C CA . GLU A 1 3 ? 3.578 -5.574 -5.823 1.00 0.00 3 GLU A CA 16
ATOM 25516 C C . GLU A 1 3 ? 3.735 -6.969 -5.191 1.00 0.00 3 GLU A C 16
ATOM 25517 O O . GLU A 1 3 ? 3.589 -7.131 -3.976 1.00 0.00 3 GLU A O 16
ATOM 25529 N N . VAL A 1 4 ? 4.035 -7.979 -6.024 1.00 0.00 4 VAL A N 16
ATOM 25530 C CA . VAL A 1 4 ? 4.127 -9.407 -5.625 1.00 0.00 4 VAL A CA 16
ATOM 25531 C C . VAL A 1 4 ? 5.371 -10.100 -6.225 1.00 0.00 4 VAL A C 16
ATOM 25532 O O . VAL A 1 4 ? 5.400 -11.310 -6.443 1.00 0.00 4 VAL A O 16
ATOM 25545 N N . GLU A 1 5 ? 6.405 -9.309 -6.533 1.00 0.00 5 GLU A N 16
ATOM 25546 C CA . GLU A 1 5 ? 7.679 -9.737 -7.148 1.00 0.00 5 GLU A CA 16
ATOM 25547 C C . GLU A 1 5 ? 7.483 -10.449 -8.505 1.00 0.00 5 GLU A C 16
ATOM 25548 O O . GLU A 1 5 ? 8.157 -11.430 -8.830 1.00 0.00 5 GLU A O 16
ATOM 25560 N N . VAL A 1 6 ? 6.519 -9.953 -9.295 1.00 0.00 6 VAL A N 16
ATOM 25561 C CA . VAL A 1 6 ? 6.093 -10.570 -10.564 1.00 0.00 6 VAL A CA 16
ATOM 25562 C C . VAL A 1 6 ? 7.150 -10.454 -11.685 1.00 0.00 6 VAL A C 16
ATOM 25563 O O . VAL A 1 6 ? 7.497 -11.495 -12.255 1.00 0.00 6 VAL A O 16
ATOM 25576 N N . PRO A 1 7 ? 7.684 -9.260 -12.034 1.00 0.00 7 PRO A N 16
ATOM 25577 C CA . PRO A 1 7 ? 8.700 -9.130 -13.081 1.00 0.00 7 PRO A CA 16
ATOM 25578 C C . PRO A 1 7 ? 10.115 -9.494 -12.591 1.00 0.00 7 PRO A C 16
ATOM 25579 O O . PRO A 1 7 ? 10.384 -9.620 -11.393 1.00 0.00 7 PRO A O 16
ATOM 25590 N N . GLY A 1 8 ? 11.035 -9.619 -13.552 1.00 0.00 8 GLY A N 16
ATOM 25591 C CA . GLY A 1 8 ? 12.467 -9.859 -13.325 1.00 0.00 8 GLY A CA 16
ATOM 25592 C C . GLY A 1 8 ? 13.120 -10.713 -14.420 1.00 0.00 8 GLY A C 16
ATOM 25593 O O . GLY A 1 8 ? 12.488 -11.620 -14.963 1.00 0.00 8 GLY A O 16
ATOM 25597 N N . LEU A 1 9 ? 14.387 -10.420 -14.751 1.00 0.00 9 LEU A N 16
ATOM 25598 C CA . LEU A 1 9 ? 15.196 -11.197 -15.712 1.00 0.00 9 LEU A CA 16
ATOM 25599 C C . LEU A 1 9 ? 16.682 -11.330 -15.311 1.00 0.00 9 LEU A C 16
ATOM 25600 O O . LEU A 1 9 ? 17.562 -11.396 -16.170 1.00 0.00 9 LEU A O 16
ATOM 25616 N N . LEU A 1 10 ? 16.964 -11.405 -13.998 1.00 0.00 10 LEU A N 16
ATOM 25617 C CA . LEU A 1 10 ? 18.310 -11.687 -13.487 1.00 0.00 10 LEU A CA 16
ATOM 25618 C C . LEU A 1 10 ? 18.769 -13.048 -14.018 1.00 0.00 10 LEU A C 16
ATOM 25619 O O . LEU A 1 10 ? 18.138 -14.075 -13.748 1.00 0.00 10 LEU A O 16
ATOM 25635 N N . THR A 1 11 ? 19.885 -13.038 -14.743 1.00 0.00 11 THR A N 16
ATOM 25636 C CA . THR A 1 11 ? 20.550 -14.241 -15.244 1.00 0.00 11 THR A CA 16
ATOM 25637 C C . THR A 1 11 ? 22.007 -14.273 -14.793 1.00 0.00 11 THR A C 16
ATOM 25638 O O . THR A 1 11 ? 22.701 -13.253 -14.772 1.00 0.00 11 THR A O 16
ATOM 25649 N N . ASP A 1 12 ? 22.473 -15.466 -14.437 1.00 0.00 12 ASP A N 16
ATOM 25650 C CA . ASP A 1 12 ? 23.858 -15.794 -14.112 1.00 0.00 12 ASP A CA 16
ATOM 25651 C C . ASP A 1 12 ? 24.751 -15.835 -15.371 1.00 0.00 12 ASP A C 16
ATOM 25652 O O . ASP A 1 12 ? 25.373 -16.851 -15.695 1.00 0.00 12 ASP A O 16
ATOM 25661 N N . HIS A 1 13 ? 24.842 -14.709 -16.092 1.00 0.00 13 HIS A N 16
ATOM 25662 C CA . HIS A 1 13 ? 25.770 -14.503 -17.217 1.00 0.00 13 HIS A CA 16
ATOM 25663 C C . HIS A 1 13 ? 27.192 -14.213 -16.693 1.00 0.00 13 HIS A C 16
ATOM 25664 O O . HIS A 1 13 ? 27.875 -13.283 -17.129 1.00 0.00 13 HIS A O 16
ATOM 25678 N N . THR A 1 14 ? 27.629 -14.999 -15.704 1.00 0.00 14 THR A N 16
ATOM 25679 C CA . THR A 1 14 ? 28.870 -14.810 -14.955 1.00 0.00 14 THR A CA 16
ATOM 25680 C C . THR A 1 14 ? 29.666 -16.120 -14.820 1.00 0.00 14 THR A C 16
ATOM 25681 O O . THR A 1 14 ? 29.094 -17.168 -14.514 1.00 0.00 14 THR A O 16
ATOM 25692 N N . VAL A 1 15 ? 30.985 -16.082 -15.083 1.00 0.00 15 VAL A N 16
ATOM 25693 C CA . VAL A 1 15 ? 31.858 -17.282 -15.217 1.00 0.00 15 VAL A CA 16
ATOM 25694 C C . VAL A 1 15 ? 33.195 -17.172 -14.454 1.00 0.00 15 VAL A C 16
ATOM 25695 O O . VAL A 1 15 ? 34.225 -17.710 -14.867 1.00 0.00 15 VAL A O 16
ATOM 25708 N N . SER A 1 16 ? 33.157 -16.499 -13.300 1.00 0.00 16 SER A N 16
ATOM 25709 C CA . SER A 1 16 ? 34.314 -16.209 -12.428 1.00 0.00 16 SER A CA 16
ATOM 25710 C C . SER A 1 16 ? 34.093 -16.740 -11.007 1.00 0.00 16 SER A C 16
ATOM 25711 O O . SER A 1 16 ? 32.957 -16.788 -10.544 1.00 0.00 16 SER A O 16
ATOM 25719 N N . SER A 1 17 ? 35.158 -17.076 -10.273 1.00 0.00 17 SER A N 16
ATOM 25720 C CA . SER A 1 17 ? 35.072 -17.539 -8.874 1.00 0.00 17 SER A CA 16
ATOM 25721 C C . SER A 1 17 ? 34.411 -16.512 -7.937 1.00 0.00 17 SER A C 16
ATOM 25722 O O . SER A 1 17 ? 33.634 -16.888 -7.057 1.00 0.00 17 SER A O 16
ATOM 25730 N N . ILE A 1 18 ? 34.657 -15.215 -8.168 1.00 0.00 18 ILE A N 16
ATOM 25731 C CA . ILE A 1 18 ? 33.979 -14.086 -7.502 1.00 0.00 18 ILE A CA 16
ATOM 25732 C C . ILE A 1 18 ? 32.741 -13.627 -8.281 1.00 0.00 18 ILE A C 16
ATOM 25733 O O . ILE A 1 18 ? 31.702 -13.374 -7.679 1.00 0.00 18 ILE A O 16
ATOM 25749 N N . GLY A 1 19 ? 32.792 -13.551 -9.616 1.00 0.00 19 GLY A N 16
ATOM 25750 C CA . GLY A 1 19 ? 31.658 -13.050 -10.411 1.00 0.00 19 GLY A CA 16
ATOM 25751 C C . GLY A 1 19 ? 30.427 -13.967 -10.397 1.00 0.00 19 GLY A C 16
ATOM 25752 O O . GLY A 1 19 ? 29.298 -13.480 -10.462 1.00 0.00 19 GLY A O 16
ATOM 25756 N N . HIS A 1 20 ? 30.618 -15.280 -10.229 1.00 0.00 20 HIS A N 16
ATOM 25757 C CA . HIS A 1 20 ? 29.530 -16.236 -9.976 1.00 0.00 20 HIS A CA 16
ATOM 25758 C C . HIS A 1 20 ? 28.838 -15.945 -8.639 1.00 0.00 20 HIS A C 16
ATOM 25759 O O . HIS A 1 20 ? 27.613 -15.932 -8.558 1.00 0.00 20 HIS A O 16
ATOM 25773 N N . ASP A 1 21 ? 29.610 -15.639 -7.592 1.00 0.00 21 ASP A N 16
ATOM 25774 C CA . ASP A 1 21 ? 29.048 -15.332 -6.278 1.00 0.00 21 ASP A CA 16
ATOM 25775 C C . ASP A 1 21 ? 28.424 -13.938 -6.219 1.00 0.00 21 ASP A C 16
ATOM 25776 O O . ASP A 1 21 ? 27.436 -13.774 -5.506 1.00 0.00 21 ASP A O 16
ATOM 25785 N N . PHE A 1 22 ? 28.905 -12.951 -6.993 1.00 0.00 22 PHE A N 16
ATOM 25786 C CA . PHE A 1 22 ? 28.221 -11.654 -7.108 1.00 0.00 22 PHE A CA 16
ATOM 25787 C C . PHE A 1 22 ? 26.769 -11.845 -7.539 1.00 0.00 22 PHE A C 16
ATOM 25788 O O . PHE A 1 22 ? 25.888 -11.243 -6.941 1.00 0.00 22 PHE A O 16
ATOM 25805 N N . TYR A 1 23 ? 26.507 -12.719 -8.517 1.00 0.00 23 TYR A N 16
ATOM 25806 C CA . TYR A 1 23 ? 25.137 -13.048 -8.925 1.00 0.00 23 TYR A CA 16
ATOM 25807 C C . TYR A 1 23 ? 24.296 -13.558 -7.740 1.00 0.00 23 TYR A C 16
ATOM 25808 O O . TYR A 1 23 ? 23.243 -12.988 -7.444 1.00 0.00 23 TYR A O 16
ATOM 25826 N N . ARG A 1 24 ? 24.791 -14.586 -7.030 1.00 0.00 24 ARG A N 16
ATOM 25827 C CA . ARG A 1 24 ? 24.064 -15.246 -5.928 1.00 0.00 24 ARG A CA 16
ATOM 25828 C C . ARG A 1 24 ? 23.820 -14.302 -4.745 1.00 0.00 24 ARG A C 16
ATOM 25829 O O . ARG A 1 24 ? 22.743 -14.303 -4.152 1.00 0.00 24 ARG A O 16
ATOM 25850 N N . ALA A 1 25 ? 24.815 -13.475 -4.426 1.00 0.00 25 ALA A N 16
ATOM 25851 C CA . ALA A 1 25 ? 24.754 -12.496 -3.347 1.00 0.00 25 ALA A CA 16
ATOM 25852 C C . ALA A 1 25 ? 23.887 -11.281 -3.706 1.00 0.00 25 ALA A C 16
ATOM 25853 O O . ALA A 1 25 ? 23.057 -10.872 -2.899 1.00 0.00 25 ALA A O 16
ATOM 25860 N N . PHE A 1 26 ? 24.022 -10.718 -4.911 1.00 0.00 26 PHE A N 16
ATOM 25861 C CA . PHE A 1 26 ? 23.222 -9.575 -5.356 1.00 0.00 26 PHE A CA 16
ATOM 25862 C C . PHE A 1 26 ? 21.730 -9.921 -5.333 1.00 0.00 26 PHE A C 16
ATOM 25863 O O . PHE A 1 26 ? 20.954 -9.214 -4.700 1.00 0.00 26 PHE A O 16
ATOM 25880 N N . SER A 1 27 ? 21.327 -11.034 -5.955 1.00 0.00 27 SER A N 16
ATOM 25881 C CA . SER A 1 27 ? 19.911 -11.432 -6.039 1.00 0.00 27 SER A CA 16
ATOM 25882 C C . SER A 1 27 ? 19.289 -11.749 -4.667 1.00 0.00 27 SER A C 16
ATOM 25883 O O . SER A 1 27 ? 18.092 -11.523 -4.473 1.00 0.00 27 SER A O 16
ATOM 25891 N N . ASP A 1 28 ? 20.091 -12.195 -3.694 1.00 0.00 28 ASP A N 16
ATOM 25892 C CA . ASP A 1 28 ? 19.660 -12.438 -2.313 1.00 0.00 28 ASP A CA 16
ATOM 25893 C C . ASP A 1 28 ? 19.280 -11.149 -1.555 1.00 0.00 28 ASP A C 16
ATOM 25894 O O . ASP A 1 28 ? 18.380 -11.197 -0.711 1.00 0.00 28 ASP A O 16
ATOM 25903 N N . LYS A 1 29 ? 19.926 -10.005 -1.850 1.00 0.00 29 LYS A N 16
ATOM 25904 C CA . LYS A 1 29 ? 19.603 -8.689 -1.246 1.00 0.00 29 LYS A CA 16
ATOM 25905 C C . LYS A 1 29 ? 18.946 -7.671 -2.202 1.00 0.00 29 LYS A C 16
ATOM 25906 O O . LYS A 1 29 ? 18.601 -6.568 -1.777 1.00 0.00 29 LYS A O 16
ATOM 25925 N N . TRP A 1 30 ? 18.722 -8.034 -3.466 1.00 0.00 30 TRP A N 16
ATOM 25926 C CA . TRP A 1 30 ? 18.067 -7.184 -4.467 1.00 0.00 30 TRP A CA 16
ATOM 25927 C C . TRP A 1 30 ? 16.617 -6.819 -4.098 1.00 0.00 30 TRP A C 16
ATOM 25928 O O . TRP A 1 30 ? 15.832 -7.665 -3.659 1.00 0.00 30 TRP A O 16
ATOM 25949 N N . GLU A 1 31 ? 16.263 -5.547 -4.301 1.00 0.00 31 GLU A N 16
ATOM 25950 C CA . GLU A 1 31 ? 14.917 -4.986 -4.136 1.00 0.00 31 GLU A CA 16
ATOM 25951 C C . GLU A 1 31 ? 14.800 -3.704 -4.987 1.00 0.00 31 GLU A C 16
ATOM 25952 O O . GLU A 1 31 ? 15.781 -2.965 -5.118 1.00 0.00 31 GLU A O 16
ATOM 25964 N N . SER A 1 32 ? 13.631 -3.430 -5.579 1.00 0.00 32 SER A N 16
ATOM 25965 C CA . SER A 1 32 ? 13.439 -2.299 -6.503 1.00 0.00 32 SER A CA 16
ATOM 25966 C C . SER A 1 32 ? 11.992 -1.788 -6.611 1.00 0.00 32 SER A C 16
ATOM 25967 O O . SER A 1 32 ? 11.028 -2.552 -6.535 1.00 0.00 32 SER A O 16
ATOM 25975 N N . ASP A 1 33 ? 11.850 -0.471 -6.824 1.00 0.00 33 ASP A N 16
ATOM 25976 C CA . ASP A 1 33 ? 10.549 0.193 -7.029 1.00 0.00 33 ASP A CA 16
ATOM 25977 C C . ASP A 1 33 ? 10.053 0.124 -8.491 1.00 0.00 33 ASP A C 16
ATOM 25978 O O . ASP A 1 33 ? 8.846 0.042 -8.739 1.00 0.00 33 ASP A O 16
ATOM 25987 N N . TYR A 1 34 ? 10.983 0.130 -9.458 1.00 0.00 34 TYR A N 16
ATOM 25988 C CA . TYR A 1 34 ? 10.699 -0.029 -10.892 1.00 0.00 34 TYR A CA 16
ATOM 25989 C C . TYR A 1 34 ? 10.432 -1.506 -11.276 1.00 0.00 34 TYR A C 16
ATOM 25990 O O . TYR A 1 34 ? 10.326 -2.391 -10.424 1.00 0.00 34 TYR A O 16
ATOM 26008 N N . THR A 1 35 ? 10.328 -1.787 -12.580 1.00 0.00 35 THR A N 16
ATOM 26009 C CA . THR A 1 35 ? 9.964 -3.100 -13.150 1.00 0.00 35 THR A CA 16
ATOM 26010 C C . THR A 1 35 ? 11.056 -4.176 -12.992 1.00 0.00 35 THR A C 16
ATOM 26011 O O . THR A 1 35 ? 10.836 -5.329 -13.347 1.00 0.00 35 THR A O 16
ATOM 26022 N N . GLY A 1 36 ? 12.244 -3.850 -12.463 1.00 0.00 36 GLY A N 16
ATOM 26023 C CA . GLY A 1 36 ? 13.254 -4.843 -12.058 1.00 0.00 36 GLY A CA 16
ATOM 26024 C C . GLY A 1 36 ? 13.866 -5.671 -13.191 1.00 0.00 36 GLY A C 16
ATOM 26025 O O . GLY A 1 36 ? 14.354 -6.778 -12.969 1.00 0.00 36 GLY A O 16
ATOM 26029 N N . ASN A 1 37 ? 13.831 -5.167 -14.426 1.00 0.00 37 ASN A N 16
ATOM 26030 C CA . ASN A 1 37 ? 14.290 -5.895 -15.614 1.00 0.00 37 ASN A CA 16
ATOM 26031 C C . ASN A 1 37 ? 15.809 -5.772 -15.834 1.00 0.00 37 ASN A C 16
ATOM 26032 O O . ASN A 1 37 ? 16.266 -5.183 -16.812 1.00 0.00 37 ASN A O 16
ATOM 26043 N N . LEU A 1 38 ? 16.589 -6.342 -14.921 1.00 0.00 38 LEU A N 16
ATOM 26044 C CA . LEU A 1 38 ? 18.060 -6.293 -14.923 1.00 0.00 38 LEU A CA 16
ATOM 26045 C C . LEU A 1 38 ? 18.738 -7.665 -14.981 1.00 0.00 38 LEU A C 16
ATOM 26046 O O . LEU A 1 38 ? 18.205 -8.641 -14.464 1.00 0.00 38 LEU A O 16
ATOM 26062 N N . THR A 1 39 ? 19.945 -7.716 -15.546 1.00 0.00 39 THR A N 16
ATOM 26063 C CA . THR A 1 39 ? 20.817 -8.900 -15.562 1.00 0.00 39 THR A CA 16
ATOM 26064 C C . THR A 1 39 ? 22.273 -8.538 -15.250 1.00 0.00 39 THR A C 16
ATOM 26065 O O . THR A 1 39 ? 22.668 -7.371 -15.324 1.00 0.00 39 THR A O 16
ATOM 26076 N N . ILE A 1 40 ? 23.072 -9.532 -14.860 1.00 0.00 40 ILE A N 16
ATOM 26077 C CA . ILE A 1 40 ? 24.437 -9.374 -14.340 1.00 0.00 40 ILE A CA 16
ATOM 26078 C C . ILE A 1 40 ? 25.407 -10.098 -15.271 1.00 0.00 40 ILE A C 16
ATOM 26079 O O . ILE A 1 40 ? 25.254 -11.287 -15.541 1.00 0.00 40 ILE A O 16
ATOM 26095 N N . ASN A 1 41 ? 26.439 -9.383 -15.709 1.00 0.00 41 ASN A N 16
ATOM 26096 C CA . ASN A 1 41 ? 27.435 -9.850 -16.664 1.00 0.00 41 ASN A CA 16
ATOM 26097 C C . ASN A 1 41 ? 28.822 -9.696 -16.023 1.00 0.00 41 ASN A C 16
ATOM 26098 O O . ASN A 1 41 ? 29.048 -8.713 -15.316 1.00 0.00 41 ASN A O 16
ATOM 26109 N N . GLU A 1 42 ? 29.765 -10.609 -16.261 1.00 0.00 42 GLU A N 16
ATOM 26110 C CA . GLU A 1 42 ? 31.164 -10.403 -15.858 1.00 0.00 42 GLU A CA 16
ATOM 26111 C C . GLU A 1 42 ? 32.174 -10.704 -16.975 1.00 0.00 42 GLU A C 16
ATOM 26112 O O . GLU A 1 42 ? 31.909 -11.531 -17.853 1.00 0.00 42 GLU A O 16
ATOM 26124 N N . ARG A 1 43 ? 33.339 -10.042 -16.925 1.00 0.00 43 ARG A N 16
ATOM 26125 C CA . ARG A 1 43 ? 34.502 -10.355 -17.766 1.00 0.00 43 ARG A CA 16
ATOM 26126 C C . ARG A 1 43 ? 35.668 -10.825 -16.883 1.00 0.00 43 ARG A C 16
ATOM 26127 O O . ARG A 1 43 ? 36.166 -10.019 -16.088 1.00 0.00 43 ARG A O 16
ATOM 26148 N N . PRO A 1 44 ? 36.127 -12.080 -17.037 1.00 0.00 44 PRO A N 16
ATOM 26149 C CA . PRO A 1 44 ? 37.202 -12.636 -16.230 1.00 0.00 44 PRO A CA 16
ATOM 26150 C C . PRO A 1 44 ? 38.557 -12.135 -16.748 1.00 0.00 44 PRO A C 16
ATOM 26151 O O . PRO A 1 44 ? 38.888 -12.299 -17.927 1.00 0.00 44 PRO A O 16
ATOM 26162 N N . SER A 1 45 ? 39.342 -11.519 -15.860 1.00 0.00 45 SER A N 16
ATOM 26163 C CA . SER A 1 45 ? 40.564 -10.784 -16.204 1.00 0.00 45 SER A CA 16
ATOM 26164 C C . SER A 1 45 ? 41.646 -11.049 -15.155 1.00 0.00 45 SER A C 16
ATOM 26165 O O . SER A 1 45 ? 41.730 -10.362 -14.134 1.00 0.00 45 SER A O 16
ATOM 26173 N N . ALA A 1 46 ? 42.502 -12.044 -15.411 1.00 0.00 46 ALA A N 16
ATOM 26174 C CA . ALA A 1 46 ? 43.458 -12.597 -14.440 1.00 0.00 46 ALA A CA 16
ATOM 26175 C C . ALA A 1 46 ? 44.532 -11.610 -13.931 1.00 0.00 46 ALA A C 16
ATOM 26176 O O . ALA A 1 46 ? 45.200 -11.880 -12.930 1.00 0.00 46 ALA A O 16
ATOM 26183 N N . ARG A 1 47 ? 44.644 -10.432 -14.563 1.00 0.00 47 ARG A N 16
ATOM 26184 C CA . ARG A 1 47 ? 45.387 -9.263 -14.051 1.00 0.00 47 ARG A CA 16
ATOM 26185 C C . ARG A 1 47 ? 44.958 -8.827 -12.639 1.00 0.00 47 ARG A C 16
ATOM 26186 O O . ARG A 1 47 ? 45.789 -8.294 -11.902 1.00 0.00 47 ARG A O 16
ATOM 26207 N N . ALA A 1 48 ? 43.686 -9.037 -12.269 1.00 0.00 48 ALA A N 16
ATOM 26208 C CA . ALA A 1 48 ? 43.129 -8.584 -10.988 1.00 0.00 48 ALA A CA 16
ATOM 26209 C C . ALA A 1 48 ? 41.894 -9.355 -10.457 1.00 0.00 48 ALA A C 16
ATOM 26210 O O . ALA A 1 48 ? 41.667 -9.335 -9.248 1.00 0.00 48 ALA A O 16
ATOM 26217 N N . GLY A 1 49 ? 41.084 -10.011 -11.303 1.00 0.00 49 GLY A N 16
ATOM 26218 C CA . GLY A 1 49 ? 39.830 -10.664 -10.889 1.00 0.00 49 GLY A CA 16
ATOM 26219 C C . GLY A 1 49 ? 38.762 -10.653 -11.986 1.00 0.00 49 GLY A C 16
ATOM 26220 O O . GLY A 1 49 ? 38.937 -11.299 -13.020 1.00 0.00 49 GLY A O 16
ATOM 26224 N N . SER A 1 50 ? 37.661 -9.927 -11.775 1.00 0.00 50 SER A N 16
ATOM 26225 C CA . SER A 1 50 ? 36.572 -9.776 -12.754 1.00 0.00 50 SER A CA 16
ATOM 26226 C C . SER A 1 50 ? 36.059 -8.338 -12.869 1.00 0.00 50 SER A C 16
ATOM 26227 O O . SER A 1 50 ? 35.933 -7.619 -11.876 1.00 0.00 50 SER A O 16
ATOM 26235 N N . TRP A 1 51 ? 35.681 -7.931 -14.085 1.00 0.00 51 TRP A N 16
ATOM 26236 C CA . TRP A 1 51 ? 34.775 -6.796 -14.272 1.00 0.00 51 TRP A CA 16
ATOM 26237 C C . TRP A 1 51 ? 33.349 -7.283 -14.063 1.00 0.00 51 TRP A C 16
ATOM 26238 O O . TRP A 1 51 ? 32.980 -8.280 -14.670 1.00 0.00 51 TRP A O 16
ATOM 26259 N N . ILE A 1 52 ? 32.543 -6.579 -13.273 1.00 0.00 52 ILE A N 16
ATOM 26260 C CA . ILE A 1 52 ? 31.098 -6.803 -13.124 1.00 0.00 52 ILE A CA 16
ATOM 26261 C C . ILE A 1 52 ? 30.348 -5.659 -13.794 1.00 0.00 52 ILE A C 16
ATOM 26262 O O . ILE A 1 52 ? 30.641 -4.495 -13.527 1.00 0.00 52 ILE A O 16
ATOM 26278 N N . THR A 1 53 ? 29.352 -5.990 -14.612 1.00 0.00 53 THR A N 16
ATOM 26279 C CA . THR A 1 53 ? 28.566 -5.036 -15.406 1.00 0.00 53 THR A CA 16
ATOM 26280 C C . THR A 1 53 ? 27.094 -5.427 -15.349 1.00 0.00 53 THR A C 16
ATOM 26281 O O . THR A 1 53 ? 26.705 -6.490 -15.835 1.00 0.00 53 THR A O 16
ATOM 26292 N N . ILE A 1 54 ? 26.256 -4.571 -14.767 1.00 0.00 54 ILE A N 16
ATOM 26293 C CA . ILE A 1 54 ? 24.805 -4.783 -14.665 1.00 0.00 54 ILE A CA 16
ATOM 26294 C C . ILE A 1 54 ? 24.096 -3.976 -15.751 1.00 0.00 54 ILE A C 16
ATOM 26295 O O . ILE A 1 54 ? 24.332 -2.776 -15.931 1.00 0.00 54 ILE A O 16
ATOM 26311 N N . THR A 1 55 ? 23.217 -4.656 -16.483 1.00 0.00 55 THR A N 16
ATOM 26312 C CA . THR A 1 55 ? 22.450 -4.099 -17.602 1.00 0.00 55 THR A CA 16
ATOM 26313 C C . THR A 1 55 ? 20.947 -4.184 -17.327 1.00 0.00 55 THR A C 16
ATOM 26314 O O . THR A 1 55 ? 20.461 -5.188 -16.814 1.00 0.00 55 THR A O 16
ATOM 26325 N N . VAL A 1 56 ? 20.197 -3.129 -17.661 1.00 0.00 56 VAL A N 16
ATOM 26326 C CA . VAL A 1 56 ? 18.723 -3.089 -17.626 1.00 0.00 56 VAL A CA 16
ATOM 26327 C C . VAL A 1 56 ? 18.202 -3.279 -19.047 1.00 0.00 56 VAL A C 16
ATOM 26328 O O . VAL A 1 56 ? 18.489 -2.473 -19.928 1.00 0.00 56 VAL A O 16
ATOM 26341 N N . ASN A 1 57 ? 17.474 -4.374 -19.267 1.00 0.00 57 ASN A N 16
ATOM 26342 C CA . ASN A 1 57 ? 17.051 -4.934 -20.563 1.00 0.00 57 ASN A CA 16
ATOM 26343 C C . ASN A 1 57 ? 18.220 -5.202 -21.536 1.00 0.00 57 ASN A C 16
ATOM 26344 O O . ASN A 1 57 ? 18.600 -6.352 -21.754 1.00 0.00 57 ASN A O 16
ATOM 26355 N N . GLN A 1 58 ? 18.786 -4.133 -22.106 1.00 0.00 58 GLN A N 16
ATOM 26356 C CA . GLN A 1 58 ? 19.901 -4.139 -23.063 1.00 0.00 58 GLN A CA 16
ATOM 26357 C C . GLN A 1 58 ? 20.897 -2.973 -22.858 1.00 0.00 58 GLN A C 16
ATOM 26358 O O . GLN A 1 58 ? 21.804 -2.781 -23.670 1.00 0.00 58 GLN A O 16
ATOM 26372 N N . ASP A 1 59 ? 20.742 -2.188 -21.785 1.00 0.00 59 ASP A N 16
ATOM 26373 C CA . ASP A 1 59 ? 21.498 -0.953 -21.523 1.00 0.00 59 ASP A CA 16
ATOM 26374 C C . ASP A 1 59 ? 22.333 -1.071 -20.245 1.00 0.00 59 ASP A C 16
ATOM 26375 O O . ASP A 1 59 ? 21.808 -1.436 -19.195 1.00 0.00 59 ASP A O 16
ATOM 26384 N N . VAL A 1 60 ? 23.627 -0.740 -20.295 1.00 0.00 60 VAL A N 16
ATOM 26385 C CA . VAL A 1 60 ? 24.473 -0.686 -19.086 1.00 0.00 60 VAL A CA 16
ATOM 26386 C C . VAL A 1 60 ? 24.130 0.534 -18.229 1.00 0.00 60 VAL A C 16
ATOM 26387 O O . VAL A 1 60 ? 23.935 1.635 -18.746 1.00 0.00 60 VAL A O 16
ATOM 26400 N N . ILE A 1 61 ? 24.074 0.330 -16.907 1.00 0.00 61 ILE A N 16
ATOM 26401 C CA . ILE A 1 61 ? 23.799 1.397 -15.929 1.00 0.00 61 ILE A CA 16
ATOM 26402 C C . ILE A 1 61 ? 24.813 1.472 -14.784 1.00 0.00 61 ILE A C 16
ATOM 26403 O O . ILE A 1 61 ? 25.016 2.553 -14.233 1.00 0.00 61 ILE A O 16
ATOM 26419 N N . PHE A 1 62 ? 25.462 0.358 -14.432 1.00 0.00 62 PHE A N 16
ATOM 26420 C CA . PHE A 1 62 ? 26.521 0.338 -13.424 1.00 0.00 62 PHE A CA 16
ATOM 26421 C C . PHE A 1 62 ? 27.529 -0.774 -13.721 1.00 0.00 62 PHE A C 16
ATOM 26422 O O . PHE A 1 62 ? 27.173 -1.839 -14.227 1.00 0.00 62 PHE A O 16
ATOM 26439 N N . GLN A 1 63 ? 28.794 -0.514 -13.405 1.00 0.00 63 GLN A N 16
ATOM 26440 C CA . GLN A 1 63 ? 29.878 -1.487 -13.519 1.00 0.00 63 GLN A CA 16
ATOM 26441 C C . GLN A 1 63 ? 31.032 -1.176 -12.554 1.00 0.00 63 GLN A C 16
ATOM 26442 O O . GLN A 1 63 ? 31.319 -0.013 -12.266 1.00 0.00 63 GLN A O 16
ATOM 26456 N N . THR A 1 64 ? 31.695 -2.220 -12.056 1.00 0.00 64 THR A N 16
ATOM 26457 C CA . THR A 1 64 ? 32.791 -2.134 -11.073 1.00 0.00 64 THR A CA 16
ATOM 26458 C C . THR A 1 64 ? 33.731 -3.341 -11.160 1.00 0.00 64 THR A C 16
ATOM 26459 O O . THR A 1 64 ? 33.373 -4.375 -11.724 1.00 0.00 64 THR A O 16
ATOM 26470 N N . PHE A 1 65 ? 34.934 -3.231 -10.598 1.00 0.00 65 PHE A N 16
ATOM 26471 C CA . PHE A 1 65 ? 35.913 -4.317 -10.550 1.00 0.00 65 PHE A CA 16
ATOM 26472 C C . PHE A 1 65 ? 35.807 -5.102 -9.230 1.00 0.00 65 PHE A C 16
ATOM 26473 O O . PHE A 1 65 ? 35.800 -4.508 -8.148 1.00 0.00 65 PHE A O 16
ATOM 26490 N N . LEU A 1 66 ? 35.744 -6.436 -9.309 1.00 0.00 66 LEU A N 16
ATOM 26491 C CA . LEU A 1 66 ? 35.841 -7.350 -8.168 1.00 0.00 66 LEU A CA 16
ATOM 26492 C C . LEU A 1 66 ? 37.227 -8.005 -8.081 1.00 0.00 66 LEU A C 16
ATOM 26493 O O . LEU A 1 66 ? 37.814 -8.399 -9.090 1.00 0.00 66 LEU A O 16
ATOM 26509 N N . PHE A 1 67 ? 37.701 -8.189 -6.846 1.00 0.00 67 PHE A N 16
ATOM 26510 C CA . PHE A 1 67 ? 39.009 -8.779 -6.527 1.00 0.00 67 PHE A CA 16
ATOM 26511 C C . PHE A 1 67 ? 38.847 -10.010 -5.606 1.00 0.00 67 PHE A C 16
ATOM 26512 O O . PHE A 1 67 ? 38.134 -9.924 -4.603 1.00 0.00 67 PHE A O 16
ATOM 26529 N N . PRO A 1 68 ? 39.498 -11.153 -5.907 1.00 0.00 68 PRO A N 16
ATOM 26530 C CA . PRO A 1 68 ? 39.354 -12.401 -5.144 1.00 0.00 68 PRO A CA 16
ATOM 26531 C C . PRO A 1 68 ? 40.187 -12.429 -3.846 1.00 0.00 68 PRO A C 16
ATOM 26532 O O . PRO A 1 68 ? 39.797 -13.081 -2.876 1.00 0.00 68 PRO A O 16
ATOM 26543 N N . LEU A 1 69 ? 41.329 -11.723 -3.820 1.00 0.00 69 LEU A N 16
ATOM 26544 C CA . LEU A 1 69 ? 42.262 -11.685 -2.681 1.00 0.00 69 LEU A CA 16
ATOM 26545 C C . LEU A 1 69 ? 41.821 -10.688 -1.588 1.00 0.00 69 LEU A C 16
ATOM 26546 O O . LEU A 1 69 ? 42.171 -10.851 -0.417 1.00 0.00 69 LEU A O 16
ATOM 26562 N N . LYS A 1 70 ? 41.051 -9.662 -1.974 1.00 0.00 70 LYS A N 16
ATOM 26563 C CA . LYS A 1 70 ? 40.554 -8.589 -1.086 1.00 0.00 70 LYS A CA 16
ATOM 26564 C C . LYS A 1 70 ? 39.180 -8.927 -0.481 1.00 0.00 70 LYS A C 16
ATOM 26565 O O . LYS A 1 70 ? 38.447 -9.770 -1.000 1.00 0.00 70 LYS A O 16
ATOM 26584 N N . ARG A 1 71 ? 38.822 -8.235 0.611 1.00 0.00 71 ARG A N 16
ATOM 26585 C CA . ARG A 1 71 ? 37.578 -8.454 1.390 1.00 0.00 71 ARG A CA 16
ATOM 26586 C C . ARG A 1 71 ? 36.426 -7.484 1.078 1.00 0.00 71 ARG A C 16
ATOM 26587 O O . ARG A 1 71 ? 35.422 -7.470 1.787 1.00 0.00 71 ARG A O 16
ATOM 26608 N N . ASP A 1 72 ? 36.540 -6.687 0.013 1.00 0.00 72 ASP A N 16
ATOM 26609 C CA . ASP A 1 72 ? 35.497 -5.729 -0.397 1.00 0.00 72 ASP A CA 16
ATOM 26610 C C . ASP A 1 72 ? 34.251 -6.376 -1.013 1.00 0.00 72 ASP A C 16
ATOM 26611 O O . ASP A 1 72 ? 33.225 -5.710 -1.079 1.00 0.00 72 ASP A O 16
ATOM 26620 N N . PHE A 1 73 ? 34.310 -7.643 -1.447 1.00 0.00 73 PHE A N 16
ATOM 26621 C CA . PHE A 1 73 ? 33.255 -8.300 -2.233 1.00 0.00 73 PHE A CA 16
ATOM 26622 C C . PHE A 1 73 ? 31.839 -8.066 -1.679 1.00 0.00 73 PHE A C 16
ATOM 26623 O O . PHE A 1 73 ? 30.956 -7.633 -2.415 1.00 0.00 73 PHE A O 16
ATOM 26640 N N . GLU A 1 74 ? 31.628 -8.268 -0.373 1.00 0.00 74 GLU A N 16
ATOM 26641 C CA . GLU A 1 74 ? 30.314 -8.081 0.264 1.00 0.00 74 GLU A CA 16
ATOM 26642 C C . GLU A 1 74 ? 29.845 -6.620 0.186 1.00 0.00 74 GLU A C 16
ATOM 26643 O O . GLU A 1 74 ? 28.700 -6.331 -0.161 1.00 0.00 74 GLU A O 16
ATOM 26655 N N . LYS A 1 75 ? 30.773 -5.690 0.436 1.00 0.00 75 LYS A N 16
ATOM 26656 C CA . LYS A 1 75 ? 30.540 -4.241 0.383 1.00 0.00 75 LYS A CA 16
ATOM 26657 C C . LYS A 1 75 ? 30.223 -3.799 -1.046 1.00 0.00 75 LYS A C 16
ATOM 26658 O O . LYS A 1 75 ? 29.234 -3.110 -1.272 1.00 0.00 75 LYS A O 16
ATOM 26677 N N . THR A 1 76 ? 30.982 -4.290 -2.024 1.00 0.00 76 THR A N 16
ATOM 26678 C CA . THR A 1 76 ? 30.773 -4.061 -3.462 1.00 0.00 76 THR A CA 16
ATOM 26679 C C . THR A 1 76 ? 29.432 -4.625 -3.948 1.00 0.00 76 THR A C 16
ATOM 26680 O O . THR A 1 76 ? 28.735 -3.942 -4.695 1.00 0.00 76 THR A O 16
ATOM 26691 N N . VAL A 1 77 ? 29.000 -5.801 -3.471 1.00 0.00 77 VAL A N 16
ATOM 26692 C CA . VAL A 1 77 ? 27.654 -6.346 -3.751 1.00 0.00 77 VAL A CA 16
ATOM 26693 C C . VAL A 1 77 ? 26.575 -5.417 -3.198 1.00 0.00 77 VAL A C 16
ATOM 26694 O O . VAL A 1 77 ? 25.712 -4.986 -3.956 1.00 0.00 77 VAL A O 16
ATOM 26707 N N . VAL A 1 78 ? 26.633 -5.054 -1.911 1.00 0.00 78 VAL A N 16
ATOM 26708 C CA . VAL A 1 78 ? 25.615 -4.198 -1.266 1.00 0.00 78 VAL A CA 16
ATOM 26709 C C . VAL A 1 78 ? 25.560 -2.814 -1.918 1.00 0.00 78 VAL A C 16
ATOM 26710 O O . VAL A 1 78 ? 24.480 -2.277 -2.160 1.00 0.00 78 VAL A O 16
ATOM 26723 N N . ALA A 1 79 ? 26.715 -2.263 -2.288 1.00 0.00 79 ALA A N 16
ATOM 26724 C CA . ALA A 1 79 ? 26.816 -0.958 -2.928 1.00 0.00 79 ALA A CA 16
ATOM 26725 C C . ALA A 1 79 ? 26.278 -0.974 -4.366 1.00 0.00 79 ALA A C 16
ATOM 26726 O O . ALA A 1 79 ? 25.717 0.019 -4.827 1.00 0.00 79 ALA A O 16
ATOM 26733 N N . ALA A 1 80 ? 26.404 -2.086 -5.094 1.00 0.00 80 ALA A N 16
ATOM 26734 C CA . ALA A 1 80 ? 25.835 -2.226 -6.434 1.00 0.00 80 ALA A CA 16
ATOM 26735 C C . ALA A 1 80 ? 24.299 -2.183 -6.422 1.00 0.00 80 ALA A C 16
ATOM 26736 O O . ALA A 1 80 ? 23.704 -1.718 -7.389 1.00 0.00 80 ALA A O 16
ATOM 26743 N N . LEU A 1 81 ? 23.650 -2.583 -5.321 1.00 0.00 81 LEU A N 16
ATOM 26744 C CA . LEU A 1 81 ? 22.183 -2.543 -5.189 1.00 0.00 81 LEU A CA 16
ATOM 26745 C C . LEU A 1 81 ? 21.683 -1.090 -5.278 1.00 0.00 81 LEU A C 16
ATOM 26746 O O . LEU A 1 81 ? 20.800 -0.766 -6.070 1.00 0.00 81 LEU A O 16
ATOM 26762 N N . ILE A 1 82 ? 22.326 -0.201 -4.510 1.00 0.00 82 ILE A N 16
ATOM 26763 C CA . ILE A 1 82 ? 22.023 1.238 -4.472 1.00 0.00 82 ILE A CA 16
ATOM 26764 C C . ILE A 1 82 ? 22.423 1.892 -5.801 1.00 0.00 82 ILE A C 16
ATOM 26765 O O . ILE A 1 82 ? 21.640 2.616 -6.407 1.00 0.00 82 ILE A O 16
ATOM 26781 N N . GLN A 1 83 ? 23.618 1.592 -6.317 1.00 0.00 83 GLN A N 16
ATOM 26782 C CA . GLN A 1 83 ? 24.123 2.223 -7.548 1.00 0.00 83 GLN A CA 16
ATOM 26783 C C . GLN A 1 83 ? 23.341 1.799 -8.804 1.00 0.00 83 GLN A C 16
ATOM 26784 O O . GLN A 1 83 ? 23.249 2.566 -9.761 1.00 0.00 83 GLN A O 16
ATOM 26798 N N . THR A 1 84 ? 22.705 0.622 -8.775 1.00 0.00 84 THR A N 16
ATOM 26799 C CA . THR A 1 84 ? 21.759 0.181 -9.811 1.00 0.00 84 THR A CA 16
ATOM 26800 C C . THR A 1 84 ? 20.518 1.073 -9.846 1.00 0.00 84 THR A C 16
ATOM 26801 O O . THR A 1 84 ? 20.144 1.540 -10.919 1.00 0.00 84 THR A O 16
ATOM 26812 N N . GLU A 1 85 ? 19.889 1.381 -8.702 1.00 0.00 85 GLU A N 16
ATOM 26813 C CA . GLU A 1 85 ? 18.736 2.295 -8.710 1.00 0.00 85 GLU A CA 16
ATOM 26814 C C . GLU A 1 85 ? 19.153 3.749 -8.955 1.00 0.00 85 GLU A C 16
ATOM 26815 O O . GLU A 1 85 ? 18.421 4.484 -9.608 1.00 0.00 85 GLU A O 16
ATOM 26827 N N . GLU A 1 86 ? 20.350 4.170 -8.539 1.00 0.00 86 GLU A N 16
ATOM 26828 C CA . GLU A 1 86 ? 20.813 5.556 -8.707 1.00 0.00 86 GLU A CA 16
ATOM 26829 C C . GLU A 1 86 ? 21.020 5.970 -10.168 1.00 0.00 86 GLU A C 16
ATOM 26830 O O . GLU A 1 86 ? 20.908 7.157 -10.480 1.00 0.00 86 GLU A O 16
ATOM 26842 N N . ALA A 1 87 ? 21.214 5.011 -11.077 1.00 0.00 87 ALA A N 16
ATOM 26843 C CA . ALA A 1 87 ? 21.130 5.249 -12.516 1.00 0.00 87 ALA A CA 16
ATOM 26844 C C . ALA A 1 87 ? 19.691 5.546 -12.971 1.00 0.00 87 ALA A C 16
ATOM 26845 O O . ALA A 1 87 ? 19.454 6.447 -13.769 1.00 0.00 87 ALA A O 16
ATOM 26852 N N . LEU A 1 88 ? 18.713 4.794 -12.452 1.00 0.00 88 LEU A N 16
ATOM 26853 C CA . LEU A 1 88 ? 17.299 4.847 -12.856 1.00 0.00 88 LEU A CA 16
ATOM 26854 C C . LEU A 1 88 ? 16.531 5.975 -12.155 1.00 0.00 88 LEU A C 16
ATOM 26855 O O . LEU A 1 88 ? 15.533 6.472 -12.677 1.00 0.00 88 LEU A O 16
ATOM 26871 N N . ASN A 1 89 ? 17.038 6.436 -11.015 1.00 0.00 89 ASN A N 16
ATOM 26872 C CA . ASN A 1 89 ? 16.467 7.489 -10.175 1.00 0.00 89 ASN A CA 16
ATOM 26873 C C . ASN A 1 89 ? 16.343 8.840 -10.897 1.00 0.00 89 ASN A C 16
ATOM 26874 O O . ASN A 1 89 ? 15.369 9.559 -10.692 1.00 0.00 89 ASN A O 16
ATOM 26885 N N . ARG A 1 90 ? 17.253 9.137 -11.834 1.00 0.00 90 ARG A N 16
ATOM 26886 C CA . ARG A 1 90 ? 17.178 10.311 -12.744 1.00 0.00 90 ARG A CA 16
ATOM 26887 C C . ARG A 1 90 ? 16.533 10.024 -14.110 1.00 0.00 90 ARG A C 16
ATOM 26888 O O . ARG A 1 90 ? 16.162 10.962 -14.812 1.00 0.00 90 ARG A O 16
ATOM 26909 N N . ARG A 1 91 ? 16.329 8.748 -14.465 1.00 0.00 91 ARG A N 16
ATOM 26910 C CA . ARG A 1 91 ? 15.693 8.329 -15.738 1.00 0.00 91 ARG A CA 16
ATOM 26911 C C . ARG A 1 91 ? 14.169 8.358 -15.647 1.00 0.00 91 ARG A C 16
ATOM 26912 O O . ARG A 1 91 ? 13.503 8.938 -16.498 1.00 0.00 91 ARG A O 16
ATOM 26933 N N . GLN A 1 92 ? 13.641 7.711 -14.601 1.00 0.00 92 GLN A N 16
ATOM 26934 C CA . GLN A 1 92 ? 12.196 7.454 -14.459 1.00 0.00 92 GLN A CA 16
ATOM 26935 C C . GLN A 1 92 ? 11.635 7.457 -13.036 1.00 0.00 92 GLN A C 16
ATOM 26936 O O . GLN A 1 92 ? 10.506 7.903 -12.846 1.00 0.00 92 GLN A O 16
ATOM 26950 N N . ILE A 1 93 ? 12.384 6.978 -12.035 1.00 0.00 93 ILE A N 16
ATOM 26951 C CA . ILE A 1 93 ? 11.832 6.737 -10.678 1.00 0.00 93 ILE A CA 16
ATOM 26952 C C . ILE A 1 93 ? 11.494 8.059 -9.970 1.00 0.00 93 ILE A C 16
ATOM 26953 O O . ILE A 1 93 ? 10.642 8.078 -9.091 1.00 0.00 93 ILE A O 16
ATOM 26969 N N . ASN A 1 94 ? 12.042 9.189 -10.435 1.00 0.00 94 ASN A N 16
ATOM 26970 C CA . ASN A 1 94 ? 11.640 10.549 -10.009 1.00 0.00 94 ASN A CA 16
ATOM 26971 C C . ASN A 1 94 ? 10.117 10.772 -10.034 1.00 0.00 94 ASN A C 16
ATOM 26972 O O . ASN A 1 94 ? 9.576 11.380 -9.116 1.00 0.00 94 ASN A O 16
ATOM 26983 N N . GLN A 1 95 ? 9.421 10.200 -11.018 1.00 0.00 95 GLN A N 16
ATOM 26984 C CA . GLN A 1 95 ? 7.953 10.260 -11.133 1.00 0.00 95 GLN A CA 16
ATOM 26985 C C . GLN A 1 95 ? 7.230 9.628 -9.924 1.00 0.00 95 GLN A C 16
ATOM 26986 O O . GLN A 1 95 ? 6.150 10.081 -9.543 1.00 0.00 95 GLN A O 16
ATOM 27000 N N . ALA A 1 96 ? 7.835 8.603 -9.308 1.00 0.00 96 ALA A N 16
ATOM 27001 C CA . ALA A 1 96 ? 7.306 7.904 -8.133 1.00 0.00 96 ALA A CA 16
ATOM 27002 C C . ALA A 1 96 ? 7.833 8.484 -6.803 1.00 0.00 96 ALA A C 16
ATOM 27003 O O . ALA A 1 96 ? 7.040 8.799 -5.915 1.00 0.00 96 ALA A O 16
ATOM 27010 N N . LEU A 1 97 ? 9.155 8.678 -6.668 1.00 0.00 97 LEU A N 16
ATOM 27011 C CA . LEU A 1 97 ? 9.797 9.113 -5.409 1.00 0.00 97 LEU A CA 16
ATOM 27012 C C . LEU A 1 97 ? 9.466 10.557 -4.987 1.00 0.00 97 LEU A C 16
ATOM 27013 O O . LEU A 1 97 ? 9.588 10.914 -3.814 1.00 0.00 97 LEU A O 16
ATOM 27029 N N . LEU A 1 98 ? 9.010 11.371 -5.943 1.00 0.00 98 LEU A N 16
ATOM 27030 C CA . LEU A 1 98 ? 8.459 12.717 -5.719 1.00 0.00 98 LEU A CA 16
ATOM 27031 C C . LEU A 1 98 ? 7.136 12.708 -4.914 1.00 0.00 98 LEU A C 16
ATOM 27032 O O . LEU A 1 98 ? 6.792 13.723 -4.306 1.00 0.00 98 LEU A O 16
ATOM 27048 N N . SER A 1 99 ? 6.410 11.582 -4.890 1.00 0.00 99 SER A N 16
ATOM 27049 C CA . SER A 1 99 ? 5.113 11.404 -4.213 1.00 0.00 99 SER A CA 16
ATOM 27050 C C . SER A 1 99 ? 4.062 12.436 -4.658 1.00 0.00 99 SER A C 16
ATOM 27051 O O . SER A 1 99 ? 3.707 13.365 -3.931 1.00 0.00 99 SER A O 16
ATOM 27059 N N . THR A 1 100 ? 3.555 12.265 -5.889 1.00 0.00 100 THR A N 16
ATOM 27060 C CA . THR A 1 100 ? 2.552 13.170 -6.498 1.00 0.00 100 THR A CA 16
ATOM 27061 C C . THR A 1 100 ? 1.234 13.245 -5.703 1.00 0.00 100 THR A C 16
ATOM 27062 O O . THR A 1 100 ? 0.597 14.299 -5.645 1.00 0.00 100 THR A O 16
ATOM 27073 N N . GLY A 1 101 ? 0.862 12.162 -5.005 1.00 0.00 101 GLY A N 16
ATOM 27074 C CA . GLY A 1 101 ? -0.290 12.083 -4.092 1.00 0.00 101 GLY A CA 16
ATOM 27075 C C . GLY A 1 101 ? -0.060 12.732 -2.714 1.00 0.00 101 GLY A C 16
ATOM 27076 O O . GLY A 1 101 ? -0.525 12.202 -1.701 1.00 0.00 101 GLY A O 16
ATOM 27080 N N . ASP A 1 102 ? 0.672 13.851 -2.673 1.00 0.00 102 ASP A N 16
ATOM 27081 C CA . ASP A 1 102 ? 1.191 14.535 -1.475 1.00 0.00 102 ASP A CA 16
ATOM 27082 C C . ASP A 1 102 ? 2.078 13.645 -0.566 1.00 0.00 102 ASP A C 16
ATOM 27083 O O . ASP A 1 102 ? 2.459 12.529 -0.936 1.00 0.00 102 ASP A O 16
ATOM 27092 N N . LEU A 1 103 ? 2.460 14.138 0.621 1.00 0.00 103 LEU A N 16
ATOM 27093 C CA . LEU A 1 103 ? 3.263 13.382 1.585 1.00 0.00 103 LEU A CA 16
ATOM 27094 C C . LEU A 1 103 ? 2.500 12.146 2.085 1.00 0.00 103 LEU A C 16
ATOM 27095 O O . LEU A 1 103 ? 1.367 12.247 2.567 1.00 0.00 103 LEU A O 16
ATOM 27111 N N . ALA A 1 104 ? 3.165 10.992 1.995 1.00 0.00 104 ALA A N 16
ATOM 27112 C CA . ALA A 1 104 ? 2.563 9.681 2.278 1.00 0.00 104 ALA A CA 16
ATOM 27113 C C . ALA A 1 104 ? 3.565 8.506 2.431 1.00 0.00 104 ALA A C 16
ATOM 27114 O O . ALA A 1 104 ? 3.207 7.350 2.182 1.00 0.00 104 ALA A O 16
ATOM 27121 N N . HIS A 1 105 ? 4.830 8.777 2.786 1.00 0.00 105 HIS A N 16
ATOM 27122 C CA . HIS A 1 105 ? 5.916 7.778 2.709 1.00 0.00 105 HIS A CA 16
ATOM 27123 C C . HIS A 1 105 ? 6.950 7.864 3.843 1.00 0.00 105 HIS A C 16
ATOM 27124 O O . HIS A 1 105 ? 7.110 6.903 4.596 1.00 0.00 105 HIS A O 16
ATOM 27138 N N . ASP A 1 106 ? 7.658 8.993 3.962 1.00 0.00 106 ASP A N 16
ATOM 27139 C CA . ASP A 1 106 ? 8.799 9.146 4.876 1.00 0.00 106 ASP A CA 16
ATOM 27140 C C . ASP A 1 106 ? 8.981 10.619 5.288 1.00 0.00 106 ASP A C 16
ATOM 27141 O O . ASP A 1 106 ? 9.574 11.425 4.567 1.00 0.00 106 ASP A O 16
ATOM 27150 N N . GLU A 1 107 ? 8.415 10.981 6.438 1.00 0.00 107 GLU A N 16
ATOM 27151 C CA . GLU A 1 107 ? 8.315 12.369 6.908 1.00 0.00 107 GLU A CA 16
ATOM 27152 C C . GLU A 1 107 ? 9.661 12.976 7.356 1.00 0.00 107 GLU A C 16
ATOM 27153 O O . GLU A 1 107 ? 9.964 14.120 6.996 1.00 0.00 107 GLU A O 16
ATOM 27165 N N . PHE A 1 108 ? 10.460 12.220 8.127 1.00 0.00 108 PHE A N 16
ATOM 27166 C CA . PHE A 1 108 ? 11.719 12.659 8.758 1.00 0.00 108 PHE A CA 16
ATOM 27167 C C . PHE A 1 108 ? 12.756 11.521 8.845 1.00 0.00 108 PHE A C 16
ATOM 27168 O O . PHE A 1 108 ? 12.448 10.451 9.424 1.00 0.00 108 PHE A O 16
ATOM 27185 N N . ALA A 1 1 ? -3.699 -9.278 -5.044 1.00 0.00 1 ALA A N 17
ATOM 27186 C CA . ALA A 1 1 ? -2.450 -8.912 -4.316 1.00 0.00 1 ALA A CA 17
ATOM 27187 C C . ALA A 1 1 ? -1.825 -7.616 -4.871 1.00 0.00 1 ALA A C 17
ATOM 27188 O O . ALA A 1 1 ? -2.116 -7.214 -5.999 1.00 0.00 1 ALA A O 17
ATOM 27197 N N . VAL A 1 2 ? -0.966 -6.955 -4.081 1.00 0.00 2 VAL A N 17
ATOM 27198 C CA . VAL A 1 2 ? -0.292 -5.676 -4.412 1.00 0.00 2 VAL A CA 17
ATOM 27199 C C . VAL A 1 2 ? 1.212 -5.772 -4.107 1.00 0.00 2 VAL A C 17
ATOM 27200 O O . VAL A 1 2 ? 1.603 -6.392 -3.118 1.00 0.00 2 VAL A O 17
ATOM 27213 N N . GLU A 1 3 ? 2.049 -5.140 -4.941 1.00 0.00 3 GLU A N 17
ATOM 27214 C CA . GLU A 1 3 ? 3.514 -5.043 -4.774 1.00 0.00 3 GLU A CA 17
ATOM 27215 C C . GLU A 1 3 ? 4.203 -6.423 -4.633 1.00 0.00 3 GLU A C 17
ATOM 27216 O O . GLU A 1 3 ? 4.892 -6.715 -3.650 1.00 0.00 3 GLU A O 17
ATOM 27228 N N . VAL A 1 4 ? 3.990 -7.292 -5.631 1.00 0.00 4 VAL A N 17
ATOM 27229 C CA . VAL A 1 4 ? 4.529 -8.665 -5.690 1.00 0.00 4 VAL A CA 17
ATOM 27230 C C . VAL A 1 4 ? 5.713 -8.718 -6.663 1.00 0.00 4 VAL A C 17
ATOM 27231 O O . VAL A 1 4 ? 5.732 -8.005 -7.668 1.00 0.00 4 VAL A O 17
ATOM 27244 N N . GLU A 1 5 ? 6.688 -9.590 -6.403 1.00 0.00 5 GLU A N 17
ATOM 27245 C CA . GLU A 1 5 ? 7.877 -9.848 -7.236 1.00 0.00 5 GLU A CA 17
ATOM 27246 C C . GLU A 1 5 ? 7.566 -10.634 -8.539 1.00 0.00 5 GLU A C 17
ATOM 27247 O O . GLU A 1 5 ? 8.196 -11.643 -8.864 1.00 0.00 5 GLU A O 17
ATOM 27259 N N . VAL A 1 6 ? 6.557 -10.168 -9.283 1.00 0.00 6 VAL A N 17
ATOM 27260 C CA . VAL A 1 6 ? 6.075 -10.739 -10.552 1.00 0.00 6 VAL A CA 17
ATOM 27261 C C . VAL A 1 6 ? 7.098 -10.598 -11.701 1.00 0.00 6 VAL A C 17
ATOM 27262 O O . VAL A 1 6 ? 7.424 -11.624 -12.307 1.00 0.00 6 VAL A O 17
ATOM 27275 N N . PRO A 1 7 ? 7.637 -9.399 -12.024 1.00 0.00 7 PRO A N 17
ATOM 27276 C CA . PRO A 1 7 ? 8.659 -9.250 -13.063 1.00 0.00 7 PRO A CA 17
ATOM 27277 C C . PRO A 1 7 ? 10.073 -9.606 -12.564 1.00 0.00 7 PRO A C 17
ATOM 27278 O O . PRO A 1 7 ? 10.331 -9.743 -11.365 1.00 0.00 7 PRO A O 17
ATOM 27289 N N . GLY A 1 8 ? 11.004 -9.714 -13.517 1.00 0.00 8 GLY A N 17
ATOM 27290 C CA . GLY A 1 8 ? 12.438 -9.952 -13.280 1.00 0.00 8 GLY A CA 17
ATOM 27291 C C . GLY A 1 8 ? 13.100 -10.814 -14.363 1.00 0.00 8 GLY A C 17
ATOM 27292 O O . GLY A 1 8 ? 12.476 -11.733 -14.895 1.00 0.00 8 GLY A O 17
ATOM 27296 N N . LEU A 1 9 ? 14.366 -10.516 -14.698 1.00 0.00 9 LEU A N 17
ATOM 27297 C CA . LEU A 1 9 ? 15.174 -11.287 -15.665 1.00 0.00 9 LEU A CA 17
ATOM 27298 C C . LEU A 1 9 ? 16.672 -11.390 -15.294 1.00 0.00 9 LEU A C 17
ATOM 27299 O O . LEU A 1 9 ? 17.535 -11.431 -16.171 1.00 0.00 9 LEU A O 17
ATOM 27315 N N . LEU A 1 10 ? 16.982 -11.469 -13.988 1.00 0.00 10 LEU A N 17
ATOM 27316 C CA . LEU A 1 10 ? 18.342 -11.746 -13.510 1.00 0.00 10 LEU A CA 17
ATOM 27317 C C . LEU A 1 10 ? 18.802 -13.095 -14.073 1.00 0.00 10 LEU A C 17
ATOM 27318 O O . LEU A 1 10 ? 18.170 -14.129 -13.830 1.00 0.00 10 LEU A O 17
ATOM 27334 N N . THR A 1 11 ? 19.917 -13.065 -14.797 1.00 0.00 11 THR A N 17
ATOM 27335 C CA . THR A 1 11 ? 20.590 -14.252 -15.326 1.00 0.00 11 THR A CA 17
ATOM 27336 C C . THR A 1 11 ? 22.050 -14.280 -14.888 1.00 0.00 11 THR A C 17
ATOM 27337 O O . THR A 1 11 ? 22.733 -13.254 -14.847 1.00 0.00 11 THR A O 17
ATOM 27348 N N . ASP A 1 12 ? 22.530 -15.477 -14.563 1.00 0.00 12 ASP A N 17
ATOM 27349 C CA . ASP A 1 12 ? 23.921 -15.800 -14.263 1.00 0.00 12 ASP A CA 17
ATOM 27350 C C . ASP A 1 12 ? 24.801 -15.788 -15.532 1.00 0.00 12 ASP A C 17
ATOM 27351 O O . ASP A 1 12 ? 25.426 -16.786 -15.899 1.00 0.00 12 ASP A O 17
ATOM 27360 N N . HIS A 1 13 ? 24.879 -14.633 -16.208 1.00 0.00 13 HIS A N 17
ATOM 27361 C CA . HIS A 1 13 ? 25.798 -14.375 -17.328 1.00 0.00 13 HIS A CA 17
ATOM 27362 C C . HIS A 1 13 ? 27.223 -14.096 -16.803 1.00 0.00 13 HIS A C 17
ATOM 27363 O O . HIS A 1 13 ? 27.910 -13.167 -17.234 1.00 0.00 13 HIS A O 17
ATOM 27377 N N . THR A 1 14 ? 27.658 -14.894 -15.824 1.00 0.00 14 THR A N 17
ATOM 27378 C CA . THR A 1 14 ? 28.902 -14.722 -15.072 1.00 0.00 14 THR A CA 17
ATOM 27379 C C . THR A 1 14 ? 29.691 -16.037 -14.962 1.00 0.00 14 THR A C 17
ATOM 27380 O O . THR A 1 14 ? 29.111 -17.093 -14.698 1.00 0.00 14 THR A O 17
ATOM 27391 N N . VAL A 1 15 ? 31.015 -15.995 -15.199 1.00 0.00 15 VAL A N 17
ATOM 27392 C CA . VAL A 1 15 ? 31.887 -17.194 -15.343 1.00 0.00 15 VAL A CA 17
ATOM 27393 C C . VAL A 1 15 ? 33.213 -17.101 -14.562 1.00 0.00 15 VAL A C 17
ATOM 27394 O O . VAL A 1 15 ? 34.249 -17.628 -14.976 1.00 0.00 15 VAL A O 17
ATOM 27407 N N . SER A 1 16 ? 33.165 -16.457 -13.391 1.00 0.00 16 SER A N 17
ATOM 27408 C CA . SER A 1 16 ? 34.325 -16.177 -12.519 1.00 0.00 16 SER A CA 17
ATOM 27409 C C . SER A 1 16 ? 34.105 -16.695 -11.094 1.00 0.00 16 SER A C 17
ATOM 27410 O O . SER A 1 16 ? 32.978 -16.682 -10.609 1.00 0.00 16 SER A O 17
ATOM 27418 N N . SER A 1 17 ? 35.169 -17.072 -10.376 1.00 0.00 17 SER A N 17
ATOM 27419 C CA . SER A 1 17 ? 35.086 -17.533 -8.976 1.00 0.00 17 SER A CA 17
ATOM 27420 C C . SER A 1 17 ? 34.458 -16.491 -8.032 1.00 0.00 17 SER A C 17
ATOM 27421 O O . SER A 1 17 ? 33.732 -16.856 -7.107 1.00 0.00 17 SER A O 17
ATOM 27429 N N . ILE A 1 18 ? 34.686 -15.194 -8.295 1.00 0.00 18 ILE A N 17
ATOM 27430 C CA . ILE A 1 18 ? 34.001 -14.068 -7.625 1.00 0.00 18 ILE A CA 17
ATOM 27431 C C . ILE A 1 18 ? 32.755 -13.608 -8.390 1.00 0.00 18 ILE A C 17
ATOM 27432 O O . ILE A 1 18 ? 31.723 -13.365 -7.776 1.00 0.00 18 ILE A O 17
ATOM 27448 N N . GLY A 1 19 ? 32.790 -13.510 -9.724 1.00 0.00 19 GLY A N 17
ATOM 27449 C CA . GLY A 1 19 ? 31.642 -12.998 -10.493 1.00 0.00 19 GLY A CA 17
ATOM 27450 C C . GLY A 1 19 ? 30.411 -13.920 -10.477 1.00 0.00 19 GLY A C 17
ATOM 27451 O O . GLY A 1 19 ? 29.279 -13.440 -10.510 1.00 0.00 19 GLY A O 17
ATOM 27455 N N . HIS A 1 20 ? 30.610 -15.234 -10.341 1.00 0.00 20 HIS A N 17
ATOM 27456 C CA . HIS A 1 20 ? 29.536 -16.208 -10.101 1.00 0.00 20 HIS A CA 17
ATOM 27457 C C . HIS A 1 20 ? 28.908 -16.024 -8.711 1.00 0.00 20 HIS A C 17
ATOM 27458 O O . HIS A 1 20 ? 27.691 -16.116 -8.560 1.00 0.00 20 HIS A O 17
ATOM 27472 N N . ASP A 1 21 ? 29.715 -15.690 -7.697 1.00 0.00 21 ASP A N 17
ATOM 27473 C CA . ASP A 1 21 ? 29.219 -15.420 -6.347 1.00 0.00 21 ASP A CA 17
ATOM 27474 C C . ASP A 1 21 ? 28.501 -14.066 -6.281 1.00 0.00 21 ASP A C 17
ATOM 27475 O O . ASP A 1 21 ? 27.484 -13.964 -5.595 1.00 0.00 21 ASP A O 17
ATOM 27484 N N . PHE A 1 22 ? 28.957 -13.042 -7.025 1.00 0.00 22 PHE A N 17
ATOM 27485 C CA . PHE A 1 22 ? 28.258 -11.751 -7.119 1.00 0.00 22 PHE A CA 17
ATOM 27486 C C . PHE A 1 22 ? 26.818 -11.936 -7.581 1.00 0.00 22 PHE A C 17
ATOM 27487 O O . PHE A 1 22 ? 25.926 -11.339 -6.992 1.00 0.00 22 PHE A O 17
ATOM 27504 N N . TYR A 1 23 ? 26.574 -12.786 -8.584 1.00 0.00 23 TYR A N 17
ATOM 27505 C CA . TYR A 1 23 ? 25.217 -13.083 -9.056 1.00 0.00 23 TYR A CA 17
ATOM 27506 C C . TYR A 1 23 ? 24.294 -13.522 -7.905 1.00 0.00 23 TYR A C 17
ATOM 27507 O O . TYR A 1 23 ? 23.254 -12.903 -7.674 1.00 0.00 23 TYR A O 17
ATOM 27525 N N . ARG A 1 24 ? 24.714 -14.548 -7.149 1.00 0.00 24 ARG A N 17
ATOM 27526 C CA . ARG A 1 24 ? 23.924 -15.138 -6.056 1.00 0.00 24 ARG A CA 17
ATOM 27527 C C . ARG A 1 24 ? 23.764 -14.167 -4.884 1.00 0.00 24 ARG A C 17
ATOM 27528 O O . ARG A 1 24 ? 22.664 -13.985 -4.366 1.00 0.00 24 ARG A O 17
ATOM 27549 N N . ALA A 1 25 ? 24.854 -13.505 -4.497 1.00 0.00 25 ALA A N 17
ATOM 27550 C CA . ALA A 1 25 ? 24.860 -12.535 -3.408 1.00 0.00 25 ALA A CA 17
ATOM 27551 C C . ALA A 1 25 ? 24.019 -11.293 -3.735 1.00 0.00 25 ALA A C 17
ATOM 27552 O O . ALA A 1 25 ? 23.252 -10.840 -2.892 1.00 0.00 25 ALA A O 17
ATOM 27559 N N . PHE A 1 26 ? 24.103 -10.761 -4.957 1.00 0.00 26 PHE A N 17
ATOM 27560 C CA . PHE A 1 26 ? 23.282 -9.636 -5.397 1.00 0.00 26 PHE A CA 17
ATOM 27561 C C . PHE A 1 26 ? 21.797 -10.014 -5.364 1.00 0.00 26 PHE A C 17
ATOM 27562 O O . PHE A 1 26 ? 21.010 -9.327 -4.719 1.00 0.00 26 PHE A O 17
ATOM 27579 N N . SER A 1 27 ? 21.409 -11.128 -5.994 1.00 0.00 27 SER A N 17
ATOM 27580 C CA . SER A 1 27 ? 20.001 -11.544 -6.085 1.00 0.00 27 SER A CA 17
ATOM 27581 C C . SER A 1 27 ? 19.386 -11.898 -4.721 1.00 0.00 27 SER A C 17
ATOM 27582 O O . SER A 1 27 ? 18.189 -11.682 -4.516 1.00 0.00 27 SER A O 17
ATOM 27590 N N . ASP A 1 28 ? 20.196 -12.355 -3.759 1.00 0.00 28 ASP A N 17
ATOM 27591 C CA . ASP A 1 28 ? 19.782 -12.614 -2.376 1.00 0.00 28 ASP A CA 17
ATOM 27592 C C . ASP A 1 28 ? 19.341 -11.342 -1.621 1.00 0.00 28 ASP A C 17
ATOM 27593 O O . ASP A 1 28 ? 18.433 -11.429 -0.788 1.00 0.00 28 ASP A O 17
ATOM 27602 N N . LYS A 1 29 ? 19.946 -10.173 -1.903 1.00 0.00 29 LYS A N 17
ATOM 27603 C CA . LYS A 1 29 ? 19.572 -8.874 -1.291 1.00 0.00 29 LYS A CA 17
ATOM 27604 C C . LYS A 1 29 ? 18.905 -7.864 -2.246 1.00 0.00 29 LYS A C 17
ATOM 27605 O O . LYS A 1 29 ? 18.535 -6.769 -1.819 1.00 0.00 29 LYS A O 17
ATOM 27624 N N . TRP A 1 30 ? 18.700 -8.222 -3.513 1.00 0.00 30 TRP A N 17
ATOM 27625 C CA . TRP A 1 30 ? 18.061 -7.366 -4.518 1.00 0.00 30 TRP A CA 17
ATOM 27626 C C . TRP A 1 30 ? 16.595 -7.031 -4.184 1.00 0.00 30 TRP A C 17
ATOM 27627 O O . TRP A 1 30 ? 15.779 -7.917 -3.915 1.00 0.00 30 TRP A O 17
ATOM 27648 N N . GLU A 1 31 ? 16.266 -5.737 -4.240 1.00 0.00 31 GLU A N 17
ATOM 27649 C CA . GLU A 1 31 ? 14.914 -5.177 -4.134 1.00 0.00 31 GLU A CA 17
ATOM 27650 C C . GLU A 1 31 ? 14.917 -3.763 -4.744 1.00 0.00 31 GLU A C 17
ATOM 27651 O O . GLU A 1 31 ? 15.837 -2.980 -4.485 1.00 0.00 31 GLU A O 17
ATOM 27663 N N . SER A 1 32 ? 13.900 -3.422 -5.547 1.00 0.00 32 SER A N 17
ATOM 27664 C CA . SER A 1 32 ? 13.749 -2.081 -6.135 1.00 0.00 32 SER A CA 17
ATOM 27665 C C . SER A 1 32 ? 12.283 -1.693 -6.395 1.00 0.00 32 SER A C 17
ATOM 27666 O O . SER A 1 32 ? 11.387 -2.541 -6.372 1.00 0.00 32 SER A O 17
ATOM 27674 N N . ASP A 1 33 ? 12.033 -0.403 -6.637 1.00 0.00 33 ASP A N 17
ATOM 27675 C CA . ASP A 1 33 ? 10.682 0.164 -6.809 1.00 0.00 33 ASP A CA 17
ATOM 27676 C C . ASP A 1 33 ? 10.117 0.011 -8.239 1.00 0.00 33 ASP A C 17
ATOM 27677 O O . ASP A 1 33 ? 8.899 -0.038 -8.431 1.00 0.00 33 ASP A O 17
ATOM 27686 N N . TYR A 1 34 ? 11.000 -0.082 -9.241 1.00 0.00 34 TYR A N 17
ATOM 27687 C CA . TYR A 1 34 ? 10.660 -0.244 -10.661 1.00 0.00 34 TYR A CA 17
ATOM 27688 C C . TYR A 1 34 ? 10.427 -1.725 -11.053 1.00 0.00 34 TYR A C 17
ATOM 27689 O O . TYR A 1 34 ? 10.330 -2.615 -10.205 1.00 0.00 34 TYR A O 17
ATOM 27707 N N . THR A 1 35 ? 10.348 -2.000 -12.360 1.00 0.00 35 THR A N 17
ATOM 27708 C CA . THR A 1 35 ? 9.979 -3.302 -12.952 1.00 0.00 35 THR A CA 17
ATOM 27709 C C . THR A 1 35 ? 11.075 -4.377 -12.828 1.00 0.00 35 THR A C 17
ATOM 27710 O O . THR A 1 35 ? 10.846 -5.526 -13.182 1.00 0.00 35 THR A O 17
ATOM 27721 N N . GLY A 1 36 ? 12.276 -4.049 -12.333 1.00 0.00 36 GLY A N 17
ATOM 27722 C CA . GLY A 1 36 ? 13.311 -5.043 -11.987 1.00 0.00 36 GLY A CA 17
ATOM 27723 C C . GLY A 1 36 ? 13.883 -5.842 -13.159 1.00 0.00 36 GLY A C 17
ATOM 27724 O O . GLY A 1 36 ? 14.384 -6.949 -12.979 1.00 0.00 36 GLY A O 17
ATOM 27728 N N . ASN A 1 37 ? 13.819 -5.303 -14.378 1.00 0.00 37 ASN A N 17
ATOM 27729 C CA . ASN A 1 37 ? 14.280 -5.992 -15.589 1.00 0.00 37 ASN A CA 17
ATOM 27730 C C . ASN A 1 37 ? 15.795 -5.835 -15.812 1.00 0.00 37 ASN A C 17
ATOM 27731 O O . ASN A 1 37 ? 16.240 -5.202 -16.768 1.00 0.00 37 ASN A O 17
ATOM 27742 N N . LEU A 1 38 ? 16.590 -6.412 -14.913 1.00 0.00 38 LEU A N 17
ATOM 27743 C CA . LEU A 1 38 ? 18.060 -6.342 -14.914 1.00 0.00 38 LEU A CA 17
ATOM 27744 C C . LEU A 1 38 ? 18.758 -7.704 -14.982 1.00 0.00 38 LEU A C 17
ATOM 27745 O O . LEU A 1 38 ? 18.237 -8.690 -14.470 1.00 0.00 38 LEU A O 17
ATOM 27761 N N . THR A 1 39 ? 19.966 -7.736 -15.545 1.00 0.00 39 THR A N 17
ATOM 27762 C CA . THR A 1 39 ? 20.853 -8.910 -15.563 1.00 0.00 39 THR A CA 17
ATOM 27763 C C . THR A 1 39 ? 22.303 -8.529 -15.243 1.00 0.00 39 THR A C 17
ATOM 27764 O O . THR A 1 39 ? 22.685 -7.359 -15.316 1.00 0.00 39 THR A O 17
ATOM 27775 N N . ILE A 1 40 ? 23.111 -9.515 -14.851 1.00 0.00 40 ILE A N 17
ATOM 27776 C CA . ILE A 1 40 ? 24.474 -9.345 -14.327 1.00 0.00 40 ILE A CA 17
ATOM 27777 C C . ILE A 1 40 ? 25.450 -10.046 -15.266 1.00 0.00 40 ILE A C 17
ATOM 27778 O O . ILE A 1 40 ? 25.321 -11.239 -15.531 1.00 0.00 40 ILE A O 17
ATOM 27794 N N . ASN A 1 41 ? 26.460 -9.310 -15.719 1.00 0.00 41 ASN A N 17
ATOM 27795 C CA . ASN A 1 41 ? 27.460 -9.763 -16.677 1.00 0.00 41 ASN A CA 17
ATOM 27796 C C . ASN A 1 41 ? 28.845 -9.611 -16.032 1.00 0.00 41 ASN A C 17
ATOM 27797 O O . ASN A 1 41 ? 29.066 -8.638 -15.310 1.00 0.00 41 ASN A O 17
ATOM 27808 N N . GLU A 1 42 ? 29.792 -10.517 -16.285 1.00 0.00 42 GLU A N 17
ATOM 27809 C CA . GLU A 1 42 ? 31.190 -10.315 -15.875 1.00 0.00 42 GLU A CA 17
ATOM 27810 C C . GLU A 1 42 ? 32.199 -10.590 -16.997 1.00 0.00 42 GLU A C 17
ATOM 27811 O O . GLU A 1 42 ? 31.937 -11.404 -17.889 1.00 0.00 42 GLU A O 17
ATOM 27823 N N . ARG A 1 43 ? 33.360 -9.923 -16.939 1.00 0.00 43 ARG A N 17
ATOM 27824 C CA . ARG A 1 43 ? 34.522 -10.221 -17.785 1.00 0.00 43 ARG A CA 17
ATOM 27825 C C . ARG A 1 43 ? 35.693 -10.695 -16.911 1.00 0.00 43 ARG A C 17
ATOM 27826 O O . ARG A 1 43 ? 36.183 -9.900 -16.101 1.00 0.00 43 ARG A O 17
ATOM 27847 N N . PRO A 1 44 ? 36.161 -11.945 -17.086 1.00 0.00 44 PRO A N 17
ATOM 27848 C CA . PRO A 1 44 ? 37.234 -12.510 -16.282 1.00 0.00 44 PRO A CA 17
ATOM 27849 C C . PRO A 1 44 ? 38.588 -11.991 -16.785 1.00 0.00 44 PRO A C 17
ATOM 27850 O O . PRO A 1 44 ? 38.931 -12.144 -17.962 1.00 0.00 44 PRO A O 17
ATOM 27861 N N . SER A 1 45 ? 39.359 -11.373 -15.889 1.00 0.00 45 SER A N 17
ATOM 27862 C CA . SER A 1 45 ? 40.570 -10.614 -16.223 1.00 0.00 45 SER A CA 17
ATOM 27863 C C . SER A 1 45 ? 41.663 -10.880 -15.186 1.00 0.00 45 SER A C 17
ATOM 27864 O O . SER A 1 45 ? 41.743 -10.212 -14.152 1.00 0.00 45 SER A O 17
ATOM 27872 N N . ALA A 1 46 ? 42.536 -11.849 -15.475 1.00 0.00 46 ALA A N 17
ATOM 27873 C CA . ALA A 1 46 ? 43.526 -12.392 -14.533 1.00 0.00 46 ALA A CA 17
ATOM 27874 C C . ALA A 1 46 ? 44.585 -11.385 -14.034 1.00 0.00 46 ALA A C 17
ATOM 27875 O O . ALA A 1 46 ? 45.292 -11.662 -13.061 1.00 0.00 46 ALA A O 17
ATOM 27882 N N . ARG A 1 47 ? 44.643 -10.186 -14.634 1.00 0.00 47 ARG A N 17
ATOM 27883 C CA . ARG A 1 47 ? 45.359 -9.010 -14.102 1.00 0.00 47 ARG A CA 17
ATOM 27884 C C . ARG A 1 47 ? 44.974 -8.662 -12.654 1.00 0.00 47 ARG A C 17
ATOM 27885 O O . ARG A 1 47 ? 45.827 -8.173 -11.911 1.00 0.00 47 ARG A O 17
ATOM 27906 N N . ALA A 1 48 ? 43.713 -8.899 -12.258 1.00 0.00 48 ALA A N 17
ATOM 27907 C CA . ALA A 1 48 ? 43.205 -8.546 -10.924 1.00 0.00 48 ALA A CA 17
ATOM 27908 C C . ALA A 1 48 ? 41.961 -9.325 -10.428 1.00 0.00 48 ALA A C 17
ATOM 27909 O O . ALA A 1 48 ? 41.754 -9.388 -9.216 1.00 0.00 48 ALA A O 17
ATOM 27916 N N . GLY A 1 49 ? 41.121 -9.902 -11.302 1.00 0.00 49 GLY A N 17
ATOM 27917 C CA . GLY A 1 49 ? 39.862 -10.562 -10.903 1.00 0.00 49 GLY A CA 17
ATOM 27918 C C . GLY A 1 49 ? 38.795 -10.545 -12.003 1.00 0.00 49 GLY A C 17
ATOM 27919 O O . GLY A 1 49 ? 38.980 -11.174 -13.046 1.00 0.00 49 GLY A O 17
ATOM 27923 N N . SER A 1 50 ? 37.683 -9.838 -11.784 1.00 0.00 50 SER A N 17
ATOM 27924 C CA . SER A 1 50 ? 36.600 -9.680 -12.769 1.00 0.00 50 SER A CA 17
ATOM 27925 C C . SER A 1 50 ? 36.079 -8.244 -12.867 1.00 0.00 50 SER A C 17
ATOM 27926 O O . SER A 1 50 ? 35.950 -7.537 -11.865 1.00 0.00 50 SER A O 17
ATOM 27934 N N . TRP A 1 51 ? 35.696 -7.829 -14.077 1.00 0.00 51 TRP A N 17
ATOM 27935 C CA . TRP A 1 51 ? 34.783 -6.698 -14.254 1.00 0.00 51 TRP A CA 17
ATOM 27936 C C . TRP A 1 51 ? 33.359 -7.196 -14.054 1.00 0.00 51 TRP A C 17
ATOM 27937 O O . TRP A 1 51 ? 32.999 -8.198 -14.658 1.00 0.00 51 TRP A O 17
ATOM 27958 N N . ILE A 1 52 ? 32.543 -6.492 -13.272 1.00 0.00 52 ILE A N 17
ATOM 27959 C CA . ILE A 1 52 ? 31.098 -6.722 -13.131 1.00 0.00 52 ILE A CA 17
ATOM 27960 C C . ILE A 1 52 ? 30.344 -5.575 -13.793 1.00 0.00 52 ILE A C 17
ATOM 27961 O O . ILE A 1 52 ? 30.629 -4.413 -13.516 1.00 0.00 52 ILE A O 17
ATOM 27977 N N . THR A 1 53 ? 29.351 -5.906 -14.616 1.00 0.00 53 THR A N 17
ATOM 27978 C CA . THR A 1 53 ? 28.555 -4.949 -15.396 1.00 0.00 53 THR A CA 17
ATOM 27979 C C . THR A 1 53 ? 27.087 -5.355 -15.340 1.00 0.00 53 THR A C 17
ATOM 27980 O O . THR A 1 53 ? 26.708 -6.414 -15.839 1.00 0.00 53 THR A O 17
ATOM 27991 N N . ILE A 1 54 ? 26.241 -4.519 -14.740 1.00 0.00 54 ILE A N 17
ATOM 27992 C CA . ILE A 1 54 ? 24.793 -4.749 -14.639 1.00 0.00 54 ILE A CA 17
ATOM 27993 C C . ILE A 1 54 ? 24.075 -3.942 -15.719 1.00 0.00 54 ILE A C 17
ATOM 27994 O O . ILE A 1 54 ? 24.298 -2.739 -15.890 1.00 0.00 54 ILE A O 17
ATOM 28010 N N . THR A 1 55 ? 23.202 -4.626 -16.454 1.00 0.00 55 THR A N 17
ATOM 28011 C CA . THR A 1 55 ? 22.428 -4.067 -17.567 1.00 0.00 55 THR A CA 17
ATOM 28012 C C . THR A 1 55 ? 20.926 -4.173 -17.295 1.00 0.00 55 THR A C 17
ATOM 28013 O O . THR A 1 55 ? 20.452 -5.181 -16.777 1.00 0.00 55 THR A O 17
ATOM 28024 N N . VAL A 1 56 ? 20.163 -3.129 -17.636 1.00 0.00 56 VAL A N 17
ATOM 28025 C CA . VAL A 1 56 ? 18.689 -3.106 -17.600 1.00 0.00 56 VAL A CA 17
ATOM 28026 C C . VAL A 1 56 ? 18.172 -3.304 -19.022 1.00 0.00 56 VAL A C 17
ATOM 28027 O O . VAL A 1 56 ? 18.447 -2.494 -19.902 1.00 0.00 56 VAL A O 17
ATOM 28040 N N . ASN A 1 57 ? 17.461 -4.410 -19.240 1.00 0.00 57 ASN A N 17
ATOM 28041 C CA . ASN A 1 57 ? 17.051 -4.980 -20.537 1.00 0.00 57 ASN A CA 17
ATOM 28042 C C . ASN A 1 57 ? 18.224 -5.234 -21.507 1.00 0.00 57 ASN A C 17
ATOM 28043 O O . ASN A 1 57 ? 18.614 -6.379 -21.730 1.00 0.00 57 ASN A O 17
ATOM 28054 N N . GLN A 1 58 ? 18.786 -4.157 -22.067 1.00 0.00 58 GLN A N 17
ATOM 28055 C CA . GLN A 1 58 ? 19.901 -4.148 -23.025 1.00 0.00 58 GLN A CA 17
ATOM 28056 C C . GLN A 1 58 ? 20.881 -2.968 -22.822 1.00 0.00 58 GLN A C 17
ATOM 28057 O O . GLN A 1 58 ? 21.775 -2.757 -23.642 1.00 0.00 58 GLN A O 17
ATOM 28071 N N . ASP A 1 59 ? 20.721 -2.189 -21.744 1.00 0.00 59 ASP A N 17
ATOM 28072 C CA . ASP A 1 59 ? 21.460 -0.942 -21.487 1.00 0.00 59 ASP A CA 17
ATOM 28073 C C . ASP A 1 59 ? 22.286 -1.036 -20.199 1.00 0.00 59 ASP A C 17
ATOM 28074 O O . ASP A 1 59 ? 21.760 -1.416 -19.155 1.00 0.00 59 ASP A O 17
ATOM 28083 N N . VAL A 1 60 ? 23.570 -0.669 -20.235 1.00 0.00 60 VAL A N 17
ATOM 28084 C CA . VAL A 1 60 ? 24.408 -0.606 -19.019 1.00 0.00 60 VAL A CA 17
ATOM 28085 C C . VAL A 1 60 ? 24.039 0.601 -18.154 1.00 0.00 60 VAL A C 17
ATOM 28086 O O . VAL A 1 60 ? 23.820 1.702 -18.663 1.00 0.00 60 VAL A O 17
ATOM 28099 N N . ILE A 1 61 ? 23.991 0.386 -16.834 1.00 0.00 61 ILE A N 17
ATOM 28100 C CA . ILE A 1 61 ? 23.711 1.440 -15.844 1.00 0.00 61 ILE A CA 17
ATOM 28101 C C . ILE A 1 61 ? 24.731 1.515 -14.703 1.00 0.00 61 ILE A C 17
ATOM 28102 O O . ILE A 1 61 ? 24.926 2.591 -14.141 1.00 0.00 61 ILE A O 17
ATOM 28118 N N . PHE A 1 62 ? 25.395 0.403 -14.365 1.00 0.00 62 PHE A N 17
ATOM 28119 C CA . PHE A 1 62 ? 26.456 0.383 -13.359 1.00 0.00 62 PHE A CA 17
ATOM 28120 C C . PHE A 1 62 ? 27.475 -0.717 -13.666 1.00 0.00 62 PHE A C 17
ATOM 28121 O O . PHE A 1 62 ? 27.129 -1.780 -14.186 1.00 0.00 62 PHE A O 17
ATOM 28138 N N . GLN A 1 63 ? 28.738 -0.452 -13.342 1.00 0.00 63 GLN A N 17
ATOM 28139 C CA . GLN A 1 63 ? 29.831 -1.416 -13.465 1.00 0.00 63 GLN A CA 17
ATOM 28140 C C . GLN A 1 63 ? 30.982 -1.108 -12.493 1.00 0.00 63 GLN A C 17
ATOM 28141 O O . GLN A 1 63 ? 31.260 0.054 -12.192 1.00 0.00 63 GLN A O 17
ATOM 28155 N N . THR A 1 64 ? 31.653 -2.152 -12.004 1.00 0.00 64 THR A N 17
ATOM 28156 C CA . THR A 1 64 ? 32.750 -2.068 -11.021 1.00 0.00 64 THR A CA 17
ATOM 28157 C C . THR A 1 64 ? 33.693 -3.274 -11.114 1.00 0.00 64 THR A C 17
ATOM 28158 O O . THR A 1 64 ? 33.345 -4.296 -11.706 1.00 0.00 64 THR A O 17
ATOM 28169 N N . PHE A 1 65 ? 34.887 -3.176 -10.529 1.00 0.00 65 PHE A N 17
ATOM 28170 C CA . PHE A 1 65 ? 35.873 -4.257 -10.500 1.00 0.00 65 PHE A CA 17
ATOM 28171 C C . PHE A 1 65 ? 35.783 -5.059 -9.186 1.00 0.00 65 PHE A C 17
ATOM 28172 O O . PHE A 1 65 ? 35.758 -4.478 -8.097 1.00 0.00 65 PHE A O 17
ATOM 28189 N N . LEU A 1 66 ? 35.749 -6.391 -9.281 1.00 0.00 66 LEU A N 17
ATOM 28190 C CA . LEU A 1 66 ? 35.838 -7.324 -8.154 1.00 0.00 66 LEU A CA 17
ATOM 28191 C C . LEU A 1 66 ? 37.222 -7.984 -8.042 1.00 0.00 66 LEU A C 17
ATOM 28192 O O . LEU A 1 66 ? 37.847 -8.334 -9.046 1.00 0.00 66 LEU A O 17
ATOM 28208 N N . PHE A 1 67 ? 37.647 -8.229 -6.798 1.00 0.00 67 PHE A N 17
ATOM 28209 C CA . PHE A 1 67 ? 38.958 -8.812 -6.462 1.00 0.00 67 PHE A CA 17
ATOM 28210 C C . PHE A 1 67 ? 38.810 -10.063 -5.562 1.00 0.00 67 PHE A C 17
ATOM 28211 O O . PHE A 1 67 ? 38.110 -9.997 -4.550 1.00 0.00 67 PHE A O 17
ATOM 28228 N N . PRO A 1 68 ? 39.457 -11.203 -5.891 1.00 0.00 68 PRO A N 17
ATOM 28229 C CA . PRO A 1 68 ? 39.275 -12.480 -5.184 1.00 0.00 68 PRO A CA 17
ATOM 28230 C C . PRO A 1 68 ? 40.063 -12.592 -3.865 1.00 0.00 68 PRO A C 17
ATOM 28231 O O . PRO A 1 68 ? 39.614 -13.266 -2.937 1.00 0.00 68 PRO A O 17
ATOM 28242 N N . LEU A 1 69 ? 41.229 -11.930 -3.762 1.00 0.00 69 LEU A N 17
ATOM 28243 C CA . LEU A 1 69 ? 42.089 -11.944 -2.562 1.00 0.00 69 LEU A CA 17
ATOM 28244 C C . LEU A 1 69 ? 41.673 -10.892 -1.512 1.00 0.00 69 LEU A C 17
ATOM 28245 O O . LEU A 1 69 ? 42.136 -10.944 -0.369 1.00 0.00 69 LEU A O 17
ATOM 28261 N N . LYS A 1 70 ? 40.820 -9.933 -1.897 1.00 0.00 70 LYS A N 17
ATOM 28262 C CA . LYS A 1 70 ? 40.421 -8.764 -1.086 1.00 0.00 70 LYS A CA 17
ATOM 28263 C C . LYS A 1 70 ? 39.057 -8.980 -0.404 1.00 0.00 70 LYS A C 17
ATOM 28264 O O . LYS A 1 70 ? 38.176 -9.640 -0.956 1.00 0.00 70 LYS A O 17
ATOM 28283 N N . ARG A 1 71 ? 38.865 -8.393 0.787 1.00 0.00 71 ARG A N 17
ATOM 28284 C CA . ARG A 1 71 ? 37.681 -8.607 1.660 1.00 0.00 71 ARG A CA 17
ATOM 28285 C C . ARG A 1 71 ? 36.513 -7.631 1.449 1.00 0.00 71 ARG A C 17
ATOM 28286 O O . ARG A 1 71 ? 35.630 -7.524 2.298 1.00 0.00 71 ARG A O 17
ATOM 28307 N N . ASP A 1 72 ? 36.503 -6.908 0.329 1.00 0.00 72 ASP A N 17
ATOM 28308 C CA . ASP A 1 72 ? 35.483 -5.899 -0.005 1.00 0.00 72 ASP A CA 17
ATOM 28309 C C . ASP A 1 72 ? 34.316 -6.406 -0.874 1.00 0.00 72 ASP A C 17
ATOM 28310 O O . ASP A 1 72 ? 33.338 -5.679 -1.033 1.00 0.00 72 ASP A O 17
ATOM 28319 N N . PHE A 1 73 ? 34.350 -7.659 -1.353 1.00 0.00 73 PHE A N 17
ATOM 28320 C CA . PHE A 1 73 ? 33.306 -8.265 -2.205 1.00 0.00 73 PHE A CA 17
ATOM 28321 C C . PHE A 1 73 ? 31.885 -8.063 -1.656 1.00 0.00 73 PHE A C 17
ATOM 28322 O O . PHE A 1 73 ? 31.000 -7.624 -2.386 1.00 0.00 73 PHE A O 17
ATOM 28339 N N . GLU A 1 74 ? 31.666 -8.311 -0.358 1.00 0.00 74 GLU A N 17
ATOM 28340 C CA . GLU A 1 74 ? 30.336 -8.189 0.265 1.00 0.00 74 GLU A CA 17
ATOM 28341 C C . GLU A 1 74 ? 29.816 -6.747 0.203 1.00 0.00 74 GLU A C 17
ATOM 28342 O O . GLU A 1 74 ? 28.657 -6.493 -0.126 1.00 0.00 74 GLU A O 17
ATOM 28354 N N . LYS A 1 75 ? 30.712 -5.789 0.450 1.00 0.00 75 LYS A N 17
ATOM 28355 C CA . LYS A 1 75 ? 30.404 -4.356 0.431 1.00 0.00 75 LYS A CA 17
ATOM 28356 C C . LYS A 1 75 ? 30.156 -3.877 -0.999 1.00 0.00 75 LYS A C 17
ATOM 28357 O O . LYS A 1 75 ? 29.168 -3.191 -1.240 1.00 0.00 75 LYS A O 17
ATOM 28376 N N . THR A 1 76 ? 30.950 -4.337 -1.968 1.00 0.00 76 THR A N 17
ATOM 28377 C CA . THR A 1 76 ? 30.729 -4.106 -3.409 1.00 0.00 76 THR A CA 17
ATOM 28378 C C . THR A 1 76 ? 29.382 -4.666 -3.881 1.00 0.00 76 THR A C 17
ATOM 28379 O O . THR A 1 76 ? 28.670 -3.980 -4.611 1.00 0.00 76 THR A O 17
ATOM 28390 N N . VAL A 1 77 ? 28.970 -5.853 -3.415 1.00 0.00 77 VAL A N 17
ATOM 28391 C CA . VAL A 1 77 ? 27.636 -6.422 -3.692 1.00 0.00 77 VAL A CA 17
ATOM 28392 C C . VAL A 1 77 ? 26.539 -5.511 -3.141 1.00 0.00 77 VAL A C 17
ATOM 28393 O O . VAL A 1 77 ? 25.672 -5.094 -3.902 1.00 0.00 77 VAL A O 17
ATOM 28406 N N . VAL A 1 78 ? 26.590 -5.149 -1.853 1.00 0.00 78 VAL A N 17
ATOM 28407 C CA . VAL A 1 78 ? 25.557 -4.306 -1.213 1.00 0.00 78 VAL A CA 17
ATOM 28408 C C . VAL A 1 78 ? 25.491 -2.919 -1.860 1.00 0.00 78 VAL A C 17
ATOM 28409 O O . VAL A 1 78 ? 24.409 -2.391 -2.106 1.00 0.00 78 VAL A O 17
ATOM 28422 N N . ALA A 1 79 ? 26.642 -2.353 -2.220 1.00 0.00 79 ALA A N 17
ATOM 28423 C CA . ALA A 1 79 ? 26.735 -1.043 -2.849 1.00 0.00 79 ALA A CA 17
ATOM 28424 C C . ALA A 1 79 ? 26.210 -1.054 -4.292 1.00 0.00 79 ALA A C 17
ATOM 28425 O O . ALA A 1 79 ? 25.646 -0.063 -4.752 1.00 0.00 79 ALA A O 17
ATOM 28432 N N . ALA A 1 80 ? 26.351 -2.162 -5.025 1.00 0.00 80 ALA A N 17
ATOM 28433 C CA . ALA A 1 80 ? 25.794 -2.300 -6.370 1.00 0.00 80 ALA A CA 17
ATOM 28434 C C . ALA A 1 80 ? 24.259 -2.274 -6.370 1.00 0.00 80 ALA A C 17
ATOM 28435 O O . ALA A 1 80 ? 23.668 -1.813 -7.341 1.00 0.00 80 ALA A O 17
ATOM 28442 N N . LEU A 1 81 ? 23.605 -2.681 -5.275 1.00 0.00 81 LEU A N 17
ATOM 28443 C CA . LEU A 1 81 ? 22.136 -2.647 -5.151 1.00 0.00 81 LEU A CA 17
ATOM 28444 C C . LEU A 1 81 ? 21.631 -1.194 -5.236 1.00 0.00 81 LEU A C 17
ATOM 28445 O O . LEU A 1 81 ? 20.754 -0.868 -6.032 1.00 0.00 81 LEU A O 17
ATOM 28461 N N . ILE A 1 82 ? 22.265 -0.308 -4.458 1.00 0.00 82 ILE A N 17
ATOM 28462 C CA . ILE A 1 82 ? 21.952 1.130 -4.410 1.00 0.00 82 ILE A CA 17
ATOM 28463 C C . ILE A 1 82 ? 22.347 1.796 -5.735 1.00 0.00 82 ILE A C 17
ATOM 28464 O O . ILE A 1 82 ? 21.551 2.508 -6.341 1.00 0.00 82 ILE A O 17
ATOM 28480 N N . GLN A 1 83 ? 23.552 1.522 -6.241 1.00 0.00 83 GLN A N 17
ATOM 28481 C CA . GLN A 1 83 ? 24.062 2.155 -7.467 1.00 0.00 83 GLN A CA 17
ATOM 28482 C C . GLN A 1 83 ? 23.293 1.725 -8.729 1.00 0.00 83 GLN A C 17
ATOM 28483 O O . GLN A 1 83 ? 23.198 2.493 -9.686 1.00 0.00 83 GLN A O 17
ATOM 28497 N N . THR A 1 84 ? 22.673 0.539 -8.710 1.00 0.00 84 THR A N 17
ATOM 28498 C CA . THR A 1 84 ? 21.739 0.090 -9.754 1.00 0.00 84 THR A CA 17
ATOM 28499 C C . THR A 1 84 ? 20.490 0.969 -9.788 1.00 0.00 84 THR A C 17
ATOM 28500 O O . THR A 1 84 ? 20.117 1.448 -10.857 1.00 0.00 84 THR A O 17
ATOM 28511 N N . GLU A 1 85 ? 19.851 1.248 -8.645 1.00 0.00 85 GLU A N 17
ATOM 28512 C CA . GLU A 1 85 ? 18.665 2.113 -8.654 1.00 0.00 85 GLU A CA 17
ATOM 28513 C C . GLU A 1 85 ? 19.025 3.589 -8.861 1.00 0.00 85 GLU A C 17
ATOM 28514 O O . GLU A 1 85 ? 18.253 4.314 -9.480 1.00 0.00 85 GLU A O 17
ATOM 28526 N N . GLU A 1 86 ? 20.190 4.061 -8.415 1.00 0.00 86 GLU A N 17
ATOM 28527 C CA . GLU A 1 86 ? 20.609 5.467 -8.566 1.00 0.00 86 GLU A CA 17
ATOM 28528 C C . GLU A 1 86 ? 20.723 5.916 -10.030 1.00 0.00 86 GLU A C 17
ATOM 28529 O O . GLU A 1 86 ? 20.460 7.078 -10.336 1.00 0.00 86 GLU A O 17
ATOM 28541 N N . ALA A 1 87 ? 21.009 4.986 -10.950 1.00 0.00 87 ALA A N 17
ATOM 28542 C CA . ALA A 1 87 ? 20.918 5.232 -12.389 1.00 0.00 87 ALA A CA 17
ATOM 28543 C C . ALA A 1 87 ? 19.471 5.501 -12.835 1.00 0.00 87 ALA A C 17
ATOM 28544 O O . ALA A 1 87 ? 19.210 6.414 -13.611 1.00 0.00 87 ALA A O 17
ATOM 28551 N N . LEU A 1 88 ? 18.512 4.715 -12.329 1.00 0.00 88 LEU A N 17
ATOM 28552 C CA . LEU A 1 88 ? 17.101 4.748 -12.739 1.00 0.00 88 LEU A CA 17
ATOM 28553 C C . LEU A 1 88 ? 16.308 5.842 -12.007 1.00 0.00 88 LEU A C 17
ATOM 28554 O O . LEU A 1 88 ? 15.288 6.310 -12.515 1.00 0.00 88 LEU A O 17
ATOM 28570 N N . ASN A 1 89 ? 16.815 6.302 -10.863 1.00 0.00 89 ASN A N 17
ATOM 28571 C CA . ASN A 1 89 ? 16.265 7.375 -10.026 1.00 0.00 89 ASN A CA 17
ATOM 28572 C C . ASN A 1 89 ? 16.178 8.737 -10.739 1.00 0.00 89 ASN A C 17
ATOM 28573 O O . ASN A 1 89 ? 15.297 9.531 -10.424 1.00 0.00 89 ASN A O 17
ATOM 28584 N N . ARG A 1 90 ? 17.025 8.980 -11.750 1.00 0.00 90 ARG A N 17
ATOM 28585 C CA . ARG A 1 90 ? 16.972 10.160 -12.647 1.00 0.00 90 ARG A CA 17
ATOM 28586 C C . ARG A 1 90 ? 16.347 9.873 -14.031 1.00 0.00 90 ARG A C 17
ATOM 28587 O O . ARG A 1 90 ? 16.043 10.806 -14.771 1.00 0.00 90 ARG A O 17
ATOM 28608 N N . ARG A 1 91 ? 16.101 8.594 -14.364 1.00 0.00 91 ARG A N 17
ATOM 28609 C CA . ARG A 1 91 ? 15.523 8.148 -15.659 1.00 0.00 91 ARG A CA 17
ATOM 28610 C C . ARG A 1 91 ? 13.995 8.083 -15.637 1.00 0.00 91 ARG A C 17
ATOM 28611 O O . ARG A 1 91 ? 13.332 8.687 -16.476 1.00 0.00 91 ARG A O 17
ATOM 28632 N N . GLN A 1 92 ? 13.460 7.296 -14.694 1.00 0.00 92 GLN A N 17
ATOM 28633 C CA . GLN A 1 92 ? 12.042 6.887 -14.671 1.00 0.00 92 GLN A CA 17
ATOM 28634 C C . GLN A 1 92 ? 11.405 6.877 -13.277 1.00 0.00 92 GLN A C 17
ATOM 28635 O O . GLN A 1 92 ? 10.258 7.291 -13.126 1.00 0.00 92 GLN A O 17
ATOM 28649 N N . ILE A 1 93 ? 12.160 6.488 -12.238 1.00 0.00 93 ILE A N 17
ATOM 28650 C CA . ILE A 1 93 ? 11.656 6.489 -10.844 1.00 0.00 93 ILE A CA 17
ATOM 28651 C C . ILE A 1 93 ? 11.483 7.936 -10.339 1.00 0.00 93 ILE A C 17
ATOM 28652 O O . ILE A 1 93 ? 10.721 8.194 -9.415 1.00 0.00 93 ILE A O 17
ATOM 28668 N N . ASN A 1 94 ? 12.114 8.909 -11.007 1.00 0.00 94 ASN A N 17
ATOM 28669 C CA . ASN A 1 94 ? 12.035 10.337 -10.698 1.00 0.00 94 ASN A CA 17
ATOM 28670 C C . ASN A 1 94 ? 10.586 10.857 -10.611 1.00 0.00 94 ASN A C 17
ATOM 28671 O O . ASN A 1 94 ? 10.248 11.581 -9.682 1.00 0.00 94 ASN A O 17
ATOM 28682 N N . GLN A 1 95 ? 9.705 10.419 -11.520 1.00 0.00 95 GLN A N 17
ATOM 28683 C CA . GLN A 1 95 ? 8.281 10.794 -11.511 1.00 0.00 95 GLN A CA 17
ATOM 28684 C C . GLN A 1 95 ? 7.512 10.137 -10.348 1.00 0.00 95 GLN A C 17
ATOM 28685 O O . GLN A 1 95 ? 6.635 10.759 -9.750 1.00 0.00 95 GLN A O 17
ATOM 28699 N N . ALA A 1 96 ? 7.872 8.898 -9.995 1.00 0.00 96 ALA A N 17
ATOM 28700 C CA . ALA A 1 96 ? 7.259 8.154 -8.892 1.00 0.00 96 ALA A CA 17
ATOM 28701 C C . ALA A 1 96 ? 7.659 8.712 -7.511 1.00 0.00 96 ALA A C 17
ATOM 28702 O O . ALA A 1 96 ? 6.810 8.803 -6.622 1.00 0.00 96 ALA A O 17
ATOM 28709 N N . LEU A 1 97 ? 8.922 9.130 -7.338 1.00 0.00 97 LEU A N 17
ATOM 28710 C CA . LEU A 1 97 ? 9.420 9.716 -6.081 1.00 0.00 97 LEU A CA 17
ATOM 28711 C C . LEU A 1 97 ? 9.086 11.210 -5.909 1.00 0.00 97 LEU A C 17
ATOM 28712 O O . LEU A 1 97 ? 8.985 11.697 -4.782 1.00 0.00 97 LEU A O 17
ATOM 28728 N N . LEU A 1 98 ? 8.887 11.928 -7.021 1.00 0.00 98 LEU A N 17
ATOM 28729 C CA . LEU A 1 98 ? 8.404 13.318 -7.037 1.00 0.00 98 LEU A CA 17
ATOM 28730 C C . LEU A 1 98 ? 6.998 13.465 -6.418 1.00 0.00 98 LEU A C 17
ATOM 28731 O O . LEU A 1 98 ? 6.727 14.488 -5.792 1.00 0.00 98 LEU A O 17
ATOM 28747 N N . SER A 1 99 ? 6.123 12.457 -6.567 1.00 0.00 99 SER A N 17
ATOM 28748 C CA . SER A 1 99 ? 4.754 12.442 -6.015 1.00 0.00 99 SER A CA 17
ATOM 28749 C C . SER A 1 99 ? 3.933 13.691 -6.385 1.00 0.00 99 SER A C 17
ATOM 28750 O O . SER A 1 99 ? 3.371 14.369 -5.528 1.00 0.00 99 SER A O 17
ATOM 28758 N N . THR A 1 100 ? 3.863 14.012 -7.683 1.00 0.00 100 THR A N 17
ATOM 28759 C CA . THR A 1 100 ? 3.332 15.286 -8.218 1.00 0.00 100 THR A CA 17
ATOM 28760 C C . THR A 1 100 ? 1.877 15.592 -7.810 1.00 0.00 100 THR A C 17
ATOM 28761 O O . THR A 1 100 ? 1.507 16.760 -7.684 1.00 0.00 100 THR A O 17
ATOM 28772 N N . GLY A 1 101 ? 1.054 14.561 -7.566 1.00 0.00 101 GLY A N 17
ATOM 28773 C CA . GLY A 1 101 ? -0.330 14.688 -7.069 1.00 0.00 101 GLY A CA 17
ATOM 28774 C C . GLY A 1 101 ? -0.467 14.933 -5.554 1.00 0.00 101 GLY A C 17
ATOM 28775 O O . GLY A 1 101 ? -1.582 15.040 -5.039 1.00 0.00 101 GLY A O 17
ATOM 28779 N N . ASP A 1 102 ? 0.655 15.007 -4.840 1.00 0.00 102 ASP A N 17
ATOM 28780 C CA . ASP A 1 102 ? 0.796 15.182 -3.387 1.00 0.00 102 ASP A CA 17
ATOM 28781 C C . ASP A 1 102 ? 1.728 16.379 -3.079 1.00 0.00 102 ASP A C 17
ATOM 28782 O O . ASP A 1 102 ? 1.926 17.262 -3.923 1.00 0.00 102 ASP A O 17
ATOM 28791 N N . LEU A 1 103 ? 2.318 16.430 -1.880 1.00 0.00 103 LEU A N 17
ATOM 28792 C CA . LEU A 1 103 ? 3.475 17.280 -1.601 1.00 0.00 103 LEU A CA 17
ATOM 28793 C C . LEU A 1 103 ? 4.609 16.996 -2.597 1.00 0.00 103 LEU A C 17
ATOM 28794 O O . LEU A 1 103 ? 5.015 15.848 -2.798 1.00 0.00 103 LEU A O 17
ATOM 28810 N N . ALA A 1 104 ? 5.138 18.082 -3.160 1.00 0.00 104 ALA A N 17
ATOM 28811 C CA . ALA A 1 104 ? 6.270 18.076 -4.077 1.00 0.00 104 ALA A CA 17
ATOM 28812 C C . ALA A 1 104 ? 6.947 19.465 -4.105 1.00 0.00 104 ALA A C 17
ATOM 28813 O O . ALA A 1 104 ? 6.455 20.393 -4.754 1.00 0.00 104 ALA A O 17
ATOM 28820 N N . HIS A 1 105 ? 8.054 19.622 -3.366 1.00 0.00 105 HIS A N 17
ATOM 28821 C CA . HIS A 1 105 ? 8.773 20.906 -3.235 1.00 0.00 105 HIS A CA 17
ATOM 28822 C C . HIS A 1 105 ? 10.305 20.769 -3.171 1.00 0.00 105 HIS A C 17
ATOM 28823 O O . HIS A 1 105 ? 11.003 21.402 -3.965 1.00 0.00 105 HIS A O 17
ATOM 28837 N N . ASP A 1 106 ? 10.832 19.939 -2.261 1.00 0.00 106 ASP A N 17
ATOM 28838 C CA . ASP A 1 106 ? 12.278 19.817 -1.989 1.00 0.00 106 ASP A CA 17
ATOM 28839 C C . ASP A 1 106 ? 12.705 18.355 -1.707 1.00 0.00 106 ASP A C 17
ATOM 28840 O O . ASP A 1 106 ? 13.547 18.075 -0.850 1.00 0.00 106 ASP A O 17
ATOM 28849 N N . GLU A 1 107 ? 12.081 17.397 -2.403 1.00 0.00 107 GLU A N 17
ATOM 28850 C CA . GLU A 1 107 ? 12.273 15.956 -2.158 1.00 0.00 107 GLU A CA 17
ATOM 28851 C C . GLU A 1 107 ? 13.629 15.412 -2.656 1.00 0.00 107 GLU A C 17
ATOM 28852 O O . GLU A 1 107 ? 14.144 14.439 -2.094 1.00 0.00 107 GLU A O 17
ATOM 28864 N N . PHE A 1 108 ? 14.210 16.042 -3.685 1.00 0.00 108 PHE A N 17
ATOM 28865 C CA . PHE A 1 108 ? 15.518 15.734 -4.282 1.00 0.00 108 PHE A CA 17
ATOM 28866 C C . PHE A 1 108 ? 16.212 16.977 -4.883 1.00 0.00 108 PHE A C 17
ATOM 28867 O O . PHE A 1 108 ? 15.523 17.950 -5.276 1.00 0.00 108 PHE A O 17
ATOM 28884 N N . ALA A 1 1 ? -0.109 0.413 -2.119 1.00 0.00 1 ALA A N 18
ATOM 28885 C CA . ALA A 1 1 ? -0.181 -0.858 -2.895 1.00 0.00 1 ALA A CA 18
ATOM 28886 C C . ALA A 1 1 ? 0.938 -1.838 -2.493 1.00 0.00 1 ALA A C 18
ATOM 28887 O O . ALA A 1 1 ? 1.955 -1.429 -1.928 1.00 0.00 1 ALA A O 18
ATOM 28896 N N . VAL A 1 2 ? 0.761 -3.134 -2.790 1.00 0.00 2 VAL A N 18
ATOM 28897 C CA . VAL A 1 2 ? 1.735 -4.221 -2.534 1.00 0.00 2 VAL A CA 18
ATOM 28898 C C . VAL A 1 2 ? 1.949 -5.041 -3.815 1.00 0.00 2 VAL A C 18
ATOM 28899 O O . VAL A 1 2 ? 0.996 -5.311 -4.549 1.00 0.00 2 VAL A O 18
ATOM 28912 N N . GLU A 1 3 ? 3.194 -5.444 -4.084 1.00 0.00 3 GLU A N 18
ATOM 28913 C CA . GLU A 1 3 ? 3.594 -6.238 -5.261 1.00 0.00 3 GLU A CA 18
ATOM 28914 C C . GLU A 1 3 ? 4.121 -7.635 -4.874 1.00 0.00 3 GLU A C 18
ATOM 28915 O O . GLU A 1 3 ? 4.561 -7.860 -3.743 1.00 0.00 3 GLU A O 18
ATOM 28927 N N . VAL A 1 4 ? 4.077 -8.579 -5.826 1.00 0.00 4 VAL A N 18
ATOM 28928 C CA . VAL A 1 4 ? 4.315 -10.027 -5.596 1.00 0.00 4 VAL A CA 18
ATOM 28929 C C . VAL A 1 4 ? 5.561 -10.548 -6.342 1.00 0.00 4 VAL A C 18
ATOM 28930 O O . VAL A 1 4 ? 5.678 -11.729 -6.663 1.00 0.00 4 VAL A O 18
ATOM 28943 N N . GLU A 1 5 ? 6.498 -9.642 -6.646 1.00 0.00 5 GLU A N 18
ATOM 28944 C CA . GLU A 1 5 ? 7.773 -9.914 -7.340 1.00 0.00 5 GLU A CA 18
ATOM 28945 C C . GLU A 1 5 ? 7.571 -10.585 -8.718 1.00 0.00 5 GLU A C 18
ATOM 28946 O O . GLU A 1 5 ? 8.311 -11.489 -9.117 1.00 0.00 5 GLU A O 18
ATOM 28958 N N . VAL A 1 6 ? 6.527 -10.147 -9.437 1.00 0.00 6 VAL A N 18
ATOM 28959 C CA . VAL A 1 6 ? 6.087 -10.753 -10.707 1.00 0.00 6 VAL A CA 18
ATOM 28960 C C . VAL A 1 6 ? 7.116 -10.595 -11.848 1.00 0.00 6 VAL A C 18
ATOM 28961 O O . VAL A 1 6 ? 7.469 -11.619 -12.446 1.00 0.00 6 VAL A O 18
ATOM 28974 N N . PRO A 1 7 ? 7.631 -9.387 -12.179 1.00 0.00 7 PRO A N 18
ATOM 28975 C CA . PRO A 1 7 ? 8.664 -9.228 -13.203 1.00 0.00 7 PRO A CA 18
ATOM 28976 C C . PRO A 1 7 ? 10.075 -9.569 -12.683 1.00 0.00 7 PRO A C 18
ATOM 28977 O O . PRO A 1 7 ? 10.320 -9.691 -11.480 1.00 0.00 7 PRO A O 18
ATOM 28988 N N . GLY A 1 8 ? 11.019 -9.674 -13.622 1.00 0.00 8 GLY A N 18
ATOM 28989 C CA . GLY A 1 8 ? 12.451 -9.890 -13.362 1.00 0.00 8 GLY A CA 18
ATOM 28990 C C . GLY A 1 8 ? 13.131 -10.786 -14.405 1.00 0.00 8 GLY A C 18
ATOM 28991 O O . GLY A 1 8 ? 12.516 -11.720 -14.922 1.00 0.00 8 GLY A O 18
ATOM 28995 N N . LEU A 1 9 ? 14.402 -10.495 -14.723 1.00 0.00 9 LEU A N 18
ATOM 28996 C CA . LEU A 1 9 ? 15.228 -11.291 -15.653 1.00 0.00 9 LEU A CA 18
ATOM 28997 C C . LEU A 1 9 ? 16.715 -11.389 -15.239 1.00 0.00 9 LEU A C 18
ATOM 28998 O O . LEU A 1 9 ? 17.602 -11.433 -16.091 1.00 0.00 9 LEU A O 18
ATOM 29014 N N . LEU A 1 10 ? 16.988 -11.452 -13.925 1.00 0.00 10 LEU A N 18
ATOM 29015 C CA . LEU A 1 10 ? 18.346 -11.666 -13.396 1.00 0.00 10 LEU A CA 18
ATOM 29016 C C . LEU A 1 10 ? 18.884 -13.021 -13.865 1.00 0.00 10 LEU A C 18
ATOM 29017 O O . LEU A 1 10 ? 18.464 -14.068 -13.365 1.00 0.00 10 LEU A O 18
ATOM 29033 N N . THR A 1 11 ? 19.866 -12.991 -14.764 1.00 0.00 11 THR A N 18
ATOM 29034 C CA . THR A 1 11 ? 20.565 -14.187 -15.245 1.00 0.00 11 THR A CA 18
ATOM 29035 C C . THR A 1 11 ? 22.008 -14.203 -14.752 1.00 0.00 11 THR A C 18
ATOM 29036 O O . THR A 1 11 ? 22.695 -13.180 -14.723 1.00 0.00 11 THR A O 18
ATOM 29047 N N . ASP A 1 12 ? 22.469 -15.390 -14.370 1.00 0.00 12 ASP A N 18
ATOM 29048 C CA . ASP A 1 12 ? 23.855 -15.725 -14.058 1.00 0.00 12 ASP A CA 18
ATOM 29049 C C . ASP A 1 12 ? 24.741 -15.753 -15.323 1.00 0.00 12 ASP A C 18
ATOM 29050 O O . ASP A 1 12 ? 25.365 -16.762 -15.657 1.00 0.00 12 ASP A O 18
ATOM 29059 N N . HIS A 1 13 ? 24.828 -14.619 -16.034 1.00 0.00 13 HIS A N 18
ATOM 29060 C CA . HIS A 1 13 ? 25.757 -14.404 -17.155 1.00 0.00 13 HIS A CA 18
ATOM 29061 C C . HIS A 1 13 ? 27.178 -14.114 -16.627 1.00 0.00 13 HIS A C 18
ATOM 29062 O O . HIS A 1 13 ? 27.873 -13.200 -17.079 1.00 0.00 13 HIS A O 18
ATOM 29076 N N . THR A 1 14 ? 27.605 -14.886 -15.622 1.00 0.00 14 THR A N 18
ATOM 29077 C CA . THR A 1 14 ? 28.839 -14.693 -14.862 1.00 0.00 14 THR A CA 18
ATOM 29078 C C . THR A 1 14 ? 29.636 -16.000 -14.724 1.00 0.00 14 THR A C 18
ATOM 29079 O O . THR A 1 14 ? 29.064 -17.048 -14.413 1.00 0.00 14 THR A O 18
ATOM 29090 N N . VAL A 1 15 ? 30.953 -15.966 -14.995 1.00 0.00 15 VAL A N 18
ATOM 29091 C CA . VAL A 1 15 ? 31.808 -17.170 -15.161 1.00 0.00 15 VAL A CA 18
ATOM 29092 C C . VAL A 1 15 ? 33.168 -17.082 -14.442 1.00 0.00 15 VAL A C 18
ATOM 29093 O O . VAL A 1 15 ? 34.180 -17.609 -14.914 1.00 0.00 15 VAL A O 18
ATOM 29106 N N . SER A 1 16 ? 33.181 -16.457 -13.261 1.00 0.00 16 SER A N 18
ATOM 29107 C CA . SER A 1 16 ? 34.379 -16.308 -12.407 1.00 0.00 16 SER A CA 18
ATOM 29108 C C . SER A 1 16 ? 34.070 -16.580 -10.936 1.00 0.00 16 SER A C 18
ATOM 29109 O O . SER A 1 16 ? 32.922 -16.463 -10.525 1.00 0.00 16 SER A O 18
ATOM 29117 N N . SER A 1 17 ? 35.064 -16.929 -10.113 1.00 0.00 17 SER A N 18
ATOM 29118 C CA . SER A 1 17 ? 34.844 -17.334 -8.708 1.00 0.00 17 SER A CA 18
ATOM 29119 C C . SER A 1 17 ? 34.095 -16.276 -7.879 1.00 0.00 17 SER A C 18
ATOM 29120 O O . SER A 1 17 ? 33.164 -16.598 -7.140 1.00 0.00 17 SER A O 18
ATOM 29128 N N . ILE A 1 18 ? 34.454 -15.002 -8.066 1.00 0.00 18 ILE A N 18
ATOM 29129 C CA . ILE A 1 18 ? 33.798 -13.829 -7.462 1.00 0.00 18 ILE A CA 18
ATOM 29130 C C . ILE A 1 18 ? 32.580 -13.366 -8.261 1.00 0.00 18 ILE A C 18
ATOM 29131 O O . ILE A 1 18 ? 31.547 -13.081 -7.666 1.00 0.00 18 ILE A O 18
ATOM 29147 N N . GLY A 1 19 ? 32.631 -13.311 -9.594 1.00 0.00 19 GLY A N 18
ATOM 29148 C CA . GLY A 1 19 ? 31.486 -12.844 -10.390 1.00 0.00 19 GLY A CA 18
ATOM 29149 C C . GLY A 1 19 ? 30.287 -13.802 -10.341 1.00 0.00 19 GLY A C 18
ATOM 29150 O O . GLY A 1 19 ? 29.137 -13.362 -10.373 1.00 0.00 19 GLY A O 18
ATOM 29154 N N . HIS A 1 20 ? 30.539 -15.102 -10.168 1.00 0.00 20 HIS A N 18
ATOM 29155 C CA . HIS A 1 20 ? 29.511 -16.115 -9.901 1.00 0.00 20 HIS A CA 18
ATOM 29156 C C . HIS A 1 20 ? 28.839 -15.883 -8.538 1.00 0.00 20 HIS A C 18
ATOM 29157 O O . HIS A 1 20 ? 27.618 -15.990 -8.422 1.00 0.00 20 HIS A O 18
ATOM 29171 N N . ASP A 1 21 ? 29.612 -15.496 -7.517 1.00 0.00 21 ASP A N 18
ATOM 29172 C CA . ASP A 1 21 ? 29.080 -15.186 -6.190 1.00 0.00 21 ASP A CA 18
ATOM 29173 C C . ASP A 1 21 ? 28.349 -13.837 -6.179 1.00 0.00 21 ASP A C 18
ATOM 29174 O O . ASP A 1 21 ? 27.322 -13.721 -5.511 1.00 0.00 21 ASP A O 18
ATOM 29183 N N . PHE A 1 22 ? 28.812 -12.832 -6.941 1.00 0.00 22 PHE A N 18
ATOM 29184 C CA . PHE A 1 22 ? 28.134 -11.535 -7.062 1.00 0.00 22 PHE A CA 18
ATOM 29185 C C . PHE A 1 22 ? 26.693 -11.709 -7.531 1.00 0.00 22 PHE A C 18
ATOM 29186 O O . PHE A 1 22 ? 25.806 -11.092 -6.956 1.00 0.00 22 PHE A O 18
ATOM 29203 N N . TYR A 1 23 ? 26.444 -12.578 -8.517 1.00 0.00 23 TYR A N 18
ATOM 29204 C CA . TYR A 1 23 ? 25.082 -12.890 -8.972 1.00 0.00 23 TYR A CA 18
ATOM 29205 C C . TYR A 1 23 ? 24.166 -13.293 -7.803 1.00 0.00 23 TYR A C 18
ATOM 29206 O O . TYR A 1 23 ? 23.127 -12.665 -7.584 1.00 0.00 23 TYR A O 18
ATOM 29224 N N . ARG A 1 24 ? 24.585 -14.299 -7.020 1.00 0.00 24 ARG A N 18
ATOM 29225 C CA . ARG A 1 24 ? 23.794 -14.863 -5.912 1.00 0.00 24 ARG A CA 18
ATOM 29226 C C . ARG A 1 24 ? 23.634 -13.864 -4.764 1.00 0.00 24 ARG A C 18
ATOM 29227 O O . ARG A 1 24 ? 22.534 -13.658 -4.258 1.00 0.00 24 ARG A O 18
ATOM 29248 N N . ALA A 1 25 ? 24.729 -13.203 -4.386 1.00 0.00 25 ALA A N 18
ATOM 29249 C CA . ALA A 1 25 ? 24.739 -12.211 -3.315 1.00 0.00 25 ALA A CA 18
ATOM 29250 C C . ALA A 1 25 ? 23.909 -10.970 -3.671 1.00 0.00 25 ALA A C 18
ATOM 29251 O O . ALA A 1 25 ? 23.151 -10.489 -2.834 1.00 0.00 25 ALA A O 18
ATOM 29258 N N . PHE A 1 26 ? 23.995 -10.470 -4.906 1.00 0.00 26 PHE A N 18
ATOM 29259 C CA . PHE A 1 26 ? 23.178 -9.352 -5.368 1.00 0.00 26 PHE A CA 18
ATOM 29260 C C . PHE A 1 26 ? 21.692 -9.725 -5.326 1.00 0.00 26 PHE A C 18
ATOM 29261 O O . PHE A 1 26 ? 20.905 -9.021 -4.697 1.00 0.00 26 PHE A O 18
ATOM 29278 N N . SER A 1 27 ? 21.302 -10.853 -5.930 1.00 0.00 27 SER A N 18
ATOM 29279 C CA . SER A 1 27 ? 19.891 -11.264 -6.018 1.00 0.00 27 SER A CA 18
ATOM 29280 C C . SER A 1 27 ? 19.271 -11.592 -4.650 1.00 0.00 27 SER A C 18
ATOM 29281 O O . SER A 1 27 ? 18.077 -11.364 -4.450 1.00 0.00 27 SER A O 18
ATOM 29289 N N . ASP A 1 28 ? 20.077 -12.038 -3.678 1.00 0.00 28 ASP A N 18
ATOM 29290 C CA . ASP A 1 28 ? 19.659 -12.274 -2.293 1.00 0.00 28 ASP A CA 18
ATOM 29291 C C . ASP A 1 28 ? 19.211 -10.992 -1.562 1.00 0.00 28 ASP A C 18
ATOM 29292 O O . ASP A 1 28 ? 18.306 -11.066 -0.726 1.00 0.00 28 ASP A O 18
ATOM 29301 N N . LYS A 1 29 ? 19.810 -9.824 -1.870 1.00 0.00 29 LYS A N 18
ATOM 29302 C CA . LYS A 1 29 ? 19.429 -8.514 -1.286 1.00 0.00 29 LYS A CA 18
ATOM 29303 C C . LYS A 1 29 ? 18.771 -7.521 -2.266 1.00 0.00 29 LYS A C 18
ATOM 29304 O O . LYS A 1 29 ? 18.416 -6.409 -1.871 1.00 0.00 29 LYS A O 18
ATOM 29323 N N . TRP A 1 30 ? 18.561 -7.913 -3.522 1.00 0.00 30 TRP A N 18
ATOM 29324 C CA . TRP A 1 30 ? 17.939 -7.075 -4.553 1.00 0.00 30 TRP A CA 18
ATOM 29325 C C . TRP A 1 30 ? 16.472 -6.715 -4.248 1.00 0.00 30 TRP A C 18
ATOM 29326 O O . TRP A 1 30 ? 15.652 -7.582 -3.936 1.00 0.00 30 TRP A O 18
ATOM 29347 N N . GLU A 1 31 ? 16.145 -5.425 -4.381 1.00 0.00 31 GLU A N 18
ATOM 29348 C CA . GLU A 1 31 ? 14.791 -4.860 -4.334 1.00 0.00 31 GLU A CA 18
ATOM 29349 C C . GLU A 1 31 ? 14.805 -3.476 -5.015 1.00 0.00 31 GLU A C 18
ATOM 29350 O O . GLU A 1 31 ? 15.732 -2.691 -4.796 1.00 0.00 31 GLU A O 18
ATOM 29362 N N . SER A 1 32 ? 13.788 -3.163 -5.831 1.00 0.00 32 SER A N 18
ATOM 29363 C CA . SER A 1 32 ? 13.640 -1.846 -6.475 1.00 0.00 32 SER A CA 18
ATOM 29364 C C . SER A 1 32 ? 12.175 -1.459 -6.742 1.00 0.00 32 SER A C 18
ATOM 29365 O O . SER A 1 32 ? 11.274 -2.298 -6.675 1.00 0.00 32 SER A O 18
ATOM 29373 N N . ASP A 1 33 ? 11.933 -0.177 -7.041 1.00 0.00 33 ASP A N 18
ATOM 29374 C CA . ASP A 1 33 ? 10.585 0.393 -7.221 1.00 0.00 33 ASP A CA 18
ATOM 29375 C C . ASP A 1 33 ? 10.034 0.271 -8.661 1.00 0.00 33 ASP A C 18
ATOM 29376 O O . ASP A 1 33 ? 8.817 0.266 -8.867 1.00 0.00 33 ASP A O 18
ATOM 29385 N N . TYR A 1 34 ? 10.923 0.154 -9.657 1.00 0.00 34 TYR A N 18
ATOM 29386 C CA . TYR A 1 34 ? 10.583 -0.050 -11.072 1.00 0.00 34 TYR A CA 18
ATOM 29387 C C . TYR A 1 34 ? 10.342 -1.544 -11.408 1.00 0.00 34 TYR A C 18
ATOM 29388 O O . TYR A 1 34 ? 10.249 -2.400 -10.525 1.00 0.00 34 TYR A O 18
ATOM 29406 N N . THR A 1 35 ? 10.253 -1.871 -12.703 1.00 0.00 35 THR A N 18
ATOM 29407 C CA . THR A 1 35 ? 9.893 -3.201 -13.237 1.00 0.00 35 THR A CA 18
ATOM 29408 C C . THR A 1 35 ? 10.993 -4.266 -13.059 1.00 0.00 35 THR A C 18
ATOM 29409 O O . THR A 1 35 ? 10.771 -5.432 -13.363 1.00 0.00 35 THR A O 18
ATOM 29420 N N . GLY A 1 36 ? 12.188 -3.917 -12.564 1.00 0.00 36 GLY A N 18
ATOM 29421 C CA . GLY A 1 36 ? 13.216 -4.894 -12.164 1.00 0.00 36 GLY A CA 18
ATOM 29422 C C . GLY A 1 36 ? 13.822 -5.724 -13.297 1.00 0.00 36 GLY A C 18
ATOM 29423 O O . GLY A 1 36 ? 14.322 -6.825 -13.071 1.00 0.00 36 GLY A O 18
ATOM 29427 N N . ASN A 1 37 ? 13.776 -5.229 -14.534 1.00 0.00 37 ASN A N 18
ATOM 29428 C CA . ASN A 1 37 ? 14.256 -5.955 -15.715 1.00 0.00 37 ASN A CA 18
ATOM 29429 C C . ASN A 1 37 ? 15.774 -5.805 -15.925 1.00 0.00 37 ASN A C 18
ATOM 29430 O O . ASN A 1 37 ? 16.230 -5.213 -16.902 1.00 0.00 37 ASN A O 18
ATOM 29441 N N . LEU A 1 38 ? 16.556 -6.352 -14.997 1.00 0.00 38 LEU A N 18
ATOM 29442 C CA . LEU A 1 38 ? 18.025 -6.281 -14.983 1.00 0.00 38 LEU A CA 18
ATOM 29443 C C . LEU A 1 38 ? 18.721 -7.646 -15.013 1.00 0.00 38 LEU A C 18
ATOM 29444 O O . LEU A 1 38 ? 18.196 -8.620 -14.482 1.00 0.00 38 LEU A O 18
ATOM 29460 N N . THR A 1 39 ? 19.929 -7.693 -15.574 1.00 0.00 39 THR A N 18
ATOM 29461 C CA . THR A 1 39 ? 20.809 -8.872 -15.577 1.00 0.00 39 THR A CA 18
ATOM 29462 C C . THR A 1 39 ? 22.259 -8.500 -15.248 1.00 0.00 39 THR A C 18
ATOM 29463 O O . THR A 1 39 ? 22.653 -7.336 -15.341 1.00 0.00 39 THR A O 18
ATOM 29474 N N . ILE A 1 40 ? 23.054 -9.487 -14.828 1.00 0.00 40 ILE A N 18
ATOM 29475 C CA . ILE A 1 40 ? 24.413 -9.316 -14.295 1.00 0.00 40 ILE A CA 18
ATOM 29476 C C . ILE A 1 40 ? 25.394 -10.045 -15.208 1.00 0.00 40 ILE A C 18
ATOM 29477 O O . ILE A 1 40 ? 25.268 -11.245 -15.439 1.00 0.00 40 ILE A O 18
ATOM 29493 N N . ASN A 1 41 ? 26.405 -9.320 -15.678 1.00 0.00 41 ASN A N 18
ATOM 29494 C CA . ASN A 1 41 ? 27.418 -9.801 -16.607 1.00 0.00 41 ASN A CA 18
ATOM 29495 C C . ASN A 1 41 ? 28.793 -9.665 -15.937 1.00 0.00 41 ASN A C 18
ATOM 29496 O O . ASN A 1 41 ? 29.017 -8.689 -15.219 1.00 0.00 41 ASN A O 18
ATOM 29507 N N . GLU A 1 42 ? 29.727 -10.589 -16.168 1.00 0.00 42 GLU A N 18
ATOM 29508 C CA . GLU A 1 42 ? 31.131 -10.399 -15.773 1.00 0.00 42 GLU A CA 18
ATOM 29509 C C . GLU A 1 42 ? 32.127 -10.681 -16.905 1.00 0.00 42 GLU A C 18
ATOM 29510 O O . GLU A 1 42 ? 31.880 -11.524 -17.770 1.00 0.00 42 GLU A O 18
ATOM 29522 N N . ARG A 1 43 ? 33.271 -9.986 -16.869 1.00 0.00 43 ARG A N 18
ATOM 29523 C CA . ARG A 1 43 ? 34.445 -10.254 -17.700 1.00 0.00 43 ARG A CA 18
ATOM 29524 C C . ARG A 1 43 ? 35.582 -10.759 -16.805 1.00 0.00 43 ARG A C 18
ATOM 29525 O O . ARG A 1 43 ? 36.041 -9.993 -15.953 1.00 0.00 43 ARG A O 18
ATOM 29546 N N . PRO A 1 44 ? 36.048 -12.006 -16.996 1.00 0.00 44 PRO A N 18
ATOM 29547 C CA . PRO A 1 44 ? 37.122 -12.587 -16.206 1.00 0.00 44 PRO A CA 18
ATOM 29548 C C . PRO A 1 44 ? 38.472 -12.033 -16.691 1.00 0.00 44 PRO A C 18
ATOM 29549 O O . PRO A 1 44 ? 38.830 -12.168 -17.865 1.00 0.00 44 PRO A O 18
ATOM 29560 N N . SER A 1 45 ? 39.222 -11.401 -15.784 1.00 0.00 45 SER A N 18
ATOM 29561 C CA . SER A 1 45 ? 40.423 -10.619 -16.103 1.00 0.00 45 SER A CA 18
ATOM 29562 C C . SER A 1 45 ? 41.542 -10.936 -15.109 1.00 0.00 45 SER A C 18
ATOM 29563 O O . SER A 1 45 ? 41.652 -10.320 -14.046 1.00 0.00 45 SER A O 18
ATOM 29571 N N . ALA A 1 46 ? 42.408 -11.886 -15.475 1.00 0.00 46 ALA A N 18
ATOM 29572 C CA . ALA A 1 46 ? 43.431 -12.478 -14.601 1.00 0.00 46 ALA A CA 18
ATOM 29573 C C . ALA A 1 46 ? 44.505 -11.499 -14.080 1.00 0.00 46 ALA A C 18
ATOM 29574 O O . ALA A 1 46 ? 45.257 -11.838 -13.162 1.00 0.00 46 ALA A O 18
ATOM 29581 N N . ARG A 1 47 ? 44.529 -10.261 -14.598 1.00 0.00 47 ARG A N 18
ATOM 29582 C CA . ARG A 1 47 ? 45.258 -9.117 -14.015 1.00 0.00 47 ARG A CA 18
ATOM 29583 C C . ARG A 1 47 ? 44.932 -8.885 -12.528 1.00 0.00 47 ARG A C 18
ATOM 29584 O O . ARG A 1 47 ? 45.819 -8.458 -11.788 1.00 0.00 47 ARG A O 18
ATOM 29605 N N . ALA A 1 48 ? 43.695 -9.177 -12.093 1.00 0.00 48 ALA A N 18
ATOM 29606 C CA . ALA A 1 48 ? 43.299 -9.118 -10.677 1.00 0.00 48 ALA A CA 18
ATOM 29607 C C . ALA A 1 48 ? 42.033 -9.921 -10.298 1.00 0.00 48 ALA A C 18
ATOM 29608 O O . ALA A 1 48 ? 41.965 -10.415 -9.173 1.00 0.00 48 ALA A O 18
ATOM 29615 N N . GLY A 1 49 ? 41.020 -10.038 -11.171 1.00 0.00 49 GLY A N 18
ATOM 29616 C CA . GLY A 1 49 ? 39.706 -10.586 -10.794 1.00 0.00 49 GLY A CA 18
ATOM 29617 C C . GLY A 1 49 ? 38.654 -10.514 -11.907 1.00 0.00 49 GLY A C 18
ATOM 29618 O O . GLY A 1 49 ? 38.834 -11.129 -12.957 1.00 0.00 49 GLY A O 18
ATOM 29622 N N . SER A 1 50 ? 37.546 -9.795 -11.685 1.00 0.00 50 SER A N 18
ATOM 29623 C CA . SER A 1 50 ? 36.440 -9.681 -12.651 1.00 0.00 50 SER A CA 18
ATOM 29624 C C . SER A 1 50 ? 35.868 -8.271 -12.788 1.00 0.00 50 SER A C 18
ATOM 29625 O O . SER A 1 50 ? 35.683 -7.552 -11.807 1.00 0.00 50 SER A O 18
ATOM 29633 N N . TRP A 1 51 ? 35.525 -7.884 -14.018 1.00 0.00 51 TRP A N 18
ATOM 29634 C CA . TRP A 1 51 ? 34.741 -6.677 -14.294 1.00 0.00 51 TRP A CA 18
ATOM 29635 C C . TRP A 1 51 ? 33.256 -7.023 -14.295 1.00 0.00 51 TRP A C 18
ATOM 29636 O O . TRP A 1 51 ? 32.812 -7.773 -15.156 1.00 0.00 51 TRP A O 18
ATOM 29657 N N . ILE A 1 52 ? 32.497 -6.494 -13.336 1.00 0.00 52 ILE A N 18
ATOM 29658 C CA . ILE A 1 52 ? 31.048 -6.694 -13.202 1.00 0.00 52 ILE A CA 18
ATOM 29659 C C . ILE A 1 52 ? 30.310 -5.559 -13.898 1.00 0.00 52 ILE A C 18
ATOM 29660 O O . ILE A 1 52 ? 30.606 -4.392 -13.648 1.00 0.00 52 ILE A O 18
ATOM 29676 N N . THR A 1 53 ? 29.308 -5.902 -14.703 1.00 0.00 53 THR A N 18
ATOM 29677 C CA . THR A 1 53 ? 28.507 -4.948 -15.481 1.00 0.00 53 THR A CA 18
ATOM 29678 C C . THR A 1 53 ? 27.039 -5.348 -15.400 1.00 0.00 53 THR A C 18
ATOM 29679 O O . THR A 1 53 ? 26.653 -6.414 -15.881 1.00 0.00 53 THR A O 18
ATOM 29690 N N . ILE A 1 54 ? 26.203 -4.504 -14.796 1.00 0.00 54 ILE A N 18
ATOM 29691 C CA . ILE A 1 54 ? 24.754 -4.725 -14.691 1.00 0.00 54 ILE A CA 18
ATOM 29692 C C . ILE A 1 54 ? 24.042 -3.927 -15.780 1.00 0.00 54 ILE A C 18
ATOM 29693 O O . ILE A 1 54 ? 24.268 -2.724 -15.960 1.00 0.00 54 ILE A O 18
ATOM 29709 N N . THR A 1 55 ? 23.177 -4.619 -16.518 1.00 0.00 55 THR A N 18
ATOM 29710 C CA . THR A 1 55 ? 22.419 -4.071 -17.645 1.00 0.00 55 THR A CA 18
ATOM 29711 C C . THR A 1 55 ? 20.915 -4.172 -17.388 1.00 0.00 55 THR A C 18
ATOM 29712 O O . THR A 1 55 ? 20.430 -5.183 -16.885 1.00 0.00 55 THR A O 18
ATOM 29723 N N . VAL A 1 56 ? 20.162 -3.120 -17.727 1.00 0.00 56 VAL A N 18
ATOM 29724 C CA . VAL A 1 56 ? 18.688 -3.091 -17.709 1.00 0.00 56 VAL A CA 18
ATOM 29725 C C . VAL A 1 56 ? 18.190 -3.306 -19.134 1.00 0.00 56 VAL A C 18
ATOM 29726 O O . VAL A 1 56 ? 18.484 -2.513 -20.024 1.00 0.00 56 VAL A O 18
ATOM 29739 N N . ASN A 1 57 ? 17.473 -4.411 -19.347 1.00 0.00 57 ASN A N 18
ATOM 29740 C CA . ASN A 1 57 ? 17.079 -4.999 -20.638 1.00 0.00 57 ASN A CA 18
ATOM 29741 C C . ASN A 1 57 ? 18.269 -5.278 -21.585 1.00 0.00 57 ASN A C 18
ATOM 29742 O O . ASN A 1 57 ? 18.653 -6.430 -21.780 1.00 0.00 57 ASN A O 18
ATOM 29753 N N . GLN A 1 58 ? 18.847 -4.216 -22.154 1.00 0.00 58 GLN A N 18
ATOM 29754 C CA . GLN A 1 58 ? 19.987 -4.233 -23.084 1.00 0.00 58 GLN A CA 18
ATOM 29755 C C . GLN A 1 58 ? 20.967 -3.054 -22.883 1.00 0.00 58 GLN A C 18
ATOM 29756 O O . GLN A 1 58 ? 21.889 -2.871 -23.678 1.00 0.00 58 GLN A O 18
ATOM 29770 N N . ASP A 1 59 ? 20.780 -2.246 -21.831 1.00 0.00 59 ASP A N 18
ATOM 29771 C CA . ASP A 1 59 ? 21.514 -0.993 -21.586 1.00 0.00 59 ASP A CA 18
ATOM 29772 C C . ASP A 1 59 ? 22.324 -1.064 -20.288 1.00 0.00 59 ASP A C 18
ATOM 29773 O O . ASP A 1 59 ? 21.783 -1.414 -19.241 1.00 0.00 59 ASP A O 18
ATOM 29782 N N . VAL A 1 60 ? 23.614 -0.712 -20.318 1.00 0.00 60 VAL A N 18
ATOM 29783 C CA . VAL A 1 60 ? 24.437 -0.628 -19.094 1.00 0.00 60 VAL A CA 18
ATOM 29784 C C . VAL A 1 60 ? 24.054 0.592 -18.254 1.00 0.00 60 VAL A C 18
ATOM 29785 O O . VAL A 1 60 ? 23.849 1.686 -18.782 1.00 0.00 60 VAL A O 18
ATOM 29798 N N . ILE A 1 61 ? 23.982 0.395 -16.933 1.00 0.00 61 ILE A N 18
ATOM 29799 C CA . ILE A 1 61 ? 23.690 1.463 -15.960 1.00 0.00 61 ILE A CA 18
ATOM 29800 C C . ILE A 1 61 ? 24.690 1.545 -14.804 1.00 0.00 61 ILE A C 18
ATOM 29801 O O . ILE A 1 61 ? 24.882 2.628 -14.253 1.00 0.00 61 ILE A O 18
ATOM 29817 N N . PHE A 1 62 ? 25.341 0.435 -14.440 1.00 0.00 62 PHE A N 18
ATOM 29818 C CA . PHE A 1 62 ? 26.381 0.418 -13.413 1.00 0.00 62 PHE A CA 18
ATOM 29819 C C . PHE A 1 62 ? 27.397 -0.695 -13.688 1.00 0.00 62 PHE A C 18
ATOM 29820 O O . PHE A 1 62 ? 27.059 -1.744 -14.240 1.00 0.00 62 PHE A O 18
ATOM 29837 N N . GLN A 1 63 ? 28.651 -0.456 -13.311 1.00 0.00 63 GLN A N 18
ATOM 29838 C CA . GLN A 1 63 ? 29.743 -1.419 -13.447 1.00 0.00 63 GLN A CA 18
ATOM 29839 C C . GLN A 1 63 ? 30.881 -1.142 -12.449 1.00 0.00 63 GLN A C 18
ATOM 29840 O O . GLN A 1 63 ? 31.152 0.008 -12.102 1.00 0.00 63 GLN A O 18
ATOM 29854 N N . THR A 1 64 ? 31.548 -2.202 -11.984 1.00 0.00 64 THR A N 18
ATOM 29855 C CA . THR A 1 64 ? 32.624 -2.151 -10.975 1.00 0.00 64 THR A CA 18
ATOM 29856 C C . THR A 1 64 ? 33.597 -3.331 -11.100 1.00 0.00 64 THR A C 18
ATOM 29857 O O . THR A 1 64 ? 33.247 -4.376 -11.650 1.00 0.00 64 THR A O 18
ATOM 29868 N N . PHE A 1 65 ? 34.820 -3.182 -10.591 1.00 0.00 65 PHE A N 18
ATOM 29869 C CA . PHE A 1 65 ? 35.869 -4.202 -10.651 1.00 0.00 65 PHE A CA 18
ATOM 29870 C C . PHE A 1 65 ? 35.999 -4.937 -9.306 1.00 0.00 65 PHE A C 18
ATOM 29871 O O . PHE A 1 65 ? 36.279 -4.323 -8.272 1.00 0.00 65 PHE A O 18
ATOM 29888 N N . LEU A 1 66 ? 35.771 -6.254 -9.312 1.00 0.00 66 LEU A N 18
ATOM 29889 C CA . LEU A 1 66 ? 35.847 -7.133 -8.143 1.00 0.00 66 LEU A CA 18
ATOM 29890 C C . LEU A 1 66 ? 37.243 -7.749 -7.962 1.00 0.00 66 LEU A C 18
ATOM 29891 O O . LEU A 1 66 ? 37.923 -8.093 -8.932 1.00 0.00 66 LEU A O 18
ATOM 29907 N N . PHE A 1 67 ? 37.610 -7.969 -6.695 1.00 0.00 67 PHE A N 18
ATOM 29908 C CA . PHE A 1 67 ? 38.871 -8.601 -6.276 1.00 0.00 67 PHE A CA 18
ATOM 29909 C C . PHE A 1 67 ? 38.604 -9.847 -5.399 1.00 0.00 67 PHE A C 18
ATOM 29910 O O . PHE A 1 67 ? 37.827 -9.755 -4.447 1.00 0.00 67 PHE A O 18
ATOM 29927 N N . PRO A 1 68 ? 39.241 -11.005 -5.680 1.00 0.00 68 PRO A N 18
ATOM 29928 C CA . PRO A 1 68 ? 39.018 -12.265 -4.957 1.00 0.00 68 PRO A CA 18
ATOM 29929 C C . PRO A 1 68 ? 39.790 -12.359 -3.627 1.00 0.00 68 PRO A C 18
ATOM 29930 O O . PRO A 1 68 ? 39.319 -12.993 -2.682 1.00 0.00 68 PRO A O 18
ATOM 29941 N N . LEU A 1 69 ? 40.971 -11.725 -3.541 1.00 0.00 69 LEU A N 18
ATOM 29942 C CA . LEU A 1 69 ? 41.841 -11.739 -2.354 1.00 0.00 69 LEU A CA 18
ATOM 29943 C C . LEU A 1 69 ? 41.386 -10.731 -1.277 1.00 0.00 69 LEU A C 18
ATOM 29944 O O . LEU A 1 69 ? 41.656 -10.915 -0.089 1.00 0.00 69 LEU A O 18
ATOM 29960 N N . LYS A 1 70 ? 40.688 -9.667 -1.699 1.00 0.00 70 LYS A N 18
ATOM 29961 C CA . LYS A 1 70 ? 40.200 -8.568 -0.843 1.00 0.00 70 LYS A CA 18
ATOM 29962 C C . LYS A 1 70 ? 38.820 -8.893 -0.239 1.00 0.00 70 LYS A C 18
ATOM 29963 O O . LYS A 1 70 ? 38.011 -9.583 -0.859 1.00 0.00 70 LYS A O 18
ATOM 29982 N N . ARG A 1 71 ? 38.526 -8.351 0.952 1.00 0.00 71 ARG A N 18
ATOM 29983 C CA . ARG A 1 71 ? 37.282 -8.599 1.724 1.00 0.00 71 ARG A CA 18
ATOM 29984 C C . ARG A 1 71 ? 36.192 -7.526 1.552 1.00 0.00 71 ARG A C 18
ATOM 29985 O O . ARG A 1 71 ? 35.247 -7.465 2.338 1.00 0.00 71 ARG A O 18
ATOM 30006 N N . ASP A 1 72 ? 36.287 -6.694 0.512 1.00 0.00 72 ASP A N 18
ATOM 30007 C CA . ASP A 1 72 ? 35.279 -5.664 0.197 1.00 0.00 72 ASP A CA 18
ATOM 30008 C C . ASP A 1 72 ? 34.148 -6.151 -0.729 1.00 0.00 72 ASP A C 18
ATOM 30009 O O . ASP A 1 72 ? 33.188 -5.414 -0.931 1.00 0.00 72 ASP A O 18
ATOM 30018 N N . PHE A 1 73 ? 34.195 -7.392 -1.238 1.00 0.00 73 PHE A N 18
ATOM 30019 C CA . PHE A 1 73 ? 33.164 -7.982 -2.118 1.00 0.00 73 PHE A CA 18
ATOM 30020 C C . PHE A 1 73 ? 31.732 -7.767 -1.601 1.00 0.00 73 PHE A C 18
ATOM 30021 O O . PHE A 1 73 ? 30.866 -7.328 -2.352 1.00 0.00 73 PHE A O 18
ATOM 30038 N N . GLU A 1 74 ? 31.488 -7.994 -0.305 1.00 0.00 74 GLU A N 18
ATOM 30039 C CA . GLU A 1 74 ? 30.153 -7.832 0.297 1.00 0.00 74 GLU A CA 18
ATOM 30040 C C . GLU A 1 74 ? 29.670 -6.378 0.216 1.00 0.00 74 GLU A C 18
ATOM 30041 O O . GLU A 1 74 ? 28.519 -6.098 -0.116 1.00 0.00 74 GLU A O 18
ATOM 30053 N N . LYS A 1 75 ? 30.596 -5.443 0.446 1.00 0.00 75 LYS A N 18
ATOM 30054 C CA . LYS A 1 75 ? 30.349 -3.999 0.400 1.00 0.00 75 LYS A CA 18
ATOM 30055 C C . LYS A 1 75 ? 30.091 -3.544 -1.038 1.00 0.00 75 LYS A C 18
ATOM 30056 O O . LYS A 1 75 ? 29.107 -2.854 -1.287 1.00 0.00 75 LYS A O 18
ATOM 30075 N N . THR A 1 76 ? 30.872 -4.038 -1.999 1.00 0.00 76 THR A N 18
ATOM 30076 C CA . THR A 1 76 ? 30.649 -3.839 -3.445 1.00 0.00 76 THR A CA 18
ATOM 30077 C C . THR A 1 76 ? 29.287 -4.374 -3.899 1.00 0.00 76 THR A C 18
ATOM 30078 O O . THR A 1 76 ? 28.580 -3.681 -4.627 1.00 0.00 76 THR A O 18
ATOM 30089 N N . VAL A 1 77 ? 28.860 -5.549 -3.418 1.00 0.00 77 VAL A N 18
ATOM 30090 C CA . VAL A 1 77 ? 27.523 -6.111 -3.696 1.00 0.00 77 VAL A CA 18
ATOM 30091 C C . VAL A 1 77 ? 26.431 -5.190 -3.155 1.00 0.00 77 VAL A C 18
ATOM 30092 O O . VAL A 1 77 ? 25.564 -4.777 -3.920 1.00 0.00 77 VAL A O 18
ATOM 30105 N N . VAL A 1 78 ? 26.482 -4.812 -1.872 1.00 0.00 78 VAL A N 18
ATOM 30106 C CA . VAL A 1 78 ? 25.454 -3.958 -1.240 1.00 0.00 78 VAL A CA 18
ATOM 30107 C C . VAL A 1 78 ? 25.394 -2.581 -1.908 1.00 0.00 78 VAL A C 18
ATOM 30108 O O . VAL A 1 78 ? 24.311 -2.053 -2.156 1.00 0.00 78 VAL A O 18
ATOM 30121 N N . ALA A 1 79 ? 26.546 -2.027 -2.281 1.00 0.00 79 ALA A N 18
ATOM 30122 C CA . ALA A 1 79 ? 26.635 -0.724 -2.929 1.00 0.00 79 ALA A CA 18
ATOM 30123 C C . ALA A 1 79 ? 26.102 -0.754 -4.369 1.00 0.00 79 ALA A C 18
ATOM 30124 O O . ALA A 1 79 ? 25.535 0.231 -4.841 1.00 0.00 79 ALA A O 18
ATOM 30131 N N . ALA A 1 80 ? 26.243 -1.871 -5.086 1.00 0.00 80 ALA A N 18
ATOM 30132 C CA . ALA A 1 80 ? 25.687 -2.031 -6.429 1.00 0.00 80 ALA A CA 18
ATOM 30133 C C . ALA A 1 80 ? 24.151 -2.000 -6.430 1.00 0.00 80 ALA A C 18
ATOM 30134 O O . ALA A 1 80 ? 23.562 -1.550 -7.407 1.00 0.00 80 ALA A O 18
ATOM 30141 N N . LEU A 1 81 ? 23.497 -2.396 -5.332 1.00 0.00 81 LEU A N 18
ATOM 30142 C CA . LEU A 1 81 ? 22.029 -2.370 -5.212 1.00 0.00 81 LEU A CA 18
ATOM 30143 C C . LEU A 1 81 ? 21.511 -0.925 -5.325 1.00 0.00 81 LEU A C 18
ATOM 30144 O O . LEU A 1 81 ? 20.640 -0.622 -6.137 1.00 0.00 81 LEU A O 18
ATOM 30160 N N . ILE A 1 82 ? 22.128 -0.019 -4.555 1.00 0.00 82 ILE A N 18
ATOM 30161 C CA . ILE A 1 82 ? 21.804 1.416 -4.549 1.00 0.00 82 ILE A CA 18
ATOM 30162 C C . ILE A 1 82 ? 22.211 2.050 -5.886 1.00 0.00 82 ILE A C 18
ATOM 30163 O O . ILE A 1 82 ? 21.419 2.743 -6.515 1.00 0.00 82 ILE A O 18
ATOM 30179 N N . GLN A 1 83 ? 23.419 1.768 -6.379 1.00 0.00 83 GLN A N 18
ATOM 30180 C CA . GLN A 1 83 ? 23.925 2.377 -7.620 1.00 0.00 83 GLN A CA 18
ATOM 30181 C C . GLN A 1 83 ? 23.150 1.926 -8.872 1.00 0.00 83 GLN A C 18
ATOM 30182 O O . GLN A 1 83 ? 23.052 2.677 -9.842 1.00 0.00 83 GLN A O 18
ATOM 30196 N N . THR A 1 84 ? 22.530 0.742 -8.829 1.00 0.00 84 THR A N 18
ATOM 30197 C CA . THR A 1 84 ? 21.602 0.269 -9.867 1.00 0.00 84 THR A CA 18
ATOM 30198 C C . THR A 1 84 ? 20.335 1.125 -9.917 1.00 0.00 84 THR A C 18
ATOM 30199 O O . THR A 1 84 ? 19.946 1.553 -11.001 1.00 0.00 84 THR A O 18
ATOM 30210 N N . GLU A 1 85 ? 19.702 1.440 -8.779 1.00 0.00 85 GLU A N 18
ATOM 30211 C CA . GLU A 1 85 ? 18.521 2.316 -8.803 1.00 0.00 85 GLU A CA 18
ATOM 30212 C C . GLU A 1 85 ? 18.897 3.779 -9.061 1.00 0.00 85 GLU A C 18
ATOM 30213 O O . GLU A 1 85 ? 18.150 4.476 -9.735 1.00 0.00 85 GLU A O 18
ATOM 30225 N N . GLU A 1 86 ? 20.073 4.248 -8.631 1.00 0.00 86 GLU A N 18
ATOM 30226 C CA . GLU A 1 86 ? 20.499 5.643 -8.816 1.00 0.00 86 GLU A CA 18
ATOM 30227 C C . GLU A 1 86 ? 20.646 6.054 -10.286 1.00 0.00 86 GLU A C 18
ATOM 30228 O O . GLU A 1 86 ? 20.375 7.206 -10.627 1.00 0.00 86 GLU A O 18
ATOM 30240 N N . ALA A 1 87 ? 20.968 5.106 -11.172 1.00 0.00 87 ALA A N 18
ATOM 30241 C CA . ALA A 1 87 ? 20.899 5.315 -12.616 1.00 0.00 87 ALA A CA 18
ATOM 30242 C C . ALA A 1 87 ? 19.460 5.582 -13.085 1.00 0.00 87 ALA A C 18
ATOM 30243 O O . ALA A 1 87 ? 19.214 6.489 -13.873 1.00 0.00 87 ALA A O 18
ATOM 30250 N N . LEU A 1 88 ? 18.491 4.808 -12.584 1.00 0.00 88 LEU A N 18
ATOM 30251 C CA . LEU A 1 88 ? 17.083 4.854 -13.000 1.00 0.00 88 LEU A CA 18
ATOM 30252 C C . LEU A 1 88 ? 16.308 5.974 -12.295 1.00 0.00 88 LEU A C 18
ATOM 30253 O O . LEU A 1 88 ? 15.333 6.496 -12.834 1.00 0.00 88 LEU A O 18
ATOM 30269 N N . ASN A 1 89 ? 16.790 6.409 -11.133 1.00 0.00 89 ASN A N 18
ATOM 30270 C CA . ASN A 1 89 ? 16.221 7.464 -10.297 1.00 0.00 89 ASN A CA 18
ATOM 30271 C C . ASN A 1 89 ? 16.160 8.818 -11.008 1.00 0.00 89 ASN A C 18
ATOM 30272 O O . ASN A 1 89 ? 15.217 9.576 -10.805 1.00 0.00 89 ASN A O 18
ATOM 30283 N N . ARG A 1 90 ? 17.108 9.091 -11.912 1.00 0.00 90 ARG A N 18
ATOM 30284 C CA . ARG A 1 90 ? 17.127 10.293 -12.781 1.00 0.00 90 ARG A CA 18
ATOM 30285 C C . ARG A 1 90 ? 16.520 10.063 -14.178 1.00 0.00 90 ARG A C 18
ATOM 30286 O O . ARG A 1 90 ? 16.221 11.029 -14.875 1.00 0.00 90 ARG A O 18
ATOM 30307 N N . ARG A 1 91 ? 16.268 8.803 -14.561 1.00 0.00 91 ARG A N 18
ATOM 30308 C CA . ARG A 1 91 ? 15.642 8.429 -15.854 1.00 0.00 91 ARG A CA 18
ATOM 30309 C C . ARG A 1 91 ? 14.119 8.489 -15.783 1.00 0.00 91 ARG A C 18
ATOM 30310 O O . ARG A 1 91 ? 13.475 9.097 -16.633 1.00 0.00 91 ARG A O 18
ATOM 30331 N N . GLN A 1 92 ? 13.563 7.829 -14.760 1.00 0.00 92 GLN A N 18
ATOM 30332 C CA . GLN A 1 92 ? 12.118 7.567 -14.658 1.00 0.00 92 GLN A CA 18
ATOM 30333 C C . GLN A 1 92 ? 11.518 7.573 -13.254 1.00 0.00 92 GLN A C 18
ATOM 30334 O O . GLN A 1 92 ? 10.397 8.047 -13.096 1.00 0.00 92 GLN A O 18
ATOM 30348 N N . ILE A 1 93 ? 12.225 7.070 -12.232 1.00 0.00 93 ILE A N 18
ATOM 30349 C CA . ILE A 1 93 ? 11.617 6.832 -10.899 1.00 0.00 93 ILE A CA 18
ATOM 30350 C C . ILE A 1 93 ? 11.269 8.158 -10.198 1.00 0.00 93 ILE A C 18
ATOM 30351 O O . ILE A 1 93 ? 10.377 8.194 -9.356 1.00 0.00 93 ILE A O 18
ATOM 30367 N N . ASN A 1 94 ? 11.857 9.282 -10.631 1.00 0.00 94 ASN A N 18
ATOM 30368 C CA . ASN A 1 94 ? 11.447 10.638 -10.205 1.00 0.00 94 ASN A CA 18
ATOM 30369 C C . ASN A 1 94 ? 9.933 10.884 -10.342 1.00 0.00 94 ASN A C 18
ATOM 30370 O O . ASN A 1 94 ? 9.325 11.466 -9.449 1.00 0.00 94 ASN A O 18
ATOM 30381 N N . GLN A 1 95 ? 9.313 10.361 -11.405 1.00 0.00 95 GLN A N 18
ATOM 30382 C CA . GLN A 1 95 ? 7.867 10.474 -11.657 1.00 0.00 95 GLN A CA 18
ATOM 30383 C C . GLN A 1 95 ? 7.016 9.801 -10.560 1.00 0.00 95 GLN A C 18
ATOM 30384 O O . GLN A 1 95 ? 5.920 10.271 -10.253 1.00 0.00 95 GLN A O 18
ATOM 30398 N N . ALA A 1 96 ? 7.523 8.718 -9.956 1.00 0.00 96 ALA A N 18
ATOM 30399 C CA . ALA A 1 96 ? 6.860 7.990 -8.872 1.00 0.00 96 ALA A CA 18
ATOM 30400 C C . ALA A 1 96 ? 7.212 8.564 -7.486 1.00 0.00 96 ALA A C 18
ATOM 30401 O O . ALA A 1 96 ? 6.315 8.851 -6.693 1.00 0.00 96 ALA A O 18
ATOM 30408 N N . LEU A 1 97 ? 8.505 8.787 -7.206 1.00 0.00 97 LEU A N 18
ATOM 30409 C CA . LEU A 1 97 ? 8.973 9.230 -5.882 1.00 0.00 97 LEU A CA 18
ATOM 30410 C C . LEU A 1 97 ? 8.526 10.657 -5.518 1.00 0.00 97 LEU A C 18
ATOM 30411 O O . LEU A 1 97 ? 8.260 10.946 -4.353 1.00 0.00 97 LEU A O 18
ATOM 30427 N N . LEU A 1 98 ? 8.368 11.531 -6.519 1.00 0.00 98 LEU A N 18
ATOM 30428 C CA . LEU A 1 98 ? 7.847 12.892 -6.343 1.00 0.00 98 LEU A CA 18
ATOM 30429 C C . LEU A 1 98 ? 6.393 12.869 -5.847 1.00 0.00 98 LEU A C 18
ATOM 30430 O O . LEU A 1 98 ? 6.007 13.668 -4.990 1.00 0.00 98 LEU A O 18
ATOM 30446 N N . SER A 1 99 ? 5.590 11.941 -6.376 1.00 0.00 99 SER A N 18
ATOM 30447 C CA . SER A 1 99 ? 4.168 11.825 -6.045 1.00 0.00 99 SER A CA 18
ATOM 30448 C C . SER A 1 99 ? 3.903 11.097 -4.717 1.00 0.00 99 SER A C 18
ATOM 30449 O O . SER A 1 99 ? 2.805 11.209 -4.168 1.00 0.00 99 SER A O 18
ATOM 30457 N N . THR A 1 100 ? 4.885 10.346 -4.202 1.00 0.00 100 THR A N 18
ATOM 30458 C CA . THR A 1 100 ? 4.821 9.589 -2.947 1.00 0.00 100 THR A CA 18
ATOM 30459 C C . THR A 1 100 ? 6.214 9.067 -2.572 1.00 0.00 100 THR A C 18
ATOM 30460 O O . THR A 1 100 ? 6.766 8.138 -3.170 1.00 0.00 100 THR A O 18
ATOM 30471 N N . GLY A 1 101 ? 6.788 9.701 -1.552 1.00 0.00 101 GLY A N 18
ATOM 30472 C CA . GLY A 1 101 ? 8.025 9.272 -0.890 1.00 0.00 101 GLY A CA 18
ATOM 30473 C C . GLY A 1 101 ? 9.289 9.890 -1.494 1.00 0.00 101 GLY A C 18
ATOM 30474 O O . GLY A 1 101 ? 10.136 9.180 -2.042 1.00 0.00 101 GLY A O 18
ATOM 30478 N N . ASP A 1 102 ? 9.422 11.216 -1.372 1.00 0.00 102 ASP A N 18
ATOM 30479 C CA . ASP A 1 102 ? 10.642 11.953 -1.743 1.00 0.00 102 ASP A CA 18
ATOM 30480 C C . ASP A 1 102 ? 11.896 11.434 -1.004 1.00 0.00 102 ASP A C 18
ATOM 30481 O O . ASP A 1 102 ? 11.817 10.900 0.109 1.00 0.00 102 ASP A O 18
ATOM 30490 N N . LEU A 1 103 ? 13.073 11.616 -1.614 1.00 0.00 103 LEU A N 18
ATOM 30491 C CA . LEU A 1 103 ? 14.341 11.096 -1.092 1.00 0.00 103 LEU A CA 18
ATOM 30492 C C . LEU A 1 103 ? 14.810 11.825 0.177 1.00 0.00 103 LEU A C 18
ATOM 30493 O O . LEU A 1 103 ? 14.856 13.056 0.231 1.00 0.00 103 LEU A O 18
ATOM 30509 N N . ALA A 1 104 ? 15.249 11.023 1.151 1.00 0.00 104 ALA A N 18
ATOM 30510 C CA . ALA A 1 104 ? 16.038 11.464 2.310 1.00 0.00 104 ALA A CA 18
ATOM 30511 C C . ALA A 1 104 ? 16.996 10.387 2.883 1.00 0.00 104 ALA A C 18
ATOM 30512 O O . ALA A 1 104 ? 17.401 10.455 4.046 1.00 0.00 104 ALA A O 18
ATOM 30519 N N . HIS A 1 105 ? 17.353 9.377 2.076 1.00 0.00 105 HIS A N 18
ATOM 30520 C CA . HIS A 1 105 ? 18.178 8.230 2.502 1.00 0.00 105 HIS A CA 18
ATOM 30521 C C . HIS A 1 105 ? 19.686 8.508 2.396 1.00 0.00 105 HIS A C 18
ATOM 30522 O O . HIS A 1 105 ? 20.430 8.286 3.354 1.00 0.00 105 HIS A O 18
ATOM 30536 N N . ASP A 1 106 ? 20.134 9.011 1.240 1.00 0.00 106 ASP A N 18
ATOM 30537 C CA . ASP A 1 106 ? 21.541 9.298 0.937 1.00 0.00 106 ASP A CA 18
ATOM 30538 C C . ASP A 1 106 ? 21.640 10.423 -0.114 1.00 0.00 106 ASP A C 18
ATOM 30539 O O . ASP A 1 106 ? 21.560 10.181 -1.320 1.00 0.00 106 ASP A O 18
ATOM 30548 N N . GLU A 1 107 ? 21.741 11.675 0.346 1.00 0.00 107 GLU A N 18
ATOM 30549 C CA . GLU A 1 107 ? 21.668 12.861 -0.526 1.00 0.00 107 GLU A CA 18
ATOM 30550 C C . GLU A 1 107 ? 22.945 13.097 -1.358 1.00 0.00 107 GLU A C 18
ATOM 30551 O O . GLU A 1 107 ? 22.846 13.421 -2.546 1.00 0.00 107 GLU A O 18
ATOM 30563 N N . PHE A 1 108 ? 24.127 12.928 -0.744 1.00 0.00 108 PHE A N 18
ATOM 30564 C CA . PHE A 1 108 ? 25.452 13.196 -1.335 1.00 0.00 108 PHE A CA 18
ATOM 30565 C C . PHE A 1 108 ? 26.526 12.218 -0.820 1.00 0.00 108 PHE A C 18
ATOM 30566 O O . PHE A 1 108 ? 27.193 11.570 -1.662 1.00 0.00 108 PHE A O 18
ATOM 30583 N N . ALA A 1 1 ? -3.661 -1.991 -2.794 1.00 0.00 1 ALA A N 19
ATOM 30584 C CA . ALA A 1 1 ? -2.543 -2.569 -3.593 1.00 0.00 1 ALA A CA 19
ATOM 30585 C C . ALA A 1 1 ? -1.539 -3.325 -2.703 1.00 0.00 1 ALA A C 19
ATOM 30586 O O . ALA A 1 1 ? -1.469 -3.090 -1.495 1.00 0.00 1 ALA A O 19
ATOM 30595 N N . VAL A 1 2 ? -0.751 -4.236 -3.293 1.00 0.00 2 VAL A N 19
ATOM 30596 C CA . VAL A 1 2 ? 0.309 -5.015 -2.616 1.00 0.00 2 VAL A CA 19
ATOM 30597 C C . VAL A 1 2 ? 1.487 -5.282 -3.564 1.00 0.00 2 VAL A C 19
ATOM 30598 O O . VAL A 1 2 ? 1.295 -5.508 -4.761 1.00 0.00 2 VAL A O 19
ATOM 30611 N N . GLU A 1 3 ? 2.711 -5.248 -3.039 1.00 0.00 3 GLU A N 19
ATOM 30612 C CA . GLU A 1 3 ? 3.945 -5.556 -3.772 1.00 0.00 3 GLU A CA 19
ATOM 30613 C C . GLU A 1 3 ? 4.255 -7.068 -3.772 1.00 0.00 3 GLU A C 19
ATOM 30614 O O . GLU A 1 3 ? 4.179 -7.735 -2.736 1.00 0.00 3 GLU A O 19
ATOM 30626 N N . VAL A 1 4 ? 4.598 -7.616 -4.947 1.00 0.00 4 VAL A N 19
ATOM 30627 C CA . VAL A 1 4 ? 4.857 -9.053 -5.175 1.00 0.00 4 VAL A CA 19
ATOM 30628 C C . VAL A 1 4 ? 6.028 -9.209 -6.156 1.00 0.00 4 VAL A C 19
ATOM 30629 O O . VAL A 1 4 ? 6.216 -8.372 -7.040 1.00 0.00 4 VAL A O 19
ATOM 30642 N N . GLU A 1 5 ? 6.806 -10.289 -6.037 1.00 0.00 5 GLU A N 19
ATOM 30643 C CA . GLU A 1 5 ? 7.972 -10.607 -6.887 1.00 0.00 5 GLU A CA 19
ATOM 30644 C C . GLU A 1 5 ? 7.562 -11.134 -8.286 1.00 0.00 5 GLU A C 19
ATOM 30645 O O . GLU A 1 5 ? 7.955 -12.224 -8.714 1.00 0.00 5 GLU A O 19
ATOM 30657 N N . VAL A 1 6 ? 6.724 -10.366 -8.992 1.00 0.00 6 VAL A N 19
ATOM 30658 C CA . VAL A 1 6 ? 6.163 -10.697 -10.315 1.00 0.00 6 VAL A CA 19
ATOM 30659 C C . VAL A 1 6 ? 7.192 -10.547 -11.455 1.00 0.00 6 VAL A C 19
ATOM 30660 O O . VAL A 1 6 ? 7.409 -11.536 -12.165 1.00 0.00 6 VAL A O 19
ATOM 30673 N N . PRO A 1 7 ? 7.850 -9.383 -11.664 1.00 0.00 7 PRO A N 19
ATOM 30674 C CA . PRO A 1 7 ? 8.875 -9.234 -12.700 1.00 0.00 7 PRO A CA 19
ATOM 30675 C C . PRO A 1 7 ? 10.250 -9.767 -12.259 1.00 0.00 7 PRO A C 19
ATOM 30676 O O . PRO A 1 7 ? 10.490 -10.076 -11.088 1.00 0.00 7 PRO A O 19
ATOM 30687 N N . GLY A 1 8 ? 11.177 -9.807 -13.219 1.00 0.00 8 GLY A N 19
ATOM 30688 C CA . GLY A 1 8 ? 12.606 -10.079 -13.008 1.00 0.00 8 GLY A CA 19
ATOM 30689 C C . GLY A 1 8 ? 13.209 -10.955 -14.109 1.00 0.00 8 GLY A C 19
ATOM 30690 O O . GLY A 1 8 ? 12.607 -11.953 -14.511 1.00 0.00 8 GLY A O 19
ATOM 30694 N N . LEU A 1 9 ? 14.406 -10.588 -14.592 1.00 0.00 9 LEU A N 19
ATOM 30695 C CA . LEU A 1 9 ? 15.188 -11.378 -15.559 1.00 0.00 9 LEU A CA 19
ATOM 30696 C C . LEU A 1 9 ? 16.687 -11.485 -15.197 1.00 0.00 9 LEU A C 19
ATOM 30697 O O . LEU A 1 9 ? 17.545 -11.526 -16.078 1.00 0.00 9 LEU A O 19
ATOM 30713 N N . LEU A 1 10 ? 17.006 -11.532 -13.893 1.00 0.00 10 LEU A N 19
ATOM 30714 C CA . LEU A 1 10 ? 18.381 -11.722 -13.411 1.00 0.00 10 LEU A CA 19
ATOM 30715 C C . LEU A 1 10 ? 18.929 -13.060 -13.920 1.00 0.00 10 LEU A C 19
ATOM 30716 O O . LEU A 1 10 ? 18.518 -14.122 -13.445 1.00 0.00 10 LEU A O 19
ATOM 30732 N N . THR A 1 11 ? 19.902 -13.002 -14.827 1.00 0.00 11 THR A N 19
ATOM 30733 C CA . THR A 1 11 ? 20.593 -14.184 -15.354 1.00 0.00 11 THR A CA 19
ATOM 30734 C C . THR A 1 11 ? 22.044 -14.216 -14.888 1.00 0.00 11 THR A C 19
ATOM 30735 O O . THR A 1 11 ? 22.736 -13.198 -14.849 1.00 0.00 11 THR A O 19
ATOM 30746 N N . ASP A 1 12 ? 22.508 -15.412 -14.537 1.00 0.00 12 ASP A N 19
ATOM 30747 C CA . ASP A 1 12 ? 23.895 -15.752 -14.234 1.00 0.00 12 ASP A CA 19
ATOM 30748 C C . ASP A 1 12 ? 24.773 -15.777 -15.505 1.00 0.00 12 ASP A C 19
ATOM 30749 O O . ASP A 1 12 ? 25.387 -16.790 -15.850 1.00 0.00 12 ASP A O 19
ATOM 30758 N N . HIS A 1 13 ? 24.862 -14.639 -16.208 1.00 0.00 13 HIS A N 19
ATOM 30759 C CA . HIS A 1 13 ? 25.785 -14.424 -17.336 1.00 0.00 13 HIS A CA 19
ATOM 30760 C C . HIS A 1 13 ? 27.210 -14.145 -16.815 1.00 0.00 13 HIS A C 19
ATOM 30761 O O . HIS A 1 13 ? 27.886 -13.200 -17.228 1.00 0.00 13 HIS A O 19
ATOM 30775 N N . THR A 1 14 ? 27.654 -14.958 -15.853 1.00 0.00 14 THR A N 19
ATOM 30776 C CA . THR A 1 14 ? 28.889 -14.772 -15.090 1.00 0.00 14 THR A CA 19
ATOM 30777 C C . THR A 1 14 ? 29.694 -16.077 -14.964 1.00 0.00 14 THR A C 19
ATOM 30778 O O . THR A 1 14 ? 29.130 -17.133 -14.666 1.00 0.00 14 THR A O 19
ATOM 30789 N N . VAL A 1 15 ? 31.013 -16.027 -15.221 1.00 0.00 15 VAL A N 19
ATOM 30790 C CA . VAL A 1 15 ? 31.895 -17.218 -15.378 1.00 0.00 15 VAL A CA 19
ATOM 30791 C C . VAL A 1 15 ? 33.219 -17.135 -14.590 1.00 0.00 15 VAL A C 19
ATOM 30792 O O . VAL A 1 15 ? 34.249 -17.678 -14.996 1.00 0.00 15 VAL A O 19
ATOM 30805 N N . SER A 1 16 ? 33.174 -16.478 -13.427 1.00 0.00 16 SER A N 19
ATOM 30806 C CA . SER A 1 16 ? 34.333 -16.189 -12.559 1.00 0.00 16 SER A CA 19
ATOM 30807 C C . SER A 1 16 ? 34.142 -16.732 -11.138 1.00 0.00 16 SER A C 19
ATOM 30808 O O . SER A 1 16 ? 33.024 -16.742 -10.627 1.00 0.00 16 SER A O 19
ATOM 30816 N N . SER A 1 17 ? 35.231 -17.106 -10.456 1.00 0.00 17 SER A N 19
ATOM 30817 C CA . SER A 1 17 ? 35.208 -17.603 -9.066 1.00 0.00 17 SER A CA 19
ATOM 30818 C C . SER A 1 17 ? 34.617 -16.595 -8.064 1.00 0.00 17 SER A C 19
ATOM 30819 O O . SER A 1 17 ? 34.019 -17.001 -7.068 1.00 0.00 17 SER A O 19
ATOM 30827 N N . ILE A 1 18 ? 34.744 -15.288 -8.341 1.00 0.00 18 ILE A N 19
ATOM 30828 C CA . ILE A 1 18 ? 34.025 -14.199 -7.644 1.00 0.00 18 ILE A CA 19
ATOM 30829 C C . ILE A 1 18 ? 32.763 -13.762 -8.401 1.00 0.00 18 ILE A C 19
ATOM 30830 O O . ILE A 1 18 ? 31.715 -13.585 -7.785 1.00 0.00 18 ILE A O 19
ATOM 30846 N N . GLY A 1 19 ? 32.805 -13.610 -9.729 1.00 0.00 19 GLY A N 19
ATOM 30847 C CA . GLY A 1 19 ? 31.660 -13.076 -10.491 1.00 0.00 19 GLY A CA 19
ATOM 30848 C C . GLY A 1 19 ? 30.429 -13.991 -10.519 1.00 0.00 19 GLY A C 19
ATOM 30849 O O . GLY A 1 19 ? 29.303 -13.502 -10.585 1.00 0.00 19 GLY A O 19
ATOM 30853 N N . HIS A 1 20 ? 30.611 -15.309 -10.392 1.00 0.00 20 HIS A N 19
ATOM 30854 C CA . HIS A 1 20 ? 29.513 -16.268 -10.207 1.00 0.00 20 HIS A CA 19
ATOM 30855 C C . HIS A 1 20 ? 28.827 -16.074 -8.847 1.00 0.00 20 HIS A C 19
ATOM 30856 O O . HIS A 1 20 ? 27.602 -16.070 -8.760 1.00 0.00 20 HIS A O 19
ATOM 30870 N N . ASP A 1 21 ? 29.596 -15.818 -7.789 1.00 0.00 21 ASP A N 19
ATOM 30871 C CA . ASP A 1 21 ? 29.050 -15.551 -6.458 1.00 0.00 21 ASP A CA 19
ATOM 30872 C C . ASP A 1 21 ? 28.409 -14.161 -6.366 1.00 0.00 21 ASP A C 19
ATOM 30873 O O . ASP A 1 21 ? 27.407 -14.021 -5.666 1.00 0.00 21 ASP A O 19
ATOM 30882 N N . PHE A 1 22 ? 28.898 -13.149 -7.104 1.00 0.00 22 PHE A N 19
ATOM 30883 C CA . PHE A 1 22 ? 28.232 -11.839 -7.188 1.00 0.00 22 PHE A CA 19
ATOM 30884 C C . PHE A 1 22 ? 26.781 -11.985 -7.636 1.00 0.00 22 PHE A C 19
ATOM 30885 O O . PHE A 1 22 ? 25.911 -11.371 -7.033 1.00 0.00 22 PHE A O 19
ATOM 30902 N N . TYR A 1 23 ? 26.503 -12.827 -8.639 1.00 0.00 23 TYR A N 19
ATOM 30903 C CA . TYR A 1 23 ? 25.129 -13.099 -9.081 1.00 0.00 23 TYR A CA 19
ATOM 30904 C C . TYR A 1 23 ? 24.238 -13.552 -7.911 1.00 0.00 23 TYR A C 19
ATOM 30905 O O . TYR A 1 23 ? 23.198 -12.944 -7.651 1.00 0.00 23 TYR A O 19
ATOM 30923 N N . ARG A 1 24 ? 24.686 -14.581 -7.175 1.00 0.00 24 ARG A N 19
ATOM 30924 C CA . ARG A 1 24 ? 23.929 -15.203 -6.074 1.00 0.00 24 ARG A CA 19
ATOM 30925 C C . ARG A 1 24 ? 23.753 -14.242 -4.895 1.00 0.00 24 ARG A C 19
ATOM 30926 O O . ARG A 1 24 ? 22.655 -14.090 -4.364 1.00 0.00 24 ARG A O 19
ATOM 30947 N N . ALA A 1 25 ? 24.830 -13.555 -4.516 1.00 0.00 25 ALA A N 19
ATOM 30948 C CA . ALA A 1 25 ? 24.832 -12.586 -3.426 1.00 0.00 25 ALA A CA 19
ATOM 30949 C C . ALA A 1 25 ? 23.993 -11.342 -3.756 1.00 0.00 25 ALA A C 19
ATOM 30950 O O . ALA A 1 25 ? 23.215 -10.897 -2.917 1.00 0.00 25 ALA A O 19
ATOM 30957 N N . PHE A 1 26 ? 24.093 -10.800 -4.972 1.00 0.00 26 PHE A N 19
ATOM 30958 C CA . PHE A 1 26 ? 23.282 -9.664 -5.406 1.00 0.00 26 PHE A CA 19
ATOM 30959 C C . PHE A 1 26 ? 21.793 -10.028 -5.370 1.00 0.00 26 PHE A C 19
ATOM 30960 O O . PHE A 1 26 ? 21.013 -9.330 -4.729 1.00 0.00 26 PHE A O 19
ATOM 30977 N N . SER A 1 27 ? 21.394 -11.141 -5.993 1.00 0.00 27 SER A N 19
ATOM 30978 C CA . SER A 1 27 ? 19.981 -11.545 -6.076 1.00 0.00 27 SER A CA 19
ATOM 30979 C C . SER A 1 27 ? 19.371 -11.892 -4.707 1.00 0.00 27 SER A C 19
ATOM 30980 O O . SER A 1 27 ? 18.180 -11.660 -4.493 1.00 0.00 27 SER A O 19
ATOM 30988 N N . ASP A 1 28 ? 20.181 -12.364 -3.750 1.00 0.00 28 ASP A N 19
ATOM 30989 C CA . ASP A 1 28 ? 19.768 -12.619 -2.367 1.00 0.00 28 ASP A CA 19
ATOM 30990 C C . ASP A 1 28 ? 19.349 -11.344 -1.604 1.00 0.00 28 ASP A C 19
ATOM 30991 O O . ASP A 1 28 ? 18.457 -11.424 -0.755 1.00 0.00 28 ASP A O 19
ATOM 31000 N N . LYS A 1 29 ? 19.957 -10.178 -1.900 1.00 0.00 29 LYS A N 19
ATOM 31001 C CA . LYS A 1 29 ? 19.604 -8.876 -1.282 1.00 0.00 29 LYS A CA 19
ATOM 31002 C C . LYS A 1 29 ? 18.947 -7.852 -2.230 1.00 0.00 29 LYS A C 19
ATOM 31003 O O . LYS A 1 29 ? 18.600 -6.752 -1.798 1.00 0.00 29 LYS A O 19
ATOM 31022 N N . TRP A 1 30 ? 18.729 -8.201 -3.497 1.00 0.00 30 TRP A N 19
ATOM 31023 C CA . TRP A 1 30 ? 18.105 -7.327 -4.497 1.00 0.00 30 TRP A CA 19
ATOM 31024 C C . TRP A 1 30 ? 16.650 -6.952 -4.156 1.00 0.00 30 TRP A C 19
ATOM 31025 O O . TRP A 1 30 ? 15.821 -7.810 -3.843 1.00 0.00 30 TRP A O 19
ATOM 31046 N N . GLU A 1 31 ? 16.345 -5.655 -4.253 1.00 0.00 31 GLU A N 19
ATOM 31047 C CA . GLU A 1 31 ? 15.002 -5.073 -4.167 1.00 0.00 31 GLU A CA 19
ATOM 31048 C C . GLU A 1 31 ? 15.029 -3.670 -4.811 1.00 0.00 31 GLU A C 19
ATOM 31049 O O . GLU A 1 31 ? 16.036 -2.964 -4.691 1.00 0.00 31 GLU A O 19
ATOM 31061 N N . SER A 1 32 ? 13.951 -3.253 -5.486 1.00 0.00 32 SER A N 19
ATOM 31062 C CA . SER A 1 32 ? 13.860 -1.923 -6.113 1.00 0.00 32 SER A CA 19
ATOM 31063 C C . SER A 1 32 ? 12.422 -1.433 -6.343 1.00 0.00 32 SER A C 19
ATOM 31064 O O . SER A 1 32 ? 11.470 -2.217 -6.359 1.00 0.00 32 SER A O 19
ATOM 31072 N N . ASP A 1 33 ? 12.262 -0.120 -6.538 1.00 0.00 33 ASP A N 19
ATOM 31073 C CA . ASP A 1 33 ? 10.950 0.539 -6.669 1.00 0.00 33 ASP A CA 19
ATOM 31074 C C . ASP A 1 33 ? 10.358 0.481 -8.096 1.00 0.00 33 ASP A C 19
ATOM 31075 O O . ASP A 1 33 ? 9.136 0.522 -8.267 1.00 0.00 33 ASP A O 19
ATOM 31084 N N . TYR A 1 34 ? 11.216 0.361 -9.118 1.00 0.00 34 TYR A N 19
ATOM 31085 C CA . TYR A 1 34 ? 10.832 0.201 -10.527 1.00 0.00 34 TYR A CA 19
ATOM 31086 C C . TYR A 1 34 ? 10.508 -1.273 -10.882 1.00 0.00 34 TYR A C 19
ATOM 31087 O O . TYR A 1 34 ? 10.389 -2.138 -10.012 1.00 0.00 34 TYR A O 19
ATOM 31105 N N . THR A 1 35 ? 10.380 -1.576 -12.179 1.00 0.00 35 THR A N 19
ATOM 31106 C CA . THR A 1 35 ? 9.973 -2.889 -12.724 1.00 0.00 35 THR A CA 19
ATOM 31107 C C . THR A 1 35 ? 11.039 -3.989 -12.567 1.00 0.00 35 THR A C 19
ATOM 31108 O O . THR A 1 35 ? 10.774 -5.144 -12.879 1.00 0.00 35 THR A O 19
ATOM 31119 N N . GLY A 1 36 ? 12.250 -3.677 -12.085 1.00 0.00 36 GLY A N 19
ATOM 31120 C CA . GLY A 1 36 ? 13.261 -4.680 -11.706 1.00 0.00 36 GLY A CA 19
ATOM 31121 C C . GLY A 1 36 ? 13.832 -5.511 -12.854 1.00 0.00 36 GLY A C 19
ATOM 31122 O O . GLY A 1 36 ? 14.294 -6.632 -12.644 1.00 0.00 36 GLY A O 19
ATOM 31126 N N . ASN A 1 37 ? 13.793 -4.991 -14.081 1.00 0.00 37 ASN A N 19
ATOM 31127 C CA . ASN A 1 37 ? 14.236 -5.719 -15.270 1.00 0.00 37 ASN A CA 19
ATOM 31128 C C . ASN A 1 37 ? 15.744 -5.550 -15.534 1.00 0.00 37 ASN A C 19
ATOM 31129 O O . ASN A 1 37 ? 16.156 -4.851 -16.457 1.00 0.00 37 ASN A O 19
ATOM 31140 N N . LEU A 1 38 ? 16.565 -6.243 -14.744 1.00 0.00 38 LEU A N 19
ATOM 31141 C CA . LEU A 1 38 ? 18.031 -6.246 -14.842 1.00 0.00 38 LEU A CA 19
ATOM 31142 C C . LEU A 1 38 ? 18.668 -7.638 -14.979 1.00 0.00 38 LEU A C 19
ATOM 31143 O O . LEU A 1 38 ? 18.081 -8.637 -14.575 1.00 0.00 38 LEU A O 19
ATOM 31159 N N . THR A 1 39 ? 19.903 -7.677 -15.485 1.00 0.00 39 THR A N 19
ATOM 31160 C CA . THR A 1 39 ? 20.775 -8.862 -15.522 1.00 0.00 39 THR A CA 19
ATOM 31161 C C . THR A 1 39 ? 22.236 -8.501 -15.209 1.00 0.00 39 THR A C 19
ATOM 31162 O O . THR A 1 39 ? 22.620 -7.330 -15.250 1.00 0.00 39 THR A O 19
ATOM 31173 N N . ILE A 1 40 ? 23.049 -9.500 -14.857 1.00 0.00 40 ILE A N 19
ATOM 31174 C CA . ILE A 1 40 ? 24.425 -9.347 -14.357 1.00 0.00 40 ILE A CA 19
ATOM 31175 C C . ILE A 1 40 ? 25.385 -10.051 -15.313 1.00 0.00 40 ILE A C 19
ATOM 31176 O O . ILE A 1 40 ? 25.228 -11.232 -15.608 1.00 0.00 40 ILE A O 19
ATOM 31192 N N . ASN A 1 41 ? 26.417 -9.330 -15.745 1.00 0.00 41 ASN A N 19
ATOM 31193 C CA . ASN A 1 41 ? 27.407 -9.778 -16.716 1.00 0.00 41 ASN A CA 19
ATOM 31194 C C . ASN A 1 41 ? 28.801 -9.627 -16.088 1.00 0.00 41 ASN A C 19
ATOM 31195 O O . ASN A 1 41 ? 29.030 -8.649 -15.375 1.00 0.00 41 ASN A O 19
ATOM 31206 N N . GLU A 1 42 ? 29.746 -10.536 -16.340 1.00 0.00 42 GLU A N 19
ATOM 31207 C CA . GLU A 1 42 ? 31.146 -10.337 -15.936 1.00 0.00 42 GLU A CA 19
ATOM 31208 C C . GLU A 1 42 ? 32.155 -10.623 -17.057 1.00 0.00 42 GLU A C 19
ATOM 31209 O O . GLU A 1 42 ? 31.874 -11.410 -17.966 1.00 0.00 42 GLU A O 19
ATOM 31221 N N . ARG A 1 43 ? 33.339 -9.996 -16.977 1.00 0.00 43 ARG A N 19
ATOM 31222 C CA . ARG A 1 43 ? 34.493 -10.311 -17.829 1.00 0.00 43 ARG A CA 19
ATOM 31223 C C . ARG A 1 43 ? 35.698 -10.726 -16.969 1.00 0.00 43 ARG A C 19
ATOM 31224 O O . ARG A 1 43 ? 36.211 -9.886 -16.222 1.00 0.00 43 ARG A O 19
ATOM 31245 N N . PRO A 1 44 ? 36.184 -11.974 -17.098 1.00 0.00 44 PRO A N 19
ATOM 31246 C CA . PRO A 1 44 ? 37.280 -12.488 -16.286 1.00 0.00 44 PRO A CA 19
ATOM 31247 C C . PRO A 1 44 ? 38.636 -12.016 -16.838 1.00 0.00 44 PRO A C 19
ATOM 31248 O O . PRO A 1 44 ? 38.874 -12.067 -18.048 1.00 0.00 44 PRO A O 19
ATOM 31259 N N . SER A 1 45 ? 39.535 -11.556 -15.961 1.00 0.00 45 SER A N 19
ATOM 31260 C CA . SER A 1 45 ? 40.885 -11.110 -16.339 1.00 0.00 45 SER A CA 19
ATOM 31261 C C . SER A 1 45 ? 41.894 -11.286 -15.198 1.00 0.00 45 SER A C 19
ATOM 31262 O O . SER A 1 45 ? 41.781 -10.668 -14.135 1.00 0.00 45 SER A O 19
ATOM 31270 N N . ALA A 1 46 ? 42.931 -12.097 -15.436 1.00 0.00 46 ALA A N 19
ATOM 31271 C CA . ALA A 1 46 ? 43.910 -12.510 -14.422 1.00 0.00 46 ALA A CA 19
ATOM 31272 C C . ALA A 1 46 ? 44.808 -11.373 -13.886 1.00 0.00 46 ALA A C 19
ATOM 31273 O O . ALA A 1 46 ? 45.484 -11.544 -12.868 1.00 0.00 46 ALA A O 19
ATOM 31280 N N . ARG A 1 47 ? 44.762 -10.192 -14.520 1.00 0.00 47 ARG A N 19
ATOM 31281 C CA . ARG A 1 47 ? 45.348 -8.935 -14.017 1.00 0.00 47 ARG A CA 19
ATOM 31282 C C . ARG A 1 47 ? 44.871 -8.552 -12.606 1.00 0.00 47 ARG A C 19
ATOM 31283 O O . ARG A 1 47 ? 45.631 -7.924 -11.869 1.00 0.00 47 ARG A O 19
ATOM 31304 N N . ALA A 1 48 ? 43.628 -8.904 -12.245 1.00 0.00 48 ALA A N 19
ATOM 31305 C CA . ALA A 1 48 ? 43.007 -8.492 -10.981 1.00 0.00 48 ALA A CA 19
ATOM 31306 C C . ALA A 1 48 ? 41.817 -9.351 -10.487 1.00 0.00 48 ALA A C 19
ATOM 31307 O O . ALA A 1 48 ? 41.586 -9.388 -9.278 1.00 0.00 48 ALA A O 19
ATOM 31314 N N . GLY A 1 49 ? 41.047 -10.015 -11.364 1.00 0.00 49 GLY A N 19
ATOM 31315 C CA . GLY A 1 49 ? 39.793 -10.687 -10.983 1.00 0.00 49 GLY A CA 19
ATOM 31316 C C . GLY A 1 49 ? 38.730 -10.659 -12.087 1.00 0.00 49 GLY A C 19
ATOM 31317 O O . GLY A 1 49 ? 38.910 -11.280 -13.135 1.00 0.00 49 GLY A O 19
ATOM 31321 N N . SER A 1 50 ? 37.624 -9.945 -11.858 1.00 0.00 50 SER A N 19
ATOM 31322 C CA . SER A 1 50 ? 36.523 -9.791 -12.822 1.00 0.00 50 SER A CA 19
ATOM 31323 C C . SER A 1 50 ? 36.010 -8.352 -12.921 1.00 0.00 50 SER A C 19
ATOM 31324 O O . SER A 1 50 ? 35.852 -7.656 -11.916 1.00 0.00 50 SER A O 19
ATOM 31332 N N . TRP A 1 51 ? 35.666 -7.918 -14.137 1.00 0.00 51 TRP A N 19
ATOM 31333 C CA . TRP A 1 51 ? 34.757 -6.785 -14.323 1.00 0.00 51 TRP A CA 19
ATOM 31334 C C . TRP A 1 51 ? 33.337 -7.276 -14.084 1.00 0.00 51 TRP A C 19
ATOM 31335 O O . TRP A 1 51 ? 32.969 -8.294 -14.659 1.00 0.00 51 TRP A O 19
ATOM 31356 N N . ILE A 1 52 ? 32.531 -6.555 -13.311 1.00 0.00 52 ILE A N 19
ATOM 31357 C CA . ILE A 1 52 ? 31.085 -6.772 -13.163 1.00 0.00 52 ILE A CA 19
ATOM 31358 C C . ILE A 1 52 ? 30.342 -5.619 -13.826 1.00 0.00 52 ILE A C 19
ATOM 31359 O O . ILE A 1 52 ? 30.644 -4.460 -13.554 1.00 0.00 52 ILE A O 19
ATOM 31375 N N . THR A 1 53 ? 29.341 -5.940 -14.644 1.00 0.00 53 THR A N 19
ATOM 31376 C CA . THR A 1 53 ? 28.548 -4.978 -15.420 1.00 0.00 53 THR A CA 19
ATOM 31377 C C . THR A 1 53 ? 27.076 -5.366 -15.344 1.00 0.00 53 THR A C 19
ATOM 31378 O O . THR A 1 53 ? 26.677 -6.423 -15.837 1.00 0.00 53 THR A O 19
ATOM 31389 N N . ILE A 1 54 ? 26.251 -4.519 -14.733 1.00 0.00 54 ILE A N 19
ATOM 31390 C CA . ILE A 1 54 ? 24.804 -4.728 -14.608 1.00 0.00 54 ILE A CA 19
ATOM 31391 C C . ILE A 1 54 ? 24.078 -3.917 -15.680 1.00 0.00 54 ILE A C 19
ATOM 31392 O O . ILE A 1 54 ? 24.317 -2.718 -15.862 1.00 0.00 54 ILE A O 19
ATOM 31408 N N . THR A 1 55 ? 23.184 -4.592 -16.399 1.00 0.00 55 THR A N 19
ATOM 31409 C CA . THR A 1 55 ? 22.400 -4.026 -17.501 1.00 0.00 55 THR A CA 19
ATOM 31410 C C . THR A 1 55 ? 20.902 -4.111 -17.197 1.00 0.00 55 THR A C 19
ATOM 31411 O O . THR A 1 55 ? 20.424 -5.122 -16.689 1.00 0.00 55 THR A O 19
ATOM 31422 N N . VAL A 1 56 ? 20.147 -3.050 -17.499 1.00 0.00 56 VAL A N 19
ATOM 31423 C CA . VAL A 1 56 ? 18.674 -3.012 -17.437 1.00 0.00 56 VAL A CA 19
ATOM 31424 C C . VAL A 1 56 ? 18.129 -3.220 -18.846 1.00 0.00 56 VAL A C 19
ATOM 31425 O O . VAL A 1 56 ? 18.395 -2.422 -19.740 1.00 0.00 56 VAL A O 19
ATOM 31438 N N . ASN A 1 57 ? 17.413 -4.328 -19.046 1.00 0.00 57 ASN A N 19
ATOM 31439 C CA . ASN A 1 57 ? 17.002 -4.924 -20.329 1.00 0.00 57 ASN A CA 19
ATOM 31440 C C . ASN A 1 57 ? 18.163 -5.156 -21.317 1.00 0.00 57 ASN A C 19
ATOM 31441 O O . ASN A 1 57 ? 18.595 -6.291 -21.517 1.00 0.00 57 ASN A O 19
ATOM 31452 N N . GLN A 1 58 ? 18.666 -4.074 -21.919 1.00 0.00 58 GLN A N 19
ATOM 31453 C CA . GLN A 1 58 ? 19.756 -4.053 -22.905 1.00 0.00 58 GLN A CA 19
ATOM 31454 C C . GLN A 1 58 ? 20.739 -2.872 -22.720 1.00 0.00 58 GLN A C 19
ATOM 31455 O O . GLN A 1 58 ? 21.616 -2.659 -23.557 1.00 0.00 58 GLN A O 19
ATOM 31469 N N . ASP A 1 59 ? 20.607 -2.102 -21.632 1.00 0.00 59 ASP A N 19
ATOM 31470 C CA . ASP A 1 59 ? 21.363 -0.865 -21.379 1.00 0.00 59 ASP A CA 19
ATOM 31471 C C . ASP A 1 59 ? 22.226 -0.983 -20.118 1.00 0.00 59 ASP A C 19
ATOM 31472 O O . ASP A 1 59 ? 21.723 -1.347 -19.057 1.00 0.00 59 ASP A O 19
ATOM 31481 N N . VAL A 1 60 ? 23.519 -0.654 -20.196 1.00 0.00 60 VAL A N 19
ATOM 31482 C CA . VAL A 1 60 ? 24.392 -0.603 -19.005 1.00 0.00 60 VAL A CA 19
ATOM 31483 C C . VAL A 1 60 ? 24.066 0.614 -18.137 1.00 0.00 60 VAL A C 19
ATOM 31484 O O . VAL A 1 60 ? 23.861 1.717 -18.646 1.00 0.00 60 VAL A O 19
ATOM 31497 N N . ILE A 1 61 ? 24.036 0.405 -16.815 1.00 0.00 61 ILE A N 19
ATOM 31498 C CA . ILE A 1 61 ? 23.781 1.468 -15.826 1.00 0.00 61 ILE A CA 19
ATOM 31499 C C . ILE A 1 61 ? 24.816 1.534 -14.699 1.00 0.00 61 ILE A C 19
ATOM 31500 O O . ILE A 1 61 ? 25.030 2.611 -14.145 1.00 0.00 61 ILE A O 19
ATOM 31516 N N . PHE A 1 62 ? 25.472 0.417 -14.367 1.00 0.00 62 PHE A N 19
ATOM 31517 C CA . PHE A 1 62 ? 26.548 0.390 -13.376 1.00 0.00 62 PHE A CA 19
ATOM 31518 C C . PHE A 1 62 ? 27.549 -0.726 -13.689 1.00 0.00 62 PHE A C 19
ATOM 31519 O O . PHE A 1 62 ? 27.183 -1.787 -14.197 1.00 0.00 62 PHE A O 19
ATOM 31536 N N . GLN A 1 63 ? 28.820 -0.475 -13.386 1.00 0.00 63 GLN A N 19
ATOM 31537 C CA . GLN A 1 63 ? 29.900 -1.454 -13.516 1.00 0.00 63 GLN A CA 19
ATOM 31538 C C . GLN A 1 63 ? 31.072 -1.152 -12.566 1.00 0.00 63 GLN A C 19
ATOM 31539 O O . GLN A 1 63 ? 31.368 0.008 -12.276 1.00 0.00 63 GLN A O 19
ATOM 31553 N N . THR A 1 64 ? 31.740 -2.203 -12.083 1.00 0.00 64 THR A N 19
ATOM 31554 C CA . THR A 1 64 ? 32.847 -2.127 -11.110 1.00 0.00 64 THR A CA 19
ATOM 31555 C C . THR A 1 64 ? 33.778 -3.343 -11.212 1.00 0.00 64 THR A C 19
ATOM 31556 O O . THR A 1 64 ? 33.419 -4.352 -11.818 1.00 0.00 64 THR A O 19
ATOM 31567 N N . PHE A 1 65 ? 34.971 -3.271 -10.618 1.00 0.00 65 PHE A N 19
ATOM 31568 C CA . PHE A 1 65 ? 35.945 -4.365 -10.607 1.00 0.00 65 PHE A CA 19
ATOM 31569 C C . PHE A 1 65 ? 35.901 -5.140 -9.276 1.00 0.00 65 PHE A C 19
ATOM 31570 O O . PHE A 1 65 ? 36.000 -4.541 -8.200 1.00 0.00 65 PHE A O 19
ATOM 31587 N N . LEU A 1 66 ? 35.768 -6.469 -9.341 1.00 0.00 66 LEU A N 19
ATOM 31588 C CA . LEU A 1 66 ? 35.861 -7.382 -8.197 1.00 0.00 66 LEU A CA 19
ATOM 31589 C C . LEU A 1 66 ? 37.255 -8.020 -8.079 1.00 0.00 66 LEU A C 19
ATOM 31590 O O . LEU A 1 66 ? 37.863 -8.406 -9.080 1.00 0.00 66 LEU A O 19
ATOM 31606 N N . PHE A 1 67 ? 37.707 -8.212 -6.837 1.00 0.00 67 PHE A N 19
ATOM 31607 C CA . PHE A 1 67 ? 38.990 -8.843 -6.494 1.00 0.00 67 PHE A CA 19
ATOM 31608 C C . PHE A 1 67 ? 38.776 -10.102 -5.623 1.00 0.00 67 PHE A C 19
ATOM 31609 O O . PHE A 1 67 ? 38.011 -10.046 -4.658 1.00 0.00 67 PHE A O 19
ATOM 31626 N N . PRO A 1 68 ? 39.442 -11.238 -5.927 1.00 0.00 68 PRO A N 19
ATOM 31627 C CA . PRO A 1 68 ? 39.284 -12.501 -5.191 1.00 0.00 68 PRO A CA 19
ATOM 31628 C C . PRO A 1 68 ? 40.115 -12.566 -3.893 1.00 0.00 68 PRO A C 19
ATOM 31629 O O . PRO A 1 68 ? 39.716 -13.233 -2.938 1.00 0.00 68 PRO A O 19
ATOM 31640 N N . LEU A 1 69 ? 41.268 -11.880 -3.852 1.00 0.00 69 LEU A N 19
ATOM 31641 C CA . LEU A 1 69 ? 42.201 -11.882 -2.712 1.00 0.00 69 LEU A CA 19
ATOM 31642 C C . LEU A 1 69 ? 41.729 -10.956 -1.577 1.00 0.00 69 LEU A C 19
ATOM 31643 O O . LEU A 1 69 ? 41.931 -11.258 -0.398 1.00 0.00 69 LEU A O 19
ATOM 31659 N N . LYS A 1 70 ? 41.090 -9.836 -1.941 1.00 0.00 70 LYS A N 19
ATOM 31660 C CA . LYS A 1 70 ? 40.580 -8.810 -1.008 1.00 0.00 70 LYS A CA 19
ATOM 31661 C C . LYS A 1 70 ? 39.149 -9.118 -0.537 1.00 0.00 70 LYS A C 19
ATOM 31662 O O . LYS A 1 70 ? 38.410 -9.848 -1.197 1.00 0.00 70 LYS A O 19
ATOM 31681 N N . ARG A 1 71 ? 38.748 -8.535 0.602 1.00 0.00 71 ARG A N 19
ATOM 31682 C CA . ARG A 1 71 ? 37.452 -8.784 1.277 1.00 0.00 71 ARG A CA 19
ATOM 31683 C C . ARG A 1 71 ? 36.387 -7.706 1.016 1.00 0.00 71 ARG A C 19
ATOM 31684 O O . ARG A 1 71 ? 35.440 -7.569 1.789 1.00 0.00 71 ARG A O 19
ATOM 31705 N N . ASP A 1 72 ? 36.517 -6.937 -0.067 1.00 0.00 72 ASP A N 19
ATOM 31706 C CA . ASP A 1 72 ? 35.510 -5.939 -0.471 1.00 0.00 72 ASP A CA 19
ATOM 31707 C C . ASP A 1 72 ? 34.251 -6.551 -1.091 1.00 0.00 72 ASP A C 19
ATOM 31708 O O . ASP A 1 72 ? 33.234 -5.871 -1.127 1.00 0.00 72 ASP A O 19
ATOM 31717 N N . PHE A 1 73 ? 34.289 -7.809 -1.547 1.00 0.00 73 PHE A N 19
ATOM 31718 C CA . PHE A 1 73 ? 33.214 -8.446 -2.323 1.00 0.00 73 PHE A CA 19
ATOM 31719 C C . PHE A 1 73 ? 31.815 -8.213 -1.733 1.00 0.00 73 PHE A C 19
ATOM 31720 O O . PHE A 1 73 ? 30.917 -7.775 -2.445 1.00 0.00 73 PHE A O 19
ATOM 31737 N N . GLU A 1 74 ? 31.635 -8.415 -0.422 1.00 0.00 74 GLU A N 19
ATOM 31738 C CA . GLU A 1 74 ? 30.335 -8.216 0.242 1.00 0.00 74 GLU A CA 19
ATOM 31739 C C . GLU A 1 74 ? 29.874 -6.753 0.176 1.00 0.00 74 GLU A C 19
ATOM 31740 O O . GLU A 1 74 ? 28.722 -6.458 -0.143 1.00 0.00 74 GLU A O 19
ATOM 31752 N N . LYS A 1 75 ? 30.812 -5.826 0.403 1.00 0.00 75 LYS A N 19
ATOM 31753 C CA . LYS A 1 75 ? 30.581 -4.376 0.353 1.00 0.00 75 LYS A CA 19
ATOM 31754 C C . LYS A 1 75 ? 30.248 -3.936 -1.070 1.00 0.00 75 LYS A C 19
ATOM 31755 O O . LYS A 1 75 ? 29.253 -3.253 -1.285 1.00 0.00 75 LYS A O 19
ATOM 31774 N N . THR A 1 76 ? 31.004 -4.421 -2.053 1.00 0.00 76 THR A N 19
ATOM 31775 C CA . THR A 1 76 ? 30.785 -4.188 -3.487 1.00 0.00 76 THR A CA 19
ATOM 31776 C C . THR A 1 76 ? 29.440 -4.747 -3.965 1.00 0.00 76 THR A C 19
ATOM 31777 O O . THR A 1 76 ? 28.739 -4.062 -4.705 1.00 0.00 76 THR A O 19
ATOM 31788 N N . VAL A 1 77 ? 29.006 -5.919 -3.483 1.00 0.00 77 VAL A N 19
ATOM 31789 C CA . VAL A 1 77 ? 27.657 -6.461 -3.746 1.00 0.00 77 VAL A CA 19
ATOM 31790 C C . VAL A 1 77 ? 26.586 -5.528 -3.183 1.00 0.00 77 VAL A C 19
ATOM 31791 O O . VAL A 1 77 ? 25.728 -5.081 -3.938 1.00 0.00 77 VAL A O 19
ATOM 31804 N N . VAL A 1 78 ? 26.647 -5.180 -1.891 1.00 0.00 78 VAL A N 19
ATOM 31805 C CA . VAL A 1 78 ? 25.630 -4.328 -1.238 1.00 0.00 78 VAL A CA 19
ATOM 31806 C C . VAL A 1 78 ? 25.579 -2.939 -1.880 1.00 0.00 78 VAL A C 19
ATOM 31807 O O . VAL A 1 78 ? 24.502 -2.396 -2.121 1.00 0.00 78 VAL A O 19
ATOM 31820 N N . ALA A 1 79 ? 26.736 -2.390 -2.244 1.00 0.00 79 ALA A N 19
ATOM 31821 C CA . ALA A 1 79 ? 26.844 -1.085 -2.882 1.00 0.00 79 ALA A CA 19
ATOM 31822 C C . ALA A 1 79 ? 26.311 -1.101 -4.321 1.00 0.00 79 ALA A C 19
ATOM 31823 O O . ALA A 1 79 ? 25.756 -0.104 -4.780 1.00 0.00 79 ALA A O 19
ATOM 31830 N N . ALA A 1 80 ? 26.432 -2.212 -5.052 1.00 0.00 80 ALA A N 19
ATOM 31831 C CA . ALA A 1 80 ? 25.857 -2.342 -6.390 1.00 0.00 80 ALA A CA 19
ATOM 31832 C C . ALA A 1 80 ? 24.321 -2.303 -6.370 1.00 0.00 80 ALA A C 19
ATOM 31833 O O . ALA A 1 80 ? 23.723 -1.830 -7.332 1.00 0.00 80 ALA A O 19
ATOM 31840 N N . LEU A 1 81 ? 23.677 -2.712 -5.271 1.00 0.00 81 LEU A N 19
ATOM 31841 C CA . LEU A 1 81 ? 22.211 -2.658 -5.127 1.00 0.00 81 LEU A CA 19
ATOM 31842 C C . LEU A 1 81 ? 21.730 -1.196 -5.189 1.00 0.00 81 LEU A C 19
ATOM 31843 O O . LEU A 1 81 ? 20.845 -0.847 -5.968 1.00 0.00 81 LEU A O 19
ATOM 31859 N N . ILE A 1 82 ? 22.394 -0.327 -4.416 1.00 0.00 82 ILE A N 19
ATOM 31860 C CA . ILE A 1 82 ? 22.110 1.115 -4.347 1.00 0.00 82 ILE A CA 19
ATOM 31861 C C . ILE A 1 82 ? 22.492 1.789 -5.670 1.00 0.00 82 ILE A C 19
ATOM 31862 O O . ILE A 1 82 ? 21.697 2.518 -6.255 1.00 0.00 82 ILE A O 19
ATOM 31878 N N . GLN A 1 83 ? 23.686 1.504 -6.199 1.00 0.00 83 GLN A N 19
ATOM 31879 C CA . GLN A 1 83 ? 24.185 2.142 -7.427 1.00 0.00 83 GLN A CA 19
ATOM 31880 C C . GLN A 1 83 ? 23.387 1.738 -8.679 1.00 0.00 83 GLN A C 19
ATOM 31881 O O . GLN A 1 83 ? 23.282 2.521 -9.623 1.00 0.00 83 GLN A O 19
ATOM 31895 N N . THR A 1 84 ? 22.754 0.559 -8.663 1.00 0.00 84 THR A N 19
ATOM 31896 C CA . THR A 1 84 ? 21.800 0.135 -9.700 1.00 0.00 84 THR A CA 19
ATOM 31897 C C . THR A 1 84 ? 20.566 1.034 -9.709 1.00 0.00 84 THR A C 19
ATOM 31898 O O . THR A 1 84 ? 20.186 1.526 -10.769 1.00 0.00 84 THR A O 19
ATOM 31909 N N . GLU A 1 85 ? 19.949 1.317 -8.554 1.00 0.00 85 GLU A N 19
ATOM 31910 C CA . GLU A 1 85 ? 18.784 2.211 -8.539 1.00 0.00 85 GLU A CA 19
ATOM 31911 C C . GLU A 1 85 ? 19.176 3.680 -8.722 1.00 0.00 85 GLU A C 19
ATOM 31912 O O . GLU A 1 85 ? 18.417 4.434 -9.319 1.00 0.00 85 GLU A O 19
ATOM 31924 N N . GLU A 1 86 ? 20.358 4.118 -8.284 1.00 0.00 86 GLU A N 19
ATOM 31925 C CA . GLU A 1 86 ? 20.813 5.513 -8.435 1.00 0.00 86 GLU A CA 19
ATOM 31926 C C . GLU A 1 86 ? 20.944 5.953 -9.900 1.00 0.00 86 GLU A C 19
ATOM 31927 O O . GLU A 1 86 ? 20.696 7.118 -10.213 1.00 0.00 86 GLU A O 19
ATOM 31939 N N . ALA A 1 87 ? 21.225 5.017 -10.816 1.00 0.00 87 ALA A N 19
ATOM 31940 C CA . ALA A 1 87 ? 21.158 5.264 -12.255 1.00 0.00 87 ALA A CA 19
ATOM 31941 C C . ALA A 1 87 ? 19.724 5.570 -12.718 1.00 0.00 87 ALA A C 19
ATOM 31942 O O . ALA A 1 87 ? 19.498 6.482 -13.507 1.00 0.00 87 ALA A O 19
ATOM 31949 N N . LEU A 1 88 ? 18.740 4.815 -12.213 1.00 0.00 88 LEU A N 19
ATOM 31950 C CA . LEU A 1 88 ? 17.332 4.890 -12.625 1.00 0.00 88 LEU A CA 19
ATOM 31951 C C . LEU A 1 88 ? 16.575 6.008 -11.899 1.00 0.00 88 LEU A C 19
ATOM 31952 O O . LEU A 1 88 ? 15.587 6.530 -12.415 1.00 0.00 88 LEU A O 19
ATOM 31968 N N . ASN A 1 89 ? 17.075 6.426 -10.738 1.00 0.00 89 ASN A N 19
ATOM 31969 C CA . ASN A 1 89 ? 16.519 7.486 -9.896 1.00 0.00 89 ASN A CA 19
ATOM 31970 C C . ASN A 1 89 ? 16.470 8.852 -10.597 1.00 0.00 89 ASN A C 19
ATOM 31971 O O . ASN A 1 89 ? 15.554 9.624 -10.332 1.00 0.00 89 ASN A O 19
ATOM 31982 N N . ARG A 1 90 ? 17.377 9.122 -11.547 1.00 0.00 90 ARG A N 19
ATOM 31983 C CA . ARG A 1 90 ? 17.378 10.341 -12.389 1.00 0.00 90 ARG A CA 19
ATOM 31984 C C . ARG A 1 90 ? 16.795 10.126 -13.805 1.00 0.00 90 ARG A C 19
ATOM 31985 O O . ARG A 1 90 ? 16.585 11.089 -14.538 1.00 0.00 90 ARG A O 19
ATOM 32006 N N . ARG A 1 91 ? 16.481 8.873 -14.166 1.00 0.00 91 ARG A N 19
ATOM 32007 C CA . ARG A 1 91 ? 15.848 8.484 -15.453 1.00 0.00 91 ARG A CA 19
ATOM 32008 C C . ARG A 1 91 ? 14.321 8.516 -15.378 1.00 0.00 91 ARG A C 19
ATOM 32009 O O . ARG A 1 91 ? 13.667 9.138 -16.211 1.00 0.00 91 ARG A O 19
ATOM 32030 N N . GLN A 1 92 ? 13.773 7.796 -14.389 1.00 0.00 92 GLN A N 19
ATOM 32031 C CA . GLN A 1 92 ? 12.337 7.471 -14.313 1.00 0.00 92 GLN A CA 19
ATOM 32032 C C . GLN A 1 92 ? 11.730 7.530 -12.908 1.00 0.00 92 GLN A C 19
ATOM 32033 O O . GLN A 1 92 ? 10.627 8.046 -12.743 1.00 0.00 92 GLN A O 19
ATOM 32047 N N . ILE A 1 93 ? 12.449 7.068 -11.873 1.00 0.00 93 ILE A N 19
ATOM 32048 C CA . ILE A 1 93 ? 11.893 7.016 -10.499 1.00 0.00 93 ILE A CA 19
ATOM 32049 C C . ILE A 1 93 ? 11.685 8.439 -9.942 1.00 0.00 93 ILE A C 19
ATOM 32050 O O . ILE A 1 93 ? 10.847 8.652 -9.075 1.00 0.00 93 ILE A O 19
ATOM 32066 N N . ASN A 1 94 ? 12.350 9.444 -10.525 1.00 0.00 94 ASN A N 19
ATOM 32067 C CA . ASN A 1 94 ? 12.193 10.865 -10.188 1.00 0.00 94 ASN A CA 19
ATOM 32068 C C . ASN A 1 94 ? 10.747 11.371 -10.354 1.00 0.00 94 ASN A C 19
ATOM 32069 O O . ASN A 1 94 ? 10.284 12.192 -9.565 1.00 0.00 94 ASN A O 19
ATOM 32080 N N . GLN A 1 95 ? 10.018 10.845 -11.349 1.00 0.00 95 GLN A N 19
ATOM 32081 C CA . GLN A 1 95 ? 8.587 11.114 -11.521 1.00 0.00 95 GLN A CA 19
ATOM 32082 C C . GLN A 1 95 ? 7.752 10.335 -10.497 1.00 0.00 95 GLN A C 19
ATOM 32083 O O . GLN A 1 95 ? 6.886 10.913 -9.848 1.00 0.00 95 GLN A O 19
ATOM 32097 N N . ALA A 1 96 ? 8.055 9.048 -10.292 1.00 0.00 96 ALA A N 19
ATOM 32098 C CA . ALA A 1 96 ? 7.293 8.159 -9.407 1.00 0.00 96 ALA A CA 19
ATOM 32099 C C . ALA A 1 96 ? 7.367 8.564 -7.919 1.00 0.00 96 ALA A C 19
ATOM 32100 O O . ALA A 1 96 ? 6.370 8.471 -7.199 1.00 0.00 96 ALA A O 19
ATOM 32107 N N . LEU A 1 97 ? 8.525 9.061 -7.458 1.00 0.00 97 LEU A N 19
ATOM 32108 C CA . LEU A 1 97 ? 8.695 9.552 -6.081 1.00 0.00 97 LEU A CA 19
ATOM 32109 C C . LEU A 1 97 ? 7.980 10.889 -5.819 1.00 0.00 97 LEU A C 19
ATOM 32110 O O . LEU A 1 97 ? 7.607 11.188 -4.684 1.00 0.00 97 LEU A O 19
ATOM 32126 N N . LEU A 1 98 ? 7.768 11.672 -6.880 1.00 0.00 98 LEU A N 19
ATOM 32127 C CA . LEU A 1 98 ? 7.092 12.975 -6.853 1.00 0.00 98 LEU A CA 19
ATOM 32128 C C . LEU A 1 98 ? 5.563 12.862 -7.016 1.00 0.00 98 LEU A C 19
ATOM 32129 O O . LEU A 1 98 ? 4.817 13.559 -6.328 1.00 0.00 98 LEU A O 19
ATOM 32145 N N . SER A 1 99 ? 5.082 11.973 -7.893 1.00 0.00 99 SER A N 19
ATOM 32146 C CA . SER A 1 99 ? 3.654 11.822 -8.231 1.00 0.00 99 SER A CA 19
ATOM 32147 C C . SER A 1 99 ? 2.806 11.128 -7.150 1.00 0.00 99 SER A C 19
ATOM 32148 O O . SER A 1 99 ? 1.578 11.109 -7.250 1.00 0.00 99 SER A O 19
ATOM 32156 N N . THR A 1 100 ? 3.440 10.601 -6.093 1.00 0.00 100 THR A N 19
ATOM 32157 C CA . THR A 1 100 ? 2.792 9.867 -4.986 1.00 0.00 100 THR A CA 19
ATOM 32158 C C . THR A 1 100 ? 1.751 10.688 -4.197 1.00 0.00 100 THR A C 19
ATOM 32159 O O . THR A 1 100 ? 0.870 10.121 -3.546 1.00 0.00 100 THR A O 19
ATOM 32170 N N . GLY A 1 101 ? 1.809 12.025 -4.278 1.00 0.00 101 GLY A N 19
ATOM 32171 C CA . GLY A 1 101 ? 0.869 12.968 -3.652 1.00 0.00 101 GLY A CA 19
ATOM 32172 C C . GLY A 1 101 ? -0.513 13.045 -4.326 1.00 0.00 101 GLY A C 19
ATOM 32173 O O . GLY A 1 101 ? -1.001 14.140 -4.616 1.00 0.00 101 GLY A O 19
ATOM 32177 N N . ASP A 1 102 ? -1.133 11.897 -4.609 1.00 0.00 102 ASP A N 19
ATOM 32178 C CA . ASP A 1 102 ? -2.478 11.781 -5.191 1.00 0.00 102 ASP A CA 19
ATOM 32179 C C . ASP A 1 102 ? -3.601 12.278 -4.257 1.00 0.00 102 ASP A C 19
ATOM 32180 O O . ASP A 1 102 ? -3.428 12.411 -3.039 1.00 0.00 102 ASP A O 19
ATOM 32189 N N . LEU A 1 103 ? -4.790 12.498 -4.835 1.00 0.00 103 LEU A N 19
ATOM 32190 C CA . LEU A 1 103 ? -6.033 12.739 -4.094 1.00 0.00 103 LEU A CA 19
ATOM 32191 C C . LEU A 1 103 ? -6.475 11.527 -3.245 1.00 0.00 103 LEU A C 19
ATOM 32192 O O . LEU A 1 103 ? -6.061 10.389 -3.485 1.00 0.00 103 LEU A O 19
ATOM 32208 N N . ALA A 1 104 ? -7.370 11.775 -2.285 1.00 0.00 104 ALA A N 19
ATOM 32209 C CA . ALA A 1 104 ? -7.985 10.746 -1.434 1.00 0.00 104 ALA A CA 19
ATOM 32210 C C . ALA A 1 104 ? -9.472 11.041 -1.112 1.00 0.00 104 ALA A C 19
ATOM 32211 O O . ALA A 1 104 ? -9.989 10.640 -0.067 1.00 0.00 104 ALA A O 19
ATOM 32218 N N . HIS A 1 105 ? -10.155 11.778 -1.999 1.00 0.00 105 HIS A N 19
ATOM 32219 C CA . HIS A 1 105 ? -11.437 12.442 -1.703 1.00 0.00 105 HIS A CA 19
ATOM 32220 C C . HIS A 1 105 ? -12.622 11.464 -1.638 1.00 0.00 105 HIS A C 19
ATOM 32221 O O . HIS A 1 105 ? -13.437 11.538 -0.718 1.00 0.00 105 HIS A O 19
ATOM 32235 N N . ASP A 1 106 ? -12.690 10.527 -2.591 1.00 0.00 106 ASP A N 19
ATOM 32236 C CA . ASP A 1 106 ? -13.715 9.471 -2.690 1.00 0.00 106 ASP A CA 19
ATOM 32237 C C . ASP A 1 106 ? -13.095 8.102 -3.073 1.00 0.00 106 ASP A C 19
ATOM 32238 O O . ASP A 1 106 ? -13.750 7.231 -3.650 1.00 0.00 106 ASP A O 19
ATOM 32247 N N . GLU A 1 107 ? -11.801 7.919 -2.786 1.00 0.00 107 GLU A N 19
ATOM 32248 C CA . GLU A 1 107 ? -10.995 6.798 -3.298 1.00 0.00 107 GLU A CA 19
ATOM 32249 C C . GLU A 1 107 ? -11.192 5.479 -2.526 1.00 0.00 107 GLU A C 19
ATOM 32250 O O . GLU A 1 107 ? -11.084 4.398 -3.118 1.00 0.00 107 GLU A O 19
ATOM 32262 N N . PHE A 1 108 ? -11.493 5.568 -1.223 1.00 0.00 108 PHE A N 19
ATOM 32263 C CA . PHE A 1 108 ? -11.648 4.443 -0.285 1.00 0.00 108 PHE A CA 19
ATOM 32264 C C . PHE A 1 108 ? -12.818 4.662 0.694 1.00 0.00 108 PHE A C 19
ATOM 32265 O O . PHE A 1 108 ? -12.927 5.761 1.289 1.00 0.00 108 PHE A O 19
ATOM 32282 N N . ALA A 1 1 ? -3.739 -9.012 -4.628 1.00 0.00 1 ALA A N 20
ATOM 32283 C CA . ALA A 1 1 ? -2.445 -8.656 -3.976 1.00 0.00 1 ALA A CA 20
ATOM 32284 C C . ALA A 1 1 ? -1.801 -7.413 -4.621 1.00 0.00 1 ALA A C 20
ATOM 32285 O O . ALA A 1 1 ? -2.118 -7.064 -5.760 1.00 0.00 1 ALA A O 20
ATOM 32294 N N . VAL A 1 2 ? -0.898 -6.737 -3.895 1.00 0.00 2 VAL A N 20
ATOM 32295 C CA . VAL A 1 2 ? -0.199 -5.498 -4.313 1.00 0.00 2 VAL A CA 20
ATOM 32296 C C . VAL A 1 2 ? 1.310 -5.622 -4.043 1.00 0.00 2 VAL A C 20
ATOM 32297 O O . VAL A 1 2 ? 1.711 -6.232 -3.052 1.00 0.00 2 VAL A O 20
ATOM 32310 N N . GLU A 1 3 ? 2.143 -5.028 -4.910 1.00 0.00 3 GLU A N 20
ATOM 32311 C CA . GLU A 1 3 ? 3.614 -4.976 -4.781 1.00 0.00 3 GLU A CA 20
ATOM 32312 C C . GLU A 1 3 ? 4.261 -6.377 -4.657 1.00 0.00 3 GLU A C 20
ATOM 32313 O O . GLU A 1 3 ? 5.010 -6.676 -3.722 1.00 0.00 3 GLU A O 20
ATOM 32325 N N . VAL A 1 4 ? 3.937 -7.260 -5.613 1.00 0.00 4 VAL A N 20
ATOM 32326 C CA . VAL A 1 4 ? 4.410 -8.657 -5.671 1.00 0.00 4 VAL A CA 20
ATOM 32327 C C . VAL A 1 4 ? 5.627 -8.767 -6.602 1.00 0.00 4 VAL A C 20
ATOM 32328 O O . VAL A 1 4 ? 5.761 -7.996 -7.555 1.00 0.00 4 VAL A O 20
ATOM 32341 N N . GLU A 1 5 ? 6.510 -9.742 -6.363 1.00 0.00 5 GLU A N 20
ATOM 32342 C CA . GLU A 1 5 ? 7.719 -10.030 -7.161 1.00 0.00 5 GLU A CA 20
ATOM 32343 C C . GLU A 1 5 ? 7.391 -10.715 -8.513 1.00 0.00 5 GLU A C 20
ATOM 32344 O O . GLU A 1 5 ? 7.889 -11.797 -8.836 1.00 0.00 5 GLU A O 20
ATOM 32356 N N . VAL A 1 6 ? 6.503 -10.090 -9.295 1.00 0.00 6 VAL A N 20
ATOM 32357 C CA . VAL A 1 6 ? 6.004 -10.578 -10.593 1.00 0.00 6 VAL A CA 20
ATOM 32358 C C . VAL A 1 6 ? 7.051 -10.450 -11.721 1.00 0.00 6 VAL A C 20
ATOM 32359 O O . VAL A 1 6 ? 7.344 -11.473 -12.349 1.00 0.00 6 VAL A O 20
ATOM 32372 N N . PRO A 1 7 ? 7.645 -9.267 -12.000 1.00 0.00 7 PRO A N 20
ATOM 32373 C CA . PRO A 1 7 ? 8.692 -9.131 -13.016 1.00 0.00 7 PRO A CA 20
ATOM 32374 C C . PRO A 1 7 ? 10.084 -9.543 -12.497 1.00 0.00 7 PRO A C 20
ATOM 32375 O O . PRO A 1 7 ? 10.306 -9.730 -11.297 1.00 0.00 7 PRO A O 20
ATOM 32386 N N . GLY A 1 8 ? 11.038 -9.639 -13.428 1.00 0.00 8 GLY A N 20
ATOM 32387 C CA . GLY A 1 8 ? 12.462 -9.908 -13.164 1.00 0.00 8 GLY A CA 20
ATOM 32388 C C . GLY A 1 8 ? 13.120 -10.798 -14.227 1.00 0.00 8 GLY A C 20
ATOM 32389 O O . GLY A 1 8 ? 12.489 -11.725 -14.738 1.00 0.00 8 GLY A O 20
ATOM 32393 N N . LEU A 1 9 ? 14.388 -10.516 -14.569 1.00 0.00 9 LEU A N 20
ATOM 32394 C CA . LEU A 1 9 ? 15.184 -11.308 -15.528 1.00 0.00 9 LEU A CA 20
ATOM 32395 C C . LEU A 1 9 ? 16.683 -11.427 -15.161 1.00 0.00 9 LEU A C 20
ATOM 32396 O O . LEU A 1 9 ? 17.544 -11.471 -16.040 1.00 0.00 9 LEU A O 20
ATOM 32412 N N . LEU A 1 10 ? 16.999 -11.510 -13.858 1.00 0.00 10 LEU A N 20
ATOM 32413 C CA . LEU A 1 10 ? 18.372 -11.736 -13.375 1.00 0.00 10 LEU A CA 20
ATOM 32414 C C . LEU A 1 10 ? 18.894 -13.084 -13.884 1.00 0.00 10 LEU A C 20
ATOM 32415 O O . LEU A 1 10 ? 18.463 -14.139 -13.413 1.00 0.00 10 LEU A O 20
ATOM 32431 N N . THR A 1 11 ? 19.877 -13.039 -14.782 1.00 0.00 11 THR A N 20
ATOM 32432 C CA . THR A 1 11 ? 20.563 -14.226 -15.300 1.00 0.00 11 THR A CA 20
ATOM 32433 C C . THR A 1 11 ? 22.018 -14.257 -14.840 1.00 0.00 11 THR A C 20
ATOM 32434 O O . THR A 1 11 ? 22.710 -13.238 -14.802 1.00 0.00 11 THR A O 20
ATOM 32445 N N . ASP A 1 12 ? 22.483 -15.454 -14.494 1.00 0.00 12 ASP A N 20
ATOM 32446 C CA . ASP A 1 12 ? 23.873 -15.798 -14.204 1.00 0.00 12 ASP A CA 20
ATOM 32447 C C . ASP A 1 12 ? 24.745 -15.804 -15.478 1.00 0.00 12 ASP A C 20
ATOM 32448 O O . ASP A 1 12 ? 25.357 -16.812 -15.842 1.00 0.00 12 ASP A O 20
ATOM 32457 N N . HIS A 1 13 ? 24.834 -14.657 -16.165 1.00 0.00 13 HIS A N 20
ATOM 32458 C CA . HIS A 1 13 ? 25.752 -14.422 -17.292 1.00 0.00 13 HIS A CA 20
ATOM 32459 C C . HIS A 1 13 ? 27.181 -14.153 -16.776 1.00 0.00 13 HIS A C 20
ATOM 32460 O O . HIS A 1 13 ? 27.874 -13.232 -17.216 1.00 0.00 13 HIS A O 20
ATOM 32474 N N . THR A 1 14 ? 27.616 -14.950 -15.795 1.00 0.00 14 THR A N 20
ATOM 32475 C CA . THR A 1 14 ? 28.864 -14.781 -15.052 1.00 0.00 14 THR A CA 20
ATOM 32476 C C . THR A 1 14 ? 29.648 -16.099 -14.933 1.00 0.00 14 THR A C 20
ATOM 32477 O O . THR A 1 14 ? 29.065 -17.149 -14.657 1.00 0.00 14 THR A O 20
ATOM 32488 N N . VAL A 1 15 ? 30.972 -16.063 -15.174 1.00 0.00 15 VAL A N 20
ATOM 32489 C CA . VAL A 1 15 ? 31.841 -17.265 -15.307 1.00 0.00 15 VAL A CA 20
ATOM 32490 C C . VAL A 1 15 ? 33.175 -17.164 -14.538 1.00 0.00 15 VAL A C 20
ATOM 32491 O O . VAL A 1 15 ? 34.206 -17.700 -14.953 1.00 0.00 15 VAL A O 20
ATOM 32504 N N . SER A 1 16 ? 33.138 -16.504 -13.377 1.00 0.00 16 SER A N 20
ATOM 32505 C CA . SER A 1 16 ? 34.303 -16.216 -12.513 1.00 0.00 16 SER A CA 20
ATOM 32506 C C . SER A 1 16 ? 34.095 -16.734 -11.086 1.00 0.00 16 SER A C 20
ATOM 32507 O O . SER A 1 16 ? 32.971 -16.728 -10.595 1.00 0.00 16 SER A O 20
ATOM 32515 N N . SER A 1 17 ? 35.165 -17.104 -10.375 1.00 0.00 17 SER A N 20
ATOM 32516 C CA . SER A 1 17 ? 35.094 -17.564 -8.974 1.00 0.00 17 SER A CA 20
ATOM 32517 C C . SER A 1 17 ? 34.466 -16.526 -8.027 1.00 0.00 17 SER A C 20
ATOM 32518 O O . SER A 1 17 ? 33.745 -16.894 -7.100 1.00 0.00 17 SER A O 20
ATOM 32526 N N . ILE A 1 18 ? 34.688 -15.228 -8.290 1.00 0.00 18 ILE A N 20
ATOM 32527 C CA . ILE A 1 18 ? 34.002 -14.103 -7.618 1.00 0.00 18 ILE A CA 20
ATOM 32528 C C . ILE A 1 18 ? 32.748 -13.653 -8.380 1.00 0.00 18 ILE A C 20
ATOM 32529 O O . ILE A 1 18 ? 31.711 -13.427 -7.765 1.00 0.00 18 ILE A O 20
ATOM 32545 N N . GLY A 1 19 ? 32.779 -13.553 -9.714 1.00 0.00 19 GLY A N 20
ATOM 32546 C CA . GLY A 1 19 ? 31.628 -13.046 -10.482 1.00 0.00 19 GLY A CA 20
ATOM 32547 C C . GLY A 1 19 ? 30.399 -13.970 -10.466 1.00 0.00 19 GLY A C 20
ATOM 32548 O O . GLY A 1 19 ? 29.266 -13.492 -10.508 1.00 0.00 19 GLY A O 20
ATOM 32552 N N . HIS A 1 20 ? 30.597 -15.283 -10.323 1.00 0.00 20 HIS A N 20
ATOM 32553 C CA . HIS A 1 20 ? 29.520 -16.257 -10.093 1.00 0.00 20 HIS A CA 20
ATOM 32554 C C . HIS A 1 20 ? 28.879 -16.069 -8.709 1.00 0.00 20 HIS A C 20
ATOM 32555 O O . HIS A 1 20 ? 27.658 -16.147 -8.574 1.00 0.00 20 HIS A O 20
ATOM 32569 N N . ASP A 1 21 ? 29.678 -15.745 -7.686 1.00 0.00 21 ASP A N 20
ATOM 32570 C CA . ASP A 1 21 ? 29.171 -15.472 -6.342 1.00 0.00 21 ASP A CA 20
ATOM 32571 C C . ASP A 1 21 ? 28.455 -14.116 -6.286 1.00 0.00 21 ASP A C 20
ATOM 32572 O O . ASP A 1 21 ? 27.439 -14.006 -5.600 1.00 0.00 21 ASP A O 20
ATOM 32581 N N . PHE A 1 22 ? 28.913 -13.100 -7.037 1.00 0.00 22 PHE A N 20
ATOM 32582 C CA . PHE A 1 22 ? 28.229 -11.803 -7.130 1.00 0.00 22 PHE A CA 20
ATOM 32583 C C . PHE A 1 22 ? 26.784 -11.966 -7.590 1.00 0.00 22 PHE A C 20
ATOM 32584 O O . PHE A 1 22 ? 25.904 -11.355 -6.999 1.00 0.00 22 PHE A O 20
ATOM 32601 N N . TYR A 1 23 ? 26.523 -12.816 -8.590 1.00 0.00 23 TYR A N 20
ATOM 32602 C CA . TYR A 1 23 ? 25.156 -13.100 -9.047 1.00 0.00 23 TYR A CA 20
ATOM 32603 C C . TYR A 1 23 ? 24.245 -13.530 -7.884 1.00 0.00 23 TYR A C 20
ATOM 32604 O O . TYR A 1 23 ? 23.209 -12.906 -7.645 1.00 0.00 23 TYR A O 20
ATOM 32622 N N . ARG A 1 24 ? 24.670 -14.553 -7.127 1.00 0.00 24 ARG A N 20
ATOM 32623 C CA . ARG A 1 24 ? 23.888 -15.137 -6.023 1.00 0.00 24 ARG A CA 20
ATOM 32624 C C . ARG A 1 24 ? 23.736 -14.160 -4.856 1.00 0.00 24 ARG A C 20
ATOM 32625 O O . ARG A 1 24 ? 22.641 -13.968 -4.334 1.00 0.00 24 ARG A O 20
ATOM 32646 N N . ALA A 1 25 ? 24.832 -13.501 -4.477 1.00 0.00 25 ALA A N 20
ATOM 32647 C CA . ALA A 1 25 ? 24.848 -12.528 -3.391 1.00 0.00 25 ALA A CA 20
ATOM 32648 C C . ALA A 1 25 ? 24.017 -11.280 -3.719 1.00 0.00 25 ALA A C 20
ATOM 32649 O O . ALA A 1 25 ? 23.256 -10.819 -2.874 1.00 0.00 25 ALA A O 20
ATOM 32656 N N . PHE A 1 26 ? 24.103 -10.752 -4.943 1.00 0.00 26 PHE A N 20
ATOM 32657 C CA . PHE A 1 26 ? 23.286 -9.622 -5.382 1.00 0.00 26 PHE A CA 20
ATOM 32658 C C . PHE A 1 26 ? 21.800 -9.993 -5.343 1.00 0.00 26 PHE A C 20
ATOM 32659 O O . PHE A 1 26 ? 21.017 -9.297 -4.702 1.00 0.00 26 PHE A O 20
ATOM 32676 N N . SER A 1 27 ? 21.404 -11.109 -5.963 1.00 0.00 27 SER A N 20
ATOM 32677 C CA . SER A 1 27 ? 19.993 -11.515 -6.051 1.00 0.00 27 SER A CA 20
ATOM 32678 C C . SER A 1 27 ? 19.380 -11.864 -4.684 1.00 0.00 27 SER A C 20
ATOM 32679 O O . SER A 1 27 ? 18.186 -11.639 -4.474 1.00 0.00 27 SER A O 20
ATOM 32687 N N . ASP A 1 28 ? 20.189 -12.327 -3.723 1.00 0.00 28 ASP A N 20
ATOM 32688 C CA . ASP A 1 28 ? 19.778 -12.584 -2.340 1.00 0.00 28 ASP A CA 20
ATOM 32689 C C . ASP A 1 28 ? 19.342 -11.311 -1.585 1.00 0.00 28 ASP A C 20
ATOM 32690 O O . ASP A 1 28 ? 18.441 -11.395 -0.744 1.00 0.00 28 ASP A O 20
ATOM 32699 N N . LYS A 1 29 ? 19.946 -10.142 -1.876 1.00 0.00 29 LYS A N 20
ATOM 32700 C CA . LYS A 1 29 ? 19.579 -8.842 -1.263 1.00 0.00 29 LYS A CA 20
ATOM 32701 C C . LYS A 1 29 ? 18.917 -7.826 -2.216 1.00 0.00 29 LYS A C 20
ATOM 32702 O O . LYS A 1 29 ? 18.552 -6.730 -1.787 1.00 0.00 29 LYS A O 20
ATOM 32721 N N . TRP A 1 30 ? 18.712 -8.178 -3.485 1.00 0.00 30 TRP A N 20
ATOM 32722 C CA . TRP A 1 30 ? 18.077 -7.316 -4.487 1.00 0.00 30 TRP A CA 20
ATOM 32723 C C . TRP A 1 30 ? 16.610 -6.978 -4.158 1.00 0.00 30 TRP A C 20
ATOM 32724 O O . TRP A 1 30 ? 15.794 -7.863 -3.890 1.00 0.00 30 TRP A O 20
ATOM 32745 N N . GLU A 1 31 ? 16.282 -5.685 -4.221 1.00 0.00 31 GLU A N 20
ATOM 32746 C CA . GLU A 1 31 ? 14.929 -5.125 -4.137 1.00 0.00 31 GLU A CA 20
ATOM 32747 C C . GLU A 1 31 ? 14.941 -3.705 -4.737 1.00 0.00 31 GLU A C 20
ATOM 32748 O O . GLU A 1 31 ? 15.863 -2.930 -4.464 1.00 0.00 31 GLU A O 20
ATOM 32760 N N . SER A 1 32 ? 13.933 -3.352 -5.543 1.00 0.00 32 SER A N 20
ATOM 32761 C CA . SER A 1 32 ? 13.792 -2.003 -6.118 1.00 0.00 32 SER A CA 20
ATOM 32762 C C . SER A 1 32 ? 12.331 -1.604 -6.391 1.00 0.00 32 SER A C 20
ATOM 32763 O O . SER A 1 32 ? 11.431 -2.448 -6.388 1.00 0.00 32 SER A O 20
ATOM 32771 N N . ASP A 1 33 ? 12.091 -0.310 -6.622 1.00 0.00 33 ASP A N 20
ATOM 32772 C CA . ASP A 1 33 ? 10.745 0.266 -6.808 1.00 0.00 33 ASP A CA 20
ATOM 32773 C C . ASP A 1 33 ? 10.205 0.143 -8.250 1.00 0.00 33 ASP A C 20
ATOM 32774 O O . ASP A 1 33 ? 8.991 0.081 -8.461 1.00 0.00 33 ASP A O 20
ATOM 32783 N N . TYR A 1 34 ? 11.105 0.089 -9.239 1.00 0.00 34 TYR A N 20
ATOM 32784 C CA . TYR A 1 34 ? 10.785 -0.059 -10.667 1.00 0.00 34 TYR A CA 20
ATOM 32785 C C . TYR A 1 34 ? 10.542 -1.536 -11.068 1.00 0.00 34 TYR A C 20
ATOM 32786 O O . TYR A 1 34 ? 10.438 -2.430 -10.226 1.00 0.00 34 TYR A O 20
ATOM 32804 N N . THR A 1 35 ? 10.458 -1.806 -12.377 1.00 0.00 35 THR A N 20
ATOM 32805 C CA . THR A 1 35 ? 10.071 -3.104 -12.968 1.00 0.00 35 THR A CA 20
ATOM 32806 C C . THR A 1 35 ? 11.142 -4.201 -12.831 1.00 0.00 35 THR A C 20
ATOM 32807 O O . THR A 1 35 ? 10.881 -5.351 -13.160 1.00 0.00 35 THR A O 20
ATOM 32818 N N . GLY A 1 36 ? 12.354 -3.895 -12.349 1.00 0.00 36 GLY A N 20
ATOM 32819 C CA . GLY A 1 36 ? 13.363 -4.910 -11.990 1.00 0.00 36 GLY A CA 20
ATOM 32820 C C . GLY A 1 36 ? 13.916 -5.740 -13.149 1.00 0.00 36 GLY A C 20
ATOM 32821 O O . GLY A 1 36 ? 14.385 -6.857 -12.950 1.00 0.00 36 GLY A O 20
ATOM 32825 N N . ASN A 1 37 ? 13.872 -5.218 -14.376 1.00 0.00 37 ASN A N 20
ATOM 32826 C CA . ASN A 1 37 ? 14.319 -5.938 -15.575 1.00 0.00 37 ASN A CA 20
ATOM 32827 C C . ASN A 1 37 ? 15.836 -5.811 -15.802 1.00 0.00 37 ASN A C 20
ATOM 32828 O O . ASN A 1 37 ? 16.294 -5.214 -16.775 1.00 0.00 37 ASN A O 20
ATOM 32839 N N . LEU A 1 38 ? 16.615 -6.374 -14.879 1.00 0.00 38 LEU A N 20
ATOM 32840 C CA . LEU A 1 38 ? 18.086 -6.324 -14.872 1.00 0.00 38 LEU A CA 20
ATOM 32841 C C . LEU A 1 38 ? 18.766 -7.695 -14.933 1.00 0.00 38 LEU A C 20
ATOM 32842 O O . LEU A 1 38 ? 18.237 -8.673 -14.416 1.00 0.00 38 LEU A O 20
ATOM 32858 N N . THR A 1 39 ? 19.972 -7.742 -15.501 1.00 0.00 39 THR A N 20
ATOM 32859 C CA . THR A 1 39 ? 20.845 -8.925 -15.521 1.00 0.00 39 THR A CA 20
ATOM 32860 C C . THR A 1 39 ? 22.305 -8.561 -15.224 1.00 0.00 39 THR A C 20
ATOM 32861 O O . THR A 1 39 ? 22.695 -7.394 -15.294 1.00 0.00 39 THR A O 20
ATOM 32872 N N . ILE A 1 40 ? 23.111 -9.554 -14.844 1.00 0.00 40 ILE A N 20
ATOM 32873 C CA . ILE A 1 40 ? 24.478 -9.391 -14.326 1.00 0.00 40 ILE A CA 20
ATOM 32874 C C . ILE A 1 40 ? 25.448 -10.097 -15.268 1.00 0.00 40 ILE A C 20
ATOM 32875 O O . ILE A 1 40 ? 25.323 -11.293 -15.519 1.00 0.00 40 ILE A O 20
ATOM 32891 N N . ASN A 1 41 ? 26.448 -9.359 -15.741 1.00 0.00 41 ASN A N 20
ATOM 32892 C CA . ASN A 1 41 ? 27.441 -9.815 -16.708 1.00 0.00 41 ASN A CA 20
ATOM 32893 C C . ASN A 1 41 ? 28.833 -9.654 -16.081 1.00 0.00 41 ASN A C 20
ATOM 32894 O O . ASN A 1 41 ? 29.062 -8.667 -15.382 1.00 0.00 41 ASN A O 20
ATOM 32905 N N . GLU A 1 42 ? 29.774 -10.570 -16.323 1.00 0.00 42 GLU A N 20
ATOM 32906 C CA . GLU A 1 42 ? 31.173 -10.374 -15.910 1.00 0.00 42 GLU A CA 20
ATOM 32907 C C . GLU A 1 42 ? 32.189 -10.665 -17.024 1.00 0.00 42 GLU A C 20
ATOM 32908 O O . GLU A 1 42 ? 31.924 -11.476 -17.918 1.00 0.00 42 GLU A O 20
ATOM 32920 N N . ARG A 1 43 ? 33.358 -10.012 -16.954 1.00 0.00 43 ARG A N 20
ATOM 32921 C CA . ARG A 1 43 ? 34.523 -10.310 -17.800 1.00 0.00 43 ARG A CA 20
ATOM 32922 C C . ARG A 1 43 ? 35.701 -10.770 -16.928 1.00 0.00 43 ARG A C 20
ATOM 32923 O O . ARG A 1 43 ? 36.203 -9.956 -16.142 1.00 0.00 43 ARG A O 20
ATOM 32944 N N . PRO A 1 44 ? 36.164 -12.024 -17.078 1.00 0.00 44 PRO A N 20
ATOM 32945 C CA . PRO A 1 44 ? 37.231 -12.585 -16.262 1.00 0.00 44 PRO A CA 20
ATOM 32946 C C . PRO A 1 44 ? 38.595 -12.121 -16.792 1.00 0.00 44 PRO A C 20
ATOM 32947 O O . PRO A 1 44 ? 38.940 -12.359 -17.954 1.00 0.00 44 PRO A O 20
ATOM 32958 N N . SER A 1 45 ? 39.374 -11.454 -15.937 1.00 0.00 45 SER A N 20
ATOM 32959 C CA . SER A 1 45 ? 40.602 -10.748 -16.316 1.00 0.00 45 SER A CA 20
ATOM 32960 C C . SER A 1 45 ? 41.681 -10.938 -15.246 1.00 0.00 45 SER A C 20
ATOM 32961 O O . SER A 1 45 ? 41.696 -10.251 -14.221 1.00 0.00 45 SER A O 20
ATOM 32969 N N . ALA A 1 46 ? 42.624 -11.853 -15.496 1.00 0.00 46 ALA A N 20
ATOM 32970 C CA . ALA A 1 46 ? 43.621 -12.312 -14.518 1.00 0.00 46 ALA A CA 20
ATOM 32971 C C . ALA A 1 46 ? 44.612 -11.232 -14.029 1.00 0.00 46 ALA A C 20
ATOM 32972 O O . ALA A 1 46 ? 45.312 -11.438 -13.034 1.00 0.00 46 ALA A O 20
ATOM 32979 N N . ARG A 1 47 ? 44.617 -10.052 -14.669 1.00 0.00 47 ARG A N 20
ATOM 32980 C CA . ARG A 1 47 ? 45.263 -8.821 -14.173 1.00 0.00 47 ARG A CA 20
ATOM 32981 C C . ARG A 1 47 ? 44.836 -8.432 -12.747 1.00 0.00 47 ARG A C 20
ATOM 32982 O O . ARG A 1 47 ? 45.637 -7.840 -12.022 1.00 0.00 47 ARG A O 20
ATOM 33003 N N . ALA A 1 48 ? 43.591 -8.745 -12.354 1.00 0.00 48 ALA A N 20
ATOM 33004 C CA . ALA A 1 48 ? 43.023 -8.344 -11.060 1.00 0.00 48 ALA A CA 20
ATOM 33005 C C . ALA A 1 48 ? 41.840 -9.194 -10.533 1.00 0.00 48 ALA A C 20
ATOM 33006 O O . ALA A 1 48 ? 41.630 -9.214 -9.320 1.00 0.00 48 ALA A O 20
ATOM 33013 N N . GLY A 1 49 ? 41.056 -9.876 -11.384 1.00 0.00 49 GLY A N 20
ATOM 33014 C CA . GLY A 1 49 ? 39.829 -10.580 -10.971 1.00 0.00 49 GLY A CA 20
ATOM 33015 C C . GLY A 1 49 ? 38.749 -10.587 -12.058 1.00 0.00 49 GLY A C 20
ATOM 33016 O O . GLY A 1 49 ? 38.933 -11.214 -13.101 1.00 0.00 49 GLY A O 20
ATOM 33020 N N . SER A 1 50 ? 37.630 -9.894 -11.828 1.00 0.00 50 SER A N 20
ATOM 33021 C CA . SER A 1 50 ? 36.540 -9.743 -12.804 1.00 0.00 50 SER A CA 20
ATOM 33022 C C . SER A 1 50 ? 36.020 -8.308 -12.908 1.00 0.00 50 SER A C 20
ATOM 33023 O O . SER A 1 50 ? 35.861 -7.608 -11.907 1.00 0.00 50 SER A O 20
ATOM 33031 N N . TRP A 1 51 ? 35.671 -7.883 -14.127 1.00 0.00 51 TRP A N 20
ATOM 33032 C CA . TRP A 1 51 ? 34.759 -6.753 -14.314 1.00 0.00 51 TRP A CA 20
ATOM 33033 C C . TRP A 1 51 ? 33.336 -7.249 -14.095 1.00 0.00 51 TRP A C 20
ATOM 33034 O O . TRP A 1 51 ? 32.978 -8.267 -14.674 1.00 0.00 51 TRP A O 20
ATOM 33055 N N . ILE A 1 52 ? 32.522 -6.529 -13.328 1.00 0.00 52 ILE A N 20
ATOM 33056 C CA . ILE A 1 52 ? 31.077 -6.751 -13.188 1.00 0.00 52 ILE A CA 20
ATOM 33057 C C . ILE A 1 52 ? 30.334 -5.604 -13.862 1.00 0.00 52 ILE A C 20
ATOM 33058 O O . ILE A 1 52 ? 30.615 -4.442 -13.576 1.00 0.00 52 ILE A O 20
ATOM 33074 N N . THR A 1 53 ? 29.353 -5.929 -14.703 1.00 0.00 53 THR A N 20
ATOM 33075 C CA . THR A 1 53 ? 28.554 -4.964 -15.471 1.00 0.00 53 THR A CA 20
ATOM 33076 C C . THR A 1 53 ? 27.088 -5.376 -15.392 1.00 0.00 53 THR A C 20
ATOM 33077 O O . THR A 1 53 ? 26.696 -6.419 -15.917 1.00 0.00 53 THR A O 20
ATOM 33088 N N . ILE A 1 54 ? 26.262 -4.567 -14.732 1.00 0.00 54 ILE A N 20
ATOM 33089 C CA . ILE A 1 54 ? 24.818 -4.801 -14.604 1.00 0.00 54 ILE A CA 20
ATOM 33090 C C . ILE A 1 54 ? 24.082 -3.995 -15.670 1.00 0.00 54 ILE A C 20
ATOM 33091 O O . ILE A 1 54 ? 24.294 -2.788 -15.838 1.00 0.00 54 ILE A O 20
ATOM 33107 N N . THR A 1 55 ? 23.213 -4.684 -16.405 1.00 0.00 55 THR A N 20
ATOM 33108 C CA . THR A 1 55 ? 22.438 -4.128 -17.516 1.00 0.00 55 THR A CA 20
ATOM 33109 C C . THR A 1 55 ? 20.943 -4.167 -17.221 1.00 0.00 55 THR A C 20
ATOM 33110 O O . THR A 1 55 ? 20.439 -5.153 -16.690 1.00 0.00 55 THR A O 20
ATOM 33121 N N . VAL A 1 56 ? 20.218 -3.103 -17.579 1.00 0.00 56 VAL A N 20
ATOM 33122 C CA . VAL A 1 56 ? 18.745 -3.065 -17.600 1.00 0.00 56 VAL A CA 20
ATOM 33123 C C . VAL A 1 56 ? 18.287 -3.302 -19.033 1.00 0.00 56 VAL A C 20
ATOM 33124 O O . VAL A 1 56 ? 18.603 -2.521 -19.927 1.00 0.00 56 VAL A O 20
ATOM 33137 N N . ASN A 1 57 ? 17.586 -4.417 -19.247 1.00 0.00 57 ASN A N 20
ATOM 33138 C CA . ASN A 1 57 ? 17.212 -5.018 -20.539 1.00 0.00 57 ASN A CA 20
ATOM 33139 C C . ASN A 1 57 ? 18.410 -5.295 -21.475 1.00 0.00 57 ASN A C 20
ATOM 33140 O O . ASN A 1 57 ? 18.795 -6.447 -21.671 1.00 0.00 57 ASN A O 20
ATOM 33151 N N . GLN A 1 58 ? 18.993 -4.233 -22.039 1.00 0.00 58 GLN A N 20
ATOM 33152 C CA . GLN A 1 58 ? 20.118 -4.252 -22.984 1.00 0.00 58 GLN A CA 20
ATOM 33153 C C . GLN A 1 58 ? 21.123 -3.094 -22.780 1.00 0.00 58 GLN A C 20
ATOM 33154 O O . GLN A 1 58 ? 22.034 -2.914 -23.589 1.00 0.00 58 GLN A O 20
ATOM 33168 N N . ASP A 1 59 ? 20.970 -2.301 -21.711 1.00 0.00 59 ASP A N 20
ATOM 33169 C CA . ASP A 1 59 ? 21.741 -1.070 -21.459 1.00 0.00 59 ASP A CA 20
ATOM 33170 C C . ASP A 1 59 ? 22.523 -1.157 -20.145 1.00 0.00 59 ASP A C 20
ATOM 33171 O O . ASP A 1 59 ? 21.938 -1.464 -19.107 1.00 0.00 59 ASP A O 20
ATOM 33180 N N . VAL A 1 60 ? 23.833 -0.868 -20.146 1.00 0.00 60 VAL A N 20
ATOM 33181 C CA . VAL A 1 60 ? 24.615 -0.804 -18.894 1.00 0.00 60 VAL A CA 20
ATOM 33182 C C . VAL A 1 60 ? 24.213 0.440 -18.102 1.00 0.00 60 VAL A C 20
ATOM 33183 O O . VAL A 1 60 ? 24.149 1.542 -18.649 1.00 0.00 60 VAL A O 20
ATOM 33196 N N . ILE A 1 61 ? 23.992 0.255 -16.798 1.00 0.00 61 ILE A N 20
ATOM 33197 C CA . ILE A 1 61 ? 23.696 1.342 -15.852 1.00 0.00 61 ILE A CA 20
ATOM 33198 C C . ILE A 1 61 ? 24.710 1.450 -14.711 1.00 0.00 61 ILE A C 20
ATOM 33199 O O . ILE A 1 61 ? 24.906 2.540 -14.178 1.00 0.00 61 ILE A O 20
ATOM 33215 N N . PHE A 1 62 ? 25.369 0.345 -14.350 1.00 0.00 62 PHE A N 20
ATOM 33216 C CA . PHE A 1 62 ? 26.438 0.342 -13.358 1.00 0.00 62 PHE A CA 20
ATOM 33217 C C . PHE A 1 62 ? 27.456 -0.757 -13.668 1.00 0.00 62 PHE A C 20
ATOM 33218 O O . PHE A 1 62 ? 27.109 -1.820 -14.183 1.00 0.00 62 PHE A O 20
ATOM 33235 N N . GLN A 1 63 ? 28.721 -0.487 -13.361 1.00 0.00 63 GLN A N 20
ATOM 33236 C CA . GLN A 1 63 ? 29.810 -1.454 -13.488 1.00 0.00 63 GLN A CA 20
ATOM 33237 C C . GLN A 1 63 ? 30.960 -1.151 -12.513 1.00 0.00 63 GLN A C 20
ATOM 33238 O O . GLN A 1 63 ? 31.242 0.009 -12.211 1.00 0.00 63 GLN A O 20
ATOM 33252 N N . THR A 1 64 ? 31.624 -2.199 -12.022 1.00 0.00 64 THR A N 20
ATOM 33253 C CA . THR A 1 64 ? 32.722 -2.118 -11.041 1.00 0.00 64 THR A CA 20
ATOM 33254 C C . THR A 1 64 ? 33.666 -3.322 -11.142 1.00 0.00 64 THR A C 20
ATOM 33255 O O . THR A 1 64 ? 33.314 -4.344 -11.732 1.00 0.00 64 THR A O 20
ATOM 33266 N N . PHE A 1 65 ? 34.864 -3.221 -10.568 1.00 0.00 65 PHE A N 20
ATOM 33267 C CA . PHE A 1 65 ? 35.856 -4.298 -10.553 1.00 0.00 65 PHE A CA 20
ATOM 33268 C C . PHE A 1 65 ? 35.791 -5.097 -9.237 1.00 0.00 65 PHE A C 20
ATOM 33269 O O . PHE A 1 65 ? 35.821 -4.515 -8.148 1.00 0.00 65 PHE A O 20
ATOM 33286 N N . LEU A 1 66 ? 35.722 -6.429 -9.330 1.00 0.00 66 LEU A N 20
ATOM 33287 C CA . LEU A 1 66 ? 35.821 -7.360 -8.203 1.00 0.00 66 LEU A CA 20
ATOM 33288 C C . LEU A 1 66 ? 37.214 -8.000 -8.098 1.00 0.00 66 LEU A C 20
ATOM 33289 O O . LEU A 1 66 ? 37.826 -8.365 -9.104 1.00 0.00 66 LEU A O 20
ATOM 33305 N N . PHE A 1 67 ? 37.664 -8.205 -6.857 1.00 0.00 67 PHE A N 20
ATOM 33306 C CA . PHE A 1 67 ? 38.986 -8.759 -6.523 1.00 0.00 67 PHE A CA 20
ATOM 33307 C C . PHE A 1 67 ? 38.862 -10.023 -5.640 1.00 0.00 67 PHE A C 20
ATOM 33308 O O . PHE A 1 67 ? 38.191 -9.971 -4.607 1.00 0.00 67 PHE A O 20
ATOM 33325 N N . PRO A 1 68 ? 39.501 -11.158 -6.002 1.00 0.00 68 PRO A N 20
ATOM 33326 C CA . PRO A 1 68 ? 39.370 -12.438 -5.288 1.00 0.00 68 PRO A CA 20
ATOM 33327 C C . PRO A 1 68 ? 40.243 -12.535 -4.020 1.00 0.00 68 PRO A C 20
ATOM 33328 O O . PRO A 1 68 ? 39.890 -13.256 -3.086 1.00 0.00 68 PRO A O 20
ATOM 33339 N N . LEU A 1 69 ? 41.374 -11.812 -3.974 1.00 0.00 69 LEU A N 20
ATOM 33340 C CA . LEU A 1 69 ? 42.314 -11.807 -2.836 1.00 0.00 69 LEU A CA 20
ATOM 33341 C C . LEU A 1 69 ? 41.900 -10.828 -1.717 1.00 0.00 69 LEU A C 20
ATOM 33342 O O . LEU A 1 69 ? 42.468 -10.861 -0.621 1.00 0.00 69 LEU A O 20
ATOM 33358 N N . LYS A 1 70 ? 40.926 -9.953 -1.998 1.00 0.00 70 LYS A N 20
ATOM 33359 C CA . LYS A 1 70 ? 40.449 -8.873 -1.110 1.00 0.00 70 LYS A CA 20
ATOM 33360 C C . LYS A 1 70 ? 39.063 -9.191 -0.523 1.00 0.00 70 LYS A C 20
ATOM 33361 O O . LYS A 1 70 ? 38.262 -9.888 -1.145 1.00 0.00 70 LYS A O 20
ATOM 33380 N N . ARG A 1 71 ? 38.762 -8.652 0.669 1.00 0.00 71 ARG A N 20
ATOM 33381 C CA . ARG A 1 71 ? 37.515 -8.906 1.433 1.00 0.00 71 ARG A CA 20
ATOM 33382 C C . ARG A 1 71 ? 36.448 -7.808 1.284 1.00 0.00 71 ARG A C 20
ATOM 33383 O O . ARG A 1 71 ? 35.548 -7.692 2.115 1.00 0.00 71 ARG A O 20
ATOM 33404 N N . ASP A 1 72 ? 36.525 -7.006 0.220 1.00 0.00 72 ASP A N 20
ATOM 33405 C CA . ASP A 1 72 ? 35.536 -5.962 -0.103 1.00 0.00 72 ASP A CA 20
ATOM 33406 C C . ASP A 1 72 ? 34.349 -6.448 -0.954 1.00 0.00 72 ASP A C 20
ATOM 33407 O O . ASP A 1 72 ? 33.377 -5.711 -1.091 1.00 0.00 72 ASP A O 20
ATOM 33416 N N . PHE A 1 73 ? 34.366 -7.696 -1.445 1.00 0.00 73 PHE A N 20
ATOM 33417 C CA . PHE A 1 73 ? 33.301 -8.301 -2.266 1.00 0.00 73 PHE A CA 20
ATOM 33418 C C . PHE A 1 73 ? 31.895 -8.089 -1.684 1.00 0.00 73 PHE A C 20
ATOM 33419 O O . PHE A 1 73 ? 31.001 -7.640 -2.396 1.00 0.00 73 PHE A O 20
ATOM 33436 N N . GLU A 1 74 ? 31.700 -8.336 -0.383 1.00 0.00 74 GLU A N 20
ATOM 33437 C CA . GLU A 1 74 ? 30.382 -8.198 0.264 1.00 0.00 74 GLU A CA 20
ATOM 33438 C C . GLU A 1 74 ? 29.880 -6.750 0.217 1.00 0.00 74 GLU A C 20
ATOM 33439 O O . GLU A 1 74 ? 28.719 -6.479 -0.093 1.00 0.00 74 GLU A O 20
ATOM 33451 N N . LYS A 1 75 ? 30.797 -5.807 0.451 1.00 0.00 75 LYS A N 20
ATOM 33452 C CA . LYS A 1 75 ? 30.520 -4.368 0.438 1.00 0.00 75 LYS A CA 20
ATOM 33453 C C . LYS A 1 75 ? 30.232 -3.891 -0.986 1.00 0.00 75 LYS A C 20
ATOM 33454 O O . LYS A 1 75 ? 29.237 -3.206 -1.205 1.00 0.00 75 LYS A O 20
ATOM 33473 N N . THR A 1 76 ? 31.001 -4.356 -1.972 1.00 0.00 76 THR A N 20
ATOM 33474 C CA . THR A 1 76 ? 30.758 -4.127 -3.408 1.00 0.00 76 THR A CA 20
ATOM 33475 C C . THR A 1 76 ? 29.404 -4.681 -3.864 1.00 0.00 76 THR A C 20
ATOM 33476 O O . THR A 1 76 ? 28.688 -3.992 -4.586 1.00 0.00 76 THR A O 20
ATOM 33487 N N . VAL A 1 77 ? 28.989 -5.865 -3.392 1.00 0.00 77 VAL A N 20
ATOM 33488 C CA . VAL A 1 77 ? 27.650 -6.428 -3.660 1.00 0.00 77 VAL A CA 20
ATOM 33489 C C . VAL A 1 77 ? 26.564 -5.512 -3.101 1.00 0.00 77 VAL A C 20
ATOM 33490 O O . VAL A 1 77 ? 25.697 -5.085 -3.857 1.00 0.00 77 VAL A O 20
ATOM 33503 N N . VAL A 1 78 ? 26.622 -5.153 -1.812 1.00 0.00 78 VAL A N 20
ATOM 33504 C CA . VAL A 1 78 ? 25.597 -4.305 -1.167 1.00 0.00 78 VAL A CA 20
ATOM 33505 C C . VAL A 1 78 ? 25.540 -2.919 -1.814 1.00 0.00 78 VAL A C 20
ATOM 33506 O O . VAL A 1 78 ? 24.461 -2.384 -2.061 1.00 0.00 78 VAL A O 20
ATOM 33519 N N . ALA A 1 79 ? 26.695 -2.362 -2.177 1.00 0.00 79 ALA A N 20
ATOM 33520 C CA . ALA A 1 79 ? 26.795 -1.056 -2.817 1.00 0.00 79 ALA A CA 20
ATOM 33521 C C . ALA A 1 79 ? 26.272 -1.076 -4.260 1.00 0.00 79 ALA A C 20
ATOM 33522 O O . ALA A 1 79 ? 25.719 -0.082 -4.728 1.00 0.00 79 ALA A O 20
ATOM 33529 N N . ALA A 1 80 ? 26.404 -2.188 -4.986 1.00 0.00 80 ALA A N 20
ATOM 33530 C CA . ALA A 1 80 ? 25.849 -2.328 -6.332 1.00 0.00 80 ALA A CA 20
ATOM 33531 C C . ALA A 1 80 ? 24.314 -2.288 -6.335 1.00 0.00 80 ALA A C 20
ATOM 33532 O O . ALA A 1 80 ? 23.729 -1.825 -7.309 1.00 0.00 80 ALA A O 20
ATOM 33539 N N . LEU A 1 81 ? 23.655 -2.685 -5.240 1.00 0.00 81 LEU A N 20
ATOM 33540 C CA . LEU A 1 81 ? 22.188 -2.633 -5.118 1.00 0.00 81 LEU A CA 20
ATOM 33541 C C . LEU A 1 81 ? 21.702 -1.176 -5.203 1.00 0.00 81 LEU A C 20
ATOM 33542 O O . LEU A 1 81 ? 20.832 -0.838 -6.005 1.00 0.00 81 LEU A O 20
ATOM 33558 N N . ILE A 1 82 ? 22.343 -0.295 -4.424 1.00 0.00 82 ILE A N 20
ATOM 33559 C CA . ILE A 1 82 ? 22.048 1.146 -4.382 1.00 0.00 82 ILE A CA 20
ATOM 33560 C C . ILE A 1 82 ? 22.456 1.806 -5.705 1.00 0.00 82 ILE A C 20
ATOM 33561 O O . ILE A 1 82 ? 21.675 2.533 -6.309 1.00 0.00 82 ILE A O 20
ATOM 33577 N N . GLN A 1 83 ? 23.657 1.510 -6.212 1.00 0.00 83 GLN A N 20
ATOM 33578 C CA . GLN A 1 83 ? 24.176 2.128 -7.443 1.00 0.00 83 GLN A CA 20
ATOM 33579 C C . GLN A 1 83 ? 23.393 1.707 -8.702 1.00 0.00 83 GLN A C 20
ATOM 33580 O O . GLN A 1 83 ? 23.306 2.477 -9.658 1.00 0.00 83 GLN A O 20
ATOM 33594 N N . THR A 1 84 ? 22.756 0.533 -8.678 1.00 0.00 84 THR A N 20
ATOM 33595 C CA . THR A 1 84 ? 21.812 0.097 -9.717 1.00 0.00 84 THR A CA 20
ATOM 33596 C C . THR A 1 84 ? 20.576 0.994 -9.750 1.00 0.00 84 THR A C 20
ATOM 33597 O O . THR A 1 84 ? 20.212 1.481 -10.818 1.00 0.00 84 THR A O 20
ATOM 33608 N N . GLU A 1 85 ? 19.942 1.279 -8.605 1.00 0.00 85 GLU A N 20
ATOM 33609 C CA . GLU A 1 85 ? 18.772 2.168 -8.609 1.00 0.00 85 GLU A CA 20
ATOM 33610 C C . GLU A 1 85 ? 19.160 3.639 -8.808 1.00 0.00 85 GLU A C 20
ATOM 33611 O O . GLU A 1 85 ? 18.394 4.388 -9.406 1.00 0.00 85 GLU A O 20
ATOM 33623 N N . GLU A 1 86 ? 20.342 4.082 -8.377 1.00 0.00 86 GLU A N 20
ATOM 33624 C CA . GLU A 1 86 ? 20.806 5.470 -8.552 1.00 0.00 86 GLU A CA 20
ATOM 33625 C C . GLU A 1 86 ? 20.913 5.891 -10.026 1.00 0.00 86 GLU A C 20
ATOM 33626 O O . GLU A 1 86 ? 20.663 7.051 -10.352 1.00 0.00 86 GLU A O 20
ATOM 33638 N N . ALA A 1 87 ? 21.184 4.942 -10.930 1.00 0.00 87 ALA A N 20
ATOM 33639 C CA . ALA A 1 87 ? 21.113 5.172 -12.373 1.00 0.00 87 ALA A CA 20
ATOM 33640 C C . ALA A 1 87 ? 19.681 5.473 -12.841 1.00 0.00 87 ALA A C 20
ATOM 33641 O O . ALA A 1 87 ? 19.472 6.331 -13.691 1.00 0.00 87 ALA A O 20
ATOM 33648 N N . LEU A 1 88 ? 18.689 4.765 -12.287 1.00 0.00 88 LEU A N 20
ATOM 33649 C CA . LEU A 1 88 ? 17.277 4.832 -12.689 1.00 0.00 88 LEU A CA 20
ATOM 33650 C C . LEU A 1 88 ? 16.508 5.941 -11.957 1.00 0.00 88 LEU A C 20
ATOM 33651 O O . LEU A 1 88 ? 15.496 6.435 -12.457 1.00 0.00 88 LEU A O 20
ATOM 33667 N N . ASN A 1 89 ? 17.021 6.382 -10.809 1.00 0.00 89 ASN A N 20
ATOM 33668 C CA . ASN A 1 89 ? 16.449 7.422 -9.945 1.00 0.00 89 ASN A CA 20
ATOM 33669 C C . ASN A 1 89 ? 16.320 8.787 -10.637 1.00 0.00 89 ASN A C 20
ATOM 33670 O O . ASN A 1 89 ? 15.407 9.537 -10.311 1.00 0.00 89 ASN A O 20
ATOM 33681 N N . ARG A 1 90 ? 17.164 9.084 -11.636 1.00 0.00 90 ARG A N 20
ATOM 33682 C CA . ARG A 1 90 ? 17.084 10.302 -12.479 1.00 0.00 90 ARG A CA 20
ATOM 33683 C C . ARG A 1 90 ? 16.541 10.047 -13.904 1.00 0.00 90 ARG A C 20
ATOM 33684 O O . ARG A 1 90 ? 16.395 10.984 -14.686 1.00 0.00 90 ARG A O 20
ATOM 33705 N N . ARG A 1 91 ? 16.202 8.788 -14.226 1.00 0.00 91 ARG A N 20
ATOM 33706 C CA . ARG A 1 91 ? 15.584 8.365 -15.509 1.00 0.00 91 ARG A CA 20
ATOM 33707 C C . ARG A 1 91 ? 14.056 8.338 -15.433 1.00 0.00 91 ARG A C 20
ATOM 33708 O O . ARG A 1 91 ? 13.381 8.940 -16.263 1.00 0.00 91 ARG A O 20
ATOM 33729 N N . GLN A 1 92 ? 13.534 7.605 -14.441 1.00 0.00 92 GLN A N 20
ATOM 33730 C CA . GLN A 1 92 ? 12.102 7.270 -14.337 1.00 0.00 92 GLN A CA 20
ATOM 33731 C C . GLN A 1 92 ? 11.526 7.306 -12.918 1.00 0.00 92 GLN A C 20
ATOM 33732 O O . GLN A 1 92 ? 10.412 7.787 -12.725 1.00 0.00 92 GLN A O 20
ATOM 33746 N N . ILE A 1 93 ? 12.287 6.865 -11.905 1.00 0.00 93 ILE A N 20
ATOM 33747 C CA . ILE A 1 93 ? 11.777 6.808 -10.513 1.00 0.00 93 ILE A CA 20
ATOM 33748 C C . ILE A 1 93 ? 11.562 8.229 -9.952 1.00 0.00 93 ILE A C 20
ATOM 33749 O O . ILE A 1 93 ? 10.748 8.431 -9.059 1.00 0.00 93 ILE A O 20
ATOM 33765 N N . ASN A 1 94 ? 12.197 9.244 -10.552 1.00 0.00 94 ASN A N 20
ATOM 33766 C CA . ASN A 1 94 ? 12.044 10.658 -10.188 1.00 0.00 94 ASN A CA 20
ATOM 33767 C C . ASN A 1 94 ? 10.586 11.142 -10.291 1.00 0.00 94 ASN A C 20
ATOM 33768 O O . ASN A 1 94 ? 10.103 11.845 -9.408 1.00 0.00 94 ASN A O 20
ATOM 33779 N N . GLN A 1 95 ? 9.861 10.713 -11.334 1.00 0.00 95 GLN A N 20
ATOM 33780 C CA . GLN A 1 95 ? 8.432 11.014 -11.489 1.00 0.00 95 GLN A CA 20
ATOM 33781 C C . GLN A 1 95 ? 7.586 10.219 -10.482 1.00 0.00 95 GLN A C 20
ATOM 33782 O O . GLN A 1 95 ? 6.700 10.779 -9.840 1.00 0.00 95 GLN A O 20
ATOM 33796 N N . ALA A 1 96 ? 7.908 8.936 -10.280 1.00 0.00 96 ALA A N 20
ATOM 33797 C CA . ALA A 1 96 ? 7.183 8.062 -9.355 1.00 0.00 96 ALA A CA 20
ATOM 33798 C C . ALA A 1 96 ? 7.258 8.560 -7.897 1.00 0.00 96 ALA A C 20
ATOM 33799 O O . ALA A 1 96 ? 6.232 8.619 -7.217 1.00 0.00 96 ALA A O 20
ATOM 33806 N N . LEU A 1 97 ? 8.444 8.988 -7.436 1.00 0.00 97 LEU A N 20
ATOM 33807 C CA . LEU A 1 97 ? 8.628 9.532 -6.082 1.00 0.00 97 LEU A CA 20
ATOM 33808 C C . LEU A 1 97 ? 8.044 10.943 -5.911 1.00 0.00 97 LEU A C 20
ATOM 33809 O O . LEU A 1 97 ? 7.528 11.278 -4.845 1.00 0.00 97 LEU A O 20
ATOM 33825 N N . LEU A 1 98 ? 8.055 11.751 -6.974 1.00 0.00 98 LEU A N 20
ATOM 33826 C CA . LEU A 1 98 ? 7.449 13.086 -6.981 1.00 0.00 98 LEU A CA 20
ATOM 33827 C C . LEU A 1 98 ? 5.925 12.989 -6.827 1.00 0.00 98 LEU A C 20
ATOM 33828 O O . LEU A 1 98 ? 5.338 13.749 -6.055 1.00 0.00 98 LEU A O 20
ATOM 33844 N N . SER A 1 99 ? 5.292 12.008 -7.481 1.00 0.00 99 SER A N 20
ATOM 33845 C CA . SER A 1 99 ? 3.850 11.759 -7.363 1.00 0.00 99 SER A CA 20
ATOM 33846 C C . SER A 1 99 ? 3.400 11.315 -5.957 1.00 0.00 99 SER A C 20
ATOM 33847 O O . SER A 1 99 ? 2.213 11.414 -5.637 1.00 0.00 99 SER A O 20
ATOM 33855 N N . THR A 1 100 ? 4.326 10.879 -5.094 1.00 0.00 100 THR A N 20
ATOM 33856 C CA . THR A 1 100 ? 4.056 10.560 -3.675 1.00 0.00 100 THR A CA 20
ATOM 33857 C C . THR A 1 100 ? 3.916 11.824 -2.812 1.00 0.00 100 THR A C 20
ATOM 33858 O O . THR A 1 100 ? 3.213 11.805 -1.800 1.00 0.00 100 THR A O 20
ATOM 33869 N N . GLY A 1 101 ? 4.555 12.936 -3.202 1.00 0.00 101 GLY A N 20
ATOM 33870 C CA . GLY A 1 101 ? 4.576 14.191 -2.435 1.00 0.00 101 GLY A CA 20
ATOM 33871 C C . GLY A 1 101 ? 5.488 14.178 -1.195 1.00 0.00 101 GLY A C 20
ATOM 33872 O O . GLY A 1 101 ? 5.405 15.080 -0.361 1.00 0.00 101 GLY A O 20
ATOM 33876 N N . ASP A 1 102 ? 6.356 13.168 -1.073 1.00 0.00 102 ASP A N 20
ATOM 33877 C CA . ASP A 1 102 ? 7.338 12.990 0.010 1.00 0.00 102 ASP A CA 20
ATOM 33878 C C . ASP A 1 102 ? 8.693 12.485 -0.527 1.00 0.00 102 ASP A C 20
ATOM 33879 O O . ASP A 1 102 ? 8.798 12.016 -1.664 1.00 0.00 102 ASP A O 20
ATOM 33888 N N . LEU A 1 103 ? 9.734 12.562 0.311 1.00 0.00 103 LEU A N 20
ATOM 33889 C CA . LEU A 1 103 ? 11.078 12.071 -0.009 1.00 0.00 103 LEU A CA 20
ATOM 33890 C C . LEU A 1 103 ? 11.152 10.535 -0.153 1.00 0.00 103 LEU A C 20
ATOM 33891 O O . LEU A 1 103 ? 10.339 9.794 0.404 1.00 0.00 103 LEU A O 20
ATOM 33907 N N . ALA A 1 104 ? 12.174 10.067 -0.878 1.00 0.00 104 ALA A N 20
ATOM 33908 C CA . ALA A 1 104 ? 12.449 8.638 -1.097 1.00 0.00 104 ALA A CA 20
ATOM 33909 C C . ALA A 1 104 ? 13.946 8.330 -1.355 1.00 0.00 104 ALA A C 20
ATOM 33910 O O . ALA A 1 104 ? 14.277 7.387 -2.077 1.00 0.00 104 ALA A O 20
ATOM 33917 N N . HIS A 1 105 ? 14.858 9.155 -0.815 1.00 0.00 105 HIS A N 20
ATOM 33918 C CA . HIS A 1 105 ? 16.292 9.133 -1.166 1.00 0.00 105 HIS A CA 20
ATOM 33919 C C . HIS A 1 105 ? 17.230 9.219 0.046 1.00 0.00 105 HIS A C 20
ATOM 33920 O O . HIS A 1 105 ? 18.094 8.360 0.220 1.00 0.00 105 HIS A O 20
ATOM 33934 N N . ASP A 1 106 ? 17.017 10.198 0.933 1.00 0.00 106 ASP A N 20
ATOM 33935 C CA . ASP A 1 106 ? 17.811 10.430 2.155 1.00 0.00 106 ASP A CA 20
ATOM 33936 C C . ASP A 1 106 ? 17.410 9.486 3.320 1.00 0.00 106 ASP A C 20
ATOM 33937 O O . ASP A 1 106 ? 17.323 9.881 4.485 1.00 0.00 106 ASP A O 20
ATOM 33946 N N . GLU A 1 107 ? 17.129 8.222 2.994 1.00 0.00 107 GLU A N 20
ATOM 33947 C CA . GLU A 1 107 ? 16.601 7.200 3.911 1.00 0.00 107 GLU A CA 20
ATOM 33948 C C . GLU A 1 107 ? 17.664 6.583 4.842 1.00 0.00 107 GLU A C 20
ATOM 33949 O O . GLU A 1 107 ? 17.326 6.109 5.934 1.00 0.00 107 GLU A O 20
ATOM 33961 N N . PHE A 1 108 ? 18.935 6.602 4.421 1.00 0.00 108 PHE A N 20
ATOM 33962 C CA . PHE A 1 108 ? 20.095 6.010 5.107 1.00 0.00 108 PHE A CA 20
ATOM 33963 C C . PHE A 1 108 ? 21.315 6.954 5.106 1.00 0.00 108 PHE A C 20
ATOM 33964 O O . PHE A 1 108 ? 21.927 7.133 6.186 1.00 0.00 108 PHE A O 20
#

Solvent-accessible surface area: 7898 Å² total; per-residue (Å²): 145,163,135,117,157,127,69,52,78,43,51,81,114,6,125,17,109,21,0,84,73,0,38,139,24,0,45,118,116,35,124,28,102,27,77,6,32,0,15,0,43,21,166,78,26,116,227,37,14,0,94,2,31,0,24,19,96,165,80,82,30,30,88,33,46,0,66,69,164,128,205,42,45,118,129,23,2,70,40,0,26,106,74,0,69,105,27,4,28,207,160,89,16,69,139,51,35,130,96,114,63,92,101,104,180,104,123,240

Organism: Escherichia coli (strain K12) (NCBI:txid83333)